Protein 2DMQ (pdb70)

Solvent-accessible surface area: 7326 Å² total; per-residue (Å²): 137,108,122,69,122,93,67,172,167,156,195,90,111,65,146,166,161,24,28,165,42,0,115,52,28,27,82,137,55,89,97,18,101,51,123,46,5,116,82,5,18,149,129,22,57,38,72,97,180,51,0,69,46,36,6,101,78,10,105,66,134,97,179,172,59,93,147,145,168,129,108,56,78,163,104,47,143,88,126,123

Organism: Homo sapiens (NCBI:txid9606)

Structure (mmCIF, N/CA/C/O backbone):
data_2DMQ
#
_entry.id   2DMQ
#
loop_
_atom_site.group_PDB
_atom_site.id
_atom_site.type_symbol
_atom_site.label_atom_id
_atom_site.label_alt_id
_atom_site.label_comp_id
_atom_site.label_asym_id
_atom_site.label_entity_id
_atom_site.label_seq_id
_atom_site.pdbx_PDB_ins_code
_atom_site.Cartn_x
_atom_site.Cartn_y
_atom_site.Cartn_z
_atom_site.occupancy
_atom_site.B_iso_or_equiv
_atom_site.auth_seq_id
_atom_site.auth_comp_id
_atom_site.auth_asym_id
_atom_site.auth_atom_id
_atom_site.pdbx_PDB_model_num
ATOM 1 N N . GLY A 1 1 ? 16.605 -12.554 -12.298 1.00 0.00 1 GLY A N 1
ATOM 2 C CA . GLY A 1 1 ? 16.404 -11.143 -12.027 1.00 0.00 1 GLY A CA 1
ATOM 3 C C . GLY A 1 1 ? 15.064 -10.640 -12.526 1.00 0.00 1 GLY A C 1
ATOM 4 O O . GLY A 1 1 ? 14.990 -9.616 -13.203 1.00 0.00 1 GLY A O 1
ATOM 8 N N . SER A 1 2 ? 14.000 -11.366 -12.193 1.00 0.00 2 SER A N 1
ATOM 9 C CA . SER A 1 2 ? 12.657 -10.992 -12.617 1.00 0.00 2 SER A CA 1
ATOM 10 C C . SER A 1 2 ? 11.624 -11.398 -11.570 1.00 0.00 2 SER A C 1
ATOM 11 O O . SER A 1 2 ? 11.444 -12.583 -11.287 1.00 0.00 2 SER A O 1
ATOM 19 N N . SER A 1 3 ? 10.948 -10.407 -10.998 1.00 0.00 3 SER A N 1
ATOM 20 C CA . SER A 1 3 ? 9.935 -10.660 -9.980 1.00 0.00 3 SER A CA 1
ATOM 21 C C . SER A 1 3 ? 8.574 -10.914 -10.619 1.00 0.00 3 SER A C 1
ATOM 22 O O . SER A 1 3 ? 7.550 -10.428 -10.140 1.00 0.00 3 SER A O 1
ATOM 30 N N . GLY A 1 4 ? 8.570 -11.679 -11.707 1.00 0.00 4 GLY A N 1
ATOM 31 C CA . GLY A 1 4 ? 7.330 -11.985 -12.394 1.00 0.00 4 GLY A CA 1
ATOM 32 C C . GLY A 1 4 ? 6.610 -10.740 -12.875 1.00 0.00 4 GLY A C 1
ATOM 33 O O . GLY A 1 4 ? 5.859 -10.120 -12.122 1.00 0.00 4 GLY A O 1
ATOM 37 N N . SER A 1 5 ? 6.842 -10.371 -14.130 1.00 0.00 5 SER A N 1
ATOM 38 C CA . SER A 1 5 ? 6.215 -9.188 -14.708 1.00 0.00 5 SER A CA 1
ATOM 39 C C . SER A 1 5 ? 5.136 -9.582 -15.712 1.00 0.00 5 SER A C 1
ATOM 40 O O . SER A 1 5 ? 5.435 -10.075 -16.799 1.00 0.00 5 SER A O 1
ATOM 48 N N . SER A 1 6 ? 3.880 -9.359 -15.339 1.00 0.00 6 SER A N 1
ATOM 49 C CA . SER A 1 6 ? 2.754 -9.693 -16.203 1.00 0.00 6 SER A CA 1
ATOM 50 C C . SER A 1 6 ? 1.747 -8.549 -16.250 1.00 0.00 6 SER A C 1
ATOM 51 O O . SER A 1 6 ? 1.725 -7.690 -15.369 1.00 0.00 6 SER A O 1
ATOM 59 N N . GLY A 1 7 ? 0.913 -8.544 -17.286 1.00 0.00 7 GLY A N 1
ATOM 60 C CA . GLY A 1 7 ? -0.085 -7.501 -17.431 1.00 0.00 7 GLY A CA 1
ATOM 61 C C . GLY A 1 7 ? -1.373 -7.827 -16.699 1.00 0.00 7 GLY A C 1
ATOM 62 O O . GLY A 1 7 ? -2.354 -8.250 -17.311 1.00 0.00 7 GLY A O 1
ATOM 66 N N . LYS A 1 8 ? -1.371 -7.631 -15.385 1.00 0.00 8 LYS A N 1
ATOM 67 C CA . LYS A 1 8 ? -2.548 -7.907 -14.569 1.00 0.00 8 LYS A CA 1
ATOM 68 C C . LYS A 1 8 ? -2.788 -6.784 -13.564 1.00 0.00 8 LYS A C 1
ATOM 69 O O . LYS A 1 8 ? -1.978 -6.558 -12.666 1.00 0.00 8 LYS A O 1
ATOM 88 N N . ARG A 1 9 ? -3.907 -6.084 -13.722 1.00 0.00 9 ARG A N 1
ATOM 89 C CA . ARG A 1 9 ? -4.253 -4.986 -12.829 1.00 0.00 9 ARG A CA 1
ATOM 90 C C . ARG A 1 9 ? -5.767 -4.831 -12.720 1.00 0.00 9 ARG A C 1
ATOM 91 O O . ARG A 1 9 ? -6.500 -5.114 -13.667 1.00 0.00 9 ARG A O 1
ATOM 112 N N . MET A 1 10 ? -6.229 -4.381 -11.557 1.00 0.00 10 MET A N 1
ATOM 113 C CA . MET A 1 10 ? -7.656 -4.188 -11.325 1.00 0.00 10 MET A CA 1
ATOM 114 C C . MET A 1 10 ? -7.894 -3.317 -10.095 1.00 0.00 10 MET A C 1
ATOM 115 O O . MET A 1 10 ? -7.036 -3.220 -9.218 1.00 0.00 10 MET A O 1
ATOM 129 N N . ARG A 1 11 ? -9.061 -2.684 -10.040 1.00 0.00 11 ARG A N 1
ATOM 130 C CA . ARG A 1 11 ? -9.410 -1.820 -8.919 1.00 0.00 11 ARG A CA 1
ATOM 131 C C . ARG A 1 11 ? -10.624 -2.363 -8.171 1.00 0.00 11 ARG A C 1
ATOM 132 O O . ARG A 1 11 ? -11.526 -2.949 -8.772 1.00 0.00 11 ARG A O 1
ATOM 153 N N . THR A 1 12 ? -10.641 -2.165 -6.857 1.00 0.00 12 THR A N 1
ATOM 154 C CA . THR A 1 12 ? -11.743 -2.635 -6.027 1.00 0.00 12 THR A CA 1
ATOM 155 C C . THR A 1 12 ? -11.906 -1.767 -4.785 1.00 0.00 12 THR A C 1
ATOM 156 O O . THR A 1 12 ? -11.005 -1.009 -4.423 1.00 0.00 12 THR A O 1
ATOM 167 N N . SER A 1 13 ? -13.060 -1.881 -4.136 1.00 0.00 13 SER A N 1
ATOM 168 C CA . SER A 1 13 ? -13.342 -1.102 -2.935 1.00 0.00 13 SER A CA 1
ATOM 169 C C . SER A 1 13 ? -12.853 -1.832 -1.688 1.00 0.00 13 SER A C 1
ATOM 170 O O . SER A 1 13 ? -12.702 -3.054 -1.688 1.00 0.00 13 SER A O 1
ATOM 178 N N . PHE A 1 14 ? -12.607 -1.073 -0.624 1.00 0.00 14 PHE A N 1
ATOM 179 C CA . PHE A 1 14 ? -12.134 -1.646 0.630 1.00 0.00 14 PHE A CA 1
ATOM 180 C C . PHE A 1 14 ? -12.811 -0.977 1.823 1.00 0.00 14 PHE A C 1
ATOM 181 O O . PHE A 1 14 ? -13.402 0.096 1.695 1.00 0.00 14 PHE A O 1
ATOM 198 N N . LYS A 1 15 ? -12.721 -1.618 2.983 1.00 0.00 15 LYS A N 1
ATOM 199 C CA . LYS A 1 15 ? -13.324 -1.087 4.200 1.00 0.00 15 LYS A CA 1
ATOM 200 C C . LYS A 1 15 ? -12.364 -0.140 4.914 1.00 0.00 15 LYS A C 1
ATOM 201 O O . LYS A 1 15 ? -11.214 0.020 4.503 1.00 0.00 15 LYS A O 1
ATOM 220 N N . HIS A 1 16 ? -12.843 0.485 5.984 1.00 0.00 16 HIS A N 1
ATOM 221 C CA . HIS A 1 16 ? -12.026 1.414 6.757 1.00 0.00 16 HIS A CA 1
ATOM 222 C C . HIS A 1 16 ? -11.298 0.690 7.884 1.00 0.00 16 HIS A C 1
ATOM 223 O O . HIS A 1 16 ? -10.361 1.226 8.477 1.00 0.00 16 HIS A O 1
ATOM 238 N N . HIS A 1 17 ? -11.734 -0.531 8.176 1.00 0.00 17 HIS A N 1
ATOM 239 C CA . HIS A 1 17 ? -11.123 -1.329 9.233 1.00 0.00 17 HIS A CA 1
ATOM 240 C C . HIS A 1 17 ? -9.835 -1.984 8.744 1.00 0.00 17 HIS A C 1
ATOM 241 O O . HIS A 1 17 ? -8.748 -1.673 9.226 1.00 0.00 17 HIS A O 1
ATOM 256 N N . GLN A 1 18 ? -9.968 -2.895 7.784 1.00 0.00 18 GLN A N 1
ATOM 257 C CA . GLN A 1 18 ? -8.815 -3.594 7.231 1.00 0.00 18 GLN A CA 1
ATOM 258 C C . GLN A 1 18 ? -7.749 -2.607 6.767 1.00 0.00 18 GLN A C 1
ATOM 259 O O . GLN A 1 18 ? -6.576 -2.731 7.122 1.00 0.00 18 GLN A O 1
ATOM 273 N N . LEU A 1 19 ? -8.165 -1.626 5.973 1.00 0.00 19 LEU A N 1
ATOM 274 C CA . LEU A 1 19 ? -7.246 -0.616 5.460 1.00 0.00 19 LEU A CA 1
ATOM 275 C C . LEU A 1 19 ? -6.427 0.001 6.590 1.00 0.00 19 LEU A C 1
ATOM 276 O O . LEU A 1 19 ? -5.205 0.117 6.494 1.00 0.00 19 LEU A O 1
ATOM 292 N N . ARG A 1 20 ? -7.109 0.392 7.661 1.00 0.00 20 ARG A N 1
ATOM 293 C CA . ARG A 1 20 ? -6.446 0.996 8.811 1.00 0.00 20 ARG A CA 1
ATOM 294 C C . ARG A 1 20 ? -5.141 0.271 9.128 1.00 0.00 20 ARG A C 1
ATOM 295 O O . ARG A 1 20 ? -4.118 0.901 9.397 1.00 0.00 20 ARG A O 1
ATOM 316 N N . THR A 1 21 ? -5.185 -1.057 9.096 1.00 0.00 21 THR A N 1
ATOM 317 C CA . THR A 1 21 ? -4.009 -1.868 9.381 1.00 0.00 21 THR A CA 1
ATOM 318 C C . THR A 1 21 ? -2.986 -1.769 8.255 1.00 0.00 21 THR A C 1
ATOM 319 O O . THR A 1 21 ? -1.788 -1.638 8.502 1.00 0.00 21 THR A O 1
ATOM 330 N N . MET A 1 22 ? -3.467 -1.831 7.017 1.00 0.00 22 MET A N 1
ATOM 331 C CA . MET A 1 22 ? -2.593 -1.747 5.853 1.00 0.00 22 MET A CA 1
ATOM 332 C C . MET A 1 22 ? -1.962 -0.362 5.748 1.00 0.00 22 MET A C 1
ATOM 333 O O . MET A 1 22 ? -0.746 -0.211 5.875 1.00 0.00 22 MET A O 1
ATOM 347 N N . LYS A 1 23 ? -2.793 0.647 5.513 1.00 0.00 23 LYS A N 1
ATOM 348 C CA . LYS A 1 23 ? -2.317 2.019 5.392 1.00 0.00 23 LYS A CA 1
ATOM 349 C C . LYS A 1 23 ? -1.298 2.340 6.480 1.00 0.00 23 LYS A C 1
ATOM 350 O O . LYS A 1 23 ? -0.222 2.869 6.200 1.00 0.00 23 LYS A O 1
ATOM 369 N N . SER A 1 24 ? -1.644 2.017 7.722 1.00 0.00 24 SER A N 1
ATOM 370 C CA . SER A 1 24 ? -0.759 2.273 8.853 1.00 0.00 24 SER A CA 1
ATOM 371 C C . SER A 1 24 ? 0.597 1.607 8.644 1.00 0.00 24 SER A C 1
ATOM 372 O O . SER A 1 24 ? 1.640 2.190 8.940 1.00 0.00 24 SER A O 1
ATOM 380 N N . TYR A 1 25 ? 0.574 0.381 8.132 1.00 0.00 25 TYR A N 1
ATOM 381 C CA . TYR A 1 25 ? 1.801 -0.367 7.885 1.00 0.00 25 TYR A CA 1
ATOM 382 C C . TYR A 1 25 ? 2.636 0.302 6.797 1.00 0.00 25 TYR A C 1
ATOM 383 O O . TYR A 1 25 ? 3.857 0.419 6.919 1.00 0.00 25 TYR A O 1
ATOM 401 N N . PHE A 1 26 ? 1.970 0.740 5.734 1.00 0.00 26 PHE A N 1
ATOM 402 C CA . PHE A 1 26 ? 2.650 1.396 4.623 1.00 0.00 26 PHE A CA 1
ATOM 403 C C . PHE A 1 26 ? 3.689 2.391 5.133 1.00 0.00 26 PHE A C 1
ATOM 404 O O . PHE A 1 26 ? 4.743 2.570 4.523 1.00 0.00 26 PHE A O 1
ATOM 421 N N . ALA A 1 27 ? 3.382 3.036 6.253 1.00 0.00 27 ALA A N 1
ATOM 422 C CA . ALA A 1 27 ? 4.288 4.012 6.846 1.00 0.00 27 ALA A CA 1
ATOM 423 C C . ALA A 1 27 ? 5.431 3.322 7.583 1.00 0.00 27 ALA A C 1
ATOM 424 O O . ALA A 1 27 ? 6.565 3.803 7.576 1.00 0.00 27 ALA A O 1
ATOM 431 N N . ILE A 1 28 ? 5.126 2.195 8.217 1.00 0.00 28 ILE A N 1
ATOM 432 C CA . ILE A 1 28 ? 6.129 1.440 8.957 1.00 0.00 28 ILE A CA 1
ATOM 433 C C . ILE A 1 28 ? 7.136 0.790 8.015 1.00 0.00 28 ILE A C 1
ATOM 434 O O . ILE A 1 28 ? 8.345 0.915 8.200 1.00 0.00 28 ILE A O 1
ATOM 450 N N . ASN A 1 29 ? 6.626 0.097 7.001 1.00 0.00 29 ASN A N 1
ATOM 451 C CA . ASN A 1 29 ? 7.480 -0.573 6.028 1.00 0.00 29 ASN A CA 1
ATOM 452 C C . ASN A 1 29 ? 6.830 -0.582 4.647 1.00 0.00 29 ASN A C 1
ATOM 453 O O . ASN A 1 29 ? 5.763 -1.166 4.456 1.00 0.00 29 ASN A O 1
ATOM 464 N N . HIS A 1 30 ? 7.481 0.070 3.688 1.00 0.00 30 HIS A N 1
ATOM 465 C CA . HIS A 1 30 ? 6.966 0.136 2.325 1.00 0.00 30 HIS A CA 1
ATOM 466 C C . HIS A 1 30 ? 7.102 -1.213 1.627 1.00 0.00 30 HIS A C 1
ATOM 467 O O . HIS A 1 30 ? 6.225 -1.620 0.866 1.00 0.00 30 HIS A O 1
ATOM 482 N N . ASN A 1 31 ? 8.208 -1.902 1.890 1.00 0.00 31 ASN A N 1
ATOM 483 C CA . ASN A 1 31 ? 8.460 -3.204 1.285 1.00 0.00 31 ASN A CA 1
ATOM 484 C C . ASN A 1 31 ? 8.312 -4.320 2.315 1.00 0.00 31 ASN A C 1
ATOM 485 O O . ASN A 1 31 ? 9.290 -4.821 2.869 1.00 0.00 31 ASN A O 1
ATOM 496 N N . PRO A 1 32 ? 7.059 -4.720 2.579 1.00 0.00 32 PRO A N 1
ATOM 497 C CA . PRO A 1 32 ? 6.753 -5.781 3.543 1.00 0.00 32 PRO A CA 1
ATOM 498 C C . PRO A 1 32 ? 7.192 -7.156 3.050 1.00 0.00 32 PRO A C 1
ATOM 499 O O . PRO A 1 32 ? 6.971 -7.511 1.891 1.00 0.00 32 PRO A O 1
ATOM 510 N N . ASP A 1 33 ? 7.814 -7.925 3.937 1.00 0.00 33 ASP A N 1
ATOM 511 C CA . ASP A 1 33 ? 8.283 -9.262 3.592 1.00 0.00 33 ASP A CA 1
ATOM 512 C C . ASP A 1 33 ? 7.152 -10.280 3.703 1.00 0.00 33 ASP A C 1
ATOM 513 O O . ASP A 1 33 ? 6.106 -9.999 4.287 1.00 0.00 33 ASP A O 1
ATOM 522 N N . ALA A 1 34 ? 7.370 -11.463 3.137 1.00 0.00 34 ALA A N 1
ATOM 523 C CA . ALA A 1 34 ? 6.370 -12.523 3.173 1.00 0.00 34 ALA A CA 1
ATOM 524 C C . ALA A 1 34 ? 5.692 -12.591 4.538 1.00 0.00 34 ALA A C 1
ATOM 525 O O . ALA A 1 34 ? 4.471 -12.466 4.643 1.00 0.00 34 ALA A O 1
ATOM 532 N N . LYS A 1 35 ? 6.490 -12.793 5.580 1.00 0.00 35 LYS A N 1
ATOM 533 C CA . LYS A 1 35 ? 5.969 -12.879 6.939 1.00 0.00 35 LYS A CA 1
ATOM 534 C C . LYS A 1 35 ? 4.915 -11.804 7.186 1.00 0.00 35 LYS A C 1
ATOM 535 O O . LYS A 1 35 ? 3.796 -12.102 7.603 1.00 0.00 35 LYS A O 1
ATOM 554 N N . ASP A 1 36 ? 5.280 -10.553 6.925 1.00 0.00 36 ASP A N 1
ATOM 555 C CA . ASP A 1 36 ? 4.365 -9.434 7.115 1.00 0.00 36 ASP A CA 1
ATOM 556 C C . ASP A 1 36 ? 3.125 -9.590 6.240 1.00 0.00 36 ASP A C 1
ATOM 557 O O . ASP A 1 36 ? 2.007 -9.318 6.677 1.00 0.00 36 ASP A O 1
ATOM 566 N N . LEU A 1 37 ? 3.332 -10.026 5.004 1.00 0.00 37 LEU A N 1
ATOM 567 C CA . LEU A 1 37 ? 2.232 -10.217 4.065 1.00 0.00 37 LEU A CA 1
ATOM 568 C C . LEU A 1 37 ? 1.228 -11.232 4.602 1.00 0.00 37 LEU A C 1
ATOM 569 O O . LEU A 1 37 ? 0.034 -10.948 4.703 1.00 0.00 37 LEU A O 1
ATOM 585 N N . LYS A 1 38 ? 1.720 -12.417 4.949 1.00 0.00 38 LYS A N 1
ATOM 586 C CA . LYS A 1 38 ? 0.869 -13.474 5.480 1.00 0.00 38 LYS A CA 1
ATOM 587 C C . LYS A 1 38 ? 0.187 -13.027 6.769 1.00 0.00 38 LYS A C 1
ATOM 588 O O . LYS A 1 38 ? -0.945 -13.420 7.051 1.00 0.00 38 LYS A O 1
ATOM 607 N N . GLN A 1 39 ? 0.883 -12.205 7.548 1.00 0.00 39 GLN A N 1
ATOM 608 C CA . GLN A 1 39 ? 0.344 -11.706 8.806 1.00 0.00 39 GLN A CA 1
ATOM 609 C C . GLN A 1 39 ? -0.774 -10.699 8.559 1.00 0.00 39 GLN A C 1
ATOM 610 O O . GLN A 1 39 ? -1.761 -10.656 9.294 1.00 0.00 39 GLN A O 1
ATOM 624 N N . LEU A 1 40 ? -0.614 -9.888 7.518 1.00 0.00 40 LEU A N 1
ATOM 625 C CA . LEU A 1 40 ? -1.610 -8.880 7.172 1.00 0.00 40 LEU A CA 1
ATOM 626 C C . LEU A 1 40 ? -2.863 -9.529 6.593 1.00 0.00 40 LEU A C 1
ATOM 627 O O . LEU A 1 40 ? -3.983 -9.130 6.910 1.00 0.00 40 LEU A O 1
ATOM 643 N N . ALA A 1 41 ? -2.665 -10.532 5.744 1.00 0.00 41 ALA A N 1
ATOM 644 C CA . ALA A 1 41 ? -3.779 -11.238 5.124 1.00 0.00 41 ALA A CA 1
ATOM 645 C C . ALA A 1 41 ? -4.822 -11.637 6.162 1.00 0.00 41 ALA A C 1
ATOM 646 O O . ALA A 1 41 ? -5.980 -11.884 5.827 1.00 0.00 41 ALA A O 1
ATOM 653 N N . GLN A 1 42 ? -4.403 -11.698 7.422 1.00 0.00 42 GLN A N 1
ATOM 654 C CA . GLN A 1 42 ? -5.303 -12.067 8.508 1.00 0.00 42 GLN A CA 1
ATOM 655 C C . GLN A 1 42 ? -5.874 -10.828 9.188 1.00 0.00 42 GLN A C 1
ATOM 656 O O . GLN A 1 42 ? -7.086 -10.701 9.357 1.00 0.00 42 GLN A O 1
ATOM 670 N N . LYS A 1 43 ? -4.991 -9.915 9.579 1.00 0.00 43 LYS A N 1
ATOM 671 C CA . LYS A 1 43 ? -5.406 -8.683 10.241 1.00 0.00 43 LYS A CA 1
ATOM 672 C C . LYS A 1 43 ? -6.459 -7.950 9.416 1.00 0.00 43 LYS A C 1
ATOM 673 O O . LYS A 1 43 ? -7.256 -7.180 9.951 1.00 0.00 43 LYS A O 1
ATOM 692 N N . THR A 1 44 ? -6.457 -8.195 8.109 1.00 0.00 44 THR A N 1
ATOM 693 C CA . THR A 1 44 ? -7.411 -7.559 7.211 1.00 0.00 44 THR A CA 1
ATOM 694 C C . THR A 1 44 ? -8.402 -8.574 6.652 1.00 0.00 44 THR A C 1
ATOM 695 O O . THR A 1 44 ? -9.584 -8.276 6.484 1.00 0.00 44 THR A O 1
ATOM 706 N N . GLY A 1 45 ? -7.912 -9.778 6.367 1.00 0.00 45 GLY A N 1
ATOM 707 C CA . GLY A 1 45 ? -8.769 -10.819 5.830 1.00 0.00 45 GLY A CA 1
ATOM 708 C C . GLY A 1 45 ? -8.524 -11.068 4.356 1.00 0.00 45 GLY A C 1
ATOM 709 O O . GLY A 1 45 ? -8.871 -12.128 3.831 1.00 0.00 45 GLY A O 1
ATOM 713 N N . LEU A 1 46 ? -7.928 -10.090 3.683 1.00 0.00 46 LEU A N 1
ATOM 714 C CA . LEU A 1 46 ? -7.639 -10.208 2.258 1.00 0.00 46 LEU A CA 1
ATOM 715 C C . LEU A 1 46 ? -6.640 -11.331 1.996 1.00 0.00 46 LEU A C 1
ATOM 716 O O . LEU A 1 46 ? -6.231 -12.041 2.915 1.00 0.00 46 LEU A O 1
ATOM 732 N N . THR A 1 47 ? -6.250 -11.486 0.734 1.00 0.00 47 THR A N 1
ATOM 733 C CA . THR A 1 47 ? -5.299 -12.522 0.351 1.00 0.00 47 THR A CA 1
ATOM 734 C C . THR A 1 47 ? -3.944 -11.920 -0.003 1.00 0.00 47 THR A C 1
ATOM 735 O O . THR A 1 47 ? -3.856 -10.771 -0.436 1.00 0.00 47 THR A O 1
ATOM 746 N N . LYS A 1 48 ? -2.887 -12.704 0.183 1.00 0.00 48 LYS A N 1
ATOM 747 C CA . LYS A 1 48 ? -1.534 -12.250 -0.119 1.00 0.00 48 LYS A CA 1
ATOM 748 C C . LYS A 1 48 ? -1.512 -11.418 -1.396 1.00 0.00 48 LYS A C 1
ATOM 749 O O . LYS A 1 48 ? -1.044 -10.279 -1.399 1.00 0.00 48 LYS A O 1
ATOM 768 N N . ARG A 1 49 ? -2.022 -11.993 -2.481 1.00 0.00 49 ARG A N 1
ATOM 769 C CA . ARG A 1 49 ? -2.061 -11.303 -3.764 1.00 0.00 49 ARG A CA 1
ATOM 770 C C . ARG A 1 49 ? -2.670 -9.912 -3.617 1.00 0.00 49 ARG A C 1
ATOM 771 O O . ARG A 1 49 ? -2.014 -8.905 -3.882 1.00 0.00 49 ARG A O 1
ATOM 792 N N . VAL A 1 50 ? -3.929 -9.865 -3.192 1.00 0.00 50 VAL A N 1
ATOM 793 C CA . VAL A 1 50 ? -4.626 -8.597 -3.008 1.00 0.00 50 VAL A CA 1
ATOM 794 C C . VAL A 1 50 ? -3.754 -7.592 -2.265 1.00 0.00 50 VAL A C 1
ATOM 795 O O . VAL A 1 50 ? -3.683 -6.420 -2.637 1.00 0.00 50 VAL A O 1
ATOM 808 N N . LEU A 1 51 ? -3.090 -8.059 -1.212 1.00 0.00 51 LEU A N 1
ATOM 809 C CA . LEU A 1 51 ? -2.220 -7.201 -0.415 1.00 0.00 51 LEU A CA 1
ATOM 810 C C . LEU A 1 51 ? -1.043 -6.698 -1.244 1.00 0.00 51 LEU A C 1
ATOM 811 O O . LEU A 1 51 ? -0.848 -5.493 -1.394 1.00 0.00 51 LEU A O 1
ATOM 827 N N . GLN A 1 52 ? -0.263 -7.631 -1.780 1.00 0.00 52 GLN A N 1
ATOM 828 C CA . GLN A 1 52 ? 0.894 -7.282 -2.596 1.00 0.00 52 GLN A CA 1
ATOM 829 C C . GLN A 1 52 ? 0.549 -6.177 -3.587 1.00 0.00 52 GLN A C 1
ATOM 830 O O . GLN A 1 52 ? 1.253 -5.171 -3.683 1.00 0.00 52 GLN A O 1
ATOM 844 N N . VAL A 1 53 ? -0.540 -6.369 -4.325 1.00 0.00 53 VAL A N 1
ATOM 845 C CA . VAL A 1 53 ? -0.980 -5.388 -5.310 1.00 0.00 53 VAL A CA 1
ATOM 846 C C . VAL A 1 53 ? -1.316 -4.057 -4.647 1.00 0.00 53 VAL A C 1
ATOM 847 O O . VAL A 1 53 ? -0.651 -3.049 -4.886 1.00 0.00 53 VAL A O 1
ATOM 860 N N . TRP A 1 54 ? -2.350 -4.061 -3.814 1.00 0.00 54 TRP A N 1
ATOM 861 C CA . TRP A 1 54 ? -2.773 -2.852 -3.116 1.00 0.00 54 TRP A CA 1
ATOM 862 C C . TRP A 1 54 ? -1.568 -2.027 -2.677 1.00 0.00 54 TRP A C 1
ATOM 863 O O . TRP A 1 54 ? -1.486 -0.832 -2.961 1.00 0.00 54 TRP A O 1
ATOM 884 N N . PHE A 1 55 ? -0.636 -2.671 -1.983 1.00 0.00 55 PHE A N 1
ATOM 885 C CA . PHE A 1 55 ? 0.564 -1.995 -1.504 1.00 0.00 55 PHE A CA 1
ATOM 886 C C . PHE A 1 55 ? 1.328 -1.358 -2.662 1.00 0.00 55 PHE A C 1
ATOM 887 O O . PHE A 1 55 ? 1.724 -0.195 -2.593 1.00 0.00 55 PHE A O 1
ATOM 904 N N . GLN A 1 56 ? 1.531 -2.131 -3.725 1.00 0.00 56 GLN A N 1
ATOM 905 C CA . GLN A 1 56 ? 2.248 -1.643 -4.898 1.00 0.00 56 GLN A CA 1
ATOM 906 C C . GLN A 1 56 ? 1.556 -0.419 -5.489 1.00 0.00 56 GLN A C 1
ATOM 907 O O . GLN A 1 56 ? 2.212 0.521 -5.935 1.00 0.00 56 GLN A O 1
ATOM 921 N N . ASN A 1 57 ? 0.227 -0.439 -5.488 1.00 0.00 57 ASN A N 1
ATOM 922 C CA . ASN A 1 57 ? -0.554 0.669 -6.026 1.00 0.00 57 ASN A CA 1
ATOM 923 C C . ASN A 1 57 ? -0.301 1.948 -5.233 1.00 0.00 57 ASN A C 1
ATOM 924 O O . ASN A 1 57 ? -0.191 3.033 -5.804 1.00 0.00 57 ASN A O 1
ATOM 935 N N . ALA A 1 58 ? -0.210 1.811 -3.913 1.00 0.00 58 ALA A N 1
ATOM 936 C CA . ALA A 1 58 ? 0.033 2.955 -3.043 1.00 0.00 58 ALA A CA 1
ATOM 937 C C . ALA A 1 58 ? 1.270 3.728 -3.483 1.00 0.00 58 ALA A C 1
ATOM 938 O O . ALA A 1 58 ? 1.184 4.904 -3.840 1.00 0.00 58 ALA A O 1
ATOM 945 N N . ARG A 1 59 ? 2.419 3.062 -3.457 1.00 0.00 59 ARG A N 1
ATOM 946 C CA . ARG A 1 59 ? 3.675 3.689 -3.852 1.00 0.00 59 ARG A CA 1
ATOM 947 C C . ARG A 1 59 ? 3.483 4.554 -5.095 1.00 0.00 59 ARG A C 1
ATOM 948 O O . ARG A 1 59 ? 4.059 5.637 -5.204 1.00 0.00 59 ARG A O 1
ATOM 969 N N . ALA A 1 60 ? 2.671 4.068 -6.028 1.00 0.00 60 ALA A N 1
ATOM 970 C CA . ALA A 1 60 ? 2.402 4.798 -7.261 1.00 0.00 60 ALA A CA 1
ATOM 971 C C . ALA A 1 60 ? 1.533 6.022 -6.996 1.00 0.00 60 ALA A C 1
ATOM 972 O O . ALA A 1 60 ? 1.799 7.109 -7.509 1.00 0.00 60 ALA A O 1
ATOM 979 N N . LYS A 1 61 ? 0.490 5.839 -6.192 1.00 0.00 61 LYS A N 1
ATOM 980 C CA . LYS A 1 61 ? -0.420 6.929 -5.859 1.00 0.00 61 LYS A CA 1
ATOM 981 C C . LYS A 1 61 ? 0.304 8.022 -5.079 1.00 0.00 61 LYS A C 1
ATOM 982 O O . LYS A 1 61 ? 0.303 9.187 -5.477 1.00 0.00 61 LYS A O 1
ATOM 1001 N N . PHE A 1 62 ? 0.922 7.639 -3.968 1.00 0.00 62 PHE A N 1
ATOM 1002 C CA . PHE A 1 62 ? 1.651 8.587 -3.132 1.00 0.00 62 PHE A CA 1
ATOM 1003 C C . PHE A 1 62 ? 2.559 9.473 -3.980 1.00 0.00 62 PHE A C 1
ATOM 1004 O O . PHE A 1 62 ? 2.527 10.698 -3.870 1.00 0.00 62 PHE A O 1
ATOM 1021 N N . ARG A 1 63 ? 3.369 8.843 -4.825 1.00 0.00 63 ARG A N 1
ATOM 1022 C CA . ARG A 1 63 ? 4.287 9.573 -5.691 1.00 0.00 63 ARG A CA 1
ATOM 1023 C C . ARG A 1 63 ? 3.620 10.822 -6.261 1.00 0.00 63 ARG A C 1
ATOM 1024 O O . ARG A 1 63 ? 4.294 11.788 -6.619 1.00 0.00 63 ARG A O 1
ATOM 1045 N N . ARG A 1 64 ? 2.294 10.793 -6.343 1.00 0.00 64 ARG A N 1
ATOM 1046 C CA . ARG A 1 64 ? 1.537 11.921 -6.871 1.00 0.00 64 ARG A CA 1
ATOM 1047 C C . ARG A 1 64 ? 1.366 13.006 -5.812 1.00 0.00 64 ARG A C 1
ATOM 1048 O O . ARG A 1 64 ? 1.761 14.153 -6.015 1.00 0.00 64 ARG A O 1
ATOM 1069 N N . ASN A 1 65 ? 0.774 12.633 -4.681 1.00 0.00 65 ASN A N 1
ATOM 1070 C CA . ASN A 1 65 ? 0.550 13.574 -3.590 1.00 0.00 65 ASN A CA 1
ATOM 1071 C C . ASN A 1 65 ? 1.869 13.972 -2.936 1.00 0.00 65 ASN A C 1
ATOM 1072 O O . ASN A 1 65 ? 1.929 14.933 -2.168 1.00 0.00 65 ASN A O 1
ATOM 1083 N N . LEU A 1 66 ? 2.926 13.229 -3.246 1.00 0.00 66 LEU A N 1
ATOM 1084 C CA . LEU A 1 66 ? 4.245 13.504 -2.689 1.00 0.00 66 LEU A CA 1
ATOM 1085 C C . LEU A 1 66 ? 4.838 14.773 -3.295 1.00 0.00 66 LEU A C 1
ATOM 1086 O O . LEU A 1 66 ? 5.400 15.609 -2.586 1.00 0.00 66 LEU A O 1
ATOM 1102 N N . LEU A 1 67 ? 4.708 14.910 -4.610 1.00 0.00 67 LEU A N 1
ATOM 1103 C CA . LEU A 1 67 ? 5.229 16.078 -5.312 1.00 0.00 67 LEU A CA 1
ATOM 1104 C C . LEU A 1 67 ? 4.274 17.261 -5.185 1.00 0.00 67 LEU A C 1
ATOM 1105 O O . LEU A 1 67 ? 4.699 18.416 -5.171 1.00 0.00 67 LEU A O 1
ATOM 1121 N N . ARG A 1 68 ? 2.982 16.964 -5.091 1.00 0.00 68 ARG A N 1
ATOM 1122 C CA . ARG A 1 68 ? 1.967 18.002 -4.963 1.00 0.00 68 ARG A CA 1
ATOM 1123 C C . ARG A 1 68 ? 2.211 18.852 -3.720 1.00 0.00 68 ARG A C 1
ATOM 1124 O O . ARG A 1 68 ? 2.854 18.406 -2.769 1.00 0.00 68 ARG A O 1
ATOM 1145 N N . GLN A 1 69 ? 1.695 20.077 -3.735 1.00 0.00 69 GLN A N 1
ATOM 1146 C CA . GLN A 1 69 ? 1.859 20.988 -2.608 1.00 0.00 69 GLN A CA 1
ATOM 1147 C C . GLN A 1 69 ? 1.705 20.250 -1.283 1.00 0.00 69 GLN A C 1
ATOM 1148 O O . GLN A 1 69 ? 2.601 20.275 -0.440 1.00 0.00 69 GLN A O 1
ATOM 1162 N N . GLU A 1 70 ? 0.562 19.593 -1.107 1.00 0.00 70 GLU A N 1
ATOM 1163 C CA . GLU A 1 70 ? 0.290 18.849 0.117 1.00 0.00 70 GLU A CA 1
ATOM 1164 C C . GLU A 1 70 ? 1.541 18.117 0.597 1.00 0.00 70 GLU A C 1
ATOM 1165 O O . GLU A 1 70 ? 2.211 17.436 -0.179 1.00 0.00 70 GLU A O 1
ATOM 1177 N N . ASN A 1 71 ? 1.848 18.263 1.882 1.00 0.00 71 ASN A N 1
ATOM 1178 C CA . ASN A 1 71 ? 3.018 17.618 2.466 1.00 0.00 71 ASN A CA 1
ATOM 1179 C C . ASN A 1 71 ? 3.031 17.785 3.983 1.00 0.00 71 ASN A C 1
ATOM 1180 O O . ASN A 1 71 ? 2.471 18.740 4.518 1.00 0.00 71 ASN A O 1
ATOM 1191 N N . GLY A 1 72 ? 3.675 16.846 4.670 1.00 0.00 72 GLY A N 1
ATOM 1192 C CA . GLY A 1 72 ? 3.749 16.908 6.119 1.00 0.00 72 GLY A CA 1
ATOM 1193 C C . GLY A 1 72 ? 5.117 17.339 6.611 1.00 0.00 72 GLY A C 1
ATOM 1194 O O . GLY A 1 72 ? 6.008 17.628 5.815 1.00 0.00 72 GLY A O 1
ATOM 1198 N N . GLY A 1 73 ? 5.282 17.384 7.930 1.00 0.00 73 GLY A N 1
ATOM 1199 C CA . GLY A 1 73 ? 6.551 17.786 8.505 1.00 0.00 73 GLY A CA 1
ATOM 1200 C C . GLY A 1 73 ? 6.915 19.217 8.163 1.00 0.00 73 GLY A C 1
ATOM 1201 O O . GLY A 1 73 ? 6.293 19.834 7.298 1.00 0.00 73 GLY A O 1
ATOM 1205 N N . VAL A 1 74 ? 7.925 19.749 8.846 1.00 0.00 74 VAL A N 1
ATOM 1206 C CA . VAL A 1 74 ? 8.371 21.117 8.610 1.00 0.00 74 VAL A CA 1
ATOM 1207 C C . VAL A 1 74 ? 9.361 21.182 7.453 1.00 0.00 74 VAL A C 1
ATOM 1208 O O . VAL A 1 74 ? 10.437 20.587 7.509 1.00 0.00 74 VAL A O 1
ATOM 1221 N N . SER A 1 75 ? 8.990 21.908 6.403 1.00 0.00 75 SER A N 1
ATOM 1222 C CA . SER A 1 75 ? 9.843 22.048 5.229 1.00 0.00 75 SER A CA 1
ATOM 1223 C C . SER A 1 75 ? 9.662 23.420 4.586 1.00 0.00 75 SER A C 1
ATOM 1224 O O . SER A 1 75 ? 8.652 24.089 4.799 1.00 0.00 75 SER A O 1
ATOM 1232 N N . GLY A 1 76 ? 10.649 23.830 3.795 1.00 0.00 76 GLY A N 1
ATOM 1233 C CA . GLY A 1 76 ? 10.580 25.119 3.132 1.00 0.00 76 GLY A CA 1
ATOM 1234 C C . GLY A 1 76 ? 11.673 25.298 2.096 1.00 0.00 76 GLY A C 1
ATOM 1235 O O . GLY A 1 76 ? 12.295 24.335 1.647 1.00 0.00 76 GLY A O 1
ATOM 1239 N N . PRO A 1 77 ? 11.918 26.555 1.701 1.00 0.00 77 PRO A N 1
ATOM 1240 C CA . PRO A 1 77 ? 12.943 26.887 0.706 1.00 0.00 77 PRO A CA 1
ATOM 1241 C C . PRO A 1 77 ? 14.356 26.673 1.238 1.00 0.00 77 PRO A C 1
ATOM 1242 O O . PRO A 1 77 ? 15.274 26.361 0.479 1.00 0.00 77 PRO A O 1
ATOM 1253 N N . SER A 1 78 ? 14.525 26.844 2.545 1.00 0.00 78 SER A N 1
ATOM 1254 C CA . SER A 1 78 ? 15.828 26.674 3.178 1.00 0.00 78 SER A CA 1
ATOM 1255 C C . SER A 1 78 ? 16.602 25.531 2.527 1.00 0.00 78 SER A C 1
ATOM 1256 O O . SER A 1 78 ? 16.137 24.391 2.494 1.00 0.00 78 SER A O 1
ATOM 1264 N N . SER A 1 79 ? 17.785 25.845 2.009 1.00 0.00 79 SER A N 1
ATOM 1265 C CA . SER A 1 79 ? 18.623 24.847 1.356 1.00 0.00 79 SER A CA 1
ATOM 1266 C C . SER A 1 79 ? 18.561 23.515 2.098 1.00 0.00 79 SER A C 1
ATOM 1267 O O . SER A 1 79 ? 19.022 23.402 3.233 1.00 0.00 79 SER A O 1
ATOM 1275 N N . GLY A 1 80 ? 17.985 22.508 1.448 1.00 0.00 80 GLY A N 1
ATOM 1276 C CA . GLY A 1 80 ? 17.872 21.198 2.060 1.00 0.00 80 GLY A CA 1
ATOM 1277 C C . GLY A 1 80 ? 17.878 20.078 1.038 1.00 0.00 80 GLY A C 1
ATOM 1278 O O . GLY A 1 80 ? 18.939 19.621 0.615 1.00 0.00 80 GLY A O 1
ATOM 1282 N N . GLY A 1 1 ? 6.934 -19.778 -10.963 1.00 0.00 1 GLY A N 2
ATOM 1283 C CA . GLY A 1 1 ? 6.163 -18.684 -10.405 1.00 0.00 1 GLY A CA 2
ATOM 1284 C C . GLY A 1 1 ? 5.287 -18.004 -11.439 1.00 0.00 1 GLY A C 2
ATOM 1285 O O . GLY A 1 1 ? 5.342 -18.335 -12.622 1.00 0.00 1 GLY A O 2
ATOM 1289 N N . SER A 1 2 ? 4.474 -17.052 -10.989 1.00 0.00 2 SER A N 2
ATOM 1290 C CA . SER A 1 2 ? 3.578 -16.329 -11.884 1.00 0.00 2 SER A CA 2
ATOM 1291 C C . SER A 1 2 ? 3.787 -14.823 -11.759 1.00 0.00 2 SER A C 2
ATOM 1292 O O . SER A 1 2 ? 3.670 -14.256 -10.673 1.00 0.00 2 SER A O 2
ATOM 1300 N N . SER A 1 3 ? 4.095 -14.180 -12.881 1.00 0.00 3 SER A N 2
ATOM 1301 C CA . SER A 1 3 ? 4.324 -12.739 -12.898 1.00 0.00 3 SER A CA 2
ATOM 1302 C C . SER A 1 3 ? 3.066 -11.994 -13.335 1.00 0.00 3 SER A C 2
ATOM 1303 O O . SER A 1 3 ? 2.645 -11.035 -12.691 1.00 0.00 3 SER A O 2
ATOM 1311 N N . GLY A 1 4 ? 2.471 -12.445 -14.435 1.00 0.00 4 GLY A N 2
ATOM 1312 C CA . GLY A 1 4 ? 1.267 -11.811 -14.940 1.00 0.00 4 GLY A CA 2
ATOM 1313 C C . GLY A 1 4 ? 0.153 -11.781 -13.912 1.00 0.00 4 GLY A C 2
ATOM 1314 O O . GLY A 1 4 ? -0.393 -12.822 -13.548 1.00 0.00 4 GLY A O 2
ATOM 1318 N N . SER A 1 5 ? -0.185 -10.585 -13.443 1.00 0.00 5 SER A N 2
ATOM 1319 C CA . SER A 1 5 ? -1.238 -10.423 -12.447 1.00 0.00 5 SER A CA 2
ATOM 1320 C C . SER A 1 5 ? -2.425 -11.328 -12.760 1.00 0.00 5 SER A C 2
ATOM 1321 O O . SER A 1 5 ? -2.872 -12.100 -11.913 1.00 0.00 5 SER A O 2
ATOM 1329 N N . SER A 1 6 ? -2.931 -11.226 -13.986 1.00 0.00 6 SER A N 2
ATOM 1330 C CA . SER A 1 6 ? -4.069 -12.032 -14.411 1.00 0.00 6 SER A CA 2
ATOM 1331 C C . SER A 1 6 ? -5.186 -11.988 -13.372 1.00 0.00 6 SER A C 2
ATOM 1332 O O . SER A 1 6 ? -5.828 -12.999 -13.091 1.00 0.00 6 SER A O 2
ATOM 1340 N N . GLY A 1 7 ? -5.411 -10.807 -12.805 1.00 0.00 7 GLY A N 2
ATOM 1341 C CA . GLY A 1 7 ? -6.449 -10.651 -11.803 1.00 0.00 7 GLY A CA 2
ATOM 1342 C C . GLY A 1 7 ? -7.830 -10.520 -12.414 1.00 0.00 7 GLY A C 2
ATOM 1343 O O . GLY A 1 7 ? -7.982 -9.987 -13.513 1.00 0.00 7 GLY A O 2
ATOM 1347 N N . LYS A 1 8 ? -8.840 -11.008 -11.701 1.00 0.00 8 LYS A N 2
ATOM 1348 C CA . LYS A 1 8 ? -10.216 -10.944 -12.179 1.00 0.00 8 LYS A CA 2
ATOM 1349 C C . LYS A 1 8 ? -10.873 -9.630 -11.770 1.00 0.00 8 LYS A C 2
ATOM 1350 O O . LYS A 1 8 ? -11.494 -8.953 -12.590 1.00 0.00 8 LYS A O 2
ATOM 1369 N N . ARG A 1 9 ? -10.732 -9.275 -10.498 1.00 0.00 9 ARG A N 2
ATOM 1370 C CA . ARG A 1 9 ? -11.313 -8.041 -9.980 1.00 0.00 9 ARG A CA 2
ATOM 1371 C C . ARG A 1 9 ? -10.308 -6.895 -10.054 1.00 0.00 9 ARG A C 2
ATOM 1372 O O . ARG A 1 9 ? -9.418 -6.780 -9.212 1.00 0.00 9 ARG A O 2
ATOM 1393 N N . MET A 1 10 ? -10.458 -6.050 -11.069 1.00 0.00 10 MET A N 2
ATOM 1394 C CA . MET A 1 10 ? -9.564 -4.911 -11.253 1.00 0.00 10 MET A CA 2
ATOM 1395 C C . MET A 1 10 ? -9.585 -4.001 -10.030 1.00 0.00 10 MET A C 2
ATOM 1396 O O . MET A 1 10 ? -8.542 -3.708 -9.445 1.00 0.00 10 MET A O 2
ATOM 1410 N N . ARG A 1 11 ? -10.778 -3.557 -9.649 1.00 0.00 11 ARG A N 2
ATOM 1411 C CA . ARG A 1 11 ? -10.932 -2.678 -8.495 1.00 0.00 11 ARG A CA 2
ATOM 1412 C C . ARG A 1 11 ? -11.794 -3.336 -7.422 1.00 0.00 11 ARG A C 2
ATOM 1413 O O . ARG A 1 11 ? -12.897 -3.809 -7.700 1.00 0.00 11 ARG A O 2
ATOM 1434 N N . THR A 1 12 ? -11.284 -3.363 -6.195 1.00 0.00 12 THR A N 2
ATOM 1435 C CA . THR A 1 12 ? -12.005 -3.964 -5.080 1.00 0.00 12 THR A CA 2
ATOM 1436 C C . THR A 1 12 ? -12.328 -2.926 -4.010 1.00 0.00 12 THR A C 2
ATOM 1437 O O . THR A 1 12 ? -11.526 -2.035 -3.736 1.00 0.00 12 THR A O 2
ATOM 1448 N N . SER A 1 13 ? -13.506 -3.051 -3.409 1.00 0.00 13 SER A N 2
ATOM 1449 C CA . SER A 1 13 ? -13.935 -2.122 -2.369 1.00 0.00 13 SER A CA 2
ATOM 1450 C C . SER A 1 13 ? -13.424 -2.562 -1.001 1.00 0.00 13 SER A C 2
ATOM 1451 O O . SER A 1 13 ? -13.876 -3.565 -0.450 1.00 0.00 13 SER A O 2
ATOM 1459 N N . PHE A 1 14 ? -12.476 -1.804 -0.460 1.00 0.00 14 PHE A N 2
ATOM 1460 C CA . PHE A 1 14 ? -11.900 -2.115 0.843 1.00 0.00 14 PHE A CA 2
ATOM 1461 C C . PHE A 1 14 ? -12.645 -1.383 1.956 1.00 0.00 14 PHE A C 2
ATOM 1462 O O . PHE A 1 14 ? -13.274 -0.350 1.723 1.00 0.00 14 PHE A O 2
ATOM 1479 N N . LYS A 1 15 ? -12.570 -1.926 3.167 1.00 0.00 15 LYS A N 2
ATOM 1480 C CA . LYS A 1 15 ? -13.236 -1.326 4.317 1.00 0.00 15 LYS A CA 2
ATOM 1481 C C . LYS A 1 15 ? -12.305 -0.360 5.041 1.00 0.00 15 LYS A C 2
ATOM 1482 O O . LYS A 1 15 ? -11.124 -0.253 4.709 1.00 0.00 15 LYS A O 2
ATOM 1501 N N . HIS A 1 16 ? -12.844 0.343 6.033 1.00 0.00 16 HIS A N 2
ATOM 1502 C CA . HIS A 1 16 ? -12.060 1.300 6.806 1.00 0.00 16 HIS A CA 2
ATOM 1503 C C . HIS A 1 16 ? -11.346 0.608 7.963 1.00 0.00 16 HIS A C 2
ATOM 1504 O O . HIS A 1 16 ? -10.456 1.184 8.591 1.00 0.00 16 HIS A O 2
ATOM 1519 N N . HIS A 1 17 ? -11.742 -0.630 8.242 1.00 0.00 17 HIS A N 2
ATOM 1520 C CA . HIS A 1 17 ? -11.139 -1.400 9.325 1.00 0.00 17 HIS A CA 2
ATOM 1521 C C . HIS A 1 17 ? -9.885 -2.123 8.844 1.00 0.00 17 HIS A C 2
ATOM 1522 O O . HIS A 1 17 ? -8.785 -1.865 9.331 1.00 0.00 17 HIS A O 2
ATOM 1537 N N . GLN A 1 18 ? -10.060 -3.029 7.888 1.00 0.00 18 GLN A N 2
ATOM 1538 C CA . GLN A 1 18 ? -8.942 -3.790 7.344 1.00 0.00 18 GLN A CA 2
ATOM 1539 C C . GLN A 1 18 ? -7.812 -2.863 6.911 1.00 0.00 18 GLN A C 2
ATOM 1540 O O . GLN A 1 18 ? -6.653 -3.064 7.278 1.00 0.00 18 GLN A O 2
ATOM 1554 N N . LEU A 1 19 ? -8.154 -1.845 6.128 1.00 0.00 19 LEU A N 2
ATOM 1555 C CA . LEU A 1 19 ? -7.168 -0.886 5.644 1.00 0.00 19 LEU A CA 2
ATOM 1556 C C . LEU A 1 19 ? -6.437 -0.224 6.807 1.00 0.00 19 LEU A C 2
ATOM 1557 O O . LEU A 1 19 ? -5.211 -0.111 6.800 1.00 0.00 19 LEU A O 2
ATOM 1573 N N . ARG A 1 20 ? -7.198 0.213 7.807 1.00 0.00 20 ARG A N 2
ATOM 1574 C CA . ARG A 1 20 ? -6.622 0.864 8.977 1.00 0.00 20 ARG A CA 2
ATOM 1575 C C . ARG A 1 20 ? -5.370 0.131 9.446 1.00 0.00 20 ARG A C 2
ATOM 1576 O O . ARG A 1 20 ? -4.464 0.732 10.025 1.00 0.00 20 ARG A O 2
ATOM 1597 N N . THR A 1 21 ? -5.325 -1.174 9.193 1.00 0.00 21 THR A N 2
ATOM 1598 C CA . THR A 1 21 ? -4.185 -1.990 9.591 1.00 0.00 21 THR A CA 2
ATOM 1599 C C . THR A 1 21 ? -3.133 -2.040 8.488 1.00 0.00 21 THR A C 2
ATOM 1600 O O . THR A 1 21 ? -1.937 -2.131 8.762 1.00 0.00 21 THR A O 2
ATOM 1611 N N . MET A 1 22 ? -3.587 -1.980 7.240 1.00 0.00 22 MET A N 2
ATOM 1612 C CA . MET A 1 22 ? -2.683 -2.015 6.097 1.00 0.00 22 MET A CA 2
ATOM 1613 C C . MET A 1 22 ? -1.997 -0.667 5.903 1.00 0.00 22 MET A C 2
ATOM 1614 O O . MET A 1 22 ? -0.769 -0.576 5.912 1.00 0.00 22 MET A O 2
ATOM 1628 N N . LYS A 1 23 ? -2.797 0.379 5.727 1.00 0.00 23 LYS A N 2
ATOM 1629 C CA . LYS A 1 23 ? -2.267 1.724 5.532 1.00 0.00 23 LYS A CA 2
ATOM 1630 C C . LYS A 1 23 ? -1.272 2.081 6.631 1.00 0.00 23 LYS A C 2
ATOM 1631 O O . LYS A 1 23 ? -0.167 2.546 6.353 1.00 0.00 23 LYS A O 2
ATOM 1650 N N . SER A 1 24 ? -1.671 1.859 7.879 1.00 0.00 24 SER A N 2
ATOM 1651 C CA . SER A 1 24 ? -0.814 2.161 9.021 1.00 0.00 24 SER A CA 2
ATOM 1652 C C . SER A 1 24 ? 0.561 1.522 8.850 1.00 0.00 24 SER A C 2
ATOM 1653 O O . SER A 1 24 ? 1.560 2.026 9.365 1.00 0.00 24 SER A O 2
ATOM 1661 N N . TYR A 1 25 ? 0.604 0.409 8.126 1.00 0.00 25 TYR A N 2
ATOM 1662 C CA . TYR A 1 25 ? 1.855 -0.301 7.891 1.00 0.00 25 TYR A CA 2
ATOM 1663 C C . TYR A 1 25 ? 2.649 0.352 6.765 1.00 0.00 25 TYR A C 2
ATOM 1664 O O . TYR A 1 25 ? 3.863 0.532 6.869 1.00 0.00 25 TYR A O 2
ATOM 1682 N N . PHE A 1 26 ? 1.956 0.709 5.689 1.00 0.00 26 PHE A N 2
ATOM 1683 C CA . PHE A 1 26 ? 2.594 1.344 4.542 1.00 0.00 26 PHE A CA 2
ATOM 1684 C C . PHE A 1 26 ? 3.568 2.428 4.994 1.00 0.00 26 PHE A C 2
ATOM 1685 O O . PHE A 1 26 ? 4.568 2.697 4.327 1.00 0.00 26 PHE A O 2
ATOM 1702 N N . ALA A 1 27 ? 3.269 3.048 6.131 1.00 0.00 27 ALA A N 2
ATOM 1703 C CA . ALA A 1 27 ? 4.118 4.101 6.673 1.00 0.00 27 ALA A CA 2
ATOM 1704 C C . ALA A 1 27 ? 5.333 3.516 7.384 1.00 0.00 27 ALA A C 2
ATOM 1705 O O . ALA A 1 27 ? 6.411 4.110 7.383 1.00 0.00 27 ALA A O 2
ATOM 1712 N N . ILE A 1 28 ? 5.151 2.348 7.992 1.00 0.00 28 ILE A N 2
ATOM 1713 C CA . ILE A 1 28 ? 6.233 1.683 8.707 1.00 0.00 28 ILE A CA 2
ATOM 1714 C C . ILE A 1 28 ? 7.222 1.046 7.737 1.00 0.00 28 ILE A C 2
ATOM 1715 O O . ILE A 1 28 ? 8.429 1.266 7.831 1.00 0.00 28 ILE A O 2
ATOM 1731 N N . ASN A 1 29 ? 6.703 0.256 6.803 1.00 0.00 29 ASN A N 2
ATOM 1732 C CA . ASN A 1 29 ? 7.541 -0.412 5.814 1.00 0.00 29 ASN A CA 2
ATOM 1733 C C . ASN A 1 29 ? 6.860 -0.431 4.449 1.00 0.00 29 ASN A C 2
ATOM 1734 O O . ASN A 1 29 ? 5.793 -1.023 4.283 1.00 0.00 29 ASN A O 2
ATOM 1745 N N . HIS A 1 30 ? 7.487 0.219 3.473 1.00 0.00 30 HIS A N 2
ATOM 1746 C CA . HIS A 1 30 ? 6.942 0.276 2.121 1.00 0.00 30 HIS A CA 2
ATOM 1747 C C . HIS A 1 30 ? 7.047 -1.083 1.435 1.00 0.00 30 HIS A C 2
ATOM 1748 O O . HIS A 1 30 ? 6.125 -1.511 0.743 1.00 0.00 30 HIS A O 2
ATOM 1763 N N . ASN A 1 31 ? 8.177 -1.754 1.632 1.00 0.00 31 ASN A N 2
ATOM 1764 C CA . ASN A 1 31 ? 8.403 -3.063 1.032 1.00 0.00 31 ASN A CA 2
ATOM 1765 C C . ASN A 1 31 ? 8.329 -4.165 2.085 1.00 0.00 31 ASN A C 2
ATOM 1766 O O . ASN A 1 31 ? 9.344 -4.650 2.584 1.00 0.00 31 ASN A O 2
ATOM 1777 N N . PRO A 1 32 ? 7.098 -4.571 2.431 1.00 0.00 32 PRO A N 2
ATOM 1778 C CA . PRO A 1 32 ? 6.862 -5.620 3.427 1.00 0.00 32 PRO A CA 2
ATOM 1779 C C . PRO A 1 32 ? 7.282 -6.998 2.928 1.00 0.00 32 PRO A C 2
ATOM 1780 O O . PRO A 1 32 ? 7.144 -7.309 1.744 1.00 0.00 32 PRO A O 2
ATOM 1791 N N . ASP A 1 33 ? 7.795 -7.820 3.837 1.00 0.00 33 ASP A N 2
ATOM 1792 C CA . ASP A 1 33 ? 8.234 -9.167 3.489 1.00 0.00 33 ASP A CA 2
ATOM 1793 C C . ASP A 1 33 ? 7.107 -10.175 3.687 1.00 0.00 33 ASP A C 2
ATOM 1794 O O . ASP A 1 33 ? 6.106 -9.881 4.339 1.00 0.00 33 ASP A O 2
ATOM 1803 N N . ALA A 1 34 ? 7.276 -11.363 3.117 1.00 0.00 34 ALA A N 2
ATOM 1804 C CA . ALA A 1 34 ? 6.273 -12.415 3.232 1.00 0.00 34 ALA A CA 2
ATOM 1805 C C . ALA A 1 34 ? 5.647 -12.427 4.623 1.00 0.00 34 ALA A C 2
ATOM 1806 O O . ALA A 1 34 ? 4.427 -12.335 4.767 1.00 0.00 34 ALA A O 2
ATOM 1813 N N . LYS A 1 35 ? 6.489 -12.542 5.645 1.00 0.00 35 LYS A N 2
ATOM 1814 C CA . LYS A 1 35 ? 6.019 -12.566 7.024 1.00 0.00 35 LYS A CA 2
ATOM 1815 C C . LYS A 1 35 ? 4.938 -11.515 7.249 1.00 0.00 35 LYS A C 2
ATOM 1816 O O . LYS A 1 35 ? 3.864 -11.815 7.772 1.00 0.00 35 LYS A O 2
ATOM 1835 N N . ASP A 1 36 ? 5.227 -10.280 6.851 1.00 0.00 36 ASP A N 2
ATOM 1836 C CA . ASP A 1 36 ? 4.279 -9.184 7.007 1.00 0.00 36 ASP A CA 2
ATOM 1837 C C . ASP A 1 36 ? 3.053 -9.396 6.125 1.00 0.00 36 ASP A C 2
ATOM 1838 O O . ASP A 1 36 ? 1.922 -9.142 6.542 1.00 0.00 36 ASP A O 2
ATOM 1847 N N . LEU A 1 37 ? 3.283 -9.863 4.902 1.00 0.00 37 LEU A N 2
ATOM 1848 C CA . LEU A 1 37 ? 2.198 -10.108 3.960 1.00 0.00 37 LEU A CA 2
ATOM 1849 C C . LEU A 1 37 ? 1.170 -11.067 4.552 1.00 0.00 37 LEU A C 2
ATOM 1850 O O . LEU A 1 37 ? -0.021 -10.759 4.612 1.00 0.00 37 LEU A O 2
ATOM 1866 N N . LYS A 1 38 ? 1.637 -12.231 4.989 1.00 0.00 38 LYS A N 2
ATOM 1867 C CA . LYS A 1 38 ? 0.760 -13.236 5.580 1.00 0.00 38 LYS A CA 2
ATOM 1868 C C . LYS A 1 38 ? 0.056 -12.683 6.815 1.00 0.00 38 LYS A C 2
ATOM 1869 O O . LYS A 1 38 ? -1.100 -13.012 7.079 1.00 0.00 38 LYS A O 2
ATOM 1888 N N . GLN A 1 39 ? 0.759 -11.843 7.565 1.00 0.00 39 GLN A N 2
ATOM 1889 C CA . GLN A 1 39 ? 0.201 -11.245 8.772 1.00 0.00 39 GLN A CA 2
ATOM 1890 C C . GLN A 1 39 ? -0.994 -10.358 8.437 1.00 0.00 39 GLN A C 2
ATOM 1891 O O . GLN A 1 39 ? -2.047 -10.451 9.069 1.00 0.00 39 GLN A O 2
ATOM 1905 N N . LEU A 1 40 ? -0.825 -9.497 7.438 1.00 0.00 40 LEU A N 2
ATOM 1906 C CA . LEU A 1 40 ? -1.889 -8.592 7.019 1.00 0.00 40 LEU A CA 2
ATOM 1907 C C . LEU A 1 40 ? -3.070 -9.370 6.446 1.00 0.00 40 LEU A C 2
ATOM 1908 O O . LEU A 1 40 ? -4.227 -9.028 6.688 1.00 0.00 40 LEU A O 2
ATOM 1924 N N . ALA A 1 41 ? -2.769 -10.418 5.688 1.00 0.00 41 ALA A N 2
ATOM 1925 C CA . ALA A 1 41 ? -3.805 -11.247 5.083 1.00 0.00 41 ALA A CA 2
ATOM 1926 C C . ALA A 1 41 ? -4.879 -11.612 6.102 1.00 0.00 41 ALA A C 2
ATOM 1927 O O . ALA A 1 41 ? -6.073 -11.512 5.822 1.00 0.00 41 ALA A O 2
ATOM 1934 N N . GLN A 1 42 ? -4.446 -12.036 7.285 1.00 0.00 42 GLN A N 2
ATOM 1935 C CA . GLN A 1 42 ? -5.372 -12.417 8.345 1.00 0.00 42 GLN A CA 2
ATOM 1936 C C . GLN A 1 42 ? -5.832 -11.195 9.132 1.00 0.00 42 GLN A C 2
ATOM 1937 O O . GLN A 1 42 ? -7.020 -11.036 9.416 1.00 0.00 42 GLN A O 2
ATOM 1951 N N . LYS A 1 43 ? -4.885 -10.332 9.484 1.00 0.00 43 LYS A N 2
ATOM 1952 C CA . LYS A 1 43 ? -5.191 -9.122 10.236 1.00 0.00 43 LYS A CA 2
ATOM 1953 C C . LYS A 1 43 ? -6.227 -8.274 9.506 1.00 0.00 43 LYS A C 2
ATOM 1954 O O . LYS A 1 43 ? -6.866 -7.405 10.101 1.00 0.00 43 LYS A O 2
ATOM 1973 N N . THR A 1 44 ? -6.390 -8.532 8.212 1.00 0.00 44 THR A N 2
ATOM 1974 C CA . THR A 1 44 ? -7.349 -7.793 7.401 1.00 0.00 44 THR A CA 2
ATOM 1975 C C . THR A 1 44 ? -8.368 -8.731 6.763 1.00 0.00 44 THR A C 2
ATOM 1976 O O . THR A 1 44 ? -9.480 -8.321 6.432 1.00 0.00 44 THR A O 2
ATOM 1987 N N . GLY A 1 45 ? -7.981 -9.991 6.594 1.00 0.00 45 GLY A N 2
ATOM 1988 C CA . GLY A 1 45 ? -8.874 -10.967 5.997 1.00 0.00 45 GLY A CA 2
ATOM 1989 C C . GLY A 1 45 ? -8.656 -11.116 4.503 1.00 0.00 45 GLY A C 2
ATOM 1990 O O . GLY A 1 45 ? -9.003 -12.142 3.917 1.00 0.00 45 GLY A O 2
ATOM 1994 N N . LEU A 1 46 ? -8.081 -10.089 3.886 1.00 0.00 46 LEU A N 2
ATOM 1995 C CA . LEU A 1 46 ? -7.818 -10.108 2.452 1.00 0.00 46 LEU A CA 2
ATOM 1996 C C . LEU A 1 46 ? -6.780 -11.169 2.103 1.00 0.00 46 LEU A C 2
ATOM 1997 O O . LEU A 1 46 ? -6.076 -11.677 2.977 1.00 0.00 46 LEU A O 2
ATOM 2013 N N . THR A 1 47 ? -6.686 -11.499 0.818 1.00 0.00 47 THR A N 2
ATOM 2014 C CA . THR A 1 47 ? -5.732 -12.498 0.353 1.00 0.00 47 THR A CA 2
ATOM 2015 C C . THR A 1 47 ? -4.362 -11.877 0.106 1.00 0.00 47 THR A C 2
ATOM 2016 O O . THR A 1 47 ? -4.218 -10.655 0.080 1.00 0.00 47 THR A O 2
ATOM 2027 N N . LYS A 1 48 ? -3.357 -12.727 -0.077 1.00 0.00 48 LYS A N 2
ATOM 2028 C CA . LYS A 1 48 ? -1.997 -12.262 -0.325 1.00 0.00 48 LYS A CA 2
ATOM 2029 C C . LYS A 1 48 ? -1.953 -11.324 -1.526 1.00 0.00 48 LYS A C 2
ATOM 2030 O O . LYS A 1 48 ? -1.543 -10.169 -1.410 1.00 0.00 48 LYS A O 2
ATOM 2049 N N . ARG A 1 49 ? -2.379 -11.827 -2.680 1.00 0.00 49 ARG A N 2
ATOM 2050 C CA . ARG A 1 49 ? -2.389 -11.034 -3.903 1.00 0.00 49 ARG A CA 2
ATOM 2051 C C . ARG A 1 49 ? -2.882 -9.616 -3.627 1.00 0.00 49 ARG A C 2
ATOM 2052 O O . ARG A 1 49 ? -2.189 -8.640 -3.914 1.00 0.00 49 ARG A O 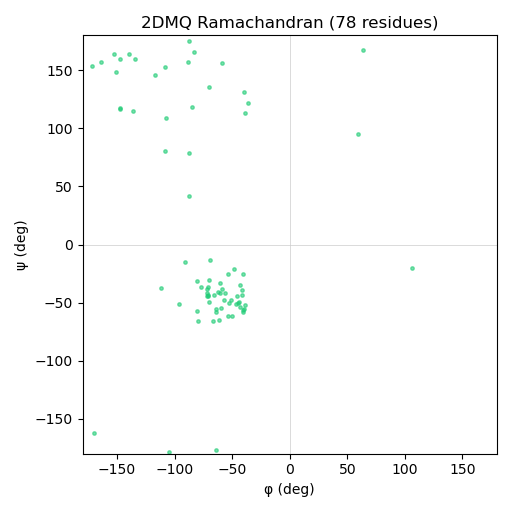2
ATOM 2073 N N . VAL A 1 50 ? -4.083 -9.511 -3.068 1.00 0.00 50 VAL A N 2
ATOM 2074 C CA . VAL A 1 50 ? -4.670 -8.214 -2.754 1.00 0.00 50 VAL A CA 2
ATOM 2075 C C . VAL A 1 50 ? -3.650 -7.299 -2.082 1.00 0.00 50 VAL A C 2
ATOM 2076 O O . VAL A 1 50 ? -3.463 -6.153 -2.493 1.00 0.00 50 VAL A O 2
ATOM 2089 N N . LEU A 1 51 ? -2.993 -7.813 -1.048 1.00 0.00 51 LEU A N 2
ATOM 2090 C CA . LEU A 1 51 ? -1.991 -7.042 -0.319 1.00 0.00 51 LEU A CA 2
ATOM 2091 C C . LEU A 1 51 ? -0.826 -6.668 -1.228 1.00 0.00 51 LEU A C 2
ATOM 2092 O O . LEU A 1 51 ? -0.473 -5.495 -1.349 1.00 0.00 51 LEU A O 2
ATOM 2108 N N . GLN A 1 52 ? -0.232 -7.672 -1.865 1.00 0.00 52 GLN A N 2
ATOM 2109 C CA . GLN A 1 52 ? 0.894 -7.447 -2.764 1.00 0.00 52 GLN A CA 2
ATOM 2110 C C . GLN A 1 52 ? 0.601 -6.300 -3.727 1.00 0.00 52 GLN A C 2
ATOM 2111 O O . GLN A 1 52 ? 1.359 -5.334 -3.807 1.00 0.00 52 GLN A O 2
ATOM 2125 N N . VAL A 1 53 ? -0.505 -6.414 -4.456 1.00 0.00 53 VAL A N 2
ATOM 2126 C CA . VAL A 1 53 ? -0.899 -5.387 -5.413 1.00 0.00 53 VAL A CA 2
ATOM 2127 C C . VAL A 1 53 ? -1.151 -4.055 -4.717 1.00 0.00 53 VAL A C 2
ATOM 2128 O O . VAL A 1 53 ? -0.454 -3.071 -4.965 1.00 0.00 53 VAL A O 2
ATOM 2141 N N . TRP A 1 54 ? -2.151 -4.030 -3.843 1.00 0.00 54 TRP A N 2
ATOM 2142 C CA . TRP A 1 54 ? -2.496 -2.818 -3.108 1.00 0.00 54 TRP A CA 2
ATOM 2143 C C . TRP A 1 54 ? -1.241 -2.061 -2.691 1.00 0.00 54 TRP A C 2
ATOM 2144 O O . TRP A 1 54 ? -1.073 -0.887 -3.024 1.00 0.00 54 TRP A O 2
ATOM 2165 N N . PHE A 1 55 ? -0.362 -2.737 -1.960 1.00 0.00 55 PHE A N 2
ATOM 2166 C CA . PHE A 1 55 ? 0.879 -2.126 -1.496 1.00 0.00 55 PHE A CA 2
ATOM 2167 C C . PHE A 1 55 ? 1.705 -1.613 -2.671 1.00 0.00 55 PHE A C 2
ATOM 2168 O O . PHE A 1 55 ? 1.920 -0.409 -2.812 1.00 0.00 55 PHE A O 2
ATOM 2185 N N . GLN A 1 56 ? 2.165 -2.535 -3.510 1.00 0.00 56 GLN A N 2
ATOM 2186 C CA . GLN A 1 56 ? 2.969 -2.176 -4.673 1.00 0.00 56 GLN A CA 2
ATOM 2187 C C . GLN A 1 56 ? 2.398 -0.946 -5.370 1.00 0.00 56 GLN A C 2
ATOM 2188 O O . GLN A 1 56 ? 3.142 -0.098 -5.862 1.00 0.00 56 GLN A O 2
ATOM 2202 N N . ASN A 1 57 ? 1.073 -0.856 -5.410 1.00 0.00 57 ASN A N 2
ATOM 2203 C CA . ASN A 1 57 ? 0.402 0.270 -6.050 1.00 0.00 57 ASN A CA 2
ATOM 2204 C C . ASN A 1 57 ? 0.582 1.546 -5.232 1.00 0.00 57 ASN A C 2
ATOM 2205 O O . ASN A 1 57 ? 0.723 2.635 -5.786 1.00 0.00 57 ASN A O 2
ATOM 2216 N N . ALA A 1 58 ? 0.577 1.401 -3.911 1.00 0.00 58 ALA A N 2
ATOM 2217 C CA . ALA A 1 58 ? 0.742 2.540 -3.017 1.00 0.00 58 ALA A CA 2
ATOM 2218 C C . ALA A 1 58 ? 1.915 3.413 -3.451 1.00 0.00 58 ALA A C 2
ATOM 2219 O O . ALA A 1 58 ? 1.741 4.591 -3.763 1.00 0.00 58 ALA A O 2
ATOM 2226 N N . ARG A 1 59 ? 3.108 2.828 -3.467 1.00 0.00 59 ARG A N 2
ATOM 2227 C CA . ARG A 1 59 ? 4.309 3.553 -3.862 1.00 0.00 59 ARG A CA 2
ATOM 2228 C C . ARG A 1 59 ? 4.016 4.501 -5.020 1.00 0.00 59 ARG A C 2
ATOM 2229 O O . ARG A 1 59 ? 4.373 5.679 -4.978 1.00 0.00 59 ARG A O 2
ATOM 2250 N N . ALA A 1 60 ? 3.365 3.980 -6.055 1.00 0.00 60 ALA A N 2
ATOM 2251 C CA . ALA A 1 60 ? 3.023 4.779 -7.225 1.00 0.00 60 ALA A CA 2
ATOM 2252 C C . ALA A 1 60 ? 2.050 5.896 -6.860 1.00 0.00 60 ALA A C 2
ATOM 2253 O O . ALA A 1 60 ? 2.183 7.027 -7.329 1.00 0.00 60 ALA A O 2
ATOM 2260 N N . LYS A 1 61 ? 1.072 5.572 -6.022 1.00 0.00 61 LYS A N 2
ATOM 2261 C CA . LYS A 1 61 ? 0.076 6.547 -5.594 1.00 0.00 61 LYS A CA 2
ATOM 2262 C C . LYS A 1 61 ? 0.709 7.620 -4.712 1.00 0.00 61 LYS A C 2
ATOM 2263 O O . LYS A 1 61 ? 0.809 8.782 -5.106 1.00 0.00 61 LYS A O 2
ATOM 2282 N N . PHE A 1 62 ? 1.136 7.221 -3.519 1.00 0.00 62 PHE A N 2
ATOM 2283 C CA . PHE A 1 62 ? 1.760 8.148 -2.582 1.00 0.00 62 PHE A CA 2
ATOM 2284 C C . PHE A 1 62 ? 2.602 9.183 -3.320 1.00 0.00 62 PHE A C 2
ATOM 2285 O O . PHE A 1 62 ? 2.448 10.388 -3.111 1.00 0.00 62 PHE A O 2
ATOM 2302 N N . ARG A 1 63 ? 3.493 8.707 -4.184 1.00 0.00 63 ARG A N 2
ATOM 2303 C CA . ARG A 1 63 ? 4.362 9.590 -4.951 1.00 0.00 63 ARG A CA 2
ATOM 2304 C C . ARG A 1 63 ? 3.563 10.732 -5.573 1.00 0.00 63 ARG A C 2
ATOM 2305 O O . ARG A 1 63 ? 3.932 11.900 -5.449 1.00 0.00 63 ARG A O 2
ATOM 2326 N N . ARG A 1 64 ? 2.468 10.386 -6.242 1.00 0.00 64 ARG A N 2
ATOM 2327 C CA . ARG A 1 64 ? 1.618 11.381 -6.884 1.00 0.00 64 ARG A CA 2
ATOM 2328 C C . ARG A 1 64 ? 1.099 12.391 -5.865 1.00 0.00 64 ARG A C 2
ATOM 2329 O O . ARG A 1 64 ? 1.215 13.600 -6.061 1.00 0.00 64 ARG A O 2
ATOM 2350 N N . ASN A 1 65 ? 0.526 11.886 -4.778 1.00 0.00 65 ASN A N 2
ATOM 2351 C CA . ASN A 1 65 ? -0.012 12.745 -3.729 1.00 0.00 65 ASN A CA 2
ATOM 2352 C C . ASN A 1 65 ? 0.983 13.841 -3.359 1.00 0.00 65 ASN A C 2
ATOM 2353 O O . ASN A 1 65 ? 0.619 15.012 -3.241 1.00 0.00 65 ASN A O 2
ATOM 2364 N N . LEU A 1 66 ? 2.241 13.453 -3.178 1.00 0.00 66 LEU A N 2
ATOM 2365 C CA . LEU A 1 66 ? 3.289 14.402 -2.822 1.00 0.00 66 LEU A CA 2
ATOM 2366 C C . LEU A 1 66 ? 3.278 15.604 -3.760 1.00 0.00 66 LEU A C 2
ATOM 2367 O O . LEU A 1 66 ? 3.403 16.749 -3.323 1.00 0.00 66 LEU A O 2
ATOM 2383 N N . LEU A 1 67 ? 3.124 15.338 -5.052 1.00 0.00 67 LEU A N 2
ATOM 2384 C CA . LEU A 1 67 ? 3.093 16.397 -6.054 1.00 0.00 67 LEU A CA 2
ATOM 2385 C C . LEU A 1 67 ? 1.963 17.381 -5.772 1.00 0.00 67 LEU A C 2
ATOM 2386 O O . LEU A 1 67 ? 2.119 18.589 -5.951 1.00 0.00 67 LEU A O 2
ATOM 2402 N N . ARG A 1 68 ? 0.826 16.857 -5.327 1.00 0.00 68 ARG A N 2
ATOM 2403 C CA . ARG A 1 68 ? -0.331 17.689 -5.018 1.00 0.00 68 ARG A CA 2
ATOM 2404 C C . ARG A 1 68 ? -0.419 17.963 -3.519 1.00 0.00 68 ARG A C 2
ATOM 2405 O O . ARG A 1 68 ? -0.903 17.129 -2.754 1.00 0.00 68 ARG A O 2
ATOM 2426 N N . GLN A 1 69 ? 0.053 19.135 -3.109 1.00 0.00 69 GLN A N 2
ATOM 2427 C CA . GLN A 1 69 ? 0.028 19.519 -1.703 1.00 0.00 69 GLN A CA 2
ATOM 2428 C C . GLN A 1 69 ? -1.306 20.158 -1.336 1.00 0.00 69 GLN A C 2
ATOM 2429 O O . GLN A 1 69 ? -2.104 20.495 -2.209 1.00 0.00 69 GLN A O 2
ATOM 2443 N N . GLU A 1 70 ? -1.541 20.320 -0.037 1.00 0.00 70 GLU A N 2
ATOM 2444 C CA . GLU A 1 70 ? -2.782 20.918 0.444 1.00 0.00 70 GLU A CA 2
ATOM 2445 C C . GLU A 1 70 ? -2.785 22.426 0.213 1.00 0.00 70 GLU A C 2
ATOM 2446 O O . GLU A 1 70 ? -1.760 23.090 0.364 1.00 0.00 70 GLU A O 2
ATOM 2458 N N . ASN A 1 71 ? -3.945 22.960 -0.156 1.00 0.00 71 ASN A N 2
ATOM 2459 C CA . ASN A 1 71 ? -4.082 24.389 -0.411 1.00 0.00 71 ASN A CA 2
ATOM 2460 C C . ASN A 1 71 ? -4.375 25.146 0.881 1.00 0.00 71 ASN A C 2
ATOM 2461 O O . ASN A 1 71 ? -5.478 25.070 1.421 1.00 0.00 71 ASN A O 2
ATOM 2472 N N . GLY A 1 72 ? -3.378 25.876 1.373 1.00 0.00 72 GLY A N 2
ATOM 2473 C CA . GLY A 1 72 ? -3.549 26.637 2.597 1.00 0.00 72 GLY A CA 2
ATOM 2474 C C . GLY A 1 72 ? -3.949 28.075 2.335 1.00 0.00 72 GLY A C 2
ATOM 2475 O O . GLY A 1 72 ? -3.222 28.819 1.680 1.00 0.00 72 GLY A O 2
ATOM 2479 N N . GLY A 1 73 ? -5.112 28.467 2.847 1.00 0.00 73 GLY A N 2
ATOM 2480 C CA . GLY A 1 73 ? -5.589 29.823 2.653 1.00 0.00 73 GLY A CA 2
ATOM 2481 C C . GLY A 1 73 ? -6.953 30.053 3.275 1.00 0.00 73 GLY A C 2
ATOM 2482 O O . GLY A 1 73 ? -7.085 30.102 4.498 1.00 0.00 73 GLY A O 2
ATOM 2486 N N . VAL A 1 74 ? -7.970 30.198 2.431 1.00 0.00 74 VAL A N 2
ATOM 2487 C CA . VAL A 1 74 ? -9.330 30.424 2.905 1.00 0.00 74 VAL A CA 2
ATOM 2488 C C . VAL A 1 74 ? -9.765 29.329 3.871 1.00 0.00 74 VAL A C 2
ATOM 2489 O O . VAL A 1 74 ? -9.569 28.142 3.609 1.00 0.00 74 VAL A O 2
ATOM 2502 N N . SER A 1 75 ? -10.358 29.735 4.990 1.00 0.00 75 SER A N 2
ATOM 2503 C CA . SER A 1 75 ? -10.819 28.788 5.998 1.00 0.00 75 SER A CA 2
ATOM 2504 C C . SER A 1 75 ? -11.752 27.750 5.381 1.00 0.00 75 SER A C 2
ATOM 2505 O O . SER A 1 75 ? -11.636 26.556 5.654 1.00 0.00 75 SER A O 2
ATOM 2513 N N . GLY A 1 76 ? -12.678 28.216 4.549 1.00 0.00 76 GLY A N 2
ATOM 2514 C CA . GLY A 1 76 ? -13.619 27.317 3.908 1.00 0.00 76 GLY A CA 2
ATOM 2515 C C . GLY A 1 76 ? -15.060 27.656 4.232 1.00 0.00 76 GLY A C 2
ATOM 2516 O O . GLY A 1 76 ? -15.380 28.115 5.329 1.00 0.00 76 GLY A O 2
ATOM 2520 N N . PRO A 1 77 ? -15.959 27.431 3.262 1.00 0.00 77 PRO A N 2
ATOM 2521 C CA . PRO A 1 77 ? -17.388 27.711 3.426 1.00 0.00 77 PRO A CA 2
ATOM 2522 C C . PRO A 1 77 ? -18.058 26.751 4.402 1.00 0.00 77 PRO A C 2
ATOM 2523 O O . PRO A 1 77 ? -17.401 25.896 4.998 1.00 0.00 77 PRO A O 2
ATOM 2534 N N . SER A 1 78 ? -19.369 26.896 4.563 1.00 0.00 78 SER A N 2
ATOM 2535 C CA . SER A 1 78 ? -20.128 26.044 5.471 1.00 0.00 78 SER A CA 2
ATOM 2536 C C . SER A 1 78 ? -19.341 25.777 6.751 1.00 0.00 78 SER A C 2
ATOM 2537 O O . SER A 1 78 ? -19.153 24.628 7.150 1.00 0.00 78 SER A O 2
ATOM 2545 N N . SER A 1 79 ? -18.883 26.849 7.390 1.00 0.00 79 SER A N 2
ATOM 2546 C CA . SER A 1 79 ? -18.113 26.733 8.623 1.00 0.00 79 SER A CA 2
ATOM 2547 C C . SER A 1 79 ? -18.914 27.248 9.815 1.00 0.00 79 SER A C 2
ATOM 2548 O O . SER A 1 79 ? -19.713 28.174 9.686 1.00 0.00 79 SER A O 2
ATOM 2556 N N . GLY A 1 80 ? -18.692 26.640 10.976 1.00 0.00 80 GLY A N 2
ATOM 2557 C CA . GLY A 1 80 ? -19.401 27.050 12.175 1.00 0.00 80 GLY A CA 2
ATOM 2558 C C . GLY A 1 80 ? -19.265 26.044 13.301 1.00 0.00 80 GLY A C 2
ATOM 2559 O O . GLY A 1 80 ? -18.362 25.208 13.289 1.00 0.00 80 GLY A O 2
ATOM 2563 N N . GLY A 1 1 ? 6.305 -17.033 -9.425 1.00 0.00 1 GLY A N 3
ATOM 2564 C CA . GLY A 1 1 ? 6.122 -16.860 -10.854 1.00 0.00 1 GLY A CA 3
ATOM 2565 C C . GLY A 1 1 ? 5.062 -15.828 -11.181 1.00 0.00 1 GLY A C 3
ATOM 2566 O O . GLY A 1 1 ? 4.066 -15.701 -10.467 1.00 0.00 1 GLY A O 3
ATOM 2570 N N . SER A 1 2 ? 5.274 -15.086 -12.265 1.00 0.00 2 SER A N 3
ATOM 2571 C CA . SER A 1 2 ? 4.331 -14.056 -12.682 1.00 0.00 2 SER A CA 3
ATOM 2572 C C . SER A 1 2 ? 4.060 -14.142 -14.181 1.00 0.00 2 SER A C 3
ATOM 2573 O O . SER A 1 2 ? 4.929 -14.542 -14.958 1.00 0.00 2 SER A O 3
ATOM 2581 N N . SER A 1 3 ? 2.850 -13.764 -14.581 1.00 0.00 3 SER A N 3
ATOM 2582 C CA . SER A 1 3 ? 2.463 -13.802 -15.986 1.00 0.00 3 SER A CA 3
ATOM 2583 C C . SER A 1 3 ? 2.402 -12.394 -16.571 1.00 0.00 3 SER A C 3
ATOM 2584 O O . SER A 1 3 ? 3.125 -12.067 -17.510 1.00 0.00 3 SER A O 3
ATOM 2592 N N . GLY A 1 4 ? 1.531 -11.562 -16.005 1.00 0.00 4 GLY A N 3
ATOM 2593 C CA . GLY A 1 4 ? 1.389 -10.200 -16.483 1.00 0.00 4 GLY A CA 3
ATOM 2594 C C . GLY A 1 4 ? -0.044 -9.710 -16.420 1.00 0.00 4 GLY A C 3
ATOM 2595 O O . GLY A 1 4 ? -0.973 -10.503 -16.263 1.00 0.00 4 GLY A O 3
ATOM 2599 N N . SER A 1 5 ? -0.225 -8.398 -16.540 1.00 0.00 5 SER A N 3
ATOM 2600 C CA . SER A 1 5 ? -1.555 -7.802 -16.491 1.00 0.00 5 SER A CA 3
ATOM 2601 C C . SER A 1 5 ? -1.610 -6.526 -17.325 1.00 0.00 5 SER A C 3
ATOM 2602 O O . SER A 1 5 ? -0.604 -6.095 -17.888 1.00 0.00 5 SER A O 3
ATOM 2610 N N . SER A 1 6 ? -2.794 -5.926 -17.400 1.00 0.00 6 SER A N 3
ATOM 2611 C CA . SER A 1 6 ? -2.982 -4.701 -18.169 1.00 0.00 6 SER A CA 3
ATOM 2612 C C . SER A 1 6 ? -2.585 -3.478 -17.348 1.00 0.00 6 SER A C 3
ATOM 2613 O O . SER A 1 6 ? -1.716 -2.704 -17.747 1.00 0.00 6 SER A O 3
ATOM 2621 N N . GLY A 1 7 ? -3.229 -3.311 -16.196 1.00 0.00 7 GLY A N 3
ATOM 2622 C CA . GLY A 1 7 ? -2.929 -2.181 -15.336 1.00 0.00 7 GLY A CA 3
ATOM 2623 C C . GLY A 1 7 ? -3.465 -2.365 -13.931 1.00 0.00 7 GLY A C 3
ATOM 2624 O O . GLY A 1 7 ? -2.977 -3.206 -13.176 1.00 0.00 7 GLY A O 3
ATOM 2628 N N . LYS A 1 8 ? -4.472 -1.573 -13.575 1.00 0.00 8 LYS A N 3
ATOM 2629 C CA . LYS A 1 8 ? -5.075 -1.651 -12.250 1.00 0.00 8 LYS A CA 3
ATOM 2630 C C . LYS A 1 8 ? -6.306 -2.552 -12.264 1.00 0.00 8 LYS A C 3
ATOM 2631 O O . LYS A 1 8 ? -7.037 -2.603 -13.253 1.00 0.00 8 LYS A O 3
ATOM 2650 N N . ARG A 1 9 ? -6.529 -3.259 -11.161 1.00 0.00 9 ARG A N 3
ATOM 2651 C CA . ARG A 1 9 ? -7.672 -4.158 -11.047 1.00 0.00 9 ARG A CA 3
ATOM 2652 C C . ARG A 1 9 ? -8.562 -3.759 -9.874 1.00 0.00 9 ARG A C 3
ATOM 2653 O O . ARG A 1 9 ? -9.092 -4.614 -9.166 1.00 0.00 9 ARG A O 3
ATOM 2674 N N . MET A 1 10 ? -8.720 -2.454 -9.675 1.00 0.00 10 MET A N 3
ATOM 2675 C CA . MET A 1 10 ? -9.547 -1.943 -8.587 1.00 0.00 10 MET A CA 3
ATOM 2676 C C . MET A 1 10 ? -11.006 -1.836 -9.017 1.00 0.00 10 MET A C 3
ATOM 2677 O O . MET A 1 10 ? -11.377 -0.931 -9.766 1.00 0.00 10 MET A O 3
ATOM 2691 N N . ARG A 1 11 ? -11.829 -2.765 -8.541 1.00 0.00 11 ARG A N 3
ATOM 2692 C CA . ARG A 1 11 ? -13.248 -2.775 -8.880 1.00 0.00 11 ARG A CA 3
ATOM 2693 C C . ARG A 1 11 ? -14.106 -2.752 -7.619 1.00 0.00 11 ARG A C 3
ATOM 2694 O O . ARG A 1 11 ? -15.268 -2.343 -7.652 1.00 0.00 11 ARG A O 3
ATOM 2715 N N . THR A 1 12 ? -13.527 -3.194 -6.506 1.00 0.00 12 THR A N 3
ATOM 2716 C CA . THR A 1 12 ? -14.240 -3.226 -5.235 1.00 0.00 12 THR A CA 3
ATOM 2717 C C . THR A 1 12 ? -13.539 -2.365 -4.190 1.00 0.00 12 THR A C 3
ATOM 2718 O O . THR A 1 12 ? -12.380 -2.601 -3.853 1.00 0.00 12 THR A O 3
ATOM 2729 N N . SER A 1 13 ? -14.252 -1.364 -3.681 1.00 0.00 13 SER A N 3
ATOM 2730 C CA . SER A 1 13 ? -13.696 -0.465 -2.676 1.00 0.00 13 SER A CA 3
ATOM 2731 C C . SER A 1 13 ? -13.422 -1.210 -1.373 1.00 0.00 13 SER A C 3
ATOM 2732 O O . SER A 1 13 ? -14.224 -2.035 -0.935 1.00 0.00 13 SER A O 3
ATOM 2740 N N . PHE A 1 14 ? -12.281 -0.913 -0.758 1.00 0.00 14 PHE A N 3
ATOM 2741 C CA . PHE A 1 14 ? -11.900 -1.554 0.495 1.00 0.00 14 PHE A CA 3
ATOM 2742 C C . PHE A 1 14 ? -12.584 -0.882 1.681 1.00 0.00 14 PHE A C 3
ATOM 2743 O O . PHE A 1 14 ? -13.068 0.245 1.576 1.00 0.00 14 PHE A O 3
ATOM 2760 N N . LYS A 1 15 ? -12.622 -1.582 2.809 1.00 0.00 15 LYS A N 3
ATOM 2761 C CA . LYS A 1 15 ? -13.245 -1.054 4.018 1.00 0.00 15 LYS A CA 3
ATOM 2762 C C . LYS A 1 15 ? -12.271 -0.173 4.792 1.00 0.00 15 LYS A C 3
ATOM 2763 O O . LYS A 1 15 ? -11.058 -0.246 4.593 1.00 0.00 15 LYS A O 3
ATOM 2782 N N . HIS A 1 16 ? -12.810 0.660 5.678 1.00 0.00 16 HIS A N 3
ATOM 2783 C CA . HIS A 1 16 ? -11.988 1.555 6.484 1.00 0.00 16 HIS A CA 3
ATOM 2784 C C . HIS A 1 16 ? -11.362 0.808 7.658 1.00 0.00 16 HIS A C 3
ATOM 2785 O O . HIS A 1 16 ? -10.510 1.345 8.367 1.00 0.00 16 HIS A O 3
ATOM 2800 N N . HIS A 1 17 ? -11.791 -0.434 7.859 1.00 0.00 17 HIS A N 3
ATOM 2801 C CA . HIS A 1 17 ? -11.273 -1.254 8.948 1.00 0.00 17 HIS A CA 3
ATOM 2802 C C . HIS A 1 17 ? -10.009 -1.992 8.518 1.00 0.00 17 HIS A C 3
ATOM 2803 O O . HIS A 1 17 ? -8.927 -1.750 9.052 1.00 0.00 17 HIS A O 3
ATOM 2818 N N . GLN A 1 18 ? -10.155 -2.892 7.551 1.00 0.00 18 GLN A N 3
ATOM 2819 C CA . GLN A 1 18 ? -9.024 -3.666 7.051 1.00 0.00 18 GLN A CA 3
ATOM 2820 C C . GLN A 1 18 ? -7.883 -2.748 6.623 1.00 0.00 18 GLN A C 3
ATOM 2821 O O . GLN A 1 18 ? -6.726 -2.966 6.986 1.00 0.00 18 GLN A O 3
ATOM 2835 N N . LEU A 1 19 ? -8.216 -1.720 5.849 1.00 0.00 19 LEU A N 3
ATOM 2836 C CA . LEU A 1 19 ? -7.219 -0.769 5.371 1.00 0.00 19 LEU A CA 3
ATOM 2837 C C . LEU A 1 19 ? -6.494 -0.107 6.538 1.00 0.00 19 LEU A C 3
ATOM 2838 O O . LEU A 1 19 ? -5.269 0.020 6.530 1.00 0.00 19 LEU A O 3
ATOM 2854 N N . ARG A 1 20 ? -7.256 0.309 7.544 1.00 0.00 20 ARG A N 3
ATOM 2855 C CA . ARG A 1 20 ? -6.687 0.956 8.719 1.00 0.00 20 ARG A CA 3
ATOM 2856 C C . ARG A 1 20 ? -5.436 0.219 9.192 1.00 0.00 20 ARG A C 3
ATOM 2857 O O . ARG A 1 20 ? -4.487 0.835 9.679 1.00 0.00 20 ARG A O 3
ATOM 2878 N N . THR A 1 21 ? -5.443 -1.102 9.046 1.00 0.00 21 THR A N 3
ATOM 2879 C CA . THR A 1 21 ? -4.312 -1.922 9.459 1.00 0.00 21 THR A CA 3
ATOM 2880 C C . THR A 1 21 ? -3.172 -1.833 8.451 1.00 0.00 21 THR A C 3
ATOM 2881 O O . THR A 1 21 ? -2.005 -1.726 8.829 1.00 0.00 21 THR A O 3
ATOM 2892 N N . MET A 1 22 ? -3.517 -1.880 7.169 1.00 0.00 22 MET A N 3
ATOM 2893 C CA . MET A 1 22 ? -2.520 -1.802 6.107 1.00 0.00 22 MET A CA 3
ATOM 2894 C C . MET A 1 22 ? -1.916 -0.404 6.028 1.00 0.00 22 MET A C 3
ATOM 2895 O O . MET A 1 22 ? -0.713 -0.225 6.217 1.00 0.00 22 MET A O 3
ATOM 2909 N N . LYS A 1 23 ? -2.758 0.585 5.749 1.00 0.00 23 LYS A N 3
ATOM 2910 C CA . LYS A 1 23 ? -2.309 1.967 5.646 1.00 0.00 23 LYS A CA 3
ATOM 2911 C C . LYS A 1 23 ? -1.221 2.264 6.674 1.00 0.00 23 LYS A C 3
ATOM 2912 O O . LYS A 1 23 ? -0.133 2.721 6.326 1.00 0.00 23 LYS A O 3
ATOM 2931 N N . SER A 1 24 ? -1.523 1.998 7.941 1.00 0.00 24 SER A N 3
ATOM 2932 C CA . SER A 1 24 ? -0.571 2.239 9.020 1.00 0.00 24 SER A CA 3
ATOM 2933 C C . SER A 1 24 ? 0.767 1.568 8.723 1.00 0.00 24 SER A C 3
ATOM 2934 O O . SER A 1 24 ? 1.827 2.168 8.902 1.00 0.00 24 SER A O 3
ATOM 2942 N N . TYR A 1 25 ? 0.708 0.321 8.269 1.00 0.00 25 TYR A N 3
ATOM 2943 C CA . TYR A 1 25 ? 1.914 -0.433 7.950 1.00 0.00 25 TYR A CA 3
ATOM 2944 C C . TYR A 1 25 ? 2.675 0.218 6.798 1.00 0.00 25 TYR A C 3
ATOM 2945 O O . TYR A 1 25 ? 3.896 0.370 6.851 1.00 0.00 25 TYR A O 3
ATOM 2963 N N . PHE A 1 26 ? 1.944 0.599 5.756 1.00 0.00 26 PHE A N 3
ATOM 2964 C CA . PHE A 1 26 ? 2.547 1.233 4.589 1.00 0.00 26 PHE A CA 3
ATOM 2965 C C . PHE A 1 26 ? 3.585 2.270 5.010 1.00 0.00 26 PHE A C 3
ATOM 2966 O O . PHE A 1 26 ? 4.615 2.432 4.357 1.00 0.00 26 PHE A O 3
ATOM 2983 N N . ALA A 1 27 ? 3.304 2.969 6.104 1.00 0.00 27 ALA A N 3
ATOM 2984 C CA . ALA A 1 27 ? 4.213 3.989 6.613 1.00 0.00 27 ALA A CA 3
ATOM 2985 C C . ALA A 1 27 ? 5.396 3.358 7.339 1.00 0.00 27 ALA A C 3
ATOM 2986 O O . ALA A 1 27 ? 6.519 3.858 7.268 1.00 0.00 27 ALA A O 3
ATOM 2993 N N . ILE A 1 28 ? 5.137 2.257 8.036 1.00 0.00 28 ILE A N 3
ATOM 2994 C CA . ILE A 1 28 ? 6.183 1.557 8.775 1.00 0.00 28 ILE A CA 3
ATOM 2995 C C . ILE A 1 28 ? 7.187 0.914 7.825 1.00 0.00 28 ILE A C 3
ATOM 2996 O O . ILE A 1 28 ? 8.394 1.116 7.955 1.00 0.00 28 ILE A O 3
ATOM 3012 N N . ASN A 1 29 ? 6.682 0.138 6.872 1.00 0.00 29 ASN A N 3
ATOM 3013 C CA . ASN A 1 29 ? 7.536 -0.534 5.900 1.00 0.00 29 ASN A CA 3
ATOM 3014 C C . ASN A 1 29 ? 6.886 -0.545 4.521 1.00 0.00 29 ASN A C 3
ATOM 3015 O O . ASN A 1 29 ? 5.894 -1.240 4.294 1.00 0.00 29 ASN A O 3
ATOM 3026 N N . HIS A 1 30 ? 7.452 0.230 3.601 1.00 0.00 30 HIS A N 3
ATOM 3027 C CA . HIS A 1 30 ? 6.928 0.309 2.241 1.00 0.00 30 HIS A CA 3
ATOM 3028 C C . HIS A 1 30 ? 7.074 -1.029 1.523 1.00 0.00 30 HIS A C 3
ATOM 3029 O O . HIS A 1 30 ? 6.159 -1.478 0.835 1.00 0.00 30 HIS A O 3
ATOM 3044 N N . ASN A 1 31 ? 8.232 -1.661 1.689 1.00 0.00 31 ASN A N 3
ATOM 3045 C CA . ASN A 1 31 ? 8.498 -2.947 1.056 1.00 0.00 31 ASN A CA 3
ATOM 3046 C C . ASN A 1 31 ? 8.515 -4.069 2.090 1.00 0.00 31 ASN A C 3
ATOM 3047 O O . ASN A 1 31 ? 9.571 -4.511 2.546 1.00 0.00 31 ASN A O 3
ATOM 3058 N N . PRO A 1 32 ? 7.320 -4.542 2.471 1.00 0.00 32 PRO A N 3
ATOM 3059 C CA . PRO A 1 32 ? 7.170 -5.619 3.453 1.00 0.00 32 PRO A CA 3
ATOM 3060 C C . PRO A 1 32 ? 7.641 -6.966 2.915 1.00 0.00 32 PRO A C 3
ATOM 3061 O O . PRO A 1 32 ? 7.887 -7.114 1.718 1.00 0.00 32 PRO A O 3
ATOM 3072 N N . ASP A 1 33 ? 7.764 -7.944 3.806 1.00 0.00 33 ASP A N 3
ATOM 3073 C CA . ASP A 1 33 ? 8.204 -9.279 3.418 1.00 0.00 33 ASP A CA 3
ATOM 3074 C C . ASP A 1 33 ? 7.046 -10.271 3.475 1.00 0.00 33 ASP A C 3
ATOM 3075 O O . ASP A 1 33 ? 5.948 -9.932 3.914 1.00 0.00 33 ASP A O 3
ATOM 3084 N N . ALA A 1 34 ? 7.301 -11.496 3.028 1.00 0.00 34 ALA A N 3
ATOM 3085 C CA . ALA A 1 34 ? 6.281 -12.537 3.030 1.00 0.00 34 ALA A CA 3
ATOM 3086 C C . ALA A 1 34 ? 5.655 -12.691 4.412 1.00 0.00 34 ALA A C 3
ATOM 3087 O O . ALA A 1 34 ? 4.433 -12.655 4.559 1.00 0.00 34 ALA A O 3
ATOM 3094 N N . LYS A 1 35 ? 6.500 -12.864 5.423 1.00 0.00 35 LYS A N 3
ATOM 3095 C CA . LYS A 1 35 ? 6.031 -13.023 6.794 1.00 0.00 35 LYS A CA 3
ATOM 3096 C C . LYS A 1 35 ? 5.036 -11.927 7.159 1.00 0.00 35 LYS A C 3
ATOM 3097 O O . LYS A 1 35 ? 3.985 -12.198 7.741 1.00 0.00 35 LYS A O 3
ATOM 3116 N N . ASP A 1 36 ? 5.373 -10.689 6.814 1.00 0.00 36 ASP A N 3
ATOM 3117 C CA . ASP A 1 36 ? 4.507 -9.552 7.104 1.00 0.00 36 ASP A CA 3
ATOM 3118 C C . ASP A 1 36 ? 3.206 -9.644 6.313 1.00 0.00 36 ASP A C 3
ATOM 3119 O O . ASP A 1 36 ? 2.135 -9.302 6.816 1.00 0.00 36 ASP A O 3
ATOM 3128 N N . LEU A 1 37 ? 3.306 -10.106 5.071 1.00 0.00 37 LEU A N 3
ATOM 3129 C CA . LEU A 1 37 ? 2.137 -10.242 4.209 1.00 0.00 37 LEU A CA 3
ATOM 3130 C C . LEU A 1 37 ? 1.132 -11.222 4.805 1.00 0.00 37 LEU A C 3
ATOM 3131 O O . LEU A 1 37 ? -0.029 -10.880 5.027 1.00 0.00 37 LEU A O 3
ATOM 3147 N N . LYS A 1 38 ? 1.586 -12.444 5.063 1.00 0.00 38 LYS A N 3
ATOM 3148 C CA . LYS A 1 38 ? 0.729 -13.474 5.638 1.00 0.00 38 LYS A CA 3
ATOM 3149 C C . LYS A 1 38 ? 0.066 -12.979 6.918 1.00 0.00 38 LYS A C 3
ATOM 3150 O O . LYS A 1 38 ? -1.088 -13.302 7.195 1.00 0.00 38 LYS A O 3
ATOM 3169 N N . GLN A 1 39 ? 0.803 -12.191 7.695 1.00 0.00 39 GLN A N 3
ATOM 3170 C CA . GLN A 1 39 ? 0.285 -11.651 8.946 1.00 0.00 39 GLN A CA 3
ATOM 3171 C C . GLN A 1 39 ? -0.869 -10.687 8.686 1.00 0.00 39 GLN A C 3
ATOM 3172 O O . GLN A 1 39 ? -1.878 -10.706 9.392 1.00 0.00 39 GLN A O 3
ATOM 3186 N N . LEU A 1 40 ? -0.713 -9.846 7.670 1.00 0.00 40 LEU A N 3
ATOM 3187 C CA . LEU A 1 40 ? -1.742 -8.874 7.317 1.00 0.00 40 LEU A CA 3
ATOM 3188 C C . LEU A 1 40 ? -2.989 -9.572 6.784 1.00 0.00 40 LEU A C 3
ATOM 3189 O O . LEU A 1 40 ? -4.109 -9.249 7.178 1.00 0.00 40 LEU A O 3
ATOM 3205 N N . ALA A 1 41 ? -2.787 -10.531 5.886 1.00 0.00 41 ALA A N 3
AT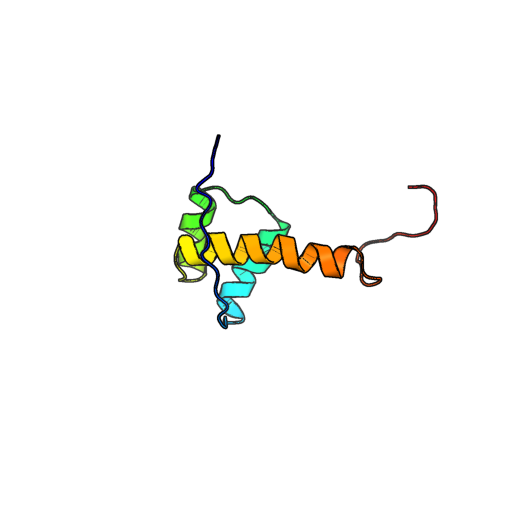OM 3206 C CA . ALA A 1 41 ? -3.896 -11.277 5.302 1.00 0.00 41 ALA A CA 3
ATOM 3207 C C . ALA A 1 41 ? -4.928 -11.645 6.362 1.00 0.00 41 ALA A C 3
ATOM 3208 O O . ALA A 1 41 ? -6.101 -11.852 6.053 1.00 0.00 41 ALA A O 3
ATOM 3215 N N . GLN A 1 42 ? -4.483 -11.726 7.611 1.00 0.00 42 GLN A N 3
ATOM 3216 C CA . GLN A 1 42 ? -5.369 -12.072 8.717 1.00 0.00 42 GLN A CA 3
ATOM 3217 C C . GLN A 1 42 ? -5.963 -10.819 9.351 1.00 0.00 42 GLN A C 3
ATOM 3218 O O . GLN A 1 42 ? -7.163 -10.754 9.616 1.00 0.00 42 GLN A O 3
ATOM 3232 N N . LYS A 1 43 ? -5.115 -9.825 9.591 1.00 0.00 43 LYS A N 3
ATOM 3233 C CA . LYS A 1 43 ? -5.555 -8.572 10.193 1.00 0.00 43 LYS A CA 3
ATOM 3234 C C . LYS A 1 43 ? -6.607 -7.891 9.324 1.00 0.00 43 LYS A C 3
ATOM 3235 O O . LYS A 1 43 ? -7.485 -7.187 9.829 1.00 0.00 43 LYS A O 3
ATOM 3254 N N . THR A 1 44 ? -6.516 -8.105 8.015 1.00 0.00 44 THR A N 3
ATOM 3255 C CA . THR A 1 44 ? -7.460 -7.512 7.077 1.00 0.00 44 THR A CA 3
ATOM 3256 C C . THR A 1 44 ? -8.421 -8.560 6.527 1.00 0.00 44 THR A C 3
ATOM 3257 O O . THR A 1 44 ? -9.582 -8.265 6.245 1.00 0.00 44 THR A O 3
ATOM 3268 N N . GLY A 1 45 ? -7.930 -9.787 6.379 1.00 0.00 45 GLY A N 3
ATOM 3269 C CA . GLY A 1 45 ? -8.760 -10.861 5.865 1.00 0.00 45 GLY A CA 3
ATOM 3270 C C . GLY A 1 45 ? -8.514 -11.128 4.392 1.00 0.00 45 GLY A C 3
ATOM 3271 O O . GLY A 1 45 ? -8.887 -12.181 3.875 1.00 0.00 45 GLY A O 3
ATOM 3275 N N . LEU A 1 46 ? -7.887 -10.171 3.716 1.00 0.00 46 LEU A N 3
ATOM 3276 C CA . LEU A 1 46 ? -7.595 -10.308 2.293 1.00 0.00 46 LEU A CA 3
ATOM 3277 C C . LEU A 1 46 ? -6.490 -11.334 2.061 1.00 0.00 46 LEU A C 3
ATOM 3278 O O . LEU A 1 46 ? -5.826 -11.773 3.001 1.00 0.00 46 LEU A O 3
ATOM 3294 N N . THR A 1 47 ? -6.297 -11.713 0.800 1.00 0.00 47 THR A N 3
ATOM 3295 C CA . THR A 1 47 ? -5.273 -12.686 0.444 1.00 0.00 47 THR A CA 3
ATOM 3296 C C . THR A 1 47 ? -3.942 -12.002 0.150 1.00 0.00 47 THR A C 3
ATOM 3297 O O . THR A 1 47 ? -3.889 -10.792 -0.066 1.00 0.00 47 THR A O 3
ATOM 3308 N N . LYS A 1 48 ? -2.869 -12.785 0.146 1.00 0.00 48 LYS A N 3
ATOM 3309 C CA . LYS A 1 48 ? -1.537 -12.256 -0.122 1.00 0.00 48 LYS A CA 3
ATOM 3310 C C . LYS A 1 48 ? -1.535 -11.403 -1.386 1.00 0.00 48 LYS A C 3
ATOM 3311 O O . LYS A 1 48 ? -1.088 -10.256 -1.371 1.00 0.00 48 LYS A O 3
ATOM 3330 N N . ARG A 1 49 ? -2.038 -11.969 -2.478 1.00 0.00 49 ARG A N 3
ATOM 3331 C CA . ARG A 1 49 ? -2.094 -11.260 -3.751 1.00 0.00 49 ARG A CA 3
ATOM 3332 C C . ARG A 1 49 ? -2.658 -9.854 -3.565 1.00 0.00 49 ARG A C 3
ATOM 3333 O O . ARG A 1 49 ? -1.936 -8.863 -3.680 1.00 0.00 49 ARG A O 3
ATOM 3354 N N . VAL A 1 50 ? -3.953 -9.775 -3.276 1.00 0.00 50 VAL A N 3
ATOM 3355 C CA . VAL A 1 50 ? -4.615 -8.491 -3.074 1.00 0.00 50 VAL A CA 3
ATOM 3356 C C . VAL A 1 50 ? -3.724 -7.532 -2.289 1.00 0.00 50 VAL A C 3
ATOM 3357 O O . VAL A 1 50 ? -3.574 -6.366 -2.657 1.00 0.00 50 VAL A O 3
ATOM 3370 N N . LEU A 1 51 ? -3.136 -8.031 -1.208 1.00 0.00 51 LEU A N 3
ATOM 3371 C CA . LEU A 1 51 ? -2.259 -7.219 -0.371 1.00 0.00 51 LEU A CA 3
ATOM 3372 C C . LEU A 1 51 ? -1.040 -6.746 -1.157 1.00 0.00 51 LEU A C 3
ATOM 3373 O O . LEU A 1 51 ? -0.654 -5.580 -1.079 1.00 0.00 51 LEU A O 3
ATOM 3389 N N . GLN A 1 52 ? -0.441 -7.659 -1.916 1.00 0.00 52 GLN A N 3
ATOM 3390 C CA . GLN A 1 52 ? 0.733 -7.334 -2.717 1.00 0.00 52 GLN A CA 3
ATOM 3391 C C . GLN A 1 52 ? 0.441 -6.174 -3.664 1.00 0.00 52 GLN A C 3
ATOM 3392 O O . GLN A 1 52 ? 1.166 -5.180 -3.686 1.00 0.00 52 GLN A O 3
ATOM 3406 N N . VAL A 1 53 ? -0.625 -6.308 -4.446 1.00 0.00 53 VAL A N 3
ATOM 3407 C CA . VAL A 1 53 ? -1.013 -5.271 -5.395 1.00 0.00 53 VAL A CA 3
ATOM 3408 C C . VAL A 1 53 ? -1.222 -3.935 -4.692 1.00 0.00 53 VAL A C 3
ATOM 3409 O O . VAL A 1 53 ? -0.518 -2.962 -4.967 1.00 0.00 53 VAL A O 3
ATOM 3422 N N . TRP A 1 54 ? -2.192 -3.893 -3.786 1.00 0.00 54 TRP A N 3
ATOM 3423 C CA . TRP A 1 54 ? -2.492 -2.675 -3.044 1.00 0.00 54 TRP A CA 3
ATOM 3424 C C . TRP A 1 54 ? -1.212 -1.936 -2.667 1.00 0.00 54 TRP A C 3
ATOM 3425 O O . TRP A 1 54 ? -0.976 -0.816 -3.117 1.00 0.00 54 TRP A O 3
ATOM 3446 N N . PHE A 1 55 ? -0.389 -2.572 -1.840 1.00 0.00 55 PHE A N 3
ATOM 3447 C CA . PHE A 1 55 ? 0.867 -1.976 -1.403 1.00 0.00 55 PHE A CA 3
ATOM 3448 C C . PHE A 1 55 ? 1.633 -1.390 -2.586 1.00 0.00 55 PHE A C 3
ATOM 3449 O O . PHE A 1 55 ? 2.182 -0.293 -2.502 1.00 0.00 55 PHE A O 3
ATOM 3466 N N . GLN A 1 56 ? 1.663 -2.134 -3.688 1.00 0.00 56 GLN A N 3
ATOM 3467 C CA . GLN A 1 56 ? 2.363 -1.690 -4.889 1.00 0.00 56 GLN A CA 3
ATOM 3468 C C . GLN A 1 56 ? 1.700 -0.449 -5.477 1.00 0.00 56 GLN A C 3
ATOM 3469 O O . GLN A 1 56 ? 2.376 0.459 -5.958 1.00 0.00 56 GLN A O 3
ATOM 3483 N N . ASN A 1 57 ? 0.371 -0.417 -5.435 1.00 0.00 57 ASN A N 3
ATOM 3484 C CA . ASN A 1 57 ? -0.383 0.713 -5.966 1.00 0.00 57 ASN A CA 3
ATOM 3485 C C . ASN A 1 57 ? -0.104 1.979 -5.161 1.00 0.00 57 ASN A C 3
ATOM 3486 O O . ASN A 1 57 ? -0.031 3.075 -5.715 1.00 0.00 57 ASN A O 3
ATOM 3497 N N . ALA A 1 58 ? 0.050 1.818 -3.851 1.00 0.00 58 ALA A N 3
ATOM 3498 C CA . ALA A 1 58 ? 0.324 2.948 -2.971 1.00 0.00 58 ALA A CA 3
ATOM 3499 C C . ALA A 1 58 ? 1.555 3.719 -3.433 1.00 0.00 58 ALA A C 3
ATOM 3500 O O . ALA A 1 58 ? 1.482 4.919 -3.702 1.00 0.00 58 ALA A O 3
ATOM 3507 N N . ARG A 1 59 ? 2.684 3.024 -3.525 1.00 0.00 59 ARG A N 3
ATOM 3508 C CA . ARG A 1 59 ? 3.931 3.645 -3.954 1.00 0.00 59 ARG A CA 3
ATOM 3509 C C . ARG A 1 59 ? 3.693 4.584 -5.132 1.00 0.00 59 ARG A C 3
ATOM 3510 O O . ARG A 1 59 ? 4.250 5.682 -5.187 1.00 0.00 59 ARG A O 3
ATOM 3531 N N . ALA A 1 60 ? 2.865 4.146 -6.074 1.00 0.00 60 ALA A N 3
ATOM 3532 C CA . ALA A 1 60 ? 2.553 4.947 -7.251 1.00 0.00 60 ALA A CA 3
ATOM 3533 C C . ALA A 1 60 ? 1.732 6.177 -6.877 1.00 0.00 60 ALA A C 3
ATOM 3534 O O . ALA A 1 60 ? 1.989 7.279 -7.360 1.00 0.00 60 ALA A O 3
ATOM 3541 N N . LYS A 1 61 ? 0.743 5.980 -6.010 1.00 0.00 61 LYS A N 3
ATOM 3542 C CA . LYS A 1 61 ? -0.116 7.073 -5.570 1.00 0.00 61 LYS A CA 3
ATOM 3543 C C . LYS A 1 61 ? 0.689 8.129 -4.818 1.00 0.00 61 LYS A C 3
ATOM 3544 O O . LYS A 1 61 ? 0.720 9.296 -5.211 1.00 0.00 61 LYS A O 3
ATOM 3563 N N . PHE A 1 62 ? 1.340 7.712 -3.738 1.00 0.00 62 PHE A N 3
ATOM 3564 C CA . PHE A 1 62 ? 2.146 8.622 -2.932 1.00 0.00 62 PHE A CA 3
ATOM 3565 C C . PHE A 1 62 ? 3.007 9.517 -3.819 1.00 0.00 62 PHE A C 3
ATOM 3566 O O . PHE A 1 62 ? 2.972 10.742 -3.703 1.00 0.00 62 PHE A O 3
ATOM 3583 N N . ARG A 1 63 ? 3.778 8.895 -4.705 1.00 0.00 63 ARG A N 3
ATOM 3584 C CA . ARG A 1 63 ? 4.649 9.635 -5.611 1.00 0.00 63 ARG A CA 3
ATOM 3585 C C . ARG A 1 63 ? 3.841 10.592 -6.482 1.00 0.00 63 ARG A C 3
ATOM 3586 O O . ARG A 1 63 ? 4.176 11.770 -6.604 1.00 0.00 63 ARG A O 3
ATOM 3607 N N . ARG A 1 64 ? 2.775 10.077 -7.086 1.00 0.00 64 ARG A N 3
ATOM 3608 C CA . ARG A 1 64 ? 1.919 10.885 -7.947 1.00 0.00 64 ARG A CA 3
ATOM 3609 C C . ARG A 1 64 ? 1.584 12.218 -7.284 1.00 0.00 64 ARG A C 3
ATOM 3610 O O . ARG A 1 64 ? 1.660 13.272 -7.913 1.00 0.00 64 ARG A O 3
ATOM 3631 N N . ASN A 1 65 ? 1.213 12.161 -6.008 1.00 0.00 65 ASN A N 3
ATOM 3632 C CA . ASN A 1 65 ? 0.865 13.363 -5.260 1.00 0.00 65 ASN A CA 3
ATOM 3633 C C . ASN A 1 65 ? 2.005 14.376 -5.297 1.00 0.00 65 ASN A C 3
ATOM 3634 O O . ASN A 1 65 ? 1.809 15.536 -5.666 1.00 0.00 65 ASN A O 3
ATOM 3645 N N . LEU A 1 66 ? 3.196 13.932 -4.913 1.00 0.00 66 LEU A N 3
ATOM 3646 C CA . LEU A 1 66 ? 4.370 14.799 -4.901 1.00 0.00 66 LEU A CA 3
ATOM 3647 C C . LEU A 1 66 ? 4.520 15.528 -6.233 1.00 0.00 66 LEU A C 3
ATOM 3648 O O . LEU A 1 66 ? 4.707 16.745 -6.269 1.00 0.00 66 LEU A O 3
ATOM 3664 N N . LEU A 1 67 ? 4.436 14.777 -7.326 1.00 0.00 67 LEU A N 3
ATOM 3665 C CA . LEU A 1 67 ? 4.561 15.351 -8.660 1.00 0.00 67 LEU A CA 3
ATOM 3666 C C . LEU A 1 67 ? 3.452 16.365 -8.923 1.00 0.00 67 LEU A C 3
ATOM 3667 O O . LEU A 1 67 ? 3.672 17.387 -9.574 1.00 0.00 67 LEU A O 3
ATOM 3683 N N . ARG A 1 68 ? 2.261 16.077 -8.409 1.00 0.00 68 ARG A N 3
ATOM 3684 C CA . ARG A 1 68 ? 1.117 16.965 -8.588 1.00 0.00 68 ARG A CA 3
ATOM 3685 C C . ARG A 1 68 ? 1.227 18.183 -7.675 1.00 0.00 68 ARG A C 3
ATOM 3686 O O . ARG A 1 68 ? 1.807 18.107 -6.591 1.00 0.00 68 ARG A O 3
ATOM 3707 N N . GLN A 1 69 ? 0.667 19.302 -8.120 1.00 0.00 69 GLN A N 3
ATOM 3708 C CA . GLN A 1 69 ? 0.705 20.536 -7.343 1.00 0.00 69 GLN A CA 3
ATOM 3709 C C . GLN A 1 69 ? 2.044 20.692 -6.631 1.00 0.00 69 GLN A C 3
ATOM 3710 O O . GLN A 1 69 ? 2.091 20.985 -5.437 1.00 0.00 69 GLN A O 3
ATOM 3724 N N . GLU A 1 70 ? 3.130 20.492 -7.372 1.00 0.00 70 GLU A N 3
ATOM 3725 C CA . GLU A 1 70 ? 4.470 20.609 -6.810 1.00 0.00 70 GLU A CA 3
ATOM 3726 C C . GLU A 1 70 ? 4.555 21.790 -5.848 1.00 0.00 70 GLU A C 3
ATOM 3727 O O . GLU A 1 70 ? 4.236 22.922 -6.210 1.00 0.00 70 GLU A O 3
ATOM 3739 N N . ASN A 1 71 ? 4.986 21.517 -4.621 1.00 0.00 71 ASN A N 3
ATOM 3740 C CA . ASN A 1 71 ? 5.112 22.556 -3.606 1.00 0.00 71 ASN A CA 3
ATOM 3741 C C . ASN A 1 71 ? 6.414 23.332 -3.781 1.00 0.00 71 ASN A C 3
ATOM 3742 O O . ASN A 1 71 ? 7.374 22.831 -4.366 1.00 0.00 71 ASN A O 3
ATOM 3753 N N . GLY A 1 72 ? 6.439 24.559 -3.267 1.00 0.00 72 GLY A N 3
ATOM 3754 C CA . GLY A 1 72 ? 7.628 25.384 -3.376 1.00 0.00 72 GLY A CA 3
ATOM 3755 C C . GLY A 1 72 ? 7.602 26.565 -2.427 1.00 0.00 72 GLY A C 3
ATOM 3756 O O . GLY A 1 72 ? 8.050 26.463 -1.285 1.00 0.00 72 GLY A O 3
ATOM 3760 N N . GLY A 1 73 ? 7.079 27.692 -2.900 1.00 0.00 73 GLY A N 3
ATOM 3761 C CA . GLY A 1 73 ? 7.008 28.882 -2.073 1.00 0.00 73 GLY A CA 3
ATOM 3762 C C . GLY A 1 73 ? 6.722 28.563 -0.620 1.00 0.00 73 GLY A C 3
ATOM 3763 O O . GLY A 1 73 ? 7.550 28.816 0.255 1.00 0.00 73 GLY A O 3
ATOM 3767 N N . VAL A 1 74 ? 5.544 28.004 -0.360 1.00 0.00 74 VAL A N 3
ATOM 3768 C CA . VAL A 1 74 ? 5.149 27.648 0.999 1.00 0.00 74 VAL A CA 3
ATOM 3769 C C . VAL A 1 74 ? 6.088 26.602 1.589 1.00 0.00 74 VAL A C 3
ATOM 3770 O O . VAL A 1 74 ? 6.198 25.490 1.072 1.00 0.00 74 VAL A O 3
ATOM 3783 N N . SER A 1 75 ? 6.764 26.966 2.673 1.00 0.00 75 SER A N 3
ATOM 3784 C CA . SER A 1 75 ? 7.698 26.060 3.332 1.00 0.00 75 SER A CA 3
ATOM 3785 C C . SER A 1 75 ? 6.966 25.141 4.306 1.00 0.00 75 SER A C 3
ATOM 3786 O O . SER A 1 75 ? 5.760 25.269 4.511 1.00 0.00 75 SER A O 3
ATOM 3794 N N . GLY A 1 76 ? 7.707 24.212 4.904 1.00 0.00 76 GLY A N 3
ATOM 3795 C CA . GLY A 1 76 ? 7.113 23.285 5.849 1.00 0.00 76 GLY A CA 3
ATOM 3796 C C . GLY A 1 76 ? 8.035 22.130 6.184 1.00 0.00 76 GLY A C 3
ATOM 3797 O O . GLY A 1 76 ? 8.851 21.701 5.368 1.00 0.00 76 GLY A O 3
ATOM 3801 N N . PRO A 1 77 ? 7.912 21.607 7.413 1.00 0.00 77 PRO A N 3
ATOM 3802 C CA . PRO A 1 77 ? 8.733 20.487 7.884 1.00 0.00 77 PRO A CA 3
ATOM 3803 C C . PRO A 1 77 ? 8.384 19.178 7.184 1.00 0.00 77 PRO A C 3
ATOM 3804 O O . PRO A 1 77 ? 9.235 18.304 7.023 1.00 0.00 77 PRO A O 3
ATOM 3815 N N . SER A 1 78 ? 7.128 19.050 6.771 1.00 0.00 78 SER A N 3
ATOM 3816 C CA . SER A 1 78 ? 6.665 17.845 6.092 1.00 0.00 78 SER A CA 3
ATOM 3817 C C . SER A 1 78 ? 6.368 18.130 4.622 1.00 0.00 78 SER A C 3
ATOM 3818 O O . SER A 1 78 ? 5.240 18.458 4.258 1.00 0.00 78 SER A O 3
ATOM 3826 N N . SER A 1 79 ? 7.391 18.001 3.783 1.00 0.00 79 SER A N 3
ATOM 3827 C CA . SER A 1 79 ? 7.243 18.248 2.354 1.00 0.00 79 SER A CA 3
ATOM 3828 C C . SER A 1 79 ? 5.960 17.615 1.824 1.00 0.00 79 SER A C 3
ATOM 3829 O O . SER A 1 79 ? 5.586 16.514 2.226 1.00 0.00 79 SER A O 3
ATOM 3837 N N . GLY A 1 80 ? 5.290 18.321 0.918 1.00 0.00 80 GLY A N 3
ATOM 3838 C CA . GLY A 1 80 ? 4.056 17.812 0.346 1.00 0.00 80 GLY A CA 3
ATOM 3839 C C . GLY A 1 80 ? 4.238 16.461 -0.317 1.00 0.00 80 GLY A C 3
ATOM 3840 O O . GLY A 1 80 ? 4.186 15.426 0.346 1.00 0.00 80 GLY A O 3
ATOM 3844 N N . GLY A 1 1 ? 19.785 -6.032 -9.476 1.00 0.00 1 GLY A N 4
ATOM 3845 C CA . GLY A 1 1 ? 18.583 -5.281 -9.783 1.00 0.00 1 GLY A CA 4
ATOM 3846 C C . GLY A 1 1 ? 17.332 -6.133 -9.716 1.00 0.00 1 GLY A C 4
ATOM 3847 O O . GLY A 1 1 ? 17.412 -7.361 -9.655 1.00 0.00 1 GLY A O 4
ATOM 3851 N N . SER A 1 2 ? 16.173 -5.483 -9.726 1.00 0.00 2 SER A N 4
ATOM 3852 C CA . SER A 1 2 ? 14.899 -6.190 -9.659 1.00 0.00 2 SER A CA 4
ATOM 3853 C C . SER A 1 2 ? 13.807 -5.412 -10.386 1.00 0.00 2 SER A C 4
ATOM 3854 O O . SER A 1 2 ? 13.937 -4.211 -10.621 1.00 0.00 2 SER A O 4
ATOM 3862 N N . SER A 1 3 ? 12.730 -6.106 -10.742 1.00 0.00 3 SER A N 4
ATOM 3863 C CA . SER A 1 3 ? 11.617 -5.482 -11.446 1.00 0.00 3 SER A CA 4
ATOM 3864 C C . SER A 1 3 ? 10.300 -6.169 -11.096 1.00 0.00 3 SER A C 4
ATOM 3865 O O . SER A 1 3 ? 10.282 -7.186 -10.404 1.00 0.00 3 SER A O 4
ATOM 3873 N N . GLY A 1 4 ? 9.198 -5.604 -11.580 1.00 0.00 4 GLY A N 4
ATOM 3874 C CA . GLY A 1 4 ? 7.891 -6.174 -11.310 1.00 0.00 4 GLY A CA 4
ATOM 3875 C C . GLY A 1 4 ? 6.919 -5.965 -12.453 1.00 0.00 4 GLY A C 4
ATOM 3876 O O . GLY A 1 4 ? 7.282 -6.109 -13.620 1.00 0.00 4 GLY A O 4
ATOM 3880 N N . SER A 1 5 ? 5.679 -5.626 -12.118 1.00 0.00 5 SER A N 4
ATOM 3881 C CA . SER A 1 5 ? 4.648 -5.402 -13.126 1.00 0.00 5 SER A CA 4
ATOM 3882 C C . SER A 1 5 ? 4.363 -6.683 -13.905 1.00 0.00 5 SER A C 4
ATOM 3883 O O . SER A 1 5 ? 4.206 -6.659 -15.125 1.00 0.00 5 SER A O 4
ATOM 3891 N N . SER A 1 6 ? 4.296 -7.801 -13.189 1.00 0.00 6 SER A N 4
ATOM 3892 C CA . SER A 1 6 ? 4.032 -9.093 -13.811 1.00 0.00 6 SER A CA 4
ATOM 3893 C C . SER A 1 6 ? 2.568 -9.488 -13.644 1.00 0.00 6 SER A C 4
ATOM 3894 O O . SER A 1 6 ? 2.196 -10.137 -12.669 1.00 0.00 6 SER A O 4
ATOM 3902 N N . GLY A 1 7 ? 1.741 -9.090 -14.608 1.00 0.00 7 GLY A N 4
ATOM 3903 C CA . GLY A 1 7 ? 0.328 -9.411 -14.550 1.00 0.00 7 GLY A CA 4
ATOM 3904 C C . GLY A 1 7 ? -0.441 -8.481 -13.634 1.00 0.00 7 GLY A C 4
ATOM 3905 O O . GLY A 1 7 ? 0.151 -7.747 -12.841 1.00 0.00 7 GLY A O 4
ATOM 3909 N N . LYS A 1 8 ? -1.765 -8.507 -13.742 1.00 0.00 8 LYS A N 4
ATOM 3910 C CA . LYS A 1 8 ? -2.618 -7.659 -12.917 1.00 0.00 8 LYS A CA 4
ATOM 3911 C C . LYS A 1 8 ? -4.038 -8.213 -12.854 1.00 0.00 8 LYS A C 4
ATOM 3912 O O . LYS A 1 8 ? -4.446 -8.998 -13.710 1.00 0.00 8 LYS A O 4
ATOM 3931 N N . ARG A 1 9 ? -4.784 -7.798 -11.836 1.00 0.00 9 ARG A N 4
ATOM 3932 C CA . ARG A 1 9 ? -6.159 -8.252 -11.663 1.00 0.00 9 ARG A CA 4
ATOM 3933 C C . ARG A 1 9 ? -7.061 -7.102 -11.223 1.00 0.00 9 ARG A C 4
ATOM 3934 O O . ARG A 1 9 ? -6.603 -5.973 -11.049 1.00 0.00 9 ARG A O 4
ATOM 3955 N N . MET A 1 10 ? -8.345 -7.399 -11.046 1.00 0.00 10 MET A N 4
ATOM 3956 C CA . MET A 1 10 ? -9.309 -6.388 -10.627 1.00 0.00 10 MET A CA 4
ATOM 3957 C C . MET A 1 10 ? -9.320 -6.244 -9.107 1.00 0.00 10 MET A C 4
ATOM 3958 O O . MET A 1 10 ? -9.018 -7.192 -8.383 1.00 0.00 10 MET A O 4
ATOM 3972 N N . ARG A 1 11 ? -9.670 -5.054 -8.633 1.00 0.00 11 ARG A N 4
ATOM 3973 C CA . ARG A 1 11 ? -9.718 -4.785 -7.201 1.00 0.00 11 ARG A CA 4
ATOM 3974 C C . ARG A 1 11 ? -11.099 -4.284 -6.788 1.00 0.00 11 ARG A C 4
ATOM 3975 O O . ARG A 1 11 ? -11.747 -3.538 -7.522 1.00 0.00 11 ARG A O 4
ATOM 3996 N N . THR A 1 12 ? -11.545 -4.700 -5.606 1.00 0.00 12 THR A N 4
ATOM 3997 C CA . THR A 1 12 ? -12.848 -4.296 -5.095 1.00 0.00 12 THR A CA 4
ATOM 3998 C C . THR A 1 12 ? -12.704 -3.322 -3.931 1.00 0.00 12 THR A C 4
ATOM 3999 O O . THR A 1 12 ? -11.665 -3.274 -3.273 1.00 0.00 12 THR A O 4
ATOM 4010 N N . SER A 1 13 ? -13.755 -2.547 -3.681 1.00 0.00 13 SER A N 4
ATOM 4011 C CA . SER A 1 13 ? -13.744 -1.570 -2.598 1.00 0.00 13 SER A CA 4
ATOM 4012 C C . SER A 1 13 ? -13.134 -2.169 -1.334 1.00 0.00 13 SER A C 4
ATOM 4013 O O . SER A 1 13 ? -13.109 -3.387 -1.159 1.00 0.00 13 SER A O 4
ATOM 4021 N N . PHE A 1 14 ? -12.640 -1.302 -0.455 1.00 0.00 14 PHE A N 4
ATOM 4022 C CA . PHE A 1 14 ? -12.027 -1.743 0.791 1.00 0.00 14 PHE A CA 4
ATOM 4023 C C . PHE A 1 14 ? -12.635 -1.010 1.985 1.00 0.00 14 PHE A C 4
ATOM 4024 O O . PHE A 1 14 ? -12.938 0.180 1.909 1.00 0.00 14 PHE A O 4
ATOM 4041 N N . LYS A 1 15 ? -12.812 -1.732 3.087 1.00 0.00 15 LYS A N 4
ATOM 4042 C CA . LYS A 1 15 ? -13.384 -1.154 4.297 1.00 0.00 15 LYS A CA 4
ATOM 4043 C C . LYS A 1 15 ? -12.336 -0.354 5.064 1.00 0.00 15 LYS A C 4
ATOM 4044 O O . LYS A 1 15 ? -11.145 -0.665 5.016 1.00 0.00 15 LYS A O 4
ATOM 4063 N N . HIS A 1 16 ? -12.787 0.676 5.772 1.00 0.00 16 HIS A N 4
ATOM 4064 C CA . HIS A 1 16 ? -11.888 1.520 6.552 1.00 0.00 16 HIS A CA 4
ATOM 4065 C C . HIS A 1 16 ? -11.231 0.722 7.674 1.00 0.00 16 HIS A C 4
ATOM 4066 O O . HIS A 1 16 ? -10.207 1.131 8.224 1.00 0.00 16 HIS A O 4
ATOM 4081 N N . HIS A 1 17 ? -11.826 -0.418 8.009 1.00 0.00 17 HIS A N 4
ATOM 4082 C CA . HIS A 1 17 ? -11.297 -1.274 9.067 1.00 0.00 17 HIS A CA 4
ATOM 4083 C C . HIS A 1 17 ? -9.991 -1.931 8.632 1.00 0.00 17 HIS A C 4
ATOM 4084 O O . HIS A 1 17 ? -8.932 -1.659 9.197 1.00 0.00 17 HIS A O 4
ATOM 4099 N N . GLN A 1 18 ? -10.075 -2.796 7.627 1.00 0.00 18 GLN A N 4
ATOM 4100 C CA . GLN A 1 18 ? -8.899 -3.491 7.117 1.00 0.00 18 GLN A CA 4
ATOM 4101 C C . GLN A 1 18 ? -7.823 -2.500 6.685 1.00 0.00 18 GLN A C 4
ATOM 4102 O O . GLN A 1 18 ? -6.664 -2.613 7.082 1.00 0.00 18 GLN A O 4
ATOM 4116 N N . LEU A 1 19 ? -8.217 -1.530 5.867 1.00 0.00 19 LEU A N 4
ATOM 4117 C CA . LEU A 1 19 ? -7.287 -0.518 5.379 1.00 0.00 19 LEU A CA 4
ATOM 4118 C C . LEU A 1 19 ? -6.544 0.144 6.535 1.00 0.00 19 LEU A C 4
ATOM 4119 O O . LEU A 1 19 ? -5.348 0.418 6.442 1.00 0.00 19 LEU A O 4
ATOM 4135 N N . ARG A 1 20 ? -7.261 0.394 7.625 1.00 0.00 20 ARG A N 4
ATOM 4136 C CA . ARG A 1 20 ? -6.670 1.021 8.802 1.00 0.00 20 ARG A CA 4
ATOM 4137 C C . ARG A 1 20 ? -5.369 0.327 9.191 1.00 0.00 20 ARG A C 4
ATOM 4138 O O . ARG A 1 20 ? -4.391 0.978 9.563 1.00 0.00 20 ARG A O 4
ATOM 4159 N N . THR A 1 21 ? -5.363 -1.000 9.107 1.00 0.00 21 THR A N 4
ATOM 4160 C CA . THR A 1 21 ? -4.183 -1.783 9.452 1.00 0.00 21 THR A CA 4
ATOM 4161 C C . THR A 1 21 ? -3.147 -1.739 8.334 1.00 0.00 21 THR A C 4
ATOM 4162 O O . THR A 1 21 ? -1.944 -1.705 8.591 1.00 0.00 21 THR A O 4
ATOM 4173 N N . MET A 1 22 ? -3.622 -1.739 7.093 1.00 0.00 22 MET A N 4
ATOM 4174 C CA . MET A 1 22 ? -2.736 -1.696 5.936 1.00 0.00 22 MET A CA 4
ATOM 4175 C C . MET A 1 22 ? -2.045 -0.340 5.829 1.00 0.00 22 MET A C 4
ATOM 4176 O O . MET A 1 22 ? -0.823 -0.245 5.943 1.00 0.00 22 MET A O 4
ATOM 4190 N N . LYS A 1 23 ? -2.835 0.706 5.611 1.00 0.00 23 LYS A N 4
ATOM 4191 C CA . LYS A 1 23 ? -2.300 2.057 5.491 1.00 0.00 23 LYS A CA 4
ATOM 4192 C C . LYS A 1 23 ? -1.292 2.343 6.599 1.00 0.00 23 LYS A C 4
ATOM 4193 O O . LYS A 1 23 ? -0.193 2.834 6.340 1.00 0.00 23 LYS A O 4
ATOM 4212 N N . SER A 1 24 ? -1.672 2.034 7.833 1.00 0.00 24 SER A N 4
ATOM 4213 C CA . SER A 1 24 ? -0.803 2.261 8.982 1.00 0.00 24 SER A CA 4
ATOM 4214 C C . SER A 1 24 ? 0.543 1.567 8.789 1.00 0.00 24 SER A C 4
ATOM 4215 O O . SER A 1 24 ? 1.573 2.039 9.273 1.00 0.00 24 SER A O 4
ATOM 4223 N N . TYR A 1 25 ? 0.527 0.445 8.079 1.00 0.00 25 TYR A N 4
ATOM 4224 C CA . TYR A 1 25 ? 1.745 -0.316 7.824 1.00 0.00 25 TYR A CA 4
ATOM 4225 C C . TYR A 1 25 ? 2.583 0.348 6.735 1.00 0.00 25 TYR A C 4
ATOM 4226 O O . TYR A 1 25 ? 3.800 0.476 6.865 1.00 0.00 25 TYR A O 4
ATOM 4244 N N . PHE A 1 26 ? 1.922 0.770 5.662 1.00 0.00 26 PHE A N 4
ATOM 4245 C CA . PHE A 1 26 ? 2.605 1.420 4.550 1.00 0.00 26 PHE A CA 4
ATOM 4246 C C . PHE A 1 26 ? 3.575 2.484 5.056 1.00 0.00 26 PHE A C 4
ATOM 4247 O O . PHE A 1 26 ? 4.598 2.756 4.426 1.00 0.00 26 PHE A O 4
ATOM 4264 N N . ALA A 1 27 ? 3.248 3.081 6.197 1.00 0.00 27 ALA A N 4
ATOM 4265 C CA . ALA A 1 27 ? 4.090 4.113 6.788 1.00 0.00 27 ALA A CA 4
ATOM 4266 C C . ALA A 1 27 ? 5.279 3.500 7.518 1.00 0.00 27 ALA A C 4
ATOM 4267 O O . ALA A 1 27 ? 6.355 4.096 7.584 1.00 0.00 27 ALA A O 4
ATOM 4274 N N . ILE A 1 28 ? 5.080 2.306 8.067 1.00 0.00 28 ILE A N 4
ATOM 4275 C CA . ILE A 1 28 ? 6.138 1.612 8.791 1.00 0.00 28 ILE A CA 4
ATOM 4276 C C . ILE A 1 28 ? 7.101 0.922 7.831 1.00 0.00 28 ILE A C 4
ATOM 4277 O O . ILE A 1 28 ? 8.317 1.069 7.944 1.00 0.00 28 ILE A O 4
ATOM 4293 N N . ASN A 1 29 ? 6.547 0.170 6.885 1.00 0.00 29 ASN A N 4
ATOM 4294 C CA . ASN A 1 29 ? 7.357 -0.542 5.903 1.00 0.00 29 ASN A CA 4
ATOM 4295 C C . ASN A 1 29 ? 6.725 -0.464 4.517 1.00 0.00 29 ASN A C 4
ATOM 4296 O O . ASN A 1 29 ? 5.523 -0.681 4.358 1.00 0.00 29 ASN A O 4
ATOM 4307 N N . HIS A 1 30 ? 7.543 -0.156 3.516 1.00 0.00 30 HIS A N 4
ATOM 4308 C CA . HIS A 1 30 ? 7.065 -0.050 2.142 1.00 0.00 30 HIS A CA 4
ATOM 4309 C C . HIS A 1 30 ? 7.060 -1.415 1.463 1.00 0.00 30 HIS A C 4
ATOM 4310 O O . HIS A 1 30 ? 6.071 -1.810 0.848 1.00 0.00 30 HIS A O 4
ATOM 4325 N N . ASN A 1 31 ? 8.174 -2.133 1.578 1.00 0.00 31 ASN A N 4
ATOM 4326 C CA . ASN A 1 31 ? 8.298 -3.454 0.973 1.00 0.00 31 ASN A CA 4
ATOM 4327 C C . ASN A 1 31 ? 8.288 -4.544 2.041 1.00 0.00 31 ASN A C 4
ATOM 4328 O O . ASN A 1 31 ? 9.328 -5.058 2.448 1.00 0.00 31 ASN A O 4
ATOM 4339 N N . PRO A 1 32 ? 7.082 -4.905 2.504 1.00 0.00 32 PRO A N 4
ATOM 4340 C CA . PRO A 1 32 ? 6.905 -5.939 3.529 1.00 0.00 32 PRO A CA 4
ATOM 4341 C C . PRO A 1 32 ? 7.233 -7.334 3.009 1.00 0.00 32 PRO A C 4
ATOM 4342 O O . PRO A 1 32 ? 6.847 -7.699 1.897 1.00 0.00 32 PRO A O 4
ATOM 4353 N N . ASP A 1 33 ? 7.946 -8.110 3.817 1.00 0.00 33 ASP A N 4
ATOM 4354 C CA . ASP A 1 33 ? 8.323 -9.467 3.438 1.00 0.00 33 ASP A CA 4
ATOM 4355 C C . ASP A 1 33 ? 7.136 -10.417 3.566 1.00 0.00 33 ASP A C 4
ATOM 4356 O O . ASP A 1 33 ? 6.065 -10.029 4.029 1.00 0.00 33 ASP A O 4
ATOM 4365 N N . ALA A 1 34 ? 7.337 -11.664 3.152 1.00 0.00 34 ALA A N 4
ATOM 4366 C CA . ALA A 1 34 ? 6.284 -12.670 3.221 1.00 0.00 34 ALA A CA 4
ATOM 4367 C C . ALA A 1 34 ? 5.669 -12.727 4.615 1.00 0.00 34 ALA A C 4
ATOM 4368 O O . ALA A 1 34 ? 4.472 -12.499 4.788 1.00 0.00 34 ALA A O 4
ATOM 4375 N N . LYS A 1 35 ? 6.497 -13.033 5.610 1.00 0.00 35 LYS A N 4
ATOM 4376 C CA . LYS A 1 35 ? 6.036 -13.119 6.990 1.00 0.00 35 LYS A CA 4
ATOM 4377 C C . LYS A 1 35 ? 5.068 -11.986 7.312 1.00 0.00 35 LYS A C 4
ATOM 4378 O O . LYS A 1 35 ? 4.008 -12.208 7.899 1.00 0.00 35 LYS A O 4
ATOM 4397 N N . ASP A 1 36 ? 5.437 -10.769 6.924 1.00 0.00 36 ASP A N 4
ATOM 4398 C CA . ASP A 1 36 ? 4.600 -9.601 7.169 1.00 0.00 36 ASP A CA 4
ATOM 4399 C C . ASP A 1 36 ? 3.310 -9.676 6.358 1.00 0.00 36 ASP A C 4
ATOM 4400 O O . ASP A 1 36 ? 2.230 -9.362 6.859 1.00 0.00 36 ASP A O 4
ATOM 4409 N N . LEU A 1 37 ? 3.430 -10.095 5.103 1.00 0.00 37 LEU A N 4
ATOM 4410 C CA . LEU A 1 37 ? 2.274 -10.211 4.221 1.00 0.00 37 LEU A CA 4
ATOM 4411 C C . LEU A 1 37 ? 1.253 -11.191 4.789 1.00 0.00 37 LEU A C 4
ATOM 4412 O O . LEU A 1 37 ? 0.090 -10.843 4.995 1.00 0.00 37 LEU A O 4
ATOM 4428 N N . LYS A 1 38 ? 1.695 -12.418 5.042 1.00 0.00 38 LYS A N 4
ATOM 4429 C CA . LYS A 1 38 ? 0.822 -13.450 5.589 1.00 0.00 38 LYS A CA 4
ATOM 4430 C C . LYS A 1 38 ? 0.156 -12.972 6.876 1.00 0.00 38 LYS A C 4
ATOM 4431 O O . LYS A 1 38 ? -1.014 -13.261 7.122 1.00 0.00 38 LYS A O 4
ATOM 4450 N N . GLN A 1 39 ? 0.908 -12.239 7.690 1.00 0.00 39 GLN A N 4
ATOM 4451 C CA . GLN A 1 39 ? 0.389 -11.721 8.949 1.00 0.00 39 GLN A CA 4
ATOM 4452 C C . GLN A 1 39 ? -0.766 -10.754 8.706 1.00 0.00 39 GLN A C 4
ATOM 4453 O O . GLN A 1 39 ? -1.771 -10.782 9.417 1.00 0.00 39 GLN A O 4
ATOM 4467 N N . LEU A 1 40 ? -0.615 -9.903 7.699 1.00 0.00 40 LEU A N 4
ATOM 4468 C CA . LEU A 1 40 ? -1.646 -8.926 7.362 1.00 0.00 40 LEU A CA 4
ATOM 4469 C C . LEU A 1 40 ? -2.891 -9.616 6.814 1.00 0.00 40 LEU A C 4
ATOM 4470 O O . LEU A 1 40 ? -4.008 -9.335 7.245 1.00 0.00 40 LEU A O 4
ATOM 4486 N N . ALA A 1 41 ? -2.689 -10.522 5.863 1.00 0.00 41 ALA A N 4
ATOM 4487 C CA . ALA A 1 41 ? -3.795 -11.255 5.260 1.00 0.00 41 ALA A CA 4
ATOM 4488 C C . ALA A 1 41 ? -4.850 -11.611 6.300 1.00 0.00 41 ALA A C 4
ATOM 4489 O O . ALA A 1 41 ? -6.034 -11.720 5.984 1.00 0.00 41 ALA A O 4
ATOM 4496 N N . GLN A 1 42 ? -4.413 -11.791 7.543 1.00 0.00 42 GLN A N 4
ATOM 4497 C CA . GLN A 1 42 ? -5.322 -12.135 8.630 1.00 0.00 42 GLN A CA 4
ATOM 4498 C C . GLN A 1 42 ? -5.898 -10.880 9.276 1.00 0.00 42 GLN A C 4
ATOM 4499 O O . GLN A 1 42 ? -7.115 -10.717 9.367 1.00 0.00 42 GLN A O 4
ATOM 4513 N N . LYS A 1 43 ? -5.016 -9.994 9.726 1.00 0.00 43 LYS A N 4
ATOM 4514 C CA . LYS A 1 43 ? -5.435 -8.752 10.364 1.00 0.00 43 LYS A CA 4
ATOM 4515 C C . LYS A 1 43 ? -6.449 -8.010 9.497 1.00 0.00 43 LYS A C 4
ATOM 4516 O O . LYS A 1 43 ? -7.155 -7.120 9.973 1.00 0.00 43 LYS A O 4
ATOM 4535 N N . THR A 1 44 ? -6.515 -8.383 8.223 1.00 0.00 44 THR A N 4
ATOM 4536 C CA . THR A 1 44 ? -7.441 -7.752 7.290 1.00 0.00 44 THR A CA 4
ATOM 4537 C C . THR A 1 44 ? -8.348 -8.787 6.634 1.00 0.00 44 THR A C 4
ATOM 4538 O O . THR A 1 44 ? -9.527 -8.531 6.395 1.00 0.00 44 THR A O 4
ATOM 4549 N N . GLY A 1 45 ? -7.790 -9.959 6.345 1.00 0.00 45 GLY A N 4
ATOM 4550 C CA . GLY A 1 45 ? -8.564 -11.014 5.719 1.00 0.00 45 GLY A CA 4
ATOM 4551 C C . GLY A 1 45 ? -8.236 -11.180 4.247 1.00 0.00 45 GLY A C 4
ATOM 4552 O O . GLY A 1 45 ? -8.432 -12.253 3.677 1.00 0.00 45 GLY A O 4
ATOM 4556 N N . LEU A 1 46 ? -7.738 -10.113 3.631 1.00 0.00 46 LEU A N 4
ATOM 4557 C CA . LEU A 1 46 ? -7.384 -10.143 2.217 1.00 0.00 46 LEU A CA 4
ATOM 4558 C C . LEU A 1 46 ? -6.387 -11.261 1.928 1.00 0.00 46 LEU A C 4
ATOM 4559 O O . LEU A 1 46 ? -5.882 -11.910 2.845 1.00 0.00 46 LEU A O 4
ATOM 4575 N N . THR A 1 47 ? -6.105 -11.481 0.648 1.00 0.00 47 THR A N 4
ATOM 4576 C CA . THR A 1 47 ? -5.169 -12.519 0.238 1.00 0.00 47 THR A CA 4
ATOM 4577 C C . THR A 1 47 ? -3.807 -11.927 -0.106 1.00 0.00 47 THR A C 4
ATOM 4578 O O . THR A 1 47 ? -3.707 -10.770 -0.515 1.00 0.00 47 THR A O 4
ATOM 4589 N N . LYS A 1 48 ? -2.759 -12.726 0.062 1.00 0.00 48 LYS A N 4
ATOM 4590 C CA . LYS A 1 48 ? -1.402 -12.282 -0.231 1.00 0.00 48 LYS A CA 4
ATOM 4591 C C . LYS A 1 48 ? -1.372 -11.422 -1.490 1.00 0.00 48 LYS A C 4
ATOM 4592 O O . LYS A 1 48 ? -0.742 -10.365 -1.517 1.00 0.00 48 LYS A O 4
ATOM 4611 N N . ARG A 1 49 ? -2.058 -11.882 -2.532 1.00 0.00 49 ARG A N 4
ATOM 4612 C CA . ARG A 1 49 ? -2.110 -11.154 -3.794 1.00 0.00 49 ARG A CA 4
ATOM 4613 C C . ARG A 1 49 ? -2.678 -9.752 -3.591 1.00 0.00 49 ARG A C 4
ATOM 4614 O O . ARG A 1 49 ? -1.973 -8.755 -3.753 1.00 0.00 49 ARG A O 4
ATOM 4635 N N . VAL A 1 50 ? -3.957 -9.684 -3.234 1.00 0.00 50 VAL A N 4
ATOM 4636 C CA . VAL A 1 50 ? -4.620 -8.405 -3.009 1.00 0.00 50 VAL A CA 4
ATOM 4637 C C . VAL A 1 50 ? -3.701 -7.430 -2.281 1.00 0.00 50 VAL A C 4
ATOM 4638 O O . VAL A 1 50 ? -3.444 -6.325 -2.760 1.00 0.00 50 VAL A O 4
ATOM 4651 N N . LEU A 1 51 ? -3.206 -7.847 -1.120 1.00 0.00 51 LEU A N 4
ATOM 4652 C CA . LEU A 1 51 ? -2.314 -7.011 -0.324 1.00 0.00 51 LEU A CA 4
ATOM 4653 C C . LEU A 1 51 ? -1.126 -6.539 -1.155 1.00 0.00 51 LEU A C 4
ATOM 4654 O O . LEU A 1 51 ? -0.862 -5.341 -1.255 1.00 0.00 51 LEU A O 4
ATOM 4670 N N . GLN A 1 52 ? -0.412 -7.489 -1.751 1.00 0.00 52 GLN A N 4
ATOM 4671 C CA . GLN A 1 52 ? 0.747 -7.169 -2.575 1.00 0.00 52 GLN A CA 4
ATOM 4672 C C . GLN A 1 52 ? 0.421 -6.058 -3.567 1.00 0.00 52 GLN A C 4
ATOM 4673 O O . GLN A 1 52 ? 1.132 -5.056 -3.651 1.00 0.00 52 GLN A O 4
ATOM 4687 N N . VAL A 1 53 ? -0.659 -6.242 -4.320 1.00 0.00 53 VAL A N 4
ATOM 4688 C CA . VAL A 1 53 ? -1.081 -5.255 -5.306 1.00 0.00 53 VAL A CA 4
ATOM 4689 C C . VAL A 1 53 ? -1.355 -3.905 -4.651 1.00 0.00 53 VAL A C 4
ATOM 4690 O O . VAL A 1 53 ? -0.670 -2.921 -4.924 1.00 0.00 53 VAL A O 4
ATOM 4703 N N . TRP A 1 54 ? -2.363 -3.868 -3.786 1.00 0.00 54 TRP A N 4
ATOM 4704 C CA . TRP A 1 54 ? -2.727 -2.639 -3.090 1.00 0.00 54 TRP A CA 4
ATOM 4705 C C . TRP A 1 54 ? -1.485 -1.854 -2.684 1.00 0.00 54 TRP A C 4
ATOM 4706 O O . TRP A 1 54 ? -1.340 -0.682 -3.030 1.00 0.00 54 TRP A O 4
ATOM 4727 N N . PHE A 1 55 ? -0.592 -2.507 -1.948 1.00 0.00 55 PHE A N 4
ATOM 4728 C CA . PHE A 1 55 ? 0.638 -1.868 -1.495 1.00 0.00 55 PHE A CA 4
ATOM 4729 C C . PHE A 1 55 ? 1.431 -1.314 -2.674 1.00 0.00 55 PHE A C 4
ATOM 4730 O O . PHE A 1 55 ? 1.865 -0.163 -2.658 1.00 0.00 55 PHE A O 4
ATOM 4747 N N . GLN A 1 56 ? 1.615 -2.143 -3.697 1.00 0.00 56 GLN A N 4
ATOM 4748 C CA . GLN A 1 56 ? 2.356 -1.736 -4.885 1.00 0.00 56 GLN A CA 4
ATOM 4749 C C . GLN A 1 56 ? 1.743 -0.487 -5.508 1.00 0.00 56 GLN A C 4
ATOM 4750 O O . GLN A 1 56 ? 2.454 0.379 -6.016 1.00 0.00 56 GLN A O 4
ATOM 4764 N N . ASN A 1 57 ? 0.417 -0.401 -5.468 1.00 0.00 57 ASN A N 4
ATOM 4765 C CA . ASN A 1 57 ? -0.293 0.741 -6.030 1.00 0.00 57 ASN A CA 4
ATOM 4766 C C . ASN A 1 57 ? -0.030 2.001 -5.212 1.00 0.00 57 ASN A C 4
ATOM 4767 O O . ASN A 1 57 ? -0.045 3.112 -5.742 1.00 0.00 57 ASN A O 4
ATOM 4778 N N . ALA A 1 58 ? 0.213 1.820 -3.918 1.00 0.00 58 ALA A N 4
ATOM 4779 C CA . ALA A 1 58 ? 0.481 2.942 -3.027 1.00 0.00 58 ALA A CA 4
ATOM 4780 C C . ALA A 1 58 ? 1.799 3.622 -3.383 1.00 0.00 58 ALA A C 4
ATOM 4781 O O . ALA A 1 58 ? 1.860 4.844 -3.520 1.00 0.00 58 ALA A O 4
ATOM 4788 N N . ARG A 1 59 ? 2.851 2.823 -3.532 1.00 0.00 59 ARG A N 4
ATOM 4789 C CA . ARG A 1 59 ? 4.167 3.348 -3.872 1.00 0.00 59 ARG A CA 4
ATOM 4790 C C . ARG A 1 59 ? 4.085 4.292 -5.068 1.00 0.00 59 ARG A C 4
ATOM 4791 O O . ARG A 1 59 ? 4.973 5.115 -5.285 1.00 0.00 59 ARG A O 4
ATOM 4812 N N . ALA A 1 60 ? 3.012 4.166 -5.842 1.00 0.00 60 ALA A N 4
ATOM 4813 C CA . ALA A 1 60 ? 2.812 5.007 -7.015 1.00 0.00 60 ALA A CA 4
ATOM 4814 C C . ALA A 1 60 ? 2.292 6.385 -6.620 1.00 0.00 60 ALA A C 4
ATOM 4815 O O . ALA A 1 60 ? 2.880 7.407 -6.974 1.00 0.00 60 ALA A O 4
ATOM 4822 N N . LYS A 1 61 ? 1.185 6.405 -5.886 1.00 0.00 61 LYS A N 4
ATOM 4823 C CA . LYS A 1 61 ? 0.584 7.657 -5.442 1.00 0.00 61 LYS A CA 4
ATOM 4824 C C . LYS A 1 61 ? 1.527 8.412 -4.510 1.00 0.00 61 LYS A C 4
ATOM 4825 O O . LYS A 1 61 ? 1.552 9.643 -4.500 1.00 0.00 61 LYS A O 4
ATOM 4844 N N . PHE A 1 62 ? 2.301 7.667 -3.728 1.00 0.00 62 PHE A N 4
ATOM 4845 C CA . PHE A 1 62 ? 3.245 8.266 -2.792 1.00 0.00 62 PHE A CA 4
ATOM 4846 C C . PHE A 1 62 ? 4.143 9.278 -3.499 1.00 0.00 62 PHE A C 4
ATOM 4847 O O . PHE A 1 62 ? 4.232 10.436 -3.091 1.00 0.00 62 PHE A O 4
ATOM 4864 N N . ARG A 1 63 ? 4.807 8.831 -4.560 1.00 0.00 63 ARG A N 4
ATOM 4865 C CA . ARG A 1 63 ? 5.699 9.696 -5.322 1.00 0.00 63 ARG A CA 4
ATOM 4866 C C . ARG A 1 63 ? 5.098 11.089 -5.487 1.00 0.00 63 ARG A C 4
ATOM 4867 O O . ARG A 1 63 ? 5.762 12.096 -5.240 1.00 0.00 63 ARG A O 4
ATOM 4888 N N . ARG A 1 64 ? 3.837 11.138 -5.904 1.00 0.00 64 ARG A N 4
ATOM 4889 C CA . ARG A 1 64 ? 3.147 12.407 -6.102 1.00 0.00 64 ARG A CA 4
ATOM 4890 C C . ARG A 1 64 ? 3.404 13.355 -4.934 1.00 0.00 64 ARG A C 4
ATOM 4891 O O . ARG A 1 64 ? 3.831 14.492 -5.128 1.00 0.00 64 ARG A O 4
ATOM 4912 N N . ASN A 1 65 ? 3.141 12.876 -3.721 1.00 0.00 65 ASN A N 4
ATOM 4913 C CA . ASN A 1 65 ? 3.343 13.681 -2.523 1.00 0.00 65 ASN A CA 4
ATOM 4914 C C . ASN A 1 65 ? 4.675 14.423 -2.583 1.00 0.00 65 ASN A C 4
ATOM 4915 O O . ASN A 1 65 ? 4.724 15.646 -2.445 1.00 0.00 65 ASN A O 4
ATOM 4926 N N . LEU A 1 66 ? 5.753 13.676 -2.790 1.00 0.00 66 LEU A N 4
ATOM 4927 C CA . LEU A 1 66 ? 7.087 14.261 -2.871 1.00 0.00 66 LEU A CA 4
ATOM 4928 C C . LEU A 1 66 ? 7.095 15.472 -3.798 1.00 0.00 66 LEU A C 4
ATOM 4929 O O . LEU A 1 66 ? 7.693 16.503 -3.485 1.00 0.00 66 LEU A O 4
ATOM 4945 N N . LEU A 1 67 ? 6.426 15.342 -4.939 1.00 0.00 67 LEU A N 4
ATOM 4946 C CA . LEU A 1 67 ? 6.354 16.427 -5.911 1.00 0.00 67 LEU A CA 4
ATOM 4947 C C . LEU A 1 67 ? 5.700 17.662 -5.301 1.00 0.00 67 LEU A C 4
ATOM 4948 O O . LEU A 1 67 ? 6.050 18.793 -5.640 1.00 0.00 67 LEU A O 4
ATOM 4964 N N . ARG A 1 68 ? 4.750 17.437 -4.399 1.00 0.00 68 ARG A N 4
ATOM 4965 C CA . ARG A 1 68 ? 4.047 18.533 -3.741 1.00 0.00 68 ARG A CA 4
ATOM 4966 C C . ARG A 1 68 ? 3.376 19.442 -4.767 1.00 0.00 68 ARG A C 4
ATOM 4967 O O . ARG A 1 68 ? 3.430 20.667 -4.653 1.00 0.00 68 ARG A O 4
ATOM 4988 N N . GLN A 1 69 ? 2.745 18.833 -5.765 1.00 0.00 69 GLN A N 4
ATOM 4989 C CA . GLN A 1 69 ? 2.064 19.589 -6.811 1.00 0.00 69 GLN A CA 4
ATOM 4990 C C . GLN A 1 69 ? 0.604 19.832 -6.444 1.00 0.00 69 GLN A C 4
ATOM 4991 O O . GLN A 1 69 ? -0.284 19.723 -7.289 1.00 0.00 69 GLN A O 4
ATOM 5005 N N . GLU A 1 70 ? 0.364 20.160 -5.178 1.00 0.00 70 GLU A N 4
ATOM 5006 C CA . GLU A 1 70 ? -0.990 20.417 -4.701 1.00 0.00 70 GLU A CA 4
ATOM 5007 C C . GLU A 1 70 ? -1.110 21.830 -4.139 1.00 0.00 70 GLU A C 4
ATOM 5008 O O . GLU A 1 70 ? -0.992 22.042 -2.933 1.00 0.00 70 GLU A O 4
ATOM 5020 N N . ASN A 1 71 ? -1.344 22.794 -5.023 1.00 0.00 71 ASN A N 4
ATOM 5021 C CA . ASN A 1 71 ? -1.478 24.189 -4.616 1.00 0.00 71 ASN A CA 4
ATOM 5022 C C . ASN A 1 71 ? -2.348 24.310 -3.368 1.00 0.00 71 ASN A C 4
ATOM 5023 O O . ASN A 1 71 ? -3.363 23.626 -3.237 1.00 0.00 71 ASN A O 4
ATOM 5034 N N . GLY A 1 72 ? -1.942 25.185 -2.453 1.00 0.00 72 GLY A N 4
ATOM 5035 C CA . GLY A 1 72 ? -2.696 25.380 -1.229 1.00 0.00 72 GLY A CA 4
ATOM 5036 C C . GLY A 1 72 ? -2.122 26.486 -0.365 1.00 0.00 72 GLY A C 4
ATOM 5037 O O . GLY A 1 72 ? -1.323 27.297 -0.832 1.00 0.00 72 GLY A O 4
ATOM 5041 N N . GLY A 1 73 ? -2.531 26.520 0.900 1.00 0.00 73 GLY A N 4
ATOM 5042 C CA . GLY A 1 73 ? -2.043 27.540 1.810 1.00 0.00 73 GLY A CA 4
ATOM 5043 C C . GLY A 1 73 ? -0.850 27.073 2.620 1.00 0.00 73 GLY A C 4
ATOM 5044 O O . GLY A 1 73 ? -0.859 27.139 3.848 1.00 0.00 73 GLY A O 4
ATOM 5048 N N . VAL A 1 74 ? 0.181 26.594 1.929 1.00 0.00 74 VAL A N 4
ATOM 5049 C CA . VAL A 1 74 ? 1.387 26.113 2.592 1.00 0.00 74 VAL A CA 4
ATOM 5050 C C . VAL A 1 74 ? 2.104 27.245 3.319 1.00 0.00 74 VAL A C 4
ATOM 5051 O O . VAL A 1 74 ? 2.629 28.166 2.692 1.00 0.00 74 VAL A O 4
ATOM 5064 N N . SER A 1 75 ? 2.122 27.170 4.646 1.00 0.00 75 SER A N 4
ATOM 5065 C CA . SER A 1 75 ? 2.772 28.190 5.461 1.00 0.00 75 SER A CA 4
ATOM 5066 C C . SER A 1 75 ? 3.337 27.583 6.741 1.00 0.00 75 SER A C 4
ATOM 5067 O O . SER A 1 75 ? 2.670 26.807 7.422 1.00 0.00 75 SER A O 4
ATOM 5075 N N . GLY A 1 76 ? 4.576 27.945 7.063 1.00 0.00 76 GLY A N 4
ATOM 5076 C CA . GLY A 1 76 ? 5.213 27.429 8.260 1.00 0.00 76 GLY A CA 4
ATOM 5077 C C . GLY A 1 76 ? 6.531 28.115 8.559 1.00 0.00 76 GLY A C 4
ATOM 5078 O O . GLY A 1 76 ? 6.817 29.202 8.056 1.00 0.00 76 GLY A O 4
ATOM 5082 N N . PRO A 1 77 ? 7.358 27.476 9.399 1.00 0.00 77 PRO A N 4
ATOM 5083 C CA . PRO A 1 77 ? 8.667 28.015 9.785 1.00 0.00 77 PRO A CA 4
ATOM 5084 C C . PRO A 1 77 ? 9.663 27.997 8.631 1.00 0.00 77 PRO A C 4
ATOM 5085 O O . PRO A 1 77 ? 9.787 26.999 7.920 1.00 0.00 77 PRO A O 4
ATOM 5096 N N . SER A 1 78 ? 10.375 29.106 8.452 1.00 0.00 78 SER A N 4
ATOM 5097 C CA . SER A 1 78 ? 11.359 29.217 7.382 1.00 0.00 78 SER A CA 4
ATOM 5098 C C . SER A 1 78 ? 12.548 28.296 7.639 1.00 0.00 78 SER A C 4
ATOM 5099 O O . SER A 1 78 ? 12.624 27.637 8.677 1.00 0.00 78 SER A O 4
ATOM 5107 N N . SER A 1 79 ? 13.473 28.255 6.686 1.00 0.00 79 SER A N 4
ATOM 5108 C CA . SER A 1 79 ? 14.658 27.412 6.807 1.00 0.00 79 SER A CA 4
ATOM 5109 C C . SER A 1 79 ? 15.930 28.232 6.617 1.00 0.00 79 SER A C 4
ATOM 5110 O O . SER A 1 79 ? 16.311 28.554 5.493 1.00 0.00 79 SER A O 4
ATOM 5118 N N . GLY A 1 80 ? 16.583 28.565 7.725 1.00 0.00 80 GLY A N 4
ATOM 5119 C CA . GLY A 1 80 ? 17.806 29.345 7.661 1.00 0.00 80 GLY A CA 4
ATOM 5120 C C . GLY A 1 80 ? 17.583 30.802 8.011 1.00 0.00 80 GLY A C 4
ATOM 5121 O O . GLY A 1 80 ? 16.751 31.474 7.403 1.00 0.00 80 GLY A O 4
ATOM 5125 N N . GLY A 1 1 ? 0.111 -30.255 -4.112 1.00 0.00 1 GLY A N 5
ATOM 5126 C CA . GLY A 1 1 ? 0.339 -28.987 -3.444 1.00 0.00 1 GLY A CA 5
ATOM 5127 C C . GLY A 1 1 ? -0.699 -27.944 -3.810 1.00 0.00 1 GLY A C 5
ATOM 5128 O O . GLY A 1 1 ? -1.515 -28.158 -4.707 1.00 0.00 1 GLY A O 5
ATOM 5132 N N . SER A 1 2 ? -0.670 -26.812 -3.114 1.00 0.00 2 SER A N 5
ATOM 5133 C CA . SER A 1 2 ? -1.620 -25.735 -3.365 1.00 0.00 2 SER A CA 5
ATOM 5134 C C . SER A 1 2 ? -1.753 -25.467 -4.862 1.00 0.00 2 SER A C 5
ATOM 5135 O O . SER A 1 2 ? -0.760 -25.255 -5.557 1.00 0.00 2 SER A O 5
ATOM 5143 N N . SER A 1 3 ? -2.989 -25.480 -5.351 1.00 0.00 3 SER A N 5
ATOM 5144 C CA . SER A 1 3 ? -3.254 -25.244 -6.765 1.00 0.00 3 SER A CA 5
ATOM 5145 C C . SER A 1 3 ? -3.594 -23.779 -7.016 1.00 0.00 3 SER A C 5
ATOM 5146 O O . SER A 1 3 ? -3.937 -23.042 -6.091 1.00 0.00 3 SER A O 5
ATOM 5154 N N . GLY A 1 4 ? -3.496 -23.361 -8.275 1.00 0.00 4 GLY A N 5
ATOM 5155 C CA . GLY A 1 4 ? -3.796 -21.986 -8.626 1.00 0.00 4 GLY A CA 5
ATOM 5156 C C . GLY A 1 4 ? -4.884 -21.879 -9.676 1.00 0.00 4 GLY A C 5
ATOM 5157 O O . GLY A 1 4 ? -4.749 -22.414 -10.776 1.00 0.00 4 GLY A O 5
ATOM 5161 N N . SER A 1 5 ? -5.968 -21.189 -9.336 1.00 0.00 5 SER A N 5
ATOM 5162 C CA . SER A 1 5 ? -7.086 -21.019 -10.255 1.00 0.00 5 SER A CA 5
ATOM 5163 C C . SER A 1 5 ? -7.455 -19.545 -10.395 1.00 0.00 5 SER A C 5
ATOM 5164 O O . SER A 1 5 ? -7.873 -18.903 -9.431 1.00 0.00 5 SER A O 5
ATOM 5172 N N . SER A 1 6 ? -7.298 -19.014 -11.603 1.00 0.00 6 SER A N 5
ATOM 5173 C CA . SER A 1 6 ? -7.610 -17.614 -11.870 1.00 0.00 6 SER A CA 5
ATOM 5174 C C . SER A 1 6 ? -8.220 -17.450 -13.259 1.00 0.00 6 SER A C 5
ATOM 5175 O O . SER A 1 6 ? -8.312 -18.407 -14.027 1.00 0.00 6 SER A O 5
ATOM 5183 N N . GLY A 1 7 ? -8.637 -16.227 -13.574 1.00 0.00 7 GLY A N 5
ATOM 5184 C CA . GLY A 1 7 ? -9.232 -15.958 -14.869 1.00 0.00 7 GLY A CA 5
ATOM 5185 C C . GLY A 1 7 ? -10.086 -14.704 -14.866 1.00 0.00 7 GLY A C 5
ATOM 5186 O O . GLY A 1 7 ? -9.792 -13.741 -15.575 1.00 0.00 7 GLY A O 5
ATOM 5190 N N . LYS A 1 8 ? -11.147 -14.715 -14.067 1.00 0.00 8 LYS A N 5
ATOM 5191 C CA . LYS A 1 8 ? -12.046 -13.571 -13.972 1.00 0.00 8 LYS A CA 5
ATOM 5192 C C . LYS A 1 8 ? -11.541 -12.565 -12.945 1.00 0.00 8 LYS A C 5
ATOM 5193 O O . LYS A 1 8 ? -10.690 -12.886 -12.115 1.00 0.00 8 LYS A O 5
ATOM 5212 N N . ARG A 1 9 ? -12.071 -11.347 -13.004 1.00 0.00 9 ARG A N 5
ATOM 5213 C CA . ARG A 1 9 ? -11.673 -10.295 -12.078 1.00 0.00 9 ARG A CA 5
ATOM 5214 C C . ARG A 1 9 ? -12.849 -9.373 -11.765 1.00 0.00 9 ARG A C 5
ATOM 5215 O O . ARG A 1 9 ? -13.799 -9.277 -12.542 1.00 0.00 9 ARG A O 5
ATOM 5236 N N . MET A 1 10 ? -12.777 -8.698 -10.623 1.00 0.00 10 MET A N 5
ATOM 5237 C CA . MET A 1 10 ? -13.835 -7.783 -10.209 1.00 0.00 10 MET A CA 5
ATOM 5238 C C . MET A 1 10 ? -13.267 -6.632 -9.386 1.00 0.00 10 MET A C 5
ATOM 5239 O O . MET A 1 10 ? -12.301 -6.805 -8.643 1.00 0.00 10 MET A O 5
ATOM 5253 N N . ARG A 1 11 ? -13.872 -5.457 -9.524 1.00 0.00 11 ARG A N 5
ATOM 5254 C CA . ARG A 1 11 ? -13.425 -4.276 -8.794 1.00 0.00 11 ARG A CA 5
ATOM 5255 C C . ARG A 1 11 ? -12.936 -4.654 -7.399 1.00 0.00 11 ARG A C 5
ATOM 5256 O O . ARG A 1 11 ? -13.527 -5.500 -6.729 1.00 0.00 11 ARG A O 5
ATOM 5277 N N . THR A 1 12 ? -11.852 -4.017 -6.965 1.00 0.00 12 THR A N 5
ATOM 5278 C CA . THR A 1 12 ? -11.282 -4.286 -5.651 1.00 0.00 12 THR A CA 5
ATOM 5279 C C . THR A 1 12 ? -11.733 -3.246 -4.632 1.00 0.00 12 THR A C 5
ATOM 5280 O O . THR A 1 12 ? -11.232 -2.122 -4.615 1.00 0.00 12 THR A O 5
ATOM 5291 N N . SER A 1 13 ? -12.683 -3.628 -3.784 1.00 0.00 13 SER A N 5
ATOM 5292 C CA . SER A 1 13 ? -13.204 -2.726 -2.763 1.00 0.00 13 SER A CA 5
ATOM 5293 C C . SER A 1 13 ? -12.596 -3.039 -1.400 1.00 0.00 13 SER A C 5
ATOM 5294 O O . SER A 1 13 ? -12.472 -4.202 -1.015 1.00 0.00 13 SER A O 5
ATOM 5302 N N . PHE A 1 14 ? -12.219 -1.993 -0.673 1.00 0.00 14 PHE A N 5
ATOM 5303 C CA . PHE A 1 14 ? -11.622 -2.154 0.648 1.00 0.00 14 PHE A CA 5
ATOM 5304 C C . PHE A 1 14 ? -12.426 -1.403 1.703 1.00 0.00 14 PHE A C 5
ATOM 5305 O O . PHE A 1 14 ? -12.905 -0.294 1.463 1.00 0.00 14 PHE A O 5
ATOM 5322 N N . LYS A 1 15 ? -12.573 -2.014 2.874 1.00 0.00 15 LYS A N 5
ATOM 5323 C CA . LYS A 1 15 ? -13.318 -1.405 3.968 1.00 0.00 15 LYS A CA 5
ATOM 5324 C C . LYS A 1 15 ? -12.461 -0.384 4.710 1.00 0.00 15 LYS A C 5
ATOM 5325 O O . LYS A 1 15 ? -11.253 -0.295 4.486 1.00 0.00 15 LYS A O 5
ATOM 5344 N N . HIS A 1 16 ? -13.092 0.382 5.592 1.00 0.00 16 HIS A N 5
ATOM 5345 C CA . HIS A 1 16 ? -12.385 1.396 6.368 1.00 0.00 16 HIS A CA 5
ATOM 5346 C C . HIS A 1 16 ? -11.685 0.769 7.570 1.00 0.00 16 HIS A C 5
ATOM 5347 O O . HIS A 1 16 ? -10.883 1.419 8.243 1.00 0.00 16 HIS A O 5
ATOM 5362 N N . HIS A 1 17 ? -11.993 -0.496 7.835 1.00 0.00 17 HIS A N 5
ATOM 5363 C CA . HIS A 1 17 ? -11.393 -1.210 8.956 1.00 0.00 17 HIS A CA 5
ATOM 5364 C C . HIS A 1 17 ? -10.099 -1.898 8.532 1.00 0.00 17 HIS A C 5
ATOM 5365 O O . HIS A 1 17 ? -9.015 -1.535 8.989 1.00 0.00 17 HIS A O 5
ATOM 5380 N N . GLN A 1 18 ? -10.221 -2.891 7.658 1.00 0.00 18 GLN A N 5
ATOM 5381 C CA . GLN A 1 18 ? -9.060 -3.629 7.175 1.00 0.00 18 GLN A CA 5
ATOM 5382 C C . GLN A 1 18 ? -7.947 -2.677 6.752 1.00 0.00 18 GLN A C 5
ATOM 5383 O O . GLN A 1 18 ? -6.798 -2.822 7.171 1.00 0.00 18 GLN A O 5
ATOM 5397 N N . LEU A 1 19 ? -8.293 -1.702 5.919 1.00 0.00 19 LEU A N 5
ATOM 5398 C CA . LEU A 1 19 ? -7.323 -0.724 5.438 1.00 0.00 19 LEU A CA 5
ATOM 5399 C C . LEU A 1 19 ? -6.576 -0.080 6.602 1.00 0.00 19 LEU A C 5
ATOM 5400 O O . LEU A 1 19 ? -5.346 -0.047 6.620 1.00 0.00 19 LEU A O 5
ATOM 5416 N N . ARG A 1 20 ? -7.329 0.428 7.572 1.00 0.00 20 ARG A N 5
ATOM 5417 C CA . ARG A 1 20 ? -6.739 1.070 8.740 1.00 0.00 20 ARG A CA 5
ATOM 5418 C C . ARG A 1 20 ? -5.443 0.375 9.146 1.00 0.00 20 ARG A C 5
ATOM 5419 O O . ARG A 1 20 ? -4.436 1.026 9.426 1.00 0.00 20 ARG A O 5
ATOM 5440 N N . THR A 1 21 ? -5.474 -0.955 9.176 1.00 0.00 21 THR A N 5
ATOM 5441 C CA . THR A 1 21 ? -4.304 -1.739 9.549 1.00 0.00 21 THR A CA 5
ATOM 5442 C C . THR A 1 21 ? -3.242 -1.696 8.455 1.00 0.00 21 THR A C 5
ATOM 5443 O O . THR A 1 21 ? -2.048 -1.606 8.741 1.00 0.00 21 THR A O 5
ATOM 5454 N N . MET A 1 22 ? -3.685 -1.760 7.204 1.00 0.00 22 MET A N 5
ATOM 5455 C CA . MET A 1 22 ? -2.772 -1.726 6.068 1.00 0.00 22 MET A CA 5
ATOM 5456 C C . MET A 1 22 ? -2.120 -0.353 5.936 1.00 0.00 22 MET A C 5
ATOM 5457 O O . MET A 1 22 ? -0.904 -0.215 6.078 1.00 0.00 22 MET A O 5
ATOM 5471 N N . LYS A 1 23 ? -2.934 0.660 5.662 1.00 0.00 23 LYS A N 5
ATOM 5472 C CA . LYS A 1 23 ? -2.438 2.022 5.510 1.00 0.00 23 LYS A CA 5
ATOM 5473 C C . LYS A 1 23 ? -1.452 2.368 6.622 1.00 0.00 23 LYS A C 5
ATOM 5474 O O . LYS A 1 23 ? -0.384 2.924 6.367 1.00 0.00 23 LYS A O 5
ATOM 5493 N N . SER A 1 24 ? -1.818 2.036 7.856 1.00 0.00 24 SER A N 5
ATOM 5494 C CA . SER A 1 24 ? -0.966 2.314 9.007 1.00 0.00 24 SER A CA 5
ATOM 5495 C C . SER A 1 24 ? 0.398 1.649 8.847 1.00 0.00 24 SER A C 5
ATOM 5496 O O . SER A 1 24 ? 1.409 2.157 9.330 1.00 0.00 24 SER A O 5
ATOM 5504 N N . TYR A 1 25 ? 0.418 0.510 8.164 1.00 0.00 25 TYR A N 5
ATOM 5505 C CA . TYR A 1 25 ? 1.657 -0.226 7.941 1.00 0.00 25 TYR A CA 5
ATOM 5506 C C . TYR A 1 25 ? 2.481 0.418 6.830 1.00 0.00 25 TYR A C 5
ATOM 5507 O O . TYR A 1 25 ? 3.705 0.513 6.925 1.00 0.00 25 TYR A O 5
ATOM 5525 N N . PHE A 1 26 ? 1.801 0.860 5.778 1.00 0.00 26 PHE A N 5
ATOM 5526 C CA . PHE A 1 26 ? 2.468 1.496 4.648 1.00 0.00 26 PHE A CA 5
ATOM 5527 C C . PHE A 1 26 ? 3.499 2.513 5.128 1.00 0.00 26 PHE A C 5
ATOM 5528 O O . PHE A 1 26 ? 4.506 2.753 4.462 1.00 0.00 26 PHE A O 5
ATOM 5545 N N . ALA A 1 27 ? 3.240 3.107 6.288 1.00 0.00 27 ALA A N 5
ATOM 5546 C CA . ALA A 1 27 ? 4.146 4.097 6.858 1.00 0.00 27 ALA A CA 5
ATOM 5547 C C . ALA A 1 27 ? 5.357 3.428 7.499 1.00 0.00 27 ALA A C 5
ATOM 5548 O O . ALA A 1 27 ? 6.474 3.940 7.422 1.00 0.00 27 ALA A O 5
ATOM 5555 N N . ILE A 1 28 ? 5.127 2.284 8.134 1.00 0.00 28 ILE A N 5
ATOM 5556 C CA . ILE A 1 28 ? 6.200 1.545 8.789 1.00 0.00 28 ILE A CA 5
ATOM 5557 C C . ILE A 1 28 ? 7.123 0.893 7.765 1.00 0.00 28 ILE A C 5
ATOM 5558 O O . ILE A 1 28 ? 8.342 1.056 7.821 1.00 0.00 28 ILE A O 5
ATOM 5574 N N . ASN A 1 29 ? 6.534 0.158 6.828 1.00 0.00 29 ASN A N 5
ATOM 5575 C CA . ASN A 1 29 ? 7.303 -0.518 5.790 1.00 0.00 29 ASN A CA 5
ATOM 5576 C C . ASN A 1 29 ? 6.561 -0.488 4.457 1.00 0.00 29 ASN A C 5
ATOM 5577 O O . ASN A 1 29 ? 5.345 -0.674 4.406 1.00 0.00 29 ASN A O 5
ATOM 5588 N N . HIS A 1 30 ? 7.303 -0.255 3.378 1.00 0.00 30 HIS A N 5
ATOM 5589 C CA . HIS A 1 30 ? 6.715 -0.202 2.045 1.00 0.00 30 HIS A CA 5
ATOM 5590 C C . HIS A 1 30 ? 6.715 -1.584 1.397 1.00 0.00 30 HIS A C 5
ATOM 5591 O O . HIS A 1 30 ? 5.692 -2.041 0.890 1.00 0.00 30 HIS A O 5
ATOM 5606 N N . ASN A 1 31 ? 7.869 -2.241 1.416 1.00 0.00 31 ASN A N 5
ATOM 5607 C CA . ASN A 1 31 ? 8.002 -3.570 0.829 1.00 0.00 31 ASN A CA 5
ATOM 5608 C C . ASN A 1 31 ? 8.123 -4.635 1.914 1.00 0.00 31 ASN A C 5
ATOM 5609 O O . ASN A 1 31 ? 9.216 -5.096 2.247 1.00 0.00 31 ASN A O 5
ATOM 5620 N N . PRO A 1 32 ? 6.976 -5.036 2.481 1.00 0.00 32 PRO A N 5
ATOM 5621 C CA . PRO A 1 32 ? 6.928 -6.051 3.537 1.00 0.00 32 PRO A CA 5
ATOM 5622 C C . PRO A 1 32 ? 7.272 -7.443 3.019 1.00 0.00 32 PRO A C 5
ATOM 5623 O O . PRO A 1 32 ? 6.858 -7.829 1.925 1.00 0.00 32 PRO A O 5
ATOM 5634 N N . ASP A 1 33 ? 8.031 -8.193 3.810 1.00 0.00 33 ASP A N 5
ATOM 5635 C CA . ASP A 1 33 ? 8.430 -9.544 3.431 1.00 0.00 33 ASP A CA 5
ATOM 5636 C C . ASP A 1 33 ? 7.241 -10.498 3.490 1.00 0.00 33 ASP A C 5
ATOM 5637 O O . ASP A 1 33 ? 6.173 -10.145 3.989 1.00 0.00 33 ASP A O 5
ATOM 5646 N N . ALA A 1 34 ? 7.434 -11.708 2.974 1.00 0.00 34 ALA A N 5
ATOM 5647 C CA . ALA A 1 34 ? 6.378 -12.713 2.968 1.00 0.00 34 ALA A CA 5
ATOM 5648 C C . ALA A 1 34 ? 5.693 -12.798 4.328 1.00 0.00 34 ALA A C 5
ATOM 5649 O O . ALA A 1 34 ? 4.468 -12.724 4.423 1.00 0.00 34 ALA A O 5
ATOM 5656 N N . LYS A 1 35 ? 6.491 -12.953 5.379 1.00 0.00 35 LYS A N 5
ATOM 5657 C CA . LYS A 1 35 ? 5.963 -13.047 6.734 1.00 0.00 35 LYS A CA 5
ATOM 5658 C C . LYS A 1 35 ? 4.973 -11.922 7.012 1.00 0.00 35 LYS A C 5
ATOM 5659 O O . LYS A 1 35 ? 3.821 -12.170 7.368 1.00 0.00 35 LYS A O 5
ATOM 5678 N N . ASP A 1 36 ? 5.428 -10.685 6.845 1.00 0.00 36 ASP A N 5
ATOM 5679 C CA . ASP A 1 36 ? 4.581 -9.520 7.075 1.00 0.00 36 ASP A CA 5
ATOM 5680 C C . ASP A 1 36 ? 3.312 -9.596 6.231 1.00 0.00 36 ASP A C 5
ATOM 5681 O O . ASP A 1 36 ? 2.215 -9.315 6.715 1.00 0.00 36 ASP A O 5
ATOM 5690 N N . LEU A 1 37 ? 3.469 -9.978 4.969 1.00 0.00 37 LEU A N 5
ATOM 5691 C CA . LEU A 1 37 ? 2.336 -10.090 4.057 1.00 0.00 37 LEU A CA 5
ATOM 5692 C C . LEU A 1 37 ? 1.270 -11.022 4.625 1.00 0.00 37 LEU A C 5
ATOM 5693 O O . LEU A 1 37 ? 0.121 -10.624 4.816 1.00 0.00 37 LEU A O 5
ATOM 5709 N N . LYS A 1 38 ? 1.659 -12.263 4.896 1.00 0.00 38 LYS A N 5
ATOM 5710 C CA . LYS A 1 38 ? 0.739 -13.250 5.446 1.00 0.00 38 LYS A CA 5
ATOM 5711 C C . LYS A 1 38 ? 0.151 -12.770 6.768 1.00 0.00 38 LYS A C 5
ATOM 5712 O O . LYS A 1 38 ? -1.001 -13.062 7.087 1.00 0.00 38 LYS A O 5
ATOM 5731 N N . GLN A 1 39 ? 0.949 -12.030 7.532 1.00 0.00 39 GLN A N 5
ATOM 5732 C CA . GLN A 1 39 ? 0.505 -11.508 8.819 1.00 0.00 39 GLN A CA 5
ATOM 5733 C C . GLN A 1 39 ? -0.627 -10.503 8.638 1.00 0.00 39 GLN A C 5
ATOM 5734 O O . GLN A 1 39 ? -1.473 -10.340 9.519 1.00 0.00 39 GLN A O 5
ATOM 5748 N N . LEU A 1 40 ? -0.636 -9.831 7.492 1.00 0.00 40 LEU A N 5
ATOM 5749 C CA . LEU A 1 40 ? -1.666 -8.840 7.195 1.00 0.00 40 LEU A CA 5
ATOM 5750 C C . LEU A 1 40 ? -2.923 -9.509 6.650 1.00 0.00 40 LEU A C 5
ATOM 5751 O O . LEU A 1 40 ? -4.041 -9.113 6.979 1.00 0.00 40 LEU A O 5
ATOM 5767 N N . ALA A 1 41 ? -2.733 -10.524 5.814 1.00 0.00 41 ALA A N 5
ATOM 5768 C CA . ALA A 1 41 ? -3.852 -11.250 5.226 1.00 0.00 41 ALA A CA 5
ATOM 5769 C C . ALA A 1 41 ? -4.881 -11.625 6.286 1.00 0.00 41 ALA A C 5
ATOM 5770 O O . ALA A 1 41 ? -6.074 -11.719 6.001 1.00 0.00 41 ALA A O 5
ATOM 5777 N N . GLN A 1 42 ? -4.411 -11.839 7.511 1.00 0.00 42 GLN A N 5
ATOM 5778 C CA . GLN A 1 42 ? -5.292 -12.206 8.614 1.00 0.00 42 GLN A CA 5
ATOM 5779 C C . GLN A 1 42 ? -5.871 -10.963 9.284 1.00 0.00 42 GLN A C 5
ATOM 5780 O O . GLN A 1 42 ? -7.084 -10.843 9.449 1.00 0.00 42 GLN A O 5
ATOM 5794 N N . LYS A 1 43 ? -4.994 -10.043 9.669 1.00 0.00 43 LYS A N 5
ATOM 5795 C CA . LYS A 1 43 ? -5.416 -8.809 10.322 1.00 0.00 43 LYS A CA 5
ATOM 5796 C C . LYS A 1 43 ? -6.515 -8.118 9.521 1.00 0.00 43 LYS A C 5
ATOM 5797 O O . LYS A 1 43 ? -7.494 -7.627 10.084 1.00 0.00 43 LYS A O 5
ATOM 5816 N N . THR A 1 44 ? -6.349 -8.086 8.202 1.00 0.00 44 THR A N 5
ATOM 5817 C CA . THR A 1 44 ? -7.326 -7.457 7.324 1.00 0.00 44 THR A CA 5
ATOM 5818 C C . THR A 1 44 ? -8.323 -8.479 6.789 1.00 0.00 44 THR A C 5
ATOM 5819 O O . THR A 1 44 ? -9.522 -8.212 6.716 1.00 0.00 44 THR A O 5
ATOM 5830 N N . GLY A 1 45 ? -7.819 -9.651 6.416 1.00 0.00 45 GLY A N 5
ATOM 5831 C CA . GLY A 1 45 ? -8.680 -10.697 5.893 1.00 0.00 45 GLY A CA 5
ATOM 5832 C C . GLY A 1 45 ? -8.415 -10.986 4.428 1.00 0.00 45 GLY A C 5
ATOM 5833 O O . GLY A 1 45 ? -8.751 -12.061 3.930 1.00 0.00 45 GLY A O 5
ATOM 5837 N N . LEU A 1 46 ? -7.814 -10.026 3.736 1.00 0.00 46 LEU A N 5
ATOM 5838 C CA . LEU A 1 46 ? -7.505 -10.181 2.319 1.00 0.00 46 LEU A CA 5
ATOM 5839 C C . LEU A 1 46 ? -6.499 -11.306 2.101 1.00 0.00 46 LEU A C 5
ATOM 5840 O O . LEU A 1 46 ? -6.107 -11.995 3.043 1.00 0.00 46 LEU A O 5
ATOM 5856 N N . THR A 1 47 ? -6.080 -11.485 0.851 1.00 0.00 47 THR A N 5
ATOM 5857 C CA . THR A 1 47 ? -5.118 -12.526 0.510 1.00 0.00 47 THR A CA 5
ATOM 5858 C C . THR A 1 47 ? -3.776 -11.922 0.110 1.00 0.00 47 THR A C 5
ATOM 5859 O O . THR A 1 47 ? -3.683 -10.732 -0.192 1.00 0.00 47 THR A O 5
ATOM 5870 N N . LYS A 1 48 ? -2.737 -12.751 0.110 1.00 0.00 48 LYS A N 5
ATOM 5871 C CA . LYS A 1 48 ? -1.399 -12.300 -0.254 1.00 0.00 48 LYS A CA 5
ATOM 5872 C C . LYS A 1 48 ? -1.442 -11.418 -1.498 1.00 0.00 48 LYS A C 5
ATOM 5873 O O . LYS A 1 48 ? -0.888 -10.319 -1.509 1.00 0.00 48 LYS A O 5
ATOM 5892 N N . ARG A 1 49 ? -2.104 -11.907 -2.541 1.00 0.00 49 ARG A N 5
ATOM 5893 C CA . ARG A 1 49 ? -2.218 -11.162 -3.791 1.00 0.00 49 ARG A CA 5
ATOM 5894 C C . ARG A 1 49 ? -2.718 -9.743 -3.533 1.00 0.00 49 ARG A C 5
ATOM 5895 O O . ARG A 1 49 ? -1.996 -8.770 -3.751 1.00 0.00 49 ARG A O 5
ATOM 5916 N N . VAL A 1 50 ? -3.958 -9.633 -3.068 1.00 0.00 50 VAL A N 5
ATOM 5917 C CA . VAL A 1 50 ? -4.555 -8.334 -2.780 1.00 0.00 50 VAL A CA 5
ATOM 5918 C C . VAL A 1 50 ? -3.567 -7.424 -2.061 1.00 0.00 50 VAL A C 5
ATOM 5919 O O . VAL A 1 50 ? -3.311 -6.300 -2.497 1.00 0.00 50 VAL A O 5
ATOM 5932 N N . LEU A 1 51 ? -3.012 -7.914 -0.958 1.00 0.00 51 LEU A N 5
ATOM 5933 C CA . LEU A 1 51 ? -2.050 -7.144 -0.178 1.00 0.00 51 LEU A CA 5
ATOM 5934 C C . LEU A 1 51 ? -0.906 -6.650 -1.057 1.00 0.00 51 LEU A C 5
ATOM 5935 O O . LEU A 1 51 ? -0.599 -5.459 -1.078 1.00 0.00 51 LEU A O 5
ATOM 5951 N N . GLN A 1 52 ? -0.283 -7.572 -1.783 1.00 0.00 52 GLN A N 5
ATOM 5952 C CA . GLN A 1 52 ? 0.826 -7.229 -2.665 1.00 0.00 52 GLN A CA 5
ATOM 5953 C C . GLN A 1 52 ? 0.446 -6.080 -3.594 1.00 0.00 52 GLN A C 5
ATOM 5954 O O . GLN A 1 52 ? 0.973 -4.974 -3.476 1.00 0.00 52 GLN A O 5
ATOM 5968 N N . VAL A 1 53 ? -0.471 -6.350 -4.517 1.00 0.00 53 VAL A N 5
ATOM 5969 C CA . VAL A 1 53 ? -0.922 -5.338 -5.465 1.00 0.00 53 VAL A CA 5
ATOM 5970 C C . VAL A 1 53 ? -1.162 -4.002 -4.771 1.00 0.00 53 VAL A C 5
ATOM 5971 O O . VAL A 1 53 ? -0.525 -3.000 -5.095 1.00 0.00 53 VAL A O 5
ATOM 5984 N N . TRP A 1 54 ? -2.084 -3.997 -3.815 1.00 0.00 54 TRP A N 5
ATOM 5985 C CA . TRP A 1 54 ? -2.408 -2.783 -3.074 1.00 0.00 54 TRP A CA 5
ATOM 5986 C C . TRP A 1 54 ? -1.143 -2.010 -2.714 1.00 0.00 54 TRP A C 5
ATOM 5987 O O . TRP A 1 54 ? -0.911 -0.912 -3.217 1.00 0.00 54 TRP A O 5
ATOM 6008 N N . PHE A 1 55 ? -0.330 -2.593 -1.839 1.00 0.00 55 PHE A N 5
ATOM 6009 C CA . PHE A 1 55 ? 0.912 -1.958 -1.411 1.00 0.00 55 PHE A CA 5
ATOM 6010 C C . PHE A 1 55 ? 1.670 -1.385 -2.605 1.00 0.00 55 PHE A C 5
ATOM 6011 O O . PHE A 1 55 ? 2.074 -0.222 -2.596 1.00 0.00 55 PHE A O 5
ATOM 6028 N N . GLN A 1 56 ? 1.858 -2.211 -3.630 1.00 0.00 56 GLN A N 5
ATOM 6029 C CA . GLN A 1 56 ? 2.568 -1.786 -4.831 1.00 0.00 56 GLN A CA 5
ATOM 6030 C C . GLN A 1 56 ? 1.958 -0.511 -5.403 1.00 0.00 56 GLN A C 5
ATOM 6031 O O . GLN A 1 56 ? 2.672 0.381 -5.857 1.00 0.00 56 GLN A O 5
ATOM 6045 N N . ASN A 1 57 ? 0.631 -0.433 -5.377 1.00 0.00 57 ASN A N 5
ATOM 6046 C CA . ASN A 1 57 ? -0.076 0.733 -5.895 1.00 0.00 57 ASN A CA 5
ATOM 6047 C C . ASN A 1 57 ? 0.019 1.903 -4.920 1.00 0.00 57 ASN A C 5
ATOM 6048 O O . ASN A 1 57 ? -0.163 3.059 -5.303 1.00 0.00 57 ASN A O 5
ATOM 6059 N N . ALA A 1 58 ? 0.305 1.595 -3.660 1.00 0.00 58 ALA A N 5
ATOM 6060 C CA . ALA A 1 58 ? 0.427 2.620 -2.632 1.00 0.00 58 ALA A CA 5
ATOM 6061 C C . ALA A 1 58 ? 1.647 3.500 -2.875 1.00 0.00 58 ALA A C 5
ATOM 6062 O O . ALA A 1 58 ? 1.535 4.723 -2.964 1.00 0.00 58 ALA A O 5
ATOM 6069 N N . ARG A 1 59 ? 2.814 2.871 -2.983 1.00 0.00 59 ARG A N 5
ATOM 6070 C CA . ARG A 1 59 ? 4.056 3.598 -3.216 1.00 0.00 59 ARG A CA 5
ATOM 6071 C C . ARG A 1 59 ? 3.910 4.560 -4.391 1.00 0.00 59 ARG A C 5
ATOM 6072 O O . ARG A 1 59 ? 4.518 5.630 -4.408 1.00 0.00 59 ARG A O 5
ATOM 6093 N N . ALA A 1 60 ? 3.102 4.171 -5.371 1.00 0.00 60 ALA A N 5
ATOM 6094 C CA . ALA A 1 60 ? 2.878 4.999 -6.550 1.00 0.00 60 ALA A CA 5
ATOM 6095 C C . ALA A 1 60 ? 1.875 6.110 -6.256 1.00 0.00 60 ALA A C 5
ATOM 6096 O O . ALA A 1 60 ? 2.005 7.227 -6.756 1.00 0.00 60 ALA A O 5
ATOM 6103 N N . LYS A 1 61 ? 0.872 5.795 -5.443 1.00 0.00 61 LYS A N 5
ATOM 6104 C CA . LYS A 1 61 ? -0.155 6.766 -5.081 1.00 0.00 61 LYS A CA 5
ATOM 6105 C C . LYS A 1 61 ? 0.422 7.863 -4.193 1.00 0.00 61 LYS A C 5
ATOM 6106 O O . LYS A 1 61 ? 0.441 9.035 -4.568 1.00 0.00 61 LYS A O 5
ATOM 6125 N N . PHE A 1 62 ? 0.896 7.474 -3.014 1.00 0.00 62 PHE A N 5
ATOM 6126 C CA . PHE A 1 62 ? 1.475 8.425 -2.071 1.00 0.00 62 PHE A CA 5
ATOM 6127 C C . PHE A 1 62 ? 2.285 9.491 -2.803 1.00 0.00 62 PHE A C 5
ATOM 6128 O O . PHE A 1 62 ? 2.013 10.685 -2.678 1.00 0.00 62 PHE A O 5
ATOM 6145 N N . ARG A 1 63 ? 3.280 9.050 -3.565 1.00 0.00 63 ARG A N 5
ATOM 6146 C CA . ARG A 1 63 ? 4.131 9.966 -4.315 1.00 0.00 63 ARG A CA 5
ATOM 6147 C C . ARG A 1 63 ? 3.308 11.101 -4.919 1.00 0.00 63 ARG A C 5
ATOM 6148 O O . ARG A 1 63 ? 3.737 12.255 -4.927 1.00 0.00 63 ARG A O 5
ATOM 6169 N N . ARG A 1 64 ? 2.126 10.763 -5.424 1.00 0.00 64 ARG A N 5
ATOM 6170 C CA . ARG A 1 64 ? 1.244 11.754 -6.032 1.00 0.00 64 ARG A CA 5
ATOM 6171 C C . ARG A 1 64 ? 0.637 12.665 -4.970 1.00 0.00 64 ARG A C 5
ATOM 6172 O O . ARG A 1 64 ? 0.442 13.858 -5.199 1.00 0.00 64 ARG A O 5
ATOM 6193 N N . ASN A 1 65 ? 0.337 12.093 -3.808 1.00 0.00 65 ASN A N 5
ATOM 6194 C CA . ASN A 1 65 ? -0.251 12.854 -2.711 1.00 0.00 65 ASN A CA 5
ATOM 6195 C C . ASN A 1 65 ? 0.649 14.022 -2.316 1.00 0.00 65 ASN A C 5
ATOM 6196 O O . ASN A 1 65 ? 0.193 14.992 -1.709 1.00 0.00 65 ASN A O 5
ATOM 6207 N N . LEU A 1 66 ? 1.926 13.923 -2.666 1.00 0.00 66 LEU A N 5
ATOM 6208 C CA . LEU A 1 66 ? 2.889 14.972 -2.350 1.00 0.00 66 LEU A CA 5
ATOM 6209 C C . LEU A 1 66 ? 2.689 16.185 -3.251 1.00 0.00 66 LEU A C 5
ATOM 6210 O O . LEU A 1 66 ? 2.652 17.323 -2.780 1.00 0.00 66 LEU A O 5
ATOM 6226 N N . LEU A 1 67 ? 2.558 15.936 -4.549 1.00 0.00 67 LEU A N 5
ATOM 6227 C CA . LEU A 1 67 ? 2.358 17.008 -5.518 1.00 0.00 67 LEU A CA 5
ATOM 6228 C C . LEU A 1 67 ? 1.057 17.754 -5.244 1.00 0.00 67 LEU A C 5
ATOM 6229 O O . LEU A 1 67 ? 0.974 18.968 -5.429 1.00 0.00 67 LEU A O 5
ATOM 6245 N N . ARG A 1 68 ? 0.042 17.019 -4.801 1.00 0.00 68 ARG A N 5
ATOM 6246 C CA . ARG A 1 68 ? -1.256 17.612 -4.500 1.00 0.00 68 ARG A CA 5
ATOM 6247 C C . ARG A 1 68 ? -1.210 18.384 -3.185 1.00 0.00 68 ARG A C 5
ATOM 6248 O O . ARG A 1 68 ? -0.204 18.362 -2.477 1.00 0.00 68 ARG A O 5
ATOM 6269 N N . GLN A 1 69 ? -2.305 19.068 -2.868 1.00 0.00 69 GLN A N 5
ATOM 6270 C CA . GLN A 1 69 ? -2.388 19.849 -1.639 1.00 0.00 69 GLN A CA 5
ATOM 6271 C C . GLN A 1 69 ? -2.046 18.991 -0.426 1.00 0.00 69 GLN A C 5
ATOM 6272 O O . GLN A 1 69 ? -2.810 18.105 -0.045 1.00 0.00 69 GLN A O 5
ATOM 6286 N N . GLU A 1 70 ? -0.892 19.263 0.178 1.00 0.00 70 GLU A N 5
ATOM 6287 C CA . GLU A 1 70 ? -0.449 18.514 1.348 1.00 0.00 70 GLU A CA 5
ATOM 6288 C C . GLU A 1 70 ? -1.414 18.707 2.514 1.00 0.00 70 GLU A C 5
ATOM 6289 O O . GLU A 1 70 ? -1.471 19.779 3.116 1.00 0.00 70 GLU A O 5
ATOM 6301 N N . ASN A 1 71 ? -2.171 17.661 2.829 1.00 0.00 71 ASN A N 5
ATOM 6302 C CA . ASN A 1 71 ? -3.134 17.715 3.921 1.00 0.00 71 ASN A CA 5
ATOM 6303 C C . ASN A 1 71 ? -2.606 16.979 5.149 1.00 0.00 71 ASN A C 5
ATOM 6304 O O . ASN A 1 71 ? -2.340 15.778 5.099 1.00 0.00 71 ASN A O 5
ATOM 6315 N N . GLY A 1 72 ? -2.458 17.707 6.252 1.00 0.00 72 GLY A N 5
ATOM 6316 C CA . GLY A 1 72 ? -1.963 17.106 7.477 1.00 0.00 72 GLY A CA 5
ATOM 6317 C C . GLY A 1 72 ? -0.653 17.715 7.933 1.00 0.00 72 GLY A C 5
ATOM 6318 O O . GLY A 1 72 ? -0.229 18.750 7.419 1.00 0.00 72 GLY A O 5
ATOM 6322 N N . GLY A 1 73 ? -0.009 17.073 8.903 1.00 0.00 73 GLY A N 5
ATOM 6323 C CA . GLY A 1 73 ? 1.254 17.575 9.414 1.00 0.00 73 GLY A CA 5
ATOM 6324 C C . GLY A 1 73 ? 2.388 16.588 9.226 1.00 0.00 73 GLY A C 5
ATOM 6325 O O . GLY A 1 73 ? 2.721 15.832 10.140 1.00 0.00 73 GLY A O 5
ATOM 6329 N N . VAL A 1 74 ? 2.983 16.591 8.037 1.00 0.00 74 VAL A N 5
ATOM 6330 C CA . VAL A 1 74 ? 4.087 15.688 7.732 1.00 0.00 74 VAL A CA 5
ATOM 6331 C C . VAL A 1 74 ? 5.043 16.312 6.721 1.00 0.00 74 VAL A C 5
ATOM 6332 O O . VAL A 1 74 ? 4.631 16.740 5.643 1.00 0.00 74 VAL A O 5
ATOM 6345 N N . SER A 1 75 ? 6.323 16.359 7.078 1.00 0.00 75 SER A N 5
ATOM 6346 C CA . SER A 1 75 ? 7.338 16.934 6.203 1.00 0.00 75 SER A CA 5
ATOM 6347 C C . SER A 1 75 ? 8.735 16.726 6.782 1.00 0.00 75 SER A C 5
ATOM 6348 O O . SER A 1 75 ? 8.984 17.017 7.951 1.00 0.00 75 SER A O 5
ATOM 6356 N N . GLY A 1 76 ? 9.643 16.219 5.954 1.00 0.00 76 GLY A N 5
ATOM 6357 C CA . GLY A 1 76 ? 11.003 15.980 6.401 1.00 0.00 76 GLY A CA 5
ATOM 6358 C C . GLY A 1 76 ? 11.656 14.820 5.676 1.00 0.00 76 GLY A C 5
ATOM 6359 O O . GLY A 1 76 ? 11.819 13.731 6.224 1.00 0.00 76 GLY A O 5
ATOM 6363 N N . PRO A 1 77 ? 12.041 15.049 4.411 1.00 0.00 77 PRO A N 5
ATOM 6364 C CA . PRO A 1 77 ? 12.684 14.025 3.583 1.00 0.00 77 PRO A CA 5
ATOM 6365 C C . PRO A 1 77 ? 14.096 13.700 4.057 1.00 0.00 77 PRO A C 5
ATOM 6366 O O . PRO A 1 77 ? 14.671 14.424 4.870 1.00 0.00 77 PRO A O 5
ATOM 6377 N N . SER A 1 78 ? 14.651 12.605 3.543 1.00 0.00 78 SER A N 5
ATOM 6378 C CA . SER A 1 78 ? 15.996 12.184 3.917 1.00 0.00 78 SER A CA 5
ATOM 6379 C C . SER A 1 78 ? 17.012 12.607 2.861 1.00 0.00 78 SER A C 5
ATOM 6380 O O . SER A 1 78 ? 16.694 12.685 1.674 1.00 0.00 78 SER A O 5
ATOM 6388 N N . SER A 1 79 ? 18.236 12.880 3.302 1.00 0.00 79 SER A N 5
ATOM 6389 C CA . SER A 1 79 ? 19.298 13.300 2.397 1.00 0.00 79 SER A CA 5
ATOM 6390 C C . SER A 1 79 ? 20.665 13.162 3.062 1.00 0.00 79 SER A C 5
ATOM 6391 O O . SER A 1 79 ? 20.938 13.797 4.080 1.00 0.00 79 SER A O 5
ATOM 6399 N N . GLY A 1 80 ? 21.520 12.327 2.479 1.00 0.00 80 GLY A N 5
ATOM 6400 C CA . GLY A 1 80 ? 22.846 12.121 3.028 1.00 0.00 80 GLY A CA 5
ATOM 6401 C C . GLY A 1 80 ? 22.814 11.733 4.493 1.00 0.00 80 GLY A C 5
ATOM 6402 O O . GLY A 1 80 ? 23.700 12.110 5.261 1.00 0.00 80 GLY A O 5
ATOM 6406 N N . GLY A 1 1 ? 17.274 -9.124 -11.482 1.00 0.00 1 GLY A N 6
ATOM 6407 C CA . GLY A 1 1 ? 15.855 -8.822 -11.491 1.00 0.00 1 GLY A CA 6
ATOM 6408 C C . GLY A 1 1 ? 15.104 -9.529 -10.381 1.00 0.00 1 GLY A C 6
ATOM 6409 O O . GLY A 1 1 ? 15.051 -10.760 -10.345 1.00 0.00 1 GLY A O 6
ATOM 6413 N N . SER A 1 2 ? 14.522 -8.754 -9.472 1.00 0.00 2 SER A N 6
ATOM 6414 C CA . SER A 1 2 ? 13.775 -9.314 -8.353 1.00 0.00 2 SER A CA 6
ATOM 6415 C C . SER A 1 2 ? 12.315 -9.541 -8.733 1.00 0.00 2 SER A C 6
ATOM 6416 O O . SER A 1 2 ? 11.762 -10.615 -8.500 1.00 0.00 2 SER A O 6
ATOM 6424 N N . SER A 1 3 ? 11.698 -8.521 -9.320 1.00 0.00 3 SER A N 6
ATOM 6425 C CA . SER A 1 3 ? 10.301 -8.606 -9.729 1.00 0.00 3 SER A CA 6
ATOM 6426 C C . SER A 1 3 ? 10.106 -9.704 -10.770 1.00 0.00 3 SER A C 6
ATOM 6427 O O . SER A 1 3 ? 10.850 -9.791 -11.745 1.00 0.00 3 SER A O 6
ATOM 6435 N N . GLY A 1 4 ? 9.098 -10.543 -10.554 1.00 0.00 4 GLY A N 6
ATOM 6436 C CA . GLY A 1 4 ? 8.822 -11.626 -11.479 1.00 0.00 4 GLY A CA 6
ATOM 6437 C C . GLY A 1 4 ? 7.405 -11.584 -12.015 1.00 0.00 4 GLY A C 6
ATOM 6438 O O . GLY A 1 4 ? 7.134 -10.929 -13.022 1.00 0.00 4 GLY A O 6
ATOM 6442 N N . SER A 1 5 ? 6.497 -12.285 -11.343 1.00 0.00 5 SER A N 6
ATOM 6443 C CA . SER A 1 5 ? 5.101 -12.329 -11.760 1.00 0.00 5 SER A CA 6
ATOM 6444 C C . SER A 1 5 ? 4.336 -11.119 -11.230 1.00 0.00 5 SER A C 6
ATOM 6445 O O . SER A 1 5 ? 4.723 -10.518 -10.227 1.00 0.00 5 SER A O 6
ATOM 6453 N N . SER A 1 6 ? 3.251 -10.768 -11.912 1.00 0.00 6 SER A N 6
ATOM 6454 C CA . SER A 1 6 ? 2.433 -9.628 -11.513 1.00 0.00 6 SER A CA 6
ATOM 6455 C C . SER A 1 6 ? 0.952 -9.991 -11.526 1.00 0.00 6 SER A C 6
ATOM 6456 O O . SER A 1 6 ? 0.531 -10.901 -12.239 1.00 0.00 6 SER A O 6
ATOM 6464 N N . GLY A 1 7 ? 0.166 -9.271 -10.732 1.00 0.00 7 GLY A N 6
ATOM 6465 C CA . GLY A 1 7 ? -1.261 -9.531 -10.666 1.00 0.00 7 GLY A CA 6
ATOM 6466 C C . GLY A 1 7 ? -1.994 -9.059 -11.906 1.00 0.00 7 GLY A C 6
ATOM 6467 O O . GLY A 1 7 ? -1.382 -8.835 -12.951 1.00 0.00 7 GLY A O 6
ATOM 6471 N N . LYS A 1 8 ? -3.309 -8.910 -11.793 1.00 0.00 8 LYS A N 6
ATOM 6472 C CA . LYS A 1 8 ? -4.128 -8.462 -12.913 1.00 0.00 8 LYS A CA 6
ATOM 6473 C C . LYS A 1 8 ? -4.847 -7.160 -12.575 1.00 0.00 8 LYS A C 6
ATOM 6474 O O . LYS A 1 8 ? -4.980 -6.800 -11.406 1.00 0.00 8 LYS A O 6
ATOM 6493 N N . ARG A 1 9 ? -5.309 -6.461 -13.606 1.00 0.00 9 ARG A N 6
ATOM 6494 C CA . ARG A 1 9 ? -6.016 -5.199 -13.418 1.00 0.00 9 ARG A CA 6
ATOM 6495 C C . ARG A 1 9 ? -7.390 -5.432 -12.799 1.00 0.00 9 ARG A C 6
ATOM 6496 O O . ARG A 1 9 ? -8.200 -6.192 -13.330 1.00 0.00 9 ARG A O 6
ATOM 6517 N N . MET A 1 10 ? -7.647 -4.774 -11.674 1.00 0.00 10 MET A N 6
ATOM 6518 C CA . MET A 1 10 ? -8.925 -4.910 -10.983 1.00 0.00 10 MET A CA 6
ATOM 6519 C C . MET A 1 10 ? -9.317 -3.602 -10.305 1.00 0.00 10 MET A C 6
ATOM 6520 O O . MET A 1 10 ? -8.461 -2.863 -9.818 1.00 0.00 10 MET A O 6
ATOM 6534 N N . ARG A 1 11 ? -10.616 -3.321 -10.276 1.00 0.00 11 ARG A N 6
ATOM 6535 C CA . ARG A 1 11 ? -11.120 -2.101 -9.658 1.00 0.00 11 ARG A CA 6
ATOM 6536 C C . ARG A 1 11 ? -12.176 -2.422 -8.604 1.00 0.00 11 ARG A C 6
ATOM 6537 O O . ARG A 1 11 ? -13.376 -2.401 -8.883 1.00 0.00 11 ARG A O 6
ATOM 6558 N N . THR A 1 12 ? -11.722 -2.720 -7.391 1.00 0.00 12 THR A N 6
ATOM 6559 C CA . THR A 1 12 ? -12.626 -3.047 -6.295 1.00 0.00 12 THR A CA 6
ATOM 6560 C C . THR A 1 12 ? -12.412 -2.114 -5.109 1.00 0.00 12 THR A C 6
ATOM 6561 O O . THR A 1 12 ? -11.340 -1.532 -4.950 1.00 0.00 12 THR A O 6
ATOM 6572 N N . SER A 1 13 ? -13.441 -1.976 -4.278 1.00 0.00 13 SER A N 6
ATOM 6573 C CA . SER A 1 13 ? -13.367 -1.110 -3.107 1.00 0.00 13 SER A CA 6
ATOM 6574 C C . SER A 1 13 ? -12.927 -1.898 -1.876 1.00 0.00 13 SER A C 6
ATOM 6575 O O . SER A 1 13 ? -12.910 -3.128 -1.886 1.00 0.00 13 SER A O 6
ATOM 6583 N N . PHE A 1 14 ? -12.573 -1.178 -0.817 1.00 0.00 14 PHE A N 6
ATOM 6584 C CA . PHE A 1 14 ? -12.133 -1.808 0.422 1.00 0.00 14 PHE A CA 6
ATOM 6585 C C . PHE A 1 14 ? -12.839 -1.191 1.627 1.00 0.00 14 PHE A C 6
ATOM 6586 O O . PHE A 1 14 ? -13.567 -0.206 1.497 1.00 0.00 14 PHE A O 6
ATOM 6603 N N . LYS A 1 15 ? -12.619 -1.779 2.799 1.00 0.00 15 LYS A N 6
ATOM 6604 C CA . LYS A 1 15 ? -13.232 -1.288 4.027 1.00 0.00 15 LYS A CA 6
ATOM 6605 C C . LYS A 1 15 ? -12.284 -0.356 4.774 1.00 0.00 15 LYS A C 6
ATOM 6606 O O . LYS A 1 15 ? -11.108 -0.239 4.425 1.00 0.00 15 LYS A O 6
ATOM 6625 N N . HIS A 1 16 ? -12.800 0.305 5.804 1.00 0.00 16 HIS A N 6
ATOM 6626 C CA . HIS A 1 16 ? -11.999 1.226 6.603 1.00 0.00 16 HIS A CA 6
ATOM 6627 C C . HIS A 1 16 ? -11.355 0.504 7.782 1.00 0.00 16 HIS A C 6
ATOM 6628 O O . HIS A 1 16 ? -10.493 1.057 8.466 1.00 0.00 16 HIS A O 6
ATOM 6643 N N . HIS A 1 17 ? -11.779 -0.733 8.015 1.00 0.00 17 HIS A N 6
ATOM 6644 C CA . HIS A 1 17 ? -11.244 -1.532 9.112 1.00 0.00 17 HIS A CA 6
ATOM 6645 C C . HIS A 1 17 ? -9.971 -2.257 8.686 1.00 0.00 17 HIS A C 6
ATOM 6646 O O . HIS A 1 17 ? -8.964 -2.229 9.393 1.00 0.00 17 HIS A O 6
ATOM 6661 N N . GLN A 1 18 ? -10.024 -2.905 7.527 1.00 0.00 18 GLN A N 6
ATOM 6662 C CA . GLN A 1 18 ? -8.876 -3.639 7.009 1.00 0.00 18 GLN A CA 6
ATOM 6663 C C . GLN A 1 18 ? -7.785 -2.681 6.541 1.00 0.00 18 GLN A C 6
ATOM 6664 O O . GLN A 1 18 ? -6.606 -2.868 6.849 1.00 0.00 18 GLN A O 6
ATOM 6678 N N . LEU A 1 19 ? -8.183 -1.655 5.798 1.00 0.00 19 LEU A N 6
ATOM 6679 C CA . LEU A 1 19 ? -7.238 -0.667 5.288 1.00 0.00 19 LEU A CA 6
ATOM 6680 C C . LEU A 1 19 ? -6.494 0.015 6.431 1.00 0.00 19 LEU A C 6
ATOM 6681 O O . LEU A 1 19 ? -5.305 0.317 6.318 1.00 0.00 19 LEU A O 6
ATOM 6697 N N . ARG A 1 20 ? -7.201 0.255 7.530 1.00 0.00 20 ARG A N 6
ATOM 6698 C CA . ARG A 1 20 ? -6.607 0.902 8.694 1.00 0.00 20 ARG A CA 6
ATOM 6699 C C . ARG A 1 20 ? -5.331 0.183 9.124 1.00 0.00 20 ARG A C 6
ATOM 6700 O O . ARG A 1 20 ? -4.377 0.809 9.588 1.00 0.00 20 ARG A O 6
ATOM 6721 N N . THR A 1 21 ? -5.321 -1.138 8.966 1.00 0.00 21 THR A N 6
ATOM 6722 C CA . THR A 1 21 ? -4.165 -1.944 9.339 1.00 0.00 21 THR A CA 6
ATOM 6723 C C . THR A 1 21 ? -3.067 -1.849 8.285 1.00 0.00 21 THR A C 6
ATOM 6724 O O . THR A 1 21 ? -1.881 -1.830 8.612 1.00 0.00 21 THR A O 6
ATOM 6735 N N . MET A 1 22 ? -3.470 -1.790 7.021 1.00 0.00 22 MET A N 6
ATOM 6736 C CA . MET A 1 22 ? -2.519 -1.696 5.919 1.00 0.00 22 MET A CA 6
ATOM 6737 C C . MET A 1 22 ? -1.954 -0.284 5.807 1.00 0.00 22 MET A C 6
ATOM 6738 O O . MET A 1 22 ? -0.756 -0.067 5.991 1.00 0.00 22 MET A O 6
ATOM 6752 N N . LYS A 1 23 ? -2.824 0.674 5.506 1.00 0.00 23 LYS A N 6
ATOM 6753 C CA . LYS A 1 23 ? -2.413 2.067 5.370 1.00 0.00 23 LYS A CA 6
ATOM 6754 C C . LYS A 1 23 ? -1.414 2.447 6.457 1.00 0.00 23 LYS A C 6
ATOM 6755 O O . LYS A 1 23 ? -0.374 3.043 6.177 1.00 0.00 23 LYS A O 6
ATOM 6774 N N . SER A 1 24 ? -1.736 2.098 7.700 1.00 0.00 24 SER A N 6
ATOM 6775 C CA . SER A 1 24 ? -0.866 2.405 8.829 1.00 0.00 24 SER A CA 6
ATOM 6776 C C . SER A 1 24 ? 0.502 1.755 8.654 1.00 0.00 24 SER A C 6
ATOM 6777 O O . SER A 1 24 ? 1.524 2.321 9.042 1.00 0.00 24 SER A O 6
ATOM 6785 N N . TYR A 1 25 ? 0.513 0.562 8.068 1.00 0.00 25 TYR A N 6
ATOM 6786 C CA . TYR A 1 25 ? 1.755 -0.168 7.845 1.00 0.00 25 TYR A CA 6
ATOM 6787 C C . TYR A 1 25 ? 2.602 0.515 6.775 1.00 0.00 25 TYR A C 6
ATOM 6788 O O . TYR A 1 25 ? 3.818 0.644 6.919 1.00 0.00 25 TYR A O 6
ATOM 6806 N N . PHE A 1 26 ? 1.951 0.953 5.703 1.00 0.00 26 PHE A N 6
ATOM 6807 C CA . PHE A 1 26 ? 2.643 1.622 4.608 1.00 0.00 26 PHE A CA 6
ATOM 6808 C C . PHE A 1 26 ? 3.648 2.639 5.141 1.00 0.00 26 PHE A C 6
ATOM 6809 O O . PHE A 1 26 ? 4.671 2.907 4.510 1.00 0.00 26 PHE A O 6
ATOM 6826 N N . ALA A 1 27 ? 3.350 3.202 6.307 1.00 0.00 27 ALA A N 6
ATOM 6827 C CA . ALA A 1 27 ? 4.226 4.188 6.927 1.00 0.00 27 ALA A CA 6
ATOM 6828 C C . ALA A 1 27 ? 5.384 3.513 7.654 1.00 0.00 27 ALA A C 6
ATOM 6829 O O . ALA A 1 27 ? 6.487 4.056 7.725 1.00 0.00 27 ALA A O 6
ATOM 6836 N N . ILE A 1 28 ? 5.126 2.327 8.193 1.00 0.00 28 ILE A N 6
ATOM 6837 C CA . ILE A 1 28 ? 6.147 1.578 8.916 1.00 0.00 28 ILE A CA 6
ATOM 6838 C C . ILE A 1 28 ? 7.128 0.916 7.953 1.00 0.00 28 ILE A C 6
ATOM 6839 O O . ILE A 1 28 ? 8.342 1.055 8.096 1.00 0.00 28 ILE A O 6
ATOM 6855 N N . ASN A 1 29 ? 6.592 0.199 6.970 1.00 0.00 29 ASN A N 6
ATOM 6856 C CA . ASN A 1 29 ? 7.420 -0.482 5.983 1.00 0.00 29 ASN A CA 6
ATOM 6857 C C . ASN A 1 29 ? 6.742 -0.488 4.615 1.00 0.00 29 ASN A C 6
ATOM 6858 O O . ASN A 1 29 ? 5.563 -0.820 4.497 1.00 0.00 29 ASN A O 6
ATOM 6869 N N . HIS A 1 30 ? 7.497 -0.118 3.586 1.00 0.00 30 HIS A N 6
ATOM 6870 C CA . HIS A 1 30 ? 6.969 -0.082 2.225 1.00 0.00 30 HIS A CA 6
ATOM 6871 C C . HIS A 1 30 ? 7.065 -1.456 1.570 1.00 0.00 30 HIS A C 6
ATOM 6872 O O . HIS A 1 30 ? 6.123 -1.914 0.924 1.00 0.00 30 HIS A O 6
ATOM 6887 N N . ASN A 1 31 ? 8.211 -2.108 1.738 1.00 0.00 31 ASN A N 6
ATOM 6888 C CA . ASN A 1 31 ? 8.430 -3.429 1.160 1.00 0.00 31 ASN A CA 6
ATOM 6889 C C . ASN A 1 31 ? 8.417 -4.505 2.242 1.00 0.00 31 ASN A C 6
ATOM 6890 O O . ASN A 1 31 ? 9.460 -4.964 2.709 1.00 0.00 31 ASN A O 6
ATOM 6901 N N . PRO A 1 32 ? 7.208 -4.918 2.649 1.00 0.00 32 PRO A N 6
ATOM 6902 C CA . PRO A 1 32 ? 7.029 -5.947 3.679 1.00 0.00 32 PRO A CA 6
ATOM 6903 C C . PRO A 1 32 ? 7.448 -7.330 3.196 1.00 0.00 32 PRO A C 6
ATOM 6904 O O . PRO A 1 32 ? 7.212 -7.694 2.043 1.00 0.00 32 PRO A O 6
ATOM 6915 N N . ASP A 1 33 ? 8.070 -8.098 4.084 1.00 0.00 33 ASP A N 6
ATOM 6916 C CA . ASP A 1 33 ? 8.521 -9.444 3.749 1.00 0.00 33 ASP A CA 6
ATOM 6917 C C . ASP A 1 33 ? 7.368 -10.439 3.827 1.00 0.00 33 ASP A C 6
ATOM 6918 O O . ASP A 1 33 ? 6.390 -10.216 4.541 1.00 0.00 33 ASP A O 6
ATOM 6927 N N . ALA A 1 34 ? 7.488 -11.537 3.088 1.00 0.00 34 ALA A N 6
ATOM 6928 C CA . ALA A 1 34 ? 6.456 -12.567 3.075 1.00 0.00 34 ALA A CA 6
ATOM 6929 C C . ALA A 1 34 ? 5.838 -12.741 4.458 1.00 0.00 34 ALA A C 6
ATOM 6930 O O . ALA A 1 34 ? 4.620 -12.655 4.620 1.00 0.00 34 ALA A O 6
ATOM 6937 N N . LYS A 1 35 ? 6.683 -12.987 5.452 1.00 0.00 35 LYS A N 6
ATOM 6938 C CA . LYS A 1 35 ? 6.221 -13.173 6.823 1.00 0.00 35 LYS A CA 6
ATOM 6939 C C . LYS A 1 35 ? 5.192 -12.112 7.199 1.00 0.00 35 LYS A C 6
ATOM 6940 O O . LYS A 1 35 ? 4.140 -12.424 7.757 1.00 0.00 35 LYS A O 6
ATOM 6959 N N . ASP A 1 36 ? 5.501 -10.858 6.888 1.00 0.00 36 ASP A N 6
ATOM 6960 C CA . ASP A 1 36 ? 4.602 -9.752 7.191 1.00 0.00 36 ASP A CA 6
ATOM 6961 C C . ASP A 1 36 ? 3.319 -9.853 6.372 1.00 0.00 36 ASP A C 6
ATOM 6962 O O . ASP A 1 36 ? 2.218 -9.686 6.898 1.00 0.00 36 ASP A O 6
ATOM 6971 N N . LEU A 1 37 ? 3.469 -10.126 5.081 1.00 0.00 37 LEU A N 6
ATOM 6972 C CA . LEU A 1 37 ? 2.322 -10.250 4.187 1.00 0.00 37 LEU A CA 6
ATOM 6973 C C . LEU A 1 37 ? 1.300 -11.235 4.745 1.00 0.00 37 LEU A C 6
ATOM 6974 O O . LEU A 1 37 ? 0.130 -10.896 4.926 1.00 0.00 37 LEU A O 6
ATOM 6990 N N . LYS A 1 38 ? 1.750 -12.455 5.019 1.00 0.00 38 LYS A N 6
ATOM 6991 C CA . LYS A 1 38 ? 0.876 -13.489 5.561 1.00 0.00 38 LYS A CA 6
ATOM 6992 C C . LYS A 1 38 ? 0.193 -13.010 6.839 1.00 0.00 38 LYS A C 6
ATOM 6993 O O . LYS A 1 38 ? -0.973 -13.319 7.082 1.00 0.00 38 LYS A O 6
ATOM 7012 N N . GLN A 1 39 ? 0.927 -12.254 7.650 1.00 0.00 39 GLN A N 6
ATOM 7013 C CA . GLN A 1 39 ? 0.391 -11.733 8.901 1.00 0.00 39 GLN A CA 6
ATOM 7014 C C . GLN A 1 39 ? -0.780 -10.790 8.640 1.00 0.00 39 GLN A C 6
ATOM 7015 O O . GLN A 1 39 ? -1.814 -10.870 9.304 1.00 0.00 39 GLN A O 6
ATOM 7029 N N . LEU A 1 40 ? -0.610 -9.897 7.672 1.00 0.00 40 LEU A N 6
ATOM 7030 C CA . LEU A 1 40 ? -1.651 -8.937 7.323 1.00 0.00 40 LEU A CA 6
ATOM 7031 C C . LEU A 1 40 ? -2.880 -9.647 6.763 1.00 0.00 40 LEU A C 6
ATOM 7032 O O . LEU A 1 40 ? -4.010 -9.344 7.142 1.00 0.00 40 LEU A O 6
ATOM 7048 N N . ALA A 1 41 ? -2.648 -10.596 5.862 1.00 0.00 41 ALA A N 6
ATOM 7049 C CA . ALA A 1 41 ? -3.736 -11.352 5.252 1.00 0.00 41 ALA A CA 6
ATOM 7050 C C . ALA A 1 41 ? -4.798 -11.715 6.285 1.00 0.00 41 ALA A C 6
ATOM 7051 O O . ALA A 1 41 ? -5.965 -11.906 5.946 1.00 0.00 41 ALA A O 6
ATOM 7058 N N . GLN A 1 42 ? -4.384 -11.809 7.544 1.00 0.00 42 GLN A N 6
ATOM 7059 C CA . GLN A 1 42 ? -5.301 -12.152 8.625 1.00 0.00 42 GLN A CA 6
ATOM 7060 C C . GLN A 1 42 ? -5.909 -10.897 9.241 1.00 0.00 42 GLN A C 6
ATOM 7061 O O . GLN A 1 42 ? -7.129 -10.772 9.347 1.00 0.00 42 GLN A O 6
ATOM 7075 N N . LYS A 1 43 ? -5.050 -9.967 9.648 1.00 0.00 43 LYS A N 6
ATOM 7076 C CA . LYS A 1 43 ? -5.501 -8.719 10.253 1.00 0.00 43 LYS A CA 6
ATOM 7077 C C . LYS A 1 43 ? -6.557 -8.043 9.384 1.00 0.00 43 LYS A C 6
ATOM 7078 O O . LYS A 1 43 ? -7.457 -7.372 9.889 1.00 0.00 43 LYS A O 6
ATOM 7097 N N . THR A 1 44 ? -6.443 -8.228 8.071 1.00 0.00 44 THR A N 6
ATOM 7098 C CA . THR A 1 44 ? -7.387 -7.636 7.132 1.00 0.00 44 THR A CA 6
ATOM 7099 C C . THR A 1 44 ? -8.346 -8.686 6.582 1.00 0.00 44 THR A C 6
ATOM 7100 O O . THR A 1 44 ? -9.494 -8.383 6.260 1.00 0.00 44 THR A O 6
ATOM 7111 N N . GLY A 1 45 ? -7.867 -9.922 6.476 1.00 0.00 45 GLY A N 6
ATOM 7112 C CA . GLY A 1 45 ? -8.695 -10.998 5.966 1.00 0.00 45 GLY A CA 6
ATOM 7113 C C . GLY A 1 45 ? -8.554 -11.178 4.468 1.00 0.00 45 GLY A C 6
ATOM 7114 O O . GLY A 1 45 ? -9.070 -12.141 3.898 1.00 0.00 45 GLY A O 6
ATOM 7118 N N . LEU A 1 46 ? -7.855 -10.248 3.825 1.00 0.00 46 LEU A N 6
ATOM 7119 C CA . LEU A 1 46 ? -7.647 -10.307 2.383 1.00 0.00 46 LEU A CA 6
ATOM 7120 C C . LEU A 1 46 ? -6.639 -11.394 2.021 1.00 0.00 46 LEU A C 6
ATOM 7121 O O . LEU A 1 46 ? -6.168 -12.132 2.886 1.00 0.00 46 LEU A O 6
ATOM 7137 N N . THR A 1 47 ? -6.311 -11.485 0.736 1.00 0.00 47 THR A N 6
ATOM 7138 C CA . THR A 1 47 ? -5.358 -12.479 0.260 1.00 0.00 47 THR A CA 6
ATOM 7139 C C . THR A 1 47 ? -4.017 -11.838 -0.079 1.00 0.00 47 THR A C 6
ATOM 7140 O O . THR A 1 47 ? -3.953 -10.668 -0.453 1.00 0.00 47 THR A O 6
ATOM 7151 N N . LYS A 1 48 ? -2.946 -12.614 0.054 1.00 0.00 48 LYS A N 6
ATOM 7152 C CA . LYS A 1 48 ? -1.605 -12.123 -0.240 1.00 0.00 48 LYS A CA 6
ATOM 7153 C C . LYS A 1 48 ? -1.600 -11.278 -1.509 1.00 0.00 48 LYS A C 6
ATOM 7154 O O . LYS A 1 48 ? -1.029 -10.188 -1.538 1.00 0.00 48 LYS A O 6
ATOM 7173 N N . ARG A 1 49 ? -2.243 -11.785 -2.556 1.00 0.00 49 ARG A N 6
ATOM 7174 C CA . ARG A 1 49 ? -2.314 -11.077 -3.827 1.00 0.00 49 ARG A CA 6
ATOM 7175 C C . ARG A 1 49 ? -2.899 -9.680 -3.639 1.00 0.00 49 ARG A C 6
ATOM 7176 O O . ARG A 1 49 ? -2.269 -8.679 -3.983 1.00 0.00 49 ARG A O 6
ATOM 7197 N N . VAL A 1 50 ? -4.109 -9.620 -3.091 1.00 0.00 50 VAL A N 6
ATOM 7198 C CA . VAL A 1 50 ? -4.779 -8.347 -2.856 1.00 0.00 50 VAL A CA 6
ATOM 7199 C C . VAL A 1 50 ? -3.865 -7.370 -2.125 1.00 0.00 50 VAL A C 6
ATOM 7200 O O . VAL A 1 50 ? -3.724 -6.215 -2.526 1.00 0.00 50 VAL A O 6
ATOM 7213 N N . LEU A 1 51 ? -3.245 -7.842 -1.049 1.00 0.00 51 LEU A N 6
ATOM 7214 C CA . LEU A 1 51 ? -2.343 -7.012 -0.260 1.00 0.00 51 LEU A CA 6
ATOM 7215 C C . LEU A 1 51 ? -1.177 -6.514 -1.109 1.00 0.00 51 LEU A C 6
ATOM 7216 O O . LEU A 1 51 ? -0.977 -5.310 -1.259 1.00 0.00 51 LEU A O 6
ATOM 7232 N N . GLN A 1 52 ? -0.413 -7.450 -1.663 1.00 0.00 52 GLN A N 6
ATOM 7233 C CA . GLN A 1 52 ? 0.730 -7.106 -2.499 1.00 0.00 52 GLN A CA 6
ATOM 7234 C C . GLN A 1 52 ? 0.358 -6.033 -3.516 1.00 0.00 52 GLN A C 6
ATOM 7235 O O . GLN A 1 52 ? 1.008 -4.990 -3.601 1.00 0.00 52 GLN A O 6
ATOM 7249 N N . VAL A 1 53 ? -0.693 -6.293 -4.288 1.00 0.00 53 VAL A N 6
ATOM 7250 C CA . VAL A 1 53 ? -1.153 -5.349 -5.299 1.00 0.00 53 VAL A CA 6
ATOM 7251 C C . VAL A 1 53 ? -1.428 -3.980 -4.688 1.00 0.00 53 VAL A C 6
ATOM 7252 O O . VAL A 1 53 ? -0.765 -2.996 -5.021 1.00 0.00 53 VAL A O 6
ATOM 7265 N N . TRP A 1 54 ? -2.406 -3.923 -3.792 1.00 0.00 54 TRP A N 6
ATOM 7266 C CA . TRP A 1 54 ? -2.768 -2.673 -3.133 1.00 0.00 54 TRP A CA 6
ATOM 7267 C C . TRP A 1 54 ? -1.524 -1.865 -2.780 1.00 0.00 54 TRP A C 6
ATOM 7268 O O . TRP A 1 54 ? -1.389 -0.709 -3.181 1.00 0.00 54 TRP A O 6
ATOM 7289 N N . PHE A 1 55 ? -0.618 -2.479 -2.025 1.00 0.00 55 PHE A N 6
ATOM 7290 C CA . PHE A 1 55 ? 0.614 -1.815 -1.617 1.00 0.00 55 PHE A CA 6
ATOM 7291 C C . PHE A 1 55 ? 1.353 -1.250 -2.827 1.00 0.00 55 PHE A C 6
ATOM 7292 O O . PHE A 1 55 ? 1.616 -0.050 -2.900 1.00 0.00 55 PHE A O 6
ATOM 7309 N N . GLN A 1 56 ? 1.686 -2.125 -3.771 1.00 0.00 56 GLN A N 6
ATOM 7310 C CA . GLN A 1 56 ? 2.396 -1.712 -4.976 1.00 0.00 56 GLN A CA 6
ATOM 7311 C C . GLN A 1 56 ? 1.752 -0.476 -5.592 1.00 0.00 56 GLN A C 6
ATOM 7312 O O . GLN A 1 56 ? 2.443 0.434 -6.050 1.00 0.00 56 GLN A O 6
ATOM 7326 N N . ASN A 1 57 ? 0.423 -0.448 -5.601 1.00 0.00 57 ASN A N 6
ATOM 7327 C CA . ASN A 1 57 ? -0.316 0.678 -6.162 1.00 0.00 57 ASN A CA 6
ATOM 7328 C C . ASN A 1 57 ? -0.008 1.963 -5.400 1.00 0.00 57 ASN A C 6
ATOM 7329 O O . ASN A 1 57 ? 0.138 3.030 -5.997 1.00 0.00 57 ASN A O 6
ATOM 7340 N N . ALA A 1 58 ? 0.090 1.853 -4.079 1.00 0.00 58 ALA A N 6
ATOM 7341 C CA . ALA A 1 58 ? 0.384 3.006 -3.236 1.00 0.00 58 ALA A CA 6
ATOM 7342 C C . ALA A 1 58 ? 1.658 3.710 -3.692 1.00 0.00 58 ALA A C 6
ATOM 7343 O O . ALA A 1 58 ? 1.640 4.897 -4.017 1.00 0.00 58 ALA A O 6
ATOM 7350 N N . ARG A 1 59 ? 2.762 2.970 -3.713 1.00 0.00 59 ARG A N 6
ATOM 7351 C CA . ARG A 1 59 ? 4.045 3.524 -4.127 1.00 0.00 59 ARG A CA 6
ATOM 7352 C C . ARG A 1 59 ? 3.878 4.435 -5.339 1.00 0.00 59 ARG A C 6
ATOM 7353 O O . ARG A 1 59 ? 4.514 5.485 -5.431 1.00 0.00 59 ARG A O 6
ATOM 7374 N N . ALA A 1 60 ? 3.018 4.027 -6.267 1.00 0.00 60 ALA A N 6
ATOM 7375 C CA . ALA A 1 60 ? 2.767 4.808 -7.471 1.00 0.00 60 ALA A CA 6
ATOM 7376 C C . ALA A 1 60 ? 2.210 6.185 -7.127 1.00 0.00 60 ALA A C 6
ATOM 7377 O O . ALA A 1 60 ? 2.575 7.186 -7.744 1.00 0.00 60 ALA A O 6
ATOM 7384 N N . LYS A 1 61 ? 1.323 6.229 -6.138 1.00 0.00 61 LYS A N 6
ATOM 7385 C CA . LYS A 1 61 ? 0.716 7.484 -5.712 1.00 0.00 61 LYS A CA 6
ATOM 7386 C C . LYS A 1 61 ? 1.733 8.364 -4.992 1.00 0.00 61 LYS A C 6
ATOM 7387 O O . LYS A 1 61 ? 2.007 9.488 -5.415 1.00 0.00 61 LYS A O 6
ATOM 7406 N N . PHE A 1 62 ? 2.292 7.845 -3.903 1.00 0.00 62 PHE A N 6
ATOM 7407 C CA . PHE A 1 62 ? 3.280 8.583 -3.126 1.00 0.00 62 PHE A CA 6
ATOM 7408 C C . PHE A 1 62 ? 4.374 9.145 -4.028 1.00 0.00 62 PHE A C 6
ATOM 7409 O O . PHE A 1 62 ? 5.030 10.130 -3.688 1.00 0.00 62 PHE A O 6
ATOM 7426 N N . ARG A 1 63 ? 4.565 8.511 -5.181 1.00 0.00 63 ARG A N 6
ATOM 7427 C CA . ARG A 1 63 ? 5.580 8.946 -6.133 1.00 0.00 63 ARG A CA 6
ATOM 7428 C C . ARG A 1 63 ? 5.087 10.139 -6.947 1.00 0.00 63 ARG A C 6
ATOM 7429 O O . ARG A 1 63 ? 5.879 10.973 -7.385 1.00 0.00 63 ARG A O 6
ATOM 7450 N N . ARG A 1 64 ? 3.775 10.212 -7.145 1.00 0.00 64 ARG A N 6
ATOM 7451 C CA . ARG A 1 64 ? 3.177 11.301 -7.908 1.00 0.00 64 ARG A CA 6
ATOM 7452 C C . ARG A 1 64 ? 2.924 12.513 -7.016 1.00 0.00 64 ARG A C 6
ATOM 7453 O O . ARG A 1 64 ? 2.998 13.655 -7.469 1.00 0.00 64 ARG A O 6
ATOM 7474 N N . ASN A 1 65 ? 2.623 12.256 -5.747 1.00 0.00 65 ASN A N 6
ATOM 7475 C CA . ASN A 1 65 ? 2.358 13.326 -4.793 1.00 0.00 65 ASN A CA 6
ATOM 7476 C C . ASN A 1 65 ? 3.642 14.069 -4.438 1.00 0.00 65 ASN A C 6
ATOM 7477 O O . ASN A 1 65 ? 3.623 15.272 -4.171 1.00 0.00 65 ASN A O 6
ATOM 7488 N N . LEU A 1 66 ? 4.756 13.346 -4.436 1.00 0.00 66 LEU A N 6
ATOM 7489 C CA . LEU A 1 66 ? 6.051 13.937 -4.115 1.00 0.00 66 LEU A CA 6
ATOM 7490 C C . LEU A 1 66 ? 6.369 15.097 -5.053 1.00 0.00 66 LEU A C 6
ATOM 7491 O O . LEU A 1 66 ? 7.136 15.997 -4.708 1.00 0.00 66 LEU A O 6
ATOM 7507 N N . LEU A 1 67 ? 5.773 15.072 -6.240 1.00 0.00 67 LEU A N 6
ATOM 7508 C CA . LEU A 1 67 ? 5.989 16.122 -7.228 1.00 0.00 67 LEU A CA 6
ATOM 7509 C C . LEU A 1 67 ? 4.842 17.127 -7.215 1.00 0.00 67 LEU A C 6
ATOM 7510 O O . LEU A 1 67 ? 4.712 17.947 -8.124 1.00 0.00 67 LEU A O 6
ATOM 7526 N N . ARG A 1 68 ? 4.015 17.060 -6.176 1.00 0.00 68 ARG A N 6
ATOM 7527 C CA . ARG A 1 68 ? 2.880 17.965 -6.045 1.00 0.00 68 ARG A CA 6
ATOM 7528 C C . ARG A 1 68 ? 2.096 18.048 -7.351 1.00 0.00 68 ARG A C 6
ATOM 7529 O O . ARG A 1 68 ? 1.664 19.127 -7.758 1.00 0.00 68 ARG A O 6
ATOM 7550 N N . GLN A 1 69 ? 1.918 16.904 -8.002 1.00 0.00 69 GLN A N 6
ATOM 7551 C CA . GLN A 1 69 ? 1.189 16.849 -9.263 1.00 0.00 69 GLN A CA 6
ATOM 7552 C C . GLN A 1 69 ? -0.252 16.401 -9.039 1.00 0.00 69 GLN A C 6
ATOM 7553 O O . GLN A 1 69 ? -0.812 15.655 -9.842 1.00 0.00 69 GLN A O 6
ATOM 7567 N N . GLU A 1 70 ? -0.847 16.863 -7.943 1.00 0.00 70 GLU A N 6
ATOM 7568 C CA . GLU A 1 70 ? -2.221 16.509 -7.613 1.00 0.00 70 GLU A CA 6
ATOM 7569 C C . GLU A 1 70 ? -2.901 17.632 -6.836 1.00 0.00 70 GLU A C 6
ATOM 7570 O O . GLU A 1 70 ? -2.335 18.179 -5.891 1.00 0.00 70 GLU A O 6
ATOM 7582 N N . ASN A 1 71 ? -4.120 17.972 -7.243 1.00 0.00 71 ASN A N 6
ATOM 7583 C CA . ASN A 1 71 ? -4.878 19.031 -6.586 1.00 0.00 71 ASN A CA 6
ATOM 7584 C C . ASN A 1 71 ? -4.885 18.837 -5.073 1.00 0.00 71 ASN A C 6
ATOM 7585 O O . ASN A 1 71 ? -5.146 17.742 -4.578 1.00 0.00 71 ASN A O 6
ATOM 7596 N N . GLY A 1 72 ? -4.595 19.910 -4.344 1.00 0.00 72 GLY A N 6
ATOM 7597 C CA . GLY A 1 72 ? -4.573 19.838 -2.894 1.00 0.00 72 GLY A CA 6
ATOM 7598 C C . GLY A 1 72 ? -3.251 20.295 -2.311 1.00 0.00 72 GLY A C 6
ATOM 7599 O O . GLY A 1 72 ? -2.429 20.891 -3.008 1.00 0.00 72 GLY A O 6
ATOM 7603 N N . GLY A 1 73 ? -3.044 20.018 -1.027 1.00 0.00 73 GLY A N 6
ATOM 7604 C CA . GLY A 1 73 ? -1.811 20.414 -0.371 1.00 0.00 73 GLY A CA 6
ATOM 7605 C C . GLY A 1 73 ? -2.054 21.064 0.977 1.00 0.00 73 GLY A C 6
ATOM 7606 O O . GLY A 1 73 ? -2.314 22.264 1.058 1.00 0.00 73 GLY A O 6
ATOM 7610 N N . VAL A 1 74 ? -1.970 20.267 2.039 1.00 0.00 74 VAL A N 6
ATOM 7611 C CA . VAL A 1 74 ? -2.183 20.772 3.390 1.00 0.00 74 VAL A CA 6
ATOM 7612 C C . VAL A 1 74 ? -0.876 20.809 4.175 1.00 0.00 74 VAL A C 6
ATOM 7613 O O . VAL A 1 74 ? 0.113 20.190 3.783 1.00 0.00 74 VAL A O 6
ATOM 7626 N N . SER A 1 75 ? -0.881 21.537 5.286 1.00 0.00 75 SER A N 6
ATOM 7627 C CA . SER A 1 75 ? 0.305 21.658 6.126 1.00 0.00 75 SER A CA 6
ATOM 7628 C C . SER A 1 75 ? 1.105 20.358 6.126 1.00 0.00 75 SER A C 6
ATOM 7629 O O . SER A 1 75 ? 0.546 19.272 5.983 1.00 0.00 75 SER A O 6
ATOM 7637 N N . GLY A 1 76 ? 2.419 20.480 6.288 1.00 0.00 76 GLY A N 6
ATOM 7638 C CA . GLY A 1 76 ? 3.276 19.309 6.304 1.00 0.00 76 GLY A CA 6
ATOM 7639 C C . GLY A 1 76 ? 4.647 19.600 6.881 1.00 0.00 76 GLY A C 6
ATOM 7640 O O . GLY A 1 76 ? 5.609 19.851 6.155 1.00 0.00 76 GLY A O 6
ATOM 7644 N N . PRO A 1 77 ? 4.749 19.570 8.218 1.00 0.00 77 PRO A N 6
ATOM 7645 C CA . PRO A 1 77 ? 6.007 19.833 8.922 1.00 0.00 77 PRO A CA 6
ATOM 7646 C C . PRO A 1 77 ? 7.027 18.716 8.721 1.00 0.00 77 PRO A C 6
ATOM 7647 O O . PRO A 1 77 ? 6.666 17.544 8.615 1.00 0.00 77 PRO A O 6
ATOM 7658 N N . SER A 1 78 ? 8.302 19.089 8.670 1.00 0.00 78 SER A N 6
ATOM 7659 C CA . SER A 1 78 ? 9.374 18.119 8.478 1.00 0.00 78 SER A CA 6
ATOM 7660 C C . SER A 1 78 ? 10.681 18.629 9.078 1.00 0.00 78 SER A C 6
ATOM 7661 O O . SER A 1 78 ? 10.719 19.690 9.703 1.00 0.00 78 SER A O 6
ATOM 7669 N N . SER A 1 79 ? 11.752 17.866 8.883 1.00 0.00 79 SER A N 6
ATOM 7670 C CA . SER A 1 79 ? 13.061 18.237 9.407 1.00 0.00 79 SER A CA 6
ATOM 7671 C C . SER A 1 79 ? 13.372 19.700 9.105 1.00 0.00 79 SER A C 6
ATOM 7672 O O . SER A 1 79 ? 13.651 20.064 7.964 1.00 0.00 79 SER A O 6
ATOM 7680 N N . GLY A 1 80 ? 13.322 20.534 10.139 1.00 0.00 80 GLY A N 6
ATOM 7681 C CA . GLY A 1 80 ? 13.600 21.948 9.965 1.00 0.00 80 GLY A CA 6
ATOM 7682 C C . GLY A 1 80 ? 12.370 22.811 10.169 1.00 0.00 80 GLY A C 6
ATOM 7683 O O . GLY A 1 80 ? 11.530 22.515 11.020 1.00 0.00 80 GLY A O 6
ATOM 7687 N N . GLY A 1 1 ? -6.402 -23.720 -2.827 1.00 0.00 1 GLY A N 7
ATOM 7688 C CA . GLY A 1 1 ? -7.026 -22.800 -3.760 1.00 0.00 1 GLY A CA 7
ATOM 7689 C C . GLY A 1 1 ? -7.841 -23.515 -4.820 1.00 0.00 1 GLY A C 7
ATOM 7690 O O . GLY A 1 1 ? -7.506 -24.627 -5.226 1.00 0.00 1 GLY A O 7
ATOM 7694 N N . SER A 1 2 ? -8.917 -22.875 -5.268 1.00 0.00 2 SER A N 7
ATOM 7695 C CA . SER A 1 2 ? -9.786 -23.459 -6.283 1.00 0.00 2 SER A CA 7
ATOM 7696 C C . SER A 1 2 ? -9.181 -23.296 -7.674 1.00 0.00 2 SER A C 7
ATOM 7697 O O . SER A 1 2 ? -8.476 -22.326 -7.947 1.00 0.00 2 SER A O 7
ATOM 7705 N N . SER A 1 3 ? -9.464 -24.255 -8.551 1.00 0.00 3 SER A N 7
ATOM 7706 C CA . SER A 1 3 ? -8.946 -24.221 -9.913 1.00 0.00 3 SER A CA 7
ATOM 7707 C C . SER A 1 3 ? -9.990 -23.668 -10.878 1.00 0.00 3 SER A C 7
ATOM 7708 O O . SER A 1 3 ? -10.834 -24.403 -11.388 1.00 0.00 3 SER A O 7
ATOM 7716 N N . GLY A 1 4 ? -9.925 -22.362 -11.124 1.00 0.00 4 GLY A N 7
ATOM 7717 C CA . GLY A 1 4 ? -10.870 -21.729 -12.026 1.00 0.00 4 GLY A CA 7
ATOM 7718 C C . GLY A 1 4 ? -11.163 -20.293 -11.644 1.00 0.00 4 GLY A C 7
ATOM 7719 O O . GLY A 1 4 ? -12.291 -19.959 -11.277 1.00 0.00 4 GLY A O 7
ATOM 7723 N N . SER A 1 5 ? -10.149 -19.439 -11.729 1.00 0.00 5 SER A N 7
ATOM 7724 C CA . SER A 1 5 ? -10.302 -18.031 -11.384 1.00 0.00 5 SER A CA 7
ATOM 7725 C C . SER A 1 5 ? -9.871 -17.138 -12.543 1.00 0.00 5 SER A C 7
ATOM 7726 O O . SER A 1 5 ? -8.759 -17.260 -13.055 1.00 0.00 5 SER A O 7
ATOM 7734 N N . SER A 1 6 ? -10.761 -16.239 -12.950 1.00 0.00 6 SER A N 7
ATOM 7735 C CA . SER A 1 6 ? -10.476 -15.325 -14.051 1.00 0.00 6 SER A CA 7
ATOM 7736 C C . SER A 1 6 ? -11.131 -13.968 -13.816 1.00 0.00 6 SER A C 7
ATOM 7737 O O . SER A 1 6 ? -12.150 -13.868 -13.134 1.00 0.00 6 SER A O 7
ATOM 7745 N N . GLY A 1 7 ? -10.537 -12.924 -14.386 1.00 0.00 7 GLY A N 7
ATOM 7746 C CA . GLY A 1 7 ? -11.076 -11.586 -14.226 1.00 0.00 7 GLY A CA 7
ATOM 7747 C C . GLY A 1 7 ? -10.076 -10.628 -13.609 1.00 0.00 7 GLY A C 7
ATOM 7748 O O . GLY A 1 7 ? -9.473 -10.927 -12.578 1.00 0.00 7 GLY A O 7
ATOM 7752 N N . LYS A 1 8 ? -9.898 -9.473 -14.241 1.00 0.00 8 LYS A N 7
ATOM 7753 C CA . LYS A 1 8 ? -8.963 -8.468 -13.749 1.00 0.00 8 LYS A CA 7
ATOM 7754 C C . LYS A 1 8 ? -9.627 -7.096 -13.680 1.00 0.00 8 LYS A C 7
ATOM 7755 O O . LYS A 1 8 ? -9.537 -6.402 -12.668 1.00 0.00 8 LYS A O 7
ATOM 7774 N N . ARG A 1 9 ? -10.294 -6.711 -14.764 1.00 0.00 9 ARG A N 7
ATOM 7775 C CA . ARG A 1 9 ? -10.973 -5.423 -14.826 1.00 0.00 9 ARG A CA 7
ATOM 7776 C C . ARG A 1 9 ? -11.720 -5.138 -13.526 1.00 0.00 9 ARG A C 7
ATOM 7777 O O . ARG A 1 9 ? -11.515 -4.102 -12.895 1.00 0.00 9 ARG A O 7
ATOM 7798 N N . MET A 1 10 ? -12.587 -6.066 -13.133 1.00 0.00 10 MET A N 7
ATOM 7799 C CA . MET A 1 10 ? -13.364 -5.915 -11.908 1.00 0.00 10 MET A CA 7
ATOM 7800 C C . MET A 1 10 ? -12.447 -5.810 -10.693 1.00 0.00 10 MET A C 7
ATOM 7801 O O . MET A 1 10 ? -11.595 -6.670 -10.471 1.00 0.00 10 MET A O 7
ATOM 7815 N N . ARG A 1 11 ? -12.629 -4.752 -9.910 1.00 0.00 11 ARG A N 7
ATOM 7816 C CA . ARG A 1 11 ? -11.819 -4.534 -8.718 1.00 0.00 11 ARG A CA 7
ATOM 7817 C C . ARG A 1 11 ? -12.632 -4.787 -7.452 1.00 0.00 11 ARG A C 7
ATOM 7818 O O . ARG A 1 11 ? -13.860 -4.869 -7.496 1.00 0.00 11 ARG A O 7
ATOM 7839 N N . THR A 1 12 ? -11.939 -4.913 -6.325 1.00 0.00 12 THR A N 7
ATOM 7840 C CA . THR A 1 12 ? -12.597 -5.158 -5.047 1.00 0.00 12 THR A CA 7
ATOM 7841 C C . THR A 1 12 ? -12.696 -3.879 -4.225 1.00 0.00 12 THR A C 7
ATOM 7842 O O . THR A 1 12 ? -11.808 -3.028 -4.272 1.00 0.00 12 THR A O 7
ATOM 7853 N N . SER A 1 13 ? -13.783 -3.749 -3.471 1.00 0.00 13 SER A N 7
ATOM 7854 C CA . SER A 1 13 ? -14.000 -2.571 -2.640 1.00 0.00 13 SER A CA 7
ATOM 7855 C C . SER A 1 13 ? -13.486 -2.803 -1.223 1.00 0.00 13 SER A C 7
ATOM 7856 O O . SER A 1 13 ? -14.128 -3.479 -0.419 1.00 0.00 13 SER A O 7
ATOM 7864 N N . PHE A 1 14 ? -12.321 -2.237 -0.924 1.00 0.00 14 PHE A N 7
ATOM 7865 C CA . PHE A 1 14 ? -11.718 -2.382 0.397 1.00 0.00 14 PHE A CA 7
ATOM 7866 C C . PHE A 1 14 ? -12.483 -1.571 1.437 1.00 0.00 14 PHE A C 7
ATOM 7867 O O . PHE A 1 14 ? -13.008 -0.497 1.141 1.00 0.00 14 PHE A O 7
ATOM 7884 N N . LYS A 1 15 ? -12.542 -2.090 2.658 1.00 0.00 15 LYS A N 7
ATOM 7885 C CA . LYS A 1 15 ? -13.243 -1.416 3.745 1.00 0.00 15 LYS A CA 7
ATOM 7886 C C . LYS A 1 15 ? -12.337 -0.395 4.424 1.00 0.00 15 LYS A C 7
ATOM 7887 O O . LYS A 1 15 ? -11.177 -0.228 4.043 1.00 0.00 15 LYS A O 7
ATOM 7906 N N . HIS A 1 16 ? -12.872 0.286 5.432 1.00 0.00 16 HIS A N 7
ATOM 7907 C CA . HIS A 1 16 ? -12.110 1.290 6.167 1.00 0.00 16 HIS A CA 7
ATOM 7908 C C . HIS A 1 16 ? -11.389 0.663 7.356 1.00 0.00 16 HIS A C 7
ATOM 7909 O O . HIS A 1 16 ? -10.458 1.248 7.911 1.00 0.00 16 HIS A O 7
ATOM 7924 N N . HIS A 1 17 ? -11.827 -0.531 7.745 1.00 0.00 17 HIS A N 7
ATOM 7925 C CA . HIS A 1 17 ? -11.224 -1.237 8.870 1.00 0.00 17 HIS A CA 7
ATOM 7926 C C . HIS A 1 17 ? -9.965 -1.980 8.432 1.00 0.00 17 HIS A C 7
ATOM 7927 O O . HIS A 1 17 ? -8.879 -1.744 8.962 1.00 0.00 17 HIS A O 7
ATOM 7942 N N . GLN A 1 18 ? -10.120 -2.877 7.464 1.00 0.00 18 GLN A N 7
ATOM 7943 C CA . GLN A 1 18 ? -8.995 -3.655 6.958 1.00 0.00 18 GLN A CA 7
ATOM 7944 C C . GLN A 1 18 ? -7.888 -2.741 6.444 1.00 0.00 18 GLN A C 7
ATOM 7945 O O . GLN A 1 18 ? -6.717 -2.909 6.790 1.00 0.00 18 GLN A O 7
ATOM 7959 N N . LEU A 1 19 ? -8.265 -1.772 5.616 1.00 0.00 19 LEU A N 7
ATOM 7960 C CA . LEU A 1 19 ? -7.304 -0.830 5.053 1.00 0.00 19 LEU A CA 7
ATOM 7961 C C . LEU A 1 19 ? -6.519 -0.129 6.156 1.00 0.00 19 LEU A C 7
ATOM 7962 O O . LEU A 1 19 ? -5.298 0.014 6.069 1.00 0.00 19 LEU A O 7
ATOM 7978 N N . ARG A 1 20 ? -7.225 0.305 7.194 1.00 0.00 20 ARG A N 7
ATOM 7979 C CA . ARG A 1 20 ? -6.594 0.990 8.315 1.00 0.00 20 ARG A CA 7
ATOM 7980 C C . ARG A 1 20 ? -5.362 0.228 8.795 1.00 0.00 20 ARG A C 7
ATOM 7981 O O . ARG A 1 20 ? -4.329 0.823 9.101 1.00 0.00 20 ARG A O 7
ATOM 8002 N N . THR A 1 21 ? -5.479 -1.095 8.858 1.00 0.00 21 THR A N 7
ATOM 8003 C CA . THR A 1 21 ? -4.376 -1.940 9.301 1.00 0.00 21 THR A CA 7
ATOM 8004 C C . THR A 1 21 ? -3.224 -1.909 8.304 1.00 0.00 21 THR A C 7
ATOM 8005 O O . THR A 1 21 ? -2.056 -1.928 8.689 1.00 0.00 21 THR A O 7
ATOM 8016 N N . MET A 1 22 ? -3.562 -1.862 7.019 1.00 0.00 22 MET A N 7
ATOM 8017 C CA . MET A 1 22 ? -2.554 -1.827 5.966 1.00 0.00 22 MET A CA 7
ATOM 8018 C C . MET A 1 22 ? -1.900 -0.452 5.884 1.00 0.00 22 MET A C 7
ATOM 8019 O O . MET A 1 22 ? -0.702 -0.307 6.126 1.00 0.00 22 MET A O 7
ATOM 8033 N N . LYS A 1 23 ? -2.695 0.557 5.542 1.00 0.00 23 LYS A N 7
ATOM 8034 C CA . LYS A 1 23 ? -2.194 1.922 5.430 1.00 0.00 23 LYS A CA 7
ATOM 8035 C C . LYS A 1 23 ? -1.182 2.223 6.531 1.00 0.00 23 LYS A C 7
ATOM 8036 O O . LYS A 1 23 ? -0.042 2.595 6.256 1.00 0.00 23 LYS A O 7
ATOM 8055 N N . SER A 1 24 ? -1.608 2.058 7.780 1.00 0.00 24 SER A N 7
ATOM 8056 C CA . SER A 1 24 ? -0.739 2.314 8.924 1.00 0.00 24 SER A CA 7
ATOM 8057 C C . SER A 1 24 ? 0.622 1.653 8.731 1.00 0.00 24 SER A C 7
ATOM 8058 O O . SER A 1 24 ? 1.661 2.257 9.000 1.00 0.00 24 SER A O 7
ATOM 8066 N N . TYR A 1 25 ? 0.608 0.411 8.263 1.00 0.00 25 TYR A N 7
ATOM 8067 C CA . TYR A 1 25 ? 1.840 -0.335 8.035 1.00 0.00 25 TYR A CA 7
ATOM 8068 C C . TYR A 1 25 ? 2.707 0.353 6.985 1.00 0.00 25 TYR A C 7
ATOM 8069 O O . TYR A 1 25 ? 3.930 0.423 7.121 1.00 0.00 25 TYR A O 7
ATOM 8087 N N . PHE A 1 26 ? 2.066 0.861 5.938 1.00 0.00 26 PHE A N 7
ATOM 8088 C CA . PHE A 1 26 ? 2.776 1.545 4.863 1.00 0.00 26 PHE A CA 7
ATOM 8089 C C . PHE A 1 26 ? 3.830 2.495 5.426 1.00 0.00 26 PHE A C 7
ATOM 8090 O O . PHE A 1 26 ? 4.905 2.657 4.850 1.00 0.00 26 PHE A O 7
ATOM 8107 N N . ALA A 1 27 ? 3.512 3.120 6.555 1.00 0.00 27 ALA A N 7
ATOM 8108 C CA . ALA A 1 27 ? 4.430 4.052 7.196 1.00 0.00 27 ALA A CA 7
ATOM 8109 C C . ALA A 1 27 ? 5.576 3.312 7.879 1.00 0.00 27 ALA A C 7
ATOM 8110 O O . ALA A 1 27 ? 6.719 3.769 7.860 1.00 0.00 27 ALA A O 7
ATOM 8117 N N . ILE A 1 28 ? 5.262 2.170 8.479 1.00 0.00 28 ILE A N 7
ATOM 8118 C CA . ILE A 1 28 ? 6.266 1.368 9.167 1.00 0.00 28 ILE A CA 7
ATOM 8119 C C . ILE A 1 28 ? 7.265 0.774 8.180 1.00 0.00 28 ILE A C 7
ATOM 8120 O O . ILE A 1 28 ? 8.476 0.918 8.345 1.00 0.00 28 ILE A O 7
ATOM 8136 N N . ASN A 1 29 ? 6.750 0.108 7.153 1.00 0.00 29 ASN A N 7
ATOM 8137 C CA . ASN A 1 29 ? 7.597 -0.507 6.137 1.00 0.00 29 ASN A CA 7
ATOM 8138 C C . ASN A 1 29 ? 6.962 -0.390 4.755 1.00 0.00 29 ASN A C 7
ATOM 8139 O O . ASN A 1 29 ? 5.790 -0.721 4.568 1.00 0.00 29 ASN A O 7
ATOM 8150 N N . HIS A 1 30 ? 7.742 0.082 3.789 1.00 0.00 30 HIS A N 7
ATOM 8151 C CA . HIS A 1 30 ? 7.257 0.242 2.422 1.00 0.00 30 HIS A CA 7
ATOM 8152 C C . HIS A 1 30 ? 7.307 -1.084 1.669 1.00 0.00 30 HIS A C 7
ATOM 8153 O O . HIS A 1 30 ? 6.359 -1.454 0.980 1.00 0.00 30 HIS A O 7
ATOM 8168 N N . ASN A 1 31 ? 8.422 -1.796 1.806 1.00 0.00 31 ASN A N 7
ATOM 8169 C CA . ASN A 1 31 ? 8.597 -3.080 1.138 1.00 0.00 31 ASN A CA 7
ATOM 8170 C C . ASN A 1 31 ? 8.515 -4.229 2.139 1.00 0.00 31 ASN A C 7
ATOM 8171 O O . ASN A 1 31 ? 9.527 -4.765 2.590 1.00 0.00 31 ASN A O 7
ATOM 8182 N N . PRO A 1 32 ? 7.281 -4.618 2.492 1.00 0.00 32 PRO A N 7
ATOM 8183 C CA . PRO A 1 32 ? 7.038 -5.708 3.442 1.00 0.00 32 PRO A CA 7
ATOM 8184 C C . PRO A 1 32 ? 7.409 -7.072 2.867 1.00 0.00 32 PRO A C 7
ATOM 8185 O O . PRO A 1 32 ? 7.250 -7.316 1.671 1.00 0.00 32 PRO A O 7
ATOM 8196 N N . ASP A 1 33 ? 7.904 -7.955 3.727 1.00 0.00 33 ASP A N 7
ATOM 8197 C CA . ASP A 1 33 ? 8.296 -9.295 3.304 1.00 0.00 33 ASP A CA 7
ATOM 8198 C C . ASP A 1 33 ? 7.131 -10.270 3.437 1.00 0.00 33 ASP A C 7
ATOM 8199 O O . ASP A 1 33 ? 6.138 -9.980 4.104 1.00 0.00 33 ASP A O 7
ATOM 8208 N N . ALA A 1 34 ? 7.258 -11.428 2.797 1.00 0.00 34 ALA A N 7
ATOM 8209 C CA . ALA A 1 34 ? 6.216 -12.446 2.843 1.00 0.00 34 ALA A CA 7
ATOM 8210 C C . ALA A 1 34 ? 5.712 -12.648 4.268 1.00 0.00 34 ALA A C 7
ATOM 8211 O O . ALA A 1 34 ? 4.516 -12.832 4.494 1.00 0.00 34 ALA A O 7
ATOM 8218 N N . LYS A 1 35 ? 6.630 -12.616 5.227 1.00 0.00 35 LYS A N 7
ATOM 8219 C CA . LYS A 1 35 ? 6.280 -12.795 6.631 1.00 0.00 35 LYS A CA 7
ATOM 8220 C C . LYS A 1 35 ? 5.253 -11.758 7.072 1.00 0.00 35 LYS A C 7
ATOM 8221 O O . LYS A 1 35 ? 4.321 -12.069 7.815 1.00 0.00 35 LYS A O 7
ATOM 8240 N N . ASP A 1 36 ? 5.427 -10.525 6.608 1.00 0.00 36 ASP A N 7
ATOM 8241 C CA . ASP A 1 36 ? 4.513 -9.443 6.953 1.00 0.00 36 ASP A CA 7
ATOM 8242 C C . ASP A 1 36 ? 3.265 -9.484 6.077 1.00 0.00 36 ASP A C 7
ATOM 8243 O O . ASP A 1 36 ? 2.219 -8.946 6.442 1.00 0.00 36 ASP A O 7
ATOM 8252 N N . LEU A 1 37 ? 3.383 -10.125 4.919 1.00 0.00 37 LEU A N 7
ATOM 8253 C CA . LEU A 1 37 ? 2.265 -10.237 3.990 1.00 0.00 37 LEU A CA 7
ATOM 8254 C C . LEU A 1 37 ? 1.240 -11.251 4.489 1.00 0.00 37 LEU A C 7
ATOM 8255 O O . LEU A 1 37 ? 0.039 -11.101 4.262 1.00 0.00 37 LEU A O 7
ATOM 8271 N N . LYS A 1 38 ? 1.722 -12.283 5.174 1.00 0.00 38 LYS A N 7
ATOM 8272 C CA . LYS A 1 38 ? 0.849 -13.321 5.709 1.00 0.00 38 LYS A CA 7
ATOM 8273 C C . LYS A 1 38 ? 0.161 -12.848 6.986 1.00 0.00 38 LYS A C 7
ATOM 8274 O O . LYS A 1 38 ? -0.964 -13.250 7.280 1.00 0.00 38 LYS A O 7
ATOM 8293 N N . GLN A 1 39 ? 0.845 -11.992 7.738 1.00 0.00 39 GLN A N 7
ATOM 8294 C CA . GLN A 1 39 ? 0.298 -11.464 8.983 1.00 0.00 39 GLN A CA 7
ATOM 8295 C C . GLN A 1 39 ? -0.862 -10.513 8.707 1.00 0.00 39 GLN A C 7
ATOM 8296 O O . GLN A 1 39 ? -1.867 -10.520 9.419 1.00 0.00 39 GLN A O 7
ATOM 8310 N N . LEU A 1 40 ? -0.717 -9.694 7.671 1.00 0.00 40 LEU A N 7
ATOM 8311 C CA . LEU A 1 40 ? -1.752 -8.736 7.301 1.00 0.00 40 LEU A CA 7
ATOM 8312 C C . LEU A 1 40 ? -2.958 -9.445 6.693 1.00 0.00 40 LEU A C 7
ATOM 8313 O O . LEU A 1 40 ? -4.104 -9.102 6.983 1.00 0.00 40 LEU A O 7
ATOM 8329 N N . ALA A 1 41 ? -2.691 -10.437 5.851 1.00 0.00 41 ALA A N 7
ATOM 8330 C CA . ALA A 1 41 ? -3.754 -11.198 5.205 1.00 0.00 41 ALA A CA 7
ATOM 8331 C C . ALA A 1 41 ? -4.829 -11.602 6.210 1.00 0.00 41 ALA A C 7
ATOM 8332 O O . ALA A 1 41 ? -5.981 -11.827 5.842 1.00 0.00 41 ALA A O 7
ATOM 8339 N N . GLN A 1 42 ? -4.442 -11.690 7.479 1.00 0.00 42 GLN A N 7
ATOM 8340 C CA . GLN A 1 42 ? -5.373 -12.068 8.535 1.00 0.00 42 GLN A CA 7
ATOM 8341 C C . GLN A 1 42 ? -5.942 -10.833 9.227 1.00 0.00 42 GLN A C 7
ATOM 8342 O O . GLN A 1 42 ? -7.156 -10.694 9.373 1.00 0.00 42 GLN A O 7
ATOM 8356 N N . LYS A 1 43 ? -5.056 -9.938 9.650 1.00 0.00 43 LYS A N 7
ATOM 8357 C CA . LYS A 1 43 ? -5.469 -8.713 10.326 1.00 0.00 43 LYS A CA 7
ATOM 8358 C C . LYS A 1 43 ? -6.516 -7.966 9.507 1.00 0.00 43 LYS A C 7
ATOM 8359 O O . LYS A 1 43 ? -7.241 -7.119 10.030 1.00 0.00 43 LYS A O 7
ATOM 8378 N N . THR A 1 44 ? -6.594 -8.287 8.219 1.00 0.00 44 THR A N 7
ATOM 8379 C CA . THR A 1 44 ? -7.552 -7.647 7.328 1.00 0.00 44 THR A CA 7
ATOM 8380 C C . THR A 1 44 ? -8.539 -8.662 6.762 1.00 0.00 44 THR A C 7
ATOM 8381 O O . THR A 1 44 ? -9.722 -8.366 6.596 1.00 0.00 44 THR A O 7
ATOM 8392 N N . GLY A 1 45 ? -8.045 -9.861 6.467 1.00 0.00 45 GLY A N 7
ATOM 8393 C CA . GLY A 1 45 ? -8.898 -10.902 5.923 1.00 0.00 45 GLY A CA 7
ATOM 8394 C C . GLY A 1 45 ? -8.634 -11.158 4.453 1.00 0.00 45 GLY A C 7
ATOM 8395 O O . GLY A 1 45 ? -8.974 -12.220 3.930 1.00 0.00 45 GLY A O 7
ATOM 8399 N N . LEU A 1 46 ? -8.028 -10.184 3.784 1.00 0.00 46 LEU A N 7
ATOM 8400 C CA . LEU A 1 46 ? -7.719 -10.309 2.364 1.00 0.00 46 LEU A CA 7
ATOM 8401 C C . LEU A 1 46 ? -6.606 -11.327 2.136 1.00 0.00 46 LEU A C 7
ATOM 8402 O O . LEU A 1 46 ? -5.965 -11.785 3.081 1.00 0.00 46 LEU A O 7
ATOM 8418 N N . THR A 1 47 ? -6.382 -11.676 0.873 1.00 0.00 47 THR A N 7
ATOM 8419 C CA . THR A 1 47 ? -5.346 -12.639 0.519 1.00 0.00 47 THR A CA 7
ATOM 8420 C C . THR A 1 47 ? -4.024 -11.940 0.222 1.00 0.00 47 THR A C 7
ATOM 8421 O O . THR A 1 47 ? -3.958 -10.712 0.165 1.00 0.00 47 THR A O 7
ATOM 8432 N N . LYS A 1 48 ? -2.973 -12.730 0.032 1.00 0.00 48 LYS A N 7
ATOM 8433 C CA . LYS A 1 48 ? -1.651 -12.188 -0.262 1.00 0.00 48 LYS A CA 7
ATOM 8434 C C . LYS A 1 48 ? -1.650 -11.450 -1.597 1.00 0.00 48 LYS A C 7
ATOM 8435 O O . LYS A 1 48 ? -1.116 -10.346 -1.705 1.00 0.00 48 LYS A O 7
ATOM 8454 N N . ARG A 1 49 ? -2.252 -12.066 -2.609 1.00 0.00 49 ARG A N 7
ATOM 8455 C CA . ARG A 1 49 ? -2.321 -11.466 -3.936 1.00 0.00 49 ARG A CA 7
ATOM 8456 C C . ARG A 1 49 ? -2.895 -10.055 -3.866 1.00 0.00 49 ARG A C 7
ATOM 8457 O O . ARG A 1 49 ? -2.458 -9.159 -4.589 1.00 0.00 49 ARG A O 7
ATOM 8478 N N . VAL A 1 50 ? -3.878 -9.864 -2.992 1.00 0.00 50 VAL A N 7
ATOM 8479 C CA . VAL A 1 50 ? -4.512 -8.562 -2.826 1.00 0.00 50 VAL A CA 7
ATOM 8480 C C . VAL A 1 50 ? -3.597 -7.596 -2.080 1.00 0.00 50 VAL A C 7
ATOM 8481 O O . VAL A 1 50 ? -3.357 -6.477 -2.533 1.00 0.00 50 VAL A O 7
ATOM 8494 N N . LEU A 1 51 ? -3.090 -8.036 -0.935 1.00 0.00 51 LEU A N 7
ATOM 8495 C CA . LEU A 1 51 ? -2.201 -7.212 -0.123 1.00 0.00 51 LEU A CA 7
ATOM 8496 C C . LEU A 1 51 ? -0.989 -6.760 -0.932 1.00 0.00 51 LEU A C 7
ATOM 8497 O O . LEU A 1 51 ? -0.504 -5.641 -0.768 1.00 0.00 51 LEU A O 7
ATOM 8513 N N . GLN A 1 52 ? -0.508 -7.637 -1.808 1.00 0.00 52 GLN A N 7
ATOM 8514 C CA . GLN A 1 52 ? 0.646 -7.327 -2.643 1.00 0.00 52 GLN A CA 7
ATOM 8515 C C . GLN A 1 52 ? 0.317 -6.217 -3.635 1.00 0.00 52 GLN A C 7
ATOM 8516 O O . GLN A 1 52 ? 1.047 -5.231 -3.744 1.00 0.00 52 GLN A O 7
ATOM 8530 N N . VAL A 1 53 ? -0.786 -6.383 -4.358 1.00 0.00 53 VAL A N 7
ATOM 8531 C CA . VAL A 1 53 ? -1.212 -5.395 -5.341 1.00 0.00 53 VAL A CA 7
ATOM 8532 C C . VAL A 1 53 ? -1.442 -4.036 -4.690 1.00 0.00 53 VAL A C 7
ATOM 8533 O O . VAL A 1 53 ? -0.766 -3.058 -5.013 1.00 0.00 53 VAL A O 7
ATOM 8546 N N . TRP A 1 54 ? -2.400 -3.980 -3.771 1.00 0.00 54 TRP A N 7
ATOM 8547 C CA . TRP A 1 54 ? -2.719 -2.740 -3.073 1.00 0.00 54 TRP A CA 7
ATOM 8548 C C . TRP A 1 54 ? -1.450 -1.967 -2.729 1.00 0.00 54 TRP A C 7
ATOM 8549 O O . TRP A 1 54 ? -1.233 -0.860 -3.222 1.00 0.00 54 TRP A O 7
ATOM 8570 N N . PHE A 1 55 ? -0.614 -2.558 -1.881 1.00 0.00 55 PHE A N 7
ATOM 8571 C CA . PHE A 1 55 ? 0.634 -1.923 -1.471 1.00 0.00 55 PHE A CA 7
ATOM 8572 C C . PHE A 1 55 ? 1.391 -1.383 -2.681 1.00 0.00 55 PHE A C 7
ATOM 8573 O O . PHE A 1 55 ? 1.779 -0.215 -2.710 1.00 0.00 55 PHE A O 7
ATOM 8590 N N . GLN A 1 56 ? 1.600 -2.241 -3.673 1.00 0.00 56 GLN A N 7
ATOM 8591 C CA . GLN A 1 56 ? 2.312 -1.850 -4.884 1.00 0.00 56 GLN A CA 7
ATOM 8592 C C . GLN A 1 56 ? 1.672 -0.621 -5.520 1.00 0.00 56 GLN A C 7
ATOM 8593 O O . GLN A 1 56 ? 2.366 0.280 -5.988 1.00 0.00 56 GLN A O 7
ATOM 8607 N N . ASN A 1 57 ? 0.343 -0.592 -5.533 1.00 0.00 57 ASN A N 7
ATOM 8608 C CA . ASN A 1 57 ? -0.391 0.527 -6.113 1.00 0.00 57 ASN A CA 7
ATOM 8609 C C . ASN A 1 57 ? -0.216 1.787 -5.271 1.00 0.00 57 ASN A C 7
ATOM 8610 O O . ASN A 1 57 ? -0.313 2.904 -5.778 1.00 0.00 57 ASN A O 7
ATOM 8621 N N . ALA A 1 58 ? 0.042 1.599 -3.980 1.00 0.00 58 ALA A N 7
ATOM 8622 C CA . ALA A 1 58 ? 0.233 2.720 -3.068 1.00 0.00 58 ALA A CA 7
ATOM 8623 C C . ALA A 1 58 ? 1.570 3.411 -3.320 1.00 0.00 58 ALA A C 7
ATOM 8624 O O . ALA A 1 58 ? 1.702 4.619 -3.119 1.00 0.00 58 ALA A O 7
ATOM 8631 N N . ARG A 1 59 ? 2.556 2.638 -3.762 1.00 0.00 59 ARG A N 7
ATOM 8632 C CA . ARG A 1 59 ? 3.882 3.177 -4.039 1.00 0.00 59 ARG A CA 7
ATOM 8633 C C . ARG A 1 59 ? 3.867 4.033 -5.302 1.00 0.00 59 ARG A C 7
ATOM 8634 O O . ARG A 1 59 ? 4.649 4.974 -5.435 1.00 0.00 59 ARG A O 7
ATOM 8655 N N . ALA A 1 60 ? 2.973 3.699 -6.227 1.00 0.00 60 ALA A N 7
ATOM 8656 C CA . ALA A 1 60 ? 2.856 4.438 -7.479 1.00 0.00 60 ALA A CA 7
ATOM 8657 C C . ALA A 1 60 ? 2.274 5.828 -7.243 1.00 0.00 60 ALA A C 7
ATOM 8658 O O . ALA A 1 60 ? 2.609 6.780 -7.948 1.00 0.00 60 ALA A O 7
ATOM 8665 N N . LYS A 1 61 ? 1.400 5.937 -6.248 1.00 0.00 61 LYS A N 7
ATOM 8666 C CA . LYS A 1 61 ? 0.771 7.210 -5.919 1.00 0.00 61 LYS A CA 7
ATOM 8667 C C . LYS A 1 61 ? 1.660 8.033 -4.992 1.00 0.00 61 LYS A C 7
ATOM 8668 O O . LYS A 1 61 ? 1.647 9.264 -5.034 1.00 0.00 61 LYS A O 7
ATOM 8687 N N . PHE A 1 62 ? 2.434 7.346 -4.158 1.00 0.00 62 PHE A N 7
ATOM 8688 C CA . PHE A 1 62 ? 3.330 8.013 -3.221 1.00 0.00 62 PHE A CA 7
ATOM 8689 C C . PHE A 1 62 ? 4.271 8.966 -3.954 1.00 0.00 62 PHE A C 7
ATOM 8690 O O . PHE A 1 62 ? 4.388 10.137 -3.595 1.00 0.00 62 PHE A O 7
ATOM 8707 N N . ARG A 1 63 ? 4.939 8.454 -4.982 1.00 0.00 63 ARG A N 7
ATOM 8708 C CA . ARG A 1 63 ? 5.871 9.258 -5.764 1.00 0.00 63 ARG A CA 7
ATOM 8709 C C . ARG A 1 63 ? 5.320 10.662 -5.991 1.00 0.00 63 ARG A C 7
ATOM 8710 O O . ARG A 1 63 ? 6.041 11.651 -5.861 1.00 0.00 63 ARG A O 7
ATOM 8731 N N . ARG A 1 64 ? 4.037 10.741 -6.332 1.00 0.00 64 ARG A N 7
ATOM 8732 C CA . ARG A 1 64 ? 3.390 12.024 -6.578 1.00 0.00 64 ARG A CA 7
ATOM 8733 C C . ARG A 1 64 ? 3.681 13.006 -5.448 1.00 0.00 64 ARG A C 7
ATOM 8734 O O . ARG A 1 64 ? 4.123 14.129 -5.687 1.00 0.00 64 ARG A O 7
ATOM 8755 N N . ASN A 1 65 ? 3.429 12.575 -4.216 1.00 0.00 65 ASN A N 7
ATOM 8756 C CA . ASN A 1 65 ? 3.663 13.417 -3.048 1.00 0.00 65 ASN A CA 7
ATOM 8757 C C . ASN A 1 65 ? 5.157 13.605 -2.804 1.00 0.00 65 ASN A C 7
ATOM 8758 O O . ASN A 1 65 ? 5.565 14.459 -2.017 1.00 0.00 65 ASN A O 7
ATOM 8769 N N . LEU A 1 66 ? 5.968 12.802 -3.485 1.00 0.00 66 LEU A N 7
ATOM 8770 C CA . LEU A 1 66 ? 7.417 12.880 -3.342 1.00 0.00 66 LEU A CA 7
ATOM 8771 C C . LEU A 1 66 ? 8.018 13.815 -4.389 1.00 0.00 66 LEU A C 7
ATOM 8772 O O . LEU A 1 66 ? 9.221 14.079 -4.384 1.00 0.00 66 LEU A O 7
ATOM 8788 N N . LEU A 1 67 ? 7.172 14.313 -5.283 1.00 0.00 67 LEU A N 7
ATOM 8789 C CA . LEU A 1 67 ? 7.618 15.221 -6.334 1.00 0.00 67 LEU A CA 7
ATOM 8790 C C . LEU A 1 67 ? 7.198 16.655 -6.030 1.00 0.00 67 LEU A C 7
ATOM 8791 O O . LEU A 1 67 ? 7.452 17.567 -6.817 1.00 0.00 67 LEU A O 7
ATOM 8807 N N . ARG A 1 68 ? 6.557 16.848 -4.882 1.00 0.00 68 ARG A N 7
ATOM 8808 C CA . ARG A 1 68 ? 6.102 18.171 -4.474 1.00 0.00 68 ARG A CA 7
ATOM 8809 C C . ARG A 1 68 ? 7.250 18.977 -3.873 1.00 0.00 68 ARG A C 7
ATOM 8810 O O . ARG A 1 68 ? 8.016 18.470 -3.055 1.00 0.00 68 ARG A O 7
ATOM 8831 N N . GLN A 1 69 ? 7.362 20.237 -4.286 1.00 0.00 69 GLN A N 7
ATOM 8832 C CA . GLN A 1 69 ? 8.416 21.112 -3.789 1.00 0.00 69 GLN A CA 7
ATOM 8833 C C . GLN A 1 69 ? 8.592 20.953 -2.283 1.00 0.00 69 GLN A C 7
ATOM 8834 O O . GLN A 1 69 ? 7.737 21.370 -1.502 1.00 0.00 69 GLN A O 7
ATOM 8848 N N . GLU A 1 70 ? 9.704 20.346 -1.882 1.00 0.00 70 GLU A N 7
ATOM 8849 C CA . GLU A 1 70 ? 9.990 20.133 -0.468 1.00 0.00 70 GLU A CA 7
ATOM 8850 C C . GLU A 1 70 ? 10.993 21.161 0.047 1.00 0.00 70 GLU A C 7
ATOM 8851 O O . GLU A 1 70 ? 11.707 21.791 -0.733 1.00 0.00 70 GLU A O 7
ATOM 8863 N N . ASN A 1 71 ? 11.040 21.325 1.365 1.00 0.00 71 ASN A N 7
ATOM 8864 C CA . ASN A 1 71 ? 11.954 22.278 1.985 1.00 0.00 71 ASN A CA 7
ATOM 8865 C C . ASN A 1 71 ? 13.405 21.855 1.776 1.00 0.00 71 ASN A C 7
ATOM 8866 O O . ASN A 1 71 ? 13.712 20.665 1.713 1.00 0.00 71 ASN A O 7
ATOM 8877 N N . GLY A 1 72 ? 14.292 22.838 1.669 1.00 0.00 72 GLY A N 7
ATOM 8878 C CA . GLY A 1 72 ? 15.700 22.548 1.470 1.00 0.00 72 GLY A CA 7
ATOM 8879 C C . GLY A 1 72 ? 16.368 22.025 2.726 1.00 0.00 72 GLY A C 7
ATOM 8880 O O . GLY A 1 72 ? 16.724 22.798 3.616 1.00 0.00 72 GLY A O 7
ATOM 8884 N N . GLY A 1 73 ? 16.539 20.708 2.801 1.00 0.00 73 GLY A N 7
ATOM 8885 C CA . GLY A 1 73 ? 17.166 20.106 3.962 1.00 0.00 73 GLY A CA 7
ATOM 8886 C C . GLY A 1 73 ? 18.011 18.900 3.604 1.00 0.00 73 GLY A C 7
ATOM 8887 O O . GLY A 1 73 ? 17.988 18.433 2.465 1.00 0.00 73 GLY A O 7
ATOM 8891 N N . VAL A 1 74 ? 18.759 18.393 4.578 1.00 0.00 74 VAL A N 7
ATOM 8892 C CA . VAL A 1 74 ? 19.616 17.233 4.360 1.00 0.00 74 VAL A CA 7
ATOM 8893 C C . VAL A 1 74 ? 18.791 15.957 4.238 1.00 0.00 74 VAL A C 7
ATOM 8894 O O . VAL A 1 74 ? 18.962 15.185 3.294 1.00 0.00 74 VAL A O 7
ATOM 8907 N N . SER A 1 75 ? 17.899 15.741 5.198 1.00 0.00 75 SER A N 7
ATOM 8908 C CA . SER A 1 75 ? 17.050 14.556 5.200 1.00 0.00 75 SER A CA 7
ATOM 8909 C C . SER A 1 75 ? 16.510 14.271 3.802 1.00 0.00 75 SER A C 7
ATOM 8910 O O . SER A 1 75 ? 15.702 15.032 3.270 1.00 0.00 75 SER A O 7
ATOM 8918 N N . GLY A 1 76 ? 16.963 13.169 3.212 1.00 0.00 76 GLY A N 7
ATOM 8919 C CA . GLY A 1 76 ? 16.515 12.803 1.880 1.00 0.00 76 GLY A CA 7
ATOM 8920 C C . GLY A 1 76 ? 17.091 13.706 0.807 1.00 0.00 76 GLY A C 7
ATOM 8921 O O . GLY A 1 76 ? 17.359 14.886 1.036 1.00 0.00 76 GLY A O 7
ATOM 8925 N N . PRO A 1 77 ? 17.288 13.149 -0.397 1.00 0.00 77 PRO A N 7
ATOM 8926 C CA . PRO A 1 77 ? 17.838 13.894 -1.533 1.00 0.00 77 PRO A CA 7
ATOM 8927 C C . PRO A 1 77 ? 16.864 14.939 -2.068 1.00 0.00 77 PRO A C 7
ATOM 8928 O O . PRO A 1 77 ? 15.675 14.913 -1.749 1.00 0.00 77 PRO A O 7
ATOM 8939 N N . SER A 1 78 ? 17.374 15.855 -2.884 1.00 0.00 78 SER A N 7
ATOM 8940 C CA . SER A 1 78 ? 16.549 16.911 -3.459 1.00 0.00 78 SER A CA 7
ATOM 8941 C C . SER A 1 78 ? 16.735 16.980 -4.973 1.00 0.00 78 SER A C 7
ATOM 8942 O O . SER A 1 78 ? 15.764 17.070 -5.725 1.00 0.00 78 SER A O 7
ATOM 8950 N N . SER A 1 79 ? 17.989 16.938 -5.412 1.00 0.00 79 SER A N 7
ATOM 8951 C CA . SER A 1 79 ? 18.303 17.000 -6.834 1.00 0.00 79 SER A CA 7
ATOM 8952 C C . SER A 1 79 ? 17.689 15.818 -7.578 1.00 0.00 79 SER A C 7
ATOM 8953 O O . SER A 1 79 ? 17.527 14.735 -7.018 1.00 0.00 79 SER A O 7
ATOM 8961 N N . GLY A 1 80 ? 17.351 16.035 -8.845 1.00 0.00 80 GLY A N 7
ATOM 8962 C CA . GLY A 1 80 ? 16.758 14.980 -9.646 1.00 0.00 80 GLY A CA 7
ATOM 8963 C C . GLY A 1 80 ? 16.962 15.198 -11.132 1.00 0.00 80 GLY A C 7
ATOM 8964 O O . GLY A 1 80 ? 16.056 15.655 -11.830 1.00 0.00 80 GLY A O 7
ATOM 8968 N N . GLY A 1 1 ? -14.087 14.652 -1.421 1.00 0.00 1 GLY A N 8
ATOM 8969 C CA . GLY A 1 1 ? -14.484 13.914 -0.236 1.00 0.00 1 GLY A CA 8
ATOM 8970 C C . GLY A 1 1 ? -14.174 14.663 1.045 1.00 0.00 1 GLY A C 8
ATOM 8971 O O . GLY A 1 1 ? -13.531 15.713 1.018 1.00 0.00 1 GLY A O 8
ATOM 8975 N N . SER A 1 2 ? -14.634 14.125 2.170 1.00 0.00 2 SER A N 8
ATOM 8976 C CA . SER A 1 2 ? -14.407 14.753 3.466 1.00 0.00 2 SER A CA 8
ATOM 8977 C C . SER A 1 2 ? -13.148 14.199 4.125 1.00 0.00 2 SER A C 8
ATOM 8978 O O . SER A 1 2 ? -13.048 13.000 4.389 1.00 0.00 2 SER A O 8
ATOM 8986 N N . SER A 1 3 ? -12.189 15.079 4.390 1.00 0.00 3 SER A N 8
ATOM 8987 C CA . SER A 1 3 ? -10.934 14.679 5.015 1.00 0.00 3 SER A CA 8
ATOM 8988 C C . SER A 1 3 ? -10.323 13.483 4.289 1.00 0.00 3 SER A C 8
ATOM 8989 O O . SER A 1 3 ? -9.786 12.571 4.916 1.00 0.00 3 SER A O 8
ATOM 8997 N N . GLY A 1 4 ? -10.410 13.497 2.963 1.00 0.00 4 GLY A N 8
ATOM 8998 C CA . GLY A 1 4 ? -9.862 12.409 2.173 1.00 0.00 4 GLY A CA 8
ATOM 8999 C C . GLY A 1 4 ? -9.164 12.898 0.919 1.00 0.00 4 GLY A C 8
ATOM 9000 O O . GLY A 1 4 ? -9.793 13.485 0.039 1.00 0.00 4 GLY A O 8
ATOM 9004 N N . SER A 1 5 ? -7.860 12.656 0.837 1.00 0.00 5 SER A N 8
ATOM 9005 C CA . SER A 1 5 ? -7.074 13.080 -0.315 1.00 0.00 5 SER A CA 8
ATOM 9006 C C . SER A 1 5 ? -7.740 12.644 -1.616 1.00 0.00 5 SER A C 8
ATOM 9007 O O . SER A 1 5 ? -8.676 11.845 -1.611 1.00 0.00 5 SER A O 8
ATOM 9015 N N . SER A 1 6 ? -7.251 13.176 -2.732 1.00 0.00 6 SER A N 8
ATOM 9016 C CA . SER A 1 6 ? -7.799 12.845 -4.042 1.00 0.00 6 SER A CA 8
ATOM 9017 C C . SER A 1 6 ? -8.207 11.377 -4.105 1.00 0.00 6 SER A C 8
ATOM 9018 O O . SER A 1 6 ? -7.398 10.484 -3.852 1.00 0.00 6 SER A O 8
ATOM 9026 N N . GLY A 1 7 ? -9.469 11.133 -4.445 1.00 0.00 7 GLY A N 8
ATOM 9027 C CA . GLY A 1 7 ? -9.964 9.771 -4.536 1.00 0.00 7 GLY A CA 8
ATOM 9028 C C . GLY A 1 7 ? -9.561 9.093 -5.831 1.00 0.00 7 GLY A C 8
ATOM 9029 O O . GLY A 1 7 ? -9.496 9.733 -6.882 1.00 0.00 7 GLY A O 8
ATOM 9033 N N . LYS A 1 8 ? -9.289 7.795 -5.757 1.00 0.00 8 LYS A N 8
ATOM 9034 C CA . LYS A 1 8 ? -8.891 7.028 -6.932 1.00 0.00 8 LYS A CA 8
ATOM 9035 C C . LYS A 1 8 ? -10.072 6.245 -7.496 1.00 0.00 8 LYS A C 8
ATOM 9036 O O . LYS A 1 8 ? -11.071 6.030 -6.810 1.00 0.00 8 LYS A O 8
ATOM 9055 N N . ARG A 1 9 ? -9.950 5.819 -8.750 1.00 0.00 9 ARG A N 8
ATOM 9056 C CA . ARG A 1 9 ? -11.007 5.059 -9.406 1.00 0.00 9 ARG A CA 8
ATOM 9057 C C . ARG A 1 9 ? -10.652 3.577 -9.469 1.00 0.00 9 ARG A C 8
ATOM 9058 O O . ARG A 1 9 ? -10.058 3.112 -10.440 1.00 0.00 9 ARG A O 8
ATOM 9079 N N . MET A 1 10 ? -11.018 2.841 -8.424 1.00 0.00 10 MET A N 8
ATOM 9080 C CA . MET A 1 10 ? -10.739 1.410 -8.362 1.00 0.00 10 MET A CA 8
ATOM 9081 C C . MET A 1 10 ? -12.023 0.615 -8.150 1.00 0.00 10 MET A C 8
ATOM 9082 O O . MET A 1 10 ? -12.967 1.097 -7.524 1.00 0.00 10 MET A O 8
ATOM 9096 N N . ARG A 1 11 ? -12.051 -0.606 -8.674 1.00 0.00 11 ARG A N 8
ATOM 9097 C CA . ARG A 1 11 ? -13.219 -1.468 -8.543 1.00 0.00 11 ARG A CA 8
ATOM 9098 C C . ARG A 1 11 ? -13.176 -2.247 -7.232 1.00 0.00 11 ARG A C 8
ATOM 9099 O O . ARG A 1 11 ? -14.211 -2.654 -6.704 1.00 0.00 11 ARG A O 8
ATOM 9120 N N . THR A 1 12 ? -11.969 -2.452 -6.710 1.00 0.00 12 THR A N 8
ATOM 9121 C CA . THR A 1 12 ? -11.791 -3.183 -5.462 1.00 0.00 12 THR A CA 8
ATOM 9122 C C . THR A 1 12 ? -12.087 -2.297 -4.259 1.00 0.00 12 THR A C 8
ATOM 9123 O O . THR A 1 12 ? -11.178 -1.720 -3.661 1.00 0.00 12 THR A O 8
ATOM 9134 N N . SER A 1 13 ? -13.365 -2.194 -3.906 1.00 0.00 13 SER A N 8
ATOM 9135 C CA . SER A 1 13 ? -13.782 -1.374 -2.775 1.00 0.00 13 SER A CA 8
ATOM 9136 C C . SER A 1 13 ? -13.328 -1.996 -1.457 1.00 0.00 13 SER A C 8
ATOM 9137 O O . SER A 1 13 ? -13.780 -3.077 -1.080 1.00 0.00 13 SER A O 8
ATOM 9145 N N . PHE A 1 14 ? -12.431 -1.306 -0.762 1.00 0.00 14 PHE A N 8
ATOM 9146 C CA . PHE A 1 14 ? -11.914 -1.789 0.513 1.00 0.00 14 PHE A CA 8
ATOM 9147 C C . PHE A 1 14 ? -12.654 -1.143 1.681 1.00 0.00 14 PHE A C 8
ATOM 9148 O O . PHE A 1 14 ? -13.248 -0.074 1.539 1.00 0.00 14 PHE A O 8
ATOM 9165 N N . LYS A 1 15 ? -12.613 -1.799 2.835 1.00 0.00 15 LYS A N 8
ATOM 9166 C CA . LYS A 1 15 ? -13.278 -1.290 4.028 1.00 0.00 15 LYS A CA 8
ATOM 9167 C C . LYS A 1 15 ? -12.323 -0.445 4.865 1.00 0.00 15 LYS A C 8
ATOM 9168 O O . LYS A 1 15 ? -11.142 -0.767 4.993 1.00 0.00 15 LYS A O 8
ATOM 9187 N N . HIS A 1 16 ? -12.842 0.639 5.433 1.00 0.00 16 HIS A N 8
ATOM 9188 C CA . HIS A 1 16 ? -12.035 1.531 6.259 1.00 0.00 16 HIS A CA 8
ATOM 9189 C C . HIS A 1 16 ? -11.425 0.777 7.436 1.00 0.00 16 HIS A C 8
ATOM 9190 O O . HIS A 1 16 ? -10.528 1.281 8.112 1.00 0.00 16 HIS A O 8
ATOM 9205 N N . HIS A 1 17 ? -11.917 -0.434 7.676 1.00 0.00 17 HIS A N 8
ATOM 9206 C CA . HIS A 1 17 ? -11.420 -1.259 8.772 1.00 0.00 17 HIS A CA 8
ATOM 9207 C C . HIS A 1 17 ? -10.119 -1.954 8.382 1.00 0.00 17 HIS A C 8
ATOM 9208 O O . HIS A 1 17 ? -9.061 -1.670 8.943 1.00 0.00 17 HIS A O 8
ATOM 9223 N N . GLN A 1 18 ? -10.206 -2.865 7.419 1.00 0.00 18 GLN A N 8
ATOM 9224 C CA . GLN A 1 18 ? -9.036 -3.601 6.956 1.00 0.00 18 GLN A CA 8
ATOM 9225 C C . GLN A 1 18 ? -7.933 -2.646 6.511 1.00 0.00 18 GLN A C 8
ATOM 9226 O O . GLN A 1 18 ? -6.775 -2.791 6.905 1.00 0.00 18 GLN A O 8
ATOM 9240 N N . LEU A 1 19 ? -8.299 -1.671 5.688 1.00 0.00 19 LEU A N 8
ATOM 9241 C CA . LEU A 1 19 ? -7.340 -0.691 5.188 1.00 0.00 19 LEU A CA 8
ATOM 9242 C C . LEU A 1 19 ? -6.599 -0.019 6.338 1.00 0.00 19 LEU A C 8
ATOM 9243 O O . LEU A 1 19 ? -5.381 0.155 6.288 1.00 0.00 19 LEU A O 8
ATOM 9259 N N . ARG A 1 20 ? -7.341 0.355 7.375 1.00 0.00 20 ARG A N 8
ATOM 9260 C CA . ARG A 1 20 ? -6.753 1.007 8.540 1.00 0.00 20 ARG A CA 8
ATOM 9261 C C . ARG A 1 20 ? -5.471 0.299 8.970 1.00 0.00 20 ARG A C 8
ATOM 9262 O O . ARG A 1 20 ? -4.493 0.942 9.352 1.00 0.00 20 ARG A O 8
ATOM 9283 N N . THR A 1 21 ? -5.485 -1.029 8.907 1.00 0.00 21 THR A N 8
ATOM 9284 C CA . THR A 1 21 ? -4.326 -1.824 9.291 1.00 0.00 21 THR A CA 8
ATOM 9285 C C . THR A 1 21 ? -3.208 -1.700 8.262 1.00 0.00 21 THR A C 8
ATOM 9286 O O . THR A 1 21 ? -2.033 -1.604 8.616 1.00 0.00 21 THR A O 8
ATOM 9297 N N . MET A 1 22 ? -3.581 -1.701 6.987 1.00 0.00 22 MET A N 8
ATOM 9298 C CA . MET A 1 22 ? -2.610 -1.586 5.906 1.00 0.00 22 MET A CA 8
ATOM 9299 C C . MET A 1 22 ? -2.010 -0.184 5.861 1.00 0.00 22 MET A C 8
ATOM 9300 O O . MET A 1 22 ? -0.809 -0.004 6.070 1.00 0.00 22 MET A O 8
ATOM 9314 N N . LYS A 1 23 ? -2.852 0.806 5.588 1.00 0.00 23 LYS A N 8
ATOM 9315 C CA . LYS A 1 23 ? -2.405 2.193 5.516 1.00 0.00 23 LYS A CA 8
ATOM 9316 C C . LYS A 1 23 ? -1.409 2.502 6.628 1.00 0.00 23 LYS A C 8
ATOM 9317 O O . LYS A 1 23 ? -0.374 3.123 6.392 1.00 0.00 23 LYS A O 8
ATOM 9336 N N . SER A 1 24 ? -1.728 2.063 7.842 1.00 0.00 24 SER A N 8
ATOM 9337 C CA . SER A 1 24 ? -0.861 2.294 8.991 1.00 0.00 24 SER A CA 8
ATOM 9338 C C . SER A 1 24 ? 0.511 1.665 8.772 1.00 0.00 24 SER A C 8
ATOM 9339 O O . SER A 1 24 ? 1.542 2.307 8.981 1.00 0.00 24 SER A O 8
ATOM 9347 N N . TYR A 1 25 ? 0.517 0.405 8.351 1.00 0.00 25 TYR A N 8
ATOM 9348 C CA . TYR A 1 25 ? 1.762 -0.314 8.106 1.00 0.00 25 TYR A CA 8
ATOM 9349 C C . TYR A 1 25 ? 2.559 0.345 6.985 1.00 0.00 25 TYR A C 8
ATOM 9350 O O . TYR A 1 25 ? 3.781 0.470 7.067 1.00 0.00 25 TYR A O 8
ATOM 9368 N N . PHE A 1 26 ? 1.858 0.767 5.938 1.00 0.00 26 PHE A N 8
ATOM 9369 C CA . PHE A 1 26 ? 2.499 1.413 4.799 1.00 0.00 26 PHE A CA 8
ATOM 9370 C C . PHE A 1 26 ? 3.549 2.416 5.263 1.00 0.00 26 PHE A C 8
ATOM 9371 O O . PHE A 1 26 ? 4.618 2.535 4.664 1.00 0.00 26 PHE A O 8
ATOM 9388 N N . ALA A 1 27 ? 3.239 3.137 6.335 1.00 0.00 27 ALA A N 8
ATOM 9389 C CA . ALA A 1 27 ? 4.156 4.130 6.881 1.00 0.00 27 ALA A CA 8
ATOM 9390 C C . ALA A 1 27 ? 5.363 3.462 7.533 1.00 0.00 27 ALA A C 8
ATOM 9391 O O . ALA A 1 27 ? 6.492 3.935 7.398 1.00 0.00 27 ALA A O 8
ATOM 9398 N N . ILE A 1 28 ? 5.116 2.363 8.237 1.00 0.00 28 ILE A N 8
ATOM 9399 C CA . ILE A 1 28 ? 6.184 1.632 8.908 1.00 0.00 28 ILE A CA 8
ATOM 9400 C C . ILE A 1 28 ? 7.133 0.995 7.898 1.00 0.00 28 ILE A C 8
ATOM 9401 O O . ILE A 1 28 ? 8.348 1.177 7.973 1.00 0.00 28 ILE A O 8
ATOM 9417 N N . ASN A 1 29 ? 6.570 0.250 6.952 1.00 0.00 29 ASN A N 8
ATOM 9418 C CA . ASN A 1 29 ? 7.366 -0.412 5.925 1.00 0.00 29 ASN A CA 8
ATOM 9419 C C . ASN A 1 29 ? 6.645 -0.393 4.582 1.00 0.00 29 ASN A C 8
ATOM 9420 O O . ASN A 1 29 ? 5.445 -0.659 4.505 1.00 0.00 29 ASN A O 8
ATOM 9431 N N . HIS A 1 30 ? 7.384 -0.078 3.523 1.00 0.00 30 HIS A N 8
ATOM 9432 C CA . HIS A 1 30 ? 6.816 -0.026 2.181 1.00 0.00 30 HIS A CA 8
ATOM 9433 C C . HIS A 1 30 ? 6.840 -1.404 1.527 1.00 0.00 30 HIS A C 8
ATOM 9434 O O . HIS A 1 30 ? 5.838 -1.857 0.974 1.00 0.00 30 HIS A O 8
ATOM 9449 N N . ASN A 1 31 ? 7.990 -2.067 1.595 1.00 0.00 31 ASN A N 8
ATOM 9450 C CA . ASN A 1 31 ? 8.144 -3.393 1.009 1.00 0.00 31 ASN A CA 8
ATOM 9451 C C . ASN A 1 31 ? 8.212 -4.463 2.094 1.00 0.00 31 ASN A C 8
ATOM 9452 O O . ASN A 1 31 ? 9.287 -4.926 2.477 1.00 0.00 31 ASN A O 8
ATOM 9463 N N . PRO A 1 32 ? 7.039 -4.867 2.602 1.00 0.00 32 PRO A N 8
ATOM 9464 C CA . PRO A 1 32 ? 6.938 -5.888 3.649 1.00 0.00 32 PRO A CA 8
ATOM 9465 C C . PRO A 1 32 ? 7.307 -7.278 3.142 1.00 0.00 32 PRO A C 8
ATOM 9466 O O . PRO A 1 32 ? 6.855 -7.701 2.078 1.00 0.00 32 PRO A O 8
ATOM 9477 N N . ASP A 1 33 ? 8.131 -7.983 3.908 1.00 0.00 33 ASP A N 8
ATOM 9478 C CA . ASP A 1 33 ? 8.561 -9.326 3.536 1.00 0.00 33 ASP A CA 8
ATOM 9479 C C . ASP A 1 33 ? 7.367 -10.271 3.442 1.00 0.00 33 ASP A C 8
ATOM 9480 O O . ASP A 1 33 ? 6.269 -9.945 3.891 1.00 0.00 33 ASP A O 8
ATOM 9489 N N . ALA A 1 34 ? 7.592 -11.442 2.855 1.00 0.00 34 ALA A N 8
ATOM 9490 C CA . ALA A 1 34 ? 6.535 -12.434 2.703 1.00 0.00 34 ALA A CA 8
ATOM 9491 C C . ALA A 1 34 ? 5.804 -12.665 4.021 1.00 0.00 34 ALA A C 8
ATOM 9492 O O . ALA A 1 34 ? 4.574 -12.694 4.065 1.00 0.00 34 ALA A O 8
ATOM 9499 N N . LYS A 1 35 ? 6.569 -12.830 5.095 1.00 0.00 35 LYS A N 8
ATOM 9500 C CA . LYS A 1 35 ? 5.995 -13.058 6.416 1.00 0.00 35 LYS A CA 8
ATOM 9501 C C . LYS A 1 35 ? 5.023 -11.943 6.788 1.00 0.00 35 LYS A C 8
ATOM 9502 O O . LYS A 1 35 ? 3.917 -12.202 7.262 1.00 0.00 35 LYS A O 8
ATOM 9521 N N . ASP A 1 36 ? 5.442 -10.701 6.566 1.00 0.00 36 ASP A N 8
ATOM 9522 C CA . ASP A 1 36 ? 4.607 -9.547 6.875 1.00 0.00 36 ASP A CA 8
ATOM 9523 C C . ASP A 1 36 ? 3.340 -9.550 6.026 1.00 0.00 36 ASP A C 8
ATOM 9524 O O . ASP A 1 36 ? 2.267 -9.165 6.492 1.00 0.00 36 ASP A O 8
ATOM 9533 N N . LEU A 1 37 ? 3.471 -9.985 4.778 1.00 0.00 37 LEU A N 8
ATOM 9534 C CA . LEU A 1 37 ? 2.337 -10.038 3.862 1.00 0.00 37 LEU A CA 8
ATOM 9535 C C . LEU A 1 37 ? 1.272 -11.004 4.369 1.00 0.00 37 LEU A C 8
ATOM 9536 O O . LEU A 1 37 ? 0.108 -10.635 4.529 1.00 0.00 37 LEU A O 8
ATOM 9552 N N . LYS A 1 38 ? 1.678 -12.244 4.624 1.00 0.00 38 LYS A N 8
ATOM 9553 C CA . LYS A 1 38 ? 0.761 -13.263 5.117 1.00 0.00 38 LYS A CA 8
ATOM 9554 C C . LYS A 1 38 ? 0.142 -12.842 6.446 1.00 0.00 38 LYS A C 8
ATOM 9555 O O . LYS A 1 38 ? -1.043 -13.073 6.690 1.00 0.00 38 LYS A O 8
ATOM 9574 N N . GLN A 1 39 ? 0.950 -12.223 7.301 1.00 0.00 39 GLN A N 8
ATOM 9575 C CA . GLN A 1 39 ? 0.481 -11.770 8.604 1.00 0.00 39 GLN A CA 8
ATOM 9576 C C . GLN A 1 39 ? -0.696 -10.810 8.455 1.00 0.00 39 GLN A C 8
ATOM 9577 O O . GLN A 1 39 ? -1.697 -10.924 9.165 1.00 0.00 39 GLN A O 8
ATOM 9591 N N . LEU A 1 40 ? -0.569 -9.867 7.530 1.00 0.00 40 LEU A N 8
ATOM 9592 C CA . LEU A 1 40 ? -1.623 -8.887 7.287 1.00 0.00 40 LEU A CA 8
ATOM 9593 C C . LEU A 1 40 ? -2.877 -9.559 6.738 1.00 0.00 40 LEU A C 8
ATOM 9594 O O . LEU A 1 40 ? -3.987 -9.297 7.200 1.00 0.00 40 LEU A O 8
ATOM 9610 N N . ALA A 1 41 ? -2.691 -10.428 5.749 1.00 0.00 41 ALA A N 8
ATOM 9611 C CA . ALA A 1 41 ? -3.806 -11.142 5.140 1.00 0.00 41 ALA A CA 8
ATOM 9612 C C . ALA A 1 41 ? -4.843 -11.538 6.187 1.00 0.00 41 ALA A C 8
ATOM 9613 O O . ALA A 1 41 ? -6.033 -11.630 5.890 1.00 0.00 41 ALA A O 8
ATOM 9620 N N . GLN A 1 42 ? -4.381 -11.771 7.411 1.00 0.00 42 GLN A N 8
ATOM 9621 C CA . GLN A 1 42 ? -5.269 -12.158 8.501 1.00 0.00 42 GLN A CA 8
ATOM 9622 C C . GLN A 1 42 ? -5.823 -10.929 9.215 1.00 0.00 42 GLN A C 8
ATOM 9623 O O . GLN A 1 42 ? -7.033 -10.793 9.391 1.00 0.00 42 GLN A O 8
ATOM 9637 N N . LYS A 1 43 ? -4.928 -10.037 9.625 1.00 0.00 43 LYS A N 8
ATOM 9638 C CA . LYS A 1 43 ? -5.325 -8.818 10.319 1.00 0.00 43 LYS A CA 8
ATOM 9639 C C . LYS A 1 43 ? -6.424 -8.089 9.553 1.00 0.00 43 LYS A C 8
ATOM 9640 O O . LYS A 1 43 ? -7.293 -7.452 10.149 1.00 0.00 43 LYS A O 8
ATOM 9659 N N . THR A 1 44 ? -6.380 -8.187 8.228 1.00 0.00 44 THR A N 8
ATOM 9660 C CA . THR A 1 44 ? -7.371 -7.537 7.380 1.00 0.00 44 THR A CA 8
ATOM 9661 C C . THR A 1 44 ? -8.359 -8.551 6.812 1.00 0.00 44 THR A C 8
ATOM 9662 O O . THR A 1 44 ? -9.523 -8.232 6.575 1.00 0.00 44 THR A O 8
ATOM 9673 N N . GLY A 1 45 ? -7.885 -9.774 6.596 1.00 0.00 45 GLY A N 8
ATOM 9674 C CA . GLY A 1 45 ? -8.740 -10.816 6.059 1.00 0.00 45 GLY A CA 8
ATOM 9675 C C . GLY A 1 45 ? -8.495 -11.062 4.584 1.00 0.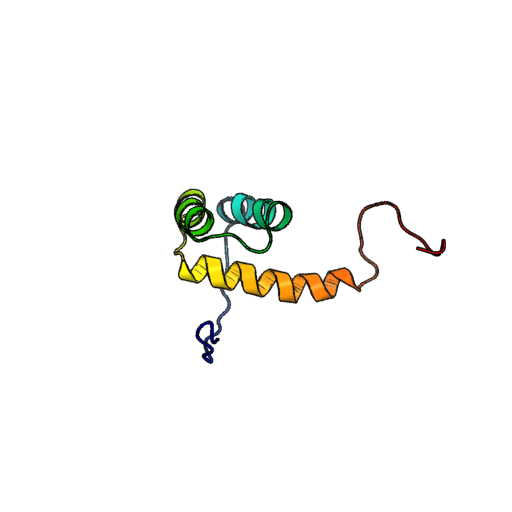00 45 GLY A C 8
ATOM 9676 O O . GLY A 1 45 ? -8.646 -12.185 4.099 1.00 0.00 45 GLY A O 8
ATOM 9680 N N . LEU A 1 46 ? -8.116 -10.011 3.865 1.00 0.00 46 LEU A N 8
ATOM 9681 C CA . LEU A 1 46 ? -7.852 -10.117 2.434 1.00 0.00 46 LEU A CA 8
ATOM 9682 C C . LEU A 1 46 ? -6.800 -11.186 2.153 1.00 0.00 46 LEU A C 8
ATOM 9683 O O . LEU A 1 46 ? -6.135 -11.674 3.067 1.00 0.00 46 LEU A O 8
ATOM 9699 N N . THR A 1 47 ? -6.653 -11.544 0.880 1.00 0.00 47 THR A N 8
ATOM 9700 C CA . THR A 1 47 ? -5.682 -12.553 0.479 1.00 0.00 47 THR A CA 8
ATOM 9701 C C . THR A 1 47 ? -4.290 -11.950 0.337 1.00 0.00 47 THR A C 8
ATOM 9702 O O . THR A 1 47 ? -4.132 -10.731 0.274 1.00 0.00 47 THR A O 8
ATOM 9713 N N . LYS A 1 48 ? -3.279 -12.812 0.286 1.00 0.00 48 LYS A N 8
ATOM 9714 C CA . LYS A 1 48 ? -1.898 -12.366 0.149 1.00 0.00 48 LYS A CA 8
ATOM 9715 C C . LYS A 1 48 ? -1.729 -11.489 -1.087 1.00 0.00 48 LYS A C 8
ATOM 9716 O O . LYS A 1 48 ? -1.228 -10.368 -1.001 1.00 0.00 48 LYS A O 8
ATOM 9735 N N . ARG A 1 49 ? -2.152 -12.006 -2.236 1.00 0.00 49 ARG A N 8
ATOM 9736 C CA . ARG A 1 49 ? -2.048 -11.270 -3.490 1.00 0.00 49 ARG A CA 8
ATOM 9737 C C . ARG A 1 49 ? -2.669 -9.882 -3.358 1.00 0.00 49 ARG A C 8
ATOM 9738 O O . ARG A 1 49 ? -2.037 -8.875 -3.680 1.00 0.00 49 ARG A O 8
ATOM 9759 N N . VAL A 1 50 ? -3.910 -9.836 -2.884 1.00 0.00 50 VAL A N 8
ATOM 9760 C CA . VAL A 1 50 ? -4.616 -8.573 -2.709 1.00 0.00 50 VAL A CA 8
ATOM 9761 C C . VAL A 1 50 ? -3.739 -7.547 -1.999 1.00 0.00 50 VAL A C 8
ATOM 9762 O O . VAL A 1 50 ? -3.734 -6.367 -2.354 1.00 0.00 50 VAL A O 8
ATOM 9775 N N . LEU A 1 51 ? -2.998 -8.004 -0.996 1.00 0.00 51 LEU A N 8
ATOM 9776 C CA . LEU A 1 51 ? -2.115 -7.126 -0.235 1.00 0.00 51 LEU A CA 8
ATOM 9777 C C . LEU A 1 51 ? -0.937 -6.666 -1.088 1.00 0.00 51 LEU A C 8
ATOM 9778 O O . LEU A 1 51 ? -0.656 -5.472 -1.182 1.00 0.00 51 LEU A O 8
ATOM 9794 N N . GLN A 1 52 ? -0.254 -7.622 -1.710 1.00 0.00 52 GLN A N 8
ATOM 9795 C CA . GLN A 1 52 ? 0.892 -7.314 -2.557 1.00 0.00 52 GLN A CA 8
ATOM 9796 C C . GLN A 1 52 ? 0.564 -6.184 -3.526 1.00 0.00 52 GLN A C 8
ATOM 9797 O O . GLN A 1 52 ? 1.225 -5.145 -3.531 1.00 0.00 52 GLN A O 8
ATOM 9811 N N . VAL A 1 53 ? -0.460 -6.395 -4.349 1.00 0.00 53 VAL A N 8
ATOM 9812 C CA . VAL A 1 53 ? -0.875 -5.393 -5.322 1.00 0.00 53 VAL A CA 8
ATOM 9813 C C . VAL A 1 53 ? -1.153 -4.053 -4.650 1.00 0.00 53 VAL A C 8
ATOM 9814 O O . VAL A 1 53 ? -0.571 -3.032 -5.014 1.00 0.00 53 VAL A O 8
ATOM 9827 N N . TRP A 1 54 ? -2.046 -4.066 -3.667 1.00 0.00 54 TRP A N 8
ATOM 9828 C CA . TRP A 1 54 ? -2.401 -2.851 -2.941 1.00 0.00 54 TRP A CA 8
ATOM 9829 C C . TRP A 1 54 ? -1.153 -2.069 -2.545 1.00 0.00 54 TRP A C 8
ATOM 9830 O O . TRP A 1 54 ? -0.978 -0.917 -2.942 1.00 0.00 54 TRP A O 8
ATOM 9851 N N . PHE A 1 55 ? -0.287 -2.702 -1.761 1.00 0.00 55 PHE A N 8
ATOM 9852 C CA . PHE A 1 55 ? 0.944 -2.065 -1.310 1.00 0.00 55 PHE A CA 8
ATOM 9853 C C . PHE A 1 55 ? 1.735 -1.513 -2.492 1.00 0.00 55 PHE A C 8
ATOM 9854 O O . PHE A 1 55 ? 2.225 -0.384 -2.452 1.00 0.00 55 PHE A O 8
ATOM 9871 N N . GLN A 1 56 ? 1.855 -2.317 -3.544 1.00 0.00 56 GLN A N 8
ATOM 9872 C CA . GLN A 1 56 ? 2.587 -1.910 -4.737 1.00 0.00 56 GLN A CA 8
ATOM 9873 C C . GLN A 1 56 ? 1.975 -0.655 -5.349 1.00 0.00 56 GLN A C 8
ATOM 9874 O O . GLN A 1 56 ? 2.686 0.214 -5.853 1.00 0.00 56 GLN A O 8
ATOM 9888 N N . ASN A 1 57 ? 0.649 -0.567 -5.303 1.00 0.00 57 ASN A N 8
ATOM 9889 C CA . ASN A 1 57 ? -0.060 0.583 -5.855 1.00 0.00 57 ASN A CA 8
ATOM 9890 C C . ASN A 1 57 ? 0.105 1.805 -4.959 1.00 0.00 57 ASN A C 8
ATOM 9891 O O . ASN A 1 57 ? -0.180 2.931 -5.368 1.00 0.00 57 ASN A O 8
ATOM 9902 N N . ALA A 1 58 ? 0.567 1.576 -3.734 1.00 0.00 58 ALA A N 8
ATOM 9903 C CA . ALA A 1 58 ? 0.773 2.659 -2.779 1.00 0.00 58 ALA A CA 8
ATOM 9904 C C . ALA A 1 58 ? 2.024 3.460 -3.120 1.00 0.00 58 ALA A C 8
ATOM 9905 O O . ALA A 1 58 ? 1.958 4.668 -3.344 1.00 0.00 58 ALA A O 8
ATOM 9912 N N . ARG A 1 59 ? 3.166 2.779 -3.155 1.00 0.00 59 ARG A N 8
ATOM 9913 C CA . ARG A 1 59 ? 4.434 3.428 -3.466 1.00 0.00 59 ARG A CA 8
ATOM 9914 C C . ARG A 1 59 ? 4.273 4.407 -4.626 1.00 0.00 59 ARG A C 8
ATOM 9915 O O . ARG A 1 59 ? 5.040 5.361 -4.757 1.00 0.00 59 ARG A O 8
ATOM 9936 N N . ALA A 1 60 ? 3.271 4.164 -5.464 1.00 0.00 60 ALA A N 8
ATOM 9937 C CA . ALA A 1 60 ? 3.009 5.024 -6.612 1.00 0.00 60 ALA A CA 8
ATOM 9938 C C . ALA A 1 60 ? 2.392 6.349 -6.175 1.00 0.00 60 ALA A C 8
ATOM 9939 O O . ALA A 1 60 ? 2.876 7.421 -6.539 1.00 0.00 60 ALA A O 8
ATOM 9946 N N . LYS A 1 61 ? 1.321 6.268 -5.393 1.00 0.00 61 LYS A N 8
ATOM 9947 C CA . LYS A 1 61 ? 0.637 7.460 -4.906 1.00 0.00 61 LYS A CA 8
ATOM 9948 C C . LYS A 1 61 ? 1.560 8.293 -4.023 1.00 0.00 61 LYS A C 8
ATOM 9949 O O . LYS A 1 61 ? 1.442 9.518 -3.966 1.00 0.00 61 LYS A O 8
ATOM 9968 N N . PHE A 1 62 ? 2.479 7.624 -3.336 1.00 0.00 62 PHE A N 8
ATOM 9969 C CA . PHE A 1 62 ? 3.423 8.303 -2.456 1.00 0.00 62 PHE A CA 8
ATOM 9970 C C . PHE A 1 62 ? 4.253 9.321 -3.232 1.00 0.00 62 PHE A C 8
ATOM 9971 O O . PHE A 1 62 ? 4.338 10.489 -2.850 1.00 0.00 62 PHE A O 8
ATOM 9988 N N . ARG A 1 63 ? 4.865 8.870 -4.323 1.00 0.00 63 ARG A N 8
ATOM 9989 C CA . ARG A 1 63 ? 5.690 9.740 -5.151 1.00 0.00 63 ARG A CA 8
ATOM 9990 C C . ARG A 1 63 ? 4.979 11.062 -5.427 1.00 0.00 63 ARG A C 8
ATOM 9991 O O . ARG A 1 63 ? 5.620 12.083 -5.677 1.00 0.00 63 ARG A O 8
ATOM 10012 N N . ARG A 1 64 ? 3.651 11.036 -5.379 1.00 0.00 64 ARG A N 8
ATOM 10013 C CA . ARG A 1 64 ? 2.853 12.230 -5.626 1.00 0.00 64 ARG A CA 8
ATOM 10014 C C . ARG A 1 64 ? 2.815 13.123 -4.390 1.00 0.00 64 ARG A C 8
ATOM 10015 O O . ARG A 1 64 ? 3.031 14.332 -4.477 1.00 0.00 64 ARG A O 8
ATOM 10036 N N . ASN A 1 65 ? 2.539 12.519 -3.238 1.00 0.00 65 ASN A N 8
ATOM 10037 C CA . ASN A 1 65 ? 2.471 13.260 -1.983 1.00 0.00 65 ASN A CA 8
ATOM 10038 C C . ASN A 1 65 ? 3.660 14.206 -1.845 1.00 0.00 65 ASN A C 8
ATOM 10039 O O . ASN A 1 65 ? 3.531 15.311 -1.317 1.00 0.00 65 ASN A O 8
ATOM 10050 N N . LEU A 1 66 ? 4.819 13.765 -2.325 1.00 0.00 66 LEU A N 8
ATOM 10051 C CA . LEU A 1 66 ? 6.031 14.573 -2.256 1.00 0.00 66 LEU A CA 8
ATOM 10052 C C . LEU A 1 66 ? 6.005 15.685 -3.300 1.00 0.00 66 LEU A C 8
ATOM 10053 O O . LEU A 1 66 ? 6.453 16.804 -3.042 1.00 0.00 66 LEU A O 8
ATOM 10069 N N . LEU A 1 67 ? 5.476 15.372 -4.477 1.00 0.00 67 LEU A N 8
ATOM 10070 C CA . LEU A 1 67 ? 5.389 16.345 -5.560 1.00 0.00 67 LEU A CA 8
ATOM 10071 C C . LEU A 1 67 ? 4.349 17.416 -5.246 1.00 0.00 67 LEU A C 8
ATOM 10072 O O . LEU A 1 67 ? 4.414 18.529 -5.768 1.00 0.00 67 LEU A O 8
ATOM 10088 N N . ARG A 1 68 ? 3.393 17.073 -4.390 1.00 0.00 68 ARG A N 8
ATOM 10089 C CA . ARG A 1 68 ? 2.340 18.005 -4.005 1.00 0.00 68 ARG A CA 8
ATOM 10090 C C . ARG A 1 68 ? 2.888 19.096 -3.090 1.00 0.00 68 ARG A C 8
ATOM 10091 O O . ARG A 1 68 ? 3.959 18.947 -2.503 1.00 0.00 68 ARG A O 8
ATOM 10112 N N . GLN A 1 69 ? 2.144 20.192 -2.974 1.00 0.00 69 GLN A N 8
ATOM 10113 C CA . GLN A 1 69 ? 2.555 21.308 -2.131 1.00 0.00 69 GLN A CA 8
ATOM 10114 C C . GLN A 1 69 ? 2.034 21.136 -0.707 1.00 0.00 69 GLN A C 8
ATOM 10115 O O . GLN A 1 69 ? 1.610 22.101 -0.072 1.00 0.00 69 GLN A O 8
ATOM 10129 N N . GLU A 1 70 ? 2.068 19.902 -0.214 1.00 0.00 70 GLU A N 8
ATOM 10130 C CA . GLU A 1 70 ? 1.597 19.604 1.133 1.00 0.00 70 GLU A CA 8
ATOM 10131 C C . GLU A 1 70 ? 2.639 20.006 2.174 1.00 0.00 70 GLU A C 8
ATOM 10132 O O . GLU A 1 70 ? 3.714 19.412 2.251 1.00 0.00 70 GLU A O 8
ATOM 10144 N N . ASN A 1 71 ? 2.311 21.016 2.972 1.00 0.00 71 ASN A N 8
ATOM 10145 C CA . ASN A 1 71 ? 3.218 21.497 4.008 1.00 0.00 71 ASN A CA 8
ATOM 10146 C C . ASN A 1 71 ? 2.959 20.784 5.332 1.00 0.00 71 ASN A C 8
ATOM 10147 O O . ASN A 1 71 ? 1.902 20.947 5.940 1.00 0.00 71 ASN A O 8
ATOM 10158 N N . GLY A 1 72 ? 3.933 19.994 5.773 1.00 0.00 72 GLY A N 8
ATOM 10159 C CA . GLY A 1 72 ? 3.792 19.269 7.021 1.00 0.00 72 GLY A CA 8
ATOM 10160 C C . GLY A 1 72 ? 4.072 20.137 8.232 1.00 0.00 72 GLY A C 8
ATOM 10161 O O . GLY A 1 72 ? 3.561 21.251 8.337 1.00 0.00 72 GLY A O 8
ATOM 10165 N N . GLY A 1 73 ? 4.886 19.626 9.150 1.00 0.00 73 GLY A N 8
ATOM 10166 C CA . GLY A 1 73 ? 5.216 20.376 10.348 1.00 0.00 73 GLY A CA 8
ATOM 10167 C C . GLY A 1 73 ? 6.521 19.922 10.974 1.00 0.00 73 GLY A C 8
ATOM 10168 O O . GLY A 1 73 ? 7.549 20.582 10.831 1.00 0.00 73 GLY A O 8
ATOM 10172 N N . VAL A 1 74 ? 6.478 18.792 11.672 1.00 0.00 74 VAL A N 8
ATOM 10173 C CA . VAL A 1 74 ? 7.665 18.250 12.324 1.00 0.00 74 VAL A CA 8
ATOM 10174 C C . VAL A 1 74 ? 8.557 17.522 11.324 1.00 0.00 74 VAL A C 8
ATOM 10175 O O . VAL A 1 74 ? 9.760 17.381 11.538 1.00 0.00 74 VAL A O 8
ATOM 10188 N N . SER A 1 75 ? 7.957 17.062 10.231 1.00 0.00 75 SER A N 8
ATOM 10189 C CA . SER A 1 75 ? 8.696 16.345 9.198 1.00 0.00 75 SER A CA 8
ATOM 10190 C C . SER A 1 75 ? 8.666 17.110 7.879 1.00 0.00 75 SER A C 8
ATOM 10191 O O . SER A 1 75 ? 8.043 18.164 7.773 1.00 0.00 75 SER A O 8
ATOM 10199 N N . GLY A 1 76 ? 9.347 16.569 6.872 1.00 0.00 76 GLY A N 8
ATOM 10200 C CA . GLY A 1 76 ? 9.386 17.212 5.572 1.00 0.00 76 GLY A CA 8
ATOM 10201 C C . GLY A 1 76 ? 10.795 17.326 5.023 1.00 0.00 76 GLY A C 8
ATOM 10202 O O . GLY A 1 76 ? 11.125 16.762 3.980 1.00 0.00 76 GLY A O 8
ATOM 10206 N N . PRO A 1 77 ? 11.653 18.071 5.736 1.00 0.00 77 PRO A N 8
ATOM 10207 C CA . PRO A 1 77 ? 13.048 18.275 5.332 1.00 0.00 77 PRO A CA 8
ATOM 10208 C C . PRO A 1 77 ? 13.882 17.007 5.470 1.00 0.00 77 PRO A C 8
ATOM 10209 O O . PRO A 1 77 ? 15.057 16.982 5.106 1.00 0.00 77 PRO A O 8
ATOM 10220 N N . SER A 1 78 ? 13.268 15.953 5.999 1.00 0.00 78 SER A N 8
ATOM 10221 C CA . SER A 1 78 ? 13.956 14.682 6.188 1.00 0.00 78 SER A CA 8
ATOM 10222 C C . SER A 1 78 ? 14.580 14.203 4.881 1.00 0.00 78 SER A C 8
ATOM 10223 O O . SER A 1 78 ? 15.785 13.962 4.808 1.00 0.00 78 SER A O 8
ATOM 10231 N N . SER A 1 79 ? 13.752 14.068 3.851 1.00 0.00 79 SER A N 8
ATOM 10232 C CA . SER A 1 79 ? 14.220 13.614 2.547 1.00 0.00 79 SER A CA 8
ATOM 10233 C C . SER A 1 79 ? 13.782 14.576 1.447 1.00 0.00 79 SER A C 8
ATOM 10234 O O . SER A 1 79 ? 12.624 14.986 1.391 1.00 0.00 79 SER A O 8
ATOM 10242 N N . GLY A 1 80 ? 14.718 14.932 0.573 1.00 0.00 80 GLY A N 8
ATOM 10243 C CA . GLY A 1 80 ? 14.411 15.843 -0.515 1.00 0.00 80 GLY A CA 8
ATOM 10244 C C . GLY A 1 80 ? 15.561 15.992 -1.490 1.00 0.00 80 GLY A C 8
ATOM 10245 O O . GLY A 1 80 ? 15.712 17.034 -2.127 1.00 0.00 80 GLY A O 8
ATOM 10249 N N . GLY A 1 1 ? 12.238 -16.945 -9.406 1.00 0.00 1 GLY A N 9
ATOM 10250 C CA . GLY A 1 1 ? 11.030 -17.686 -9.090 1.00 0.00 1 GLY A CA 9
ATOM 10251 C C . GLY A 1 1 ? 9.866 -17.307 -9.985 1.00 0.00 1 GLY A C 9
ATOM 10252 O O . GLY A 1 1 ? 10.062 -16.780 -11.079 1.00 0.00 1 GLY A O 9
ATOM 10256 N N . SER A 1 2 ? 8.652 -17.575 -9.518 1.00 0.00 2 SER A N 9
ATOM 10257 C CA . SER A 1 2 ? 7.451 -17.264 -10.285 1.00 0.00 2 SER A CA 9
ATOM 10258 C C . SER A 1 2 ? 6.535 -16.326 -9.505 1.00 0.00 2 SER A C 9
ATOM 10259 O O . SER A 1 2 ? 6.541 -16.317 -8.274 1.00 0.00 2 SER A O 9
ATOM 10267 N N . SER A 1 3 ? 5.748 -15.538 -10.230 1.00 0.00 3 SER A N 9
ATOM 10268 C CA . SER A 1 3 ? 4.829 -14.593 -9.607 1.00 0.00 3 SER A CA 9
ATOM 10269 C C . SER A 1 3 ? 3.665 -14.271 -10.541 1.00 0.00 3 SER A C 9
ATOM 10270 O O . SER A 1 3 ? 3.646 -14.695 -11.696 1.00 0.00 3 SER A O 9
ATOM 10278 N N . GLY A 1 4 ? 2.696 -13.518 -10.031 1.00 0.00 4 GLY A N 9
ATOM 10279 C CA . GLY A 1 4 ? 1.542 -13.152 -10.831 1.00 0.00 4 GLY A CA 9
ATOM 10280 C C . GLY A 1 4 ? 1.116 -11.715 -10.609 1.00 0.00 4 GLY A C 9
ATOM 10281 O O . GLY A 1 4 ? 0.796 -11.320 -9.488 1.00 0.00 4 GLY A O 9
ATOM 10285 N N . SER A 1 5 ? 1.114 -10.928 -11.681 1.00 0.00 5 SER A N 9
ATOM 10286 C CA . SER A 1 5 ? 0.729 -9.524 -11.597 1.00 0.00 5 SER A CA 9
ATOM 10287 C C . SER A 1 5 ? -0.631 -9.293 -12.248 1.00 0.00 5 SER A C 9
ATOM 10288 O O . SER A 1 5 ? -0.735 -9.172 -13.469 1.00 0.00 5 SER A O 9
ATOM 10296 N N . SER A 1 6 ? -1.672 -9.233 -11.423 1.00 0.00 6 SER A N 9
ATOM 10297 C CA . SER A 1 6 ? -3.027 -9.022 -11.917 1.00 0.00 6 SER A CA 9
ATOM 10298 C C . SER A 1 6 ? -3.032 -8.047 -13.090 1.00 0.00 6 SER A C 9
ATOM 10299 O O . SER A 1 6 ? -3.557 -8.349 -14.161 1.00 0.00 6 SER A O 9
ATOM 10307 N N . GLY A 1 7 ? -2.442 -6.873 -12.879 1.00 0.00 7 GLY A N 9
ATOM 10308 C CA . GLY A 1 7 ? -2.389 -5.871 -13.928 1.00 0.00 7 GLY A CA 9
ATOM 10309 C C . GLY A 1 7 ? -1.877 -4.536 -13.426 1.00 0.00 7 GLY A C 9
ATOM 10310 O O . GLY A 1 7 ? -0.916 -4.479 -12.659 1.00 0.00 7 GLY A O 9
ATOM 10314 N N . LYS A 1 8 ? -2.517 -3.456 -13.863 1.00 0.00 8 LYS A N 9
ATOM 10315 C CA . LYS A 1 8 ? -2.120 -2.113 -13.456 1.00 0.00 8 LYS A CA 9
ATOM 10316 C C . LYS A 1 8 ? -3.330 -1.303 -13.002 1.00 0.00 8 LYS A C 9
ATOM 10317 O O . LYS A 1 8 ? -3.287 -0.630 -11.972 1.00 0.00 8 LYS A O 9
ATOM 10336 N N . ARG A 1 9 ? -4.407 -1.373 -13.776 1.00 0.00 9 ARG A N 9
ATOM 10337 C CA . ARG A 1 9 ? -5.629 -0.646 -13.454 1.00 0.00 9 ARG A CA 9
ATOM 10338 C C . ARG A 1 9 ? -6.801 -1.606 -13.270 1.00 0.00 9 ARG A C 9
ATOM 10339 O O . ARG A 1 9 ? -7.102 -2.410 -14.152 1.00 0.00 9 ARG A O 9
ATOM 10360 N N . MET A 1 10 ? -7.458 -1.515 -12.119 1.00 0.00 10 MET A N 9
ATOM 10361 C CA . MET A 1 10 ? -8.597 -2.376 -11.819 1.00 0.00 10 MET A CA 9
ATOM 10362 C C . MET A 1 10 ? -9.477 -1.757 -10.738 1.00 0.00 10 MET A C 9
ATOM 10363 O O . MET A 1 10 ? -9.100 -0.767 -10.110 1.00 0.00 10 MET A O 9
ATOM 10377 N N . ARG A 1 11 ? -10.649 -2.346 -10.526 1.00 0.00 11 ARG A N 9
ATOM 10378 C CA . ARG A 1 11 ? -11.582 -1.851 -9.521 1.00 0.00 11 ARG A CA 9
ATOM 10379 C C . ARG A 1 11 ? -10.966 -1.917 -8.127 1.00 0.00 11 ARG A C 9
ATOM 10380 O O . ARG A 1 11 ? -10.423 -2.947 -7.725 1.00 0.00 11 ARG A O 9
ATOM 10401 N N . THR A 1 12 ? -11.053 -0.811 -7.394 1.00 0.00 12 THR A N 9
ATOM 10402 C CA . THR A 1 12 ? -10.504 -0.743 -6.046 1.00 0.00 12 THR A CA 9
ATOM 10403 C C . THR A 1 12 ? -11.613 -0.708 -5.001 1.00 0.00 12 THR A C 9
ATOM 10404 O O . THR A 1 12 ? -12.481 0.164 -5.031 1.00 0.00 12 THR A O 9
ATOM 10415 N N . SER A 1 13 ? -11.579 -1.664 -4.077 1.00 0.00 13 SER A N 9
ATOM 10416 C CA . SER A 1 13 ? -12.583 -1.745 -3.024 1.00 0.00 13 SER A CA 9
ATOM 10417 C C . SER A 1 13 ? -11.973 -2.272 -1.729 1.00 0.00 13 SER A C 9
ATOM 10418 O O . SER A 1 13 ? -11.438 -3.379 -1.688 1.00 0.00 13 SER A O 9
ATOM 10426 N N . PHE A 1 14 ? -12.056 -1.468 -0.674 1.00 0.00 14 PHE A N 9
ATOM 10427 C CA . PHE A 1 14 ? -11.510 -1.851 0.624 1.00 0.00 14 PHE A CA 9
ATOM 10428 C C . PHE A 1 14 ? -12.240 -1.131 1.755 1.00 0.00 14 PHE A C 9
ATOM 10429 O O . PHE A 1 14 ? -12.663 0.014 1.606 1.00 0.00 14 PHE A O 9
ATOM 10446 N N . LYS A 1 15 ? -12.385 -1.815 2.885 1.00 0.00 15 LYS A N 9
ATOM 10447 C CA . LYS A 1 15 ? -13.062 -1.243 4.043 1.00 0.00 15 LYS A CA 9
ATOM 10448 C C . LYS A 1 15 ? -12.106 -0.381 4.862 1.00 0.00 15 LYS A C 9
ATOM 10449 O O . LYS A 1 15 ? -10.894 -0.598 4.850 1.00 0.00 15 LYS A O 9
ATOM 10468 N N . HIS A 1 16 ? -12.659 0.597 5.574 1.00 0.00 16 HIS A N 9
ATOM 10469 C CA . HIS A 1 16 ? -11.855 1.489 6.400 1.00 0.00 16 HIS A CA 9
ATOM 10470 C C . HIS A 1 16 ? -11.269 0.743 7.594 1.00 0.00 16 HIS A C 9
ATOM 10471 O O . HIS A 1 16 ? -10.345 1.227 8.250 1.00 0.00 16 HIS A O 9
ATOM 10486 N N . HIS A 1 17 ? -11.811 -0.438 7.872 1.00 0.00 17 HIS A N 9
ATOM 10487 C CA . HIS A 1 17 ? -11.342 -1.252 8.989 1.00 0.00 17 HIS A CA 9
ATOM 10488 C C . HIS A 1 17 ? -10.066 -2.001 8.615 1.00 0.00 17 HIS A C 9
ATOM 10489 O O . HIS A 1 17 ? -9.013 -1.789 9.216 1.00 0.00 17 HIS A O 9
ATOM 10504 N N . GLN A 1 18 ? -10.169 -2.878 7.622 1.00 0.00 18 GLN A N 9
ATOM 10505 C CA . GLN A 1 18 ? -9.023 -3.659 7.170 1.00 0.00 18 GLN A CA 9
ATOM 10506 C C . GLN A 1 18 ? -7.889 -2.748 6.713 1.00 0.00 18 GLN A C 9
ATOM 10507 O O . GLN A 1 18 ? -6.722 -2.987 7.026 1.00 0.00 18 GLN A O 9
ATOM 10521 N N . LEU A 1 19 ? -8.239 -1.703 5.973 1.00 0.00 19 LEU A N 9
ATOM 10522 C CA . LEU A 1 19 ? -7.249 -0.754 5.471 1.00 0.00 19 LEU A CA 9
ATOM 10523 C C . LEU A 1 19 ? -6.513 -0.077 6.623 1.00 0.00 19 LEU A C 9
ATOM 10524 O O . LEU A 1 19 ? -5.284 -0.006 6.630 1.00 0.00 19 LEU A O 9
ATOM 10540 N N . ARG A 1 20 ? -7.273 0.418 7.595 1.00 0.00 20 ARG A N 9
ATOM 10541 C CA . ARG A 1 20 ? -6.691 1.089 8.751 1.00 0.00 20 ARG A CA 9
ATOM 10542 C C . ARG A 1 20 ? -5.465 0.335 9.257 1.00 0.00 20 ARG A C 9
ATOM 10543 O O . ARG A 1 20 ? -4.549 0.929 9.828 1.00 0.00 20 ARG A O 9
ATOM 10564 N N . THR A 1 21 ? -5.454 -0.978 9.046 1.00 0.00 21 THR A N 9
ATOM 10565 C CA . THR A 1 21 ? -4.342 -1.812 9.482 1.00 0.00 21 THR A CA 9
ATOM 10566 C C . THR A 1 21 ? -3.206 -1.790 8.466 1.00 0.00 21 THR A C 9
ATOM 10567 O O . THR A 1 21 ? -2.033 -1.855 8.831 1.00 0.00 21 THR A O 9
ATOM 10578 N N . MET A 1 22 ? -3.562 -1.697 7.189 1.00 0.00 22 MET A N 9
ATOM 10579 C CA . MET A 1 22 ? -2.570 -1.664 6.120 1.00 0.00 22 MET A CA 9
ATOM 10580 C C . MET A 1 22 ? -1.978 -0.266 5.972 1.00 0.00 22 MET A C 9
ATOM 10581 O O . MET A 1 22 ? -0.762 -0.087 6.036 1.00 0.00 22 MET A O 9
ATOM 10595 N N . LYS A 1 23 ? -2.844 0.721 5.773 1.00 0.00 23 LYS A N 9
ATOM 10596 C CA . LYS A 1 23 ? -2.407 2.103 5.617 1.00 0.00 23 LYS A CA 9
ATOM 10597 C C . LYS A 1 23 ? -1.362 2.465 6.667 1.00 0.00 23 LYS A C 9
ATOM 10598 O O . LYS A 1 23 ? -0.313 3.024 6.345 1.00 0.00 23 LYS A O 9
ATOM 10617 N N . SER A 1 24 ? -1.655 2.143 7.923 1.00 0.00 24 SER A N 9
ATOM 10618 C CA . SER A 1 24 ? -0.741 2.437 9.021 1.00 0.00 24 SER A CA 9
ATOM 10619 C C . SER A 1 24 ? 0.609 1.762 8.799 1.00 0.00 24 SER A C 9
ATOM 10620 O O . SER A 1 24 ? 1.652 2.295 9.178 1.00 0.00 24 SER A O 9
ATOM 10628 N N . TYR A 1 25 ? 0.580 0.585 8.183 1.00 0.00 25 TYR A N 9
ATOM 10629 C CA . TYR A 1 25 ? 1.800 -0.165 7.913 1.00 0.00 25 TYR A CA 9
ATOM 10630 C C . TYR A 1 25 ? 2.600 0.481 6.785 1.00 0.00 25 TYR A C 9
ATOM 10631 O O . TYR A 1 25 ? 3.827 0.564 6.847 1.00 0.00 25 TYR A O 9
ATOM 10649 N N . PHE A 1 26 ? 1.895 0.940 5.756 1.00 0.00 26 PHE A N 9
ATOM 10650 C CA . PHE A 1 26 ? 2.537 1.579 4.614 1.00 0.00 26 PHE A CA 9
ATOM 10651 C C . PHE A 1 26 ? 3.562 2.611 5.075 1.00 0.00 26 PHE A C 9
ATOM 10652 O O . PHE A 1 26 ? 4.556 2.861 4.393 1.00 0.00 26 PHE A O 9
ATOM 10669 N N . ALA A 1 27 ? 3.311 3.210 6.235 1.00 0.00 27 ALA A N 9
ATOM 10670 C CA . ALA A 1 27 ? 4.211 4.213 6.786 1.00 0.00 27 ALA A CA 9
ATOM 10671 C C . ALA A 1 27 ? 5.378 3.560 7.520 1.00 0.00 27 ALA A C 9
ATOM 10672 O O . ALA A 1 27 ? 6.479 4.110 7.567 1.00 0.00 27 ALA A O 9
ATOM 10679 N N . ILE A 1 28 ? 5.131 2.386 8.090 1.00 0.00 28 ILE A N 9
ATOM 10680 C CA . ILE A 1 28 ? 6.162 1.660 8.820 1.00 0.00 28 ILE A CA 9
ATOM 10681 C C . ILE A 1 28 ? 7.144 0.993 7.865 1.00 0.00 28 ILE A C 9
ATOM 10682 O O . ILE A 1 28 ? 8.358 1.144 8.002 1.00 0.00 28 ILE A O 9
ATOM 10698 N N . ASN A 1 29 ? 6.613 0.255 6.895 1.00 0.00 29 ASN A N 9
ATOM 10699 C CA . ASN A 1 29 ? 7.444 -0.434 5.915 1.00 0.00 29 ASN A CA 9
ATOM 10700 C C . ASN A 1 29 ? 6.791 -0.412 4.536 1.00 0.00 29 ASN A C 9
ATOM 10701 O O . ASN A 1 29 ? 5.634 -0.805 4.379 1.00 0.00 29 ASN A O 9
ATOM 10712 N N . HIS A 1 30 ? 7.540 0.049 3.540 1.00 0.00 30 HIS A N 9
ATOM 10713 C CA . HIS A 1 30 ? 7.035 0.121 2.174 1.00 0.00 30 HIS A CA 9
ATOM 10714 C C . HIS A 1 30 ? 7.151 -1.232 1.479 1.00 0.00 30 HIS A C 9
ATOM 10715 O O . HIS A 1 30 ? 6.224 -1.674 0.801 1.00 0.00 30 HIS A O 9
ATOM 10730 N N . ASN A 1 31 ? 8.295 -1.884 1.654 1.00 0.00 31 ASN A N 9
ATOM 10731 C CA . ASN A 1 31 ? 8.533 -3.187 1.042 1.00 0.00 31 ASN A CA 9
ATOM 10732 C C . ASN A 1 31 ? 8.496 -4.295 2.090 1.00 0.00 31 ASN A C 9
ATOM 10733 O O . ASN A 1 31 ? 9.528 -4.765 2.571 1.00 0.00 31 ASN A O 9
ATOM 10744 N N . PRO A 1 32 ? 7.278 -4.724 2.454 1.00 0.00 32 PRO A N 9
ATOM 10745 C CA . PRO A 1 32 ? 7.076 -5.782 3.449 1.00 0.00 32 PRO A CA 9
ATOM 10746 C C . PRO A 1 32 ? 7.512 -7.150 2.936 1.00 0.00 32 PRO A C 9
ATOM 10747 O O . PRO A 1 32 ? 7.522 -7.396 1.729 1.00 0.00 32 PRO A O 9
ATOM 10758 N N . ASP A 1 33 ? 7.869 -8.036 3.857 1.00 0.00 33 ASP A N 9
ATOM 10759 C CA . ASP A 1 33 ? 8.304 -9.381 3.499 1.00 0.00 33 ASP A CA 9
ATOM 10760 C C . ASP A 1 33 ? 7.157 -10.378 3.635 1.00 0.00 33 ASP A C 9
ATOM 10761 O O . ASP A 1 33 ? 6.187 -10.129 4.351 1.00 0.00 33 ASP A O 9
ATOM 10770 N N . ALA A 1 34 ? 7.275 -11.506 2.943 1.00 0.00 34 ALA A N 9
ATOM 10771 C CA . ALA A 1 34 ? 6.249 -12.541 2.987 1.00 0.00 34 ALA A CA 9
ATOM 10772 C C . ALA A 1 34 ? 5.690 -12.699 4.397 1.00 0.00 34 ALA A C 9
ATOM 10773 O O . ALA A 1 34 ? 4.477 -12.784 4.590 1.00 0.00 34 ALA A O 9
ATOM 10780 N N . LYS A 1 35 ? 6.582 -12.739 5.381 1.00 0.00 35 LYS A N 9
ATOM 10781 C CA . LYS A 1 35 ? 6.179 -12.887 6.775 1.00 0.00 35 LYS A CA 9
ATOM 10782 C C . LYS A 1 35 ? 5.119 -11.855 7.147 1.00 0.00 35 LYS A C 9
ATOM 10783 O O . LYS A 1 35 ? 4.093 -12.190 7.738 1.00 0.00 35 LYS A O 9
ATOM 10802 N N . ASP A 1 36 ? 5.374 -10.599 6.796 1.00 0.00 36 ASP A N 9
ATOM 10803 C CA . ASP A 1 36 ? 4.441 -9.518 7.090 1.00 0.00 36 ASP A CA 9
ATOM 10804 C C . ASP A 1 36 ? 3.137 -9.700 6.319 1.00 0.00 36 ASP A C 9
ATOM 10805 O O . ASP A 1 36 ? 2.049 -9.495 6.860 1.00 0.00 36 ASP A O 9
ATOM 10814 N N . LEU A 1 37 ? 3.254 -10.085 5.053 1.00 0.00 37 LEU A N 9
ATOM 10815 C CA . LEU A 1 37 ? 2.086 -10.294 4.206 1.00 0.00 37 LEU A CA 9
ATOM 10816 C C . LEU A 1 37 ? 1.122 -11.291 4.841 1.00 0.00 37 LEU A C 9
ATOM 10817 O O . LEU A 1 37 ? -0.038 -10.972 5.100 1.00 0.00 37 LEU A O 9
ATOM 10833 N N . LYS A 1 38 ? 1.613 -12.500 5.093 1.00 0.00 38 LYS A N 9
ATOM 10834 C CA . LYS A 1 38 ? 0.799 -13.545 5.704 1.00 0.00 38 LYS A CA 9
ATOM 10835 C C . LYS A 1 38 ? 0.135 -13.041 6.981 1.00 0.00 38 LYS A C 9
ATOM 10836 O O . LYS A 1 38 ? -0.981 -13.443 7.311 1.00 0.00 38 LYS A O 9
ATOM 10855 N N . GLN A 1 39 ? 0.827 -12.158 7.694 1.00 0.00 39 GLN A N 9
ATOM 10856 C CA . GLN A 1 39 ? 0.303 -11.600 8.935 1.00 0.00 39 GLN A CA 9
ATOM 10857 C C . GLN A 1 39 ? -0.822 -10.610 8.654 1.00 0.00 39 GLN A C 9
ATOM 10858 O O . GLN A 1 39 ? -1.816 -10.560 9.380 1.00 0.00 39 GLN A O 9
ATOM 10872 N N . LEU A 1 40 ? -0.659 -9.821 7.597 1.00 0.00 40 LEU A N 9
ATOM 10873 C CA . LEU A 1 40 ? -1.662 -8.831 7.218 1.00 0.00 40 LEU A CA 9
ATOM 10874 C C . LEU A 1 40 ? -2.874 -9.500 6.580 1.00 0.00 40 LEU A C 9
ATOM 10875 O O . LEU A 1 40 ? -3.998 -9.013 6.697 1.00 0.00 40 LEU A O 9
ATOM 10891 N N . ALA A 1 41 ? -2.638 -10.620 5.904 1.00 0.00 41 ALA A N 9
ATOM 10892 C CA . ALA A 1 41 ? -3.712 -11.358 5.250 1.00 0.00 41 ALA A CA 9
ATOM 10893 C C . ALA A 1 41 ? -4.767 -11.802 6.257 1.00 0.00 41 ALA A C 9
ATOM 10894 O O . ALA A 1 41 ? -5.917 -12.050 5.896 1.00 0.00 41 ALA A O 9
ATOM 10901 N N . GLN A 1 42 ? -4.367 -11.898 7.522 1.00 0.00 42 GLN A N 9
ATOM 10902 C CA . GLN A 1 42 ? -5.280 -12.312 8.581 1.00 0.00 42 GLN A CA 9
ATOM 10903 C C . GLN A 1 42 ? -5.873 -11.102 9.293 1.00 0.00 42 GLN A C 9
ATOM 10904 O O . GLN A 1 42 ? -7.087 -11.013 9.483 1.00 0.00 42 GLN A O 9
ATOM 10918 N N . LYS A 1 43 ? -5.011 -10.172 9.687 1.00 0.00 43 LYS A N 9
ATOM 10919 C CA . LYS A 1 43 ? -5.447 -8.965 10.378 1.00 0.00 43 LYS A CA 9
ATOM 10920 C C . LYS A 1 43 ? -6.514 -8.231 9.570 1.00 0.00 43 LYS A C 9
ATOM 10921 O O . LYS A 1 43 ? -7.329 -7.492 10.123 1.00 0.00 43 LYS A O 9
ATOM 10940 N N . THR A 1 44 ? -6.502 -8.439 8.256 1.00 0.00 44 THR A N 9
ATOM 10941 C CA . THR A 1 44 ? -7.468 -7.798 7.373 1.00 0.00 44 THR A CA 9
ATOM 10942 C C . THR A 1 44 ? -8.434 -8.818 6.781 1.00 0.00 44 THR A C 9
ATOM 10943 O O . THR A 1 44 ? -9.632 -8.566 6.678 1.00 0.00 44 THR A O 9
ATOM 10954 N N . GLY A 1 45 ? -7.902 -9.973 6.393 1.00 0.00 45 GLY A N 9
ATOM 10955 C CA . GLY A 1 45 ? -8.732 -11.015 5.817 1.00 0.00 45 GLY A CA 9
ATOM 10956 C C . GLY A 1 45 ? -8.503 -11.182 4.328 1.00 0.00 45 GLY A C 9
ATOM 10957 O O . GLY A 1 45 ? -8.887 -12.196 3.742 1.00 0.00 45 GLY A O 9
ATOM 10961 N N . LEU A 1 46 ? -7.877 -10.185 3.712 1.00 0.00 46 LEU A N 9
ATOM 10962 C CA . LEU A 1 46 ? -7.597 -10.225 2.280 1.00 0.00 46 LEU A CA 9
ATOM 10963 C C . LEU A 1 46 ? -6.616 -11.343 1.947 1.00 0.00 46 LEU A C 9
ATOM 10964 O O . LEU A 1 46 ? -6.127 -12.041 2.837 1.00 0.00 46 LEU A O 9
ATOM 10980 N N . THR A 1 47 ? -6.329 -11.508 0.660 1.00 0.00 47 THR A N 9
ATOM 10981 C CA . THR A 1 47 ? -5.405 -12.540 0.209 1.00 0.00 47 THR A CA 9
ATOM 10982 C C . THR A 1 47 ? -4.024 -11.957 -0.076 1.00 0.00 47 THR A C 9
ATOM 10983 O O . THR A 1 47 ? -3.875 -10.748 -0.253 1.00 0.00 47 THR A O 9
ATOM 10994 N N . LYS A 1 48 ? -3.019 -12.824 -0.120 1.00 0.00 48 LYS A N 9
ATOM 10995 C CA . LYS A 1 48 ? -1.651 -12.395 -0.387 1.00 0.00 48 LYS A CA 9
ATOM 10996 C C . LYS A 1 48 ? -1.600 -11.446 -1.580 1.00 0.00 48 LYS A C 9
ATOM 10997 O O . LYS A 1 48 ? -0.954 -10.399 -1.525 1.00 0.00 48 LYS A O 9
ATOM 11016 N N . ARG A 1 49 ? -2.287 -11.817 -2.655 1.00 0.00 49 ARG A N 9
ATOM 11017 C CA . ARG A 1 49 ? -2.321 -10.997 -3.860 1.00 0.00 49 ARG A CA 9
ATOM 11018 C C . ARG A 1 49 ? -2.878 -9.610 -3.559 1.00 0.00 49 ARG A C 9
ATOM 11019 O O . ARG A 1 49 ? -2.152 -8.616 -3.599 1.00 0.00 49 ARG A O 9
ATOM 11040 N N . VAL A 1 50 ? -4.172 -9.549 -3.259 1.00 0.00 50 VAL A N 9
ATOM 11041 C CA . VAL A 1 50 ? -4.826 -8.284 -2.950 1.00 0.00 50 VAL A CA 9
ATOM 11042 C C . VAL A 1 50 ? -3.934 -7.399 -2.086 1.00 0.00 50 VAL A C 9
ATOM 11043 O O . VAL A 1 50 ? -3.892 -6.181 -2.261 1.00 0.00 50 VAL A O 9
ATOM 11056 N N . LEU A 1 51 ? -3.221 -8.020 -1.153 1.00 0.00 51 LEU A N 9
ATOM 11057 C CA . LEU A 1 51 ? -2.328 -7.290 -0.261 1.00 0.00 51 LEU A CA 9
ATOM 11058 C C . LEU A 1 51 ? -1.099 -6.786 -1.012 1.00 0.00 51 LEU A C 9
ATOM 11059 O O . LEU A 1 51 ? -0.657 -5.656 -0.809 1.00 0.00 51 LEU A O 9
ATOM 11075 N N . GLN A 1 52 ? -0.556 -7.633 -1.881 1.00 0.00 52 GLN A N 9
ATOM 11076 C CA . GLN A 1 52 ? 0.621 -7.272 -2.663 1.00 0.00 52 GLN A CA 9
ATOM 11077 C C . GLN A 1 52 ? 0.310 -6.121 -3.614 1.00 0.00 52 GLN A C 9
ATOM 11078 O O . GLN A 1 52 ? 0.974 -5.085 -3.589 1.00 0.00 52 GLN A O 9
ATOM 11092 N N . VAL A 1 53 ? -0.704 -6.311 -4.453 1.00 0.00 53 VAL A N 9
ATOM 11093 C CA . VAL A 1 53 ? -1.103 -5.288 -5.412 1.00 0.00 53 VAL A CA 9
ATOM 11094 C C . VAL A 1 53 ? -1.270 -3.932 -4.734 1.00 0.00 53 VAL A C 9
ATOM 11095 O O . VAL A 1 53 ? -0.636 -2.951 -5.121 1.00 0.00 53 VAL A O 9
ATOM 11108 N N . TRP A 1 54 ? -2.126 -3.887 -3.719 1.00 0.00 54 TRP A N 9
ATOM 11109 C CA . TRP A 1 54 ? -2.375 -2.651 -2.985 1.00 0.00 54 TRP A CA 9
ATOM 11110 C C . TRP A 1 54 ? -1.069 -1.927 -2.678 1.00 0.00 54 TRP A C 9
ATOM 11111 O O . TRP A 1 54 ? -0.822 -0.832 -3.182 1.00 0.00 54 TRP A O 9
ATOM 11132 N N . PHE A 1 55 ? -0.236 -2.545 -1.849 1.00 0.00 55 PHE A N 9
ATOM 11133 C CA . PHE A 1 55 ? 1.045 -1.959 -1.474 1.00 0.00 55 PHE A CA 9
ATOM 11134 C C . PHE A 1 55 ? 1.825 -1.522 -2.710 1.00 0.00 55 PHE A C 9
ATOM 11135 O O . PHE A 1 55 ? 2.398 -0.433 -2.741 1.00 0.00 55 PHE A O 9
ATOM 11152 N N . GLN A 1 56 ? 1.842 -2.378 -3.726 1.00 0.00 56 GLN A N 9
ATOM 11153 C CA . GLN A 1 56 ? 2.553 -2.080 -4.964 1.00 0.00 56 GLN A CA 9
ATOM 11154 C C . GLN A 1 56 ? 1.984 -0.832 -5.631 1.00 0.00 56 GLN A C 9
ATOM 11155 O O . GLN A 1 56 ? 2.722 -0.042 -6.219 1.00 0.00 56 GLN A O 9
ATOM 11169 N N . ASN A 1 57 ? 0.671 -0.661 -5.534 1.00 0.00 57 ASN A N 9
ATOM 11170 C CA . ASN A 1 57 ? 0.003 0.491 -6.129 1.00 0.00 57 ASN A CA 9
ATOM 11171 C C . ASN A 1 57 ? 0.316 1.763 -5.348 1.00 0.00 57 ASN A C 9
ATOM 11172 O O . ASN A 1 57 ? 0.471 2.837 -5.929 1.00 0.00 57 ASN A O 9
ATOM 11183 N N . ALA A 1 58 ? 0.408 1.635 -4.029 1.00 0.00 58 ALA A N 9
ATOM 11184 C CA . ALA A 1 58 ? 0.705 2.773 -3.169 1.00 0.00 58 ALA A CA 9
ATOM 11185 C C . ALA A 1 58 ? 2.026 3.427 -3.560 1.00 0.00 58 ALA A C 9
ATOM 11186 O O . ALA A 1 58 ? 2.074 4.619 -3.860 1.00 0.00 58 ALA A O 9
ATOM 11193 N N . ARG A 1 59 ? 3.096 2.639 -3.553 1.00 0.00 59 ARG A N 9
ATOM 11194 C CA . ARG A 1 59 ? 4.418 3.142 -3.905 1.00 0.00 59 ARG A CA 9
ATOM 11195 C C . ARG A 1 59 ? 4.372 3.917 -5.218 1.00 0.00 59 ARG A C 9
ATOM 11196 O O . ARG A 1 59 ? 5.048 4.934 -5.374 1.00 0.00 59 ARG A O 9
ATOM 11217 N N . ALA A 1 60 ? 3.571 3.430 -6.159 1.00 0.00 60 ALA A N 9
ATOM 11218 C CA . ALA A 1 60 ? 3.437 4.078 -7.458 1.00 0.00 60 ALA A CA 9
ATOM 11219 C C . ALA A 1 60 ? 2.782 5.449 -7.323 1.00 0.00 60 ALA A C 9
ATOM 11220 O O . ALA A 1 60 ? 3.216 6.420 -7.942 1.00 0.00 60 ALA A O 9
ATOM 11227 N N . LYS A 1 61 ? 1.734 5.521 -6.509 1.00 0.00 61 LYS A N 9
ATOM 11228 C CA . LYS A 1 61 ? 1.018 6.772 -6.291 1.00 0.00 61 LYS A CA 9
ATOM 11229 C C . LYS A 1 61 ? 1.917 7.801 -5.613 1.00 0.00 61 LYS A C 9
ATOM 11230 O O . LYS A 1 61 ? 1.949 8.967 -6.006 1.00 0.00 61 LYS A O 9
ATOM 11249 N N . PHE A 1 62 ? 2.647 7.362 -4.593 1.00 0.00 62 PHE A N 9
ATOM 11250 C CA . PHE A 1 62 ? 3.547 8.245 -3.860 1.00 0.00 62 PHE A CA 9
ATOM 11251 C C . PHE A 1 62 ? 4.461 9.005 -4.817 1.00 0.00 62 PHE A C 9
ATOM 11252 O O . PHE A 1 62 ? 4.559 10.231 -4.756 1.00 0.00 62 PHE A O 9
ATOM 11269 N N . ARG A 1 63 ? 5.128 8.269 -5.700 1.00 0.00 63 ARG A N 9
ATOM 11270 C CA . ARG A 1 63 ? 6.035 8.873 -6.668 1.00 0.00 63 ARG A CA 9
ATOM 11271 C C . ARG A 1 63 ? 5.349 10.009 -7.420 1.00 0.00 63 ARG A C 9
ATOM 11272 O O . ARG A 1 63 ? 5.965 11.034 -7.713 1.00 0.00 63 ARG A O 9
ATOM 11293 N N . ARG A 1 64 ? 4.071 9.818 -7.732 1.00 0.00 64 ARG A N 9
ATOM 11294 C CA . ARG A 1 64 ? 3.302 10.826 -8.452 1.00 0.00 64 ARG A CA 9
ATOM 11295 C C . ARG A 1 64 ? 3.244 12.132 -7.664 1.00 0.00 64 ARG A C 9
ATOM 11296 O O . ARG A 1 64 ? 3.344 13.217 -8.235 1.00 0.00 64 ARG A O 9
ATOM 11317 N N . ASN A 1 65 ? 3.080 12.016 -6.350 1.00 0.00 65 ASN A N 9
ATOM 11318 C CA . ASN A 1 65 ? 3.006 13.188 -5.484 1.00 0.00 65 ASN A CA 9
ATOM 11319 C C . ASN A 1 65 ? 4.289 14.009 -5.569 1.00 0.00 65 ASN A C 9
ATOM 11320 O O . ASN A 1 65 ? 4.280 15.220 -5.346 1.00 0.00 65 ASN A O 9
ATOM 11331 N N . LEU A 1 66 ? 5.391 13.342 -5.894 1.00 0.00 66 LEU A N 9
ATOM 11332 C CA . LEU A 1 66 ? 6.683 14.009 -6.011 1.00 0.00 66 LEU A CA 9
ATOM 11333 C C . LEU A 1 66 ? 6.730 14.892 -7.254 1.00 0.00 66 LEU A C 9
ATOM 11334 O O . LEU A 1 66 ? 7.676 15.656 -7.450 1.00 0.00 66 LEU A O 9
ATOM 11350 N N . LEU A 1 67 ? 5.702 14.784 -8.089 1.00 0.00 67 LEU A N 9
ATOM 11351 C CA . LEU A 1 67 ? 5.625 15.575 -9.312 1.00 0.00 67 LEU A CA 9
ATOM 11352 C C . LEU A 1 67 ? 4.464 16.563 -9.250 1.00 0.00 67 LEU A C 9
ATOM 11353 O O . LEU A 1 67 ? 4.032 17.094 -10.273 1.00 0.00 67 LEU A O 9
ATOM 11369 N N . ARG A 1 68 ? 3.964 16.805 -8.043 1.00 0.00 68 ARG A N 9
ATOM 11370 C CA . ARG A 1 68 ? 2.854 17.729 -7.846 1.00 0.00 68 ARG A CA 9
ATOM 11371 C C . ARG A 1 68 ? 1.889 17.678 -9.027 1.00 0.00 68 ARG A C 9
ATOM 11372 O O . ARG A 1 68 ? 1.418 18.712 -9.499 1.00 0.00 68 ARG A O 9
ATOM 11393 N N . GLN A 1 69 ? 1.601 16.469 -9.497 1.00 0.00 69 GLN A N 9
ATOM 11394 C CA . GLN A 1 69 ? 0.694 16.284 -10.623 1.00 0.00 69 GLN A CA 9
ATOM 11395 C C . GLN A 1 69 ? -0.721 16.724 -10.260 1.00 0.00 69 GLN A C 9
ATOM 11396 O O . GLN A 1 69 ? -1.174 16.520 -9.134 1.00 0.00 69 GLN A O 9
ATOM 11410 N N . GLU A 1 70 ? -1.413 17.327 -11.222 1.00 0.00 70 GLU A N 9
ATOM 11411 C CA . GLU A 1 70 ? -2.776 17.797 -11.002 1.00 0.00 70 GLU A CA 9
ATOM 11412 C C . GLU A 1 70 ? -3.733 16.622 -10.818 1.00 0.00 70 GLU A C 9
ATOM 11413 O O . GLU A 1 70 ? -4.418 16.214 -11.754 1.00 0.00 70 GLU A O 9
ATOM 11425 N N . ASN A 1 71 ? -3.772 16.083 -9.604 1.00 0.00 71 ASN A N 9
ATOM 11426 C CA . ASN A 1 71 ? -4.644 14.954 -9.296 1.00 0.00 71 ASN A CA 9
ATOM 11427 C C . ASN A 1 71 ? -5.702 15.348 -8.270 1.00 0.00 71 ASN A C 9
ATOM 11428 O O . ASN A 1 71 ? -5.644 16.429 -7.686 1.00 0.00 71 ASN A O 9
ATOM 11439 N N . GLY A 1 72 ? -6.670 14.462 -8.056 1.00 0.00 72 GLY A N 9
ATOM 11440 C CA . GLY A 1 72 ? -7.728 14.734 -7.101 1.00 0.00 72 GLY A CA 9
ATOM 11441 C C . GLY A 1 72 ? -7.801 13.691 -6.003 1.00 0.00 72 GLY A C 9
ATOM 11442 O O . GLY A 1 72 ? -6.796 13.069 -5.660 1.00 0.00 72 GLY A O 9
ATOM 11446 N N . GLY A 1 73 ? -8.994 13.500 -5.449 1.00 0.00 73 GLY A N 9
ATOM 11447 C CA . GLY A 1 73 ? -9.172 12.526 -4.388 1.00 0.00 73 GLY A CA 9
ATOM 11448 C C . GLY A 1 73 ? -9.703 13.148 -3.112 1.00 0.00 73 GLY A C 9
ATOM 11449 O O . GLY A 1 73 ? -9.513 14.339 -2.868 1.00 0.00 73 GLY A O 9
ATOM 11453 N N . VAL A 1 74 ? -10.372 12.340 -2.296 1.00 0.00 74 VAL A N 9
ATOM 11454 C CA . VAL A 1 74 ? -10.933 12.819 -1.038 1.00 0.00 74 VAL A CA 9
ATOM 11455 C C . VAL A 1 74 ? -10.493 11.941 0.129 1.00 0.00 74 VAL A C 9
ATOM 11456 O O . VAL A 1 74 ? -10.301 12.425 1.245 1.00 0.00 74 VAL A O 9
ATOM 11469 N N . SER A 1 75 ? -10.334 10.649 -0.137 1.00 0.00 75 SER A N 9
ATOM 11470 C CA . SER A 1 75 ? -9.919 9.702 0.892 1.00 0.00 75 SER A CA 9
ATOM 11471 C C . SER A 1 75 ? -8.441 9.876 1.225 1.00 0.00 75 SER A C 9
ATOM 11472 O O . SER A 1 75 ? -7.581 9.794 0.350 1.00 0.00 75 SER A O 9
ATOM 11480 N N . GLY A 1 76 ? -8.153 10.117 2.501 1.00 0.00 76 GLY A N 9
ATOM 11481 C CA . GLY A 1 76 ? -6.778 10.299 2.930 1.00 0.00 76 GLY A CA 9
ATOM 11482 C C . GLY A 1 76 ? -6.665 10.564 4.418 1.00 0.00 76 GLY A C 9
ATOM 11483 O O . GLY A 1 76 ? -7.541 11.176 5.030 1.00 0.00 76 GLY A O 9
ATOM 11487 N N . PRO A 1 77 ? -5.564 10.096 5.024 1.00 0.00 77 PRO A N 9
ATOM 11488 C CA . PRO A 1 77 ? -5.313 10.274 6.458 1.00 0.00 77 PRO A CA 9
ATOM 11489 C C . PRO A 1 77 ? -5.015 11.724 6.819 1.00 0.00 77 PRO A C 9
ATOM 11490 O O . PRO A 1 77 ? -5.232 12.149 7.954 1.00 0.00 77 PRO A O 9
ATOM 11501 N N . SER A 1 78 ? -4.515 12.481 5.846 1.00 0.00 78 SER A N 9
ATOM 11502 C CA . SER A 1 78 ? -4.184 13.884 6.063 1.00 0.00 78 SER A CA 9
ATOM 11503 C C . SER A 1 78 ? -4.074 14.629 4.736 1.00 0.00 78 SER A C 9
ATOM 11504 O O . SER A 1 78 ? -3.879 14.019 3.685 1.00 0.00 78 SER A O 9
ATOM 11512 N N . SER A 1 79 ? -4.201 15.950 4.794 1.00 0.00 79 SER A N 9
ATOM 11513 C CA . SER A 1 79 ? -4.121 16.779 3.596 1.00 0.00 79 SER A CA 9
ATOM 11514 C C . SER A 1 79 ? -2.828 17.587 3.581 1.00 0.00 79 SER A C 9
ATOM 11515 O O . SER A 1 79 ? -2.478 18.239 4.564 1.00 0.00 79 SER A O 9
ATOM 11523 N N . GLY A 1 80 ? -2.120 17.540 2.456 1.00 0.00 80 GLY A N 9
ATOM 11524 C CA . GLY A 1 80 ? -0.874 18.272 2.332 1.00 0.00 80 GLY A CA 9
ATOM 11525 C C . GLY A 1 80 ? -0.966 19.412 1.338 1.00 0.00 80 GLY A C 9
ATOM 11526 O O . GLY A 1 80 ? 0.020 20.103 1.081 1.00 0.00 80 GLY A O 9
ATOM 11530 N N . GLY A 1 1 ? -2.049 -24.744 -12.142 1.00 0.00 1 GLY A N 10
ATOM 11531 C CA . GLY A 1 1 ? -3.074 -24.090 -12.935 1.00 0.00 1 GLY A CA 10
ATOM 11532 C C . GLY A 1 1 ? -2.616 -22.753 -13.484 1.00 0.00 1 GLY A C 10
ATOM 11533 O O . GLY A 1 1 ? -1.433 -22.419 -13.416 1.00 0.00 1 GLY A O 10
ATOM 11537 N N . SER A 1 2 ? -3.554 -21.988 -14.033 1.00 0.00 2 SER A N 10
ATOM 11538 C CA . SER A 1 2 ? -3.240 -20.683 -14.601 1.00 0.00 2 SER A CA 10
ATOM 11539 C C . SER A 1 2 ? -3.743 -19.561 -13.698 1.00 0.00 2 SER A C 10
ATOM 11540 O O . SER A 1 2 ? -4.739 -19.717 -12.991 1.00 0.00 2 SER A O 10
ATOM 11548 N N . SER A 1 3 ? -3.045 -18.430 -13.725 1.00 0.00 3 SER A N 10
ATOM 11549 C CA . SER A 1 3 ? -3.418 -17.282 -12.907 1.00 0.00 3 SER A CA 10
ATOM 11550 C C . SER A 1 3 ? -4.358 -16.354 -13.669 1.00 0.00 3 SER A C 10
ATOM 11551 O O . SER A 1 3 ? -4.334 -16.298 -14.897 1.00 0.00 3 SER A O 10
ATOM 11559 N N . GLY A 1 4 ? -5.187 -15.624 -12.928 1.00 0.00 4 GLY A N 10
ATOM 11560 C CA . GLY A 1 4 ? -6.126 -14.707 -13.549 1.00 0.00 4 GLY A CA 10
ATOM 11561 C C . GLY A 1 4 ? -5.787 -13.256 -13.272 1.00 0.00 4 GLY A C 10
ATOM 11562 O O . GLY A 1 4 ? -4.754 -12.756 -13.717 1.00 0.00 4 GLY A O 10
ATOM 11566 N N . SER A 1 5 ? -6.661 -12.576 -12.537 1.00 0.00 5 SER A N 10
ATOM 11567 C CA . SER A 1 5 ? -6.452 -11.171 -12.205 1.00 0.00 5 SER A CA 10
ATOM 11568 C C . SER A 1 5 ? -6.449 -10.311 -13.466 1.00 0.00 5 SER A C 10
ATOM 11569 O O . SER A 1 5 ? -5.603 -9.430 -13.626 1.00 0.00 5 SER A O 10
ATOM 11577 N N . SER A 1 6 ? -7.398 -10.573 -14.357 1.00 0.00 6 SER A N 10
ATOM 11578 C CA . SER A 1 6 ? -7.503 -9.827 -15.605 1.00 0.00 6 SER A CA 10
ATOM 11579 C C . SER A 1 6 ? -8.449 -8.640 -15.449 1.00 0.00 6 SER A C 10
ATOM 11580 O O . SER A 1 6 ? -9.356 -8.443 -16.257 1.00 0.00 6 SER A O 10
ATOM 11588 N N . GLY A 1 7 ? -8.229 -7.848 -14.404 1.00 0.00 7 GLY A N 10
ATOM 11589 C CA . GLY A 1 7 ? -9.068 -6.690 -14.160 1.00 0.00 7 GLY A CA 10
ATOM 11590 C C . GLY A 1 7 ? -8.506 -5.784 -13.082 1.00 0.00 7 GLY A C 10
ATOM 11591 O O . GLY A 1 7 ? -8.949 -5.823 -11.934 1.00 0.00 7 GLY A O 10
ATOM 11595 N N . LYS A 1 8 ? -7.526 -4.965 -13.450 1.00 0.00 8 LYS A N 10
ATOM 11596 C CA . LYS A 1 8 ? -6.902 -4.045 -12.507 1.00 0.00 8 LYS A CA 10
ATOM 11597 C C . LYS A 1 8 ? -7.875 -2.942 -12.099 1.00 0.00 8 LYS A C 10
ATOM 11598 O O . LYS A 1 8 ? -7.615 -2.189 -11.160 1.00 0.00 8 LYS A O 10
ATOM 11617 N N . ARG A 1 9 ? -8.994 -2.853 -12.810 1.00 0.00 9 ARG A N 10
ATOM 11618 C CA . ARG A 1 9 ? -10.004 -1.843 -12.521 1.00 0.00 9 ARG A CA 10
ATOM 11619 C C . ARG A 1 9 ? -11.348 -2.492 -12.205 1.00 0.00 9 ARG A C 10
ATOM 11620 O O . ARG A 1 9 ? -12.106 -2.843 -13.108 1.00 0.00 9 ARG A O 10
ATOM 11641 N N . MET A 1 10 ? -11.636 -2.649 -10.916 1.00 0.00 10 MET A N 10
ATOM 11642 C CA . MET A 1 10 ? -12.888 -3.256 -10.482 1.00 0.00 10 MET A CA 10
ATOM 11643 C C . MET A 1 10 ? -13.553 -2.413 -9.399 1.00 0.00 10 MET A C 10
ATOM 11644 O O . MET A 1 10 ? -13.043 -1.360 -9.017 1.00 0.00 10 MET A O 10
ATOM 11658 N N . ARG A 1 11 ? -14.695 -2.884 -8.907 1.00 0.00 11 ARG A N 10
ATOM 11659 C CA . ARG A 1 11 ? -15.430 -2.171 -7.868 1.00 0.00 11 ARG A CA 10
ATOM 11660 C C . ARG A 1 11 ? -15.089 -2.722 -6.486 1.00 0.00 11 ARG A C 10
ATOM 11661 O O . ARG A 1 11 ? -15.871 -2.592 -5.543 1.00 0.00 11 ARG A O 10
ATOM 11682 N N . THR A 1 12 ? -13.917 -3.338 -6.374 1.00 0.00 12 THR A N 10
ATOM 11683 C CA . THR A 1 12 ? -13.473 -3.910 -5.108 1.00 0.00 12 THR A CA 10
ATOM 11684 C C . THR A 1 12 ? -13.228 -2.822 -4.069 1.00 0.00 12 THR A C 10
ATOM 11685 O O . THR A 1 12 ? -12.083 -2.522 -3.730 1.00 0.00 12 THR A O 10
ATOM 11696 N N . SER A 1 13 ? -14.310 -2.236 -3.567 1.00 0.00 13 SER A N 10
ATOM 11697 C CA . SER A 1 13 ? -14.210 -1.178 -2.567 1.00 0.00 13 SER A CA 10
ATOM 11698 C C . SER A 1 13 ? -13.825 -1.750 -1.207 1.00 0.00 13 SER A C 10
ATOM 11699 O O . SER A 1 13 ? -14.648 -2.354 -0.518 1.00 0.00 13 SER A O 10
ATOM 11707 N N . PHE A 1 14 ? -12.567 -1.557 -0.826 1.00 0.00 14 PHE A N 10
ATOM 11708 C CA . PHE A 1 14 ? -12.069 -2.055 0.452 1.00 0.00 14 PHE A CA 10
ATOM 11709 C C . PHE A 1 14 ? -12.751 -1.341 1.616 1.00 0.00 14 PHE A C 10
ATOM 11710 O O . PHE A 1 14 ? -13.238 -0.219 1.472 1.00 0.00 14 PHE A O 10
ATOM 11727 N N . LYS A 1 15 ? -12.783 -1.999 2.769 1.00 0.00 15 LYS A N 10
ATOM 11728 C CA . LYS A 1 15 ? -13.403 -1.430 3.960 1.00 0.00 15 LYS A CA 10
ATOM 11729 C C . LYS A 1 15 ? -12.457 -0.454 4.652 1.00 0.00 15 LYS A C 10
ATOM 11730 O O . LYS A 1 15 ? -11.251 -0.462 4.404 1.00 0.00 15 LYS A O 10
ATOM 11749 N N . HIS A 1 16 ? -13.012 0.383 5.522 1.00 0.00 16 HIS A N 10
ATOM 11750 C CA . HIS A 1 16 ? -12.217 1.364 6.253 1.00 0.00 16 HIS A CA 10
ATOM 11751 C C . HIS A 1 16 ? -11.493 0.712 7.426 1.00 0.00 16 HIS A C 10
ATOM 11752 O O . HIS A 1 16 ? -10.499 1.238 7.926 1.00 0.00 16 HIS A O 10
ATOM 11767 N N . HIS A 1 17 ? -11.998 -0.438 7.861 1.00 0.00 17 HIS A N 10
ATOM 11768 C CA . HIS A 1 17 ? -11.400 -1.164 8.976 1.00 0.00 17 HIS A CA 10
ATOM 11769 C C . HIS A 1 17 ? -10.091 -1.827 8.554 1.00 0.00 17 HIS A C 10
ATOM 11770 O O . HIS A 1 17 ? -9.016 -1.444 9.013 1.00 0.00 17 HIS A O 10
ATOM 11785 N N . GLN A 1 18 ? -10.194 -2.821 7.678 1.00 0.00 18 GLN A N 10
ATOM 11786 C CA . GLN A 1 18 ? -9.018 -3.536 7.195 1.00 0.00 18 GLN A CA 10
ATOM 11787 C C . GLN A 1 18 ? -7.958 -2.564 6.690 1.00 0.00 18 GLN A C 10
ATOM 11788 O O . GLN A 1 18 ? -6.793 -2.639 7.083 1.00 0.00 18 GLN A O 10
ATOM 11802 N N . LEU A 1 19 ? -8.368 -1.651 5.816 1.00 0.00 19 LEU A N 10
ATOM 11803 C CA . LEU A 1 19 ? -7.454 -0.663 5.255 1.00 0.00 19 LEU A CA 10
ATOM 11804 C C . LEU A 1 19 ? -6.656 0.027 6.356 1.00 0.00 19 LEU A C 10
ATOM 11805 O O . LEU A 1 19 ? -5.432 0.136 6.275 1.00 0.00 19 LEU A O 10
ATOM 11821 N N . ARG A 1 20 ? -7.356 0.489 7.387 1.00 0.00 20 ARG A N 10
ATOM 11822 C CA . ARG A 1 20 ? -6.712 1.167 8.506 1.00 0.00 20 ARG A CA 10
ATOM 11823 C C . ARG A 1 20 ? -5.446 0.431 8.933 1.00 0.00 20 ARG A C 10
ATOM 11824 O O . ARG A 1 20 ? -4.443 1.051 9.287 1.00 0.00 20 ARG A O 10
ATOM 11845 N N . THR A 1 21 ? -5.501 -0.898 8.899 1.00 0.00 21 THR A N 10
ATOM 11846 C CA . THR A 1 21 ? -4.361 -1.720 9.283 1.00 0.00 21 THR A CA 10
ATOM 11847 C C . THR A 1 21 ? -3.266 -1.672 8.223 1.00 0.00 21 THR A C 10
ATOM 11848 O O . THR A 1 21 ? -2.083 -1.566 8.543 1.00 0.00 21 THR A O 10
ATOM 11859 N N . MET A 1 22 ? -3.669 -1.753 6.960 1.00 0.00 22 MET A N 10
ATOM 11860 C CA . MET A 1 22 ? -2.722 -1.718 5.851 1.00 0.00 22 MET A CA 10
ATOM 11861 C C . MET A 1 22 ? -2.047 -0.353 5.757 1.00 0.00 22 MET A C 10
ATOM 11862 O O . MET A 1 22 ? -0.820 -0.250 5.811 1.00 0.00 22 MET A O 10
ATOM 11876 N N . LYS A 1 23 ? -2.854 0.693 5.616 1.00 0.00 23 LYS A N 10
ATOM 11877 C CA . LYS A 1 23 ? -2.335 2.052 5.514 1.00 0.00 23 LYS A CA 10
ATOM 11878 C C . LYS A 1 23 ? -1.340 2.340 6.634 1.00 0.00 23 LYS A C 10
ATOM 11879 O O . LYS A 1 23 ? -0.230 2.810 6.386 1.00 0.00 23 LYS A O 10
ATOM 11898 N N . SER A 1 24 ? -1.746 2.053 7.867 1.00 0.00 24 SER A N 10
ATOM 11899 C CA . SER A 1 24 ? -0.890 2.283 9.026 1.00 0.00 24 SER A CA 10
ATOM 11900 C C . SER A 1 24 ? 0.464 1.603 8.846 1.00 0.00 24 SER A C 10
ATOM 11901 O O . SER A 1 24 ? 1.497 2.134 9.252 1.00 0.00 24 SER A O 10
ATOM 11909 N N . TYR A 1 25 ? 0.449 0.424 8.233 1.00 0.00 25 TYR A N 10
ATOM 11910 C CA . TYR A 1 25 ? 1.674 -0.332 8.000 1.00 0.00 25 TYR A CA 10
ATOM 11911 C C . TYR A 1 25 ? 2.571 0.382 6.992 1.00 0.00 25 TYR A C 10
ATOM 11912 O O . TYR A 1 25 ? 3.786 0.463 7.173 1.00 0.00 25 TYR A O 10
ATOM 11930 N N . PHE A 1 26 ? 1.961 0.897 5.930 1.00 0.00 26 PHE A N 10
ATOM 11931 C CA . PHE A 1 26 ? 2.703 1.604 4.892 1.00 0.00 26 PHE A CA 10
ATOM 11932 C C . PHE A 1 26 ? 3.712 2.571 5.506 1.00 0.00 26 PHE A C 10
ATOM 11933 O O . PHE A 1 26 ? 4.810 2.753 4.983 1.00 0.00 26 PHE A O 10
ATOM 11950 N N . ALA A 1 27 ? 3.328 3.187 6.620 1.00 0.00 27 ALA A N 10
ATOM 11951 C CA . ALA A 1 27 ? 4.199 4.135 7.306 1.00 0.00 27 ALA A CA 10
ATOM 11952 C C . ALA A 1 27 ? 5.348 3.416 8.004 1.00 0.00 27 ALA A C 10
ATOM 11953 O O . ALA A 1 27 ? 6.482 3.898 8.010 1.00 0.00 27 ALA A O 10
ATOM 11960 N N . ILE A 1 28 ? 5.049 2.263 8.594 1.00 0.00 28 ILE A N 10
ATOM 11961 C CA . ILE A 1 28 ? 6.059 1.479 9.294 1.00 0.00 28 ILE A CA 10
ATOM 11962 C C . ILE A 1 28 ? 7.064 0.879 8.318 1.00 0.00 28 ILE A C 10
ATOM 11963 O O . ILE A 1 28 ? 8.273 1.034 8.482 1.00 0.00 28 ILE A O 10
ATOM 11979 N N . ASN A 1 29 ? 6.554 0.192 7.300 1.00 0.00 29 ASN A N 10
ATOM 11980 C CA . ASN A 1 29 ? 7.408 -0.432 6.296 1.00 0.00 29 ASN A CA 10
ATOM 11981 C C . ASN A 1 29 ? 6.824 -0.249 4.897 1.00 0.00 29 ASN A C 10
ATOM 11982 O O . ASN A 1 29 ? 5.606 -0.250 4.716 1.00 0.00 29 ASN A O 10
ATOM 11993 N N . HIS A 1 30 ? 7.702 -0.095 3.911 1.00 0.00 30 HIS A N 10
ATOM 11994 C CA . HIS A 1 30 ? 7.275 0.088 2.528 1.00 0.00 30 HIS A CA 10
ATOM 11995 C C . HIS A 1 30 ? 7.363 -1.225 1.755 1.00 0.00 30 HIS A C 10
ATOM 11996 O O . HIS A 1 30 ? 6.431 -1.603 1.049 1.00 0.00 30 HIS A O 10
ATOM 12011 N N . ASN A 1 31 ? 8.492 -1.913 1.895 1.00 0.00 31 ASN A N 10
ATOM 12012 C CA . ASN A 1 31 ? 8.702 -3.183 1.208 1.00 0.00 31 ASN A CA 10
ATOM 12013 C C . ASN A 1 31 ? 8.634 -4.349 2.188 1.00 0.00 31 ASN A C 10
ATOM 12014 O O . ASN A 1 31 ? 9.651 -4.871 2.643 1.00 0.00 31 ASN A O 10
ATOM 12025 N N . PRO A 1 32 ? 7.405 -4.770 2.522 1.00 0.00 32 PRO A N 10
ATOM 12026 C CA . PRO A 1 32 ? 7.173 -5.880 3.450 1.00 0.00 32 PRO A CA 10
ATOM 12027 C C . PRO A 1 32 ? 7.579 -7.225 2.858 1.00 0.00 32 PRO A C 10
ATOM 12028 O O . PRO A 1 32 ? 7.574 -7.406 1.640 1.00 0.00 32 PRO A O 10
ATOM 12039 N N . ASP A 1 33 ? 7.930 -8.167 3.727 1.00 0.00 33 ASP A N 10
ATOM 12040 C CA . ASP A 1 33 ? 8.339 -9.497 3.290 1.00 0.00 33 ASP A CA 10
ATOM 12041 C C . ASP A 1 33 ? 7.176 -10.479 3.382 1.00 0.00 33 ASP A C 10
ATOM 12042 O O . ASP A 1 33 ? 6.196 -10.234 4.086 1.00 0.00 33 ASP A O 10
ATOM 12051 N N . ALA A 1 34 ? 7.291 -11.593 2.665 1.00 0.00 34 ALA A N 10
ATOM 12052 C CA . ALA A 1 34 ? 6.249 -12.613 2.665 1.00 0.00 34 ALA A CA 10
ATOM 12053 C C . ALA A 1 34 ? 5.619 -12.753 4.047 1.00 0.00 34 ALA A C 10
ATOM 12054 O O . ALA A 1 34 ? 4.396 -12.806 4.181 1.00 0.00 34 ALA A O 10
ATOM 12061 N N . LYS A 1 35 ? 6.461 -12.813 5.073 1.00 0.00 35 LYS A N 10
ATOM 12062 C CA . LYS A 1 35 ? 5.988 -12.946 6.446 1.00 0.00 35 LYS A CA 10
ATOM 12063 C C . LYS A 1 35 ? 5.032 -11.813 6.804 1.00 0.00 35 LYS A C 10
ATOM 12064 O O . LYS A 1 35 ? 3.951 -12.048 7.344 1.00 0.00 35 LYS A O 10
ATOM 12083 N N . ASP A 1 36 ? 5.436 -10.584 6.499 1.00 0.00 36 ASP A N 10
ATOM 12084 C CA . ASP A 1 36 ? 4.613 -9.415 6.786 1.00 0.00 36 ASP A CA 10
ATOM 12085 C C . ASP A 1 36 ? 3.311 -9.459 5.993 1.00 0.00 36 ASP A C 10
ATOM 12086 O O . ASP A 1 36 ? 2.261 -9.041 6.481 1.00 0.00 36 ASP A O 10
ATOM 12095 N N . LEU A 1 37 ? 3.387 -9.966 4.768 1.00 0.00 37 LEU A N 10
ATOM 12096 C CA . LEU A 1 37 ? 2.215 -10.063 3.905 1.00 0.00 37 LEU A CA 10
ATOM 12097 C C . LEU A 1 37 ? 1.175 -11.006 4.504 1.00 0.00 37 LEU A C 10
ATOM 12098 O O . LEU A 1 37 ? 0.015 -10.636 4.680 1.00 0.00 37 LEU A O 10
ATOM 12114 N N . LYS A 1 38 ? 1.601 -12.225 4.817 1.00 0.00 38 LYS A N 10
ATOM 12115 C CA . LYS A 1 38 ? 0.708 -13.221 5.400 1.00 0.00 38 LYS A CA 10
ATOM 12116 C C . LYS A 1 38 ? 0.103 -12.711 6.704 1.00 0.00 38 LYS A C 10
ATOM 12117 O O . LYS A 1 38 ? -1.067 -12.962 6.996 1.00 0.00 38 LYS A O 10
ATOM 12136 N N . GLN A 1 39 ? 0.906 -11.995 7.484 1.00 0.00 39 GLN A N 10
ATOM 12137 C CA . GLN A 1 39 ? 0.448 -11.450 8.757 1.00 0.00 39 GLN A CA 10
ATOM 12138 C C . GLN A 1 39 ? -0.672 -10.437 8.544 1.00 0.00 39 GLN A C 10
ATOM 12139 O O . GLN A 1 39 ? -1.582 -10.320 9.366 1.00 0.00 39 GLN A O 10
ATOM 12153 N N . LEU A 1 40 ? -0.600 -9.707 7.437 1.00 0.00 40 LEU A N 10
ATOM 12154 C CA . LEU A 1 40 ? -1.608 -8.702 7.116 1.00 0.00 40 LEU A CA 10
ATOM 12155 C C . LEU A 1 40 ? -2.844 -9.349 6.498 1.00 0.00 40 LEU A C 10
ATOM 12156 O O . LEU A 1 40 ? -3.951 -8.823 6.604 1.00 0.00 40 LEU A O 10
ATOM 12172 N N . ALA A 1 41 ? -2.646 -10.495 5.854 1.00 0.00 41 ALA A N 10
ATOM 12173 C CA . ALA A 1 41 ? -3.745 -11.216 5.223 1.00 0.00 41 ALA A CA 10
ATOM 12174 C C . ALA A 1 41 ? -4.792 -11.630 6.251 1.00 0.00 41 ALA A C 10
ATOM 12175 O O . ALA A 1 41 ? -5.958 -11.836 5.915 1.00 0.00 41 ALA A O 10
ATOM 12182 N N . GLN A 1 42 ? -4.368 -11.750 7.506 1.00 0.00 42 GLN A N 10
ATOM 12183 C CA . GLN A 1 42 ? -5.271 -12.141 8.582 1.00 0.00 42 GLN A CA 10
ATOM 12184 C C . GLN A 1 42 ? -5.824 -10.915 9.300 1.00 0.00 42 GLN A C 10
ATOM 12185 O O . GLN A 1 42 ? -7.027 -10.815 9.544 1.00 0.00 42 GLN A O 10
ATOM 12199 N N . LYS A 1 43 ? -4.939 -9.983 9.638 1.00 0.00 43 LYS A N 10
ATOM 12200 C CA . LYS A 1 43 ? -5.338 -8.763 10.328 1.00 0.00 43 LYS A CA 10
ATOM 12201 C C . LYS A 1 43 ? -6.418 -8.023 9.545 1.00 0.00 43 LYS A C 10
ATOM 12202 O O . LYS A 1 43 ? -7.260 -7.335 10.123 1.00 0.00 43 LYS A O 10
ATOM 12221 N N . THR A 1 44 ? -6.389 -8.169 8.223 1.00 0.00 44 THR A N 10
ATOM 12222 C CA . THR A 1 44 ? -7.365 -7.515 7.361 1.00 0.00 44 THR A CA 10
ATOM 12223 C C . THR A 1 44 ? -8.375 -8.518 6.814 1.00 0.00 44 THR A C 10
ATOM 12224 O O . THR A 1 44 ? -9.545 -8.192 6.620 1.00 0.00 44 THR A O 10
ATOM 12235 N N . GLY A 1 45 ? -7.914 -9.741 6.567 1.00 0.00 45 GLY A N 10
ATOM 12236 C CA . GLY A 1 45 ? -8.790 -10.773 6.046 1.00 0.00 45 GLY A CA 10
ATOM 12237 C C . GLY A 1 45 ? -8.547 -11.053 4.576 1.00 0.00 45 GLY A C 10
ATOM 12238 O O . GLY A 1 45 ? -8.998 -12.069 4.046 1.00 0.00 45 GLY A O 10
ATOM 12242 N N . LEU A 1 46 ? -7.833 -10.149 3.914 1.00 0.00 46 LEU A N 10
ATOM 12243 C CA . LEU A 1 46 ? -7.531 -10.303 2.495 1.00 0.00 46 LEU A CA 10
ATOM 12244 C C . LEU A 1 46 ? -6.487 -11.392 2.275 1.00 0.00 46 LEU A C 10
ATOM 12245 O O . LEU A 1 46 ? -5.994 -11.996 3.228 1.00 0.00 46 LEU A O 10
ATOM 12261 N N . THR A 1 47 ? -6.151 -11.636 1.012 1.00 0.00 47 THR A N 10
ATOM 12262 C CA . THR A 1 47 ? -5.164 -12.651 0.667 1.00 0.00 47 THR A CA 10
ATOM 12263 C C . THR A 1 47 ? -3.832 -12.016 0.285 1.00 0.00 47 THR A C 10
ATOM 12264 O O . THR A 1 47 ? -3.731 -10.797 0.143 1.00 0.00 47 THR A O 10
ATOM 12275 N N . LYS A 1 48 ? -2.810 -12.849 0.119 1.00 0.00 48 LYS A N 10
ATOM 12276 C CA . LYS A 1 48 ? -1.484 -12.370 -0.250 1.00 0.00 48 LYS A CA 10
ATOM 12277 C C . LYS A 1 48 ? -1.557 -11.437 -1.454 1.00 0.00 48 LYS A C 10
ATOM 12278 O O . LYS A 1 48 ? -1.138 -10.282 -1.383 1.00 0.00 48 LYS A O 10
ATOM 12297 N N . ARG A 1 49 ? -2.093 -11.946 -2.559 1.00 0.00 49 ARG A N 10
ATOM 12298 C CA . ARG A 1 49 ? -2.221 -11.158 -3.779 1.00 0.00 49 ARG A CA 10
ATOM 12299 C C . ARG A 1 49 ? -2.828 -9.791 -3.481 1.00 0.00 49 ARG A C 10
ATOM 12300 O O . ARG A 1 49 ? -2.180 -8.759 -3.662 1.00 0.00 49 ARG A O 10
ATOM 12321 N N . VAL A 1 50 ? -4.076 -9.789 -3.025 1.00 0.00 50 VAL A N 10
ATOM 12322 C CA . VAL A 1 50 ? -4.772 -8.549 -2.702 1.00 0.00 50 VAL A CA 10
ATOM 12323 C C . VAL A 1 50 ? -3.858 -7.587 -1.950 1.00 0.00 50 VAL A C 10
ATOM 12324 O O . VAL A 1 50 ? -3.836 -6.388 -2.229 1.00 0.00 50 VAL A O 10
ATOM 12337 N N . LEU A 1 51 ? -3.105 -8.121 -0.994 1.00 0.00 51 LEU A N 10
ATOM 12338 C CA . LEU A 1 51 ? -2.188 -7.310 -0.200 1.00 0.00 51 LEU A CA 10
ATOM 12339 C C . LEU A 1 51 ? -0.982 -6.883 -1.030 1.00 0.00 51 LEU A C 10
ATOM 12340 O O . LEU A 1 51 ? -0.423 -5.807 -0.822 1.00 0.00 51 LEU A O 10
ATOM 12356 N N . GLN A 1 52 ? -0.586 -7.736 -1.971 1.00 0.00 52 GLN A N 10
ATOM 12357 C CA . GLN A 1 52 ? 0.554 -7.445 -2.832 1.00 0.00 52 GLN A CA 10
ATOM 12358 C C . GLN A 1 52 ? 0.239 -6.296 -3.784 1.00 0.00 52 GLN A C 10
ATOM 12359 O O . GLN A 1 52 ? 0.950 -5.291 -3.816 1.00 0.00 52 GLN A O 10
ATOM 12373 N N . VAL A 1 53 ? -0.830 -6.450 -4.557 1.00 0.00 53 VAL A N 10
ATOM 12374 C CA . VAL A 1 53 ? -1.240 -5.424 -5.508 1.00 0.00 53 VAL A CA 10
ATOM 12375 C C . VAL A 1 53 ? -1.443 -4.081 -4.816 1.00 0.00 53 VAL A C 10
ATOM 12376 O O . VAL A 1 53 ? -0.742 -3.111 -5.103 1.00 0.00 53 VAL A O 10
ATOM 12389 N N . TRP A 1 54 ? -2.406 -4.033 -3.902 1.00 0.00 54 TRP A N 10
ATOM 12390 C CA . TRP A 1 54 ? -2.701 -2.808 -3.167 1.00 0.00 54 TRP A CA 10
ATOM 12391 C C . TRP A 1 54 ? -1.418 -2.067 -2.805 1.00 0.00 54 TRP A C 10
ATOM 12392 O O . TRP A 1 54 ? -1.210 -0.929 -3.222 1.00 0.00 54 TRP A O 10
ATOM 12413 N N . PHE A 1 55 ? -0.562 -2.722 -2.028 1.00 0.00 55 PHE A N 10
ATOM 12414 C CA . PHE A 1 55 ? 0.700 -2.125 -1.610 1.00 0.00 55 PHE A CA 10
ATOM 12415 C C . PHE A 1 55 ? 1.492 -1.625 -2.814 1.00 0.00 55 PHE A C 10
ATOM 12416 O O . PHE A 1 55 ? 1.895 -0.464 -2.867 1.00 0.00 55 PHE A O 10
ATOM 12433 N N . GLN A 1 56 ? 1.710 -2.512 -3.780 1.00 0.00 56 GLN A N 10
ATOM 12434 C CA . GLN A 1 56 ? 2.455 -2.162 -4.984 1.00 0.00 56 GLN A CA 10
ATOM 12435 C C . GLN A 1 56 ? 1.905 -0.885 -5.611 1.00 0.00 56 GLN A C 10
ATOM 12436 O O . GLN A 1 56 ? 2.658 -0.066 -6.137 1.00 0.00 56 GLN A O 10
ATOM 12450 N N . ASN A 1 57 ? 0.588 -0.722 -5.552 1.00 0.00 57 ASN A N 10
ATOM 12451 C CA . ASN A 1 57 ? -0.063 0.456 -6.115 1.00 0.00 57 ASN A CA 10
ATOM 12452 C C . ASN A 1 57 ? 0.177 1.682 -5.239 1.00 0.00 57 ASN A C 10
ATOM 12453 O O . ASN A 1 57 ? 0.207 2.810 -5.728 1.00 0.00 57 ASN A O 10
ATOM 12464 N N . ALA A 1 58 ? 0.351 1.450 -3.942 1.00 0.00 58 ALA A N 10
ATOM 12465 C CA . ALA A 1 58 ? 0.592 2.534 -2.998 1.00 0.00 58 ALA A CA 10
ATOM 12466 C C . ALA A 1 58 ? 1.920 3.228 -3.286 1.00 0.00 58 ALA A C 10
ATOM 12467 O O . ALA A 1 58 ? 1.992 4.456 -3.331 1.00 0.00 58 ALA A O 10
ATOM 12474 N N . ARG A 1 59 ? 2.967 2.433 -3.478 1.00 0.00 59 ARG A N 10
ATOM 12475 C CA . ARG A 1 59 ? 4.293 2.971 -3.760 1.00 0.00 59 ARG A CA 10
ATOM 12476 C C . ARG A 1 59 ? 4.259 3.889 -4.977 1.00 0.00 59 ARG A C 10
ATOM 12477 O O . ARG A 1 59 ? 4.931 4.920 -5.007 1.00 0.00 59 ARG A O 10
ATOM 12498 N N . ALA A 1 60 ? 3.475 3.508 -5.980 1.00 0.00 60 ALA A N 10
ATOM 12499 C CA . ALA A 1 60 ? 3.353 4.297 -7.198 1.00 0.00 60 ALA A CA 10
ATOM 12500 C C . ALA A 1 60 ? 2.755 5.669 -6.906 1.00 0.00 60 ALA A C 10
ATOM 12501 O O . ALA A 1 60 ? 3.227 6.685 -7.417 1.00 0.00 60 ALA A O 10
ATOM 12508 N N . LYS A 1 61 ? 1.714 5.692 -6.081 1.00 0.00 61 LYS A N 10
ATOM 12509 C CA . LYS A 1 61 ? 1.051 6.939 -5.719 1.00 0.00 61 LYS A CA 10
ATOM 12510 C C . LYS A 1 61 ? 2.003 7.863 -4.967 1.00 0.00 61 LYS A C 10
ATOM 12511 O O . LYS A 1 61 ? 2.240 8.998 -5.381 1.00 0.00 61 LYS A O 10
ATOM 12530 N N . PHE A 1 62 ? 2.548 7.370 -3.860 1.00 0.00 62 PHE A N 10
ATOM 12531 C CA . PHE A 1 62 ? 3.475 8.151 -3.050 1.00 0.00 62 PHE A CA 10
ATOM 12532 C C . PHE A 1 62 ? 4.543 8.803 -3.922 1.00 0.00 62 PHE A C 10
ATOM 12533 O O . PHE A 1 62 ? 4.826 9.993 -3.790 1.00 0.00 62 PHE A O 10
ATOM 12550 N N . ARG A 1 63 ? 5.134 8.012 -4.812 1.00 0.00 63 ARG A N 10
ATOM 12551 C CA . ARG A 1 63 ? 6.173 8.511 -5.705 1.00 0.00 63 ARG A CA 10
ATOM 12552 C C . ARG A 1 63 ? 5.702 9.759 -6.445 1.00 0.00 63 ARG A C 10
ATOM 12553 O O . ARG A 1 63 ? 6.408 10.767 -6.494 1.00 0.00 63 ARG A O 10
ATOM 12574 N N . ARG A 1 64 ? 4.506 9.685 -7.018 1.00 0.00 64 ARG A N 10
ATOM 12575 C CA . ARG A 1 64 ? 3.941 10.807 -7.756 1.00 0.00 64 ARG A CA 10
ATOM 12576 C C . ARG A 1 64 ? 4.159 12.117 -7.005 1.00 0.00 64 ARG A C 10
ATOM 12577 O O . ARG A 1 64 ? 4.714 13.072 -7.548 1.00 0.00 64 ARG A O 10
ATOM 12598 N N . ASN A 1 65 ? 3.719 12.155 -5.751 1.00 0.00 65 ASN A N 10
ATOM 12599 C CA . ASN A 1 65 ? 3.864 13.348 -4.925 1.00 0.00 65 ASN A CA 10
ATOM 12600 C C . ASN A 1 65 ? 5.229 13.997 -5.143 1.00 0.00 65 ASN A C 10
ATOM 12601 O O . ASN A 1 65 ? 5.321 15.185 -5.457 1.00 0.00 65 ASN A O 10
ATOM 12612 N N . LEU A 1 66 ? 6.285 13.209 -4.975 1.00 0.00 66 LEU A N 10
ATOM 12613 C CA . LEU A 1 66 ? 7.645 13.705 -5.154 1.00 0.00 66 LEU A CA 10
ATOM 12614 C C . LEU A 1 66 ? 7.831 14.295 -6.548 1.00 0.00 66 LEU A C 10
ATOM 12615 O O . LEU A 1 66 ? 8.458 15.342 -6.713 1.00 0.00 66 LEU A O 10
ATOM 12631 N N . LEU A 1 67 ? 7.281 13.617 -7.550 1.00 0.00 67 LEU A N 10
ATOM 12632 C CA . LEU A 1 67 ? 7.384 14.074 -8.931 1.00 0.00 67 LEU A CA 10
ATOM 12633 C C . LEU A 1 67 ? 6.493 15.288 -9.170 1.00 0.00 67 LEU A C 10
ATOM 12634 O O . LEU A 1 67 ? 6.654 16.004 -10.159 1.00 0.00 67 LEU A O 10
ATOM 12650 N N . ARG A 1 68 ? 5.554 15.516 -8.257 1.00 0.00 68 ARG A N 10
ATOM 12651 C CA . ARG A 1 68 ? 4.638 16.645 -8.368 1.00 0.00 68 ARG A CA 10
ATOM 12652 C C . ARG A 1 68 ? 4.132 16.796 -9.801 1.00 0.00 68 ARG A C 10
ATOM 12653 O O . ARG A 1 68 ? 4.137 17.893 -10.357 1.00 0.00 68 ARG A O 10
ATOM 12674 N N . GLN A 1 69 ? 3.698 15.686 -10.389 1.00 0.00 69 GLN A N 10
ATOM 12675 C CA . GLN A 1 69 ? 3.191 15.695 -11.755 1.00 0.00 69 GLN A CA 10
ATOM 12676 C C . GLN A 1 69 ? 1.770 16.250 -11.806 1.00 0.00 69 GLN A C 10
ATOM 12677 O O . GLN A 1 69 ? 1.492 17.200 -12.534 1.00 0.00 69 GLN A O 10
ATOM 12691 N N . GLU A 1 70 ? 0.878 15.649 -11.024 1.00 0.00 70 GLU A N 10
ATOM 12692 C CA . GLU A 1 70 ? -0.514 16.083 -10.982 1.00 0.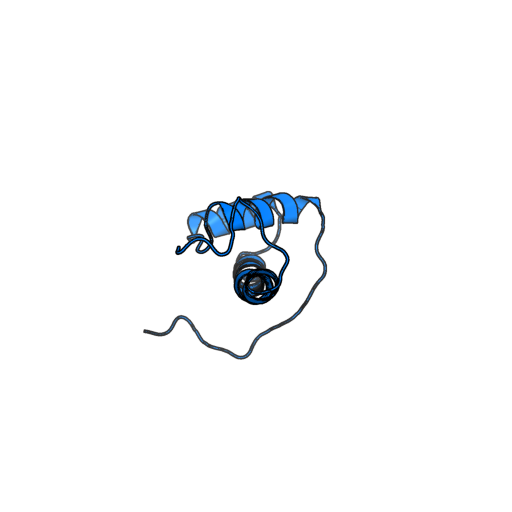00 70 GLU A CA 10
ATOM 12693 C C . GLU A 1 70 ? -0.765 16.984 -9.775 1.00 0.00 70 GLU A C 10
ATOM 12694 O O . GLU A 1 70 ? 0.131 17.221 -8.966 1.00 0.00 70 GLU A O 10
ATOM 12706 N N . ASN A 1 71 ? -1.993 17.481 -9.661 1.00 0.00 71 ASN A N 10
ATOM 12707 C CA . ASN A 1 71 ? -2.363 18.356 -8.555 1.00 0.00 71 ASN A CA 10
ATOM 12708 C C . ASN A 1 71 ? -3.386 17.681 -7.646 1.00 0.00 71 ASN A C 10
ATOM 12709 O O . ASN A 1 71 ? -3.941 16.637 -7.988 1.00 0.00 71 ASN A O 10
ATOM 12720 N N . GLY A 1 72 ? -3.630 18.284 -6.487 1.00 0.00 72 GLY A N 10
ATOM 12721 C CA . GLY A 1 72 ? -4.585 17.728 -5.547 1.00 0.00 72 GLY A CA 10
ATOM 12722 C C . GLY A 1 72 ? -4.331 18.183 -4.124 1.00 0.00 72 GLY A C 10
ATOM 12723 O O . GLY A 1 72 ? -5.087 18.984 -3.577 1.00 0.00 72 GLY A O 10
ATOM 12727 N N . GLY A 1 73 ? -3.262 17.670 -3.522 1.00 0.00 73 GLY A N 10
ATOM 12728 C CA . GLY A 1 73 ? -2.930 18.039 -2.158 1.00 0.00 73 GLY A CA 10
ATOM 12729 C C . GLY A 1 73 ? -1.548 18.649 -2.043 1.00 0.00 73 GLY A C 10
ATOM 12730 O O . GLY A 1 73 ? -0.546 17.994 -2.330 1.00 0.00 73 GLY A O 10
ATOM 12734 N N . VAL A 1 74 ? -1.492 19.909 -1.622 1.00 0.00 74 VAL A N 10
ATOM 12735 C CA . VAL A 1 74 ? -0.221 20.609 -1.470 1.00 0.00 74 VAL A CA 10
ATOM 12736 C C . VAL A 1 74 ? 0.068 20.909 -0.004 1.00 0.00 74 VAL A C 10
ATOM 12737 O O . VAL A 1 74 ? -0.261 21.984 0.498 1.00 0.00 74 VAL A O 10
ATOM 12750 N N . SER A 1 75 ? 0.686 19.951 0.680 1.00 0.00 75 SER A N 10
ATOM 12751 C CA . SER A 1 75 ? 1.018 20.112 2.091 1.00 0.00 75 SER A CA 10
ATOM 12752 C C . SER A 1 75 ? 2.383 19.507 2.400 1.00 0.00 75 SER A C 10
ATOM 12753 O O . SER A 1 75 ? 3.025 18.916 1.532 1.00 0.00 75 SER A O 10
ATOM 12761 N N . GLY A 1 76 ? 2.823 19.658 3.647 1.00 0.00 76 GLY A N 10
ATOM 12762 C CA . GLY A 1 76 ? 4.110 19.122 4.049 1.00 0.00 76 GLY A CA 10
ATOM 12763 C C . GLY A 1 76 ? 5.148 20.206 4.263 1.00 0.00 76 GLY A C 10
ATOM 12764 O O . GLY A 1 76 ? 4.878 21.395 4.100 1.00 0.00 76 GLY A O 10
ATOM 12768 N N . PRO A 1 77 ? 6.369 19.795 4.639 1.00 0.00 77 PRO A N 10
ATOM 12769 C CA . PRO A 1 77 ? 7.475 20.725 4.885 1.00 0.00 77 PRO A CA 10
ATOM 12770 C C . PRO A 1 77 ? 7.982 21.376 3.602 1.00 0.00 77 PRO A C 10
ATOM 12771 O O . PRO A 1 77 ? 8.193 20.701 2.594 1.00 0.00 77 PRO A O 10
ATOM 12782 N N . SER A 1 78 ? 8.176 22.690 3.647 1.00 0.00 78 SER A N 10
ATOM 12783 C CA . SER A 1 78 ? 8.655 23.432 2.487 1.00 0.00 78 SER A CA 10
ATOM 12784 C C . SER A 1 78 ? 10.154 23.229 2.294 1.00 0.00 78 SER A C 10
ATOM 12785 O O . SER A 1 78 ? 10.843 22.726 3.181 1.00 0.00 78 SER A O 10
ATOM 12793 N N . SER A 1 79 ? 10.654 23.625 1.126 1.00 0.00 79 SER A N 10
ATOM 12794 C CA . SER A 1 79 ? 12.071 23.484 0.814 1.00 0.00 79 SER A CA 10
ATOM 12795 C C . SER A 1 79 ? 12.926 24.279 1.796 1.00 0.00 79 SER A C 10
ATOM 12796 O O . SER A 1 79 ? 13.833 23.737 2.427 1.00 0.00 79 SER A O 10
ATOM 12804 N N . GLY A 1 80 ? 12.629 25.569 1.918 1.00 0.00 80 GLY A N 10
ATOM 12805 C CA . GLY A 1 80 ? 13.379 26.420 2.825 1.00 0.00 80 GLY A CA 10
ATOM 12806 C C . GLY A 1 80 ? 14.867 26.401 2.539 1.00 0.00 80 GLY A C 10
ATOM 12807 O O . GLY A 1 80 ? 15.396 27.315 1.907 1.00 0.00 80 GLY A O 10
ATOM 12811 N N . GLY A 1 1 ? -13.989 -16.848 -20.722 1.00 0.00 1 GLY A N 11
ATOM 12812 C CA . GLY A 1 1 ? -13.574 -15.509 -21.096 1.00 0.00 1 GLY A CA 11
ATOM 12813 C C . GLY A 1 1 ? -14.673 -14.734 -21.794 1.00 0.00 1 GLY A C 11
ATOM 12814 O O . GLY A 1 1 ? -15.727 -14.477 -21.211 1.00 0.00 1 GLY A O 11
ATOM 12818 N N . SER A 1 2 ? -14.429 -14.359 -23.046 1.00 0.00 2 SER A N 11
ATOM 12819 C CA . SER A 1 2 ? -15.405 -13.604 -23.822 1.00 0.00 2 SER A CA 11
ATOM 12820 C C . SER A 1 2 ? -15.858 -12.360 -23.063 1.00 0.00 2 SER A C 11
ATOM 12821 O O . SER A 1 2 ? -17.044 -12.028 -23.046 1.00 0.00 2 SER A O 11
ATOM 12829 N N . SER A 1 3 ? -14.906 -11.677 -22.436 1.00 0.00 3 SER A N 11
ATOM 12830 C CA . SER A 1 3 ? -15.206 -10.473 -21.672 1.00 0.00 3 SER A CA 11
ATOM 12831 C C . SER A 1 3 ? -14.992 -9.224 -22.521 1.00 0.00 3 SER A C 11
ATOM 12832 O O . SER A 1 3 ? -13.907 -9.001 -23.056 1.00 0.00 3 SER A O 11
ATOM 12840 N N . GLY A 1 4 ? -16.037 -8.410 -22.640 1.00 0.00 4 GLY A N 11
ATOM 12841 C CA . GLY A 1 4 ? -15.945 -7.193 -23.425 1.00 0.00 4 GLY A CA 11
ATOM 12842 C C . GLY A 1 4 ? -15.182 -6.097 -22.708 1.00 0.00 4 GLY A C 11
ATOM 12843 O O . GLY A 1 4 ? -15.781 -5.198 -22.118 1.00 0.00 4 GLY A O 11
ATOM 12847 N N . SER A 1 5 ? -13.855 -6.172 -22.757 1.00 0.00 5 SER A N 11
ATOM 12848 C CA . SER A 1 5 ? -13.009 -5.182 -22.102 1.00 0.00 5 SER A CA 11
ATOM 12849 C C . SER A 1 5 ? -11.538 -5.432 -22.416 1.00 0.00 5 SER A C 11
ATOM 12850 O O . SER A 1 5 ? -11.027 -6.534 -22.218 1.00 0.00 5 SER A O 11
ATOM 12858 N N . SER A 1 6 ? -10.860 -4.400 -22.909 1.00 0.00 6 SER A N 11
ATOM 12859 C CA . SER A 1 6 ? -9.448 -4.507 -23.255 1.00 0.00 6 SER A CA 11
ATOM 12860 C C . SER A 1 6 ? -8.572 -4.380 -22.013 1.00 0.00 6 SER A C 11
ATOM 12861 O O . SER A 1 6 ? -7.686 -5.199 -21.776 1.00 0.00 6 SER A O 11
ATOM 12869 N N . GLY A 1 7 ? -8.829 -3.343 -21.220 1.00 0.00 7 GLY A N 11
ATOM 12870 C CA . GLY A 1 7 ? -8.056 -3.125 -20.010 1.00 0.00 7 GLY A CA 11
ATOM 12871 C C . GLY A 1 7 ? -8.811 -3.532 -18.760 1.00 0.00 7 GLY A C 11
ATOM 12872 O O . GLY A 1 7 ? -10.025 -3.732 -18.795 1.00 0.00 7 GLY A O 11
ATOM 12876 N N . LYS A 1 8 ? -8.090 -3.656 -17.651 1.00 0.00 8 LYS A N 11
ATOM 12877 C CA . LYS A 1 8 ? -8.697 -4.042 -16.382 1.00 0.00 8 LYS A CA 11
ATOM 12878 C C . LYS A 1 8 ? -8.787 -2.848 -15.437 1.00 0.00 8 LYS A C 11
ATOM 12879 O O . LYS A 1 8 ? -7.948 -1.948 -15.476 1.00 0.00 8 LYS A O 11
ATOM 12898 N N . ARG A 1 9 ? -9.809 -2.848 -14.587 1.00 0.00 9 ARG A N 11
ATOM 12899 C CA . ARG A 1 9 ? -10.007 -1.765 -13.631 1.00 0.00 9 ARG A CA 11
ATOM 12900 C C . ARG A 1 9 ? -10.387 -2.315 -12.259 1.00 0.00 9 ARG A C 11
ATOM 12901 O O . ARG A 1 9 ? -11.377 -3.032 -12.119 1.00 0.00 9 ARG A O 11
ATOM 12922 N N . MET A 1 10 ? -9.593 -1.972 -11.250 1.00 0.00 10 MET A N 11
ATOM 12923 C CA . MET A 1 10 ? -9.845 -2.431 -9.889 1.00 0.00 10 MET A CA 11
ATOM 12924 C C . MET A 1 10 ? -11.225 -1.987 -9.413 1.00 0.00 10 MET A C 11
ATOM 12925 O O . MET A 1 10 ? -12.084 -2.816 -9.109 1.00 0.00 10 MET A O 11
ATOM 12939 N N . ARG A 1 11 ? -11.432 -0.675 -9.352 1.00 0.00 11 ARG A N 11
ATOM 12940 C CA . ARG A 1 11 ? -12.708 -0.123 -8.913 1.00 0.00 11 ARG A CA 11
ATOM 12941 C C . ARG A 1 11 ? -13.254 -0.900 -7.720 1.00 0.00 11 ARG A C 11
ATOM 12942 O O . ARG A 1 11 ? -14.432 -1.259 -7.684 1.00 0.00 11 ARG A O 11
ATOM 12963 N N . THR A 1 12 ? -12.392 -1.158 -6.742 1.00 0.00 12 THR A N 11
ATOM 12964 C CA . THR A 1 12 ? -12.786 -1.895 -5.548 1.00 0.00 12 THR A CA 11
ATOM 12965 C C . THR A 1 12 ? -13.045 -0.950 -4.380 1.00 0.00 12 THR A C 11
ATOM 12966 O O . THR A 1 12 ? -12.516 0.161 -4.339 1.00 0.00 12 THR A O 11
ATOM 12977 N N . SER A 1 13 ? -13.861 -1.398 -3.431 1.00 0.00 13 SER A N 11
ATOM 12978 C CA . SER A 1 13 ? -14.192 -0.590 -2.264 1.00 0.00 13 SER A CA 11
ATOM 12979 C C . SER A 1 13 ? -13.759 -1.290 -0.979 1.00 0.00 13 SER A C 11
ATOM 12980 O O . SER A 1 13 ? -14.499 -2.099 -0.420 1.00 0.00 13 SER A O 11
ATOM 12988 N N . PHE A 1 14 ? -12.556 -0.972 -0.516 1.00 0.00 14 PHE A N 11
ATOM 12989 C CA . PHE A 1 14 ? -12.022 -1.569 0.702 1.00 0.00 14 PHE A CA 11
ATOM 12990 C C . PHE A 1 14 ? -12.681 -0.965 1.939 1.00 0.00 14 PHE A C 11
ATOM 12991 O O . PHE A 1 14 ? -13.193 0.154 1.899 1.00 0.00 14 PHE A O 11
ATOM 13008 N N . LYS A 1 15 ? -12.664 -1.713 3.037 1.00 0.00 15 LYS A N 11
ATOM 13009 C CA . LYS A 1 15 ? -13.259 -1.253 4.285 1.00 0.00 15 LYS A CA 11
ATOM 13010 C C . LYS A 1 15 ? -12.250 -0.459 5.109 1.00 0.00 15 LYS A C 11
ATOM 13011 O O . LYS A 1 15 ? -11.065 -0.793 5.148 1.00 0.00 15 LYS A O 11
ATOM 13030 N N . HIS A 1 16 ? -12.727 0.594 5.765 1.00 0.00 16 HIS A N 11
ATOM 13031 C CA . HIS A 1 16 ? -11.866 1.435 6.590 1.00 0.00 16 HIS A CA 11
ATOM 13032 C C . HIS A 1 16 ? -11.207 0.617 7.697 1.00 0.00 16 HIS A C 11
ATOM 13033 O O . HIS A 1 16 ? -10.210 1.039 8.285 1.00 0.00 16 HIS A O 11
ATOM 13048 N N . HIS A 1 17 ? -11.770 -0.553 7.978 1.00 0.00 17 HIS A N 11
ATOM 13049 C CA . HIS A 1 17 ? -11.238 -1.430 9.015 1.00 0.00 17 HIS A CA 11
ATOM 13050 C C . HIS A 1 17 ? -9.956 -2.110 8.545 1.00 0.00 17 HIS A C 11
ATOM 13051 O O . HIS A 1 17 ? -8.877 -1.857 9.080 1.00 0.00 17 HIS A O 11
ATOM 13066 N N . GLN A 1 18 ? -10.083 -2.975 7.544 1.00 0.00 18 GLN A N 11
ATOM 13067 C CA . GLN A 1 18 ? -8.934 -3.693 7.005 1.00 0.00 18 GLN A CA 11
ATOM 13068 C C . GLN A 1 18 ? -7.847 -2.723 6.558 1.00 0.00 18 GLN A C 11
ATOM 13069 O O . GLN A 1 18 ? -6.672 -2.894 6.890 1.00 0.00 18 GLN A O 11
ATOM 13083 N N . LEU A 1 19 ? -8.244 -1.703 5.805 1.00 0.00 19 LEU A N 11
ATOM 13084 C CA . LEU A 1 19 ? -7.301 -0.704 5.312 1.00 0.00 19 LEU A CA 11
ATOM 13085 C C . LEU A 1 19 ? -6.535 -0.063 6.465 1.00 0.00 19 LEU A C 11
ATOM 13086 O O . LEU A 1 19 ? -5.319 0.116 6.392 1.00 0.00 19 LEU A O 11
ATOM 13102 N N . ARG A 1 20 ? -7.255 0.279 7.529 1.00 0.00 20 ARG A N 11
ATOM 13103 C CA . ARG A 1 20 ? -6.642 0.900 8.698 1.00 0.00 20 ARG A CA 11
ATOM 13104 C C . ARG A 1 20 ? -5.357 0.175 9.087 1.00 0.00 20 ARG A C 11
ATOM 13105 O O . ARG A 1 20 ? -4.379 0.800 9.501 1.00 0.00 20 ARG A O 11
ATOM 13126 N N . THR A 1 21 ? -5.364 -1.148 8.951 1.00 0.00 21 THR A N 11
ATOM 13127 C CA . THR A 1 21 ? -4.201 -1.957 9.289 1.00 0.00 21 THR A CA 11
ATOM 13128 C C . THR A 1 21 ? -3.103 -1.805 8.243 1.00 0.00 21 THR A C 11
ATOM 13129 O O . THR A 1 21 ? -1.926 -1.676 8.580 1.00 0.00 21 THR A O 11
ATOM 13140 N N . MET A 1 22 ? -3.494 -1.823 6.974 1.00 0.00 22 MET A N 11
ATOM 13141 C CA . MET A 1 22 ? -2.541 -1.686 5.878 1.00 0.00 22 MET A CA 11
ATOM 13142 C C . MET A 1 22 ? -1.947 -0.281 5.848 1.00 0.00 22 MET A C 11
ATOM 13143 O O . MET A 1 22 ? -0.748 -0.097 6.061 1.00 0.00 22 MET A O 11
ATOM 13157 N N . LYS A 1 23 ? -2.792 0.709 5.581 1.00 0.00 23 LYS A N 11
ATOM 13158 C CA . LYS A 1 23 ? -2.352 2.097 5.524 1.00 0.00 23 LYS A CA 11
ATOM 13159 C C . LYS A 1 23 ? -1.316 2.385 6.606 1.00 0.00 23 LYS A C 11
ATOM 13160 O O . LYS A 1 23 ? -0.243 2.918 6.325 1.00 0.00 23 LYS A O 11
ATOM 13179 N N . SER A 1 24 ? -1.644 2.027 7.843 1.00 0.00 24 SER A N 11
ATOM 13180 C CA . SER A 1 24 ? -0.743 2.249 8.968 1.00 0.00 24 SER A CA 11
ATOM 13181 C C . SER A 1 24 ? 0.619 1.614 8.706 1.00 0.00 24 SER A C 11
ATOM 13182 O O . SER A 1 24 ? 1.658 2.254 8.874 1.00 0.00 24 SER A O 11
ATOM 13190 N N . TYR A 1 25 ? 0.606 0.351 8.294 1.00 0.00 25 TYR A N 11
ATOM 13191 C CA . TYR A 1 25 ? 1.839 -0.373 8.012 1.00 0.00 25 TYR A CA 11
ATOM 13192 C C . TYR A 1 25 ? 2.673 0.360 6.965 1.00 0.00 25 TYR A C 11
ATOM 13193 O O . TYR A 1 25 ? 3.889 0.494 7.106 1.00 0.00 25 TYR A O 11
ATOM 13211 N N . PHE A 1 26 ? 2.011 0.832 5.914 1.00 0.00 26 PHE A N 11
ATOM 13212 C CA . PHE A 1 26 ? 2.690 1.551 4.842 1.00 0.00 26 PHE A CA 11
ATOM 13213 C C . PHE A 1 26 ? 3.705 2.540 5.409 1.00 0.00 26 PHE A C 11
ATOM 13214 O O . PHE A 1 26 ? 4.808 2.682 4.884 1.00 0.00 26 PHE A O 11
ATOM 13231 N N . ALA A 1 27 ? 3.321 3.221 6.484 1.00 0.00 27 ALA A N 11
ATOM 13232 C CA . ALA A 1 27 ? 4.197 4.196 7.123 1.00 0.00 27 ALA A CA 11
ATOM 13233 C C . ALA A 1 27 ? 5.379 3.510 7.801 1.00 0.00 27 ALA A C 11
ATOM 13234 O O . ALA A 1 27 ? 6.508 3.997 7.743 1.00 0.00 27 ALA A O 11
ATOM 13241 N N . ILE A 1 28 ? 5.110 2.379 8.445 1.00 0.00 28 ILE A N 11
ATOM 13242 C CA . ILE A 1 28 ? 6.152 1.627 9.133 1.00 0.00 28 ILE A CA 11
ATOM 13243 C C . ILE A 1 28 ? 7.158 1.049 8.144 1.00 0.00 28 ILE A C 11
ATOM 13244 O O . ILE A 1 28 ? 8.365 1.239 8.289 1.00 0.00 28 ILE A O 11
ATOM 13260 N N . ASN A 1 29 ? 6.651 0.343 7.138 1.00 0.00 29 ASN A N 11
ATOM 13261 C CA . ASN A 1 29 ? 7.506 -0.262 6.123 1.00 0.00 29 ASN A CA 11
ATOM 13262 C C . ASN A 1 29 ? 6.874 -0.143 4.740 1.00 0.00 29 ASN A C 11
ATOM 13263 O O . ASN A 1 29 ? 5.659 -0.267 4.587 1.00 0.00 29 ASN A O 11
ATOM 13274 N N . HIS A 1 30 ? 7.709 0.097 3.733 1.00 0.00 30 HIS A N 11
ATOM 13275 C CA . HIS A 1 30 ? 7.233 0.230 2.360 1.00 0.00 30 HIS A CA 11
ATOM 13276 C C . HIS A 1 30 ? 7.342 -1.096 1.616 1.00 0.00 30 HIS A C 11
ATOM 13277 O O . HIS A 1 30 ? 6.444 -1.471 0.863 1.00 0.00 30 HIS A O 11
ATOM 13292 N N . ASN A 1 31 ? 8.448 -1.802 1.830 1.00 0.00 31 ASN A N 11
ATOM 13293 C CA . ASN A 1 31 ? 8.675 -3.086 1.178 1.00 0.00 31 ASN A CA 11
ATOM 13294 C C . ASN A 1 31 ? 8.531 -4.234 2.173 1.00 0.00 31 ASN A C 11
ATOM 13295 O O . ASN A 1 31 ? 9.512 -4.765 2.693 1.00 0.00 31 ASN A O 11
ATOM 13306 N N . PRO A 1 32 ? 7.277 -4.628 2.443 1.00 0.00 32 PRO A N 11
ATOM 13307 C CA . PRO A 1 32 ? 6.974 -5.717 3.376 1.00 0.00 32 PRO A CA 11
ATOM 13308 C C . PRO A 1 32 ? 7.389 -7.080 2.830 1.00 0.00 32 PRO A C 11
ATOM 13309 O O . PRO A 1 32 ? 7.334 -7.318 1.624 1.00 0.00 32 PRO A O 11
ATOM 13320 N N . ASP A 1 33 ? 7.802 -7.970 3.726 1.00 0.00 33 ASP A N 11
ATOM 13321 C CA . ASP A 1 33 ? 8.225 -9.309 3.334 1.00 0.00 33 ASP A CA 11
ATOM 13322 C C . ASP A 1 33 ? 7.078 -10.305 3.480 1.00 0.00 33 ASP A C 11
ATOM 13323 O O . ASP A 1 33 ? 6.103 -10.044 4.184 1.00 0.00 33 ASP A O 11
ATOM 13332 N N . ALA A 1 34 ? 7.204 -11.446 2.811 1.00 0.00 34 ALA A N 11
ATOM 13333 C CA . ALA A 1 34 ? 6.179 -12.482 2.866 1.00 0.00 34 ALA A CA 11
ATOM 13334 C C . ALA A 1 34 ? 5.557 -12.563 4.256 1.00 0.00 34 ALA A C 11
ATOM 13335 O O . ALA A 1 34 ? 4.334 -12.569 4.401 1.00 0.00 34 ALA A O 11
ATOM 13342 N N . LYS A 1 35 ? 6.405 -12.626 5.277 1.00 0.00 35 LYS A N 11
ATOM 13343 C CA . LYS A 1 35 ? 5.940 -12.706 6.656 1.00 0.00 35 LYS A CA 11
ATOM 13344 C C . LYS A 1 35 ? 4.863 -11.661 6.928 1.00 0.00 35 LYS A C 11
ATOM 13345 O O . LYS A 1 35 ? 3.759 -11.991 7.362 1.00 0.00 35 LYS A O 11
ATOM 13364 N N . ASP A 1 36 ? 5.191 -10.399 6.671 1.00 0.00 36 ASP A N 11
ATOM 13365 C CA . ASP A 1 36 ? 4.250 -9.305 6.886 1.00 0.00 36 ASP A CA 11
ATOM 13366 C C . ASP A 1 36 ? 3.013 -9.472 6.008 1.00 0.00 36 ASP A C 11
ATOM 13367 O O . ASP A 1 36 ? 1.898 -9.150 6.422 1.00 0.00 36 ASP A O 11
ATOM 13376 N N . LEU A 1 37 ? 3.218 -9.975 4.796 1.00 0.00 37 LEU A N 11
ATOM 13377 C CA . LEU A 1 37 ? 2.119 -10.184 3.859 1.00 0.00 37 LEU A CA 11
ATOM 13378 C C . LEU A 1 37 ? 1.107 -11.179 4.420 1.00 0.00 37 LEU A C 11
ATOM 13379 O O . LEU A 1 37 ? -0.086 -10.885 4.505 1.00 0.00 37 LEU A O 11
ATOM 13395 N N . LYS A 1 38 ? 1.590 -12.356 4.801 1.00 0.00 38 LYS A N 11
ATOM 13396 C CA . LYS A 1 38 ? 0.731 -13.393 5.356 1.00 0.00 38 LYS A CA 11
ATOM 13397 C C . LYS A 1 38 ? 0.107 -12.937 6.671 1.00 0.00 38 LYS A C 11
ATOM 13398 O O . LYS A 1 38 ? -1.031 -13.286 6.982 1.00 0.00 38 LYS A O 11
ATOM 13417 N N . GLN A 1 39 ? 0.861 -12.157 7.439 1.00 0.00 39 GLN A N 11
ATOM 13418 C CA . GLN A 1 39 ? 0.380 -11.653 8.719 1.00 0.00 39 GLN A CA 11
ATOM 13419 C C . GLN A 1 39 ? -0.756 -10.654 8.521 1.00 0.00 39 GLN A C 11
ATOM 13420 O O . GLN A 1 39 ? -1.701 -10.608 9.309 1.00 0.00 39 GLN A O 11
ATOM 13434 N N . LEU A 1 40 ? -0.657 -9.856 7.463 1.00 0.00 40 LEU A N 11
ATOM 13435 C CA . LEU A 1 40 ? -1.676 -8.858 7.161 1.00 0.00 40 LEU A CA 11
ATOM 13436 C C . LEU A 1 40 ? -2.944 -9.518 6.630 1.00 0.00 40 LEU A C 11
ATOM 13437 O O . LEU A 1 40 ? -4.056 -9.098 6.950 1.00 0.00 40 LEU A O 11
ATOM 13453 N N . ALA A 1 41 ? -2.769 -10.556 5.817 1.00 0.00 41 ALA A N 11
ATOM 13454 C CA . ALA A 1 41 ? -3.900 -11.276 5.245 1.00 0.00 41 ALA A CA 11
ATOM 13455 C C . ALA A 1 41 ? -4.905 -11.667 6.323 1.00 0.00 41 ALA A C 11
ATOM 13456 O O . ALA A 1 41 ? -6.093 -11.829 6.047 1.00 0.00 41 ALA A O 11
ATOM 13463 N N . GLN A 1 42 ? -4.420 -11.815 7.552 1.00 0.00 42 GLN A N 11
ATOM 13464 C CA . GLN A 1 42 ? -5.277 -12.188 8.672 1.00 0.00 42 GLN A CA 11
ATOM 13465 C C . GLN A 1 42 ? -5.864 -10.950 9.343 1.00 0.00 42 GLN A C 11
ATOM 13466 O O . GLN A 1 42 ? -7.075 -10.850 9.534 1.00 0.00 42 GLN A O 11
ATOM 13480 N N . LYS A 1 43 ? -4.996 -10.009 9.698 1.00 0.00 43 LYS A N 11
ATOM 13481 C CA . LYS A 1 43 ? -5.427 -8.776 10.348 1.00 0.00 43 LYS A CA 11
ATOM 13482 C C . LYS A 1 43 ? -6.514 -8.083 9.534 1.00 0.00 43 LYS A C 11
ATOM 13483 O O . LYS A 1 43 ? -7.418 -7.458 10.089 1.00 0.00 43 LYS A O 11
ATOM 13502 N N . THR A 1 44 ? -6.424 -8.201 8.213 1.00 0.00 44 THR A N 11
ATOM 13503 C CA . THR A 1 44 ? -7.400 -7.586 7.322 1.00 0.00 44 THR A CA 11
ATOM 13504 C C . THR A 1 44 ? -8.374 -8.624 6.775 1.00 0.00 44 THR A C 11
ATOM 13505 O O . THR A 1 44 ? -9.561 -8.347 6.605 1.00 0.00 44 THR A O 11
ATOM 13516 N N . GLY A 1 45 ? -7.865 -9.820 6.500 1.00 0.00 45 GLY A N 11
ATOM 13517 C CA . GLY A 1 45 ? -8.704 -10.881 5.974 1.00 0.00 45 GLY A CA 11
ATOM 13518 C C . GLY A 1 45 ? -8.447 -11.149 4.504 1.00 0.00 45 GLY A C 11
ATOM 13519 O O . GLY A 1 45 ? -8.743 -12.235 4.003 1.00 0.00 45 GLY A O 11
ATOM 13523 N N . LEU A 1 46 ? -7.898 -10.159 3.811 1.00 0.00 46 LEU A N 11
ATOM 13524 C CA . LEU A 1 46 ? -7.603 -10.292 2.389 1.00 0.00 46 LEU A CA 11
ATOM 13525 C C . LEU A 1 46 ? -6.564 -11.382 2.148 1.00 0.00 46 LEU A C 11
ATOM 13526 O O . LEU A 1 46 ? -6.089 -12.022 3.088 1.00 0.00 46 LEU A O 11
ATOM 13542 N N . THR A 1 47 ? -6.212 -11.588 0.882 1.00 0.00 47 THR A N 11
ATOM 13543 C CA . THR A 1 47 ? -5.228 -12.600 0.517 1.00 0.00 47 THR A CA 11
ATOM 13544 C C . THR A 1 47 ? -3.900 -11.960 0.131 1.00 0.00 47 THR A C 11
ATOM 13545 O O . THR A 1 47 ? -3.835 -10.764 -0.158 1.00 0.00 47 THR A O 11
ATOM 13556 N N . LYS A 1 48 ? -2.842 -12.763 0.124 1.00 0.00 48 LYS A N 11
ATOM 13557 C CA . LYS A 1 48 ? -1.513 -12.277 -0.229 1.00 0.00 48 LYS A CA 11
ATOM 13558 C C . LYS A 1 48 ? -1.559 -11.457 -1.516 1.00 0.00 48 LYS A C 11
ATOM 13559 O O . LYS A 1 48 ? -0.939 -10.397 -1.609 1.00 0.00 48 LYS A O 11
ATOM 13578 N N . ARG A 1 49 ? -2.297 -11.952 -2.502 1.00 0.00 49 ARG A N 11
ATOM 13579 C CA . ARG A 1 49 ? -2.424 -11.265 -3.782 1.00 0.00 49 ARG A CA 11
ATOM 13580 C C . ARG A 1 49 ? -2.947 -9.845 -3.587 1.00 0.00 49 ARG A C 11
ATOM 13581 O O . ARG A 1 49 ? -2.308 -8.875 -3.994 1.00 0.00 49 ARG A O 11
ATOM 13602 N N . VAL A 1 50 ? -4.114 -9.730 -2.960 1.00 0.00 50 VAL A N 11
ATOM 13603 C CA . VAL A 1 50 ? -4.724 -8.430 -2.710 1.00 0.00 50 VAL A CA 11
ATOM 13604 C C . VAL A 1 50 ? -3.732 -7.475 -2.055 1.00 0.00 50 VAL A C 11
ATOM 13605 O O . VAL A 1 50 ? -3.456 -6.394 -2.576 1.00 0.00 50 VAL A O 11
ATOM 13618 N N . LEU A 1 51 ? -3.196 -7.882 -0.909 1.00 0.00 51 LEU A N 11
ATOM 13619 C CA . LEU A 1 51 ? -2.233 -7.063 -0.181 1.00 0.00 51 LEU A CA 11
ATOM 13620 C C . LEU A 1 51 ? -1.045 -6.704 -1.067 1.00 0.00 51 LEU A C 11
ATOM 13621 O O . LEU A 1 51 ? -0.597 -5.558 -1.084 1.00 0.00 51 LEU A O 11
ATOM 13637 N N . GLN A 1 52 ? -0.542 -7.690 -1.802 1.00 0.00 52 GLN A N 11
ATOM 13638 C CA . GLN A 1 52 ? 0.594 -7.476 -2.690 1.00 0.00 52 GLN A CA 11
ATOM 13639 C C . GLN A 1 52 ? 0.314 -6.340 -3.668 1.00 0.00 52 GLN A C 11
ATOM 13640 O O . GLN A 1 52 ? 1.082 -5.383 -3.759 1.00 0.00 52 GLN A O 11
ATOM 13654 N N . VAL A 1 53 ? -0.791 -6.453 -4.398 1.00 0.00 53 VAL A N 11
ATOM 13655 C CA . VAL A 1 53 ? -1.173 -5.434 -5.369 1.00 0.00 53 VAL A CA 11
ATOM 13656 C C . VAL A 1 53 ? -1.376 -4.082 -4.695 1.00 0.00 53 VAL A C 11
ATOM 13657 O O . VAL A 1 53 ? -0.683 -3.113 -5.004 1.00 0.00 53 VAL A O 11
ATOM 13670 N N . TRP A 1 54 ? -2.331 -4.024 -3.773 1.00 0.00 54 TRP A N 11
ATOM 13671 C CA . TRP A 1 54 ? -2.627 -2.790 -3.055 1.00 0.00 54 TRP A CA 11
ATOM 13672 C C . TRP A 1 54 ? -1.342 -2.057 -2.682 1.00 0.00 54 TRP A C 11
ATOM 13673 O O . TRP A 1 54 ? -1.144 -0.901 -3.058 1.00 0.00 54 TRP A O 11
ATOM 13694 N N . PHE A 1 55 ? -0.471 -2.735 -1.942 1.00 0.00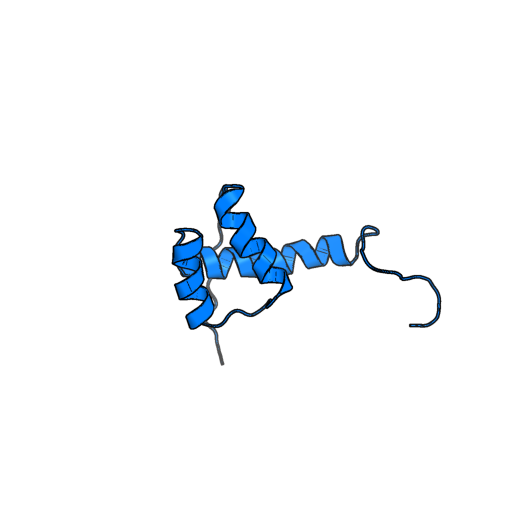 55 PHE A N 11
ATOM 13695 C CA . PHE A 1 55 ? 0.794 -2.147 -1.519 1.00 0.00 55 PHE A CA 11
ATOM 13696 C C . PHE A 1 55 ? 1.587 -1.640 -2.721 1.00 0.00 55 PHE A C 11
ATOM 13697 O O . PHE A 1 55 ? 1.973 -0.473 -2.774 1.00 0.00 55 PHE A O 11
ATOM 13714 N N . GLN A 1 56 ? 1.826 -2.527 -3.681 1.00 0.00 56 GLN A N 11
ATOM 13715 C CA . GLN A 1 56 ? 2.573 -2.170 -4.881 1.00 0.00 56 GLN A CA 11
ATOM 13716 C C . GLN A 1 56 ? 2.021 -0.892 -5.507 1.00 0.00 56 GLN A C 11
ATOM 13717 O O . GLN A 1 56 ? 2.779 -0.015 -5.919 1.00 0.00 56 GLN A O 11
ATOM 13731 N N . ASN A 1 57 ? 0.698 -0.797 -5.574 1.00 0.00 57 ASN A N 11
ATOM 13732 C CA . ASN A 1 57 ? 0.044 0.373 -6.151 1.00 0.00 57 ASN A CA 11
ATOM 13733 C C . ASN A 1 57 ? 0.300 1.613 -5.299 1.00 0.00 57 ASN A C 11
ATOM 13734 O O . ASN A 1 57 ? 0.355 2.731 -5.813 1.00 0.00 57 ASN A O 11
ATOM 13745 N N . ALA A 1 58 ? 0.456 1.408 -3.996 1.00 0.00 58 ALA A N 11
ATOM 13746 C CA . ALA A 1 58 ? 0.708 2.508 -3.074 1.00 0.00 58 ALA A CA 11
ATOM 13747 C C . ALA A 1 58 ? 1.944 3.301 -3.489 1.00 0.00 58 ALA A C 11
ATOM 13748 O O . ALA A 1 58 ? 1.853 4.483 -3.820 1.00 0.00 58 ALA A O 11
ATOM 13755 N N . ARG A 1 59 ? 3.097 2.641 -3.470 1.00 0.00 59 ARG A N 11
ATOM 13756 C CA . ARG A 1 59 ? 4.352 3.283 -3.843 1.00 0.00 59 ARG A CA 11
ATOM 13757 C C . ARG A 1 59 ? 4.189 4.089 -5.128 1.00 0.00 59 ARG A C 11
ATOM 13758 O O . ARG A 1 59 ? 4.742 5.179 -5.265 1.00 0.00 59 ARG A O 11
ATOM 13779 N N . ALA A 1 60 ? 3.424 3.544 -6.069 1.00 0.00 60 ALA A N 11
ATOM 13780 C CA . ALA A 1 60 ? 3.187 4.212 -7.343 1.00 0.00 60 ALA A CA 11
ATOM 13781 C C . ALA A 1 60 ? 2.295 5.435 -7.164 1.00 0.00 60 ALA A C 11
ATOM 13782 O O . ALA A 1 60 ? 2.471 6.449 -7.839 1.00 0.00 60 ALA A O 11
ATOM 13789 N N . LYS A 1 61 ? 1.337 5.333 -6.249 1.00 0.00 61 LYS A N 11
ATOM 13790 C CA . LYS A 1 61 ? 0.416 6.431 -5.979 1.00 0.00 61 LYS A CA 11
ATOM 13791 C C . LYS A 1 61 ? 1.163 7.649 -5.445 1.00 0.00 61 LYS A C 11
ATOM 13792 O O . LYS A 1 61 ? 0.906 8.779 -5.859 1.00 0.00 61 LYS A O 11
ATOM 13811 N N . PHE A 1 62 ? 2.090 7.410 -4.523 1.00 0.00 62 PHE A N 11
ATOM 13812 C CA . PHE A 1 62 ? 2.875 8.488 -3.931 1.00 0.00 62 PHE A CA 11
ATOM 13813 C C . PHE A 1 62 ? 3.767 9.149 -4.978 1.00 0.00 62 PHE A C 11
ATOM 13814 O O . PHE A 1 62 ? 3.955 10.366 -4.971 1.00 0.00 62 PHE A O 11
ATOM 13831 N N . ARG A 1 63 ? 4.314 8.338 -5.878 1.00 0.00 63 ARG A N 11
ATOM 13832 C CA . ARG A 1 63 ? 5.188 8.842 -6.931 1.00 0.00 63 ARG A CA 11
ATOM 13833 C C . ARG A 1 63 ? 4.584 10.078 -7.592 1.00 0.00 63 ARG A C 11
ATOM 13834 O O . ARG A 1 63 ? 5.305 10.938 -8.098 1.00 0.00 63 ARG A O 11
ATOM 13855 N N . ARG A 1 64 ? 3.257 10.159 -7.584 1.00 0.00 64 ARG A N 11
ATOM 13856 C CA . ARG A 1 64 ? 2.557 11.288 -8.185 1.00 0.00 64 ARG A CA 11
ATOM 13857 C C . ARG A 1 64 ? 2.745 12.551 -7.348 1.00 0.00 64 ARG A C 11
ATOM 13858 O O . ARG A 1 64 ? 2.983 13.633 -7.885 1.00 0.00 64 ARG A O 11
ATOM 13879 N N . ASN A 1 65 ? 2.637 12.405 -6.032 1.00 0.00 65 ASN A N 11
ATOM 13880 C CA . ASN A 1 65 ? 2.795 13.534 -5.123 1.00 0.00 65 ASN A CA 11
ATOM 13881 C C . ASN A 1 65 ? 4.142 14.219 -5.333 1.00 0.00 65 ASN A C 11
ATOM 13882 O O . ASN A 1 65 ? 4.273 15.428 -5.137 1.00 0.00 65 ASN A O 11
ATOM 13893 N N . LEU A 1 66 ? 5.139 13.440 -5.735 1.00 0.00 66 LEU A N 11
ATOM 13894 C CA . LEU A 1 66 ? 6.476 13.970 -5.974 1.00 0.00 66 LEU A CA 11
ATOM 13895 C C . LEU A 1 66 ? 6.474 14.947 -7.145 1.00 0.00 66 LEU A C 11
ATOM 13896 O O . LEU A 1 66 ? 7.471 15.618 -7.411 1.00 0.00 66 LEU A O 11
ATOM 13912 N N . LEU A 1 67 ? 5.345 15.023 -7.842 1.00 0.00 67 LEU A N 11
ATOM 13913 C CA . LEU A 1 67 ? 5.210 15.921 -8.984 1.00 0.00 67 LEU A CA 11
ATOM 13914 C C . LEU A 1 67 ? 4.262 17.072 -8.665 1.00 0.00 67 LEU A C 11
ATOM 13915 O O . LEU A 1 67 ? 3.815 17.788 -9.560 1.00 0.00 67 LEU A O 11
ATOM 13931 N N . ARG A 1 68 ? 3.962 17.245 -7.381 1.00 0.00 68 ARG A N 11
ATOM 13932 C CA . ARG A 1 68 ? 3.069 18.310 -6.942 1.00 0.00 68 ARG A CA 11
ATOM 13933 C C . ARG A 1 68 ? 1.736 18.241 -7.683 1.00 0.00 68 ARG A C 11
ATOM 13934 O O . ARG A 1 68 ? 1.183 19.266 -8.079 1.00 0.00 68 ARG A O 11
ATOM 13955 N N . GLN A 1 69 ? 1.229 17.026 -7.867 1.00 0.00 69 GLN A N 11
ATOM 13956 C CA . GLN A 1 69 ? -0.038 16.825 -8.561 1.00 0.00 69 GLN A CA 11
ATOM 13957 C C . GLN A 1 69 ? -1.213 17.210 -7.670 1.00 0.00 69 GLN A C 11
ATOM 13958 O O . GLN A 1 69 ? -2.135 17.900 -8.108 1.00 0.00 69 GLN A O 11
ATOM 13972 N N . GLU A 1 70 ? -1.176 16.761 -6.420 1.00 0.00 70 GLU A N 11
ATOM 13973 C CA . GLU A 1 70 ? -2.240 17.059 -5.468 1.00 0.00 70 GLU A CA 11
ATOM 13974 C C . GLU A 1 70 ? -1.731 16.959 -4.033 1.00 0.00 70 GLU A C 11
ATOM 13975 O O . GLU A 1 70 ? -0.957 16.063 -3.700 1.00 0.00 70 GLU A O 11
ATOM 13987 N N . ASN A 1 71 ? -2.172 17.886 -3.190 1.00 0.00 71 ASN A N 11
ATOM 13988 C CA . ASN A 1 71 ? -1.761 17.905 -1.791 1.00 0.00 71 ASN A CA 11
ATOM 13989 C C . ASN A 1 71 ? -2.932 18.270 -0.884 1.00 0.00 71 ASN A C 11
ATOM 13990 O O . ASN A 1 71 ? -3.766 19.104 -1.235 1.00 0.00 71 ASN A O 11
ATOM 14001 N N . GLY A 1 72 ? -2.988 17.639 0.285 1.00 0.00 72 GLY A N 11
ATOM 14002 C CA . GLY A 1 72 ? -4.060 17.911 1.224 1.00 0.00 72 GLY A CA 11
ATOM 14003 C C . GLY A 1 72 ? -4.525 16.664 1.951 1.00 0.00 72 GLY A C 11
ATOM 14004 O O . GLY A 1 72 ? -5.012 15.721 1.330 1.00 0.00 72 GLY A O 11
ATOM 14008 N N . GLY A 1 73 ? -4.373 16.659 3.271 1.00 0.00 73 GLY A N 11
ATOM 14009 C CA . GLY A 1 73 ? -4.784 15.513 4.061 1.00 0.00 73 GLY A CA 11
ATOM 14010 C C . GLY A 1 73 ? -3.996 15.385 5.351 1.00 0.00 73 GLY A C 11
ATOM 14011 O O . GLY A 1 73 ? -4.388 15.932 6.382 1.00 0.00 73 GLY A O 11
ATOM 14015 N N . VAL A 1 74 ? -2.884 14.660 5.293 1.00 0.00 74 VAL A N 11
ATOM 14016 C CA . VAL A 1 74 ? -2.041 14.460 6.466 1.00 0.00 74 VAL A CA 11
ATOM 14017 C C . VAL A 1 74 ? -0.738 13.762 6.093 1.00 0.00 74 VAL A C 11
ATOM 14018 O O . VAL A 1 74 ? -0.719 12.876 5.239 1.00 0.00 74 VAL A O 11
ATOM 14031 N N . SER A 1 75 ? 0.350 14.167 6.740 1.00 0.00 75 SER A N 11
ATOM 14032 C CA . SER A 1 75 ? 1.660 13.582 6.474 1.00 0.00 75 SER A CA 11
ATOM 14033 C C . SER A 1 75 ? 2.178 12.833 7.697 1.00 0.00 75 SER A C 11
ATOM 14034 O O . SER A 1 75 ? 1.665 12.996 8.803 1.00 0.00 75 SER A O 11
ATOM 14042 N N . GLY A 1 76 ? 3.202 12.010 7.490 1.00 0.00 76 GLY A N 11
ATOM 14043 C CA . GLY A 1 76 ? 3.775 11.247 8.583 1.00 0.00 76 GLY A CA 11
ATOM 14044 C C . GLY A 1 76 ? 4.596 12.108 9.522 1.00 0.00 76 GLY A C 11
ATOM 14045 O O . GLY A 1 76 ? 4.630 13.333 9.406 1.00 0.00 76 GLY A O 11
ATOM 14049 N N . PRO A 1 77 ? 5.278 11.461 10.480 1.00 0.00 77 PRO A N 11
ATOM 14050 C CA . PRO A 1 77 ? 6.116 12.157 11.462 1.00 0.00 77 PRO A CA 11
ATOM 14051 C C . PRO A 1 77 ? 7.370 12.753 10.835 1.00 0.00 77 PRO A C 11
ATOM 14052 O O . PRO A 1 77 ? 7.760 13.877 11.152 1.00 0.00 77 PRO A O 11
ATOM 14063 N N . SER A 1 78 ? 7.999 11.995 9.942 1.00 0.00 78 SER A N 11
ATOM 14064 C CA . SER A 1 78 ? 9.212 12.449 9.273 1.00 0.00 78 SER A CA 11
ATOM 14065 C C . SER A 1 78 ? 8.903 13.579 8.295 1.00 0.00 78 SER A C 11
ATOM 14066 O O . SER A 1 78 ? 7.753 13.784 7.910 1.00 0.00 78 SER A O 11
ATOM 14074 N N . SER A 1 79 ? 9.940 14.310 7.899 1.00 0.00 79 SER A N 11
ATOM 14075 C CA . SER A 1 79 ? 9.780 15.423 6.970 1.00 0.00 79 SER A CA 11
ATOM 14076 C C . SER A 1 79 ? 11.020 15.582 6.096 1.00 0.00 79 SER A C 11
ATOM 14077 O O . SER A 1 79 ? 12.103 15.903 6.585 1.00 0.00 79 SER A O 11
ATOM 14085 N N . GLY A 1 80 ? 10.853 15.356 4.796 1.00 0.00 80 GLY A N 11
ATOM 14086 C CA . GLY A 1 80 ? 11.966 15.478 3.872 1.00 0.00 80 GLY A CA 11
ATOM 14087 C C . GLY A 1 80 ? 11.693 16.478 2.766 1.00 0.00 80 GLY A C 11
ATOM 14088 O O . GLY A 1 80 ? 12.615 17.114 2.254 1.00 0.00 80 GLY A O 11
ATOM 14092 N N . GLY A 1 1 ? 16.062 -16.447 -18.524 1.00 0.00 1 GLY A N 12
ATOM 14093 C CA . GLY A 1 1 ? 15.131 -15.334 -18.494 1.00 0.00 1 GLY A CA 12
ATOM 14094 C C . GLY A 1 1 ? 13.931 -15.605 -17.608 1.00 0.00 1 GLY A C 12
ATOM 14095 O O . GLY A 1 1 ? 13.574 -16.759 -17.372 1.00 0.00 1 GLY A O 12
ATOM 14099 N N . SER A 1 2 ? 13.309 -14.539 -17.117 1.00 0.00 2 SER A N 12
ATOM 14100 C CA . SER A 1 2 ? 12.145 -14.668 -16.247 1.00 0.00 2 SER A CA 12
ATOM 14101 C C . SER A 1 2 ? 10.879 -14.204 -16.960 1.00 0.00 2 SER A C 12
ATOM 14102 O O . SER A 1 2 ? 10.779 -13.053 -17.385 1.00 0.00 2 SER A O 12
ATOM 14110 N N . SER A 1 3 ? 9.914 -15.109 -17.089 1.00 0.00 3 SER A N 12
ATOM 14111 C CA . SER A 1 3 ? 8.655 -14.795 -17.755 1.00 0.00 3 SER A CA 12
ATOM 14112 C C . SER A 1 3 ? 7.997 -13.572 -17.123 1.00 0.00 3 SER A C 12
ATOM 14113 O O . SER A 1 3 ? 7.478 -13.637 -16.011 1.00 0.00 3 SER A O 12
ATOM 14121 N N . GLY A 1 4 ? 8.024 -12.456 -17.845 1.00 0.00 4 GLY A N 12
ATOM 14122 C CA . GLY A 1 4 ? 7.428 -11.232 -17.341 1.00 0.00 4 GLY A CA 12
ATOM 14123 C C . GLY A 1 4 ? 5.943 -11.149 -17.631 1.00 0.00 4 GLY A C 12
ATOM 14124 O O . GLY A 1 4 ? 5.435 -11.843 -18.510 1.00 0.00 4 GLY A O 12
ATOM 14128 N N . SER A 1 5 ? 5.243 -10.298 -16.887 1.00 0.00 5 SER A N 12
ATOM 14129 C CA . SER A 1 5 ? 3.805 -10.130 -17.065 1.00 0.00 5 SER A CA 12
ATOM 14130 C C . SER A 1 5 ? 3.287 -8.963 -16.230 1.00 0.00 5 SER A C 12
ATOM 14131 O O . SER A 1 5 ? 3.740 -8.738 -15.108 1.00 0.00 5 SER A O 12
ATOM 14139 N N . SER A 1 6 ? 2.334 -8.222 -16.787 1.00 0.00 6 SER A N 12
ATOM 14140 C CA . SER A 1 6 ? 1.755 -7.076 -16.097 1.00 0.00 6 SER A CA 12
ATOM 14141 C C . SER A 1 6 ? 0.529 -7.490 -15.289 1.00 0.00 6 SER A C 12
ATOM 14142 O O . SER A 1 6 ? -0.129 -8.481 -15.602 1.00 0.00 6 SER A O 12
ATOM 14150 N N . GLY A 1 7 ? 0.227 -6.721 -14.247 1.00 0.00 7 GLY A N 12
ATOM 14151 C CA . GLY A 1 7 ? -0.919 -7.023 -13.409 1.00 0.00 7 GLY A CA 12
ATOM 14152 C C . GLY A 1 7 ? -2.085 -6.089 -13.664 1.00 0.00 7 GLY A C 12
ATOM 14153 O O . GLY A 1 7 ? -2.105 -4.960 -13.174 1.00 0.00 7 GLY A O 12
ATOM 14157 N N . LYS A 1 8 ? -3.060 -6.559 -14.436 1.00 0.00 8 LYS A N 12
ATOM 14158 C CA . LYS A 1 8 ? -4.236 -5.758 -14.755 1.00 0.00 8 LYS A CA 12
ATOM 14159 C C . LYS A 1 8 ? -4.664 -4.916 -13.558 1.00 0.00 8 LYS A C 12
ATOM 14160 O O . LYS A 1 8 ? -4.529 -5.340 -12.410 1.00 0.00 8 LYS A O 12
ATOM 14179 N N . ARG A 1 9 ? -5.183 -3.724 -13.833 1.00 0.00 9 ARG A N 12
ATOM 14180 C CA . ARG A 1 9 ? -5.632 -2.824 -12.778 1.00 0.00 9 ARG A CA 12
ATOM 14181 C C . ARG A 1 9 ? -7.154 -2.735 -12.749 1.00 0.00 9 ARG A C 12
ATOM 14182 O O . ARG A 1 9 ? -7.809 -2.810 -13.788 1.00 0.00 9 ARG A O 12
ATOM 14203 N N . MET A 1 10 ? -7.710 -2.576 -11.552 1.00 0.00 10 MET A N 12
ATOM 14204 C CA . MET A 1 10 ? -9.157 -2.477 -11.390 1.00 0.00 10 MET A CA 12
ATOM 14205 C C . MET A 1 10 ? -9.510 -1.579 -10.208 1.00 0.00 10 MET A C 12
ATOM 14206 O O . MET A 1 10 ? -8.829 -1.589 -9.183 1.00 0.00 10 MET A O 12
ATOM 14220 N N . ARG A 1 11 ? -10.578 -0.802 -10.359 1.00 0.00 11 ARG A N 12
ATOM 14221 C CA . ARG A 1 11 ? -11.020 0.102 -9.306 1.00 0.00 11 ARG A CA 12
ATOM 14222 C C . ARG A 1 11 ? -11.844 -0.643 -8.259 1.00 0.00 11 ARG A C 12
ATOM 14223 O O . ARG A 1 11 ? -13.060 -0.781 -8.392 1.00 0.00 11 ARG A O 12
ATOM 14244 N N . THR A 1 12 ? -11.171 -1.123 -7.217 1.00 0.00 12 THR A N 12
ATOM 14245 C CA . THR A 1 12 ? -11.840 -1.855 -6.149 1.00 0.00 12 THR A CA 12
ATOM 14246 C C . THR A 1 12 ? -12.015 -0.985 -4.911 1.00 0.00 12 THR A C 12
ATOM 14247 O O . THR A 1 12 ? -11.219 -0.080 -4.658 1.00 0.00 12 THR A O 12
ATOM 14258 N N . SER A 1 13 ? -13.063 -1.262 -4.141 1.00 0.00 13 SER A N 12
ATOM 14259 C CA . SER A 1 13 ? -13.344 -0.500 -2.930 1.00 0.00 13 SER A CA 12
ATOM 14260 C C . SER A 1 13 ? -13.122 -1.356 -1.685 1.00 0.00 13 SER A C 12
ATOM 14261 O O . SER A 1 13 ? -13.726 -2.418 -1.533 1.00 0.00 13 SER A O 12
ATOM 14269 N N . PHE A 1 14 ? -12.251 -0.885 -0.799 1.00 0.00 14 PHE A N 12
ATOM 14270 C CA . PHE A 1 14 ? -11.946 -1.606 0.431 1.00 0.00 14 PHE A CA 12
ATOM 14271 C C . PHE A 1 14 ? -12.695 -1.001 1.615 1.00 0.00 14 PHE A C 12
ATOM 14272 O O . PHE A 1 14 ? -13.401 -0.002 1.474 1.00 0.00 14 PHE A O 12
ATOM 14289 N N . LYS A 1 15 ? -12.537 -1.615 2.782 1.00 0.00 15 LYS A N 12
ATOM 14290 C CA . LYS A 1 15 ? -13.196 -1.139 3.993 1.00 0.00 15 LYS A CA 12
ATOM 14291 C C . LYS A 1 15 ? -12.282 -0.204 4.779 1.00 0.00 15 LYS A C 12
ATOM 14292 O O . LYS A 1 15 ? -11.091 -0.093 4.487 1.00 0.00 15 LYS A O 12
ATOM 14311 N N . HIS A 1 16 ? -12.847 0.466 5.779 1.00 0.00 16 HIS A N 12
ATOM 14312 C CA . HIS A 1 16 ? -12.082 1.389 6.608 1.00 0.00 16 HIS A CA 12
ATOM 14313 C C . HIS A 1 16 ? -11.402 0.652 7.757 1.00 0.00 16 HIS A C 12
ATOM 14314 O O . HIS A 1 16 ? -10.399 1.117 8.300 1.00 0.00 16 HIS A O 12
ATOM 14329 N N . HIS A 1 17 ? -11.955 -0.499 8.126 1.00 0.00 17 HIS A N 12
ATOM 14330 C CA . HIS A 1 17 ? -11.403 -1.301 9.212 1.00 0.00 17 HIS A CA 12
ATOM 14331 C C . HIS A 1 17 ? -10.091 -1.957 8.789 1.00 0.00 17 HIS A C 12
ATOM 14332 O O . HIS A 1 17 ? -9.031 -1.655 9.338 1.00 0.00 17 HIS A O 12
ATOM 14347 N N . GLN A 1 18 ? -10.171 -2.853 7.812 1.00 0.00 18 GLN A N 12
ATOM 14348 C CA . GLN A 1 18 ? -8.991 -3.552 7.318 1.00 0.00 18 GLN A CA 12
ATOM 14349 C C . GLN A 1 18 ? -7.906 -2.562 6.905 1.00 0.00 18 GLN A C 12
ATOM 14350 O O . GLN A 1 18 ? -6.749 -2.690 7.310 1.00 0.00 18 GLN A O 12
ATOM 14364 N N . LEU A 1 19 ? -8.285 -1.577 6.099 1.00 0.00 19 LEU A N 12
ATOM 14365 C CA . LEU A 1 19 ? -7.345 -0.566 5.631 1.00 0.00 19 LEU A CA 12
ATOM 14366 C C . LEU A 1 19 ? -6.622 0.090 6.804 1.00 0.00 19 LEU A C 12
ATOM 14367 O O . LEU A 1 19 ? -5.399 0.221 6.797 1.00 0.00 19 LEU A O 12
ATOM 14383 N N . ARG A 1 20 ? -7.389 0.499 7.809 1.00 0.00 20 ARG A N 12
ATOM 14384 C CA . ARG A 1 20 ? -6.822 1.141 8.990 1.00 0.00 20 ARG A CA 12
ATOM 14385 C C . ARG A 1 20 ? -5.508 0.478 9.391 1.00 0.00 20 ARG A C 12
ATOM 14386 O O . ARG A 1 20 ? -4.542 1.153 9.744 1.00 0.00 20 ARG A O 12
ATOM 14407 N N . THR A 1 21 ? -5.479 -0.851 9.334 1.00 0.00 21 THR A N 12
ATOM 14408 C CA . THR A 1 21 ? -4.285 -1.605 9.692 1.00 0.00 21 THR A CA 12
ATOM 14409 C C . THR A 1 21 ? -3.250 -1.559 8.575 1.00 0.00 21 THR A C 12
ATOM 14410 O O . THR A 1 21 ? -2.049 -1.483 8.831 1.00 0.00 21 THR A O 12
ATOM 14421 N N . MET A 1 22 ? -3.723 -1.606 7.333 1.00 0.00 22 MET A N 12
ATOM 14422 C CA . MET A 1 22 ? -2.836 -1.568 6.176 1.00 0.00 22 MET A CA 12
ATOM 14423 C C . MET A 1 22 ? -2.174 -0.199 6.043 1.00 0.00 22 MET A C 12
ATOM 14424 O O . MET A 1 22 ? -0.950 -0.081 6.106 1.00 0.00 22 MET A O 12
ATOM 14438 N N . LYS A 1 23 ? -2.991 0.832 5.859 1.00 0.00 23 LYS A N 12
ATOM 14439 C CA . LYS A 1 23 ? -2.486 2.193 5.719 1.00 0.00 23 LYS A CA 12
ATOM 14440 C C . LYS A 1 23 ? -1.422 2.490 6.771 1.00 0.00 23 LYS A C 12
ATOM 14441 O O . LYS A 1 23 ? -0.352 3.010 6.456 1.00 0.00 23 LYS A O 12
ATOM 14460 N N . SER A 1 24 ? -1.724 2.156 8.021 1.00 0.00 24 SER A N 12
ATOM 14461 C CA . SER A 1 24 ? -0.794 2.388 9.120 1.00 0.00 24 SER A CA 12
ATOM 14462 C C . SER A 1 24 ? 0.554 1.730 8.841 1.00 0.00 24 SER A C 12
ATOM 14463 O O . SER A 1 24 ? 1.600 2.231 9.254 1.00 0.00 24 SER A O 12
ATOM 14471 N N . TYR A 1 25 ? 0.521 0.605 8.137 1.00 0.00 25 TYR A N 12
ATOM 14472 C CA . TYR A 1 25 ? 1.738 -0.125 7.803 1.00 0.00 25 TYR A CA 12
ATOM 14473 C C . TYR A 1 25 ? 2.478 0.548 6.651 1.00 0.00 25 TYR A C 12
ATOM 14474 O O . TYR A 1 25 ? 3.691 0.750 6.710 1.00 0.00 25 TYR A O 12
ATOM 14492 N N . PHE A 1 26 ? 1.738 0.894 5.603 1.00 0.00 26 PHE A N 12
ATOM 14493 C CA . PHE A 1 26 ? 2.322 1.544 4.436 1.00 0.00 26 PHE A CA 12
ATOM 14494 C C . PHE A 1 26 ? 3.312 2.627 4.855 1.00 0.00 26 PHE A C 12
ATOM 14495 O O . PHE A 1 26 ? 4.290 2.891 4.158 1.00 0.00 26 PHE A O 12
ATOM 14512 N N . ALA A 1 27 ? 3.048 3.250 5.999 1.00 0.00 27 ALA A N 12
ATOM 14513 C CA . ALA A 1 27 ? 3.916 4.303 6.512 1.00 0.00 27 ALA A CA 12
ATOM 14514 C C . ALA A 1 27 ? 5.197 3.721 7.099 1.00 0.00 27 ALA A C 12
ATOM 14515 O O . ALA A 1 27 ? 6.284 4.266 6.904 1.00 0.00 27 ALA A O 12
ATOM 14522 N N . ILE A 1 28 ? 5.062 2.612 7.819 1.00 0.00 28 ILE A N 12
ATOM 14523 C CA . ILE A 1 28 ? 6.209 1.957 8.434 1.00 0.00 28 ILE A CA 12
ATOM 14524 C C . ILE A 1 28 ? 7.071 1.260 7.387 1.00 0.00 28 ILE A C 12
ATOM 14525 O O . ILE A 1 28 ? 8.291 1.420 7.366 1.00 0.00 28 ILE A O 12
ATOM 14541 N N . ASN A 1 29 ? 6.428 0.489 6.517 1.00 0.00 29 ASN A N 12
ATOM 14542 C CA . ASN A 1 29 ? 7.136 -0.231 5.464 1.00 0.00 29 ASN A CA 12
ATOM 14543 C C . ASN A 1 29 ? 6.257 -0.388 4.227 1.00 0.00 29 ASN A C 12
ATOM 14544 O O . ASN A 1 29 ? 5.038 -0.521 4.331 1.00 0.00 29 ASN A O 12
ATOM 14555 N N . HIS A 1 30 ? 6.887 -0.372 3.056 1.00 0.00 30 HIS A N 12
ATOM 14556 C CA . HIS A 1 30 ? 6.163 -0.512 1.797 1.00 0.00 30 HIS A CA 12
ATOM 14557 C C . HIS A 1 30 ? 6.513 -1.832 1.114 1.00 0.00 30 HIS A C 12
ATOM 14558 O O . HIS A 1 30 ? 5.765 -2.321 0.269 1.00 0.00 30 HIS A O 12
ATOM 14573 N N . ASN A 1 31 ? 7.654 -2.400 1.486 1.00 0.00 31 ASN A N 12
ATOM 14574 C CA . ASN A 1 31 ? 8.105 -3.661 0.908 1.00 0.00 31 ASN A CA 12
ATOM 14575 C C . ASN A 1 31 ? 8.209 -4.743 1.979 1.00 0.00 31 ASN A C 12
ATOM 14576 O O . ASN A 1 31 ? 9.299 -5.167 2.363 1.00 0.00 31 ASN A O 12
ATOM 14587 N N . PRO A 1 32 ? 7.049 -5.203 2.471 1.00 0.00 32 PRO A N 12
ATOM 14588 C CA . PRO A 1 32 ? 6.984 -6.242 3.503 1.00 0.00 32 PRO A CA 12
ATOM 14589 C C . PRO A 1 32 ? 7.414 -7.607 2.979 1.00 0.00 32 PRO A C 12
ATOM 14590 O O . PRO A 1 32 ? 7.359 -7.867 1.777 1.00 0.00 32 PRO A O 12
ATOM 14601 N N . ASP A 1 33 ? 7.843 -8.477 3.887 1.00 0.00 33 ASP A N 12
ATOM 14602 C CA . ASP A 1 33 ? 8.281 -9.817 3.516 1.00 0.00 33 ASP A CA 12
ATOM 14603 C C . ASP A 1 33 ? 7.136 -10.818 3.642 1.00 0.00 33 ASP A C 12
ATOM 14604 O O . ASP A 1 33 ? 6.125 -10.541 4.287 1.00 0.00 33 ASP A O 12
ATOM 14613 N N . ALA A 1 34 ? 7.302 -11.981 3.021 1.00 0.00 34 ALA A N 12
ATOM 14614 C CA . ALA A 1 34 ? 6.285 -13.023 3.066 1.00 0.00 34 ALA A CA 12
ATOM 14615 C C . ALA A 1 34 ? 5.685 -13.146 4.462 1.00 0.00 34 ALA A C 12
ATOM 14616 O O . ALA A 1 34 ? 4.467 -13.221 4.623 1.00 0.00 34 ALA A O 12
ATOM 14623 N N . LYS A 1 35 ? 6.549 -13.168 5.472 1.00 0.00 35 LYS A N 12
ATOM 14624 C CA . LYS A 1 35 ? 6.106 -13.282 6.856 1.00 0.00 35 LYS A CA 12
ATOM 14625 C C . LYS A 1 35 ? 5.122 -12.170 7.205 1.00 0.00 35 LYS A C 12
ATOM 14626 O O . LYS A 1 35 ? 4.074 -12.419 7.802 1.00 0.00 35 LYS A O 12
ATOM 14645 N N . ASP A 1 36 ? 5.464 -10.942 6.828 1.00 0.00 36 ASP A N 12
ATOM 14646 C CA . ASP A 1 36 ? 4.610 -9.793 7.100 1.00 0.00 36 ASP A CA 12
ATOM 14647 C C . ASP A 1 36 ? 3.338 -9.850 6.260 1.00 0.00 36 ASP A C 12
ATOM 14648 O O . ASP A 1 36 ? 2.253 -9.512 6.732 1.00 0.00 36 ASP A O 12
ATOM 14657 N N . LEU A 1 37 ? 3.479 -10.281 5.011 1.00 0.00 37 LEU A N 12
ATOM 14658 C CA . LEU A 1 37 ? 2.341 -10.383 4.102 1.00 0.00 37 LEU A CA 12
ATOM 14659 C C . LEU A 1 37 ? 1.270 -11.305 4.674 1.00 0.00 37 LEU A C 12
ATOM 14660 O O . LEU A 1 37 ? 0.107 -10.919 4.802 1.00 0.00 37 LEU A O 12
ATOM 14676 N N . LYS A 1 38 ? 1.669 -12.525 5.018 1.00 0.00 38 LYS A N 12
ATOM 14677 C CA . LYS A 1 38 ? 0.744 -13.503 5.579 1.00 0.00 38 LYS A CA 12
ATOM 14678 C C . LYS A 1 38 ? 0.124 -12.984 6.873 1.00 0.00 38 LYS A C 12
ATOM 14679 O O . LYS A 1 38 ? -1.013 -13.320 7.203 1.00 0.00 38 LYS A O 12
ATOM 14698 N N . GLN A 1 39 ? 0.878 -12.166 7.599 1.00 0.00 39 GLN A N 12
ATOM 14699 C CA . GLN A 1 39 ? 0.401 -11.602 8.856 1.00 0.00 39 GLN A CA 12
ATOM 14700 C C . GLN A 1 39 ? -0.778 -10.664 8.619 1.00 0.00 39 GLN A C 12
ATOM 14701 O O . GLN A 1 39 ? -1.765 -10.693 9.355 1.00 0.00 39 GLN A O 12
ATOM 14715 N N . LEU A 1 40 ? -0.669 -9.833 7.588 1.00 0.00 40 LEU A N 12
ATOM 14716 C CA . LEU A 1 40 ? -1.726 -8.886 7.254 1.00 0.00 40 LEU A CA 12
ATOM 14717 C C . LEU A 1 40 ? -2.954 -9.609 6.711 1.00 0.00 40 LEU A C 12
ATOM 14718 O O . LEU A 1 40 ? -4.081 -9.331 7.120 1.00 0.00 40 LEU A O 12
ATOM 14734 N N . ALA A 1 41 ? -2.727 -10.539 5.790 1.00 0.00 41 ALA A N 12
ATOM 14735 C CA . ALA A 1 41 ? -3.814 -11.306 5.195 1.00 0.00 41 ALA A CA 12
ATOM 14736 C C . ALA A 1 41 ? -4.841 -11.713 6.247 1.00 0.00 41 ALA A C 12
ATOM 14737 O O . ALA A 1 41 ? -6.021 -11.880 5.944 1.00 0.00 41 ALA A O 12
ATOM 14744 N N . GLN A 1 42 ? -4.381 -11.870 7.484 1.00 0.00 42 GLN A N 12
ATOM 14745 C CA . GLN A 1 42 ? -5.260 -12.259 8.581 1.00 0.00 42 GLN A CA 12
ATOM 14746 C C . GLN A 1 42 ? -5.843 -11.032 9.272 1.00 0.00 42 GLN A C 12
ATOM 14747 O O . GLN A 1 42 ? -7.057 -10.919 9.442 1.00 0.00 42 GLN A O 12
ATOM 14761 N N . LYS A 1 43 ? -4.970 -10.112 9.670 1.00 0.00 43 LYS A N 12
ATOM 14762 C CA . LYS A 1 43 ? -5.396 -8.891 10.344 1.00 0.00 43 LYS A CA 12
ATOM 14763 C C . LYS A 1 43 ? -6.488 -8.183 9.546 1.00 0.00 43 LYS A C 12
ATOM 14764 O O . LYS A 1 43 ? -7.377 -7.550 10.115 1.00 0.00 43 LYS A O 12
ATOM 14783 N N . THR A 1 44 ? -6.415 -8.296 8.223 1.00 0.00 44 THR A N 12
ATOM 14784 C CA . THR A 1 44 ? -7.396 -7.667 7.348 1.00 0.00 44 THR A CA 12
ATOM 14785 C C . THR A 1 44 ? -8.348 -8.701 6.756 1.00 0.00 44 THR A C 12
ATOM 14786 O O . THR A 1 44 ? -9.553 -8.476 6.676 1.00 0.00 44 THR A O 12
ATOM 14797 N N . GLY A 1 45 ? -7.795 -9.838 6.341 1.00 0.00 45 GLY A N 12
ATOM 14798 C CA . GLY A 1 45 ? -8.610 -10.890 5.762 1.00 0.00 45 GLY A CA 12
ATOM 14799 C C . GLY A 1 45 ? -8.367 -11.059 4.275 1.00 0.00 45 GLY A C 12
ATOM 14800 O O . GLY A 1 45 ? -8.668 -12.109 3.705 1.00 0.00 45 GLY A O 12
ATOM 14804 N N . LEU A 1 46 ? -7.825 -10.023 3.645 1.00 0.00 46 LEU A N 12
ATOM 14805 C CA . LEU A 1 46 ? -7.544 -10.061 2.214 1.00 0.00 46 LEU A CA 12
ATOM 14806 C C . LEU A 1 46 ? -6.542 -11.163 1.884 1.00 0.00 46 LEU A C 12
ATOM 14807 O O . LEU A 1 46 ? -5.942 -11.761 2.779 1.00 0.00 46 LEU A O 12
ATOM 14823 N N . THR A 1 47 ? -6.363 -11.426 0.593 1.00 0.00 47 THR A N 12
ATOM 14824 C CA . THR A 1 47 ? -5.432 -12.454 0.145 1.00 0.00 47 THR A CA 12
ATOM 14825 C C . THR A 1 47 ? -4.018 -11.898 0.014 1.00 0.00 47 THR A C 12
ATOM 14826 O O . THR A 1 47 ? -3.817 -10.684 -0.002 1.00 0.00 47 THR A O 12
ATOM 14837 N N . LYS A 1 48 ? -3.042 -12.794 -0.081 1.00 0.00 48 LYS A N 12
ATOM 14838 C CA . LYS A 1 48 ? -1.646 -12.393 -0.213 1.00 0.00 48 LYS A CA 12
ATOM 14839 C C . LYS A 1 48 ? -1.466 -11.424 -1.378 1.00 0.00 48 LYS A C 12
ATOM 14840 O O . LYS A 1 48 ? -1.020 -10.292 -1.191 1.00 0.00 48 LYS A O 12
ATOM 14859 N N . ARG A 1 49 ? -1.816 -11.876 -2.577 1.00 0.00 49 ARG A N 12
ATOM 14860 C CA . ARG A 1 49 ? -1.693 -11.049 -3.771 1.00 0.00 49 ARG A CA 12
ATOM 14861 C C . ARG A 1 49 ? -2.342 -9.685 -3.556 1.00 0.00 49 ARG A C 12
ATOM 14862 O O . ARG A 1 49 ? -1.726 -8.647 -3.801 1.00 0.00 49 ARG A O 12
ATOM 14883 N N . VAL A 1 50 ? -3.590 -9.694 -3.098 1.00 0.00 50 VAL A N 12
ATOM 14884 C CA . VAL A 1 50 ? -4.322 -8.458 -2.851 1.00 0.00 50 VAL A CA 12
ATOM 14885 C C . VAL A 1 50 ? -3.450 -7.437 -2.130 1.00 0.00 50 VAL A C 12
ATOM 14886 O O . VAL A 1 50 ? -3.307 -6.299 -2.578 1.00 0.00 50 VAL A O 12
ATOM 14899 N N . LEU A 1 51 ? -2.866 -7.852 -1.010 1.00 0.00 51 LEU A N 12
ATOM 14900 C CA . LEU A 1 51 ? -2.005 -6.973 -0.226 1.00 0.00 51 LEU A CA 12
ATOM 14901 C C . LEU A 1 51 ? -0.807 -6.510 -1.048 1.00 0.00 51 LEU A C 12
ATOM 14902 O O . LEU A 1 51 ? -0.562 -5.311 -1.183 1.00 0.00 51 LEU A O 12
ATOM 14918 N N . GLN A 1 52 ? -0.065 -7.468 -1.594 1.00 0.00 52 GLN A N 12
ATOM 14919 C CA . GLN A 1 52 ? 1.108 -7.157 -2.404 1.00 0.00 52 GLN A CA 12
ATOM 14920 C C . GLN A 1 52 ? 0.798 -6.051 -3.408 1.00 0.00 52 GLN A C 12
ATOM 14921 O O . GLN A 1 52 ? 1.440 -5.001 -3.410 1.00 0.00 52 GLN A O 12
ATOM 14935 N N . VAL A 1 53 ? -0.191 -6.295 -4.263 1.00 0.00 53 VAL A N 12
ATOM 14936 C CA . VAL A 1 53 ? -0.587 -5.321 -5.273 1.00 0.00 53 VAL A CA 12
ATOM 14937 C C . VAL A 1 53 ? -0.923 -3.976 -4.636 1.00 0.00 53 VAL A C 12
ATOM 14938 O O . VAL A 1 53 ? -0.352 -2.948 -4.999 1.00 0.00 53 VAL A O 12
ATOM 14951 N N . TRP A 1 54 ? -1.850 -3.993 -3.687 1.00 0.00 54 TRP A N 12
ATOM 14952 C CA . TRP A 1 54 ? -2.262 -2.774 -2.999 1.00 0.00 54 TRP A CA 12
ATOM 14953 C C . TRP A 1 54 ? -1.051 -1.927 -2.620 1.00 0.00 54 TRP A C 12
ATOM 14954 O O . TRP A 1 54 ? -0.945 -0.767 -3.017 1.00 0.00 54 TRP A O 12
ATOM 14975 N N . PHE A 1 55 ? -0.141 -2.515 -1.851 1.00 0.00 55 PHE A N 12
ATOM 14976 C CA . PHE A 1 55 ? 1.062 -1.814 -1.419 1.00 0.00 55 PHE A CA 12
ATOM 14977 C C . PHE A 1 55 ? 1.743 -1.125 -2.597 1.00 0.00 55 PHE A C 12
ATOM 14978 O O . PHE A 1 55 ? 2.048 0.066 -2.540 1.00 0.00 55 PHE A O 12
ATOM 14995 N N . GLN A 1 56 ? 1.980 -1.883 -3.663 1.00 0.00 56 GLN A N 12
ATOM 14996 C CA . GLN A 1 56 ? 2.626 -1.346 -4.853 1.00 0.00 56 GLN A CA 12
ATOM 14997 C C . GLN A 1 56 ? 1.843 -0.162 -5.411 1.00 0.00 56 GLN A C 12
ATOM 14998 O O . GLN A 1 56 ? 2.427 0.809 -5.891 1.00 0.00 56 GLN A O 12
ATOM 15012 N N . ASN A 1 57 ? 0.519 -0.249 -5.343 1.00 0.00 57 ASN A N 12
ATOM 15013 C CA . ASN A 1 57 ? -0.344 0.815 -5.841 1.00 0.00 57 ASN A CA 12
ATOM 15014 C C . ASN A 1 57 ? -0.160 2.091 -5.026 1.00 0.00 57 ASN A C 12
ATOM 15015 O O . ASN A 1 57 ? -0.174 3.195 -5.570 1.00 0.00 57 ASN A O 12
ATOM 15026 N N . ALA A 1 58 ? 0.013 1.932 -3.718 1.00 0.00 58 ALA A N 12
ATOM 15027 C CA . ALA A 1 58 ? 0.202 3.070 -2.828 1.00 0.00 58 ALA A CA 12
ATOM 15028 C C . ALA A 1 58 ? 1.364 3.941 -3.291 1.00 0.00 58 ALA A C 12
ATOM 15029 O O . ALA A 1 58 ? 1.181 5.115 -3.617 1.00 0.00 58 ALA A O 12
ATOM 15036 N N . ARG A 1 59 ? 2.560 3.362 -3.318 1.00 0.00 59 ARG A N 12
ATOM 15037 C CA . ARG A 1 59 ? 3.752 4.087 -3.740 1.00 0.00 59 ARG A CA 12
ATOM 15038 C C . ARG A 1 59 ? 3.456 4.954 -4.960 1.00 0.00 59 ARG A C 12
ATOM 15039 O O . ARG A 1 59 ? 3.859 6.116 -5.020 1.00 0.00 59 ARG A O 12
ATOM 15060 N N . ALA A 1 60 ? 2.753 4.382 -5.930 1.00 0.00 60 ALA A N 12
ATOM 15061 C CA . ALA A 1 60 ? 2.403 5.103 -7.148 1.00 0.00 60 ALA A CA 12
ATOM 15062 C C . ALA A 1 60 ? 1.600 6.360 -6.830 1.00 0.00 60 ALA A C 12
ATOM 15063 O O . ALA A 1 60 ? 1.894 7.442 -7.340 1.00 0.00 60 ALA A O 12
ATOM 15070 N N . LYS A 1 61 ? 0.585 6.210 -5.986 1.00 0.00 61 LYS A N 12
ATOM 15071 C CA . LYS A 1 61 ? -0.260 7.333 -5.599 1.00 0.00 61 LYS A CA 12
ATOM 15072 C C . LYS A 1 61 ? 0.544 8.383 -4.837 1.00 0.00 61 LYS A C 12
ATOM 15073 O O . LYS A 1 61 ? 0.556 9.557 -5.204 1.00 0.00 61 LYS A O 12
ATOM 15092 N N . PHE A 1 62 ? 1.215 7.950 -3.775 1.00 0.00 62 PHE A N 12
ATOM 15093 C CA . PHE A 1 62 ? 2.021 8.852 -2.961 1.00 0.00 62 PHE A CA 12
ATOM 15094 C C . PHE A 1 62 ? 2.737 9.879 -3.834 1.00 0.00 62 PHE A C 12
ATOM 15095 O O . PHE A 1 62 ? 2.727 11.074 -3.538 1.00 0.00 62 PHE A O 12
ATOM 15112 N N . ARG A 1 63 ? 3.356 9.403 -4.909 1.00 0.00 63 ARG A N 12
ATOM 15113 C CA . ARG A 1 63 ? 4.078 10.279 -5.824 1.00 0.00 63 ARG A CA 12
ATOM 15114 C C . ARG A 1 63 ? 3.251 11.516 -6.159 1.00 0.00 63 ARG A C 12
ATOM 15115 O O . ARG A 1 63 ? 3.758 12.639 -6.137 1.00 0.00 63 ARG A O 12
ATOM 15136 N N . ARG A 1 64 ? 1.977 11.303 -6.471 1.00 0.00 64 ARG A N 12
ATOM 15137 C CA . ARG A 1 64 ? 1.080 12.401 -6.812 1.00 0.00 64 ARG A CA 12
ATOM 15138 C C . ARG A 1 64 ? 1.025 13.429 -5.685 1.00 0.00 64 ARG A C 12
ATOM 15139 O O . ARG A 1 64 ? 1.193 14.625 -5.915 1.00 0.00 64 ARG A O 12
ATOM 15160 N N . ASN A 1 65 ? 0.788 12.952 -4.467 1.00 0.00 65 ASN A N 12
ATOM 15161 C CA . ASN A 1 65 ? 0.709 13.829 -3.305 1.00 0.00 65 ASN A CA 12
ATOM 15162 C C . ASN A 1 65 ? 1.839 14.854 -3.319 1.00 0.00 65 ASN A C 12
ATOM 15163 O O . ASN A 1 65 ? 1.605 16.055 -3.184 1.00 0.00 65 ASN A O 12
ATOM 15174 N N . LEU A 1 66 ? 3.066 14.372 -3.486 1.00 0.00 66 LEU A N 12
ATOM 15175 C CA . LEU A 1 66 ? 4.233 15.245 -3.520 1.00 0.00 66 LEU A CA 12
ATOM 15176 C C . LEU A 1 66 ? 3.937 16.520 -4.304 1.00 0.00 66 LEU A C 12
ATOM 15177 O O . LEU A 1 66 ? 4.451 17.593 -3.983 1.00 0.00 66 LEU A O 12
ATOM 15193 N N . LEU A 1 67 ? 3.105 16.397 -5.332 1.00 0.00 67 LEU A N 12
ATOM 15194 C CA . LEU A 1 67 ? 2.738 17.540 -6.160 1.00 0.00 67 LEU A CA 12
ATOM 15195 C C . LEU A 1 67 ? 1.815 18.489 -5.401 1.00 0.00 67 LEU A C 12
ATOM 15196 O O . LEU A 1 67 ? 1.933 19.709 -5.518 1.00 0.00 67 LEU A O 12
ATOM 15212 N N . ARG A 1 68 ? 0.900 17.920 -4.624 1.00 0.00 68 ARG A N 12
ATOM 15213 C CA . ARG A 1 68 ? -0.042 18.716 -3.845 1.00 0.00 68 ARG A CA 12
ATOM 15214 C C . ARG A 1 68 ? -0.818 19.673 -4.745 1.00 0.00 68 ARG A C 12
ATOM 15215 O O . ARG A 1 68 ? -1.009 20.841 -4.405 1.00 0.00 68 ARG A O 12
ATOM 15236 N N . GLN A 1 69 ? -1.263 19.170 -5.891 1.00 0.00 69 GLN A N 12
ATOM 15237 C CA . GLN A 1 69 ? -2.017 19.981 -6.839 1.00 0.00 69 GLN A CA 12
ATOM 15238 C C . GLN A 1 69 ? -3.515 19.877 -6.573 1.00 0.00 69 GLN A C 12
ATOM 15239 O O . GLN A 1 69 ? -4.208 20.890 -6.471 1.00 0.00 69 GLN A O 12
ATOM 15253 N N . GLU A 1 70 ? -4.008 18.648 -6.461 1.00 0.00 70 GLU A N 12
ATOM 15254 C CA . GLU A 1 70 ? -5.425 18.414 -6.207 1.00 0.00 70 GLU A CA 12
ATOM 15255 C C . GLU A 1 70 ? -5.641 17.856 -4.803 1.00 0.00 70 GLU A C 12
ATOM 15256 O O . GLU A 1 70 ? -4.859 17.035 -4.323 1.00 0.00 70 GLU A O 12
ATOM 15268 N N . ASN A 1 71 ? -6.707 18.307 -4.151 1.00 0.00 71 ASN A N 12
ATOM 15269 C CA . ASN A 1 71 ? -7.026 17.854 -2.802 1.00 0.00 71 ASN A CA 12
ATOM 15270 C C . ASN A 1 71 ? -7.225 16.341 -2.769 1.00 0.00 71 ASN A C 12
ATOM 15271 O O . ASN A 1 71 ? -7.365 15.700 -3.809 1.00 0.00 71 ASN A O 12
ATOM 15282 N N . GLY A 1 72 ? -7.238 15.778 -1.564 1.00 0.00 72 GLY A N 12
ATOM 15283 C CA . GLY A 1 72 ? -7.421 14.346 -1.418 1.00 0.00 72 GLY A CA 12
ATOM 15284 C C . GLY A 1 72 ? -6.453 13.736 -0.422 1.00 0.00 72 GLY A C 12
ATOM 15285 O O . GLY A 1 72 ? -5.585 14.426 0.112 1.00 0.00 72 GLY A O 12
ATOM 15289 N N . GLY A 1 73 ? -6.602 12.440 -0.172 1.00 0.00 73 GLY A N 12
ATOM 15290 C CA . GLY A 1 73 ? -5.728 11.760 0.767 1.00 0.00 73 GLY A CA 12
ATOM 15291 C C . GLY A 1 73 ? -6.045 12.106 2.208 1.00 0.00 73 GLY A C 12
ATOM 15292 O O . GLY A 1 73 ? -7.152 12.545 2.521 1.00 0.00 73 GLY A O 12
ATOM 15296 N N . VAL A 1 74 ? -5.070 11.908 3.091 1.00 0.00 74 VAL A N 12
ATOM 15297 C CA . VAL A 1 74 ? -5.251 12.201 4.508 1.00 0.00 74 VAL A CA 12
ATOM 15298 C C . VAL A 1 74 ? -4.300 13.302 4.966 1.00 0.00 74 VAL A C 12
ATOM 15299 O O . VAL A 1 74 ? -3.101 13.074 5.127 1.00 0.00 74 VAL A O 12
ATOM 15312 N N . SER A 1 75 ? -4.844 14.497 5.174 1.00 0.00 75 SER A N 12
ATOM 15313 C CA . SER A 1 75 ? -4.045 15.635 5.612 1.00 0.00 75 SER A CA 12
ATOM 15314 C C . SER A 1 75 ? -3.983 15.704 7.135 1.00 0.00 75 SER A C 12
ATOM 15315 O O . SER A 1 75 ? -4.693 16.489 7.761 1.00 0.00 75 SER A O 12
ATOM 15323 N N . GLY A 1 76 ? -3.128 14.873 7.724 1.00 0.00 76 GLY A N 12
ATOM 15324 C CA . GLY A 1 76 ? -2.989 14.854 9.168 1.00 0.00 76 GLY A CA 12
ATOM 15325 C C . GLY A 1 76 ? -1.606 15.277 9.623 1.00 0.00 76 GLY A C 12
ATOM 15326 O O . GLY A 1 76 ? -0.809 15.806 8.849 1.00 0.00 76 GLY A O 12
ATOM 15330 N N . PRO A 1 77 ? -1.306 15.045 10.910 1.00 0.00 77 PRO A N 12
ATOM 15331 C CA . PRO A 1 77 ? -0.010 15.399 11.496 1.00 0.00 77 PRO A CA 12
ATOM 15332 C C . PRO A 1 77 ? 1.122 14.523 10.971 1.00 0.00 77 PRO A C 12
ATOM 15333 O O . PRO A 1 77 ? 1.000 13.299 10.915 1.00 0.00 77 PRO A O 12
ATOM 15344 N N . SER A 1 78 ? 2.227 15.157 10.588 1.00 0.00 78 SER A N 12
ATOM 15345 C CA . SER A 1 78 ? 3.380 14.435 10.064 1.00 0.00 78 SER A CA 12
ATOM 15346 C C . SER A 1 78 ? 4.614 14.684 10.927 1.00 0.00 78 SER A C 12
ATOM 15347 O O . SER A 1 78 ? 5.214 13.749 11.457 1.00 0.00 78 SER A O 12
ATOM 15355 N N . SER A 1 79 ? 4.987 15.953 11.062 1.00 0.00 79 SER A N 12
ATOM 15356 C CA . SER A 1 79 ? 6.151 16.326 11.856 1.00 0.00 79 SER A CA 12
ATOM 15357 C C . SER A 1 79 ? 5.739 17.152 13.070 1.00 0.00 79 SER A C 12
ATOM 15358 O O . SER A 1 79 ? 4.669 17.761 13.088 1.00 0.00 79 SER A O 12
ATOM 15366 N N . GLY A 1 80 ? 6.595 17.167 14.087 1.00 0.00 80 GLY A N 12
ATOM 15367 C CA . GLY A 1 80 ? 6.303 17.921 15.292 1.00 0.00 80 GLY A CA 12
ATOM 15368 C C . GLY A 1 80 ? 5.616 17.079 16.350 1.00 0.00 80 GLY A C 12
ATOM 15369 O O . GLY A 1 80 ? 4.985 17.610 17.263 1.00 0.00 80 GLY A O 12
ATOM 15373 N N . GLY A 1 1 ? -15.036 -29.832 -3.344 1.00 0.00 1 GLY A N 13
ATOM 15374 C CA . GLY A 1 1 ? -14.138 -29.126 -4.239 1.00 0.00 1 GLY A CA 13
ATOM 15375 C C . GLY A 1 1 ? -14.802 -28.745 -5.546 1.00 0.00 1 GLY A C 13
ATOM 15376 O O . GLY A 1 1 ? -15.081 -29.605 -6.382 1.00 0.00 1 GLY A O 13
ATOM 15380 N N . SER A 1 2 ? -15.059 -27.453 -5.724 1.00 0.00 2 SER A N 13
ATOM 15381 C CA . SER A 1 2 ? -15.700 -26.961 -6.937 1.00 0.00 2 SER A CA 13
ATOM 15382 C C . SER A 1 2 ? -15.385 -25.485 -7.157 1.00 0.00 2 SER A C 13
ATOM 15383 O O . SER A 1 2 ? -15.517 -24.668 -6.247 1.00 0.00 2 SER A O 13
ATOM 15391 N N . SER A 1 3 ? -14.968 -25.150 -8.374 1.00 0.00 3 SER A N 13
ATOM 15392 C CA . SER A 1 3 ? -14.630 -23.774 -8.716 1.00 0.00 3 SER A CA 13
ATOM 15393 C C . SER A 1 3 ? -15.487 -23.274 -9.875 1.00 0.00 3 SER A C 13
ATOM 15394 O O . SER A 1 3 ? -16.090 -24.064 -10.600 1.00 0.00 3 SER A O 13
ATOM 15402 N N . GLY A 1 4 ? -15.535 -21.957 -10.043 1.00 0.00 4 GLY A N 13
ATOM 15403 C CA . GLY A 1 4 ? -16.320 -21.373 -11.115 1.00 0.00 4 GLY A CA 13
ATOM 15404 C C . GLY A 1 4 ? -15.479 -21.027 -12.328 1.00 0.00 4 GLY A C 13
ATOM 15405 O O . GLY A 1 4 ? -14.312 -21.411 -12.412 1.00 0.00 4 GLY A O 13
ATOM 15409 N N . SER A 1 5 ? -16.073 -20.302 -13.270 1.00 0.00 5 SER A N 13
ATOM 15410 C CA . SER A 1 5 ? -15.371 -19.909 -14.487 1.00 0.00 5 SER A CA 13
ATOM 15411 C C . SER A 1 5 ? -15.289 -18.390 -14.600 1.00 0.00 5 SER A C 13
ATOM 15412 O O . SER A 1 5 ? -14.237 -17.836 -14.920 1.00 0.00 5 SER A O 13
ATOM 15420 N N . SER A 1 6 ? -16.407 -17.722 -14.335 1.00 0.00 6 SER A N 13
ATOM 15421 C CA . SER A 1 6 ? -16.465 -16.267 -14.412 1.00 0.00 6 SER A CA 13
ATOM 15422 C C . SER A 1 6 ? -16.495 -15.651 -13.016 1.00 0.00 6 SER A C 13
ATOM 15423 O O . SER A 1 6 ? -17.404 -15.915 -12.229 1.00 0.00 6 SER A O 13
ATOM 15431 N N . GLY A 1 7 ? -15.494 -14.829 -12.715 1.00 0.00 7 GLY A N 13
ATOM 15432 C CA . GLY A 1 7 ? -15.425 -14.189 -11.415 1.00 0.00 7 GLY A CA 13
ATOM 15433 C C . GLY A 1 7 ? -14.086 -14.396 -10.737 1.00 0.00 7 GLY A C 13
ATOM 15434 O O . GLY A 1 7 ? -14.016 -14.947 -9.638 1.00 0.00 7 GLY A O 13
ATOM 15438 N N . LYS A 1 8 ? -13.018 -13.955 -11.393 1.00 0.00 8 LYS A N 13
ATOM 15439 C CA . LYS A 1 8 ? -11.673 -14.095 -10.848 1.00 0.00 8 LYS A CA 13
ATOM 15440 C C . LYS A 1 8 ? -11.397 -13.025 -9.797 1.00 0.00 8 LYS A C 13
ATOM 15441 O O . LYS A 1 8 ? -10.935 -13.328 -8.697 1.00 0.00 8 LYS A O 13
ATOM 15460 N N . ARG A 1 9 ? -11.685 -11.775 -10.142 1.00 0.00 9 ARG A N 13
ATOM 15461 C CA . ARG A 1 9 ? -11.469 -10.660 -9.227 1.00 0.00 9 ARG A CA 13
ATOM 15462 C C . ARG A 1 9 ? -12.681 -9.733 -9.203 1.00 0.00 9 ARG A C 13
ATOM 15463 O O . ARG A 1 9 ? -13.060 -9.164 -10.226 1.00 0.00 9 ARG A O 13
ATOM 15484 N N . MET A 1 10 ? -13.285 -9.588 -8.029 1.00 0.00 10 MET A N 13
ATOM 15485 C CA . MET A 1 10 ? -14.454 -8.731 -7.871 1.00 0.00 10 MET A CA 13
ATOM 15486 C C . MET A 1 10 ? -14.076 -7.262 -8.032 1.00 0.00 10 MET A C 13
ATOM 15487 O O . MET A 1 10 ? -12.905 -6.930 -8.219 1.00 0.00 10 MET A O 13
ATOM 15501 N N . ARG A 1 11 ? -15.074 -6.387 -7.959 1.00 0.00 11 ARG A N 13
ATOM 15502 C CA . ARG A 1 11 ? -14.844 -4.954 -8.099 1.00 0.00 11 ARG A CA 13
ATOM 15503 C C . ARG A 1 11 ? -13.916 -4.442 -7.001 1.00 0.00 11 ARG A C 13
ATOM 15504 O O . ARG A 1 11 ? -14.046 -4.820 -5.836 1.00 0.00 11 ARG A O 13
ATOM 15525 N N . THR A 1 12 ? -12.979 -3.580 -7.380 1.00 0.00 12 THR A N 13
ATOM 15526 C CA . THR A 1 12 ? -12.027 -3.017 -6.430 1.00 0.00 12 THR A CA 13
ATOM 15527 C C . THR A 1 12 ? -12.743 -2.241 -5.331 1.00 0.00 12 THR A C 13
ATOM 15528 O O . THR A 1 12 ? -13.387 -1.225 -5.594 1.00 0.00 12 THR A O 13
ATOM 15539 N N . SER A 1 13 ? -12.624 -2.724 -4.099 1.00 0.00 13 SER A N 13
ATOM 15540 C CA . SER A 1 13 ? -13.264 -2.076 -2.959 1.00 0.00 13 SER A CA 13
ATOM 15541 C C . SER A 1 13 ? -12.661 -2.568 -1.646 1.00 0.00 13 SER A C 13
ATOM 15542 O O . SER A 1 13 ? -12.276 -3.731 -1.523 1.00 0.00 13 SER A O 13
ATOM 15550 N N . PHE A 1 14 ? -12.582 -1.674 -0.666 1.00 0.00 14 PHE A N 13
ATOM 15551 C CA . PHE A 1 14 ? -12.026 -2.015 0.638 1.00 0.00 14 PHE A CA 13
ATOM 15552 C C . PHE A 1 14 ? -12.756 -1.271 1.752 1.00 0.00 14 PHE A C 13
ATOM 15553 O O . PHE A 1 14 ? -13.466 -0.295 1.503 1.00 0.00 14 PHE A O 13
ATOM 15570 N N . LYS A 1 15 ? -12.576 -1.737 2.984 1.00 0.00 15 LYS A N 13
ATOM 15571 C CA . LYS A 1 15 ? -13.216 -1.118 4.137 1.00 0.00 15 LYS A CA 13
ATOM 15572 C C . LYS A 1 15 ? -12.222 -0.260 4.915 1.00 0.00 15 LYS A C 13
ATOM 15573 O O . LYS A 1 15 ? -11.014 -0.490 4.862 1.00 0.00 15 LYS A O 13
ATOM 15592 N N . HIS A 1 16 ? -12.739 0.730 5.637 1.00 0.00 16 HIS A N 13
ATOM 15593 C CA . HIS A 1 16 ? -11.896 1.620 6.427 1.00 0.00 16 HIS A CA 13
ATOM 15594 C C . HIS A 1 16 ? -11.270 0.875 7.601 1.00 0.00 16 HIS A C 13
ATOM 15595 O O . HIS A 1 16 ? -10.338 1.370 8.238 1.00 0.00 16 HIS A O 13
ATOM 15610 N N . HIS A 1 17 ? -11.785 -0.318 7.883 1.00 0.00 17 HIS A N 13
ATOM 15611 C CA . HIS A 1 17 ? -11.275 -1.131 8.981 1.00 0.00 17 HIS A CA 13
ATOM 15612 C C . HIS A 1 17 ? -10.018 -1.886 8.560 1.00 0.00 17 HIS A C 13
ATOM 15613 O O . HIS A 1 17 ? -8.924 -1.610 9.051 1.00 0.00 17 HIS A O 13
ATOM 15628 N N . GLN A 1 18 ? -10.184 -2.839 7.648 1.00 0.00 18 GLN A N 13
ATOM 15629 C CA . GLN A 1 18 ? -9.063 -3.634 7.163 1.00 0.00 18 GLN A CA 13
ATOM 15630 C C . GLN A 1 18 ? -7.918 -2.738 6.701 1.00 0.00 18 GLN A C 13
ATOM 15631 O O . GLN A 1 18 ? -6.765 -2.940 7.082 1.00 0.00 18 GLN A O 13
ATOM 15645 N N . LEU A 1 19 ? -8.245 -1.746 5.879 1.00 0.00 19 LEU A N 13
ATOM 15646 C CA . LEU A 1 19 ? -7.245 -0.818 5.364 1.00 0.00 19 LEU A CA 13
ATOM 15647 C C . LEU A 1 19 ? -6.472 -0.164 6.504 1.00 0.00 19 LEU A C 13
ATOM 15648 O O . LEU A 1 19 ? -5.242 -0.115 6.486 1.00 0.00 19 LEU A O 13
ATOM 15664 N N . ARG A 1 20 ? -7.202 0.337 7.496 1.00 0.00 20 ARG A N 13
ATOM 15665 C CA . ARG A 1 20 ? -6.585 0.988 8.645 1.00 0.00 20 ARG A CA 13
ATOM 15666 C C . ARG A 1 20 ? -5.327 0.242 9.082 1.00 0.00 20 ARG A C 13
ATOM 15667 O O . ARG A 1 20 ? -4.357 0.851 9.535 1.00 0.00 20 ARG A O 13
ATOM 15688 N N . THR A 1 21 ? -5.350 -1.080 8.943 1.00 0.00 21 THR A N 13
ATOM 15689 C CA . THR A 1 21 ? -4.214 -1.908 9.324 1.00 0.00 21 THR A CA 13
ATOM 15690 C C . THR A 1 21 ? -3.099 -1.824 8.288 1.00 0.00 21 THR A C 13
ATOM 15691 O O . THR A 1 21 ? -1.918 -1.825 8.632 1.00 0.00 21 THR A O 13
ATOM 15702 N N . MET A 1 22 ? -3.483 -1.750 7.017 1.00 0.00 22 MET A N 13
ATOM 15703 C CA . MET A 1 22 ? -2.515 -1.662 5.930 1.00 0.00 22 MET A CA 13
ATOM 15704 C C . MET A 1 22 ? -1.895 -0.270 5.866 1.00 0.00 22 MET A C 13
ATOM 15705 O O . MET A 1 22 ? -0.678 -0.116 5.973 1.00 0.00 22 MET A O 13
ATOM 15719 N N . LYS A 1 23 ? -2.738 0.741 5.691 1.00 0.00 23 LYS A N 13
ATOM 15720 C CA . LYS A 1 23 ? -2.273 2.121 5.612 1.00 0.00 23 LYS A CA 13
ATOM 15721 C C . LYS A 1 23 ? -1.282 2.425 6.731 1.00 0.00 23 LYS A C 13
ATOM 15722 O O . LYS A 1 23 ? -0.185 2.925 6.481 1.00 0.00 23 LYS A O 13
ATOM 15741 N N . SER A 1 24 ? -1.674 2.120 7.963 1.00 0.00 24 SER A N 13
ATOM 15742 C CA . SER A 1 24 ? -0.820 2.363 9.119 1.00 0.00 24 SER A CA 13
ATOM 15743 C C . SER A 1 24 ? 0.549 1.716 8.929 1.00 0.00 24 SER A C 13
ATOM 15744 O O . SER A 1 24 ? 1.571 2.270 9.336 1.00 0.00 24 SER A O 13
ATOM 15752 N N . TYR A 1 25 ? 0.561 0.542 8.309 1.00 0.00 25 TYR A N 13
ATOM 15753 C CA . TYR A 1 25 ? 1.802 -0.182 8.067 1.00 0.00 25 TYR A CA 13
ATOM 15754 C C . TYR A 1 25 ? 2.597 0.462 6.935 1.00 0.00 25 TYR A C 13
ATOM 15755 O O . TYR A 1 25 ? 3.821 0.574 7.005 1.00 0.00 25 TYR A O 13
ATOM 15773 N N . PHE A 1 26 ? 1.891 0.887 5.893 1.00 0.00 26 PHE A N 13
ATOM 15774 C CA . PHE A 1 26 ? 2.528 1.521 4.744 1.00 0.00 26 PHE A CA 13
ATOM 15775 C C . PHE A 1 26 ? 3.596 2.514 5.195 1.00 0.00 26 PHE A C 13
ATOM 15776 O O . PHE A 1 26 ? 4.619 2.686 4.533 1.00 0.00 26 PHE A O 13
ATOM 15793 N N . ALA A 1 27 ? 3.347 3.168 6.325 1.00 0.00 27 ALA A N 13
ATOM 15794 C CA . ALA A 1 27 ? 4.286 4.144 6.865 1.00 0.00 27 ALA A CA 13
ATOM 15795 C C . ALA A 1 27 ? 5.473 3.454 7.528 1.00 0.00 27 ALA A C 13
ATOM 15796 O O . ALA A 1 27 ? 6.593 3.964 7.502 1.00 0.00 27 ALA A O 13
ATOM 15803 N N . ILE A 1 28 ? 5.221 2.293 8.122 1.00 0.00 28 ILE A N 13
ATOM 15804 C CA . ILE A 1 28 ? 6.271 1.533 8.791 1.00 0.00 28 ILE A CA 13
ATOM 15805 C C . ILE A 1 28 ? 7.224 0.905 7.782 1.00 0.00 28 ILE A C 13
ATOM 15806 O O . ILE A 1 28 ? 8.439 1.069 7.875 1.00 0.00 28 ILE A O 13
ATOM 15822 N N . ASN A 1 29 ? 6.663 0.185 6.815 1.00 0.00 29 ASN A N 13
ATOM 15823 C CA . ASN A 1 29 ? 7.464 -0.467 5.785 1.00 0.00 29 ASN A CA 13
ATOM 15824 C C . ASN A 1 29 ? 6.752 -0.428 4.436 1.00 0.00 29 ASN A C 13
ATOM 15825 O O . ASN A 1 29 ? 5.550 -0.681 4.349 1.00 0.00 29 ASN A O 13
ATOM 15836 N N . HIS A 1 30 ? 7.502 -0.108 3.387 1.00 0.00 30 HIS A N 13
ATOM 15837 C CA . HIS A 1 30 ? 6.943 -0.037 2.041 1.00 0.00 30 HIS A CA 13
ATOM 15838 C C . HIS A 1 30 ? 6.870 -1.423 1.408 1.00 0.00 30 HIS A C 13
ATOM 15839 O O . HIS A 1 30 ? 5.827 -1.830 0.899 1.00 0.00 30 HIS A O 13
ATOM 15854 N N . ASN A 1 31 ? 7.987 -2.143 1.444 1.00 0.00 31 ASN A N 13
ATOM 15855 C CA . ASN A 1 31 ? 8.050 -3.484 0.873 1.00 0.00 31 ASN A CA 13
ATOM 15856 C C . ASN A 1 31 ? 8.103 -4.541 1.971 1.00 0.00 31 ASN A C 13
ATOM 15857 O O . ASN A 1 31 ? 9.167 -5.050 2.326 1.00 0.00 31 ASN A O 13
ATOM 15868 N N . PRO A 1 32 ? 6.929 -4.881 2.523 1.00 0.00 32 PRO A N 13
ATOM 15869 C CA . PRO A 1 32 ? 6.815 -5.882 3.589 1.00 0.00 32 PRO A CA 13
ATOM 15870 C C . PRO A 1 32 ? 7.100 -7.294 3.090 1.00 0.00 32 PRO A C 13
ATOM 15871 O O . PRO A 1 32 ? 6.500 -7.753 2.118 1.00 0.00 32 PRO A O 13
ATOM 15882 N N . ASP A 1 33 ? 8.020 -7.979 3.761 1.00 0.00 33 ASP A N 13
ATOM 15883 C CA . ASP A 1 33 ? 8.385 -9.340 3.387 1.00 0.00 33 ASP A CA 13
ATOM 15884 C C . ASP A 1 33 ? 7.186 -10.277 3.512 1.00 0.00 33 ASP A C 13
ATOM 15885 O O . ASP A 1 33 ? 6.202 -9.956 4.177 1.00 0.00 33 ASP A O 13
ATOM 15894 N N . ALA A 1 34 ? 7.278 -11.435 2.867 1.00 0.00 34 ALA A N 13
ATOM 15895 C CA . ALA A 1 34 ? 6.203 -12.418 2.907 1.00 0.00 34 ALA A CA 13
ATOM 15896 C C . ALA A 1 34 ? 5.706 -12.631 4.333 1.00 0.00 34 ALA A C 13
ATOM 15897 O O . ALA A 1 34 ? 4.503 -12.740 4.572 1.00 0.00 34 ALA A O 13
ATOM 15904 N N . LYS A 1 35 ? 6.638 -12.688 5.278 1.00 0.00 35 LYS A N 13
ATOM 15905 C CA . LYS A 1 35 ? 6.295 -12.886 6.681 1.00 0.00 35 LYS A CA 13
ATOM 15906 C C . LYS A 1 35 ? 5.235 -11.885 7.128 1.00 0.00 35 LYS A C 13
ATOM 15907 O O . LYS A 1 35 ? 4.279 -12.244 7.816 1.00 0.00 35 LYS A O 13
ATOM 15926 N N . ASP A 1 36 ? 5.409 -10.629 6.733 1.00 0.00 36 ASP A N 13
ATOM 15927 C CA . ASP A 1 36 ? 4.466 -9.576 7.091 1.00 0.00 36 ASP A CA 13
ATOM 15928 C C . ASP A 1 36 ? 3.206 -9.661 6.236 1.00 0.00 36 ASP A C 13
ATOM 15929 O O . ASP A 1 36 ? 2.114 -9.305 6.682 1.00 0.00 36 ASP A O 13
ATOM 15938 N N . LEU A 1 37 ? 3.363 -10.134 5.005 1.00 0.00 37 LEU A N 13
ATOM 15939 C CA . LEU A 1 37 ? 2.238 -10.265 4.085 1.00 0.00 37 LEU A CA 13
ATOM 15940 C C . LEU A 1 37 ? 1.224 -11.278 4.609 1.00 0.00 37 LEU A C 13
ATOM 15941 O O . LEU A 1 37 ? 0.026 -10.997 4.671 1.00 0.00 37 LEU A O 13
ATOM 15957 N N . LYS A 1 38 ? 1.711 -12.455 4.984 1.00 0.00 38 LYS A N 13
ATOM 15958 C CA . LYS A 1 38 ? 0.848 -13.509 5.505 1.00 0.00 38 LYS A CA 13
ATOM 15959 C C . LYS A 1 38 ? 0.157 -13.062 6.790 1.00 0.00 38 LYS A C 13
ATOM 15960 O O . LYS A 1 38 ? -0.983 -13.438 7.054 1.00 0.00 38 LYS A O 13
ATOM 15979 N N . GLN A 1 39 ? 0.857 -12.257 7.583 1.00 0.00 39 GLN A N 13
ATOM 15980 C CA . GLN A 1 39 ? 0.310 -11.759 8.840 1.00 0.00 39 GLN A CA 13
ATOM 15981 C C . GLN A 1 39 ? -0.834 -10.782 8.586 1.00 0.00 39 GLN A C 13
ATOM 15982 O O . GLN A 1 39 ? -1.904 -10.894 9.187 1.00 0.00 39 GLN A O 13
ATOM 1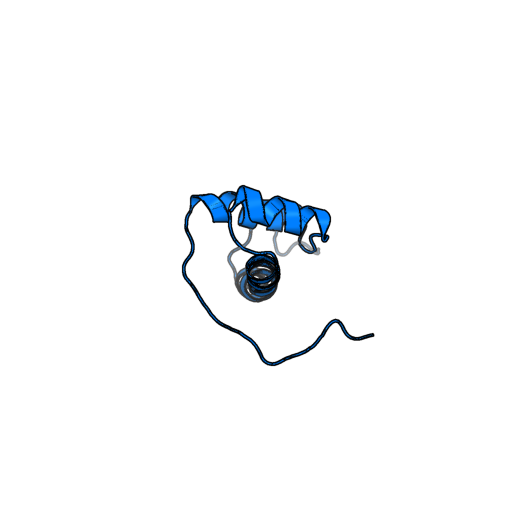5996 N N . LEU A 1 40 ? -0.603 -9.827 7.693 1.00 0.00 40 LEU A N 13
ATOM 15997 C CA . LEU A 1 40 ? -1.615 -8.830 7.359 1.00 0.00 40 LEU A CA 13
ATOM 15998 C C . LEU A 1 40 ? -2.848 -9.489 6.748 1.00 0.00 40 LEU A C 13
ATOM 15999 O O . LEU A 1 40 ? -3.979 -9.171 7.112 1.00 0.00 40 LEU A O 13
ATOM 16015 N N . ALA A 1 41 ? -2.619 -10.411 5.818 1.00 0.00 41 ALA A N 13
ATOM 16016 C CA . ALA A 1 41 ? -3.711 -11.118 5.159 1.00 0.00 41 ALA A CA 13
ATOM 16017 C C . ALA A 1 41 ? -4.815 -11.470 6.151 1.00 0.00 41 ALA A C 13
ATOM 16018 O O . ALA A 1 41 ? -5.987 -11.550 5.785 1.00 0.00 41 ALA A O 13
ATOM 16025 N N . GLN A 1 42 ? -4.431 -11.680 7.406 1.00 0.00 42 GLN A N 13
ATOM 16026 C CA . GLN A 1 42 ? -5.390 -12.024 8.450 1.00 0.00 42 GLN A CA 13
ATOM 16027 C C . GLN A 1 42 ? -6.001 -10.770 9.064 1.00 0.00 42 GLN A C 13
ATOM 16028 O O . GLN A 1 42 ? -7.221 -10.657 9.189 1.00 0.00 42 GLN A O 13
ATOM 16042 N N . LYS A 1 43 ? -5.145 -9.827 9.447 1.00 0.00 43 LYS A N 13
ATOM 16043 C CA . LYS A 1 43 ? -5.599 -8.579 10.048 1.00 0.00 43 LYS A CA 13
ATOM 16044 C C . LYS A 1 43 ? -6.635 -7.894 9.162 1.00 0.00 43 LYS A C 13
ATOM 16045 O O . LYS A 1 43 ? -7.462 -7.118 9.642 1.00 0.00 43 LYS A O 13
ATOM 16064 N N . THR A 1 44 ? -6.587 -8.187 7.866 1.00 0.00 44 THR A N 13
ATOM 16065 C CA . THR A 1 44 ? -7.520 -7.600 6.914 1.00 0.00 44 THR A CA 13
ATOM 16066 C C . THR A 1 44 ? -8.429 -8.664 6.308 1.00 0.00 44 THR A C 13
ATOM 16067 O O . THR A 1 44 ? -9.476 -8.351 5.743 1.00 0.00 44 THR A O 13
ATOM 16078 N N . GLY A 1 45 ? -8.022 -9.924 6.431 1.00 0.00 45 GLY A N 13
ATOM 16079 C CA . GLY A 1 45 ? -8.812 -11.014 5.890 1.00 0.00 45 GLY A CA 13
ATOM 16080 C C . GLY A 1 45 ? -8.539 -11.255 4.419 1.00 0.00 45 GLY A C 13
ATOM 16081 O O . GLY A 1 45 ? -8.807 -12.339 3.899 1.00 0.00 45 GLY A O 13
ATOM 16085 N N . LEU A 1 46 ? -8.004 -10.243 3.745 1.00 0.00 46 LEU A N 13
ATOM 16086 C CA . LEU A 1 46 ? -7.695 -10.349 2.323 1.00 0.00 46 LEU A CA 13
ATOM 16087 C C . LEU A 1 46 ? -6.603 -11.385 2.078 1.00 0.00 46 LEU A C 13
ATOM 16088 O O . LEU A 1 46 ? -5.965 -11.865 3.017 1.00 0.00 46 LEU A O 13
ATOM 16104 N N . THR A 1 47 ? -6.389 -11.725 0.811 1.00 0.00 47 THR A N 13
ATOM 16105 C CA . THR A 1 47 ? -5.373 -12.702 0.443 1.00 0.00 47 THR A CA 13
ATOM 16106 C C . THR A 1 47 ? -4.006 -12.045 0.296 1.00 0.00 47 THR A C 13
ATOM 16107 O O . THR A 1 47 ? -3.896 -10.820 0.248 1.00 0.00 47 THR A O 13
ATOM 16118 N N . LYS A 1 48 ? -2.964 -12.867 0.223 1.00 0.00 48 LYS A N 13
ATOM 16119 C CA . LYS A 1 48 ? -1.602 -12.367 0.078 1.00 0.00 48 LYS A CA 13
ATOM 16120 C C . LYS A 1 48 ? -1.466 -11.516 -1.181 1.00 0.00 48 LYS A C 13
ATOM 16121 O O . LYS A 1 48 ? -0.867 -10.441 -1.152 1.00 0.00 48 LYS A O 13
ATOM 16140 N N . ARG A 1 49 ? -2.026 -12.004 -2.282 1.00 0.00 49 ARG A N 13
ATOM 16141 C CA . ARG A 1 49 ? -1.967 -11.288 -3.551 1.00 0.00 49 ARG A CA 13
ATOM 16142 C C . ARG A 1 49 ? -2.555 -9.886 -3.412 1.00 0.00 49 ARG A C 13
ATOM 16143 O O . ARG A 1 49 ? -1.878 -8.890 -3.669 1.00 0.00 49 ARG A O 13
ATOM 16164 N N . VAL A 1 50 ? -3.818 -9.818 -3.005 1.00 0.00 50 VAL A N 13
ATOM 16165 C CA . VAL A 1 50 ? -4.497 -8.539 -2.832 1.00 0.00 50 VAL A CA 13
ATOM 16166 C C . VAL A 1 50 ? -3.605 -7.537 -2.109 1.00 0.00 50 VAL A C 13
ATOM 16167 O O . VAL A 1 50 ? -3.426 -6.407 -2.565 1.00 0.00 50 VAL A O 13
ATOM 16180 N N . LEU A 1 51 ? -3.047 -7.957 -0.979 1.00 0.00 51 LEU A N 13
ATOM 16181 C CA . LEU A 1 51 ? -2.172 -7.096 -0.192 1.00 0.00 51 LEU A CA 13
ATOM 16182 C C . LEU A 1 51 ? -1.019 -6.570 -1.040 1.00 0.00 51 LEU A C 13
ATOM 16183 O O . LEU A 1 51 ? -0.783 -5.363 -1.103 1.00 0.00 51 LEU A O 13
ATOM 16199 N N . GLN A 1 52 ? -0.306 -7.483 -1.691 1.00 0.00 52 GLN A N 13
ATOM 16200 C CA . GLN A 1 52 ? 0.822 -7.109 -2.538 1.00 0.00 52 GLN A CA 13
ATOM 16201 C C . GLN A 1 52 ? 0.435 -5.988 -3.496 1.00 0.00 52 GLN A C 13
ATOM 16202 O O . GLN A 1 52 ? 0.994 -4.892 -3.443 1.00 0.00 52 GLN A O 13
ATOM 16216 N N . VAL A 1 53 ? -0.524 -6.269 -4.373 1.00 0.00 53 VAL A N 13
ATOM 16217 C CA . VAL A 1 53 ? -0.986 -5.284 -5.343 1.00 0.00 53 VAL A CA 13
ATOM 16218 C C . VAL A 1 53 ? -1.279 -3.947 -4.672 1.00 0.00 53 VAL A C 13
ATOM 16219 O O . VAL A 1 53 ? -0.695 -2.922 -5.025 1.00 0.00 53 VAL A O 13
ATOM 16232 N N . TRP A 1 54 ? -2.188 -3.965 -3.703 1.00 0.00 54 TRP A N 13
ATOM 16233 C CA . TRP A 1 54 ? -2.558 -2.753 -2.980 1.00 0.00 54 TRP A CA 13
ATOM 16234 C C . TRP A 1 54 ? -1.323 -1.942 -2.607 1.00 0.00 54 TRP A C 13
ATOM 16235 O O . TRP A 1 54 ? -1.161 -0.803 -3.044 1.00 0.00 54 TRP A O 13
ATOM 16256 N N . PHE A 1 55 ? -0.453 -2.536 -1.796 1.00 0.00 55 PHE A N 13
ATOM 16257 C CA . PHE A 1 55 ? 0.768 -1.868 -1.363 1.00 0.00 55 PHE A CA 13
ATOM 16258 C C . PHE A 1 55 ? 1.546 -1.327 -2.559 1.00 0.00 55 PHE A C 13
ATOM 16259 O O . PHE A 1 55 ? 1.969 -0.172 -2.566 1.00 0.00 55 PHE A O 13
ATOM 16276 N N . GLN A 1 56 ? 1.730 -2.173 -3.569 1.00 0.00 56 GLN A N 13
ATOM 16277 C CA . GLN A 1 56 ? 2.458 -1.780 -4.769 1.00 0.00 56 GLN A CA 13
ATOM 16278 C C . GLN A 1 56 ? 1.822 -0.554 -5.415 1.00 0.00 56 GLN A C 13
ATOM 16279 O O . GLN A 1 56 ? 2.516 0.301 -5.963 1.00 0.00 56 GLN A O 13
ATOM 16293 N N . ASN A 1 57 ? 0.497 -0.476 -5.347 1.00 0.00 57 ASN A N 13
ATOM 16294 C CA . ASN A 1 57 ? -0.233 0.646 -5.927 1.00 0.00 57 ASN A CA 13
ATOM 16295 C C . ASN A 1 57 ? 0.013 1.925 -5.132 1.00 0.00 57 ASN A C 13
ATOM 16296 O O . ASN A 1 57 ? 0.083 3.015 -5.698 1.00 0.00 57 ASN A O 13
ATOM 16307 N N . ALA A 1 58 ? 0.146 1.781 -3.817 1.00 0.00 58 ALA A N 13
ATOM 16308 C CA . ALA A 1 58 ? 0.389 2.924 -2.945 1.00 0.00 58 ALA A CA 13
ATOM 16309 C C . ALA A 1 58 ? 1.651 3.672 -3.359 1.00 0.00 58 ALA A C 13
ATOM 16310 O O . ALA A 1 58 ? 1.609 4.868 -3.649 1.00 0.00 58 ALA A O 13
ATOM 16317 N N . ARG A 1 59 ? 2.773 2.961 -3.382 1.00 0.00 59 ARG A N 13
ATOM 16318 C CA . ARG A 1 59 ? 4.049 3.559 -3.758 1.00 0.00 59 ARG A CA 13
ATOM 16319 C C . ARG A 1 59 ? 3.903 4.402 -5.021 1.00 0.00 59 ARG A C 13
ATOM 16320 O O . ARG A 1 59 ? 4.487 5.480 -5.129 1.00 0.00 59 ARG A O 13
ATOM 16341 N N . ALA A 1 60 ? 3.120 3.904 -5.972 1.00 0.00 60 ALA A N 13
ATOM 16342 C CA . ALA A 1 60 ? 2.896 4.613 -7.225 1.00 0.00 60 ALA A CA 13
ATOM 16343 C C . ALA A 1 60 ? 2.135 5.913 -6.992 1.00 0.00 60 ALA A C 13
ATOM 16344 O O . ALA A 1 60 ? 2.500 6.963 -7.524 1.00 0.00 60 ALA A O 13
ATOM 16351 N N . LYS A 1 61 ? 1.074 5.839 -6.196 1.00 0.00 61 LYS A N 13
ATOM 16352 C CA . LYS A 1 61 ? 0.261 7.010 -5.892 1.00 0.00 61 LYS A CA 13
ATOM 16353 C C . LYS A 1 61 ? 1.080 8.065 -5.157 1.00 0.00 61 LYS A C 13
ATOM 16354 O O . LYS A 1 61 ? 1.268 9.177 -5.652 1.00 0.00 61 LYS A O 13
ATOM 16373 N N . PHE A 1 62 ? 1.567 7.709 -3.972 1.00 0.00 62 PHE A N 13
ATOM 16374 C CA . PHE A 1 62 ? 2.367 8.627 -3.169 1.00 0.00 62 PHE A CA 13
ATOM 16375 C C . PHE A 1 62 ? 3.235 9.514 -4.057 1.00 0.00 62 PHE A C 13
ATOM 16376 O O . PHE A 1 62 ? 3.082 10.735 -4.071 1.00 0.00 62 PHE A O 13
ATOM 16393 N N . ARG A 1 63 ? 4.145 8.889 -4.797 1.00 0.00 63 ARG A N 13
ATOM 16394 C CA . ARG A 1 63 ? 5.039 9.621 -5.686 1.00 0.00 63 ARG A CA 13
ATOM 16395 C C . ARG A 1 63 ? 4.326 10.817 -6.310 1.00 0.00 63 ARG A C 13
ATOM 16396 O O . ARG A 1 63 ? 4.825 11.941 -6.268 1.00 0.00 63 ARG A O 13
ATOM 16417 N N . ARG A 1 64 ? 3.155 10.567 -6.887 1.00 0.00 64 ARG A N 13
ATOM 16418 C CA . ARG A 1 64 ? 2.375 11.623 -7.521 1.00 0.00 64 ARG A CA 13
ATOM 16419 C C . ARG A 1 64 ? 2.103 12.760 -6.541 1.00 0.00 64 ARG A C 13
ATOM 16420 O O . ARG A 1 64 ? 2.338 13.927 -6.849 1.00 0.00 64 ARG A O 13
ATOM 16441 N N . ASN A 1 65 ? 1.603 12.410 -5.360 1.00 0.00 65 ASN A N 13
ATOM 16442 C CA . ASN A 1 65 ? 1.298 13.402 -4.335 1.00 0.00 65 ASN A CA 13
ATOM 16443 C C . ASN A 1 65 ? 2.565 14.119 -3.877 1.00 0.00 65 ASN A C 13
ATOM 16444 O O . ASN A 1 65 ? 2.519 15.277 -3.461 1.00 0.00 65 ASN A O 13
ATOM 16455 N N . LEU A 1 66 ? 3.694 13.423 -3.959 1.00 0.00 66 LEU A N 13
ATOM 16456 C CA . LEU A 1 66 ? 4.974 13.993 -3.554 1.00 0.00 66 LEU A CA 13
ATOM 16457 C C . LEU A 1 66 ? 5.421 15.076 -4.530 1.00 0.00 66 LEU A C 13
ATOM 16458 O O . LEU A 1 66 ? 5.806 16.173 -4.124 1.00 0.00 66 LEU A O 13
ATOM 16474 N N . LEU A 1 67 ? 5.365 14.762 -5.820 1.00 0.00 67 LEU A N 13
ATOM 16475 C CA . LEU A 1 67 ? 5.762 15.709 -6.856 1.00 0.00 67 LEU A CA 13
ATOM 16476 C C . LEU A 1 67 ? 4.728 16.819 -7.004 1.00 0.00 67 LEU A C 13
ATOM 16477 O O . LEU A 1 67 ? 5.071 17.967 -7.288 1.00 0.00 67 LEU A O 13
ATOM 16493 N N . ARG A 1 68 ? 3.461 16.470 -6.808 1.00 0.00 68 ARG A N 13
ATOM 16494 C CA . ARG A 1 68 ? 2.375 17.438 -6.919 1.00 0.00 68 ARG A CA 13
ATOM 16495 C C . ARG A 1 68 ? 1.788 17.755 -5.547 1.00 0.00 68 ARG A C 13
ATOM 16496 O O . ARG A 1 68 ? 0.959 17.007 -5.029 1.00 0.00 68 ARG A O 13
ATOM 16517 N N . GLN A 1 69 ? 2.224 18.868 -4.965 1.00 0.00 69 GLN A N 13
ATOM 16518 C CA . GLN A 1 69 ? 1.741 19.283 -3.653 1.00 0.00 69 GLN A CA 13
ATOM 16519 C C . GLN A 1 69 ? 0.253 19.616 -3.701 1.00 0.00 69 GLN A C 13
ATOM 16520 O O . GLN A 1 69 ? -0.132 20.717 -4.093 1.00 0.00 69 GLN A O 13
ATOM 16534 N N . GLU A 1 70 ? -0.576 18.659 -3.298 1.00 0.00 70 GLU A N 13
ATOM 16535 C CA . GLU A 1 70 ? -2.022 18.852 -3.297 1.00 0.00 70 GLU A CA 13
ATOM 16536 C C . GLU A 1 70 ? -2.689 17.957 -2.257 1.00 0.00 70 GLU A C 13
ATOM 16537 O O . GLU A 1 70 ? -2.215 16.858 -1.972 1.00 0.00 70 GLU A O 13
ATOM 16549 N N . ASN A 1 71 ? -3.792 18.437 -1.693 1.00 0.00 71 ASN A N 13
ATOM 16550 C CA . ASN A 1 71 ? -4.526 17.681 -0.684 1.00 0.00 71 ASN A CA 13
ATOM 16551 C C . ASN A 1 71 ? -3.567 16.924 0.231 1.00 0.00 71 ASN A C 13
ATOM 16552 O O . ASN A 1 71 ? -3.727 15.726 0.461 1.00 0.00 71 ASN A O 13
ATOM 16563 N N . GLY A 1 72 ? -2.571 17.633 0.753 1.00 0.00 72 GLY A N 13
ATOM 16564 C CA . GLY A 1 72 ? -1.602 17.012 1.637 1.00 0.00 72 GLY A CA 13
ATOM 16565 C C . GLY A 1 72 ? -1.333 17.842 2.877 1.00 0.00 72 GLY A C 13
ATOM 16566 O O . GLY A 1 72 ? -2.001 18.847 3.116 1.00 0.00 72 GLY A O 13
ATOM 16570 N N . GLY A 1 73 ? -0.352 17.419 3.669 1.00 0.00 73 GLY A N 13
ATOM 16571 C CA . GLY A 1 73 ? -0.016 18.141 4.882 1.00 0.00 73 GLY A CA 13
ATOM 16572 C C . GLY A 1 73 ? 0.486 17.225 5.981 1.00 0.00 73 GLY A C 13
ATOM 16573 O O . GLY A 1 73 ? -0.232 16.334 6.433 1.00 0.00 73 GLY A O 13
ATOM 16577 N N . VAL A 1 74 ? 1.725 17.443 6.410 1.00 0.00 74 VAL A N 13
ATOM 16578 C CA . VAL A 1 74 ? 2.323 16.630 7.463 1.00 0.00 74 VAL A CA 13
ATOM 16579 C C . VAL A 1 74 ? 1.393 16.516 8.665 1.00 0.00 74 VAL A C 13
ATOM 16580 O O . VAL A 1 74 ? 0.679 17.462 9.003 1.00 0.00 74 VAL A O 13
ATOM 16593 N N . SER A 1 75 ? 1.407 15.354 9.309 1.00 0.00 75 SER A N 13
ATOM 16594 C CA . SER A 1 75 ? 0.561 15.115 10.473 1.00 0.00 75 SER A CA 13
ATOM 16595 C C . SER A 1 75 ? 1.162 15.753 11.722 1.00 0.00 75 SER A C 13
ATOM 16596 O O . SER A 1 75 ? 2.261 16.306 11.682 1.00 0.00 75 SER A O 13
ATOM 16604 N N . GLY A 1 76 ? 0.433 15.673 12.831 1.00 0.00 76 GLY A N 13
ATOM 16605 C CA . GLY A 1 76 ? 0.909 16.245 14.075 1.00 0.00 76 GLY A CA 13
ATOM 16606 C C . GLY A 1 76 ? 0.034 15.876 15.256 1.00 0.00 76 GLY A C 13
ATOM 16607 O O . GLY A 1 76 ? -0.824 16.648 15.686 1.00 0.00 76 GLY A O 13
ATOM 16611 N N . PRO A 1 77 ? 0.247 14.669 15.800 1.00 0.00 77 PRO A N 13
ATOM 16612 C CA . PRO A 1 77 ? -0.521 14.170 16.946 1.00 0.00 77 PRO A CA 13
ATOM 16613 C C . PRO A 1 77 ? -0.191 14.917 18.234 1.00 0.00 77 PRO A C 13
ATOM 16614 O O . PRO A 1 77 ? 0.786 15.663 18.297 1.00 0.00 77 PRO A O 13
ATOM 16625 N N . SER A 1 78 ? -1.012 14.711 19.258 1.00 0.00 78 SER A N 13
ATOM 16626 C CA . SER A 1 78 ? -0.809 15.367 20.545 1.00 0.00 78 SER A CA 13
ATOM 16627 C C . SER A 1 78 ? -0.960 14.373 21.692 1.00 0.00 78 SER A C 13
ATOM 16628 O O . SER A 1 78 ? -1.185 13.183 21.471 1.00 0.00 78 SER A O 13
ATOM 16636 N N . SER A 1 79 ? -0.834 14.871 22.918 1.00 0.00 79 SER A N 13
ATOM 16637 C CA . SER A 1 79 ? -0.952 14.027 24.101 1.00 0.00 79 SER A CA 13
ATOM 16638 C C . SER A 1 79 ? -2.189 14.399 24.913 1.00 0.00 79 SER A C 13
ATOM 16639 O O . SER A 1 79 ? -2.961 15.275 24.523 1.00 0.00 79 SER A O 13
ATOM 16647 N N . GLY A 1 80 ? -2.371 13.726 26.045 1.00 0.00 80 GLY A N 13
ATOM 16648 C CA . GLY A 1 80 ? -3.516 13.999 26.895 1.00 0.00 80 GLY A CA 13
ATOM 16649 C C . GLY A 1 80 ? -3.343 13.446 28.295 1.00 0.00 80 GLY A C 13
ATOM 16650 O O . GLY A 1 80 ? -3.728 14.086 29.275 1.00 0.00 80 GLY A O 13
ATOM 16654 N N . GLY A 1 1 ? 10.006 -15.790 0.287 1.00 0.00 1 GLY A N 14
ATOM 16655 C CA . GLY A 1 1 ? 9.728 -14.532 -0.381 1.00 0.00 1 GLY A CA 14
ATOM 16656 C C . GLY A 1 1 ? 9.808 -14.647 -1.890 1.00 0.00 1 GLY A C 14
ATOM 16657 O O . GLY A 1 1 ? 10.821 -15.085 -2.434 1.00 0.00 1 GLY A O 14
ATOM 16661 N N . SER A 1 2 ? 8.735 -14.253 -2.570 1.00 0.00 2 SER A N 14
ATOM 16662 C CA . SER A 1 2 ? 8.687 -14.318 -4.027 1.00 0.00 2 SER A CA 14
ATOM 16663 C C . SER A 1 2 ? 8.155 -13.013 -4.611 1.00 0.00 2 SER A C 14
ATOM 16664 O O . SER A 1 2 ? 7.724 -12.122 -3.880 1.00 0.00 2 SER A O 14
ATOM 16672 N N . SER A 1 3 ? 8.190 -12.909 -5.936 1.00 0.00 3 SER A N 14
ATOM 16673 C CA . SER A 1 3 ? 7.716 -11.713 -6.621 1.00 0.00 3 SER A CA 14
ATOM 16674 C C . SER A 1 3 ? 6.329 -11.940 -7.215 1.00 0.00 3 SER A C 14
ATOM 16675 O O . SER A 1 3 ? 5.837 -13.066 -7.259 1.00 0.00 3 SER A O 14
ATOM 16683 N N . GLY A 1 4 ? 5.702 -10.859 -7.669 1.00 0.00 4 GLY A N 14
ATOM 16684 C CA . GLY A 1 4 ? 4.377 -10.959 -8.254 1.00 0.00 4 GLY A CA 14
ATOM 16685 C C . GLY A 1 4 ? 4.259 -10.196 -9.557 1.00 0.00 4 GLY A C 14
ATOM 16686 O O . GLY A 1 4 ? 5.256 -9.718 -10.098 1.00 0.00 4 GLY A O 14
ATOM 16690 N N . SER A 1 5 ? 3.036 -10.080 -10.065 1.00 0.00 5 SER A N 14
ATOM 16691 C CA . SER A 1 5 ? 2.791 -9.373 -11.317 1.00 0.00 5 SER A CA 14
ATOM 16692 C C . SER A 1 5 ? 2.046 -8.066 -11.065 1.00 0.00 5 SER A C 14
ATOM 16693 O O . SER A 1 5 ? 1.318 -7.932 -10.082 1.00 0.00 5 SER A O 14
ATOM 16701 N N . SER A 1 6 ? 2.234 -7.103 -11.962 1.00 0.00 6 SER A N 14
ATOM 16702 C CA . SER A 1 6 ? 1.584 -5.803 -11.836 1.00 0.00 6 SER A CA 14
ATOM 16703 C C . SER A 1 6 ? 0.514 -5.627 -12.909 1.00 0.00 6 SER A C 14
ATOM 16704 O O . SER A 1 6 ? 0.683 -6.057 -14.048 1.00 0.00 6 SER A O 14
ATOM 16712 N N . GLY A 1 7 ? -0.592 -4.990 -12.533 1.00 0.00 7 GLY A N 14
ATOM 16713 C CA . GLY A 1 7 ? -1.675 -4.767 -13.472 1.00 0.00 7 GLY A CA 14
ATOM 16714 C C . GLY A 1 7 ? -3.025 -4.676 -12.790 1.00 0.00 7 GLY A C 14
ATOM 16715 O O . GLY A 1 7 ? -3.201 -5.170 -11.676 1.00 0.00 7 GLY A O 14
ATOM 16719 N N . LYS A 1 8 ? -3.984 -4.043 -13.459 1.00 0.00 8 LYS A N 14
ATOM 16720 C CA . LYS A 1 8 ? -5.325 -3.889 -12.911 1.00 0.00 8 LYS A CA 14
ATOM 16721 C C . LYS A 1 8 ? -6.344 -4.668 -13.737 1.00 0.00 8 LYS A C 14
ATOM 16722 O O . LYS A 1 8 ? -6.695 -4.265 -14.845 1.00 0.00 8 LYS A O 14
ATOM 16741 N N . ARG A 1 9 ? -6.814 -5.784 -13.188 1.00 0.00 9 ARG A N 14
ATOM 16742 C CA . ARG A 1 9 ? -7.792 -6.619 -13.876 1.00 0.00 9 ARG A CA 14
ATOM 16743 C C . ARG A 1 9 ? -9.211 -6.127 -13.607 1.00 0.00 9 ARG A C 14
ATOM 16744 O O . ARG A 1 9 ? -9.940 -5.770 -14.533 1.00 0.00 9 ARG A O 14
ATOM 16765 N N . MET A 1 10 ? -9.596 -6.111 -12.336 1.00 0.00 10 MET A N 14
ATOM 16766 C CA . MET A 1 10 ? -10.927 -5.661 -11.946 1.00 0.00 10 MET A CA 14
ATOM 16767 C C . MET A 1 10 ? -10.843 -4.542 -10.913 1.00 0.00 10 MET A C 14
ATOM 16768 O O . MET A 1 10 ? -9.821 -4.376 -10.246 1.00 0.00 10 MET A O 14
ATOM 16782 N N . ARG A 1 11 ? -11.923 -3.777 -10.786 1.00 0.00 11 ARG A N 14
ATOM 16783 C CA . ARG A 1 11 ? -11.968 -2.673 -9.836 1.00 0.00 11 ARG A CA 14
ATOM 16784 C C . ARG A 1 11 ? -12.868 -3.013 -8.651 1.00 0.00 11 ARG A C 14
ATOM 16785 O O . ARG A 1 11 ? -14.025 -3.397 -8.825 1.00 0.00 11 ARG A O 14
ATOM 16806 N N . THR A 1 12 ? -12.328 -2.870 -7.444 1.00 0.00 12 THR A N 14
ATOM 16807 C CA . THR A 1 12 ? -13.080 -3.163 -6.231 1.00 0.00 12 THR A CA 14
ATOM 16808 C C . THR A 1 12 ? -12.687 -2.220 -5.099 1.00 0.00 12 THR A C 14
ATOM 16809 O O . THR A 1 12 ? -11.518 -1.867 -4.951 1.00 0.00 12 THR A O 14
ATOM 16820 N N . SER A 1 13 ? -13.672 -1.816 -4.303 1.00 0.00 13 SER A N 14
ATOM 16821 C CA . SER A 1 13 ? -13.430 -0.911 -3.186 1.00 0.00 13 SER A CA 14
ATOM 16822 C C . SER A 1 13 ? -13.131 -1.692 -1.910 1.00 0.00 13 SER A C 14
ATOM 16823 O O . SER A 1 13 ? -13.641 -2.794 -1.709 1.00 0.00 13 SER A O 14
ATOM 16831 N N . PHE A 1 14 ? -12.301 -1.111 -1.049 1.00 0.00 14 PHE A N 14
ATOM 16832 C CA . PHE A 1 14 ? -11.933 -1.752 0.209 1.00 0.00 14 PHE A CA 14
ATOM 16833 C C . PHE A 1 14 ? -12.665 -1.107 1.382 1.00 0.00 14 PHE A C 14
ATOM 16834 O O . PHE A 1 14 ? -13.339 -0.089 1.224 1.00 0.00 14 PHE A O 14
ATOM 16851 N N . LYS A 1 15 ? -12.527 -1.709 2.559 1.00 0.00 15 LYS A N 14
ATOM 16852 C CA . LYS A 1 15 ? -13.174 -1.196 3.760 1.00 0.00 15 LYS A CA 14
ATOM 16853 C C . LYS A 1 15 ? -12.240 -0.262 4.524 1.00 0.00 15 LYS A C 14
ATOM 16854 O O . LYS A 1 15 ? -11.106 -0.024 4.106 1.00 0.00 15 LYS A O 14
ATOM 16873 N N . HIS A 1 16 ? -12.723 0.264 5.646 1.00 0.00 16 HIS A N 14
ATOM 16874 C CA . HIS A 1 16 ? -11.931 1.171 6.469 1.00 0.00 16 HIS A CA 14
ATOM 16875 C C . HIS A 1 16 ? -11.143 0.399 7.523 1.00 0.00 16 HIS A C 14
ATOM 16876 O O . HIS A 1 16 ? -9.955 0.647 7.730 1.00 0.00 16 HIS A O 14
ATOM 16891 N N . HIS A 1 17 ? -11.813 -0.537 8.187 1.00 0.00 17 HIS A N 14
ATOM 16892 C CA . HIS A 1 17 ? -11.175 -1.345 9.221 1.00 0.00 17 HIS A CA 14
ATOM 16893 C C . HIS A 1 17 ? -9.914 -2.015 8.686 1.00 0.00 17 HIS A C 14
ATOM 16894 O O . HIS A 1 17 ? -8.806 -1.722 9.137 1.00 0.00 17 HIS A O 14
ATOM 16909 N N . GLN A 1 18 ? -10.089 -2.914 7.723 1.00 0.00 18 GLN A N 14
ATOM 16910 C CA . GLN A 1 18 ? -8.964 -3.625 7.128 1.00 0.00 18 GLN A CA 14
ATOM 16911 C C . GLN A 1 18 ? -7.901 -2.648 6.636 1.00 0.00 18 GLN A C 14
ATOM 16912 O O . GLN A 1 18 ? -6.718 -2.790 6.951 1.00 0.00 18 GLN A O 14
ATOM 16926 N N . LEU A 1 19 ? -8.328 -1.657 5.863 1.00 0.00 19 LEU A N 14
ATOM 16927 C CA . LEU A 1 19 ? -7.413 -0.656 5.326 1.00 0.00 19 LEU A CA 14
ATOM 16928 C C . LEU A 1 19 ? -6.611 0.004 6.444 1.00 0.00 19 LEU A C 14
ATOM 16929 O O . LEU A 1 19 ? -5.410 0.234 6.307 1.00 0.00 19 LEU A O 14
ATOM 16945 N N . ARG A 1 20 ? -7.283 0.302 7.551 1.00 0.00 20 ARG A N 14
ATOM 16946 C CA . ARG A 1 20 ? -6.633 0.933 8.693 1.00 0.00 20 ARG A CA 14
ATOM 16947 C C . ARG A 1 20 ? -5.335 0.213 9.046 1.00 0.00 20 ARG A C 14
ATOM 16948 O O . ARG A 1 20 ? -4.340 0.844 9.405 1.00 0.00 20 ARG A O 14
ATOM 16969 N N . THR A 1 21 ? -5.352 -1.113 8.943 1.00 0.00 21 THR A N 14
ATOM 16970 C CA . THR A 1 21 ? -4.178 -1.918 9.252 1.00 0.00 21 THR A CA 14
ATOM 16971 C C . THR A 1 21 ? -3.135 -1.819 8.145 1.00 0.00 21 THR A C 14
ATOM 16972 O O . THR A 1 21 ? -1.937 -1.728 8.413 1.00 0.00 21 THR A O 14
ATOM 16983 N N . MET A 1 22 ? -3.599 -1.836 6.899 1.00 0.00 22 MET A N 14
ATOM 16984 C CA . MET A 1 22 ? -2.705 -1.746 5.750 1.00 0.00 22 MET A CA 14
ATOM 16985 C C . MET A 1 22 ? -2.013 -0.387 5.705 1.00 0.00 22 MET A C 14
ATOM 16986 O O . MET A 1 22 ? -0.792 -0.297 5.828 1.00 0.00 22 MET A O 14
ATOM 17000 N N . LYS A 1 23 ? -2.801 0.667 5.527 1.00 0.00 23 LYS A N 14
ATOM 17001 C CA . LYS A 1 23 ? -2.265 2.022 5.467 1.00 0.00 23 LYS A CA 14
ATOM 17002 C C . LYS A 1 23 ? -1.224 2.245 6.560 1.00 0.00 23 LYS A C 14
ATOM 17003 O O . LYS A 1 23 ? -0.053 2.493 6.274 1.00 0.00 23 LYS A O 14
ATOM 17022 N N . SER A 1 24 ? -1.659 2.153 7.812 1.00 0.00 24 SER A N 14
ATOM 17023 C CA . SER A 1 24 ? -0.765 2.347 8.948 1.00 0.00 24 SER A CA 14
ATOM 17024 C C . SER A 1 24 ? 0.575 1.661 8.707 1.00 0.00 24 SER A C 14
ATOM 17025 O O . SER A 1 24 ? 1.635 2.253 8.917 1.00 0.00 24 SER A O 14
ATOM 17033 N N . TYR A 1 25 ? 0.522 0.410 8.264 1.00 0.00 25 TYR A N 14
ATOM 17034 C CA . TYR A 1 25 ? 1.731 -0.358 7.996 1.00 0.00 25 TYR A CA 14
ATOM 17035 C C . TYR A 1 25 ? 2.568 0.305 6.907 1.00 0.00 25 TYR A C 14
ATOM 17036 O O . TYR A 1 25 ? 3.794 0.370 7.002 1.00 0.00 25 TYR A O 14
ATOM 17054 N N . PHE A 1 26 ? 1.897 0.797 5.871 1.00 0.00 26 PHE A N 14
ATOM 17055 C CA . PHE A 1 26 ? 2.577 1.456 4.763 1.00 0.00 26 PHE A CA 14
ATOM 17056 C C . PHE A 1 26 ? 3.667 2.394 5.273 1.00 0.00 26 PHE A C 14
ATOM 17057 O O . PHE A 1 26 ? 4.736 2.505 4.674 1.00 0.00 26 PHE A O 14
ATOM 17074 N N . ALA A 1 27 ? 3.387 3.068 6.384 1.00 0.00 27 ALA A N 14
ATOM 17075 C CA . ALA A 1 27 ? 4.343 3.995 6.977 1.00 0.00 27 ALA A CA 14
ATOM 17076 C C . ALA A 1 27 ? 5.502 3.247 7.626 1.00 0.00 27 ALA A C 14
ATOM 17077 O O . ALA A 1 27 ? 6.647 3.699 7.579 1.00 0.00 27 ALA A O 14
ATOM 17084 N N . ILE A 1 28 ? 5.199 2.104 8.231 1.00 0.00 28 ILE A N 14
ATOM 17085 C CA . ILE A 1 28 ? 6.217 1.295 8.889 1.00 0.00 28 ILE A CA 14
ATOM 17086 C C . ILE A 1 28 ? 7.148 0.647 7.870 1.00 0.00 28 ILE A C 14
ATOM 17087 O O . ILE A 1 28 ? 8.368 0.761 7.968 1.00 0.00 28 ILE A O 14
ATOM 17103 N N . ASN A 1 29 ? 6.561 -0.033 6.890 1.00 0.00 29 ASN A N 14
ATOM 17104 C CA . ASN A 1 29 ? 7.338 -0.699 5.851 1.00 0.00 29 ASN A CA 14
ATOM 17105 C C . ASN A 1 29 ? 6.607 -0.655 4.512 1.00 0.00 29 ASN A C 14
ATOM 17106 O O . ASN A 1 29 ? 5.476 -1.125 4.395 1.00 0.00 29 ASN A O 14
ATOM 17117 N N . HIS A 1 30 ? 7.262 -0.086 3.505 1.00 0.00 30 HIS A N 14
ATOM 17118 C CA . HIS A 1 30 ? 6.676 0.020 2.174 1.00 0.00 30 HIS A CA 14
ATOM 17119 C C . HIS A 1 30 ? 6.704 -1.328 1.460 1.00 0.00 30 HIS A C 14
ATOM 17120 O O . HIS A 1 30 ? 5.691 -1.782 0.929 1.00 0.00 30 HIS A O 14
ATOM 17135 N N . ASN A 1 31 ? 7.872 -1.963 1.449 1.00 0.00 31 ASN A N 14
ATOM 17136 C CA . ASN A 1 31 ? 8.032 -3.258 0.799 1.00 0.00 31 ASN A CA 14
ATOM 17137 C C . ASN A 1 31 ? 8.175 -4.372 1.832 1.00 0.00 31 ASN A C 14
ATOM 17138 O O . ASN A 1 31 ? 9.276 -4.825 2.144 1.00 0.00 31 ASN A O 14
ATOM 17149 N N . PRO A 1 32 ? 7.035 -4.823 2.376 1.00 0.00 32 PRO A N 14
ATOM 17150 C CA . PRO A 1 32 ? 7.006 -5.889 3.381 1.00 0.00 32 PRO A CA 14
ATOM 17151 C C . PRO A 1 32 ? 7.380 -7.247 2.797 1.00 0.00 32 PRO A C 14
ATOM 17152 O O . PRO A 1 32 ? 7.326 -7.447 1.583 1.00 0.00 32 PRO A O 14
ATOM 17163 N N . ASP A 1 33 ? 7.757 -8.178 3.667 1.00 0.00 33 ASP A N 14
ATOM 17164 C CA . ASP A 1 33 ? 8.138 -9.518 3.236 1.00 0.00 33 ASP A CA 14
ATOM 17165 C C . ASP A 1 33 ? 7.030 -10.521 3.539 1.00 0.00 33 ASP A C 14
ATOM 17166 O O . ASP A 1 33 ? 6.125 -10.244 4.325 1.00 0.00 33 ASP A O 14
ATOM 17175 N N . ALA A 1 34 ? 7.106 -11.689 2.907 1.00 0.00 34 ALA A N 14
ATOM 17176 C CA . ALA A 1 34 ? 6.111 -12.733 3.110 1.00 0.00 34 ALA A CA 14
ATOM 17177 C C . ALA A 1 34 ? 5.635 -12.765 4.558 1.00 0.00 34 ALA A C 14
ATOM 17178 O O . ALA A 1 34 ? 4.434 -12.807 4.827 1.00 0.00 34 ALA A O 14
ATOM 17185 N N . LYS A 1 35 ? 6.583 -12.747 5.488 1.00 0.00 35 LYS A N 14
ATOM 17186 C CA . LYS A 1 35 ? 6.263 -12.773 6.910 1.00 0.00 35 LYS A CA 14
ATOM 17187 C C . LYS A 1 35 ? 5.260 -11.679 7.262 1.00 0.00 35 LYS A C 14
ATOM 17188 O O . LYS A 1 35 ? 4.290 -11.920 7.981 1.00 0.00 35 LYS A O 14
ATOM 17207 N N . ASP A 1 36 ? 5.499 -10.477 6.749 1.00 0.00 36 ASP A N 14
ATOM 17208 C CA . ASP A 1 36 ? 4.615 -9.346 7.007 1.00 0.00 36 ASP A CA 14
ATOM 17209 C C . ASP A 1 36 ? 3.312 -9.485 6.227 1.00 0.00 36 ASP A C 14
ATOM 17210 O O . ASP A 1 36 ? 2.257 -9.033 6.673 1.00 0.00 36 ASP A O 14
ATOM 17219 N N . LEU A 1 37 ? 3.393 -10.111 5.058 1.00 0.00 37 LEU A N 14
ATOM 17220 C CA . LEU A 1 37 ? 2.220 -10.310 4.214 1.00 0.00 37 LEU A CA 14
ATOM 17221 C C . LEU A 1 37 ? 1.215 -11.240 4.887 1.00 0.00 37 LEU A C 14
ATOM 17222 O O . LEU A 1 37 ? 0.056 -10.877 5.089 1.00 0.00 37 LEU A O 14
ATOM 17238 N N . LYS A 1 38 ? 1.668 -12.439 5.233 1.00 0.00 38 LYS A N 14
ATOM 17239 C CA . LYS A 1 38 ? 0.811 -13.421 5.887 1.00 0.00 38 LYS A CA 14
ATOM 17240 C C . LYS A 1 38 ? 0.134 -12.821 7.115 1.00 0.00 38 LYS A C 14
ATOM 17241 O O . LYS A 1 38 ? -0.969 -13.221 7.483 1.00 0.00 38 LYS A O 14
ATOM 17260 N N . GLN A 1 39 ? 0.803 -11.859 7.742 1.00 0.00 39 GLN A N 14
ATOM 17261 C CA . GLN A 1 39 ? 0.264 -11.203 8.929 1.00 0.00 39 GLN A CA 14
ATOM 17262 C C . GLN A 1 39 ? -0.890 -10.276 8.561 1.00 0.00 39 GLN A C 14
ATOM 17263 O O . GLN A 1 39 ? -1.963 -10.334 9.163 1.00 0.00 39 GLN A O 14
ATOM 17277 N N . LEU A 1 40 ? -0.663 -9.421 7.570 1.00 0.00 40 LEU A N 14
ATOM 17278 C CA . LEU A 1 40 ? -1.683 -8.479 7.121 1.00 0.00 40 LEU A CA 14
ATOM 17279 C C . LEU A 1 40 ? -2.881 -9.216 6.531 1.00 0.00 40 LEU A C 14
ATOM 17280 O O . LEU A 1 40 ? -4.027 -8.813 6.727 1.00 0.00 40 LEU A O 14
ATOM 17296 N N . ALA A 1 41 ? -2.607 -10.298 5.809 1.00 0.00 41 ALA A N 14
ATOM 17297 C CA . ALA A 1 41 ? -3.662 -11.092 5.194 1.00 0.00 41 ALA A CA 14
ATOM 17298 C C . ALA A 1 41 ? -4.720 -11.488 6.218 1.00 0.00 41 ALA A C 14
ATOM 17299 O O . ALA A 1 41 ? -5.914 -11.484 5.923 1.00 0.00 41 ALA A O 14
ATOM 17306 N N . GLN A 1 42 ? -4.272 -11.830 7.423 1.00 0.00 42 GLN A N 14
ATOM 17307 C CA . GLN A 1 42 ? -5.182 -12.228 8.490 1.00 0.00 42 GLN A CA 14
ATOM 17308 C C . GLN A 1 42 ? -5.780 -11.008 9.180 1.00 0.00 42 GLN A C 14
ATOM 17309 O O . GLN A 1 42 ? -6.997 -10.902 9.335 1.00 0.00 42 GLN A O 14
ATOM 17323 N N . LYS A 1 43 ? -4.917 -10.086 9.595 1.00 0.00 43 LYS A N 14
ATOM 17324 C CA . LYS A 1 43 ? -5.359 -8.871 10.269 1.00 0.00 43 LYS A CA 14
ATOM 17325 C C . LYS A 1 43 ? -6.470 -8.185 9.481 1.00 0.00 43 LYS A C 14
ATOM 17326 O O . LYS A 1 43 ? -7.367 -7.571 10.059 1.00 0.00 43 LYS A O 14
ATOM 17345 N N . THR A 1 44 ? -6.406 -8.296 8.158 1.00 0.00 44 THR A N 14
ATOM 17346 C CA . THR A 1 44 ? -7.407 -7.686 7.290 1.00 0.00 44 THR A CA 14
ATOM 17347 C C . THR A 1 44 ? -8.327 -8.742 6.689 1.00 0.00 44 THR A C 14
ATOM 17348 O O . THR A 1 44 ? -9.508 -8.487 6.449 1.00 0.00 44 THR A O 14
ATOM 17359 N N . GLY A 1 45 ? -7.780 -9.928 6.445 1.00 0.00 45 GLY A N 14
ATOM 17360 C CA . GLY A 1 45 ? -8.568 -11.004 5.872 1.00 0.00 45 GLY A CA 14
ATOM 17361 C C . GLY A 1 45 ? -8.300 -11.196 4.392 1.00 0.00 45 GLY A C 14
ATOM 17362 O O . GLY A 1 45 ? -8.447 -12.299 3.865 1.00 0.00 45 GLY A O 14
ATOM 17366 N N . LEU A 1 46 ? -7.905 -10.120 3.721 1.00 0.00 46 LEU A N 14
ATOM 17367 C CA . LEU A 1 46 ? -7.617 -10.173 2.291 1.00 0.00 46 LEU A CA 14
ATOM 17368 C C . LEU A 1 46 ? -6.597 -11.265 1.983 1.00 0.00 46 LEU A C 14
ATOM 17369 O O . LEU A 1 46 ? -5.985 -11.834 2.887 1.00 0.00 46 LEU A O 14
ATOM 17385 N N . THR A 1 47 ? -6.417 -11.553 0.697 1.00 0.00 47 THR A N 14
ATOM 17386 C CA . THR A 1 47 ? -5.471 -12.575 0.267 1.00 0.00 47 THR A CA 14
ATOM 17387 C C . THR A 1 47 ? -4.066 -12.000 0.130 1.00 0.00 47 THR A C 14
ATOM 17388 O O . THR A 1 47 ? -3.870 -10.787 0.202 1.00 0.00 47 THR A O 14
ATOM 17399 N N . LYS A 1 48 ? -3.090 -12.878 -0.070 1.00 0.00 48 LYS A N 14
ATOM 17400 C CA . LYS A 1 48 ? -1.702 -12.460 -0.220 1.00 0.00 48 LYS A CA 14
ATOM 17401 C C . LYS A 1 48 ? -1.548 -11.494 -1.391 1.00 0.00 48 LYS A C 14
ATOM 17402 O O . LYS A 1 48 ? -1.028 -10.389 -1.233 1.00 0.00 48 LYS A O 14
ATOM 17421 N N . ARG A 1 49 ? -2.005 -11.917 -2.565 1.00 0.00 49 ARG A N 14
ATOM 17422 C CA . ARG A 1 49 ? -1.920 -11.089 -3.762 1.00 0.00 49 ARG A CA 14
ATOM 17423 C C . ARG A 1 49 ? -2.568 -9.728 -3.529 1.00 0.00 49 ARG A C 14
ATOM 17424 O O . ARG A 1 49 ? -1.932 -8.688 -3.703 1.00 0.00 49 ARG A O 14
ATOM 17445 N N . VAL A 1 50 ? -3.838 -9.742 -3.136 1.00 0.00 50 VAL A N 14
ATOM 17446 C CA . VAL A 1 50 ? -4.572 -8.509 -2.879 1.00 0.00 50 VAL A CA 14
ATOM 17447 C C . VAL A 1 50 ? -3.701 -7.491 -2.152 1.00 0.00 50 VAL A C 14
ATOM 17448 O O . VAL A 1 50 ? -3.586 -6.341 -2.576 1.00 0.00 50 VAL A O 14
ATOM 17461 N N . LEU A 1 51 ? -3.087 -7.923 -1.056 1.00 0.00 51 LEU A N 14
ATOM 17462 C CA . LEU A 1 51 ? -2.223 -7.049 -0.269 1.00 0.00 51 LEU A CA 14
ATOM 17463 C C . LEU A 1 51 ? -1.034 -6.570 -1.095 1.00 0.00 51 LEU A C 14
ATOM 17464 O O . LEU A 1 51 ? -0.787 -5.369 -1.205 1.00 0.00 51 LEU A O 14
ATOM 17480 N N . GLN A 1 52 ? -0.303 -7.517 -1.675 1.00 0.00 52 GLN A N 14
ATOM 17481 C CA . GLN A 1 52 ? 0.859 -7.190 -2.492 1.00 0.00 52 GLN A CA 14
ATOM 17482 C C . GLN A 1 52 ? 0.535 -6.071 -3.477 1.00 0.00 52 GLN A C 14
ATOM 17483 O O . GLN A 1 52 ? 1.205 -5.039 -3.502 1.00 0.00 52 GLN A O 14
ATOM 17497 N N . VAL A 1 53 ? -0.498 -6.282 -4.285 1.00 0.00 53 VAL A N 14
ATOM 17498 C CA . VAL A 1 53 ? -0.912 -5.290 -5.272 1.00 0.00 53 VAL A CA 14
ATOM 17499 C C . VAL A 1 53 ? -1.250 -3.961 -4.607 1.00 0.00 53 VAL A C 14
ATOM 17500 O O . VAL A 1 53 ? -0.646 -2.933 -4.910 1.00 0.00 53 VAL A O 14
ATOM 17513 N N . TRP A 1 54 ? -2.218 -3.991 -3.697 1.00 0.00 54 TRP A N 14
ATOM 17514 C CA . TRP A 1 54 ? -2.636 -2.787 -2.987 1.00 0.00 54 TRP A CA 14
ATOM 17515 C C . TRP A 1 54 ? -1.429 -1.950 -2.577 1.00 0.00 54 TRP A C 14
ATOM 17516 O O . TRP A 1 54 ? -1.337 -0.770 -2.914 1.00 0.00 54 TRP A O 14
ATOM 17537 N N . PHE A 1 55 ? -0.506 -2.568 -1.849 1.00 0.00 55 PHE A N 14
ATOM 17538 C CA . PHE A 1 55 ? 0.696 -1.879 -1.392 1.00 0.00 55 PHE A CA 14
ATOM 17539 C C . PHE A 1 55 ? 1.452 -1.267 -2.568 1.00 0.00 55 PHE A C 14
ATOM 17540 O O . PHE A 1 55 ? 1.660 -0.055 -2.621 1.00 0.00 55 PHE A O 14
ATOM 17557 N N . GLN A 1 56 ? 1.860 -2.114 -3.506 1.00 0.00 56 GLN A N 14
ATOM 17558 C CA . GLN A 1 56 ? 2.594 -1.657 -4.681 1.00 0.00 56 GLN A CA 14
ATOM 17559 C C . GLN A 1 56 ? 1.917 -0.443 -5.307 1.00 0.00 56 GLN A C 14
ATOM 17560 O O . GLN A 1 56 ? 2.578 0.521 -5.690 1.00 0.00 56 GLN A O 14
ATOM 17574 N N . ASN A 1 57 ? 0.592 -0.497 -5.410 1.00 0.00 57 ASN A N 14
ATOM 17575 C CA . ASN A 1 57 ? -0.175 0.597 -5.992 1.00 0.00 57 ASN A CA 14
ATOM 17576 C C . ASN A 1 57 ? 0.062 1.895 -5.226 1.00 0.00 57 ASN A C 14
ATOM 17577 O O . ASN A 1 57 ? 0.211 2.961 -5.822 1.00 0.00 57 ASN A O 14
ATOM 17588 N N . ALA A 1 58 ? 0.096 1.795 -3.901 1.00 0.00 58 ALA A N 14
ATOM 17589 C CA . ALA A 1 58 ? 0.318 2.960 -3.054 1.00 0.00 58 ALA A CA 14
ATOM 17590 C C . ALA A 1 58 ? 1.559 3.731 -3.493 1.00 0.00 58 ALA A C 14
ATOM 17591 O O . ALA A 1 58 ? 1.473 4.899 -3.874 1.00 0.00 58 ALA A O 14
ATOM 17598 N N . ARG A 1 59 ? 2.710 3.071 -3.436 1.00 0.00 59 ARG A N 14
ATOM 17599 C CA . ARG A 1 59 ? 3.969 3.695 -3.827 1.00 0.00 59 ARG A CA 14
ATOM 17600 C C . ARG A 1 59 ? 3.786 4.553 -5.075 1.00 0.00 59 ARG A C 14
ATOM 17601 O O . ARG A 1 59 ? 4.305 5.666 -5.157 1.00 0.00 59 ARG A O 14
ATOM 17622 N N . ALA A 1 60 ? 3.044 4.028 -6.045 1.00 0.00 60 ALA A N 14
ATOM 17623 C CA . ALA A 1 60 ? 2.791 4.745 -7.288 1.00 0.00 60 ALA A CA 14
ATOM 17624 C C . ALA A 1 60 ? 1.924 5.975 -7.045 1.00 0.00 60 ALA A C 14
ATOM 17625 O O . ALA A 1 60 ? 2.222 7.065 -7.533 1.00 0.00 60 ALA A O 14
ATOM 17632 N N . LYS A 1 61 ? 0.847 5.794 -6.287 1.00 0.00 61 LYS A N 14
ATOM 17633 C CA . LYS A 1 61 ? -0.065 6.889 -5.978 1.00 0.00 61 LYS A CA 14
ATOM 17634 C C . LYS A 1 61 ? 0.661 8.013 -5.248 1.00 0.00 61 LYS A C 14
ATOM 17635 O O . LYS A 1 61 ? 0.530 9.185 -5.603 1.00 0.00 61 LYS A O 14
ATOM 17654 N N . PHE A 1 62 ? 1.431 7.649 -4.228 1.00 0.00 62 PHE A N 14
ATOM 17655 C CA . PHE A 1 62 ? 2.180 8.628 -3.448 1.00 0.00 62 PHE A CA 14
ATOM 17656 C C . PHE A 1 62 ? 2.989 9.545 -4.359 1.00 0.00 62 PHE A C 14
ATOM 17657 O O . PHE A 1 62 ? 2.919 10.769 -4.247 1.00 0.00 62 PHE A O 14
ATOM 17674 N N . ARG A 1 63 ? 3.757 8.945 -5.262 1.00 0.00 63 ARG A N 14
ATOM 17675 C CA . ARG A 1 63 ? 4.582 9.707 -6.193 1.00 0.00 63 ARG A CA 14
ATOM 17676 C C . ARG A 1 63 ? 3.879 10.996 -6.610 1.00 0.00 63 ARG A C 14
ATOM 17677 O O . ARG A 1 63 ? 4.415 12.090 -6.434 1.00 0.00 63 ARG A O 14
ATOM 17698 N N . ARG A 1 64 ? 2.680 10.858 -7.164 1.00 0.00 64 ARG A N 14
ATOM 17699 C CA . ARG A 1 64 ? 1.906 12.011 -7.608 1.00 0.00 64 ARG A CA 14
ATOM 17700 C C . ARG A 1 64 ? 1.824 13.067 -6.510 1.00 0.00 64 ARG A C 14
ATOM 17701 O O . ARG A 1 64 ? 2.214 14.216 -6.711 1.00 0.00 64 ARG A O 14
ATOM 17722 N N . ASN A 1 65 ? 1.316 12.667 -5.349 1.00 0.00 65 ASN A N 14
ATOM 17723 C CA . ASN A 1 65 ? 1.182 13.579 -4.219 1.00 0.00 65 ASN A CA 14
ATOM 17724 C C . ASN A 1 65 ? 2.528 14.202 -3.861 1.00 0.00 65 ASN A C 14
ATOM 17725 O O . ASN A 1 65 ? 2.595 15.172 -3.104 1.00 0.00 65 ASN A O 14
ATOM 17736 N N . LEU A 1 66 ? 3.598 13.639 -4.409 1.00 0.00 66 LEU A N 14
ATOM 17737 C CA . LEU A 1 66 ? 4.944 14.138 -4.148 1.00 0.00 66 LEU A CA 14
ATOM 17738 C C . LEU A 1 66 ? 5.220 15.406 -4.951 1.00 0.00 66 LEU A C 14
ATOM 17739 O O . LEU A 1 66 ? 5.762 16.380 -4.428 1.00 0.00 66 LEU A O 14
ATOM 17755 N N . LEU A 1 67 ? 4.841 15.388 -6.224 1.00 0.00 67 LEU A N 14
ATOM 17756 C CA . LEU A 1 67 ? 5.044 16.537 -7.099 1.00 0.00 67 LEU A CA 14
ATOM 17757 C C . LEU A 1 67 ? 3.878 17.515 -6.994 1.00 0.00 67 LEU A C 14
ATOM 17758 O O . LEU A 1 67 ? 4.029 18.707 -7.260 1.00 0.00 67 LEU A O 14
ATOM 17774 N N . ARG A 1 68 ? 2.715 17.002 -6.603 1.00 0.00 68 ARG A N 14
ATOM 17775 C CA . ARG A 1 68 ? 1.524 17.831 -6.462 1.00 0.00 68 ARG A CA 14
ATOM 17776 C C . ARG A 1 68 ? 1.685 18.823 -5.314 1.00 0.00 68 ARG A C 14
ATOM 17777 O O . ARG A 1 68 ? 1.743 18.431 -4.148 1.00 0.00 68 ARG A O 14
ATOM 17798 N N . GLN A 1 69 ? 1.755 20.105 -5.652 1.00 0.00 69 GLN A N 14
ATOM 17799 C CA . GLN A 1 69 ? 1.910 21.153 -4.649 1.00 0.00 69 GLN A CA 14
ATOM 17800 C C . GLN A 1 69 ? 0.649 21.286 -3.802 1.00 0.00 69 GLN A C 14
ATOM 17801 O O . GLN A 1 69 ? -0.413 21.649 -4.307 1.00 0.00 69 GLN A O 14
ATOM 17815 N N . GLU A 1 70 ? 0.773 20.987 -2.513 1.00 0.00 70 GLU A N 14
ATOM 17816 C CA . GLU A 1 70 ? -0.358 21.074 -1.596 1.00 0.00 70 GLU A CA 14
ATOM 17817 C C . GLU A 1 70 ? -0.553 22.505 -1.105 1.00 0.00 70 GLU A C 14
ATOM 17818 O O . GLU A 1 70 ? 0.412 23.246 -0.921 1.00 0.00 70 GLU A O 14
ATOM 17830 N N . ASN A 1 71 ? -1.809 22.886 -0.895 1.00 0.00 71 ASN A N 14
ATOM 17831 C CA . ASN A 1 71 ? -2.132 24.229 -0.426 1.00 0.00 71 ASN A CA 14
ATOM 17832 C C . ASN A 1 71 ? -1.235 24.627 0.742 1.00 0.00 71 ASN A C 14
ATOM 17833 O O . ASN A 1 71 ? -0.778 23.778 1.505 1.00 0.00 71 ASN A O 14
ATOM 17844 N N . GLY A 1 72 ? -0.989 25.927 0.875 1.00 0.00 72 GLY A N 14
ATOM 17845 C CA . GLY A 1 72 ? -0.149 26.416 1.953 1.00 0.00 72 GLY A CA 14
ATOM 17846 C C . GLY A 1 72 ? -0.237 27.920 2.121 1.00 0.00 72 GLY A C 14
ATOM 17847 O O . GLY A 1 72 ? -0.369 28.421 3.237 1.00 0.00 72 GLY A O 14
ATOM 17851 N N . GLY A 1 73 ? -0.162 28.643 1.008 1.00 0.00 73 GLY A N 14
ATOM 17852 C CA . GLY A 1 73 ? -0.235 30.092 1.059 1.00 0.00 73 GLY A CA 14
ATOM 17853 C C . GLY A 1 73 ? -0.230 30.722 -0.320 1.00 0.00 73 GLY A C 14
ATOM 17854 O O . GLY A 1 73 ? 0.734 31.384 -0.704 1.00 0.00 73 GLY A O 14
ATOM 17858 N N . VAL A 1 74 ? -1.309 30.514 -1.068 1.00 0.00 74 VAL A N 14
ATOM 17859 C CA . VAL A 1 74 ? -1.425 31.065 -2.412 1.00 0.00 74 VAL A CA 14
ATOM 17860 C C . VAL A 1 74 ? -2.804 30.791 -3.002 1.00 0.00 74 VAL A C 14
ATOM 17861 O O . VAL A 1 74 ? -3.272 29.652 -3.007 1.00 0.00 74 VAL A O 14
ATOM 17874 N N . SER A 1 75 ? -3.448 31.841 -3.499 1.00 0.00 75 SER A N 14
ATOM 17875 C CA . SER A 1 75 ? -4.777 31.714 -4.089 1.00 0.00 75 SER A CA 14
ATOM 17876 C C . SER A 1 75 ? -4.723 30.897 -5.377 1.00 0.00 75 SER A C 14
ATOM 17877 O O . SER A 1 75 ? -3.717 30.900 -6.085 1.00 0.00 75 SER A O 14
ATOM 17885 N N . GLY A 1 76 ? -5.815 30.198 -5.672 1.00 0.00 76 GLY A N 14
ATOM 17886 C CA . GLY A 1 76 ? -5.873 29.385 -6.873 1.00 0.00 76 GLY A CA 14
ATOM 17887 C C . GLY A 1 76 ? -6.439 28.004 -6.613 1.00 0.00 76 GLY A C 14
ATOM 17888 O O . GLY A 1 76 ? -7.146 27.775 -5.631 1.00 0.00 76 GLY A O 14
ATOM 17892 N N . PRO A 1 77 ? -6.130 27.054 -7.507 1.00 0.00 77 PRO A N 14
ATOM 17893 C CA . PRO A 1 77 ? -6.605 25.672 -7.392 1.00 0.00 77 PRO A CA 14
ATOM 17894 C C . PRO A 1 77 ? -5.949 24.930 -6.232 1.00 0.00 77 PRO A C 14
ATOM 17895 O O . PRO A 1 77 ? -4.726 24.815 -6.168 1.00 0.00 77 PRO A O 14
ATOM 17906 N N . SER A 1 78 ? -6.772 24.428 -5.317 1.00 0.00 78 SER A N 14
ATOM 17907 C CA . SER A 1 78 ? -6.272 23.699 -4.157 1.00 0.00 78 SER A CA 14
ATOM 17908 C C . SER A 1 78 ? -7.262 22.624 -3.722 1.00 0.00 78 SER A C 14
ATOM 17909 O O . SER A 1 78 ? -8.280 22.399 -4.378 1.00 0.00 78 SER A O 14
ATOM 17917 N N . SER A 1 79 ? -6.957 21.960 -2.612 1.00 0.00 79 SER A N 14
ATOM 17918 C CA . SER A 1 79 ? -7.817 20.904 -2.090 1.00 0.00 79 SER A CA 14
ATOM 17919 C C . SER A 1 79 ? -8.373 21.284 -0.721 1.00 0.00 79 SER A C 14
ATOM 17920 O O . SER A 1 79 ? -7.799 22.109 -0.012 1.00 0.00 79 SER A O 14
ATOM 17928 N N . GLY A 1 80 ? -9.497 20.673 -0.355 1.00 0.00 80 GLY A N 14
ATOM 17929 C CA . GLY A 1 80 ? -10.112 20.958 0.928 1.00 0.00 80 GLY A CA 14
ATOM 17930 C C . GLY A 1 80 ? -9.898 19.846 1.935 1.00 0.00 80 GLY A C 14
ATOM 17931 O O . GLY A 1 80 ? -9.616 20.104 3.105 1.00 0.00 80 GLY A O 14
ATOM 17935 N N . GLY A 1 1 ? 1.484 -19.005 -11.224 1.00 0.00 1 GLY A N 15
ATOM 17936 C CA . GLY A 1 1 ? 2.085 -18.681 -12.504 1.00 0.00 1 GLY A CA 15
ATOM 17937 C C . GLY A 1 1 ? 3.293 -17.776 -12.364 1.00 0.00 1 GLY A C 15
ATOM 17938 O O . GLY A 1 1 ? 3.703 -17.443 -11.252 1.00 0.00 1 GLY A O 15
ATOM 17942 N N . SER A 1 2 ? 3.865 -17.376 -13.496 1.00 0.00 2 SER A N 15
ATOM 17943 C CA . SER A 1 2 ? 5.037 -16.507 -13.495 1.00 0.00 2 SER A CA 15
ATOM 17944 C C . SER A 1 2 ? 4.624 -15.039 -13.462 1.00 0.00 2 SER A C 15
ATOM 17945 O O . SER A 1 2 ? 3.438 -14.715 -13.509 1.00 0.00 2 SER A O 15
ATOM 17953 N N . SER A 1 3 ? 5.614 -14.155 -13.382 1.00 0.00 3 SER A N 15
ATOM 17954 C CA . SER A 1 3 ? 5.355 -12.720 -13.338 1.00 0.00 3 SER A CA 15
ATOM 17955 C C . SER A 1 3 ? 4.637 -12.260 -14.603 1.00 0.00 3 SER A C 15
ATOM 17956 O O . SER A 1 3 ? 4.901 -12.757 -15.696 1.00 0.00 3 SER A O 15
ATOM 17964 N N . GLY A 1 4 ? 3.728 -11.302 -14.445 1.00 0.00 4 GLY A N 15
ATOM 17965 C CA . GLY A 1 4 ? 2.985 -10.789 -15.582 1.00 0.00 4 GLY A CA 15
ATOM 17966 C C . GLY A 1 4 ? 1.601 -10.304 -15.198 1.00 0.00 4 GLY A C 15
ATOM 17967 O O . GLY A 1 4 ? 1.323 -10.065 -14.023 1.00 0.00 4 GLY A O 15
ATOM 17971 N N . SER A 1 5 ? 0.732 -10.157 -16.193 1.00 0.00 5 SER A N 15
ATOM 17972 C CA . SER A 1 5 ? -0.630 -9.692 -15.955 1.00 0.00 5 SER A CA 15
ATOM 17973 C C . SER A 1 5 ? -1.626 -10.841 -16.077 1.00 0.00 5 SER A C 15
ATOM 17974 O O . SER A 1 5 ? -1.837 -11.383 -17.162 1.00 0.00 5 SER A O 15
ATOM 17982 N N . SER A 1 6 ? -2.235 -11.210 -14.954 1.00 0.00 6 SER A N 15
ATOM 17983 C CA . SER A 1 6 ? -3.205 -12.298 -14.933 1.00 0.00 6 SER A CA 15
ATOM 17984 C C . SER A 1 6 ? -4.489 -11.867 -14.227 1.00 0.00 6 SER A C 15
ATOM 17985 O O . SER A 1 6 ? -4.458 -11.415 -13.083 1.00 0.00 6 SER A O 15
ATOM 17993 N N . GLY A 1 7 ? -5.614 -12.012 -14.918 1.00 0.00 7 GLY A N 15
ATOM 17994 C CA . GLY A 1 7 ? -6.893 -11.635 -14.342 1.00 0.00 7 GLY A CA 15
ATOM 17995 C C . GLY A 1 7 ? -7.666 -10.679 -15.228 1.00 0.00 7 GLY A C 15
ATOM 17996 O O . GLY A 1 7 ? -7.081 -9.822 -15.890 1.00 0.00 7 GLY A O 15
ATOM 18000 N N . LYS A 1 8 ? -8.987 -10.825 -15.240 1.00 0.00 8 LYS A N 15
ATOM 18001 C CA . LYS A 1 8 ? -9.845 -9.967 -16.051 1.00 0.00 8 LYS A CA 15
ATOM 18002 C C . LYS A 1 8 ? -10.721 -9.085 -15.168 1.00 0.00 8 LYS A C 15
ATOM 18003 O O . LYS A 1 8 ? -10.644 -7.857 -15.230 1.00 0.00 8 LYS A O 15
ATOM 18022 N N . ARG A 1 9 ? -11.553 -9.717 -14.347 1.00 0.00 9 ARG A N 15
ATOM 18023 C CA . ARG A 1 9 ? -12.444 -8.988 -13.452 1.00 0.00 9 ARG A CA 15
ATOM 18024 C C . ARG A 1 9 ? -11.692 -8.496 -12.219 1.00 0.00 9 ARG A C 15
ATOM 18025 O O . ARG A 1 9 ? -11.039 -9.275 -11.526 1.00 0.00 9 ARG A O 15
ATOM 18046 N N . MET A 1 10 ? -11.789 -7.198 -11.953 1.00 0.00 10 MET A N 15
ATOM 18047 C CA . MET A 1 10 ? -11.118 -6.602 -10.803 1.00 0.00 10 MET A CA 15
ATOM 18048 C C . MET A 1 10 ? -11.848 -5.345 -10.340 1.00 0.00 10 MET A C 15
ATOM 18049 O O . MET A 1 10 ? -12.282 -4.531 -11.155 1.00 0.00 10 MET A O 15
ATOM 18063 N N . ARG A 1 11 ? -11.982 -5.194 -9.026 1.00 0.00 11 ARG A N 15
ATOM 18064 C CA . ARG A 1 11 ? -12.661 -4.037 -8.454 1.00 0.00 11 ARG A CA 15
ATOM 18065 C C . ARG A 1 11 ? -12.015 -3.624 -7.136 1.00 0.00 11 ARG A C 15
ATOM 18066 O O . ARG A 1 11 ? -11.574 -4.469 -6.356 1.00 0.00 11 ARG A O 15
ATOM 18087 N N . THR A 1 12 ? -11.961 -2.318 -6.893 1.00 0.00 12 THR A N 15
ATOM 18088 C CA . THR A 1 12 ? -11.368 -1.792 -5.670 1.00 0.00 12 THR A CA 15
ATOM 18089 C C . THR A 1 12 ? -12.395 -1.721 -4.547 1.00 0.00 12 THR A C 15
ATOM 18090 O O . THR A 1 12 ? -13.195 -0.789 -4.482 1.00 0.00 12 THR A O 15
ATOM 18101 N N . SER A 1 13 ? -12.366 -2.713 -3.661 1.00 0.00 13 SER A N 15
ATOM 18102 C CA . SER A 1 13 ? -13.297 -2.765 -2.540 1.00 0.00 13 SER A CA 15
ATOM 18103 C C . SER A 1 13 ? -12.563 -3.062 -1.237 1.00 0.00 13 SER A C 15
ATOM 18104 O O . SER A 1 13 ? -12.306 -4.220 -0.905 1.00 0.00 13 SER A O 15
ATOM 18112 N N . PHE A 1 14 ? -12.226 -2.008 -0.501 1.00 0.00 14 PHE A N 15
ATOM 18113 C CA . PHE A 1 14 ? -11.521 -2.156 0.767 1.00 0.00 14 PHE A CA 15
ATOM 18114 C C . PHE A 1 14 ? -12.235 -1.393 1.879 1.00 0.00 14 PHE A C 15
ATOM 18115 O O . PHE A 1 14 ? -12.529 -0.205 1.744 1.00 0.00 14 PHE A O 15
ATOM 18132 N N . LYS A 1 15 ? -12.512 -2.084 2.979 1.00 0.00 15 LYS A N 15
ATOM 18133 C CA . LYS A 1 15 ? -13.191 -1.474 4.117 1.00 0.00 15 LYS A CA 15
ATOM 18134 C C . LYS A 1 15 ? -12.248 -0.551 4.882 1.00 0.00 15 LYS A C 15
ATOM 18135 O O . LYS A 1 15 ? -11.030 -0.736 4.864 1.00 0.00 15 LYS A O 15
ATOM 18154 N N . HIS A 1 16 ? -12.818 0.444 5.555 1.00 0.00 16 HIS A N 15
ATOM 18155 C CA . HIS A 1 16 ? -12.028 1.395 6.328 1.00 0.00 16 HIS A CA 15
ATOM 18156 C C . HIS A 1 16 ? -11.334 0.701 7.497 1.00 0.00 16 HIS A C 15
ATOM 18157 O O . HIS A 1 16 ? -10.433 1.264 8.119 1.00 0.00 16 HIS A O 15
ATOM 18172 N N . HIS A 1 17 ? -11.759 -0.523 7.789 1.00 0.00 17 HIS A N 15
ATOM 18173 C CA . HIS A 1 17 ? -11.178 -1.294 8.882 1.00 0.00 17 HIS A CA 15
ATOM 18174 C C . HIS A 1 17 ? -9.894 -1.986 8.438 1.00 0.00 17 HIS A C 15
ATOM 18175 O O . HIS A 1 17 ? -8.804 -1.648 8.898 1.00 0.00 17 HIS A O 15
ATOM 18190 N N . GLN A 1 18 ? -10.031 -2.957 7.539 1.00 0.00 18 GLN A N 15
ATOM 18191 C CA . GLN A 1 18 ? -8.880 -3.697 7.033 1.00 0.00 18 GLN A CA 15
ATOM 18192 C C . GLN A 1 18 ? -7.763 -2.746 6.614 1.00 0.00 18 GLN A C 15
ATOM 18193 O O . GLN A 1 18 ? -6.612 -2.908 7.019 1.00 0.00 18 GLN A O 15
ATOM 18207 N N . LEU A 1 19 ? -8.110 -1.756 5.800 1.00 0.00 19 LEU A N 15
ATOM 18208 C CA . LEU A 1 19 ? -7.137 -0.780 5.324 1.00 0.00 19 LEU A CA 15
ATOM 18209 C C . LEU A 1 19 ? -6.377 -0.156 6.490 1.00 0.00 19 LEU A C 15
ATOM 18210 O O . LEU A 1 19 ? -5.148 -0.091 6.479 1.00 0.00 19 LEU A O 15
ATOM 18226 N N . ARG A 1 20 ? -7.118 0.300 7.495 1.00 0.00 20 ARG A N 15
ATOM 18227 C CA . ARG A 1 20 ? -6.514 0.917 8.670 1.00 0.00 20 ARG A CA 15
ATOM 18228 C C . ARG A 1 20 ? -5.228 0.197 9.062 1.00 0.00 20 ARG A C 15
ATOM 18229 O O . ARG A 1 20 ? -4.200 0.827 9.314 1.00 0.00 20 ARG A O 15
ATOM 18250 N N . THR A 1 21 ? -5.291 -1.131 9.114 1.00 0.00 21 THR A N 15
ATOM 18251 C CA . THR A 1 21 ? -4.133 -1.937 9.478 1.00 0.00 21 THR A CA 15
ATOM 18252 C C . THR A 1 21 ? -3.078 -1.914 8.377 1.00 0.00 21 THR A C 15
ATOM 18253 O O . THR A 1 21 ? -1.880 -1.865 8.653 1.00 0.00 21 THR A O 15
ATOM 18264 N N . MET A 1 22 ? -3.532 -1.948 7.128 1.00 0.00 22 MET A N 15
ATOM 18265 C CA . MET A 1 22 ? -2.627 -1.928 5.985 1.00 0.00 22 MET A CA 15
ATOM 18266 C C . MET A 1 22 ? -1.948 -0.569 5.852 1.00 0.00 22 MET A C 15
ATOM 18267 O O . MET A 1 22 ? -0.732 -0.453 5.997 1.00 0.00 22 MET A O 15
ATOM 18281 N N . LYS A 1 23 ? -2.744 0.460 5.577 1.00 0.00 23 LYS A N 15
ATOM 18282 C CA . LYS A 1 23 ? -2.221 1.813 5.425 1.00 0.00 23 LYS A CA 15
ATOM 18283 C C . LYS A 1 23 ? -1.227 2.139 6.536 1.00 0.00 23 LYS A C 15
ATOM 18284 O O . LYS A 1 23 ? -0.088 2.520 6.270 1.00 0.00 23 LYS A O 15
ATOM 18303 N N . SER A 1 24 ? -1.667 1.986 7.781 1.00 0.00 24 SER A N 15
ATOM 18304 C CA . SER A 1 24 ? -0.816 2.268 8.931 1.00 0.00 24 SER A CA 15
ATOM 18305 C C . SER A 1 24 ? 0.556 1.623 8.764 1.00 0.00 24 SER A C 15
ATOM 18306 O O . SER A 1 24 ? 1.567 2.159 9.218 1.00 0.00 24 SER A O 15
ATOM 18314 N N . TYR A 1 25 ? 0.583 0.468 8.107 1.00 0.00 25 TYR A N 15
ATOM 18315 C CA . TYR A 1 25 ? 1.830 -0.253 7.881 1.00 0.00 25 TYR A CA 15
ATOM 18316 C C . TYR A 1 25 ? 2.615 0.365 6.729 1.00 0.00 25 TYR A C 15
ATOM 18317 O O . TYR A 1 25 ? 3.834 0.524 6.807 1.00 0.00 25 TYR A O 15
ATOM 18335 N N . PHE A 1 26 ? 1.908 0.715 5.659 1.00 0.00 26 PHE A N 15
ATOM 18336 C CA . PHE A 1 26 ? 2.537 1.318 4.490 1.00 0.00 26 PHE A CA 15
ATOM 18337 C C . PHE A 1 26 ? 3.537 2.393 4.904 1.00 0.00 26 PHE A C 15
ATOM 18338 O O . PHE A 1 26 ? 4.522 2.642 4.208 1.00 0.00 26 PHE A O 15
ATOM 18355 N N . ALA A 1 27 ? 3.276 3.030 6.041 1.00 0.00 27 ALA A N 15
ATOM 18356 C CA . ALA A 1 27 ? 4.152 4.078 6.549 1.00 0.00 27 ALA A CA 15
ATOM 18357 C C . ALA A 1 27 ? 5.324 3.487 7.323 1.00 0.00 27 ALA A C 15
ATOM 18358 O O . ALA A 1 27 ? 6.411 4.064 7.359 1.00 0.00 27 ALA A O 15
ATOM 18365 N N . ILE A 1 28 ? 5.096 2.333 7.941 1.00 0.00 28 ILE A N 15
ATOM 18366 C CA . ILE A 1 28 ? 6.135 1.663 8.715 1.00 0.00 28 ILE A CA 15
ATOM 18367 C C . ILE A 1 28 ? 7.160 1.001 7.802 1.00 0.00 28 ILE A C 15
ATOM 18368 O O . ILE A 1 28 ? 8.365 1.192 7.962 1.00 0.00 28 ILE A O 15
ATOM 18384 N N . ASN A 1 29 ? 6.673 0.222 6.841 1.00 0.00 29 ASN A N 15
ATOM 18385 C CA . ASN A 1 29 ? 7.548 -0.469 5.900 1.00 0.00 29 ASN A CA 15
ATOM 18386 C C . ASN A 1 29 ? 6.915 -0.528 4.513 1.00 0.00 29 ASN A C 15
ATOM 18387 O O . ASN A 1 29 ? 5.916 -1.217 4.303 1.00 0.00 29 ASN A O 15
ATOM 18398 N N . HIS A 1 30 ? 7.504 0.199 3.568 1.00 0.00 30 HIS A N 15
ATOM 18399 C CA . HIS A 1 30 ? 6.998 0.229 2.201 1.00 0.00 30 HIS A CA 15
ATOM 18400 C C . HIS A 1 30 ? 7.112 -1.146 1.549 1.00 0.00 30 HIS A C 15
ATOM 18401 O O . HIS A 1 30 ? 6.163 -1.638 0.942 1.00 0.00 30 HIS A O 15
ATOM 18416 N N . ASN A 1 31 ? 8.283 -1.761 1.679 1.00 0.00 31 ASN A N 15
ATOM 18417 C CA . ASN A 1 31 ? 8.523 -3.079 1.102 1.00 0.00 31 ASN A CA 15
ATOM 18418 C C . ASN A 1 31 ? 8.574 -4.148 2.190 1.00 0.00 31 ASN A C 15
ATOM 18419 O O . ASN A 1 31 ? 9.643 -4.554 2.648 1.00 0.00 31 ASN A O 15
ATOM 18430 N N . PRO A 1 32 ? 7.391 -4.617 2.614 1.00 0.00 32 PRO A N 15
ATOM 18431 C CA . PRO A 1 32 ? 7.274 -5.646 3.652 1.00 0.00 32 PRO A CA 15
ATOM 18432 C C . PRO A 1 32 ? 7.754 -7.012 3.171 1.00 0.00 32 PRO A C 15
ATOM 18433 O O . PRO A 1 32 ? 7.957 -7.224 1.975 1.00 0.00 32 PRO A O 15
ATOM 18444 N N . ASP A 1 33 ? 7.932 -7.935 4.110 1.00 0.00 33 ASP A N 15
ATOM 18445 C CA . ASP A 1 33 ? 8.387 -9.281 3.781 1.00 0.00 33 ASP A CA 15
ATOM 18446 C C . ASP A 1 33 ? 7.206 -10.239 3.658 1.00 0.00 33 ASP A C 15
ATOM 18447 O O . ASP A 1 33 ? 6.072 -9.884 3.977 1.00 0.00 33 ASP A O 15
ATOM 18456 N N . ALA A 1 34 ? 7.482 -11.452 3.191 1.00 0.00 34 ALA A N 15
ATOM 18457 C CA . ALA A 1 34 ? 6.442 -12.461 3.025 1.00 0.00 34 ALA A CA 15
ATOM 18458 C C . ALA A 1 34 ? 5.737 -12.744 4.348 1.00 0.00 34 ALA A C 15
ATOM 18459 O O . ALA A 1 34 ? 4.518 -12.913 4.390 1.00 0.00 34 ALA A O 15
ATOM 18466 N N . LYS A 1 35 ? 6.512 -12.796 5.426 1.00 0.00 35 LYS A N 15
ATOM 18467 C CA . LYS A 1 35 ? 5.962 -13.059 6.751 1.00 0.00 35 LYS A CA 15
ATOM 18468 C C . LYS A 1 35 ? 4.902 -12.023 7.116 1.00 0.00 35 LYS A C 15
ATOM 18469 O O . LYS A 1 35 ? 3.815 -12.371 7.578 1.00 0.00 35 LYS A O 15
ATOM 18488 N N . ASP A 1 36 ? 5.225 -10.753 6.903 1.00 0.00 36 ASP A N 15
ATOM 18489 C CA . ASP A 1 36 ? 4.300 -9.668 7.207 1.00 0.00 36 ASP A CA 15
ATOM 18490 C C . ASP A 1 36 ? 3.072 -9.733 6.304 1.00 0.00 36 ASP A C 15
ATOM 18491 O O . ASP A 1 36 ? 1.957 -9.429 6.732 1.00 0.00 36 ASP A O 15
ATOM 18500 N N . LEU A 1 37 ? 3.283 -10.127 5.054 1.00 0.00 37 LEU A N 15
ATOM 18501 C CA . LEU A 1 37 ? 2.193 -10.231 4.090 1.00 0.00 37 LEU A CA 15
ATOM 18502 C C . LEU A 1 37 ? 1.126 -11.206 4.577 1.00 0.00 37 LEU A C 15
ATOM 18503 O O . LEU A 1 37 ? -0.058 -10.872 4.632 1.00 0.00 37 LEU A O 15
ATOM 18519 N N . LYS A 1 38 ? 1.552 -12.413 4.931 1.00 0.00 38 LYS A N 15
ATOM 18520 C CA . LYS A 1 38 ? 0.635 -13.437 5.418 1.00 0.00 38 LYS A CA 15
ATOM 18521 C C . LYS A 1 38 ? -0.009 -13.010 6.733 1.00 0.00 38 LYS A C 15
ATOM 18522 O O . LYS A 1 38 ? -1.158 -13.355 7.012 1.00 0.00 38 LYS A O 15
ATOM 18541 N N . GLN A 1 39 ? 0.736 -12.257 7.534 1.00 0.00 39 GLN A N 15
ATOM 18542 C CA . GLN A 1 39 ? 0.236 -11.782 8.820 1.00 0.00 39 GLN A CA 15
ATOM 18543 C C . GLN A 1 39 ? -0.888 -10.770 8.626 1.00 0.00 39 GLN A C 15
ATOM 18544 O O . GLN A 1 39 ? -1.861 -10.756 9.380 1.00 0.00 39 GLN A O 15
ATOM 18558 N N . LEU A 1 40 ? -0.748 -9.924 7.611 1.00 0.00 40 LEU A N 15
ATOM 18559 C CA . LEU A 1 40 ? -1.751 -8.907 7.318 1.00 0.00 40 LEU A CA 15
ATOM 18560 C C . LEU A 1 40 ? -3.015 -9.540 6.745 1.00 0.00 40 LEU A C 15
ATOM 18561 O O . LEU A 1 40 ? -4.127 -9.218 7.163 1.00 0.00 40 LEU A O 15
ATOM 18577 N N . ALA A 1 41 ? -2.837 -10.442 5.785 1.00 0.00 41 ALA A N 15
ATOM 18578 C CA . ALA A 1 41 ? -3.962 -11.122 5.157 1.00 0.00 41 ALA A CA 15
ATOM 18579 C C . ALA A 1 41 ? -4.972 -11.590 6.200 1.00 0.00 41 ALA A C 15
ATOM 18580 O O . ALA A 1 41 ? -6.149 -11.778 5.896 1.00 0.00 41 ALA A O 15
ATOM 18587 N N . GLN A 1 42 ? -4.503 -11.776 7.430 1.00 0.00 42 GLN A N 15
ATOM 18588 C CA . GLN A 1 42 ? -5.367 -12.223 8.517 1.00 0.00 42 GLN A CA 15
ATOM 18589 C C . GLN A 1 42 ? -5.956 -11.033 9.268 1.00 0.00 42 GLN A C 15
ATOM 18590 O O . GLN A 1 42 ? -7.172 -10.930 9.432 1.00 0.00 42 GLN A O 15
ATOM 18604 N N . LYS A 1 43 ? -5.087 -10.138 9.722 1.00 0.00 43 LYS A N 15
ATOM 18605 C CA . LYS A 1 43 ? -5.520 -8.954 10.456 1.00 0.00 43 LYS A CA 15
ATOM 18606 C C . LYS A 1 43 ? -6.571 -8.179 9.667 1.00 0.00 43 LYS A C 15
ATOM 18607 O O . LYS A 1 43 ? -7.376 -7.443 10.239 1.00 0.00 43 LYS A O 15
ATOM 18626 N N . THR A 1 44 ? -6.560 -8.351 8.348 1.00 0.00 44 THR A N 15
ATOM 18627 C CA . THR A 1 44 ? -7.511 -7.668 7.480 1.00 0.00 44 THR A CA 15
ATOM 18628 C C . THR A 1 44 ? -8.506 -8.651 6.875 1.00 0.00 44 THR A C 15
ATOM 18629 O O . THR A 1 44 ? -9.708 -8.390 6.839 1.00 0.00 44 THR A O 15
ATOM 18640 N N . GLY A 1 45 ? -7.997 -9.784 6.400 1.00 0.00 45 GLY A N 15
ATOM 18641 C CA . GLY A 1 45 ? -8.856 -10.790 5.802 1.00 0.00 45 GLY A CA 15
ATOM 18642 C C . GLY A 1 45 ? -8.557 -11.008 4.331 1.00 0.00 45 GLY A C 15
ATOM 18643 O O . GLY A 1 45 ? -8.918 -12.040 3.764 1.00 0.00 45 GLY A O 15
ATOM 18647 N N . LEU A 1 46 ? -7.896 -10.036 3.713 1.00 0.00 46 LEU A N 15
ATOM 18648 C CA . LEU A 1 46 ? -7.550 -10.125 2.299 1.00 0.00 46 LEU A CA 15
ATOM 18649 C C . LEU A 1 46 ? -6.512 -11.217 2.061 1.00 0.00 46 LEU A C 15
ATOM 18650 O O . LEU A 1 46 ? -5.976 -11.798 3.006 1.00 0.00 46 LEU A O 15
ATOM 18666 N N . THR A 1 47 ? -6.228 -11.491 0.791 1.00 0.00 47 THR A N 15
ATOM 18667 C CA . THR A 1 47 ? -5.253 -12.512 0.428 1.00 0.00 47 THR A CA 15
ATOM 18668 C C . THR A 1 47 ? -3.903 -11.888 0.093 1.00 0.00 47 THR A C 15
ATOM 18669 O O . THR A 1 47 ? -3.806 -10.685 -0.144 1.00 0.00 47 THR A O 15
ATOM 18680 N N . LYS A 1 48 ? -2.863 -12.715 0.074 1.00 0.00 48 LYS A N 15
ATOM 18681 C CA . LYS A 1 48 ? -1.517 -12.246 -0.235 1.00 0.00 48 LYS A CA 15
ATOM 18682 C C . LYS A 1 48 ? -1.518 -11.379 -1.490 1.00 0.00 48 LYS A C 15
ATOM 18683 O O . LYS A 1 48 ? -0.944 -10.290 -1.503 1.00 0.00 48 LYS A O 15
ATOM 18702 N N . ARG A 1 49 ? -2.167 -11.868 -2.541 1.00 0.00 49 ARG A N 15
ATOM 18703 C CA . ARG A 1 49 ? -2.243 -11.138 -3.801 1.00 0.00 49 ARG A CA 15
ATOM 18704 C C . ARG A 1 49 ? -2.736 -9.712 -3.573 1.00 0.00 49 ARG A C 15
ATOM 18705 O O . ARG A 1 49 ? -2.045 -8.745 -3.894 1.00 0.00 49 ARG A O 15
ATOM 18726 N N . VAL A 1 50 ? -3.938 -9.589 -3.017 1.00 0.00 50 VAL A N 15
ATOM 18727 C CA . VAL A 1 50 ? -4.524 -8.283 -2.746 1.00 0.00 50 VAL A CA 15
ATOM 18728 C C . VAL A 1 50 ? -3.524 -7.363 -2.054 1.00 0.00 50 VAL A C 15
ATOM 18729 O O . VAL A 1 50 ? -3.211 -6.281 -2.552 1.00 0.00 50 VAL A O 15
ATOM 18742 N N . LEU A 1 51 ? -3.025 -7.802 -0.904 1.00 0.00 51 LEU A N 15
ATOM 18743 C CA . LEU A 1 51 ? -2.058 -7.019 -0.142 1.00 0.00 51 LEU A CA 15
ATOM 18744 C C . LEU A 1 51 ? -0.906 -6.562 -1.031 1.00 0.00 51 LEU A C 15
ATOM 18745 O O . LEU A 1 51 ? -0.550 -5.384 -1.045 1.00 0.00 51 LEU A O 15
ATOM 18761 N N . GLN A 1 52 ? -0.328 -7.502 -1.773 1.00 0.00 52 GLN A N 15
ATOM 18762 C CA . GLN A 1 52 ? 0.783 -7.194 -2.666 1.00 0.00 52 GLN A CA 15
ATOM 18763 C C . GLN A 1 52 ? 0.394 -6.108 -3.664 1.00 0.00 52 GLN A C 15
ATOM 18764 O O . GLN A 1 52 ? 1.130 -5.142 -3.863 1.00 0.00 52 GLN A O 15
ATOM 18778 N N . VAL A 1 53 ? -0.767 -6.276 -4.291 1.00 0.00 53 VAL A N 15
ATOM 18779 C CA . VAL A 1 53 ? -1.253 -5.310 -5.268 1.00 0.00 53 VAL A CA 15
ATOM 18780 C C . VAL A 1 53 ? -1.455 -3.939 -4.633 1.00 0.00 53 VAL A C 15
ATOM 18781 O O . VAL A 1 53 ? -0.812 -2.963 -5.019 1.00 0.00 53 VAL A O 15
ATOM 18794 N N . TRP A 1 54 ? -2.352 -3.872 -3.655 1.00 0.00 54 TRP A N 15
ATOM 18795 C CA . TRP A 1 54 ? -2.638 -2.620 -2.965 1.00 0.00 54 TRP A CA 15
ATOM 18796 C C . TRP A 1 54 ? -1.352 -1.857 -2.666 1.00 0.00 54 TRP A C 15
ATOM 18797 O O . TRP A 1 54 ? -1.136 -0.760 -3.181 1.00 0.00 54 TRP A O 15
ATOM 18818 N N . PHE A 1 55 ? -0.502 -2.443 -1.829 1.00 0.00 55 PHE A N 15
ATOM 18819 C CA . PHE A 1 55 ? 0.762 -1.817 -1.462 1.00 0.00 55 PHE A CA 15
ATOM 18820 C C . PHE A 1 55 ? 1.508 -1.327 -2.699 1.00 0.00 55 PHE A C 15
ATOM 18821 O O . PHE A 1 55 ? 1.872 -0.155 -2.792 1.00 0.00 55 PHE A O 15
ATOM 18838 N N . GLN A 1 56 ? 1.728 -2.232 -3.647 1.00 0.00 56 GLN A N 15
ATOM 18839 C CA . GLN A 1 56 ? 2.431 -1.891 -4.878 1.00 0.00 56 GLN A CA 15
ATOM 18840 C C . GLN A 1 56 ? 1.767 -0.708 -5.575 1.00 0.00 56 GLN A C 15
ATOM 18841 O O . GLN A 1 56 ? 2.438 0.116 -6.195 1.00 0.00 56 GLN A O 15
ATOM 18855 N N . ASN A 1 57 ? 0.444 -0.629 -5.466 1.00 0.00 57 ASN A N 15
ATOM 18856 C CA . ASN A 1 57 ? -0.312 0.453 -6.086 1.00 0.00 57 ASN A CA 15
ATOM 18857 C C . ASN A 1 57 ? -0.114 1.760 -5.324 1.00 0.00 57 ASN A C 15
ATOM 18858 O O . ASN A 1 57 ? -0.198 2.845 -5.899 1.00 0.00 57 ASN A O 15
ATOM 18869 N N . ALA A 1 58 ? 0.151 1.648 -4.026 1.00 0.00 58 ALA A N 15
ATOM 18870 C CA . ALA A 1 58 ? 0.363 2.820 -3.187 1.00 0.00 58 ALA A CA 15
ATOM 18871 C C . ALA A 1 58 ? 1.597 3.598 -3.632 1.00 0.00 58 ALA A C 15
ATOM 18872 O O . ALA A 1 58 ? 1.513 4.785 -3.948 1.00 0.00 58 ALA A O 15
ATOM 18879 N N . ARG A 1 59 ? 2.741 2.923 -3.653 1.00 0.00 59 ARG A N 15
ATOM 18880 C CA . ARG A 1 59 ? 3.993 3.552 -4.058 1.00 0.00 59 ARG A CA 15
ATOM 18881 C C . ARG A 1 59 ? 3.811 4.343 -5.350 1.00 0.00 59 ARG A C 15
ATOM 18882 O O . ARG A 1 59 ? 4.407 5.404 -5.529 1.00 0.00 59 ARG A O 15
ATOM 18903 N N . ALA A 1 60 ? 2.982 3.817 -6.247 1.00 0.00 60 ALA A N 15
ATOM 18904 C CA . ALA A 1 60 ? 2.720 4.474 -7.522 1.00 0.00 60 ALA A CA 15
ATOM 18905 C C . ALA A 1 60 ? 2.041 5.823 -7.314 1.00 0.00 60 ALA A C 15
ATOM 18906 O O . ALA A 1 60 ? 2.501 6.847 -7.821 1.00 0.00 60 ALA A O 15
ATOM 18913 N N . LYS A 1 61 ? 0.941 5.818 -6.568 1.00 0.00 61 LYS A N 15
ATOM 18914 C CA . LYS A 1 61 ? 0.196 7.041 -6.292 1.00 0.00 61 LYS A CA 15
ATOM 18915 C C . LYS A 1 61 ? 1.059 8.044 -5.532 1.00 0.00 61 LYS A C 15
ATOM 18916 O O . LYS A 1 61 ? 1.050 9.238 -5.832 1.00 0.00 61 LYS A O 15
ATOM 18935 N N . PHE A 1 62 ? 1.805 7.550 -4.549 1.00 0.00 62 PHE A N 15
ATOM 18936 C CA . PHE A 1 62 ? 2.673 8.404 -3.747 1.00 0.00 62 PHE A CA 15
ATOM 18937 C C . PHE A 1 62 ? 3.582 9.246 -4.637 1.00 0.00 62 PHE A C 15
ATOM 18938 O O . PHE A 1 62 ? 3.616 10.471 -4.525 1.00 0.00 62 PHE A O 15
ATOM 18955 N N . ARG A 1 63 ? 4.317 8.580 -5.522 1.00 0.00 63 ARG A N 15
ATOM 18956 C CA . ARG A 1 63 ? 5.227 9.266 -6.431 1.00 0.00 63 ARG A CA 15
ATOM 18957 C C . ARG A 1 63 ? 4.630 10.588 -6.901 1.00 0.00 63 ARG A C 15
ATOM 18958 O O . ARG A 1 63 ? 5.331 11.595 -7.005 1.00 0.00 63 ARG A O 15
ATOM 18979 N N . ARG A 1 64 ? 3.331 10.578 -7.185 1.00 0.00 64 ARG A N 15
ATOM 18980 C CA . ARG A 1 64 ? 2.641 11.776 -7.647 1.00 0.00 64 ARG A CA 15
ATOM 18981 C C . ARG A 1 64 ? 2.472 12.779 -6.509 1.00 0.00 64 ARG A C 15
ATOM 18982 O O . ARG A 1 64 ? 2.901 13.928 -6.612 1.00 0.00 64 ARG A O 15
ATOM 19003 N N . ASN A 1 65 ? 1.844 12.336 -5.424 1.00 0.00 65 ASN A N 15
ATOM 19004 C CA . ASN A 1 65 ? 1.618 13.194 -4.268 1.00 0.00 65 ASN A CA 15
ATOM 19005 C C . ASN A 1 65 ? 2.917 13.858 -3.820 1.00 0.00 65 ASN A C 15
ATOM 19006 O O . ASN A 1 65 ? 2.988 15.080 -3.682 1.00 0.00 65 ASN A O 15
ATOM 19017 N N . LEU A 1 66 ? 3.943 13.045 -3.595 1.00 0.00 66 LEU A N 15
ATOM 19018 C CA . LEU A 1 66 ? 5.241 13.552 -3.164 1.00 0.00 66 LEU A CA 15
ATOM 19019 C C . LEU A 1 66 ? 5.601 14.834 -3.910 1.00 0.00 66 LEU A C 15
ATOM 19020 O O . LEU A 1 66 ? 5.991 15.831 -3.301 1.00 0.00 66 LEU A O 15
ATOM 19036 N N . LEU A 1 67 ? 5.463 14.802 -5.231 1.00 0.00 67 LEU A N 15
ATOM 19037 C CA . LEU A 1 67 ? 5.771 15.961 -6.061 1.00 0.00 67 LEU A CA 15
ATOM 19038 C C . LEU A 1 67 ? 4.858 17.134 -5.717 1.00 0.00 67 LEU A C 15
ATOM 19039 O O . LEU A 1 67 ? 5.294 18.285 -5.688 1.00 0.00 67 LEU A O 15
ATOM 19055 N N . ARG A 1 68 ? 3.590 16.834 -5.454 1.00 0.00 68 ARG A N 15
ATOM 19056 C CA . ARG A 1 68 ? 2.617 17.863 -5.111 1.00 0.00 68 ARG A CA 15
ATOM 19057 C C . ARG A 1 68 ? 2.754 18.276 -3.648 1.00 0.00 68 ARG A C 15
ATOM 19058 O O . ARG A 1 68 ? 3.146 17.473 -2.802 1.00 0.00 68 ARG A O 15
ATOM 19079 N N . GLN A 1 69 ? 2.430 19.532 -3.361 1.00 0.00 69 GLN A N 15
ATOM 19080 C CA . GLN A 1 69 ? 2.520 20.051 -2.001 1.00 0.00 69 GLN A CA 15
ATOM 19081 C C . GLN A 1 69 ? 3.975 20.197 -1.568 1.00 0.00 69 GLN A C 15
ATOM 19082 O O . GLN A 1 69 ? 4.367 19.720 -0.503 1.00 0.00 69 GLN A O 15
ATOM 19096 N N . GLU A 1 70 ? 4.771 20.860 -2.401 1.00 0.00 70 GLU A N 15
ATOM 19097 C CA . GLU A 1 70 ? 6.184 21.068 -2.104 1.00 0.00 70 GLU A CA 15
ATOM 19098 C C . GLU A 1 70 ? 6.540 22.550 -2.166 1.00 0.00 70 GLU A C 15
ATOM 19099 O O . GLU A 1 70 ? 6.425 23.184 -3.214 1.00 0.00 70 GLU A O 15
ATOM 19111 N N . ASN A 1 71 ? 6.972 23.096 -1.033 1.00 0.00 71 ASN A N 15
ATOM 19112 C CA . ASN A 1 71 ? 7.345 24.504 -0.958 1.00 0.00 71 ASN A CA 15
ATOM 19113 C C . ASN A 1 71 ? 8.802 24.659 -0.529 1.00 0.00 71 ASN A C 15
ATOM 19114 O O . ASN A 1 71 ? 9.093 24.897 0.642 1.00 0.00 71 ASN A O 15
ATOM 19125 N N . GLY A 1 72 ? 9.713 24.521 -1.488 1.00 0.00 72 GLY A N 15
ATOM 19126 C CA . GLY A 1 72 ? 11.127 24.649 -1.190 1.00 0.00 72 GLY A CA 15
ATOM 19127 C C . GLY A 1 72 ? 11.835 23.310 -1.150 1.00 0.00 72 GLY A C 15
ATOM 19128 O O . GLY A 1 72 ? 11.864 22.584 -2.143 1.00 0.00 72 GLY A O 15
ATOM 19132 N N . GLY A 1 73 ? 12.411 22.980 0.003 1.00 0.00 73 GLY A N 15
ATOM 19133 C CA . GLY A 1 73 ? 13.117 21.721 0.146 1.00 0.00 73 GLY A CA 15
ATOM 19134 C C . GLY A 1 73 ? 14.340 21.637 -0.744 1.00 0.00 73 GLY A C 15
ATOM 19135 O O . GLY A 1 73 ? 14.238 21.750 -1.965 1.00 0.00 73 GLY A O 15
ATOM 19139 N N . VAL A 1 74 ? 15.503 21.438 -0.131 1.00 0.00 74 VAL A N 15
ATOM 19140 C CA . VAL A 1 74 ? 16.753 21.340 -0.875 1.00 0.00 74 VAL A CA 15
ATOM 19141 C C . VAL A 1 74 ? 17.437 20.001 -0.626 1.00 0.00 74 VAL A C 15
ATOM 19142 O O . VAL A 1 74 ? 18.657 19.934 -0.472 1.00 0.00 74 VAL A O 15
ATOM 19155 N N . SER A 1 75 ? 16.644 18.935 -0.590 1.00 0.00 75 SER A N 15
ATOM 19156 C CA . SER A 1 75 ? 17.172 17.596 -0.356 1.00 0.00 75 SER A CA 15
ATOM 19157 C C . SER A 1 75 ? 18.377 17.323 -1.252 1.00 0.00 75 SER A C 15
ATOM 19158 O O . SER A 1 75 ? 19.428 16.890 -0.783 1.00 0.00 75 SER A O 15
ATOM 19166 N N . GLY A 1 76 ? 18.215 17.582 -2.545 1.00 0.00 76 GLY A N 15
ATOM 19167 C CA . GLY A 1 76 ? 19.296 17.360 -3.488 1.00 0.00 76 GLY A CA 15
ATOM 19168 C C . GLY A 1 76 ? 19.348 15.927 -3.982 1.00 0.00 76 GLY A C 15
ATOM 19169 O O . GLY A 1 76 ? 19.025 14.985 -3.257 1.00 0.00 76 GLY A O 15
ATOM 19173 N N . PRO A 1 77 ? 19.760 15.747 -5.246 1.00 0.00 77 PRO A N 15
ATOM 19174 C CA . PRO A 1 77 ? 19.862 14.423 -5.865 1.00 0.00 77 PRO A CA 15
ATOM 19175 C C . PRO A 1 77 ? 20.995 13.591 -5.273 1.00 0.00 77 PRO A C 15
ATOM 19176 O O . PRO A 1 77 ? 20.914 12.364 -5.219 1.00 0.00 77 PRO A O 15
ATOM 19187 N N . SER A 1 78 ? 22.051 14.268 -4.831 1.00 0.00 78 SER A N 15
ATOM 19188 C CA . SER A 1 78 ? 23.201 13.591 -4.247 1.00 0.00 78 SER A CA 15
ATOM 19189 C C . SER A 1 78 ? 22.769 12.661 -3.117 1.00 0.00 78 SER A C 15
ATOM 19190 O O . SER A 1 78 ? 21.866 12.981 -2.345 1.00 0.00 78 SER A O 15
ATOM 19198 N N . SER A 1 79 ? 23.421 11.506 -3.027 1.00 0.00 79 SER A N 15
ATOM 19199 C CA . SER A 1 79 ? 23.103 10.526 -1.996 1.00 0.00 79 SER A CA 15
ATOM 19200 C C . SER A 1 79 ? 24.369 9.848 -1.481 1.00 0.00 79 SER A C 15
ATOM 19201 O O . SER A 1 79 ? 25.201 9.388 -2.261 1.00 0.00 79 SER A O 15
ATOM 19209 N N . GLY A 1 80 ? 24.506 9.792 -0.160 1.00 0.00 80 GLY A N 15
ATOM 19210 C CA . GLY A 1 80 ? 25.672 9.169 0.439 1.00 0.00 80 GLY A CA 15
ATOM 19211 C C . GLY A 1 80 ? 25.533 8.996 1.938 1.00 0.00 80 GLY A C 15
ATOM 19212 O O . GLY A 1 80 ? 25.009 7.985 2.406 1.00 0.00 80 GLY A O 15
ATOM 19216 N N . GLY A 1 1 ? 3.285 -30.012 -9.784 1.00 0.00 1 GLY A N 16
ATOM 19217 C CA . GLY A 1 1 ? 1.838 -30.012 -9.684 1.00 0.00 1 GLY A CA 16
ATOM 19218 C C . GLY A 1 1 ? 1.262 -28.611 -9.614 1.00 0.00 1 GLY A C 16
ATOM 19219 O O . GLY A 1 1 ? 0.856 -28.048 -10.629 1.00 0.00 1 GLY A O 16
ATOM 19223 N N . SER A 1 2 ? 1.225 -28.047 -8.410 1.00 0.00 2 SER A N 16
ATOM 19224 C CA . SER A 1 2 ? 0.690 -26.706 -8.210 1.00 0.00 2 SER A CA 16
ATOM 19225 C C . SER A 1 2 ? 1.199 -25.752 -9.286 1.00 0.00 2 SER A C 16
ATOM 19226 O O . SER A 1 2 ? 2.387 -25.741 -9.609 1.00 0.00 2 SER A O 16
ATOM 19234 N N . SER A 1 3 ? 0.292 -24.951 -9.835 1.00 0.00 3 SER A N 16
ATOM 19235 C CA . SER A 1 3 ? 0.647 -23.995 -10.877 1.00 0.00 3 SER A CA 16
ATOM 19236 C C . SER A 1 3 ? 1.236 -22.725 -10.272 1.00 0.00 3 SER A C 16
ATOM 19237 O O . SER A 1 3 ? 0.698 -22.175 -9.311 1.00 0.00 3 SER A O 16
ATOM 19245 N N . GLY A 1 4 ? 2.345 -22.263 -10.841 1.00 0.00 4 GLY A N 16
ATOM 19246 C CA . GLY A 1 4 ? 2.990 -21.062 -10.345 1.00 0.00 4 GLY A CA 16
ATOM 19247 C C . GLY A 1 4 ? 3.055 -19.965 -11.389 1.00 0.00 4 GLY A C 16
ATOM 19248 O O . GLY A 1 4 ? 3.990 -19.915 -12.188 1.00 0.00 4 GLY A O 16
ATOM 19252 N N . SER A 1 5 ? 2.059 -19.085 -11.383 1.00 0.00 5 SER A N 16
ATOM 19253 C CA . SER A 1 5 ? 2.004 -17.986 -12.342 1.00 0.00 5 SER A CA 16
ATOM 19254 C C . SER A 1 5 ? 1.006 -16.924 -11.892 1.00 0.00 5 SER A C 16
ATOM 19255 O O . SER A 1 5 ? -0.063 -17.240 -11.371 1.00 0.00 5 SER A O 16
ATOM 19263 N N . SER A 1 6 ? 1.364 -15.660 -12.099 1.00 0.00 6 SER A N 16
ATOM 19264 C CA . SER A 1 6 ? 0.503 -14.549 -11.713 1.00 0.00 6 SER A CA 16
ATOM 19265 C C . SER A 1 6 ? -0.818 -14.594 -12.476 1.00 0.00 6 SER A C 16
ATOM 19266 O O . SER A 1 6 ? -0.874 -14.270 -13.662 1.00 0.00 6 SER A O 16
ATOM 19274 N N . GLY A 1 7 ? -1.880 -15.000 -11.787 1.00 0.00 7 GLY A N 16
ATOM 19275 C CA . GLY A 1 7 ? -3.186 -15.082 -12.415 1.00 0.00 7 GLY A CA 16
ATOM 19276 C C . GLY A 1 7 ? -3.748 -13.717 -12.763 1.00 0.00 7 GLY A C 16
ATOM 19277 O O . GLY A 1 7 ? -3.171 -12.987 -13.569 1.00 0.00 7 GLY A O 16
ATOM 19281 N N . LYS A 1 8 ? -4.878 -13.373 -12.156 1.00 0.00 8 LYS A N 16
ATOM 19282 C CA . LYS A 1 8 ? -5.520 -12.088 -12.405 1.00 0.00 8 LYS A CA 16
ATOM 19283 C C . LYS A 1 8 ? -5.543 -11.236 -11.140 1.00 0.00 8 LYS A C 16
ATOM 19284 O O . LYS A 1 8 ? -5.134 -11.686 -10.070 1.00 0.00 8 LYS A O 16
ATOM 19303 N N . ARG A 1 9 ? -6.025 -10.004 -11.269 1.00 0.00 9 ARG A N 16
ATOM 19304 C CA . ARG A 1 9 ? -6.102 -9.090 -10.135 1.00 0.00 9 ARG A CA 16
ATOM 19305 C C . ARG A 1 9 ? -7.532 -8.603 -9.926 1.00 0.00 9 ARG A C 16
ATOM 19306 O O . ARG A 1 9 ? -7.929 -7.567 -10.457 1.00 0.00 9 ARG A O 16
ATOM 19327 N N . MET A 1 10 ? -8.301 -9.358 -9.148 1.00 0.00 10 MET A N 16
ATOM 19328 C CA . MET A 1 10 ? -9.687 -9.003 -8.868 1.00 0.00 10 MET A CA 16
ATOM 19329 C C . MET A 1 10 ? -9.766 -7.687 -8.101 1.00 0.00 10 MET A C 16
ATOM 19330 O O . MET A 1 10 ? -8.833 -7.316 -7.389 1.00 0.00 10 MET A O 16
ATOM 19344 N N . ARG A 1 11 ? -10.886 -6.986 -8.249 1.00 0.00 11 ARG A N 16
ATOM 19345 C CA . ARG A 1 11 ? -11.085 -5.711 -7.570 1.00 0.00 11 ARG A CA 16
ATOM 19346 C C . ARG A 1 11 ? -12.101 -5.850 -6.440 1.00 0.00 11 ARG A C 16
ATOM 19347 O O . ARG A 1 11 ? -13.039 -6.643 -6.528 1.00 0.00 11 ARG A O 16
ATOM 19368 N N . THR A 1 12 ? -11.909 -5.072 -5.380 1.00 0.00 12 THR A N 16
ATOM 19369 C CA . THR A 1 12 ? -12.807 -5.110 -4.232 1.00 0.00 12 THR A CA 16
ATOM 19370 C C . THR A 1 12 ? -12.700 -3.831 -3.409 1.00 0.00 12 THR A C 16
ATOM 19371 O O . THR A 1 12 ? -11.615 -3.274 -3.247 1.00 0.00 12 THR A O 16
ATOM 19382 N N . SER A 1 13 ? -13.835 -3.369 -2.892 1.00 0.00 13 SER A N 16
ATOM 19383 C CA . SER A 1 13 ? -13.869 -2.154 -2.087 1.00 0.00 13 SER A CA 16
ATOM 19384 C C . SER A 1 13 ? -13.338 -2.417 -0.682 1.00 0.00 13 SER A C 16
ATOM 19385 O O . SER A 1 13 ? -14.016 -3.024 0.147 1.00 0.00 13 SER A O 16
ATOM 19393 N N . PHE A 1 14 ? -12.119 -1.955 -0.420 1.00 0.00 14 PHE A N 16
ATOM 19394 C CA . PHE A 1 14 ? -11.495 -2.140 0.885 1.00 0.00 14 PHE A CA 16
ATOM 19395 C C . PHE A 1 14 ? -12.236 -1.352 1.959 1.00 0.00 14 PHE A C 16
ATOM 19396 O O . PHE A 1 14 ? -12.466 -0.150 1.817 1.00 0.00 14 PHE A O 16
ATOM 19413 N N . LYS A 1 15 ? -12.609 -2.035 3.035 1.00 0.00 15 LYS A N 16
ATOM 19414 C CA . LYS A 1 15 ? -13.324 -1.401 4.136 1.00 0.00 15 LYS A CA 16
ATOM 19415 C C . LYS A 1 15 ? -12.469 -0.318 4.789 1.00 0.00 15 LYS A C 16
ATOM 19416 O O . LYS A 1 15 ? -11.322 -0.101 4.398 1.00 0.00 15 LYS A O 16
ATOM 19435 N N . HIS A 1 16 ? -13.035 0.357 5.783 1.00 0.00 16 HIS A N 16
ATOM 19436 C CA . HIS A 1 16 ? -12.323 1.415 6.492 1.00 0.00 16 HIS A CA 16
ATOM 19437 C C . HIS A 1 16 ? -11.562 0.852 7.687 1.00 0.00 16 HIS A C 16
ATOM 19438 O O . HIS A 1 16 ? -10.711 1.526 8.269 1.00 0.00 16 HIS A O 16
ATOM 19453 N N . HIS A 1 17 ? -11.873 -0.388 8.052 1.00 0.00 17 HIS A N 16
ATOM 19454 C CA . HIS A 1 17 ? -11.219 -1.042 9.179 1.00 0.00 17 HIS A CA 16
ATOM 19455 C C . HIS A 1 17 ? -9.945 -1.750 8.730 1.00 0.00 17 HIS A C 16
ATOM 19456 O O . HIS A 1 17 ? -8.841 -1.356 9.106 1.00 0.00 17 HIS A O 16
ATOM 19471 N N . GLN A 1 18 ? -10.106 -2.796 7.926 1.00 0.00 18 GLN A N 16
ATOM 19472 C CA . GLN A 1 18 ? -8.967 -3.559 7.429 1.00 0.00 18 GLN A CA 16
ATOM 19473 C C . GLN A 1 18 ? -7.866 -2.630 6.929 1.00 0.00 18 GLN A C 16
ATOM 19474 O O . GLN A 1 18 ? -6.700 -2.774 7.301 1.00 0.00 18 GLN A O 16
ATOM 19488 N N . LEU A 1 19 ? -8.241 -1.677 6.084 1.00 0.00 19 LEU A N 16
ATOM 19489 C CA . LEU A 1 19 ? -7.285 -0.723 5.532 1.00 0.00 19 LEU A CA 16
ATOM 19490 C C . LEU A 1 19 ? -6.441 -0.097 6.637 1.00 0.00 19 LEU A C 16
ATOM 19491 O O . LEU A 1 19 ? -5.212 -0.076 6.558 1.00 0.00 19 LEU A O 16
ATOM 19507 N N . ARG A 1 20 ? -7.109 0.411 7.668 1.00 0.00 20 ARG A N 16
ATOM 19508 C CA . ARG A 1 20 ? -6.421 1.038 8.790 1.00 0.00 20 ARG A CA 16
ATOM 19509 C C . ARG A 1 20 ? -5.178 0.242 9.178 1.00 0.00 20 ARG A C 16
ATOM 19510 O O . ARG A 1 20 ? -4.149 0.814 9.543 1.00 0.00 20 ARG A O 16
ATOM 19531 N N . THR A 1 21 ? -5.280 -1.080 9.099 1.00 0.00 21 THR A N 16
ATOM 19532 C CA . THR A 1 21 ? -4.165 -1.955 9.442 1.00 0.00 21 THR A CA 16
ATOM 19533 C C . THR A 1 21 ? -3.050 -1.857 8.408 1.00 0.00 21 THR A C 16
ATOM 19534 O O . THR A 1 21 ? -1.877 -1.725 8.757 1.00 0.00 21 THR A O 16
ATOM 19545 N N . MET A 1 22 ? -3.423 -1.921 7.134 1.00 0.00 22 MET A N 16
ATOM 19546 C CA . MET A 1 22 ? -2.452 -1.838 6.048 1.00 0.00 22 MET A CA 16
ATOM 19547 C C . MET A 1 22 ? -1.832 -0.446 5.980 1.00 0.00 22 MET A C 16
ATOM 19548 O O . MET A 1 22 ? -0.628 -0.281 6.172 1.00 0.00 22 MET A O 16
ATOM 19562 N N . LYS A 1 23 ? -2.663 0.554 5.704 1.00 0.00 23 LYS A N 16
ATOM 19563 C CA . LYS A 1 23 ? -2.198 1.932 5.611 1.00 0.00 23 LYS A CA 16
ATOM 19564 C C . LYS A 1 23 ? -1.167 2.233 6.694 1.00 0.00 23 LYS A C 16
ATOM 19565 O O . LYS A 1 23 ? -0.030 2.600 6.397 1.00 0.00 23 LYS A O 16
ATOM 19584 N N . SER A 1 24 ? -1.572 2.075 7.950 1.00 0.00 24 SER A N 16
ATOM 19585 C CA . SER A 1 24 ? -0.683 2.331 9.078 1.00 0.00 24 SER A CA 16
ATOM 19586 C C . SER A 1 24 ? 0.684 1.694 8.848 1.00 0.00 24 SER A C 16
ATOM 19587 O O . SER A 1 24 ? 1.710 2.232 9.264 1.00 0.00 24 SER A O 16
ATOM 19595 N N . TYR A 1 25 ? 0.689 0.543 8.184 1.00 0.00 25 TYR A N 16
ATOM 19596 C CA . TYR A 1 25 ? 1.929 -0.170 7.900 1.00 0.00 25 TYR A CA 16
ATOM 19597 C C . TYR A 1 25 ? 2.728 0.537 6.810 1.00 0.00 25 TYR A C 16
ATOM 19598 O O . TYR A 1 25 ? 3.952 0.641 6.890 1.00 0.00 25 TYR A O 16
ATOM 19616 N N . PHE A 1 26 ? 2.025 1.022 5.792 1.00 0.00 26 PHE A N 16
ATOM 19617 C CA . PHE A 1 26 ? 2.667 1.720 4.684 1.00 0.00 26 PHE A CA 16
ATOM 19618 C C . PHE A 1 26 ? 3.711 2.708 5.195 1.00 0.00 26 PHE A C 16
ATOM 19619 O O . PHE A 1 26 ? 4.746 2.917 4.561 1.00 0.00 26 PHE A O 16
ATOM 19636 N N . ALA A 1 27 ? 3.432 3.312 6.345 1.00 0.00 27 ALA A N 16
ATOM 19637 C CA . ALA A 1 27 ? 4.346 4.277 6.942 1.00 0.00 27 ALA A CA 16
ATOM 19638 C C . ALA A 1 27 ? 5.552 3.579 7.563 1.00 0.00 27 ALA A C 16
ATOM 19639 O O . ALA A 1 27 ? 6.663 4.109 7.551 1.00 0.00 27 ALA A O 16
ATOM 19646 N N . ILE A 1 28 ? 5.326 2.387 8.107 1.00 0.00 28 ILE A N 16
ATOM 19647 C CA . ILE A 1 28 ? 6.394 1.618 8.732 1.00 0.00 28 ILE A CA 16
ATOM 19648 C C . ILE A 1 28 ? 7.299 0.982 7.682 1.00 0.00 28 ILE A C 16
ATOM 19649 O O . ILE A 1 28 ? 8.521 1.112 7.741 1.00 0.00 28 ILE A O 16
ATOM 19665 N N . ASN A 1 29 ? 6.690 0.294 6.721 1.00 0.00 29 ASN A N 16
ATOM 19666 C CA . ASN A 1 29 ? 7.441 -0.361 5.657 1.00 0.00 29 ASN A CA 16
ATOM 19667 C C . ASN A 1 29 ? 6.620 -0.429 4.373 1.00 0.00 29 ASN A C 16
ATOM 19668 O O . ASN A 1 29 ? 5.441 -0.784 4.395 1.00 0.00 29 ASN A O 16
ATOM 19679 N N . HIS A 1 30 ? 7.251 -0.085 3.254 1.00 0.00 30 HIS A N 16
ATOM 19680 C CA . HIS A 1 30 ? 6.579 -0.107 1.960 1.00 0.00 30 HIS A CA 16
ATOM 19681 C C . HIS A 1 30 ? 6.621 -1.506 1.351 1.00 0.00 30 HIS A C 16
ATOM 19682 O O . HIS A 1 30 ? 5.606 -2.017 0.880 1.00 0.00 30 HIS A O 16
ATOM 19697 N N . ASN A 1 31 ? 7.801 -2.117 1.363 1.00 0.00 31 ASN A N 16
ATOM 19698 C CA . ASN A 1 31 ? 7.975 -3.455 0.810 1.00 0.00 31 ASN A CA 16
ATOM 19699 C C . ASN A 1 31 ? 8.161 -4.483 1.922 1.00 0.00 31 ASN A C 16
ATOM 19700 O O . ASN A 1 31 ? 9.277 -4.892 2.242 1.00 0.00 31 ASN A O 16
ATOM 19711 N N . PRO A 1 32 ? 7.042 -4.911 2.525 1.00 0.00 32 PRO A N 16
ATOM 19712 C CA . PRO A 1 32 ? 7.056 -5.898 3.610 1.00 0.00 32 PRO A CA 16
ATOM 19713 C C . PRO A 1 32 ? 7.444 -7.290 3.123 1.00 0.00 32 PRO A C 16
ATOM 19714 O O . PRO A 1 32 ? 7.314 -7.602 1.938 1.00 0.00 32 PRO A O 16
ATOM 19725 N N . ASP A 1 33 ? 7.919 -8.122 4.042 1.00 0.00 33 ASP A N 16
ATOM 19726 C CA . ASP A 1 33 ? 8.324 -9.482 3.706 1.00 0.00 33 ASP A CA 16
ATOM 19727 C C . ASP A 1 33 ? 7.140 -10.439 3.794 1.00 0.00 33 ASP A C 16
ATOM 19728 O O . ASP A 1 33 ? 6.156 -10.163 4.478 1.00 0.00 33 ASP A O 16
ATOM 19737 N N . ALA A 1 34 ? 7.243 -11.566 3.096 1.00 0.00 34 ALA A N 16
ATOM 19738 C CA . ALA A 1 34 ? 6.181 -12.565 3.097 1.00 0.00 34 ALA A CA 16
ATOM 19739 C C . ALA A 1 34 ? 5.613 -12.761 4.498 1.00 0.00 34 ALA A C 16
ATOM 19740 O O . ALA A 1 34 ? 4.400 -12.878 4.677 1.00 0.00 34 ALA A O 16
ATOM 19747 N N . LYS A 1 35 ? 6.496 -12.798 5.490 1.00 0.00 35 LYS A N 16
ATOM 19748 C CA . LYS A 1 35 ? 6.083 -12.979 6.876 1.00 0.00 35 LYS A CA 16
ATOM 19749 C C . LYS A 1 35 ? 5.050 -11.931 7.278 1.00 0.00 35 LYS A C 16
ATOM 19750 O O . LYS A 1 35 ? 3.991 -12.262 7.811 1.00 0.00 35 LYS A O 16
ATOM 19769 N N . ASP A 1 36 ? 5.364 -10.667 7.019 1.00 0.00 36 ASP A N 16
ATOM 19770 C CA . ASP A 1 36 ? 4.462 -9.571 7.351 1.00 0.00 36 ASP A CA 16
ATOM 19771 C C . ASP A 1 36 ? 3.192 -9.638 6.508 1.00 0.00 36 ASP A C 16
ATOM 19772 O O . ASP A 1 36 ? 2.097 -9.350 6.993 1.00 0.00 36 ASP A O 16
ATOM 19781 N N . LEU A 1 37 ? 3.346 -10.019 5.245 1.00 0.00 37 LEU A N 16
ATOM 19782 C CA . LEU A 1 37 ? 2.211 -10.123 4.334 1.00 0.00 37 LEU A CA 16
ATOM 19783 C C . LEU A 1 37 ? 1.151 -11.067 4.891 1.00 0.00 37 LEU A C 16
ATOM 19784 O O . LEU A 1 37 ? 0.000 -10.678 5.090 1.00 0.00 37 LEU A O 16
ATOM 19800 N N . LYS A 1 38 ? 1.546 -12.310 5.143 1.00 0.00 38 LYS A N 16
ATOM 19801 C CA . LYS A 1 38 ? 0.632 -13.311 5.679 1.00 0.00 38 LYS A CA 16
ATOM 19802 C C . LYS A 1 38 ? -0.103 -12.774 6.903 1.00 0.00 38 LYS A C 16
ATOM 19803 O O . LYS A 1 38 ? -1.288 -13.045 7.094 1.00 0.00 38 LYS A O 16
ATOM 19822 N N . GLN A 1 39 ? 0.607 -12.011 7.728 1.00 0.00 39 GLN A N 16
ATOM 19823 C CA . GLN A 1 39 ? 0.020 -11.437 8.933 1.00 0.00 39 GLN A CA 16
ATOM 19824 C C . GLN A 1 39 ? -1.105 -10.470 8.582 1.00 0.00 39 GLN A C 16
ATOM 19825 O O . GLN A 1 39 ? -2.152 -10.457 9.231 1.00 0.00 39 GLN A O 16
ATOM 19839 N N . LEU A 1 40 ? -0.883 -9.660 7.552 1.00 0.00 40 LEU A N 16
ATOM 19840 C CA . LEU A 1 40 ? -1.879 -8.688 7.115 1.00 0.00 40 LEU A CA 16
ATOM 19841 C C . LEU A 1 40 ? -3.052 -9.381 6.430 1.00 0.00 40 LEU A C 16
ATOM 19842 O O . LEU A 1 40 ? -4.203 -8.972 6.583 1.00 0.00 40 LEU A O 16
ATOM 19858 N N . ALA A 1 41 ? -2.753 -10.435 5.677 1.00 0.00 41 ALA A N 16
ATOM 19859 C CA . ALA A 1 41 ? -3.783 -11.188 4.972 1.00 0.00 41 ALA A CA 16
ATOM 19860 C C . ALA A 1 41 ? -4.908 -11.596 5.918 1.00 0.00 41 ALA A C 16
ATOM 19861 O O . ALA A 1 41 ? -6.082 -11.563 5.551 1.00 0.00 41 ALA A O 16
ATOM 19868 N N . GLN A 1 42 ? -4.541 -11.982 7.136 1.00 0.00 42 GLN A N 16
ATOM 19869 C CA . GLN A 1 42 ? -5.520 -12.397 8.133 1.00 0.00 42 GLN A CA 16
ATOM 19870 C C . GLN A 1 42 ? -6.060 -11.195 8.900 1.00 0.00 42 GLN A C 16
ATOM 19871 O O . GLN A 1 42 ? -7.269 -11.062 9.095 1.00 0.00 42 GLN A O 16
ATOM 19885 N N . LYS A 1 43 ? -5.158 -10.322 9.333 1.00 0.00 43 LYS A N 16
ATOM 19886 C CA . LYS A 1 43 ? -5.543 -9.129 10.079 1.00 0.00 43 LYS A CA 16
ATOM 19887 C C . LYS A 1 43 ? -6.534 -8.287 9.283 1.00 0.00 43 LYS A C 16
ATOM 19888 O O . LYS A 1 43 ? -7.272 -7.478 9.846 1.00 0.00 43 LYS A O 16
ATOM 19907 N N . THR A 1 44 ? -6.545 -8.480 7.967 1.00 0.00 44 THR A N 16
ATOM 19908 C CA . THR A 1 44 ? -7.445 -7.738 7.093 1.00 0.00 44 THR A CA 16
ATOM 19909 C C . THR A 1 44 ? -8.370 -8.679 6.329 1.00 0.00 44 THR A C 16
ATOM 19910 O O . THR A 1 44 ? -9.301 -8.239 5.657 1.00 0.00 44 THR A O 16
ATOM 19921 N N . GLY A 1 45 ? -8.107 -9.978 6.439 1.00 0.00 45 GLY A N 16
ATOM 19922 C CA . GLY A 1 45 ? -8.926 -10.961 5.753 1.00 0.00 45 GLY A CA 16
ATOM 19923 C C . GLY A 1 45 ? -8.507 -11.159 4.310 1.00 0.00 45 GLY A C 16
ATOM 19924 O O . GLY A 1 45 ? -8.723 -12.226 3.734 1.00 0.00 45 GLY A O 16
ATOM 19928 N N . LEU A 1 46 ? -7.908 -10.128 3.723 1.00 0.00 46 LEU A N 16
ATOM 19929 C CA . LEU A 1 46 ? -7.459 -10.194 2.337 1.00 0.00 46 LEU A CA 16
ATOM 19930 C C . LEU A 1 46 ? -6.405 -11.281 2.156 1.00 0.00 46 LEU A C 16
ATOM 19931 O O . LEU A 1 46 ? -5.918 -11.857 3.128 1.00 0.00 46 LEU A O 16
ATOM 19947 N N . THR A 1 47 ? -6.055 -11.557 0.903 1.00 0.00 47 THR A N 16
ATOM 19948 C CA . THR A 1 47 ? -5.059 -12.574 0.594 1.00 0.00 47 THR A CA 16
ATOM 19949 C C . THR A 1 47 ? -3.716 -11.941 0.250 1.00 0.00 47 THR A C 16
ATOM 19950 O O . THR A 1 47 ? -3.612 -10.724 0.097 1.00 0.00 47 THR A O 16
ATOM 19961 N N . LYS A 1 48 ? -2.687 -12.775 0.131 1.00 0.00 48 LYS A N 16
ATOM 19962 C CA . LYS A 1 48 ? -1.348 -12.297 -0.195 1.00 0.00 48 LYS A CA 16
ATOM 19963 C C . LYS A 1 48 ? -1.377 -11.402 -1.431 1.00 0.00 48 LYS A C 16
ATOM 19964 O O . LYS A 1 48 ? -0.969 -10.242 -1.377 1.00 0.00 48 LYS A O 16
ATOM 19983 N N . ARG A 1 49 ? -1.861 -11.948 -2.541 1.00 0.00 49 ARG A N 16
ATOM 19984 C CA . ARG A 1 49 ? -1.944 -11.198 -3.789 1.00 0.00 49 ARG A CA 16
ATOM 19985 C C . ARG A 1 49 ? -2.508 -9.801 -3.548 1.00 0.00 49 ARG A C 16
ATOM 19986 O O . ARG A 1 49 ? -1.806 -8.802 -3.703 1.00 0.00 49 ARG A O 16
ATOM 20007 N N . VAL A 1 50 ? -3.780 -9.740 -3.168 1.00 0.00 50 VAL A N 16
ATOM 20008 C CA . VAL A 1 50 ? -4.438 -8.466 -2.904 1.00 0.00 50 VAL A CA 16
ATOM 20009 C C . VAL A 1 50 ? -3.508 -7.508 -2.170 1.00 0.00 50 VAL A C 16
ATOM 20010 O O . VAL A 1 50 ? -3.265 -6.389 -2.625 1.00 0.00 50 VAL A O 16
ATOM 20023 N N . LEU A 1 51 ? -2.989 -7.953 -1.031 1.00 0.00 51 LEU A N 16
ATOM 20024 C CA . LEU A 1 51 ? -2.083 -7.135 -0.231 1.00 0.00 51 LEU A CA 16
ATOM 20025 C C . LEU A 1 51 ? -0.918 -6.628 -1.075 1.00 0.00 51 LEU A C 16
ATOM 20026 O O . LEU A 1 51 ? -0.638 -5.430 -1.109 1.00 0.00 51 LEU A O 16
ATOM 20042 N N . GLN A 1 52 ? -0.244 -7.549 -1.757 1.00 0.00 52 GLN A N 16
ATOM 20043 C CA . GLN A 1 52 ? 0.890 -7.195 -2.603 1.00 0.00 52 GLN A CA 16
ATOM 20044 C C . GLN A 1 52 ? 0.511 -6.096 -3.590 1.00 0.00 52 GLN A C 16
ATOM 20045 O O . GLN A 1 52 ? 1.153 -5.047 -3.644 1.00 0.00 52 GLN A O 16
ATOM 20059 N N . VAL A 1 53 ? -0.537 -6.343 -4.370 1.00 0.00 53 VAL A N 16
ATOM 20060 C CA . VAL A 1 53 ? -1.003 -5.374 -5.355 1.00 0.00 53 VAL A CA 16
ATOM 20061 C C . VAL A 1 53 ? -1.285 -4.024 -4.706 1.00 0.00 53 VAL A C 16
ATOM 20062 O O . VAL A 1 53 ? -0.704 -3.008 -5.087 1.00 0.00 53 VAL A O 16
ATOM 20075 N N . TRP A 1 54 ? -2.180 -4.020 -3.725 1.00 0.00 54 TRP A N 16
ATOM 20076 C CA . TRP A 1 54 ? -2.539 -2.793 -3.023 1.00 0.00 54 TRP A CA 16
ATOM 20077 C C . TRP A 1 54 ? -1.298 -1.970 -2.697 1.00 0.00 54 TRP A C 16
ATOM 20078 O O . TRP A 1 54 ? -1.143 -0.848 -3.180 1.00 0.00 54 TRP A O 16
ATOM 20099 N N . PHE A 1 55 ? -0.419 -2.532 -1.876 1.00 0.00 55 PHE A N 16
ATOM 20100 C CA . PHE A 1 55 ? 0.809 -1.848 -1.484 1.00 0.00 55 PHE A CA 16
ATOM 20101 C C . PHE A 1 55 ? 1.540 -1.303 -2.708 1.00 0.00 55 PHE A C 16
ATOM 20102 O O . PHE A 1 55 ? 2.080 -0.197 -2.679 1.00 0.00 55 PHE A O 16
ATOM 20119 N N . GLN A 1 56 ? 1.554 -2.088 -3.780 1.00 0.00 56 GLN A N 16
ATOM 20120 C CA . GLN A 1 56 ? 2.220 -1.685 -5.013 1.00 0.00 56 GLN A CA 16
ATOM 20121 C C . GLN A 1 56 ? 1.528 -0.478 -5.636 1.00 0.00 56 GLN A C 16
ATOM 20122 O O . GLN A 1 56 ? 2.180 0.406 -6.191 1.00 0.00 56 GLN A O 16
ATOM 20136 N N . ASN A 1 57 ? 0.203 -0.447 -5.540 1.00 0.00 57 ASN A N 16
ATOM 20137 C CA . ASN A 1 57 ? -0.578 0.652 -6.096 1.00 0.00 57 ASN A CA 16
ATOM 20138 C C . ASN A 1 57 ? -0.413 1.916 -5.257 1.00 0.00 57 ASN A C 16
ATOM 20139 O O . ASN A 1 57 ? -0.452 3.030 -5.779 1.00 0.00 57 ASN A O 16
ATOM 20150 N N . ALA A 1 58 ? -0.226 1.735 -3.953 1.00 0.00 58 ALA A N 16
ATOM 20151 C CA . ALA A 1 58 ? -0.052 2.858 -3.043 1.00 0.00 58 ALA A CA 16
ATOM 20152 C C . ALA A 1 58 ? 1.101 3.752 -3.488 1.00 0.00 58 ALA A C 16
ATOM 20153 O O . ALA A 1 58 ? 0.911 4.940 -3.753 1.00 0.00 58 ALA A O 16
ATOM 20160 N N . ARG A 1 59 ? 2.294 3.175 -3.568 1.00 0.00 59 ARG A N 16
ATOM 20161 C CA . ARG A 1 59 ? 3.478 3.920 -3.980 1.00 0.00 59 ARG A CA 16
ATOM 20162 C C . ARG A 1 59 ? 3.169 4.812 -5.178 1.00 0.00 59 ARG A C 16
ATOM 20163 O O . ARG A 1 59 ? 3.623 5.954 -5.248 1.00 0.00 59 ARG A O 16
ATOM 20184 N N . ALA A 1 60 ? 2.394 4.283 -6.119 1.00 0.00 60 ALA A N 16
ATOM 20185 C CA . ALA A 1 60 ? 2.023 5.032 -7.313 1.00 0.00 60 ALA A CA 16
ATOM 20186 C C . ALA A 1 60 ? 1.016 6.129 -6.983 1.00 0.00 60 ALA A C 16
ATOM 20187 O O . ALA A 1 60 ? 1.043 7.209 -7.572 1.00 0.00 60 ALA A O 16
ATOM 20194 N N . LYS A 1 61 ? 0.128 5.844 -6.037 1.00 0.00 61 LYS A N 16
ATOM 20195 C CA . LYS A 1 61 ? -0.888 6.807 -5.626 1.00 0.00 61 LYS A CA 16
ATOM 20196 C C . LYS A 1 61 ? -0.262 7.964 -4.855 1.00 0.00 61 LYS A C 16
ATOM 20197 O O . LYS A 1 61 ? -0.240 9.099 -5.330 1.00 0.00 61 LYS A O 16
ATOM 20216 N N . PHE A 1 62 ? 0.248 7.669 -3.664 1.00 0.00 62 PHE A N 16
ATOM 20217 C CA . PHE A 1 62 ? 0.875 8.685 -2.827 1.00 0.00 62 PHE A CA 16
ATOM 20218 C C . PHE A 1 62 ? 1.714 9.641 -3.670 1.00 0.00 62 PHE A C 16
ATOM 20219 O O . PHE A 1 62 ? 1.625 10.859 -3.518 1.00 0.00 62 PHE A O 16
ATOM 20236 N N . ARG A 1 63 ? 2.528 9.079 -4.557 1.00 0.00 63 ARG A N 16
ATOM 20237 C CA . ARG A 1 63 ? 3.384 9.881 -5.424 1.00 0.00 63 ARG A CA 16
ATOM 20238 C C . ARG A 1 63 ? 2.553 10.670 -6.431 1.00 0.00 63 ARG A C 16
ATOM 20239 O O . ARG A 1 63 ? 2.919 11.779 -6.820 1.00 0.00 63 ARG A O 16
ATOM 20260 N N . ARG A 1 64 ? 1.433 10.088 -6.850 1.00 0.00 64 ARG A N 16
ATOM 20261 C CA . ARG A 1 64 ? 0.551 10.736 -7.814 1.00 0.00 64 ARG A CA 16
ATOM 20262 C C . ARG A 1 64 ? -0.159 11.931 -7.183 1.00 0.00 64 ARG A C 16
ATOM 20263 O O . ARG A 1 64 ? -0.166 13.027 -7.742 1.00 0.00 64 ARG A O 16
ATOM 20284 N N . ASN A 1 65 ? -0.757 11.710 -6.017 1.00 0.00 65 ASN A N 16
ATOM 20285 C CA . ASN A 1 65 ? -1.470 12.767 -5.311 1.00 0.00 65 ASN A CA 16
ATOM 20286 C C . ASN A 1 65 ? -0.497 13.802 -4.754 1.00 0.00 65 ASN A C 16
ATOM 20287 O O . ASN A 1 65 ? -0.770 15.003 -4.780 1.00 0.00 65 ASN A O 16
ATOM 20298 N N . LEU A 1 66 ? 0.638 13.329 -4.252 1.00 0.00 66 LEU A N 16
ATOM 20299 C CA . LEU A 1 66 ? 1.652 14.213 -3.689 1.00 0.00 66 LEU A CA 16
ATOM 20300 C C . LEU A 1 66 ? 2.076 15.271 -4.703 1.00 0.00 66 LEU A C 16
ATOM 20301 O O . LEU A 1 66 ? 2.296 16.431 -4.351 1.00 0.00 66 LEU A O 16
ATOM 20317 N N . LEU A 1 67 ? 2.186 14.865 -5.963 1.00 0.00 67 LEU A N 16
ATOM 20318 C CA . LEU A 1 67 ? 2.580 15.779 -7.029 1.00 0.00 67 LEU A CA 16
ATOM 20319 C C . LEU A 1 67 ? 1.379 16.561 -7.550 1.00 0.00 67 LEU A C 16
ATOM 20320 O O . LEU A 1 67 ? 1.512 17.700 -7.998 1.00 0.00 67 LEU A O 16
ATOM 20336 N N . ARG A 1 68 ? 0.203 15.943 -7.484 1.00 0.00 68 ARG A N 16
ATOM 20337 C CA . ARG A 1 68 ? -1.023 16.581 -7.947 1.00 0.00 68 ARG A CA 16
ATOM 20338 C C . ARG A 1 68 ? -1.500 17.630 -6.947 1.00 0.00 68 ARG A C 16
ATOM 20339 O O . ARG A 1 68 ? -1.686 17.336 -5.767 1.00 0.00 68 ARG A O 16
ATOM 20360 N N . GLN A 1 69 ? -1.698 18.853 -7.429 1.00 0.00 69 GLN A N 16
ATOM 20361 C CA . GLN A 1 69 ? -2.153 19.945 -6.577 1.00 0.00 69 GLN A CA 16
ATOM 20362 C C . GLN A 1 69 ? -3.197 19.458 -5.577 1.00 0.00 69 GLN A C 16
ATOM 20363 O O . GLN A 1 69 ? -4.360 19.264 -5.926 1.00 0.00 69 GLN A O 16
ATOM 20377 N N . GLU A 1 70 ? -2.771 19.260 -4.334 1.00 0.00 70 GLU A N 16
ATOM 20378 C CA . GLU A 1 70 ? -3.670 18.793 -3.284 1.00 0.00 70 GLU A CA 16
ATOM 20379 C C . GLU A 1 70 ? -3.345 19.461 -1.952 1.00 0.00 70 GLU A C 16
ATOM 20380 O O . GLU A 1 70 ? -2.340 20.161 -1.826 1.00 0.00 70 GLU A O 16
ATOM 20392 N N . ASN A 1 71 ? -4.202 19.240 -0.960 1.00 0.00 71 ASN A N 16
ATOM 20393 C CA . ASN A 1 71 ? -4.007 19.821 0.363 1.00 0.00 71 ASN A CA 16
ATOM 20394 C C . ASN A 1 71 ? -4.161 18.763 1.450 1.00 0.00 71 ASN A C 16
ATOM 20395 O O . ASN A 1 71 ? -4.764 17.714 1.228 1.00 0.00 71 ASN A O 16
ATOM 20406 N N . GLY A 1 72 ? -3.612 19.047 2.628 1.00 0.00 72 GLY A N 16
ATOM 20407 C CA . GLY A 1 72 ? -3.701 18.110 3.732 1.00 0.00 72 GLY A CA 16
ATOM 20408 C C . GLY A 1 72 ? -3.372 18.753 5.065 1.00 0.00 72 GLY A C 16
ATOM 20409 O O . GLY A 1 72 ? -2.535 18.252 5.815 1.00 0.00 72 GLY A O 16
ATOM 20413 N N . GLY A 1 73 ? -4.034 19.867 5.362 1.00 0.00 73 GLY A N 16
ATOM 20414 C CA . GLY A 1 73 ? -3.794 20.563 6.612 1.00 0.00 73 GLY A CA 16
ATOM 20415 C C . GLY A 1 73 ? -4.711 20.092 7.723 1.00 0.00 73 GLY A C 16
ATOM 20416 O O . GLY A 1 73 ? -5.724 20.728 8.013 1.00 0.00 73 GLY A O 16
ATOM 20420 N N . VAL A 1 74 ? -4.356 18.973 8.347 1.00 0.00 74 VAL A N 16
ATOM 20421 C CA . VAL A 1 74 ? -5.156 18.417 9.432 1.00 0.00 74 VAL A CA 16
ATOM 20422 C C . VAL A 1 74 ? -4.760 19.025 10.774 1.00 0.00 74 VAL A C 16
ATOM 20423 O O . VAL A 1 74 ? -3.620 18.886 11.218 1.00 0.00 74 VAL A O 16
ATOM 20436 N N . SER A 1 75 ? -5.709 19.697 11.416 1.00 0.00 75 SER A N 16
ATOM 20437 C CA . SER A 1 75 ? -5.460 20.330 12.706 1.00 0.00 75 SER A CA 16
ATOM 20438 C C . SER A 1 75 ? -4.775 19.358 13.662 1.00 0.00 75 SER A C 16
ATOM 20439 O O . SER A 1 75 ? -3.756 19.683 14.271 1.00 0.00 75 SER A O 16
ATOM 20447 N N . GLY A 1 76 ? -5.344 18.164 13.792 1.00 0.00 76 GLY A N 16
ATOM 20448 C CA . GLY A 1 76 ? -4.777 17.163 14.675 1.00 0.00 76 GLY A CA 16
ATOM 20449 C C . GLY A 1 76 ? -5.735 16.750 15.775 1.00 0.00 76 GLY A C 16
ATOM 20450 O O . GLY A 1 76 ? -6.563 17.538 16.234 1.00 0.00 76 GLY A O 16
ATOM 20454 N N . PRO A 1 77 ? -5.629 15.487 16.214 1.00 0.00 77 PRO A N 16
ATOM 20455 C CA . PRO A 1 77 ? -6.487 14.942 17.271 1.00 0.00 77 PRO A CA 16
ATOM 20456 C C . PRO A 1 77 ? -6.178 15.547 18.636 1.00 0.00 77 PRO A C 16
ATOM 20457 O O . PRO A 1 77 ? -5.015 15.732 18.995 1.00 0.00 77 PRO A O 16
ATOM 20468 N N . SER A 1 78 ? -7.227 15.850 19.395 1.00 0.00 78 SER A N 16
ATOM 20469 C CA . SER A 1 78 ? -7.067 16.437 20.721 1.00 0.00 78 SER A CA 16
ATOM 20470 C C . SER A 1 78 ? -7.654 15.524 21.793 1.00 0.00 78 SER A C 16
ATOM 20471 O O . SER A 1 78 ? -8.396 14.589 21.489 1.00 0.00 78 SER A O 16
ATOM 20479 N N . SER A 1 79 ? -7.316 15.802 23.048 1.00 0.00 79 SER A N 16
ATOM 20480 C CA . SER A 1 79 ? -7.806 15.004 24.166 1.00 0.00 79 SER A CA 16
ATOM 20481 C C . SER A 1 79 ? -7.595 15.735 25.488 1.00 0.00 79 SER A C 16
ATOM 20482 O O . SER A 1 79 ? -6.931 16.770 25.539 1.00 0.00 79 SER A O 16
ATOM 20490 N N . GLY A 1 80 ? -8.164 15.187 26.558 1.00 0.00 80 GLY A N 16
ATOM 20491 C CA . GLY A 1 80 ? -8.027 15.799 27.867 1.00 0.00 80 GLY A CA 16
ATOM 20492 C C . GLY A 1 80 ? -6.761 15.368 28.578 1.00 0.00 80 GLY A C 16
ATOM 20493 O O . GLY A 1 80 ? -6.675 15.441 29.804 1.00 0.00 80 GLY A O 16
ATOM 20497 N N . GLY A 1 1 ? 0.661 -20.562 -1.383 1.00 0.00 1 GLY A N 17
ATOM 20498 C CA . GLY A 1 1 ? -0.496 -20.904 -2.188 1.00 0.00 1 GLY A CA 17
ATOM 20499 C C . GLY A 1 1 ? -1.084 -19.701 -2.898 1.00 0.00 1 GLY A C 17
ATOM 20500 O O . GLY A 1 1 ? -1.244 -18.636 -2.301 1.00 0.00 1 GLY A O 17
ATOM 20504 N N . SER A 1 2 ? -1.407 -19.869 -4.177 1.00 0.00 2 SER A N 17
ATOM 20505 C CA . SER A 1 2 ? -1.975 -18.786 -4.971 1.00 0.00 2 SER A CA 17
ATOM 20506 C C . SER A 1 2 ? -2.867 -19.337 -6.080 1.00 0.00 2 SER A C 17
ATOM 20507 O O . SER A 1 2 ? -2.387 -19.965 -7.023 1.00 0.00 2 SER A O 17
ATOM 20515 N N . SER A 1 3 ? -4.168 -19.094 -5.960 1.00 0.00 3 SER A N 17
ATOM 20516 C CA . SER A 1 3 ? -5.129 -19.568 -6.949 1.00 0.00 3 SER A CA 17
ATOM 20517 C C . SER A 1 3 ? -5.455 -18.470 -7.957 1.00 0.00 3 SER A C 17
ATOM 20518 O O . SER A 1 3 ? -5.298 -18.653 -9.164 1.00 0.00 3 SER A O 17
ATOM 20526 N N . GLY A 1 4 ? -5.912 -17.328 -7.453 1.00 0.00 4 GLY A N 17
ATOM 20527 C CA . GLY A 1 4 ? -6.255 -16.219 -8.322 1.00 0.00 4 GLY A CA 17
ATOM 20528 C C . GLY A 1 4 ? -7.571 -15.569 -7.943 1.00 0.00 4 GLY A C 17
ATOM 20529 O O . GLY A 1 4 ? -8.000 -15.646 -6.792 1.00 0.00 4 GLY A O 17
ATOM 20533 N N . SER A 1 5 ? -8.214 -14.927 -8.913 1.00 0.00 5 SER A N 17
ATOM 20534 C CA . SER A 1 5 ? -9.486 -14.257 -8.674 1.00 0.00 5 SER A CA 17
ATOM 20535 C C . SER A 1 5 ? -10.119 -13.807 -9.988 1.00 0.00 5 SER A C 17
ATOM 20536 O O . SER A 1 5 ? -9.475 -13.823 -11.036 1.00 0.00 5 SER A O 17
ATOM 20544 N N . SER A 1 6 ? -11.385 -13.406 -9.921 1.00 0.00 6 SER A N 17
ATOM 20545 C CA . SER A 1 6 ? -12.107 -12.957 -11.105 1.00 0.00 6 SER A CA 17
ATOM 20546 C C . SER A 1 6 ? -12.392 -11.460 -11.030 1.00 0.00 6 SER A C 17
ATOM 20547 O O . SER A 1 6 ? -13.326 -11.027 -10.354 1.00 0.00 6 SER A O 17
ATOM 20555 N N . GLY A 1 7 ? -11.581 -10.673 -11.731 1.00 0.00 7 GLY A N 17
ATOM 20556 C CA . GLY A 1 7 ? -11.761 -9.233 -11.730 1.00 0.00 7 GLY A CA 17
ATOM 20557 C C . GLY A 1 7 ? -10.896 -8.540 -12.765 1.00 0.00 7 GLY A C 17
ATOM 20558 O O . GLY A 1 7 ? -9.977 -7.798 -12.419 1.00 0.00 7 GLY A O 17
ATOM 20562 N N . LYS A 1 8 ? -11.188 -8.785 -14.037 1.00 0.00 8 LYS A N 17
ATOM 20563 C CA . LYS A 1 8 ? -10.431 -8.179 -15.126 1.00 0.00 8 LYS A CA 17
ATOM 20564 C C . LYS A 1 8 ? -10.648 -6.670 -15.167 1.00 0.00 8 LYS A C 17
ATOM 20565 O O . LYS A 1 8 ? -11.737 -6.200 -15.498 1.00 0.00 8 LYS A O 17
ATOM 20584 N N . ARG A 1 9 ? -9.605 -5.916 -14.832 1.00 0.00 9 ARG A N 17
ATOM 20585 C CA . ARG A 1 9 ? -9.683 -4.461 -14.832 1.00 0.00 9 ARG A CA 17
ATOM 20586 C C . ARG A 1 9 ? -11.034 -3.989 -14.300 1.00 0.00 9 ARG A C 17
ATOM 20587 O O . ARG A 1 9 ? -11.660 -3.099 -14.873 1.00 0.00 9 ARG A O 17
ATOM 20608 N N . MET A 1 10 ? -11.473 -4.592 -13.201 1.00 0.00 10 MET A N 17
ATOM 20609 C CA . MET A 1 10 ? -12.748 -4.233 -12.591 1.00 0.00 10 MET A CA 17
ATOM 20610 C C . MET A 1 10 ? -12.538 -3.313 -11.393 1.00 0.00 10 MET A C 17
ATOM 20611 O O . MET A 1 10 ? -11.406 -3.075 -10.973 1.00 0.00 10 MET A O 17
ATOM 20625 N N . ARG A 1 11 ? -13.636 -2.798 -10.848 1.00 0.00 11 ARG A N 17
ATOM 20626 C CA . ARG A 1 11 ? -13.570 -1.902 -9.699 1.00 0.00 11 ARG A CA 17
ATOM 20627 C C . ARG A 1 11 ? -13.476 -2.693 -8.397 1.00 0.00 11 ARG A C 17
ATOM 20628 O O . ARG A 1 11 ? -13.882 -3.854 -8.332 1.00 0.00 11 ARG A O 17
ATOM 20649 N N . THR A 1 12 ? -12.934 -2.058 -7.363 1.00 0.00 12 THR A N 17
ATOM 20650 C CA . THR A 1 12 ? -12.784 -2.702 -6.064 1.00 0.00 12 THR A CA 17
ATOM 20651 C C . THR A 1 12 ? -12.988 -1.705 -4.929 1.00 0.00 12 THR A C 17
ATOM 20652 O O . THR A 1 12 ? -12.730 -0.511 -5.085 1.00 0.00 12 THR A O 17
ATOM 20663 N N . SER A 1 13 ? -13.452 -2.201 -3.786 1.00 0.00 13 SER A N 17
ATOM 20664 C CA . SER A 1 13 ? -13.693 -1.353 -2.625 1.00 0.00 13 SER A CA 17
ATOM 20665 C C . SER A 1 13 ? -13.205 -2.029 -1.348 1.00 0.00 13 SER A C 17
ATOM 20666 O O . SER A 1 13 ? -13.506 -3.195 -1.094 1.00 0.00 13 SER A O 17
ATOM 20674 N N . PHE A 1 14 ? -12.446 -1.287 -0.547 1.00 0.00 14 PHE A N 17
ATOM 20675 C CA . PHE A 1 14 ? -11.914 -1.813 0.704 1.00 0.00 14 PHE A CA 17
ATOM 20676 C C . PHE A 1 14 ? -12.563 -1.127 1.904 1.00 0.00 14 PHE A C 17
ATOM 20677 O O . PHE A 1 14 ? -12.976 0.030 1.823 1.00 0.00 14 PHE A O 17
ATOM 20694 N N . LYS A 1 15 ? -12.650 -1.849 3.015 1.00 0.00 15 LYS A N 17
ATOM 20695 C CA . LYS A 1 15 ? -13.248 -1.312 4.232 1.00 0.00 15 LYS A CA 17
ATOM 20696 C C . LYS A 1 15 ? -12.275 -0.385 4.952 1.00 0.00 15 LYS A C 17
ATOM 20697 O O . LYS A 1 15 ? -11.069 -0.424 4.710 1.00 0.00 15 LYS A O 17
ATOM 20716 N N . HIS A 1 16 ? -12.806 0.449 5.841 1.00 0.00 16 HIS A N 17
ATOM 20717 C CA . HIS A 1 16 ? -11.985 1.385 6.598 1.00 0.00 16 HIS A CA 17
ATOM 20718 C C . HIS A 1 16 ? -11.250 0.672 7.729 1.00 0.00 16 HIS A C 17
ATOM 20719 O O . HIS A 1 16 ? -10.255 1.175 8.252 1.00 0.00 16 HIS A O 17
ATOM 20734 N N . HIS A 1 17 ? -11.746 -0.503 8.102 1.00 0.00 17 HIS A N 17
ATOM 20735 C CA . HIS A 1 17 ? -11.136 -1.286 9.170 1.00 0.00 17 HIS A CA 17
ATOM 20736 C C . HIS A 1 17 ? -9.844 -1.943 8.695 1.00 0.00 17 HIS A C 17
ATOM 20737 O O . HIS A 1 17 ? -8.756 -1.595 9.152 1.00 0.00 17 HIS A O 17
ATOM 20752 N N . GLN A 1 18 ? -9.973 -2.892 7.774 1.00 0.00 18 GLN A N 17
ATOM 20753 C CA . GLN A 1 18 ? -8.815 -3.598 7.238 1.00 0.00 18 GLN A CA 17
ATOM 20754 C C . GLN A 1 18 ? -7.743 -2.615 6.779 1.00 0.00 18 GLN A C 17
ATOM 20755 O O . GLN A 1 18 ? -6.574 -2.737 7.150 1.00 0.00 18 GLN A O 17
ATOM 20769 N N . LEU A 1 19 ? -8.147 -1.641 5.972 1.00 0.00 19 LEU A N 17
ATOM 20770 C CA . LEU A 1 19 ? -7.220 -0.636 5.463 1.00 0.00 19 LEU A CA 17
ATOM 20771 C C . LEU A 1 19 ? -6.454 0.027 6.604 1.00 0.00 19 LEU A C 17
ATOM 20772 O O . LEU A 1 19 ? -5.240 0.214 6.522 1.00 0.00 19 LEU A O 17
ATOM 20788 N N . ARG A 1 20 ? -7.170 0.376 7.666 1.00 0.00 20 ARG A N 17
ATOM 20789 C CA . ARG A 1 20 ? -6.558 1.017 8.824 1.00 0.00 20 ARG A CA 17
ATOM 20790 C C . ARG A 1 20 ? -5.279 0.290 9.233 1.00 0.00 20 ARG A C 17
ATOM 20791 O O . ARG A 1 20 ? -4.295 0.918 9.626 1.00 0.00 20 ARG A O 17
ATOM 20812 N N . THR A 1 21 ? -5.301 -1.035 9.138 1.00 0.00 21 THR A N 17
ATOM 20813 C CA . THR A 1 21 ? -4.145 -1.847 9.499 1.00 0.00 21 THR A CA 17
ATOM 20814 C C . THR A 1 21 ? -3.078 -1.798 8.412 1.00 0.00 21 THR A C 17
ATOM 20815 O O . THR A 1 21 ? -1.884 -1.754 8.704 1.00 0.00 21 THR A O 17
ATOM 20826 N N . MET A 1 22 ? -3.517 -1.805 7.157 1.00 0.00 22 MET A N 17
ATOM 20827 C CA . MET A 1 22 ? -2.598 -1.759 6.027 1.00 0.00 22 MET A CA 17
ATOM 20828 C C . MET A 1 22 ? -1.979 -0.372 5.884 1.00 0.00 22 MET A C 17
ATOM 20829 O O . MET A 1 22 ? -0.768 -0.202 6.030 1.00 0.00 22 MET A O 17
ATOM 20843 N N . LYS A 1 23 ? -2.818 0.617 5.597 1.00 0.00 23 LYS A N 17
ATOM 20844 C CA . LYS A 1 23 ? -2.355 1.990 5.435 1.00 0.00 23 LYS A CA 17
ATOM 20845 C C . LYS A 1 23 ? -1.303 2.337 6.483 1.00 0.00 23 LYS A C 17
ATOM 20846 O O . LYS A 1 23 ? -0.201 2.772 6.150 1.00 0.00 23 LYS A O 17
ATOM 20865 N N . SER A 1 24 ? -1.650 2.140 7.751 1.00 0.00 24 SER A N 17
ATOM 20866 C CA . SER A 1 24 ? -0.735 2.434 8.848 1.00 0.00 24 SER A CA 17
ATOM 20867 C C . SER A 1 24 ? 0.612 1.752 8.630 1.00 0.00 24 SER A C 17
ATOM 20868 O O . SER A 1 24 ? 1.666 2.355 8.832 1.00 0.00 24 SER A O 17
ATOM 20876 N N . TYR A 1 25 ? 0.569 0.490 8.218 1.00 0.00 25 TYR A N 17
ATOM 20877 C CA . TYR A 1 25 ? 1.785 -0.277 7.974 1.00 0.00 25 TYR A CA 17
ATOM 20878 C C . TYR A 1 25 ? 2.626 0.370 6.878 1.00 0.00 25 TYR A C 17
ATOM 20879 O O . TYR A 1 25 ? 3.850 0.455 6.987 1.00 0.00 25 TYR A O 17
ATOM 20897 N N . PHE A 1 26 ? 1.961 0.825 5.821 1.00 0.00 26 PHE A N 17
ATOM 20898 C CA . PHE A 1 26 ? 2.645 1.464 4.704 1.00 0.00 26 PHE A CA 17
ATOM 20899 C C . PHE A 1 26 ? 3.682 2.466 5.201 1.00 0.00 26 PHE A C 17
ATOM 20900 O O . PHE A 1 26 ? 4.729 2.652 4.583 1.00 0.00 26 PHE A O 17
ATOM 20917 N N . ALA A 1 27 ? 3.381 3.110 6.325 1.00 0.00 27 ALA A N 17
ATOM 20918 C CA . ALA A 1 27 ? 4.286 4.092 6.908 1.00 0.00 27 ALA A CA 17
ATOM 20919 C C . ALA A 1 27 ? 5.457 3.413 7.609 1.00 0.00 27 ALA A C 17
ATOM 20920 O O . ALA A 1 27 ? 6.593 3.883 7.537 1.00 0.00 27 ALA A O 17
ATOM 20927 N N . ILE A 1 28 ? 5.174 2.305 8.285 1.00 0.00 28 ILE A N 17
ATOM 20928 C CA . ILE A 1 28 ? 6.204 1.561 8.998 1.00 0.00 28 ILE A CA 17
ATOM 20929 C C . ILE A 1 28 ? 7.180 0.905 8.027 1.00 0.00 28 ILE A C 17
ATOM 20930 O O . ILE A 1 28 ? 8.394 1.067 8.147 1.00 0.00 28 ILE A O 17
ATOM 20946 N N . ASN A 1 29 ? 6.640 0.165 7.064 1.00 0.00 29 ASN A N 17
ATOM 20947 C CA . ASN A 1 29 ? 7.463 -0.514 6.070 1.00 0.00 29 ASN A CA 17
ATOM 20948 C C . ASN A 1 29 ? 6.804 -0.469 4.695 1.00 0.00 29 ASN A C 17
ATOM 20949 O O . ASN A 1 29 ? 5.745 -1.059 4.483 1.00 0.00 29 ASN A O 17
ATOM 20960 N N . HIS A 1 30 ? 7.440 0.236 3.764 1.00 0.00 30 HIS A N 17
ATOM 20961 C CA . HIS A 1 30 ? 6.916 0.358 2.407 1.00 0.00 30 HIS A CA 17
ATOM 20962 C C . HIS A 1 30 ? 7.026 -0.968 1.661 1.00 0.00 30 HIS A C 17
ATOM 20963 O O . HIS A 1 30 ? 6.091 -1.390 0.984 1.00 0.00 30 HIS A O 17
ATOM 20978 N N . ASN A 1 31 ? 8.178 -1.619 1.790 1.00 0.00 31 ASN A N 17
ATOM 20979 C CA . ASN A 1 31 ? 8.412 -2.897 1.127 1.00 0.00 31 ASN A CA 17
ATOM 20980 C C . ASN A 1 31 ? 8.402 -4.043 2.134 1.00 0.00 31 ASN A C 17
ATOM 20981 O O . ASN A 1 31 ? 9.446 -4.523 2.576 1.00 0.00 31 ASN A O 17
ATOM 20992 N N . PRO A 1 32 ? 7.194 -4.493 2.506 1.00 0.00 32 PRO A N 17
ATOM 20993 C CA . PRO A 1 32 ? 7.018 -5.588 3.463 1.00 0.00 32 PRO A CA 17
ATOM 20994 C C . PRO A 1 32 ? 7.452 -6.934 2.892 1.00 0.00 32 PRO A C 17
ATOM 20995 O O . PRO A 1 32 ? 7.486 -7.120 1.676 1.00 0.00 32 PRO A O 17
ATOM 21006 N N . ASP A 1 33 ? 7.782 -7.869 3.776 1.00 0.00 33 ASP A N 17
ATOM 21007 C CA . ASP A 1 33 ? 8.213 -9.198 3.360 1.00 0.00 33 ASP A CA 17
ATOM 21008 C C . ASP A 1 33 ? 7.071 -10.202 3.484 1.00 0.00 33 ASP A C 17
ATOM 21009 O O . ASP A 1 33 ? 5.998 -9.878 3.990 1.00 0.00 33 ASP A O 17
ATOM 21018 N N . ALA A 1 34 ? 7.311 -11.424 3.018 1.00 0.00 34 ALA A N 17
ATOM 21019 C CA . ALA A 1 34 ? 6.305 -12.476 3.079 1.00 0.00 34 ALA A CA 17
ATOM 21020 C C . ALA A 1 34 ? 5.654 -12.535 4.457 1.00 0.00 34 ALA A C 17
ATOM 21021 O O . ALA A 1 34 ? 4.441 -12.372 4.589 1.00 0.00 34 ALA A O 17
ATOM 21028 N N . LYS A 1 35 ? 6.467 -12.768 5.481 1.00 0.00 35 LYS A N 17
ATOM 21029 C CA . LYS A 1 35 ? 5.971 -12.848 6.849 1.00 0.00 35 LYS A CA 17
ATOM 21030 C C . LYS A 1 35 ? 4.896 -11.796 7.101 1.00 0.00 35 LYS A C 17
ATOM 21031 O O . LYS A 1 35 ? 3.806 -12.111 7.580 1.00 0.00 35 LYS A O 17
ATOM 21050 N N . ASP A 1 36 ? 5.207 -10.548 6.772 1.00 0.00 36 ASP A N 17
ATOM 21051 C CA . ASP A 1 36 ? 4.265 -9.450 6.960 1.00 0.00 36 ASP A CA 17
ATOM 21052 C C . ASP A 1 36 ? 3.039 -9.629 6.069 1.00 0.00 36 ASP A C 17
ATOM 21053 O O . ASP A 1 36 ? 1.906 -9.419 6.506 1.00 0.00 36 ASP A O 17
ATOM 21062 N N . LEU A 1 37 ? 3.272 -10.016 4.821 1.00 0.00 37 LEU A N 17
ATOM 21063 C CA . LEU A 1 37 ? 2.186 -10.222 3.868 1.00 0.00 37 LEU A CA 17
ATOM 21064 C C . LEU A 1 37 ? 1.163 -11.214 4.415 1.00 0.00 37 LEU A C 17
ATOM 21065 O O . LEU A 1 37 ? -0.022 -10.901 4.529 1.00 0.00 37 LEU A O 17
ATOM 21081 N N . LYS A 1 38 ? 1.630 -12.411 4.752 1.00 0.00 38 LYS A N 17
ATOM 21082 C CA . LYS A 1 38 ? 0.759 -13.449 5.290 1.00 0.00 38 LYS A CA 17
ATOM 21083 C C . LYS A 1 38 ? 0.139 -13.007 6.612 1.00 0.00 38 LYS A C 17
ATOM 21084 O O . LYS A 1 38 ? -1.007 -13.340 6.911 1.00 0.00 38 LYS A O 17
ATOM 21103 N N . GLN A 1 39 ? 0.904 -12.256 7.398 1.00 0.00 39 GLN A N 17
ATOM 21104 C CA . GLN A 1 39 ? 0.429 -11.769 8.687 1.00 0.00 39 GLN A CA 17
ATOM 21105 C C . GLN A 1 39 ? -0.691 -10.750 8.505 1.00 0.00 39 GLN A C 17
ATOM 21106 O O . GLN A 1 39 ? -1.591 -10.644 9.339 1.00 0.00 39 GLN A O 17
ATOM 21120 N N . LEU A 1 40 ? -0.629 -10.000 7.409 1.00 0.00 40 LEU A N 17
ATOM 21121 C CA . LEU A 1 40 ? -1.638 -8.987 7.118 1.00 0.00 40 LEU A CA 17
ATOM 21122 C C . LEU A 1 40 ? -2.928 -9.631 6.622 1.00 0.00 40 LEU A C 17
ATOM 21123 O O . LEU A 1 40 ? -4.021 -9.272 7.060 1.00 0.00 40 LEU A O 17
ATOM 21139 N N . ALA A 1 41 ? -2.794 -10.587 5.709 1.00 0.00 41 ALA A N 17
ATOM 21140 C CA . ALA A 1 41 ? -3.950 -11.286 5.158 1.00 0.00 41 ALA A CA 17
ATOM 21141 C C . ALA A 1 41 ? -4.948 -11.644 6.254 1.00 0.00 41 ALA A C 17
ATOM 21142 O O . ALA A 1 41 ? -6.136 -11.822 5.987 1.00 0.00 41 ALA A O 17
ATOM 21149 N N . GLN A 1 42 ? -4.457 -11.749 7.484 1.00 0.00 42 GLN A N 17
ATOM 21150 C CA . GLN A 1 42 ? -5.307 -12.089 8.619 1.00 0.00 42 GLN A CA 17
ATOM 21151 C C . GLN A 1 42 ? -5.857 -10.831 9.283 1.00 0.00 42 GLN A C 17
ATOM 21152 O O . GLN A 1 42 ? -7.064 -10.705 9.497 1.00 0.00 42 GLN A O 17
ATOM 21166 N N . LYS A 1 43 ? -4.966 -9.900 9.608 1.00 0.00 43 LYS A N 17
ATOM 21167 C CA . LYS A 1 43 ? -5.361 -8.651 10.246 1.00 0.00 43 LYS A CA 17
ATOM 21168 C C . LYS A 1 43 ? -6.414 -7.925 9.416 1.00 0.00 43 LYS A C 17
ATOM 21169 O O . LYS A 1 43 ? -7.148 -7.077 9.927 1.00 0.00 43 LYS A O 17
ATOM 21188 N N . THR A 1 44 ? -6.487 -8.263 8.133 1.00 0.00 44 THR A N 17
ATOM 21189 C CA . THR A 1 44 ? -7.451 -7.644 7.231 1.00 0.00 44 THR A CA 17
ATOM 21190 C C . THR A 1 44 ? -8.427 -8.676 6.678 1.00 0.00 44 THR A C 17
ATOM 21191 O O . THR A 1 44 ? -9.594 -8.373 6.433 1.00 0.00 44 THR A O 17
ATOM 21202 N N . GLY A 1 45 ? -7.942 -9.899 6.484 1.00 0.00 45 GLY A N 17
ATOM 21203 C CA . GLY A 1 45 ? -8.786 -10.957 5.961 1.00 0.00 45 GLY A CA 17
ATOM 21204 C C . GLY A 1 45 ? -8.582 -11.181 4.476 1.00 0.00 45 GLY A C 17
ATOM 21205 O O . GLY A 1 45 ? -8.909 -12.246 3.949 1.00 0.00 45 GLY A O 17
ATOM 21209 N N . LEU A 1 46 ? -8.039 -10.176 3.796 1.00 0.00 46 LEU A N 17
ATOM 21210 C CA . LEU A 1 46 ? -7.793 -10.266 2.361 1.00 0.00 46 LEU A CA 17
ATOM 21211 C C . LEU A 1 46 ? -6.771 -11.356 2.052 1.00 0.00 46 LEU A C 17
ATOM 21212 O O . LEU A 1 46 ? -6.207 -11.970 2.960 1.00 0.00 46 LEU A O 17
ATOM 21228 N N . THR A 1 47 ? -6.535 -11.591 0.765 1.00 0.00 47 THR A N 17
ATOM 21229 C CA . THR A 1 47 ? -5.581 -12.606 0.337 1.00 0.00 47 THR A CA 17
ATOM 21230 C C . THR A 1 47 ? -4.186 -12.014 0.170 1.00 0.00 47 THR A C 17
ATOM 21231 O O . THR A 1 47 ? -4.021 -10.796 0.103 1.00 0.00 47 THR A O 17
ATOM 21242 N N . LYS A 1 48 ? -3.183 -12.883 0.102 1.00 0.00 48 LYS A N 17
ATOM 21243 C CA . LYS A 1 48 ? -1.801 -12.446 -0.058 1.00 0.00 48 LYS A CA 17
ATOM 21244 C C . LYS A 1 48 ? -1.645 -11.582 -1.305 1.00 0.00 48 LYS A C 17
ATOM 21245 O O . LYS A 1 48 ? -1.040 -10.511 -1.258 1.00 0.00 48 LYS A O 17
ATOM 21264 N N . ARG A 1 49 ? -2.195 -12.054 -2.420 1.00 0.00 49 ARG A N 17
ATOM 21265 C CA . ARG A 1 49 ? -2.116 -11.324 -3.679 1.00 0.00 49 ARG A CA 17
ATOM 21266 C C . ARG A 1 49 ? -2.689 -9.918 -3.528 1.00 0.00 49 ARG A C 17
ATOM 21267 O O . ARG A 1 49 ? -2.014 -8.927 -3.810 1.00 0.00 49 ARG A O 17
ATOM 21288 N N . VAL A 1 50 ? -3.940 -9.839 -3.083 1.00 0.00 50 VAL A N 17
ATOM 21289 C CA . VAL A 1 50 ? -4.604 -8.554 -2.895 1.00 0.00 50 VAL A CA 17
ATOM 21290 C C . VAL A 1 50 ? -3.685 -7.558 -2.197 1.00 0.00 50 VAL A C 17
ATOM 21291 O O . VAL A 1 50 ? -3.575 -6.402 -2.611 1.00 0.00 50 VAL A O 17
ATOM 21304 N N . LEU A 1 51 ? -3.027 -8.011 -1.135 1.00 0.00 51 LEU A N 17
ATOM 21305 C CA . LEU A 1 51 ? -2.116 -7.159 -0.379 1.00 0.00 51 LEU A CA 17
ATOM 21306 C C . LEU A 1 51 ? -0.942 -6.713 -1.245 1.00 0.00 51 LEU A C 17
ATOM 21307 O O . LEU A 1 51 ? -0.668 -5.520 -1.368 1.00 0.00 51 LEU A O 17
ATOM 21323 N N . GLN A 1 52 ? -0.254 -7.680 -1.842 1.00 0.00 52 GLN A N 17
ATOM 21324 C CA . GLN A 1 52 ? 0.890 -7.387 -2.698 1.00 0.00 52 GLN A CA 17
ATOM 21325 C C . GLN A 1 52 ? 0.568 -6.256 -3.668 1.00 0.00 52 GLN A C 17
ATOM 21326 O O . GLN A 1 52 ? 1.284 -5.256 -3.734 1.00 0.00 52 GLN A O 17
ATOM 21340 N N . VAL A 1 53 ? -0.515 -6.419 -4.422 1.00 0.00 53 VAL A N 17
ATOM 21341 C CA . VAL A 1 53 ? -0.933 -5.413 -5.390 1.00 0.00 53 VAL A CA 17
ATOM 21342 C C . VAL A 1 53 ? -1.227 -4.083 -4.705 1.00 0.00 53 VAL A C 17
ATOM 21343 O O . VAL A 1 53 ? -0.569 -3.077 -4.972 1.00 0.00 53 VAL A O 17
ATOM 21356 N N . TRP A 1 54 ? -2.219 -4.085 -3.821 1.00 0.00 54 TRP A N 17
ATOM 21357 C CA . TRP A 1 54 ? -2.600 -2.878 -3.097 1.00 0.00 54 TRP A CA 17
ATOM 21358 C C . TRP A 1 54 ? -1.369 -2.080 -2.683 1.00 0.00 54 TRP A C 17
ATOM 21359 O O . TRP A 1 54 ? -1.229 -0.908 -3.035 1.00 0.00 54 TRP A O 17
ATOM 21380 N N . PHE A 1 55 ? -0.478 -2.721 -1.932 1.00 0.00 55 PHE A N 17
ATOM 21381 C CA . PHE A 1 55 ? 0.741 -2.069 -1.469 1.00 0.00 55 PHE A CA 17
ATOM 21382 C C . PHE A 1 55 ? 1.541 -1.514 -2.644 1.00 0.00 55 PHE A C 17
ATOM 21383 O O . PHE A 1 55 ? 1.922 -0.344 -2.650 1.00 0.00 55 PHE A O 17
ATOM 21400 N N . GLN A 1 56 ? 1.791 -2.362 -3.636 1.00 0.00 56 GLN A N 17
ATOM 21401 C CA . GLN A 1 56 ? 2.546 -1.956 -4.816 1.00 0.00 56 GLN A CA 17
ATOM 21402 C C . GLN A 1 56 ? 1.932 -0.715 -5.455 1.00 0.00 56 GLN A C 17
ATOM 21403 O O . GLN A 1 56 ? 2.645 0.169 -5.928 1.00 0.00 56 GLN A O 17
ATOM 21417 N N . ASN A 1 57 ? 0.603 -0.656 -5.466 1.00 0.00 57 ASN A N 17
ATOM 21418 C CA . ASN A 1 57 ? -0.106 0.476 -6.048 1.00 0.00 57 ASN A CA 17
ATOM 21419 C C . ASN A 1 57 ? 0.166 1.753 -5.259 1.00 0.00 57 ASN A C 17
ATOM 21420 O O . ASN A 1 57 ? 0.283 2.836 -5.832 1.00 0.00 57 ASN A O 17
ATOM 21431 N N . ALA A 1 58 ? 0.267 1.617 -3.942 1.00 0.00 58 ALA A N 17
ATOM 21432 C CA . ALA A 1 58 ? 0.528 2.759 -3.074 1.00 0.00 58 ALA A CA 17
ATOM 21433 C C . ALA A 1 58 ? 1.801 3.486 -3.491 1.00 0.00 58 ALA A C 17
ATOM 21434 O O . ALA A 1 58 ? 1.791 4.696 -3.718 1.00 0.00 58 ALA A O 17
ATOM 21441 N N . ARG A 1 59 ? 2.897 2.740 -3.591 1.00 0.00 59 ARG A N 17
ATOM 21442 C CA . ARG A 1 59 ? 4.179 3.316 -3.980 1.00 0.00 59 ARG A CA 17
ATOM 21443 C C . ARG A 1 59 ? 4.025 4.207 -5.209 1.00 0.00 59 ARG A C 17
ATOM 21444 O O . ARG A 1 59 ? 4.568 5.310 -5.260 1.00 0.00 59 ARG A O 17
ATOM 21465 N N . ALA A 1 60 ? 3.281 3.721 -6.197 1.00 0.00 60 ALA A N 17
ATOM 21466 C CA . ALA A 1 60 ? 3.054 4.474 -7.424 1.00 0.00 60 ALA A CA 17
ATOM 21467 C C . ALA A 1 60 ? 2.531 5.873 -7.121 1.00 0.00 60 ALA A C 17
ATOM 21468 O O . ALA A 1 60 ? 2.946 6.851 -7.743 1.00 0.00 60 ALA A O 17
ATOM 21475 N N . LYS A 1 61 ? 1.617 5.963 -6.161 1.00 0.00 61 LYS A N 17
ATOM 21476 C CA . LYS A 1 61 ? 1.036 7.243 -5.773 1.00 0.00 61 LYS A CA 17
ATOM 21477 C C . LYS A 1 61 ? 2.094 8.158 -5.163 1.00 0.00 61 LYS A C 17
ATOM 21478 O O . LYS A 1 61 ? 2.285 9.288 -5.611 1.00 0.00 61 LYS A O 17
ATOM 21497 N N . PHE A 1 62 ? 2.779 7.661 -4.139 1.00 0.00 62 PHE A N 17
ATOM 21498 C CA . PHE A 1 62 ? 3.818 8.433 -3.467 1.00 0.00 62 PHE A CA 17
ATOM 21499 C C . PHE A 1 62 ? 4.846 8.950 -4.470 1.00 0.00 62 PHE A C 17
ATOM 21500 O O . PHE A 1 62 ? 5.253 10.111 -4.414 1.00 0.00 62 PHE A O 17
ATOM 21517 N N . ARG A 1 63 ? 5.260 8.080 -5.384 1.00 0.00 63 ARG A N 17
ATOM 21518 C CA . ARG A 1 63 ? 6.242 8.447 -6.398 1.00 0.00 63 ARG A CA 17
ATOM 21519 C C . ARG A 1 63 ? 6.004 9.870 -6.894 1.00 0.00 63 ARG A C 17
ATOM 21520 O O . ARG A 1 63 ? 6.936 10.671 -6.981 1.00 0.00 63 ARG A O 17
ATOM 21541 N N . ARG A 1 64 ? 4.753 10.178 -7.217 1.00 0.00 64 ARG A N 17
ATOM 21542 C CA . ARG A 1 64 ? 4.394 11.504 -7.706 1.00 0.00 64 ARG A CA 17
ATOM 21543 C C . ARG A 1 64 ? 5.081 12.591 -6.884 1.00 0.00 64 ARG A C 17
ATOM 21544 O O . ARG A 1 64 ? 5.898 13.351 -7.403 1.00 0.00 64 ARG A O 17
ATOM 21565 N N . ASN A 1 65 ? 4.745 12.658 -5.601 1.00 0.00 65 ASN A N 17
ATOM 21566 C CA . ASN A 1 65 ? 5.329 13.652 -4.708 1.00 0.00 65 ASN A CA 17
ATOM 21567 C C . ASN A 1 65 ? 6.852 13.617 -4.778 1.00 0.00 65 ASN A C 17
ATOM 21568 O O . ASN A 1 65 ? 7.501 14.652 -4.937 1.00 0.00 65 ASN A O 17
ATOM 21579 N N . LEU A 1 66 ? 7.417 12.421 -4.659 1.00 0.00 66 LEU A N 17
ATOM 21580 C CA . LEU A 1 66 ? 8.866 12.250 -4.711 1.00 0.00 66 LEU A CA 17
ATOM 21581 C C . LEU A 1 66 ? 9.472 13.071 -5.844 1.00 0.00 66 LEU A C 17
ATOM 21582 O O . LEU A 1 66 ? 10.512 13.708 -5.676 1.00 0.00 66 LEU A O 17
ATOM 21598 N N . LEU A 1 67 ? 8.813 13.052 -6.998 1.00 0.00 67 LEU A N 17
ATOM 21599 C CA . LEU A 1 67 ? 9.285 13.797 -8.160 1.00 0.00 67 LEU A CA 17
ATOM 21600 C C . LEU A 1 67 ? 9.273 15.297 -7.887 1.00 0.00 67 LEU A C 17
ATOM 21601 O O . LEU A 1 67 ? 10.166 16.024 -8.323 1.00 0.00 67 LEU A O 17
ATOM 21617 N N . ARG A 1 68 ? 8.257 15.752 -7.163 1.00 0.00 68 ARG A N 17
ATOM 21618 C CA . ARG A 1 68 ? 8.129 17.167 -6.831 1.00 0.00 68 ARG A CA 17
ATOM 21619 C C . ARG A 1 68 ? 9.353 17.658 -6.064 1.00 0.00 68 ARG A C 17
ATOM 21620 O O . ARG A 1 68 ? 10.074 16.868 -5.454 1.00 0.00 68 ARG A O 17
ATOM 21641 N N . GLN A 1 69 ? 9.581 18.967 -6.099 1.00 0.00 69 GLN A N 17
ATOM 21642 C CA . GLN A 1 69 ? 10.719 19.563 -5.410 1.00 0.00 69 GLN A CA 17
ATOM 21643 C C . GLN A 1 69 ? 10.376 19.864 -3.954 1.00 0.00 69 GLN A C 17
ATOM 21644 O O . GLN A 1 69 ? 10.360 21.021 -3.538 1.00 0.00 69 GLN A O 17
ATOM 21658 N N . GLU A 1 70 ? 10.100 18.814 -3.186 1.00 0.00 70 GLU A N 17
ATOM 21659 C CA . GLU A 1 70 ? 9.756 18.969 -1.778 1.00 0.00 70 GLU A CA 17
ATOM 21660 C C . GLU A 1 70 ? 10.985 18.779 -0.893 1.00 0.00 70 GLU A C 17
ATOM 21661 O O . GLU A 1 70 ? 10.931 18.083 0.120 1.00 0.00 70 GLU A O 17
ATOM 21673 N N . ASN A 1 71 ? 12.091 19.403 -1.285 1.00 0.00 71 ASN A N 17
ATOM 21674 C CA . ASN A 1 71 ? 13.334 19.302 -0.529 1.00 0.00 71 ASN A CA 17
ATOM 21675 C C . ASN A 1 71 ? 14.392 20.244 -1.096 1.00 0.00 71 ASN A C 17
ATOM 21676 O O . ASN A 1 71 ? 14.207 20.836 -2.157 1.00 0.00 71 ASN A O 17
ATOM 21687 N N . GLY A 1 72 ? 15.504 20.376 -0.378 1.00 0.00 72 GLY A N 17
ATOM 21688 C CA . GLY A 1 72 ? 16.577 21.245 -0.825 1.00 0.00 72 GLY A CA 17
ATOM 21689 C C . GLY A 1 72 ? 17.813 20.474 -1.241 1.00 0.00 72 GLY A C 17
ATOM 21690 O O . GLY A 1 72 ? 18.664 20.155 -0.412 1.00 0.00 72 GLY A O 17
ATOM 21694 N N . GLY A 1 73 ? 17.913 20.172 -2.532 1.00 0.00 73 GLY A N 17
ATOM 21695 C CA . GLY A 1 73 ? 19.057 19.435 -3.035 1.00 0.00 73 GLY A CA 17
ATOM 21696 C C . GLY A 1 73 ? 18.655 18.169 -3.765 1.00 0.00 73 GLY A C 17
ATOM 21697 O O . GLY A 1 73 ? 19.068 17.940 -4.902 1.00 0.00 73 GLY A O 17
ATOM 21701 N N . VAL A 1 74 ? 17.849 17.340 -3.110 1.00 0.00 74 VAL A N 17
ATOM 21702 C CA . VAL A 1 74 ? 17.390 16.089 -3.703 1.00 0.00 74 VAL A CA 17
ATOM 21703 C C . VAL A 1 74 ? 18.464 15.480 -4.598 1.00 0.00 74 VAL A C 17
ATOM 21704 O O . VAL A 1 74 ? 18.161 14.881 -5.630 1.00 0.00 74 VAL A O 17
ATOM 21717 N N . SER A 1 75 ? 19.722 15.638 -4.195 1.00 0.00 75 SER A N 17
ATOM 21718 C CA . SER A 1 75 ? 20.843 15.107 -4.963 1.00 0.00 75 SER A CA 17
ATOM 21719 C C . SER A 1 75 ? 20.651 13.619 -5.244 1.00 0.00 75 SER A C 17
ATOM 21720 O O . SER A 1 75 ? 20.154 12.875 -4.401 1.00 0.00 75 SER A O 17
ATOM 21728 N N . GLY A 1 76 ? 21.050 13.194 -6.439 1.00 0.00 76 GLY A N 17
ATOM 21729 C CA . GLY A 1 76 ? 20.914 11.797 -6.812 1.00 0.00 76 GLY A CA 17
ATOM 21730 C C . GLY A 1 76 ? 20.888 11.599 -8.315 1.00 0.00 76 GLY A C 17
ATOM 21731 O O . GLY A 1 76 ? 19.841 11.343 -8.910 1.00 0.00 76 GLY A O 17
ATOM 21735 N N . PRO A 1 77 ? 22.062 11.720 -8.952 1.00 0.00 77 PRO A N 17
ATOM 21736 C CA . PRO A 1 77 ? 22.195 11.557 -10.404 1.00 0.00 77 PRO A CA 17
ATOM 21737 C C . PRO A 1 77 ? 21.992 10.112 -10.845 1.00 0.00 77 PRO A C 17
ATOM 21738 O O . PRO A 1 77 ? 22.158 9.182 -10.056 1.00 0.00 77 PRO A O 17
ATOM 21749 N N . SER A 1 78 ? 21.634 9.930 -12.112 1.00 0.00 78 SER A N 17
ATOM 21750 C CA . SER A 1 78 ? 21.405 8.598 -12.659 1.00 0.00 78 SER A CA 17
ATOM 21751 C C . SER A 1 78 ? 21.942 8.495 -14.082 1.00 0.00 78 SER A C 17
ATOM 21752 O O . SER A 1 78 ? 22.304 9.499 -14.696 1.00 0.00 78 SER A O 17
ATOM 21760 N N . SER A 1 79 ? 21.989 7.273 -14.605 1.00 0.00 79 SER A N 17
ATOM 21761 C CA . SER A 1 79 ? 22.485 7.037 -15.955 1.00 0.00 79 SER A CA 17
ATOM 21762 C C . SER A 1 79 ? 21.354 7.138 -16.974 1.00 0.00 79 SER A C 17
ATOM 21763 O O . SER A 1 79 ? 20.180 7.202 -16.611 1.00 0.00 79 SER A O 17
ATOM 21771 N N . GLY A 1 80 ? 21.717 7.154 -18.253 1.00 0.00 80 GLY A N 17
ATOM 21772 C CA . GLY A 1 80 ? 20.722 7.248 -19.306 1.00 0.00 80 GLY A CA 17
ATOM 21773 C C . GLY A 1 80 ? 21.057 6.375 -20.499 1.00 0.00 80 GLY A C 17
ATOM 21774 O O . GLY A 1 80 ? 22.227 6.114 -20.778 1.00 0.00 80 GLY A O 17
ATOM 21778 N N . GLY A 1 1 ? 4.595 -12.240 -22.266 1.00 0.00 1 GLY A N 18
ATOM 21779 C CA . GLY A 1 1 ? 3.221 -12.313 -21.806 1.00 0.00 1 GLY A CA 18
ATOM 21780 C C . GLY A 1 1 ? 2.320 -11.321 -22.513 1.00 0.00 1 GLY A C 18
ATOM 21781 O O . GLY A 1 1 ? 2.795 -10.357 -23.112 1.00 0.00 1 GLY A O 18
ATOM 21785 N N . SER A 1 2 ? 1.013 -11.556 -22.443 1.00 0.00 2 SER A N 18
ATOM 21786 C CA . SER A 1 2 ? 0.042 -10.678 -23.086 1.00 0.00 2 SER A CA 18
ATOM 21787 C C . SER A 1 2 ? -0.228 -9.446 -22.227 1.00 0.00 2 SER A C 18
ATOM 21788 O O . SER A 1 2 ? -0.049 -8.313 -22.675 1.00 0.00 2 SER A O 18
ATOM 21796 N N . SER A 1 3 ? -0.659 -9.676 -20.992 1.00 0.00 3 SER A N 18
ATOM 21797 C CA . SER A 1 3 ? -0.958 -8.586 -20.070 1.00 0.00 3 SER A CA 18
ATOM 21798 C C . SER A 1 3 ? -2.224 -7.848 -20.495 1.00 0.00 3 SER A C 18
ATOM 21799 O O . SER A 1 3 ? -2.282 -6.619 -20.458 1.00 0.00 3 SER A O 18
ATOM 21807 N N . GLY A 1 4 ? -3.238 -8.607 -20.898 1.00 0.00 4 GLY A N 18
ATOM 21808 C CA . GLY A 1 4 ? -4.489 -8.009 -21.325 1.00 0.00 4 GLY A CA 18
ATOM 21809 C C . GLY A 1 4 ? -5.592 -8.178 -20.299 1.00 0.00 4 GLY A C 18
ATOM 21810 O O . GLY A 1 4 ? -5.375 -7.974 -19.105 1.00 0.00 4 GLY A O 18
ATOM 21814 N N . SER A 1 5 ? -6.779 -8.552 -20.764 1.00 0.00 5 SER A N 18
ATOM 21815 C CA . SER A 1 5 ? -7.922 -8.743 -19.880 1.00 0.00 5 SER A CA 18
ATOM 21816 C C . SER A 1 5 ? -8.007 -7.619 -18.851 1.00 0.00 5 SER A C 18
ATOM 21817 O O . SER A 1 5 ? -8.269 -7.860 -17.672 1.00 0.00 5 SER A O 18
ATOM 21825 N N . SER A 1 6 ? -7.783 -6.391 -19.306 1.00 0.00 6 SER A N 18
ATOM 21826 C CA . SER A 1 6 ? -7.830 -5.229 -18.426 1.00 0.00 6 SER A CA 18
ATOM 21827 C C . SER A 1 6 ? -9.273 -4.844 -18.111 1.00 0.00 6 SER A C 18
ATOM 21828 O O . SER A 1 6 ? -10.110 -4.742 -19.006 1.00 0.00 6 SER A O 18
ATOM 21836 N N . GLY A 1 7 ? -9.554 -4.632 -16.829 1.00 0.00 7 GLY A N 18
ATOM 21837 C CA . GLY A 1 7 ? -10.896 -4.260 -16.417 1.00 0.00 7 GLY A CA 18
ATOM 21838 C C . GLY A 1 7 ? -11.476 -5.221 -15.399 1.00 0.00 7 GLY A C 18
ATOM 21839 O O . GLY A 1 7 ? -12.640 -5.611 -15.494 1.00 0.00 7 GLY A O 18
ATOM 21843 N N . LYS A 1 8 ? -10.663 -5.608 -14.421 1.00 0.00 8 LYS A N 18
ATOM 21844 C CA . LYS A 1 8 ? -11.101 -6.530 -13.380 1.00 0.00 8 LYS A CA 18
ATOM 21845 C C . LYS A 1 8 ? -10.612 -6.075 -12.010 1.00 0.00 8 LYS A C 18
ATOM 21846 O O . LYS A 1 8 ? -9.415 -5.878 -11.800 1.00 0.00 8 LYS A O 18
ATOM 21865 N N . ARG A 1 9 ? -11.547 -5.912 -11.078 1.00 0.00 9 ARG A N 18
ATOM 21866 C CA . ARG A 1 9 ? -11.210 -5.480 -9.726 1.00 0.00 9 ARG A CA 18
ATOM 21867 C C . ARG A 1 9 ? -10.166 -4.367 -9.755 1.00 0.00 9 ARG A C 18
ATOM 21868 O O . ARG A 1 9 ? -9.279 -4.315 -8.904 1.00 0.00 9 ARG A O 18
ATOM 21889 N N . MET A 1 10 ? -10.280 -3.481 -10.739 1.00 0.00 10 MET A N 18
ATOM 21890 C CA . MET A 1 10 ? -9.346 -2.370 -10.877 1.00 0.00 10 MET A CA 18
ATOM 21891 C C . MET A 1 10 ? -9.539 -1.355 -9.755 1.00 0.00 10 MET A C 18
ATOM 21892 O O . MET A 1 10 ? -8.654 -1.163 -8.921 1.00 0.00 10 MET A O 18
ATOM 21906 N N . ARG A 1 11 ? -10.699 -0.709 -9.739 1.00 0.00 11 ARG A N 18
ATOM 21907 C CA . ARG A 1 11 ? -11.007 0.287 -8.720 1.00 0.00 11 ARG A CA 18
ATOM 21908 C C . ARG A 1 11 ? -10.751 -0.270 -7.322 1.00 0.00 11 ARG A C 18
ATOM 21909 O O . ARG A 1 11 ? -10.613 -1.479 -7.139 1.00 0.00 11 ARG A O 18
ATOM 21930 N N . THR A 1 12 ? -10.687 0.623 -6.338 1.00 0.00 12 THR A N 18
ATOM 21931 C CA . THR A 1 12 ? -10.446 0.223 -4.958 1.00 0.00 12 THR A CA 18
ATOM 21932 C C . THR A 1 12 ? -11.689 0.430 -4.100 1.00 0.00 12 THR A C 18
ATOM 21933 O O . THR A 1 12 ? -12.052 1.562 -3.779 1.00 0.00 12 THR A O 18
ATOM 21944 N N . SER A 1 13 ? -12.338 -0.670 -3.731 1.00 0.00 13 SER A N 18
ATOM 21945 C CA . SER A 1 13 ? -13.542 -0.608 -2.912 1.00 0.00 13 SER A CA 18
ATOM 21946 C C . SER A 1 13 ? -13.356 -1.382 -1.611 1.00 0.00 13 SER A C 18
ATOM 21947 O O . SER A 1 13 ? -14.199 -2.196 -1.232 1.00 0.00 13 SER A O 18
ATOM 21955 N N . PHE A 1 14 ? -12.243 -1.124 -0.931 1.00 0.00 14 PHE A N 18
ATOM 21956 C CA . PHE A 1 14 ? -11.943 -1.796 0.328 1.00 0.00 14 PHE A CA 18
ATOM 21957 C C . PHE A 1 14 ? -12.651 -1.111 1.492 1.00 0.00 14 PHE A C 18
ATOM 21958 O O . PHE A 1 14 ? -13.218 -0.030 1.340 1.00 0.00 14 PHE A O 18
ATOM 21975 N N . LYS A 1 15 ? -12.613 -1.750 2.658 1.00 0.00 15 LYS A N 18
ATOM 21976 C CA . LYS A 1 15 ? -13.250 -1.204 3.850 1.00 0.00 15 LYS A CA 18
ATOM 21977 C C . LYS A 1 15 ? -12.316 -0.236 4.570 1.00 0.00 15 LYS A C 18
ATOM 21978 O O . LYS A 1 15 ? -11.124 -0.169 4.271 1.00 0.00 15 LYS A O 18
ATOM 21997 N N . HIS A 1 16 ? -12.866 0.512 5.523 1.00 0.00 16 HIS A N 18
ATOM 21998 C CA . HIS A 1 16 ? -12.081 1.474 6.288 1.00 0.00 16 HIS A CA 18
ATOM 21999 C C . HIS A 1 16 ? -11.415 0.803 7.485 1.00 0.00 16 HIS A C 18
ATOM 22000 O O . HIS A 1 16 ? -10.485 1.350 8.078 1.00 0.00 16 HIS A O 18
ATOM 22015 N N . HIS A 1 17 ? -11.897 -0.384 7.836 1.00 0.00 17 HIS A N 18
ATOM 22016 C CA . HIS A 1 17 ? -11.349 -1.131 8.962 1.00 0.00 17 HIS A CA 18
ATOM 22017 C C . HIS A 1 17 ? -10.053 -1.835 8.569 1.00 0.00 17 HIS A C 18
ATOM 22018 O O . HIS A 1 17 ? -8.977 -1.495 9.059 1.00 0.00 17 HIS A O 18
ATOM 22033 N N . GLN A 1 18 ? -10.167 -2.819 7.683 1.00 0.00 18 GLN A N 18
ATOM 22034 C CA . GLN A 1 18 ? -9.005 -3.572 7.225 1.00 0.00 18 GLN A CA 18
ATOM 22035 C C . GLN A 1 18 ? -7.895 -2.634 6.762 1.00 0.00 18 GLN A C 18
ATOM 22036 O O . GLN A 1 18 ? -6.746 -2.759 7.184 1.00 0.00 18 GLN A O 18
ATOM 22050 N N . LEU A 1 19 ? -8.248 -1.692 5.893 1.00 0.00 19 LEU A N 18
ATOM 22051 C CA . LEU A 1 19 ? -7.281 -0.732 5.373 1.00 0.00 19 LEU A CA 18
ATOM 22052 C C . LEU A 1 19 ? -6.540 -0.036 6.510 1.00 0.00 19 LEU A C 18
ATOM 22053 O O . LEU A 1 19 ? -5.315 0.086 6.482 1.00 0.00 19 LEU A O 18
ATOM 22069 N N . ARG A 1 20 ? -7.291 0.418 7.508 1.00 0.00 20 ARG A N 18
ATOM 22070 C CA . ARG A 1 20 ? -6.704 1.101 8.654 1.00 0.00 20 ARG A CA 18
ATOM 22071 C C . ARG A 1 20 ? -5.441 0.387 9.126 1.00 0.00 20 ARG A C 18
ATOM 22072 O O . ARG A 1 20 ? -4.474 1.024 9.546 1.00 0.00 20 ARG A O 18
ATOM 22093 N N . THR A 1 21 ? -5.456 -0.941 9.055 1.00 0.00 21 THR A N 18
ATOM 22094 C CA . THR A 1 21 ? -4.314 -1.742 9.475 1.00 0.00 21 THR A CA 18
ATOM 22095 C C . THR A 1 21 ? -3.186 -1.671 8.452 1.00 0.00 21 THR A C 18
ATOM 22096 O O . THR A 1 21 ? -2.014 -1.580 8.813 1.00 0.00 21 THR A O 18
ATOM 22107 N N . MET A 1 22 ? -3.549 -1.712 7.174 1.00 0.00 22 MET A N 18
ATOM 22108 C CA . MET A 1 22 ? -2.566 -1.651 6.099 1.00 0.00 22 MET A CA 18
ATOM 22109 C C . MET A 1 22 ? -1.943 -0.260 6.011 1.00 0.00 22 MET A C 18
ATOM 22110 O O . MET A 1 22 ? -0.740 -0.094 6.215 1.00 0.00 22 MET A O 18
ATOM 22124 N N . LYS A 1 23 ? -2.768 0.735 5.707 1.00 0.00 23 LYS A N 18
ATOM 22125 C CA . LYS A 1 23 ? -2.299 2.111 5.592 1.00 0.00 23 LYS A CA 18
ATOM 22126 C C . LYS A 1 23 ? -1.262 2.422 6.667 1.00 0.00 23 LYS A C 18
ATOM 22127 O O . LYS A 1 23 ? -0.141 2.829 6.362 1.00 0.00 23 LYS A O 18
ATOM 22146 N N . SER A 1 24 ? -1.644 2.228 7.925 1.00 0.00 24 SER A N 18
ATOM 22147 C CA . SER A 1 24 ? -0.748 2.492 9.045 1.00 0.00 24 SER A CA 18
ATOM 22148 C C . SER A 1 24 ? 0.603 1.819 8.830 1.00 0.00 24 SER A C 18
ATOM 22149 O O . SER A 1 24 ? 1.647 2.371 9.175 1.00 0.00 24 SER A O 18
ATOM 22157 N N . TYR A 1 25 ? 0.575 0.621 8.256 1.00 0.00 25 TYR A N 18
ATOM 22158 C CA . TYR A 1 25 ? 1.798 -0.131 7.995 1.00 0.00 25 TYR A CA 18
ATOM 22159 C C . TYR A 1 25 ? 2.643 0.557 6.928 1.00 0.00 25 TYR A C 18
ATOM 22160 O O . TYR A 1 25 ? 3.859 0.683 7.067 1.00 0.00 25 TYR A O 18
ATOM 22178 N N . PHE A 1 26 ? 1.988 1.000 5.859 1.00 0.00 26 PHE A N 18
ATOM 22179 C CA . PHE A 1 26 ? 2.678 1.674 4.765 1.00 0.00 26 PHE A CA 18
ATOM 22180 C C . PHE A 1 26 ? 3.702 2.670 5.301 1.00 0.00 26 PHE A C 18
ATOM 22181 O O . PHE A 1 26 ? 4.762 2.866 4.707 1.00 0.00 26 PHE A O 18
ATOM 22198 N N . ALA A 1 27 ? 3.376 3.298 6.426 1.00 0.00 27 ALA A N 18
ATOM 22199 C CA . ALA A 1 27 ? 4.268 4.273 7.042 1.00 0.00 27 ALA A CA 18
ATOM 22200 C C . ALA A 1 27 ? 5.429 3.583 7.751 1.00 0.00 27 ALA A C 18
ATOM 22201 O O . ALA A 1 27 ? 6.553 4.087 7.756 1.00 0.00 27 ALA A O 18
ATOM 22208 N N . ILE A 1 28 ? 5.150 2.430 8.349 1.00 0.00 28 ILE A N 18
ATOM 22209 C CA . ILE A 1 28 ? 6.171 1.672 9.060 1.00 0.00 28 ILE A CA 18
ATOM 22210 C C . ILE A 1 28 ? 7.156 1.030 8.089 1.00 0.00 28 ILE A C 18
ATOM 22211 O O . ILE A 1 28 ? 8.369 1.185 8.225 1.00 0.00 28 ILE A O 18
ATOM 22227 N N . ASN A 1 29 ? 6.625 0.310 7.106 1.00 0.00 29 ASN A N 18
ATOM 22228 C CA . ASN A 1 29 ? 7.458 -0.355 6.110 1.00 0.00 29 ASN A CA 18
ATOM 22229 C C . ASN A 1 29 ? 6.817 -0.277 4.727 1.00 0.00 29 ASN A C 18
ATOM 22230 O O . ASN A 1 29 ? 5.617 -0.507 4.573 1.00 0.00 29 ASN A O 18
ATOM 22241 N N . HIS A 1 30 ? 7.626 0.048 3.723 1.00 0.00 30 HIS A N 18
ATOM 22242 C CA . HIS A 1 30 ? 7.139 0.155 2.353 1.00 0.00 30 HIS A CA 18
ATOM 22243 C C . HIS A 1 30 ? 7.230 -1.190 1.638 1.00 0.00 30 HIS A C 18
ATOM 22244 O O . HIS A 1 30 ? 6.303 -1.596 0.939 1.00 0.00 30 HIS A O 18
ATOM 22259 N N . ASN A 1 31 ? 8.355 -1.875 1.817 1.00 0.00 31 ASN A N 18
ATOM 22260 C CA . ASN A 1 31 ? 8.568 -3.174 1.188 1.00 0.00 31 ASN A CA 18
ATOM 22261 C C . ASN A 1 31 ? 8.486 -4.297 2.217 1.00 0.00 31 ASN A C 18
ATOM 22262 O O . ASN A 1 31 ? 9.499 -4.801 2.704 1.00 0.00 31 ASN A O 18
ATOM 22273 N N . PRO A 1 32 ? 7.252 -4.700 2.556 1.00 0.00 32 PRO A N 18
ATOM 22274 C CA . PRO A 1 32 ? 7.009 -5.769 3.529 1.00 0.00 32 PRO A CA 18
ATOM 22275 C C . PRO A 1 32 ? 7.418 -7.140 3.000 1.00 0.00 32 PRO A C 18
ATOM 22276 O O . PRO A 1 32 ? 7.241 -7.437 1.818 1.00 0.00 32 PRO A O 18
ATOM 22287 N N . ASP A 1 33 ? 7.964 -7.970 3.881 1.00 0.00 33 ASP A N 18
ATOM 22288 C CA . ASP A 1 33 ? 8.396 -9.311 3.502 1.00 0.00 33 ASP A CA 18
ATOM 22289 C C . ASP A 1 33 ? 7.229 -10.291 3.549 1.00 0.00 33 ASP A C 18
ATOM 22290 O O . ASP A 1 33 ? 6.143 -9.958 4.023 1.00 0.00 33 ASP A O 18
ATOM 22299 N N . ALA A 1 34 ? 7.461 -11.502 3.053 1.00 0.00 34 ALA A N 18
ATOM 22300 C CA . ALA A 1 34 ? 6.429 -12.532 3.039 1.00 0.00 34 ALA A CA 18
ATOM 22301 C C . ALA A 1 34 ? 5.689 -12.586 4.372 1.00 0.00 34 ALA A C 18
ATOM 22302 O O . ALA A 1 34 ? 4.476 -12.380 4.428 1.00 0.00 34 ALA A O 18
ATOM 22309 N N . LYS A 1 35 ? 6.426 -12.864 5.441 1.00 0.00 35 LYS A N 18
ATOM 22310 C CA . LYS A 1 35 ? 5.840 -12.945 6.775 1.00 0.00 35 LYS A CA 18
ATOM 22311 C C . LYS A 1 35 ? 4.807 -11.842 6.982 1.00 0.00 35 LYS A C 18
ATOM 22312 O O . LYS A 1 35 ? 3.667 -12.108 7.364 1.00 0.00 35 LYS A O 18
ATOM 22331 N N . ASP A 1 36 ? 5.212 -10.602 6.728 1.00 0.00 36 ASP A N 18
ATOM 22332 C CA . ASP A 1 36 ? 4.320 -9.459 6.884 1.00 0.00 36 ASP A CA 18
ATOM 22333 C C . ASP A 1 36 ? 3.098 -9.595 5.983 1.00 0.00 36 ASP A C 18
ATOM 22334 O O . ASP A 1 36 ? 1.972 -9.322 6.401 1.00 0.00 36 ASP A O 18
ATOM 22343 N N . LEU A 1 37 ? 3.326 -10.019 4.745 1.00 0.00 37 LEU A N 18
ATOM 22344 C CA . LEU A 1 37 ? 2.243 -10.190 3.783 1.00 0.00 37 LEU A CA 18
ATOM 22345 C C . LEU A 1 37 ? 1.229 -11.216 4.282 1.00 0.00 37 LEU A C 18
ATOM 22346 O O . LEU A 1 37 ? 0.031 -10.937 4.350 1.00 0.00 37 LEU A O 18
ATOM 22362 N N . LYS A 1 38 ? 1.717 -12.400 4.633 1.00 0.00 38 LYS A N 18
ATOM 22363 C CA . LYS A 1 38 ? 0.855 -13.466 5.129 1.00 0.00 38 LYS A CA 18
ATOM 22364 C C . LYS A 1 38 ? 0.215 -13.074 6.457 1.00 0.00 38 LYS A C 18
ATOM 22365 O O . LYS A 1 38 ? -0.918 -13.457 6.746 1.00 0.00 38 LYS A O 18
ATOM 22384 N N . GLN A 1 39 ? 0.947 -12.307 7.259 1.00 0.00 39 GLN A N 18
ATOM 22385 C CA . GLN A 1 39 ? 0.449 -11.863 8.554 1.00 0.00 39 GLN A CA 18
ATOM 22386 C C . GLN A 1 39 ? -0.692 -10.865 8.386 1.00 0.00 39 GLN A C 18
ATOM 22387 O O . GLN A 1 39 ? -1.695 -10.928 9.099 1.00 0.00 39 GLN A O 18
ATOM 22401 N N . LEU A 1 40 ? -0.533 -9.946 7.441 1.00 0.00 40 LEU A N 18
ATOM 22402 C CA . LEU A 1 40 ? -1.550 -8.934 7.180 1.00 0.00 40 LEU A CA 18
ATOM 22403 C C . LEU A 1 40 ? -2.833 -9.573 6.657 1.00 0.00 40 LEU A C 18
ATOM 22404 O O . LEU A 1 40 ? -3.925 -9.279 7.138 1.00 0.00 40 LEU A O 18
ATOM 22420 N N . ALA A 1 41 ? -2.690 -10.452 5.669 1.00 0.00 41 ALA A N 18
ATOM 22421 C CA . ALA A 1 41 ? -3.836 -11.136 5.084 1.00 0.00 41 ALA A CA 18
ATOM 22422 C C . ALA A 1 41 ? -4.834 -11.552 6.159 1.00 0.00 41 ALA A C 18
ATOM 22423 O O . ALA A 1 41 ? -6.025 -11.704 5.887 1.00 0.00 41 ALA A O 18
ATOM 22430 N N . GLN A 1 42 ? -4.340 -11.737 7.379 1.00 0.00 42 GLN A N 18
ATOM 22431 C CA . GLN A 1 42 ? -5.190 -12.137 8.495 1.00 0.00 42 GLN A CA 18
ATOM 22432 C C . GLN A 1 42 ? -5.773 -10.917 9.200 1.00 0.00 42 GLN A C 18
ATOM 22433 O O . GLN A 1 42 ? -6.975 -10.852 9.460 1.00 0.00 42 GLN A O 18
ATOM 22447 N N . LYS A 1 43 ? -4.913 -9.952 9.509 1.00 0.00 43 LYS A N 18
ATOM 22448 C CA . LYS A 1 43 ? -5.343 -8.733 10.184 1.00 0.00 43 LYS A CA 18
ATOM 22449 C C . LYS A 1 43 ? -6.439 -8.028 9.392 1.00 0.00 43 LYS A C 18
ATOM 22450 O O . LYS A 1 43 ? -7.278 -7.328 9.958 1.00 0.00 43 LYS A O 18
ATOM 22469 N N . THR A 1 44 ? -6.425 -8.218 8.075 1.00 0.00 44 THR A N 18
ATOM 22470 C CA . THR A 1 44 ? -7.418 -7.601 7.205 1.00 0.00 44 THR A CA 18
ATOM 22471 C C . THR A 1 44 ? -8.413 -8.632 6.687 1.00 0.00 44 THR A C 18
ATOM 22472 O O . THR A 1 44 ? -9.581 -8.323 6.457 1.00 0.00 44 THR A O 18
ATOM 22483 N N . GLY A 1 45 ? -7.942 -9.864 6.505 1.00 0.00 45 GLY A N 18
ATOM 22484 C CA . GLY A 1 45 ? -8.804 -10.923 6.016 1.00 0.00 45 GLY A CA 18
ATOM 22485 C C . GLY A 1 45 ? -8.634 -11.169 4.530 1.00 0.00 45 GLY A C 18
ATOM 22486 O O . GLY A 1 45 ? -9.087 -12.187 4.006 1.00 0.00 45 GLY A O 18
ATOM 22490 N N . LEU A 1 46 ? -7.981 -10.234 3.848 1.00 0.00 46 LEU A N 18
ATOM 22491 C CA . LEU A 1 46 ? -7.753 -10.353 2.412 1.00 0.00 46 LEU A CA 18
ATOM 22492 C C . LEU A 1 46 ? -6.727 -11.441 2.112 1.00 0.00 46 LEU A C 18
ATOM 22493 O O . LEU A 1 46 ? -6.191 -12.074 3.022 1.00 0.00 46 LEU A O 18
ATOM 22509 N N . THR A 1 47 ? -6.453 -11.651 0.828 1.00 0.00 47 THR A N 18
ATOM 22510 C CA . THR A 1 47 ? -5.490 -12.660 0.407 1.00 0.00 47 THR A CA 18
ATOM 22511 C C . THR A 1 47 ? -4.134 -12.032 0.104 1.00 0.00 47 THR A C 18
ATOM 22512 O O . THR A 1 47 ? -4.051 -10.873 -0.303 1.00 0.00 47 THR A O 18
ATOM 22523 N N . LYS A 1 48 ? -3.071 -12.805 0.304 1.00 0.00 48 LYS A N 18
ATOM 22524 C CA . LYS A 1 48 ? -1.718 -12.326 0.050 1.00 0.00 48 LYS A CA 18
ATOM 22525 C C . LYS A 1 48 ? -1.665 -11.494 -1.227 1.00 0.00 48 LYS A C 18
ATOM 22526 O O . LYS A 1 48 ? -1.156 -10.373 -1.227 1.00 0.00 48 LYS A O 18
ATOM 22545 N N . ARG A 1 49 ? -2.195 -12.049 -2.312 1.00 0.00 49 ARG A N 18
ATOM 22546 C CA . ARG A 1 49 ? -2.209 -11.357 -3.595 1.00 0.00 49 ARG A CA 18
ATOM 22547 C C . ARG A 1 49 ? -2.831 -9.970 -3.458 1.00 0.00 49 ARG A C 18
ATOM 22548 O O . ARG A 1 49 ? -2.171 -8.956 -3.688 1.00 0.00 49 ARG A O 18
ATOM 22569 N N . VAL A 1 50 ? -4.105 -9.933 -3.083 1.00 0.00 50 VAL A N 18
ATOM 22570 C CA . VAL A 1 50 ? -4.817 -8.671 -2.914 1.00 0.00 50 VAL A CA 18
ATOM 22571 C C . VAL A 1 50 ? -3.954 -7.647 -2.185 1.00 0.00 50 VAL A C 18
ATOM 22572 O O . VAL A 1 50 ? -3.976 -6.458 -2.506 1.00 0.00 50 VAL A O 18
ATOM 22585 N N . LEU A 1 51 ? -3.194 -8.116 -1.200 1.00 0.00 51 LEU A N 18
ATOM 22586 C CA . LEU A 1 51 ? -2.323 -7.241 -0.424 1.00 0.00 51 LEU A CA 18
ATOM 22587 C C . LEU A 1 51 ? -1.109 -6.814 -1.245 1.00 0.00 51 LEU A C 18
ATOM 22588 O O . LEU A 1 51 ? -0.740 -5.640 -1.258 1.00 0.00 51 LEU A O 18
ATOM 22604 N N . GLN A 1 52 ? -0.495 -7.775 -1.928 1.00 0.00 52 GLN A N 18
ATOM 22605 C CA . GLN A 1 52 ? 0.675 -7.498 -2.751 1.00 0.00 52 GLN A CA 18
ATOM 22606 C C . GLN A 1 52 ? 0.414 -6.326 -3.692 1.00 0.00 52 GLN A C 18
ATOM 22607 O O . GLN A 1 52 ? 1.154 -5.343 -3.698 1.00 0.00 52 GLN A O 18
ATOM 22621 N N . VAL A 1 53 ? -0.646 -6.439 -4.488 1.00 0.00 53 VAL A N 18
ATOM 22622 C CA . VAL A 1 53 ? -1.006 -5.389 -5.433 1.00 0.00 53 VAL A CA 18
ATOM 22623 C C . VAL A 1 53 ? -1.224 -4.059 -4.722 1.00 0.00 53 VAL A C 18
ATOM 22624 O O . VAL A 1 53 ? -0.499 -3.091 -4.957 1.00 0.00 53 VAL A O 18
ATOM 22637 N N . TRP A 1 54 ? -2.225 -4.019 -3.850 1.00 0.00 54 TRP A N 18
ATOM 22638 C CA . TRP A 1 54 ? -2.538 -2.805 -3.102 1.00 0.00 54 TRP A CA 18
ATOM 22639 C C . TRP A 1 54 ? -1.264 -2.074 -2.693 1.00 0.00 54 TRP A C 18
ATOM 22640 O O . TRP A 1 54 ? -1.050 -0.921 -3.071 1.00 0.00 54 TRP A O 18
ATOM 22661 N N . PHE A 1 55 ? -0.420 -2.750 -1.921 1.00 0.00 55 PHE A N 18
ATOM 22662 C CA . PHE A 1 55 ? 0.833 -2.164 -1.460 1.00 0.00 55 PHE A CA 18
ATOM 22663 C C . PHE A 1 55 ? 1.643 -1.621 -2.633 1.00 0.00 55 PHE A C 18
ATOM 22664 O O . PHE A 1 55 ? 2.200 -0.526 -2.562 1.00 0.00 55 PHE A O 18
ATOM 22681 N N . GLN A 1 56 ? 1.702 -2.395 -3.712 1.00 0.00 56 GLN A N 18
ATOM 22682 C CA . GLN A 1 56 ? 2.444 -1.993 -4.901 1.00 0.00 56 GLN A CA 18
ATOM 22683 C C . GLN A 1 56 ? 1.861 -0.718 -5.502 1.00 0.00 56 GLN A C 18
ATOM 22684 O O . GLN A 1 56 ? 2.596 0.168 -5.937 1.00 0.00 56 GLN A O 18
ATOM 22698 N N . ASN A 1 57 ? 0.534 -0.632 -5.522 1.00 0.00 57 ASN A N 18
ATOM 22699 C CA . ASN A 1 57 ? -0.147 0.535 -6.071 1.00 0.00 57 ASN A CA 18
ATOM 22700 C C . ASN A 1 57 ? 0.071 1.758 -5.187 1.00 0.00 57 ASN A C 18
ATOM 22701 O O . ASN A 1 57 ? 0.112 2.888 -5.673 1.00 0.00 57 ASN A O 18
ATOM 22712 N N . ALA A 1 58 ? 0.214 1.525 -3.887 1.00 0.00 58 ALA A N 18
ATOM 22713 C CA . ALA A 1 58 ? 0.432 2.607 -2.935 1.00 0.00 58 ALA A CA 18
ATOM 22714 C C . ALA A 1 58 ? 1.617 3.472 -3.350 1.00 0.00 58 ALA A C 18
ATOM 22715 O O . ALA A 1 58 ? 1.466 4.666 -3.608 1.00 0.00 58 ALA A O 18
ATOM 22722 N N . ARG A 1 59 ? 2.797 2.862 -3.410 1.00 0.00 59 ARG A N 18
ATOM 22723 C CA . ARG A 1 59 ? 4.009 3.578 -3.792 1.00 0.00 59 ARG A CA 18
ATOM 22724 C C . ARG A 1 59 ? 3.740 4.512 -4.966 1.00 0.00 59 ARG A C 18
ATOM 22725 O O . ARG A 1 59 ? 4.202 5.653 -4.982 1.00 0.00 59 ARG A O 18
ATOM 22746 N N . ALA A 1 60 ? 2.992 4.021 -5.948 1.00 0.00 60 ALA A N 18
ATOM 22747 C CA . ALA A 1 60 ? 2.662 4.813 -7.127 1.00 0.00 60 ALA A CA 18
ATOM 22748 C C . ALA A 1 60 ? 1.754 5.983 -6.766 1.00 0.00 60 ALA A C 18
ATOM 22749 O O . ALA A 1 60 ? 1.832 7.052 -7.369 1.00 0.00 60 ALA A O 18
ATOM 22756 N N . LYS A 1 61 ? 0.892 5.773 -5.776 1.00 0.00 61 LYS A N 18
ATOM 22757 C CA . LYS A 1 61 ? -0.031 6.811 -5.332 1.00 0.00 61 LYS A CA 18
ATOM 22758 C C . LYS A 1 61 ? 0.700 7.886 -4.535 1.00 0.00 61 LYS A C 18
ATOM 22759 O O . LYS A 1 61 ? 0.622 9.071 -4.856 1.00 0.00 61 LYS A O 18
ATOM 22778 N N . PHE A 1 62 ? 1.413 7.463 -3.495 1.00 0.00 62 PHE A N 18
ATOM 22779 C CA . PHE A 1 62 ? 2.160 8.390 -2.653 1.00 0.00 62 PHE A CA 18
ATOM 22780 C C . PHE A 1 62 ? 3.235 9.111 -3.458 1.00 0.00 62 PHE A C 18
ATOM 22781 O O . PHE A 1 62 ? 3.691 10.191 -3.080 1.00 0.00 62 PHE A O 18
ATOM 22798 N N . ARG A 1 63 ? 3.639 8.507 -4.572 1.00 0.00 63 ARG A N 18
ATOM 22799 C CA . ARG A 1 63 ? 4.663 9.090 -5.430 1.00 0.00 63 ARG A CA 18
ATOM 22800 C C . ARG A 1 63 ? 4.137 10.341 -6.129 1.00 0.00 63 ARG A C 18
ATOM 22801 O O . ARG A 1 63 ? 4.893 11.063 -6.781 1.00 0.00 63 ARG A O 18
ATOM 22822 N N . ARG A 1 64 ? 2.840 10.591 -5.987 1.00 0.00 64 ARG A N 18
ATOM 22823 C CA . ARG A 1 64 ? 2.215 11.754 -6.606 1.00 0.00 64 ARG A CA 18
ATOM 22824 C C . ARG A 1 64 ? 2.265 12.960 -5.672 1.00 0.00 64 ARG A C 18
ATOM 22825 O O . ARG A 1 64 ? 2.145 14.103 -6.111 1.00 0.00 64 ARG A O 18
ATOM 22846 N N . ASN A 1 65 ? 2.443 12.695 -4.382 1.00 0.00 65 ASN A N 18
ATOM 22847 C CA . ASN A 1 65 ? 2.507 13.759 -3.386 1.00 0.00 65 ASN A CA 18
ATOM 22848 C C . ASN A 1 65 ? 3.872 14.441 -3.407 1.00 0.00 65 ASN A C 18
ATOM 22849 O O . ASN A 1 65 ? 4.007 15.595 -2.998 1.00 0.00 65 ASN A O 18
ATOM 22860 N N . LEU A 1 66 ? 4.879 13.721 -3.887 1.00 0.00 66 LEU A N 18
ATOM 22861 C CA . LEU A 1 66 ? 6.235 14.257 -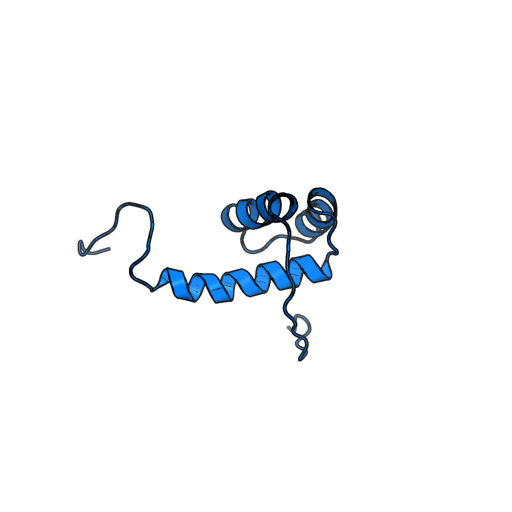3.963 1.00 0.00 66 LEU A CA 18
ATOM 22862 C C . LEU A 1 66 ? 6.513 14.840 -5.344 1.00 0.00 66 LEU A C 18
ATOM 22863 O O . LEU A 1 66 ? 7.384 15.696 -5.505 1.00 0.00 66 LEU A O 18
ATOM 22879 N N . LEU A 1 67 ? 5.767 14.374 -6.339 1.00 0.00 67 LEU A N 18
ATOM 22880 C CA . LEU A 1 67 ? 5.931 14.852 -7.707 1.00 0.00 67 LEU A CA 18
ATOM 22881 C C . LEU A 1 67 ? 5.130 16.130 -7.939 1.00 0.00 67 LEU A C 18
ATOM 22882 O O . LEU A 1 67 ? 5.556 17.015 -8.680 1.00 0.00 67 LEU A O 18
ATOM 22898 N N . ARG A 1 68 ? 3.970 16.219 -7.296 1.00 0.00 68 ARG A N 18
ATOM 22899 C CA . ARG A 1 68 ? 3.111 17.389 -7.431 1.00 0.00 68 ARG A CA 18
ATOM 22900 C C . ARG A 1 68 ? 3.940 18.669 -7.488 1.00 0.00 68 ARG A C 18
ATOM 22901 O O . ARG A 1 68 ? 4.960 18.789 -6.811 1.00 0.00 68 ARG A O 18
ATOM 22922 N N . GLN A 1 69 ? 3.493 19.621 -8.301 1.00 0.00 69 GLN A N 18
ATOM 22923 C CA . GLN A 1 69 ? 4.196 20.891 -8.448 1.00 0.00 69 GLN A CA 18
ATOM 22924 C C . GLN A 1 69 ? 4.382 21.568 -7.094 1.00 0.00 69 GLN A C 18
ATOM 22925 O O . GLN A 1 69 ? 5.485 21.992 -6.748 1.00 0.00 69 GLN A O 18
ATOM 22939 N N . GLU A 1 70 ? 3.297 21.669 -6.333 1.00 0.00 70 GLU A N 18
ATOM 22940 C CA . GLU A 1 70 ? 3.342 22.297 -5.017 1.00 0.00 70 GLU A CA 18
ATOM 22941 C C . GLU A 1 70 ? 4.049 23.647 -5.083 1.00 0.00 70 GLU A C 18
ATOM 22942 O O . GLU A 1 70 ? 4.621 24.108 -4.097 1.00 0.00 70 GLU A O 18
ATOM 22954 N N . ASN A 1 71 ? 4.004 24.275 -6.254 1.00 0.00 71 ASN A N 18
ATOM 22955 C CA . ASN A 1 71 ? 4.641 25.572 -6.450 1.00 0.00 71 ASN A CA 18
ATOM 22956 C C . ASN A 1 71 ? 4.539 26.425 -5.188 1.00 0.00 71 ASN A C 18
ATOM 22957 O O . ASN A 1 71 ? 3.446 26.804 -4.770 1.00 0.00 71 ASN A O 18
ATOM 22968 N N . GLY A 1 72 ? 5.687 26.724 -4.588 1.00 0.00 72 GLY A N 18
ATOM 22969 C CA . GLY A 1 72 ? 5.705 27.530 -3.381 1.00 0.00 72 GLY A CA 18
ATOM 22970 C C . GLY A 1 72 ? 6.857 28.514 -3.359 1.00 0.00 72 GLY A C 18
ATOM 22971 O O . GLY A 1 72 ? 6.647 29.724 -3.292 1.00 0.00 72 GLY A O 18
ATOM 22975 N N . GLY A 1 73 ? 8.079 27.994 -3.413 1.00 0.00 73 GLY A N 18
ATOM 22976 C CA . GLY A 1 73 ? 9.251 28.850 -3.395 1.00 0.00 73 GLY A CA 18
ATOM 22977 C C . GLY A 1 73 ? 9.769 29.152 -4.787 1.00 0.00 73 GLY A C 18
ATOM 22978 O O . GLY A 1 73 ? 9.510 30.225 -5.335 1.00 0.00 73 GLY A O 18
ATOM 22982 N N . VAL A 1 74 ? 10.504 28.206 -5.363 1.00 0.00 74 VAL A N 18
ATOM 22983 C CA . VAL A 1 74 ? 11.061 28.376 -6.700 1.00 0.00 74 VAL A CA 18
ATOM 22984 C C . VAL A 1 74 ? 10.113 29.172 -7.592 1.00 0.00 74 VAL A C 18
ATOM 22985 O O . VAL A 1 74 ? 8.893 29.051 -7.483 1.00 0.00 74 VAL A O 18
ATOM 22998 N N . SER A 1 75 ? 10.684 29.985 -8.474 1.00 0.00 75 SER A N 18
ATOM 22999 C CA . SER A 1 75 ? 9.891 30.804 -9.384 1.00 0.00 75 SER A CA 18
ATOM 23000 C C . SER A 1 75 ? 8.834 29.961 -10.091 1.00 0.00 75 SER A C 18
ATOM 23001 O O . SER A 1 75 ? 7.656 30.316 -10.115 1.00 0.00 75 SER A O 18
ATOM 23009 N N . GLY A 1 76 ? 9.265 28.843 -10.667 1.00 0.00 76 GLY A N 18
ATOM 23010 C CA . GLY A 1 76 ? 8.344 27.968 -11.367 1.00 0.00 76 GLY A CA 18
ATOM 23011 C C . GLY A 1 76 ? 8.409 28.142 -12.871 1.00 0.00 76 GLY A C 18
ATOM 23012 O O . GLY A 1 76 ? 7.613 28.867 -13.469 1.00 0.00 76 GLY A O 18
ATOM 23016 N N . PRO A 1 77 ? 9.377 27.466 -13.508 1.00 0.00 77 PRO A N 18
ATOM 23017 C CA . PRO A 1 77 ? 9.567 27.534 -14.960 1.00 0.00 77 PRO A CA 18
ATOM 23018 C C . PRO A 1 77 ? 8.445 26.839 -15.725 1.00 0.00 77 PRO A C 18
ATOM 23019 O O . PRO A 1 77 ? 7.607 26.160 -15.133 1.00 0.00 77 PRO A O 18
ATOM 23030 N N . SER A 1 78 ? 8.437 27.015 -17.042 1.00 0.00 78 SER A N 18
ATOM 23031 C CA . SER A 1 78 ? 7.415 26.409 -17.888 1.00 0.00 78 SER A CA 18
ATOM 23032 C C . SER A 1 78 ? 7.439 24.888 -17.762 1.00 0.00 78 SER A C 18
ATOM 23033 O O . SER A 1 78 ? 8.456 24.249 -18.031 1.00 0.00 78 SER A O 18
ATOM 23041 N N . SER A 1 79 ? 6.311 24.316 -17.352 1.00 0.00 79 SER A N 18
ATOM 23042 C CA . SER A 1 79 ? 6.203 22.871 -17.187 1.00 0.00 79 SER A CA 18
ATOM 23043 C C . SER A 1 79 ? 6.633 22.145 -18.458 1.00 0.00 79 SER A C 18
ATOM 23044 O O . SER A 1 79 ? 7.469 21.244 -18.419 1.00 0.00 79 SER A O 18
ATOM 23052 N N . GLY A 1 80 ? 6.053 22.546 -19.586 1.00 0.00 80 GLY A N 18
ATOM 23053 C CA . GLY A 1 80 ? 6.388 21.924 -20.853 1.00 0.00 80 GLY A CA 18
AT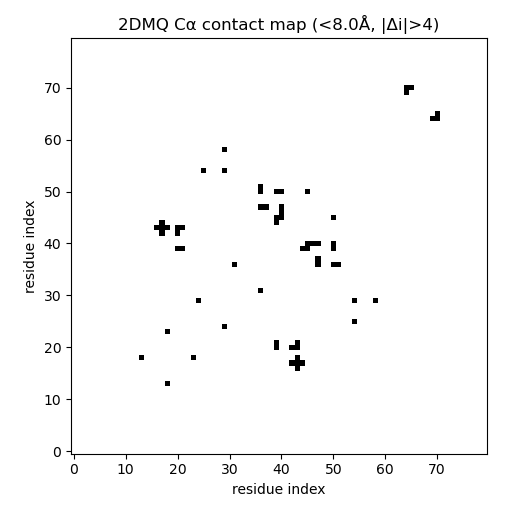OM 23054 C C . GLY A 1 80 ? 6.343 22.903 -22.009 1.00 0.00 80 GLY A C 18
ATOM 23055 O O . GLY A 1 80 ? 5.474 23.774 -22.060 1.00 0.00 80 GLY A O 18
ATOM 23059 N N . GLY A 1 1 ? -1.713 -28.121 5.811 1.00 0.00 1 GLY A N 19
ATOM 23060 C CA . GLY A 1 1 ? -1.917 -28.442 4.410 1.00 0.00 1 GLY A CA 19
ATOM 23061 C C . GLY A 1 1 ? -1.992 -27.205 3.537 1.00 0.00 1 GLY A C 19
ATOM 23062 O O . GLY A 1 1 ? -1.713 -26.097 3.993 1.00 0.00 1 GLY A O 19
ATOM 23066 N N . SER A 1 2 ? -2.372 -27.393 2.277 1.00 0.00 2 SER A N 19
ATOM 23067 C CA . SER A 1 2 ? -2.478 -26.285 1.337 1.00 0.00 2 SER A CA 19
ATOM 23068 C C . SER A 1 2 ? -3.940 -25.968 1.033 1.00 0.00 2 SER A C 19
ATOM 23069 O O . SER A 1 2 ? -4.308 -25.721 -0.114 1.00 0.00 2 SER A O 19
ATOM 23077 N N . SER A 1 3 ? -4.769 -25.978 2.073 1.00 0.00 3 SER A N 19
ATOM 23078 C CA . SER A 1 3 ? -6.191 -25.697 1.920 1.00 0.00 3 SER A CA 19
ATOM 23079 C C . SER A 1 3 ? -6.430 -24.203 1.716 1.00 0.00 3 SER A C 19
ATOM 23080 O O . SER A 1 3 ? -6.440 -23.430 2.673 1.00 0.00 3 SER A O 19
ATOM 23088 N N . GLY A 1 4 ? -6.623 -23.806 0.462 1.00 0.00 4 GLY A N 19
ATOM 23089 C CA . GLY A 1 4 ? -6.859 -22.408 0.155 1.00 0.00 4 GLY A CA 19
ATOM 23090 C C . GLY A 1 4 ? -7.567 -22.217 -1.172 1.00 0.00 4 GLY A C 19
ATOM 23091 O O . GLY A 1 4 ? -7.064 -22.632 -2.216 1.00 0.00 4 GLY A O 19
ATOM 23095 N N . SER A 1 5 ? -8.738 -21.589 -1.132 1.00 0.00 5 SER A N 19
ATOM 23096 C CA . SER A 1 5 ? -9.519 -21.349 -2.339 1.00 0.00 5 SER A CA 19
ATOM 23097 C C . SER A 1 5 ? -8.650 -20.741 -3.436 1.00 0.00 5 SER A C 19
ATOM 23098 O O . SER A 1 5 ? -7.473 -20.452 -3.222 1.00 0.00 5 SER A O 19
ATOM 23106 N N . SER A 1 6 ? -9.240 -20.550 -4.612 1.00 0.00 6 SER A N 19
ATOM 23107 C CA . SER A 1 6 ? -8.520 -19.980 -5.745 1.00 0.00 6 SER A CA 19
ATOM 23108 C C . SER A 1 6 ? -8.626 -18.458 -5.744 1.00 0.00 6 SER A C 19
ATOM 23109 O O . SER A 1 6 ? -7.624 -17.755 -5.880 1.00 0.00 6 SER A O 19
ATOM 23117 N N . GLY A 1 7 ? -9.847 -17.955 -5.591 1.00 0.00 7 GLY A N 19
ATOM 23118 C CA . GLY A 1 7 ? -10.061 -16.520 -5.576 1.00 0.00 7 GLY A CA 19
ATOM 23119 C C . GLY A 1 7 ? -10.828 -16.035 -6.791 1.00 0.00 7 GLY A C 19
ATOM 23120 O O . GLY A 1 7 ? -11.484 -16.821 -7.476 1.00 0.00 7 GLY A O 19
ATOM 23124 N N . LYS A 1 8 ? -10.747 -14.737 -7.062 1.00 0.00 8 LYS A N 19
ATOM 23125 C CA . LYS A 1 8 ? -11.437 -14.147 -8.202 1.00 0.00 8 LYS A CA 19
ATOM 23126 C C . LYS A 1 8 ? -10.711 -12.900 -8.693 1.00 0.00 8 LYS A C 19
ATOM 23127 O O . LYS A 1 8 ? -10.595 -11.911 -7.968 1.00 0.00 8 LYS A O 19
ATOM 23146 N N . ARG A 1 9 ? -10.224 -12.951 -9.929 1.00 0.00 9 ARG A N 19
ATOM 23147 C CA . ARG A 1 9 ? -9.509 -11.825 -10.516 1.00 0.00 9 ARG A CA 19
ATOM 23148 C C . ARG A 1 9 ? -10.475 -10.708 -10.899 1.00 0.00 9 ARG A C 19
ATOM 23149 O O . ARG A 1 9 ? -11.125 -10.766 -11.943 1.00 0.00 9 ARG A O 19
ATOM 23170 N N . MET A 1 10 ? -10.564 -9.692 -10.047 1.00 0.00 10 MET A N 19
ATOM 23171 C CA . MET A 1 10 ? -11.451 -8.562 -10.297 1.00 0.00 10 MET A CA 19
ATOM 23172 C C . MET A 1 10 ? -11.255 -7.473 -9.245 1.00 0.00 10 MET A C 19
ATOM 23173 O O . MET A 1 10 ? -11.241 -7.752 -8.046 1.00 0.00 10 MET A O 19
ATOM 23187 N N . ARG A 1 11 ? -11.103 -6.235 -9.703 1.00 0.00 11 ARG A N 19
ATOM 23188 C CA . ARG A 1 11 ? -10.906 -5.106 -8.801 1.00 0.00 11 ARG A CA 19
ATOM 23189 C C . ARG A 1 11 ? -12.175 -4.821 -8.003 1.00 0.00 11 ARG A C 19
ATOM 23190 O O . ARG A 1 11 ? -13.275 -5.198 -8.408 1.00 0.00 11 ARG A O 19
ATOM 23211 N N . THR A 1 12 ? -12.013 -4.150 -6.865 1.00 0.00 12 THR A N 19
ATOM 23212 C CA . THR A 1 12 ? -13.145 -3.815 -6.009 1.00 0.00 12 THR A CA 19
ATOM 23213 C C . THR A 1 12 ? -12.714 -2.915 -4.856 1.00 0.00 12 THR A C 19
ATOM 23214 O O . THR A 1 12 ? -11.600 -3.034 -4.347 1.00 0.00 12 THR A O 19
ATOM 23225 N N . SER A 1 13 ? -13.604 -2.016 -4.450 1.00 0.00 13 SER A N 19
ATOM 23226 C CA . SER A 1 13 ? -13.314 -1.094 -3.358 1.00 0.00 13 SER A CA 19
ATOM 23227 C C . SER A 1 13 ? -12.872 -1.850 -2.110 1.00 0.00 13 SER A C 19
ATOM 23228 O O . SER A 1 13 ? -12.831 -3.081 -2.098 1.00 0.00 13 SER A O 19
ATOM 23236 N N . PHE A 1 14 ? -12.542 -1.105 -1.060 1.00 0.00 14 PHE A N 19
ATOM 23237 C CA . PHE A 1 14 ? -12.101 -1.705 0.194 1.00 0.00 14 PHE A CA 19
ATOM 23238 C C . PHE A 1 14 ? -12.841 -1.092 1.380 1.00 0.00 14 PHE A C 19
ATOM 23239 O O . PHE A 1 14 ? -13.664 -0.191 1.215 1.00 0.00 14 PHE A O 19
ATOM 23256 N N . LYS A 1 15 ? -12.543 -1.588 2.576 1.00 0.00 15 LYS A N 19
ATOM 23257 C CA . LYS A 1 15 ? -13.179 -1.091 3.790 1.00 0.00 15 LYS A CA 19
ATOM 23258 C C . LYS A 1 15 ? -12.190 -0.291 4.632 1.00 0.00 15 LYS A C 19
ATOM 23259 O O . LYS A 1 15 ? -10.987 -0.552 4.611 1.00 0.00 15 LYS A O 19
ATOM 23278 N N . HIS A 1 16 ? -12.706 0.685 5.375 1.00 0.00 16 HIS A N 19
ATOM 23279 C CA . HIS A 1 16 ? -11.868 1.521 6.226 1.00 0.00 16 HIS A CA 19
ATOM 23280 C C . HIS A 1 16 ? -11.281 0.709 7.377 1.00 0.00 16 HIS A C 19
ATOM 23281 O O . HIS A 1 16 ? -10.430 1.196 8.123 1.00 0.00 16 HIS A O 19
ATOM 23296 N N . HIS A 1 17 ? -11.740 -0.530 7.515 1.00 0.00 17 HIS A N 19
ATOM 23297 C CA . HIS A 1 17 ? -11.260 -1.410 8.575 1.00 0.00 17 HIS A CA 19
ATOM 23298 C C . HIS A 1 17 ? -9.984 -2.129 8.148 1.00 0.00 17 HIS A C 19
ATOM 23299 O O . HIS A 1 17 ? -8.911 -1.893 8.703 1.00 0.00 17 HIS A O 19
ATOM 23314 N N . GLN A 1 18 ? -10.109 -3.009 7.159 1.00 0.00 18 GLN A N 19
ATOM 23315 C CA . GLN A 1 18 ? -8.967 -3.763 6.660 1.00 0.00 18 GLN A CA 19
ATOM 23316 C C . GLN A 1 18 ? -7.818 -2.831 6.290 1.00 0.00 18 GLN A C 19
ATOM 23317 O O . GLN A 1 18 ? -6.658 -3.104 6.601 1.00 0.00 18 GLN A O 19
ATOM 23331 N N . LEU A 1 19 ? -8.148 -1.729 5.623 1.00 0.00 19 LEU A N 19
ATOM 23332 C CA . LEU A 1 19 ? -7.143 -0.756 5.211 1.00 0.00 19 LEU A CA 19
ATOM 23333 C C . LEU A 1 19 ? -6.470 -0.121 6.423 1.00 0.00 19 LEU A C 19
ATOM 23334 O O . LEU A 1 19 ? -5.261 0.117 6.420 1.00 0.00 19 LEU A O 19
ATOM 23350 N N . ARG A 1 20 ? -7.258 0.149 7.458 1.00 0.00 20 ARG A N 19
ATOM 23351 C CA . ARG A 1 20 ? -6.738 0.755 8.678 1.00 0.00 20 ARG A CA 19
ATOM 23352 C C . ARG A 1 20 ? -5.460 0.054 9.131 1.00 0.00 20 ARG A C 19
ATOM 23353 O O . ARG A 1 20 ? -4.534 0.691 9.634 1.00 0.00 20 ARG A O 19
ATOM 23374 N N . THR A 1 21 ? -5.417 -1.262 8.949 1.00 0.00 21 THR A N 19
ATOM 23375 C CA . THR A 1 21 ? -4.255 -2.050 9.340 1.00 0.00 21 THR A CA 19
ATOM 23376 C C . THR A 1 21 ? -3.147 -1.951 8.298 1.00 0.00 21 THR A C 19
ATOM 23377 O O . THR A 1 21 ? -1.964 -1.916 8.636 1.00 0.00 21 THR A O 19
ATOM 23388 N N . MET A 1 22 ? -3.538 -1.905 7.028 1.00 0.00 22 MET A N 19
ATOM 23389 C CA . MET A 1 22 ? -2.577 -1.808 5.936 1.00 0.00 22 MET A CA 19
ATOM 23390 C C . MET A 1 22 ? -1.903 -0.438 5.924 1.00 0.00 22 MET A C 19
ATOM 23391 O O . MET A 1 22 ? -0.686 -0.332 6.074 1.00 0.00 22 MET A O 19
ATOM 23405 N N . LYS A 1 23 ? -2.704 0.607 5.746 1.00 0.00 23 LYS A N 19
ATOM 23406 C CA . LYS A 1 23 ? -2.186 1.971 5.716 1.00 0.00 23 LYS A CA 19
ATOM 23407 C C . LYS A 1 23 ? -1.182 2.196 6.841 1.00 0.00 23 LYS A C 19
ATOM 23408 O O . LYS A 1 23 ? -0.048 2.608 6.600 1.00 0.00 23 LYS A O 19
ATOM 23427 N N . SER A 1 24 ? -1.607 1.924 8.071 1.00 0.00 24 SER A N 19
ATOM 23428 C CA . SER A 1 24 ? -0.746 2.100 9.234 1.00 0.00 24 SER A CA 19
ATOM 23429 C C . SER A 1 24 ? 0.630 1.489 8.988 1.00 0.00 24 SER A C 19
ATOM 23430 O O . SER A 1 24 ? 1.648 2.027 9.425 1.00 0.00 24 SER A O 19
ATOM 23438 N N . TYR A 1 25 ? 0.653 0.361 8.286 1.00 0.00 25 TYR A N 19
ATOM 23439 C CA . TYR A 1 25 ? 1.903 -0.326 7.984 1.00 0.00 25 TYR A CA 19
ATOM 23440 C C . TYR A 1 25 ? 2.672 0.402 6.885 1.00 0.00 25 TYR A C 19
ATOM 23441 O O . TYR A 1 25 ? 3.892 0.546 6.956 1.00 0.00 25 TYR A O 19
ATOM 23459 N N . PHE A 1 26 ? 1.949 0.859 5.868 1.00 0.00 26 PHE A N 19
ATOM 23460 C CA . PHE A 1 26 ? 2.561 1.572 4.754 1.00 0.00 26 PHE A CA 19
ATOM 23461 C C . PHE A 1 26 ? 3.553 2.617 5.256 1.00 0.00 26 PHE A C 19
ATOM 23462 O O . PHE A 1 26 ? 4.529 2.937 4.578 1.00 0.00 26 PHE A O 19
ATOM 23479 N N . ALA A 1 27 ? 3.294 3.146 6.447 1.00 0.00 27 ALA A N 19
ATOM 23480 C CA . ALA A 1 27 ? 4.163 4.154 7.040 1.00 0.00 27 ALA A CA 19
ATOM 23481 C C . ALA A 1 27 ? 5.384 3.512 7.690 1.00 0.00 27 ALA A C 19
ATOM 23482 O O . ALA A 1 27 ? 6.468 4.095 7.707 1.00 0.00 27 ALA A O 19
ATOM 23489 N N . ILE A 1 28 ? 5.200 2.309 8.226 1.00 0.00 28 ILE A N 19
ATOM 23490 C CA . ILE A 1 28 ? 6.286 1.589 8.877 1.00 0.00 28 ILE A CA 19
ATOM 23491 C C . ILE A 1 28 ? 7.258 1.017 7.851 1.00 0.00 28 ILE A C 19
ATOM 23492 O O . ILE A 1 28 ? 8.466 1.231 7.938 1.00 0.00 28 ILE A O 19
ATOM 23508 N N . ASN A 1 29 ? 6.722 0.288 6.877 1.00 0.00 29 ASN A N 19
ATOM 23509 C CA . ASN A 1 29 ? 7.541 -0.314 5.833 1.00 0.00 29 ASN A CA 19
ATOM 23510 C C . ASN A 1 29 ? 6.844 -0.232 4.479 1.00 0.00 29 ASN A C 19
ATOM 23511 O O . ASN A 1 29 ? 5.633 -0.428 4.378 1.00 0.00 29 ASN A O 19
ATOM 23522 N N . HIS A 1 30 ? 7.618 0.060 3.438 1.00 0.00 30 HIS A N 19
ATOM 23523 C CA . HIS A 1 30 ? 7.075 0.168 2.088 1.00 0.00 30 HIS A CA 19
ATOM 23524 C C . HIS A 1 30 ? 7.110 -1.182 1.379 1.00 0.00 30 HIS A C 19
ATOM 23525 O O . HIS A 1 30 ? 6.125 -1.599 0.769 1.00 0.00 30 HIS A O 19
ATOM 23540 N N . ASN A 1 31 ? 8.249 -1.861 1.463 1.00 0.00 31 ASN A N 19
ATOM 23541 C CA . ASN A 1 31 ? 8.411 -3.165 0.830 1.00 0.00 31 ASN A CA 19
ATOM 23542 C C . ASN A 1 31 ? 8.432 -4.278 1.872 1.00 0.00 31 ASN A C 19
ATOM 23543 O O . ASN A 1 31 ? 9.489 -4.756 2.285 1.00 0.00 31 ASN A O 19
ATOM 23554 N N . PRO A 1 32 ? 7.237 -4.704 2.307 1.00 0.00 32 PRO A N 19
ATOM 23555 C CA . PRO A 1 32 ? 7.091 -5.767 3.306 1.00 0.00 32 PRO A CA 19
ATOM 23556 C C . PRO A 1 32 ? 7.488 -7.134 2.759 1.00 0.00 32 PRO A C 19
ATOM 23557 O O . PRO A 1 32 ? 7.593 -7.322 1.547 1.00 0.00 32 PRO A O 19
ATOM 23568 N N . ASP A 1 33 ? 7.706 -8.085 3.660 1.00 0.00 33 ASP A N 19
ATOM 23569 C CA . ASP A 1 33 ? 8.090 -9.437 3.268 1.00 0.00 33 ASP A CA 19
ATOM 23570 C C . ASP A 1 33 ? 6.919 -10.402 3.425 1.00 0.00 33 ASP A C 19
ATOM 23571 O O . ASP A 1 33 ? 5.927 -10.088 4.082 1.00 0.00 33 ASP A O 19
ATOM 23580 N N . ALA A 1 34 ? 7.042 -11.577 2.818 1.00 0.00 34 ALA A N 19
ATOM 23581 C CA . ALA A 1 34 ? 5.995 -12.588 2.891 1.00 0.00 34 ALA A CA 19
ATOM 23582 C C . ALA A 1 34 ? 5.445 -12.707 4.308 1.00 0.00 34 ALA A C 19
ATOM 23583 O O . ALA A 1 34 ? 4.238 -12.853 4.508 1.00 0.00 34 ALA A O 19
ATOM 23590 N N . LYS A 1 35 ? 6.337 -12.646 5.290 1.00 0.00 35 LYS A N 19
ATOM 23591 C CA . LYS A 1 35 ? 5.944 -12.747 6.690 1.00 0.00 35 LYS A CA 19
ATOM 23592 C C . LYS A 1 35 ? 4.916 -11.676 7.045 1.00 0.00 35 LYS A C 19
ATOM 23593 O O . LYS A 1 35 ? 3.878 -11.969 7.638 1.00 0.00 35 LYS A O 19
ATOM 23612 N N . ASP A 1 36 ? 5.212 -10.434 6.677 1.00 0.00 36 ASP A N 19
ATOM 23613 C CA . ASP A 1 36 ? 4.313 -9.319 6.954 1.00 0.00 36 ASP A CA 19
ATOM 23614 C C . ASP A 1 36 ? 3.011 -9.465 6.173 1.00 0.00 36 ASP A C 19
ATOM 23615 O O . ASP A 1 36 ? 1.943 -9.075 6.647 1.00 0.00 36 ASP A O 19
ATOM 23624 N N . LEU A 1 37 ? 3.106 -10.027 4.973 1.00 0.00 37 LEU A N 19
ATOM 23625 C CA . LEU A 1 37 ? 1.936 -10.224 4.124 1.00 0.00 37 LEU A CA 19
ATOM 23626 C C . LEU A 1 37 ? 0.996 -11.264 4.726 1.00 0.00 37 LEU A C 19
ATOM 23627 O O . LEU A 1 37 ? -0.194 -11.008 4.912 1.00 0.00 37 LEU A O 19
ATOM 23643 N N . LYS A 1 38 ? 1.538 -12.437 5.031 1.00 0.00 38 LYS A N 19
ATOM 23644 C CA . LYS A 1 38 ? 0.750 -13.517 5.616 1.00 0.00 38 LYS A CA 19
ATOM 23645 C C . LYS A 1 38 ? 0.083 -13.063 6.910 1.00 0.00 38 LYS A C 19
ATOM 23646 O O . LYS A 1 38 ? -1.030 -13.485 7.225 1.00 0.00 38 LYS A O 19
ATOM 23665 N N . GLN A 1 39 ? 0.769 -12.201 7.654 1.00 0.00 39 GLN A N 19
ATOM 23666 C CA . GLN A 1 39 ? 0.240 -11.691 8.914 1.00 0.00 39 GLN A CA 19
ATOM 23667 C C . GLN A 1 39 ? -0.882 -10.689 8.667 1.00 0.00 39 GLN A C 19
ATOM 23668 O O . GLN A 1 39 ? -1.911 -10.715 9.344 1.00 0.00 39 GLN A O 19
ATOM 23682 N N . LEU A 1 40 ? -0.679 -9.807 7.695 1.00 0.00 40 LEU A N 19
ATOM 23683 C CA . LEU A 1 40 ? -1.674 -8.796 7.358 1.00 0.00 40 LEU A CA 19
ATOM 23684 C C . LEU A 1 40 ? -2.936 -9.440 6.795 1.00 0.00 40 LEU A C 19
ATOM 23685 O O . LEU A 1 40 ? -4.051 -9.027 7.113 1.00 0.00 40 LEU A O 19
ATOM 23701 N N . ALA A 1 41 ? -2.753 -10.456 5.957 1.00 0.00 41 ALA A N 19
ATOM 23702 C CA . ALA A 1 41 ? -3.877 -11.159 5.352 1.00 0.00 41 ALA A CA 19
ATOM 23703 C C . ALA A 1 41 ? -4.898 -11.574 6.408 1.00 0.00 41 ALA A C 19
ATOM 23704 O O . ALA A 1 41 ? -6.072 -11.776 6.101 1.00 0.00 41 ALA A O 19
ATOM 23711 N N . GLN A 1 42 ? -4.441 -11.697 7.650 1.00 0.00 42 GLN A N 19
ATOM 23712 C CA . GLN A 1 42 ? -5.315 -12.087 8.749 1.00 0.00 42 GLN A CA 19
ATOM 23713 C C . GLN A 1 42 ? -5.928 -10.862 9.420 1.00 0.00 42 GLN A C 19
ATOM 23714 O O . GLN A 1 42 ? -7.141 -10.791 9.619 1.00 0.00 42 GLN A O 19
ATOM 23728 N N . LYS A 1 43 ? -5.081 -9.899 9.768 1.00 0.00 43 LYS A N 19
ATOM 23729 C CA . LYS A 1 43 ? -5.538 -8.675 10.415 1.00 0.00 43 LYS A CA 19
ATOM 23730 C C . LYS A 1 43 ? -6.559 -7.948 9.546 1.00 0.00 43 LYS A C 19
ATOM 23731 O O . LYS A 1 43 ? -7.349 -7.143 10.039 1.00 0.00 43 LYS A O 19
ATOM 23750 N N . THR A 1 44 ? -6.538 -8.237 8.249 1.00 0.00 44 THR A N 19
ATOM 23751 C CA . THR A 1 44 ? -7.463 -7.611 7.311 1.00 0.00 44 THR A CA 19
ATOM 23752 C C . THR A 1 44 ? -8.420 -8.638 6.715 1.00 0.00 44 THR A C 19
ATOM 23753 O O . THR A 1 44 ? -9.608 -8.367 6.545 1.00 0.00 44 THR A O 19
ATOM 23764 N N . GLY A 1 45 ? -7.895 -9.818 6.400 1.00 0.00 45 GLY A N 19
ATOM 23765 C CA . GLY A 1 45 ? -8.717 -10.867 5.827 1.00 0.00 45 GLY A CA 19
ATOM 23766 C C . GLY A 1 45 ? -8.452 -11.070 4.349 1.00 0.00 45 GLY A C 19
ATOM 23767 O O . GLY A 1 45 ? -8.849 -12.085 3.773 1.00 0.00 45 GLY A O 19
ATOM 23771 N N . LEU A 1 46 ? -7.779 -10.105 3.733 1.00 0.00 46 LEU A N 19
ATOM 23772 C CA . LEU A 1 46 ? -7.462 -10.182 2.310 1.00 0.00 46 LEU A CA 19
ATOM 23773 C C . LEU A 1 46 ? -6.444 -11.284 2.039 1.00 0.00 46 LEU A C 19
ATOM 23774 O O . LEU A 1 46 ? -5.889 -11.875 2.967 1.00 0.00 46 LEU A O 19
ATOM 23790 N N . THR A 1 47 ? -6.198 -11.555 0.760 1.00 0.00 47 THR A N 19
ATOM 23791 C CA . THR A 1 47 ? -5.245 -12.585 0.366 1.00 0.00 47 THR A CA 19
ATOM 23792 C C . THR A 1 47 ? -3.882 -11.980 0.049 1.00 0.00 47 THR A C 19
ATOM 23793 O O . THR A 1 47 ? -3.773 -10.791 -0.246 1.00 0.00 47 THR A O 19
ATOM 23804 N N . LYS A 1 48 ? -2.845 -12.808 0.110 1.00 0.00 48 LYS A N 19
ATOM 23805 C CA . LYS A 1 48 ? -1.487 -12.356 -0.173 1.00 0.00 48 LYS A CA 19
ATOM 23806 C C . LYS A 1 48 ? -1.451 -11.498 -1.433 1.00 0.00 48 LYS A C 19
ATOM 23807 O O . LYS A 1 48 ? -0.862 -10.417 -1.442 1.00 0.00 48 LYS A O 19
ATOM 23826 N N . ARG A 1 49 ? -2.085 -11.986 -2.493 1.00 0.00 49 ARG A N 19
ATOM 23827 C CA . ARG A 1 49 ? -2.125 -11.263 -3.759 1.00 0.00 49 ARG A CA 19
ATOM 23828 C C . ARG A 1 49 ? -2.666 -9.851 -3.561 1.00 0.00 49 ARG A C 19
ATOM 23829 O O . ARG A 1 49 ? -1.993 -8.868 -3.870 1.00 0.00 49 ARG A O 19
ATOM 23850 N N . VAL A 1 50 ? -3.887 -9.756 -3.044 1.00 0.00 50 VAL A N 19
ATOM 23851 C CA . VAL A 1 50 ? -4.519 -8.465 -2.804 1.00 0.00 50 VAL A CA 19
ATOM 23852 C C . VAL A 1 50 ? -3.571 -7.515 -2.082 1.00 0.00 50 VAL A C 19
ATOM 23853 O O . VAL A 1 50 ? -3.290 -6.416 -2.562 1.00 0.00 50 VAL A O 19
ATOM 23866 N N . LEU A 1 51 ? -3.079 -7.945 -0.926 1.00 0.00 51 LEU A N 19
ATOM 23867 C CA . LEU A 1 51 ? -2.160 -7.134 -0.135 1.00 0.00 51 LEU A CA 19
ATOM 23868 C C . LEU A 1 51 ? -1.001 -6.633 -0.991 1.00 0.00 51 LEU A C 19
ATOM 23869 O O . LEU A 1 51 ? -0.785 -5.428 -1.115 1.00 0.00 51 LEU A O 19
ATOM 23885 N N . GLN A 1 52 ? -0.262 -7.567 -1.580 1.00 0.00 52 GLN A N 19
ATOM 23886 C CA . GLN A 1 52 ? 0.875 -7.221 -2.427 1.00 0.00 52 GLN A CA 19
ATOM 23887 C C . GLN A 1 52 ? 0.505 -6.114 -3.408 1.00 0.00 52 GLN A C 19
ATOM 23888 O O . GLN A 1 52 ? 1.115 -5.046 -3.414 1.00 0.00 52 GLN A O 19
ATOM 23902 N N . VAL A 1 53 ? -0.500 -6.378 -4.239 1.00 0.00 53 VAL A N 19
ATOM 23903 C CA . VAL A 1 53 ? -0.952 -5.405 -5.225 1.00 0.00 53 VAL A CA 19
ATOM 23904 C C . VAL A 1 53 ? -1.197 -4.044 -4.583 1.00 0.00 53 VAL A C 19
ATOM 23905 O O . VAL A 1 53 ? -0.520 -3.067 -4.898 1.00 0.00 53 VAL A O 19
ATOM 23918 N N . TRP A 1 54 ? -2.169 -3.990 -3.679 1.00 0.00 54 TRP A N 19
ATOM 23919 C CA . TRP A 1 54 ? -2.504 -2.749 -2.991 1.00 0.00 54 TRP A CA 19
ATOM 23920 C C . TRP A 1 54 ? -1.246 -1.955 -2.657 1.00 0.00 54 TRP A C 19
ATOM 23921 O O . TRP A 1 54 ? -1.083 -0.816 -3.095 1.00 0.00 54 TRP A O 19
ATOM 23942 N N . PHE A 1 55 ? -0.358 -2.564 -1.876 1.00 0.00 55 PHE A N 19
ATOM 23943 C CA . PHE A 1 55 ? 0.886 -1.913 -1.483 1.00 0.00 55 PHE A CA 19
ATOM 23944 C C . PHE A 1 55 ? 1.615 -1.350 -2.700 1.00 0.00 55 PHE A C 19
ATOM 23945 O O . PHE A 1 55 ? 2.038 -0.194 -2.701 1.00 0.00 55 PHE A O 19
ATOM 23962 N N . GLN A 1 56 ? 1.754 -2.174 -3.732 1.00 0.00 56 GLN A N 19
ATOM 23963 C CA . GLN A 1 56 ? 2.432 -1.760 -4.955 1.00 0.00 56 GLN A CA 19
ATOM 23964 C C . GLN A 1 56 ? 1.743 -0.547 -5.574 1.00 0.00 56 GLN A C 19
ATOM 23965 O O . GLN A 1 56 ? 2.401 0.361 -6.081 1.00 0.00 56 GLN A O 19
ATOM 23979 N N . ASN A 1 57 ? 0.415 -0.542 -5.532 1.00 0.00 57 ASN A N 19
ATOM 23980 C CA . ASN A 1 57 ? -0.363 0.557 -6.091 1.00 0.00 57 ASN A CA 19
ATOM 23981 C C . ASN A 1 57 ? -0.095 1.853 -5.330 1.00 0.00 57 ASN A C 19
ATOM 23982 O O . ASN A 1 57 ? -0.083 2.936 -5.915 1.00 0.00 57 ASN A O 19
ATOM 23993 N N . ALA A 1 58 ? 0.118 1.734 -4.024 1.00 0.00 58 ALA A N 19
ATOM 23994 C CA . ALA A 1 58 ? 0.388 2.895 -3.185 1.00 0.00 58 ALA A CA 19
ATOM 23995 C C . ALA A 1 58 ? 1.599 3.670 -3.694 1.00 0.00 58 ALA A C 19
ATOM 23996 O O . ALA A 1 58 ? 1.487 4.839 -4.065 1.00 0.00 58 ALA A O 19
ATOM 24003 N N . ARG A 1 59 ? 2.753 3.013 -3.707 1.00 0.00 59 ARG A N 19
ATOM 24004 C CA . ARG A 1 59 ? 3.985 3.642 -4.168 1.00 0.00 59 ARG A CA 19
ATOM 24005 C C . ARG A 1 59 ? 3.721 4.534 -5.377 1.00 0.00 59 ARG A C 19
ATOM 24006 O O . ARG A 1 59 ? 4.206 5.663 -5.446 1.00 0.00 59 ARG A O 19
ATOM 24027 N N . ALA A 1 60 ? 2.947 4.020 -6.328 1.00 0.00 60 ALA A N 19
ATOM 24028 C CA . ALA A 1 60 ? 2.617 4.771 -7.533 1.00 0.00 60 ALA A CA 19
ATOM 24029 C C . ALA A 1 60 ? 1.939 6.092 -7.188 1.00 0.00 60 ALA A C 19
ATOM 24030 O O . ALA A 1 60 ? 2.378 7.159 -7.619 1.00 0.00 60 ALA A O 19
ATOM 24037 N N . LYS A 1 61 ? 0.866 6.015 -6.408 1.00 0.00 61 LYS A N 19
ATOM 24038 C CA . LYS A 1 61 ? 0.126 7.205 -6.004 1.00 0.00 61 LYS A CA 19
ATOM 24039 C C . LYS A 1 61 ? 1.001 8.131 -5.166 1.00 0.00 61 LYS A C 19
ATOM 24040 O O . LYS A 1 61 ? 1.258 9.272 -5.548 1.00 0.00 61 LYS A O 19
ATOM 24059 N N . PHE A 1 62 ? 1.457 7.631 -4.022 1.00 0.00 62 PHE A N 19
ATOM 24060 C CA . PHE A 1 62 ? 2.303 8.414 -3.129 1.00 0.00 62 PHE A CA 19
ATOM 24061 C C . PHE A 1 62 ? 3.343 9.204 -3.920 1.00 0.00 62 PHE A C 19
ATOM 24062 O O . PHE A 1 62 ? 3.429 10.426 -3.805 1.00 0.00 62 PHE A O 19
ATOM 24079 N N . ARG A 1 63 ? 4.131 8.495 -4.721 1.00 0.00 63 ARG A N 19
ATOM 24080 C CA . ARG A 1 63 ? 5.167 9.128 -5.530 1.00 0.00 63 ARG A CA 19
ATOM 24081 C C . ARG A 1 63 ? 4.652 10.421 -6.158 1.00 0.00 63 ARG A C 19
ATOM 24082 O O . ARG A 1 63 ? 5.311 11.459 -6.095 1.00 0.00 63 ARG A O 19
ATOM 24103 N N . ARG A 1 64 ? 3.471 10.348 -6.762 1.00 0.00 64 ARG A N 19
ATOM 24104 C CA . ARG A 1 64 ? 2.868 11.511 -7.404 1.00 0.00 64 ARG A CA 19
ATOM 24105 C C . ARG A 1 64 ? 2.494 12.568 -6.369 1.00 0.00 64 ARG A C 19
ATOM 24106 O O . ARG A 1 64 ? 2.752 13.756 -6.560 1.00 0.00 64 ARG A O 19
ATOM 24127 N N . ASN A 1 65 ? 1.882 12.128 -5.274 1.00 0.00 65 ASN A N 19
ATOM 24128 C CA . ASN A 1 65 ? 1.471 13.036 -4.209 1.00 0.00 65 ASN A CA 19
ATOM 24129 C C . ASN A 1 65 ? 2.685 13.677 -3.542 1.00 0.00 65 ASN A C 19
ATOM 24130 O O . ASN A 1 65 ? 2.563 14.688 -2.848 1.00 0.00 65 ASN A O 19
ATOM 24141 N N . LEU A 1 66 ? 3.853 13.083 -3.757 1.00 0.00 66 LEU A N 19
ATOM 24142 C CA . LEU A 1 66 ? 5.090 13.595 -3.177 1.00 0.00 66 LEU A CA 19
ATOM 24143 C C . LEU A 1 66 ? 5.754 14.601 -4.113 1.00 0.00 66 LEU A C 19
ATOM 24144 O O . LEU A 1 66 ? 6.241 15.644 -3.675 1.00 0.00 66 LEU A O 19
ATOM 24160 N N . LEU A 1 67 ? 5.770 14.279 -5.401 1.00 0.00 67 LEU A N 19
ATOM 24161 C CA . LEU A 1 67 ? 6.373 15.155 -6.400 1.00 0.00 67 LEU A CA 19
ATOM 24162 C C . LEU A 1 67 ? 5.458 16.334 -6.715 1.00 0.00 67 LEU A C 19
ATOM 24163 O O . LEU A 1 67 ? 5.920 17.402 -7.114 1.00 0.00 67 LEU A O 19
ATOM 24179 N N . ARG A 1 68 ? 4.158 16.132 -6.530 1.00 0.00 68 ARG A N 19
ATOM 24180 C CA . ARG A 1 68 ? 3.177 17.179 -6.794 1.00 0.00 68 ARG A CA 19
ATOM 24181 C C . ARG A 1 68 ? 3.702 18.539 -6.346 1.00 0.00 68 ARG A C 19
ATOM 24182 O O . ARG A 1 68 ? 4.394 18.646 -5.334 1.00 0.00 68 ARG A O 19
ATOM 24203 N N . GLN A 1 69 ? 3.365 19.577 -7.106 1.00 0.00 69 GLN A N 19
ATOM 24204 C CA . GLN A 1 69 ? 3.804 20.930 -6.789 1.00 0.00 69 GLN A CA 19
ATOM 24205 C C . GLN A 1 69 ? 3.599 21.235 -5.308 1.00 0.00 69 GLN A C 19
ATOM 24206 O O . GLN A 1 69 ? 2.485 21.140 -4.794 1.00 0.00 69 GLN A O 19
ATOM 24220 N N . GLU A 1 70 ? 4.682 21.601 -4.629 1.00 0.00 70 GLU A N 19
ATOM 24221 C CA . GLU A 1 70 ? 4.619 21.918 -3.207 1.00 0.00 70 GLU A CA 19
ATOM 24222 C C . GLU A 1 70 ? 4.691 23.426 -2.983 1.00 0.00 70 GLU A C 19
ATOM 24223 O O . GLU A 1 70 ? 5.334 24.147 -3.744 1.00 0.00 70 GLU A O 19
ATOM 24235 N N . ASN A 1 71 ? 4.026 23.894 -1.931 1.00 0.00 71 ASN A N 19
ATOM 24236 C CA . ASN A 1 71 ? 4.013 25.315 -1.606 1.00 0.00 71 ASN A CA 19
ATOM 24237 C C . ASN A 1 71 ? 5.272 25.710 -0.841 1.00 0.00 71 ASN A C 19
ATOM 24238 O O . ASN A 1 71 ? 5.266 25.789 0.387 1.00 0.00 71 ASN A O 19
ATOM 24249 N N . GLY A 1 72 ? 6.352 25.958 -1.576 1.00 0.00 72 GLY A N 19
ATOM 24250 C CA . GLY A 1 72 ? 7.603 26.342 -0.948 1.00 0.00 72 GLY A CA 19
ATOM 24251 C C . GLY A 1 72 ? 8.518 25.157 -0.706 1.00 0.00 72 GLY A C 19
ATOM 24252 O O . GLY A 1 72 ? 8.790 24.799 0.439 1.00 0.00 72 GLY A O 19
ATOM 24256 N N . GLY A 1 73 ? 8.991 24.547 -1.788 1.00 0.00 73 GLY A N 19
ATOM 24257 C CA . GLY A 1 73 ? 9.874 23.401 -1.665 1.00 0.00 73 GLY A CA 19
ATOM 24258 C C . GLY A 1 73 ? 11.309 23.734 -2.024 1.00 0.00 73 GLY A C 19
ATOM 24259 O O . GLY A 1 73 ? 11.564 24.461 -2.983 1.00 0.00 73 GLY A O 19
ATOM 24263 N N . VAL A 1 74 ? 12.249 23.200 -1.249 1.00 0.00 74 VAL A N 19
ATOM 24264 C CA . VAL A 1 74 ? 13.666 23.445 -1.490 1.00 0.00 74 VAL A CA 19
ATOM 24265 C C . VAL A 1 74 ? 14.385 22.162 -1.890 1.00 0.00 74 VAL A C 19
ATOM 24266 O O . VAL A 1 74 ? 15.402 22.197 -2.583 1.00 0.00 74 VAL A O 19
ATOM 24279 N N . SER A 1 75 ? 13.849 21.027 -1.450 1.00 0.00 75 SER A N 19
ATOM 24280 C CA . SER A 1 75 ? 14.441 19.731 -1.759 1.00 0.00 75 SER A CA 19
ATOM 24281 C C . SER A 1 75 ? 13.939 19.212 -3.103 1.00 0.00 75 SER A C 19
ATOM 24282 O O . SER A 1 75 ? 12.749 18.952 -3.275 1.00 0.00 75 SER A O 19
ATOM 24290 N N . GLY A 1 76 ? 14.857 19.062 -4.054 1.00 0.00 76 GLY A N 19
ATOM 24291 C CA . GLY A 1 76 ? 14.489 18.574 -5.369 1.00 0.00 76 GLY A CA 19
ATOM 24292 C C . GLY A 1 76 ? 15.688 18.107 -6.171 1.00 0.00 76 GLY A C 19
ATOM 24293 O O . GLY A 1 76 ? 16.240 18.842 -6.989 1.00 0.00 76 GLY A O 19
ATOM 24297 N N . PRO A 1 77 ? 16.111 16.855 -5.935 1.00 0.00 77 PRO A N 19
ATOM 24298 C CA . PRO A 1 77 ? 17.257 16.263 -6.631 1.00 0.00 77 PRO A CA 19
ATOM 24299 C C . PRO A 1 77 ? 16.966 15.993 -8.103 1.00 0.00 77 PRO A C 19
ATOM 24300 O O . PRO A 1 77 ? 15.811 15.999 -8.528 1.00 0.00 77 PRO A O 19
ATOM 24311 N N . SER A 1 78 ? 18.021 15.756 -8.875 1.00 0.00 78 SER A N 19
ATOM 24312 C CA . SER A 1 78 ? 17.878 15.485 -10.302 1.00 0.00 78 SER A CA 19
ATOM 24313 C C . SER A 1 78 ? 17.854 13.984 -10.571 1.00 0.00 78 SER A C 19
ATOM 24314 O O . SER A 1 78 ? 18.468 13.202 -9.845 1.00 0.00 78 SER A O 19
ATOM 24322 N N . SER A 1 79 ? 17.142 13.589 -11.621 1.00 0.00 79 SER A N 19
ATOM 24323 C CA . SER A 1 79 ? 17.034 12.181 -11.986 1.00 0.00 79 SER A CA 19
ATOM 24324 C C . SER A 1 79 ? 18.415 11.557 -12.157 1.00 0.00 79 SER A C 19
ATOM 24325 O O . SER A 1 79 ? 19.318 12.168 -12.729 1.00 0.00 79 SER A O 19
ATOM 24333 N N . GLY A 1 80 ? 18.572 10.334 -11.658 1.00 0.00 80 GLY A N 19
ATOM 24334 C CA . GLY A 1 80 ? 19.846 9.648 -11.766 1.00 0.00 80 GLY A CA 19
ATOM 24335 C C . GLY A 1 80 ? 20.170 8.829 -10.531 1.00 0.00 80 GLY A C 19
ATOM 24336 O O . GLY A 1 80 ? 20.768 9.336 -9.582 1.00 0.00 80 GLY A O 19
ATOM 24340 N N . GLY A 1 1 ? -22.558 -26.755 -0.581 1.00 0.00 1 GLY A N 20
ATOM 24341 C CA . GLY A 1 1 ? -22.236 -26.671 -1.994 1.00 0.00 1 GLY A CA 20
ATOM 24342 C C . GLY A 1 1 ? -20.829 -26.163 -2.239 1.00 0.00 1 GLY A C 20
ATOM 24343 O O . GLY A 1 1 ? -19.972 -26.242 -1.359 1.00 0.00 1 GLY A O 20
ATOM 24347 N N . SER A 1 2 ? -20.589 -25.643 -3.438 1.00 0.00 2 SER A N 20
ATOM 24348 C CA . SER A 1 2 ? -19.275 -25.125 -3.798 1.00 0.00 2 SER A CA 20
ATOM 24349 C C . SER A 1 2 ? -19.397 -23.979 -4.797 1.00 0.00 2 SER A C 20
ATOM 24350 O O . SER A 1 2 ? -20.297 -23.965 -5.636 1.00 0.00 2 SER A O 20
ATOM 24358 N N . SER A 1 3 ? -18.484 -23.017 -4.700 1.00 0.00 3 SER A N 20
ATOM 24359 C CA . SER A 1 3 ? -18.491 -21.864 -5.591 1.00 0.00 3 SER A CA 20
ATOM 24360 C C . SER A 1 3 ? -17.200 -21.795 -6.401 1.00 0.00 3 SER A C 20
ATOM 24361 O O . SER A 1 3 ? -16.150 -22.258 -5.957 1.00 0.00 3 SER A O 20
ATOM 24369 N N . GLY A 1 4 ? -17.286 -21.212 -7.593 1.00 0.00 4 GLY A N 20
ATOM 24370 C CA . GLY A 1 4 ? -16.119 -21.093 -8.447 1.00 0.00 4 GLY A CA 20
ATOM 24371 C C . GLY A 1 4 ? -15.018 -20.270 -7.812 1.00 0.00 4 GLY A C 20
ATOM 24372 O O . GLY A 1 4 ? -14.670 -20.477 -6.649 1.00 0.00 4 GLY A O 20
ATOM 24376 N N . SER A 1 5 ? -14.464 -19.333 -8.576 1.00 0.00 5 SER A N 20
ATOM 24377 C CA . SER A 1 5 ? -13.390 -18.479 -8.082 1.00 0.00 5 SER A CA 20
ATOM 24378 C C . SER A 1 5 ? -13.769 -17.850 -6.745 1.00 0.00 5 SER A C 20
ATOM 24379 O O . SER A 1 5 ? -14.949 -17.708 -6.424 1.00 0.00 5 SER A O 20
ATOM 24387 N N . SER A 1 6 ? -12.758 -17.474 -5.968 1.00 0.00 6 SER A N 20
ATOM 24388 C CA . SER A 1 6 ? -12.983 -16.863 -4.663 1.00 0.00 6 SER A CA 20
ATOM 24389 C C . SER A 1 6 ? -12.785 -15.351 -4.729 1.00 0.00 6 SER A C 20
ATOM 24390 O O . SER A 1 6 ? -13.589 -14.585 -4.201 1.00 0.00 6 SER A O 20
ATOM 24398 N N . GLY A 1 7 ? -11.705 -14.931 -5.382 1.00 0.00 7 GLY A N 20
ATOM 24399 C CA . GLY A 1 7 ? -11.419 -13.514 -5.505 1.00 0.00 7 GLY A CA 20
ATOM 24400 C C . GLY A 1 7 ? -10.757 -13.169 -6.825 1.00 0.00 7 GLY A C 20
ATOM 24401 O O . GLY A 1 7 ? -9.532 -13.093 -6.913 1.00 0.00 7 GLY A O 20
ATOM 24405 N N . LYS A 1 8 ? -11.570 -12.961 -7.856 1.00 0.00 8 LYS A N 20
ATOM 24406 C CA . LYS A 1 8 ? -11.058 -12.623 -9.178 1.00 0.00 8 LYS A CA 20
ATOM 24407 C C . LYS A 1 8 ? -10.301 -11.300 -9.147 1.00 0.00 8 LYS A C 20
ATOM 24408 O O . LYS A 1 8 ? -10.546 -10.453 -8.286 1.00 0.00 8 LYS A O 20
ATOM 24427 N N . ARG A 1 9 ? -9.381 -11.126 -10.090 1.00 0.00 9 ARG A N 20
ATOM 24428 C CA . ARG A 1 9 ? -8.589 -9.905 -10.170 1.00 0.00 9 ARG A CA 20
ATOM 24429 C C . ARG A 1 9 ? -9.415 -8.757 -10.742 1.00 0.00 9 ARG A C 20
ATOM 24430 O O . ARG A 1 9 ? -9.490 -8.580 -11.957 1.00 0.00 9 ARG A O 20
ATOM 24451 N N . MET A 1 10 ? -10.033 -7.982 -9.857 1.00 0.00 10 MET A N 20
ATOM 24452 C CA . MET A 1 10 ? -10.854 -6.851 -10.275 1.00 0.00 10 MET A CA 20
ATOM 24453 C C . MET A 1 10 ? -10.782 -5.720 -9.253 1.00 0.00 10 MET A C 20
ATOM 24454 O O . MET A 1 10 ? -10.410 -5.937 -8.100 1.00 0.00 10 MET A O 20
ATOM 24468 N N . ARG A 1 11 ? -11.142 -4.516 -9.683 1.00 0.00 11 ARG A N 20
ATOM 24469 C CA . ARG A 1 11 ? -11.117 -3.352 -8.805 1.00 0.00 11 ARG A CA 20
ATOM 24470 C C . ARG A 1 11 ? -12.259 -3.409 -7.795 1.00 0.00 11 ARG A C 20
ATOM 24471 O O . ARG A 1 11 ? -13.382 -2.996 -8.084 1.00 0.00 11 ARG A O 20
ATOM 24492 N N . THR A 1 12 ? -11.964 -3.925 -6.605 1.00 0.00 12 THR A N 20
ATOM 24493 C CA . THR A 1 12 ? -12.965 -4.040 -5.552 1.00 0.00 12 THR A CA 20
ATOM 24494 C C . THR A 1 12 ? -12.681 -3.063 -4.416 1.00 0.00 12 THR A C 20
ATOM 24495 O O . THR A 1 12 ? -11.529 -2.855 -4.036 1.00 0.00 12 THR A O 20
ATOM 24506 N N . SER A 1 13 ? -13.739 -2.465 -3.877 1.00 0.00 13 SER A N 20
ATOM 24507 C CA . SER A 1 13 ? -13.602 -1.508 -2.786 1.00 0.00 13 SER A CA 20
ATOM 24508 C C . SER A 1 13 ? -13.012 -2.175 -1.548 1.00 0.00 13 SER A C 20
ATOM 24509 O O . SER A 1 13 ? -12.977 -3.402 -1.448 1.00 0.00 13 SER A O 20
ATOM 24517 N N . PHE A 1 14 ? -12.551 -1.359 -0.606 1.00 0.00 14 PHE A N 20
ATOM 24518 C CA . PHE A 1 14 ? -11.961 -1.869 0.627 1.00 0.00 14 PHE A CA 20
ATOM 24519 C C . PHE A 1 14 ? -12.611 -1.225 1.847 1.00 0.00 14 PHE A C 20
ATOM 24520 O O . PHE A 1 14 ? -13.110 -0.101 1.779 1.00 0.00 14 PHE A O 20
ATOM 24537 N N . LYS A 1 15 ? -12.601 -1.944 2.964 1.00 0.00 15 LYS A N 20
ATOM 24538 C CA . LYS A 1 15 ? -13.187 -1.444 4.202 1.00 0.00 15 LYS A CA 20
ATOM 24539 C C . LYS A 1 15 ? -12.220 -0.512 4.924 1.00 0.00 15 LYS A C 20
ATOM 24540 O O . LYS A 1 15 ? -11.111 -0.262 4.450 1.00 0.00 15 LYS A O 20
ATOM 24559 N N . HIS A 1 16 ? -12.645 -0.002 6.076 1.00 0.00 16 HIS A N 20
ATOM 24560 C CA . HIS A 1 16 ? -11.816 0.902 6.865 1.00 0.00 16 HIS A CA 20
ATOM 24561 C C . HIS A 1 16 ? -10.975 0.125 7.874 1.00 0.00 16 HIS A C 20
ATOM 24562 O O . HIS A 1 16 ? -9.793 0.414 8.065 1.00 0.00 16 HIS A O 20
ATOM 24577 N N . HIS A 1 17 ? -11.592 -0.861 8.517 1.00 0.00 17 HIS A N 20
ATOM 24578 C CA . HIS A 1 17 ? -10.900 -1.679 9.507 1.00 0.00 17 HIS A CA 20
ATOM 24579 C C . HIS A 1 17 ? -9.648 -2.313 8.907 1.00 0.00 17 HIS A C 20
ATOM 24580 O O . HIS A 1 17 ? -8.549 -2.160 9.440 1.00 0.00 17 HIS A O 20
ATOM 24595 N N . GLN A 1 18 ? -9.823 -3.024 7.798 1.00 0.00 18 GLN A N 20
ATOM 24596 C CA . GLN A 1 18 ? -8.707 -3.682 7.129 1.00 0.00 18 GLN A CA 20
ATOM 24597 C C . GLN A 1 18 ? -7.695 -2.658 6.626 1.00 0.00 18 GLN A C 20
ATOM 24598 O O . GLN A 1 18 ? -6.493 -2.790 6.862 1.00 0.00 18 GLN A O 20
ATOM 24612 N N . LEU A 1 19 ? -8.187 -1.639 5.931 1.00 0.00 19 LEU A N 20
ATOM 24613 C CA . LEU A 1 19 ? -7.325 -0.592 5.393 1.00 0.00 19 LEU A CA 20
ATOM 24614 C C . LEU A 1 19 ? -6.558 0.109 6.511 1.00 0.00 19 LEU A C 20
ATOM 24615 O O . LEU A 1 19 ? -5.423 0.546 6.319 1.00 0.00 19 LEU A O 20
ATOM 24631 N N . ARG A 1 20 ? -7.185 0.211 7.678 1.00 0.00 20 ARG A N 20
ATOM 24632 C CA . ARG A 1 20 ? -6.561 0.858 8.826 1.00 0.00 20 ARG A CA 20
ATOM 24633 C C . ARG A 1 20 ? -5.248 0.170 9.190 1.00 0.00 20 ARG A C 20
ATOM 24634 O O . ARG A 1 20 ? -4.258 0.829 9.511 1.00 0.00 20 ARG A O 20
ATOM 24655 N N . THR A 1 21 ? -5.247 -1.158 9.138 1.00 0.00 21 THR A N 20
ATOM 24656 C CA . THR A 1 21 ? -4.057 -1.934 9.463 1.00 0.00 21 THR A CA 20
ATOM 24657 C C . THR A 1 21 ? -3.038 -1.880 8.330 1.00 0.00 21 THR A C 20
ATOM 24658 O O . THR A 1 21 ? -1.832 -1.917 8.567 1.00 0.00 21 THR A O 20
ATOM 24669 N N . MET A 1 22 ? -3.533 -1.791 7.100 1.00 0.00 22 MET A N 20
ATOM 24670 C CA . MET A 1 22 ? -2.664 -1.729 5.930 1.00 0.00 22 MET A CA 20
ATOM 24671 C C . MET A 1 22 ? -2.049 -0.342 5.783 1.00 0.00 22 MET A C 20
ATOM 24672 O O . MET A 1 22 ? -0.835 -0.174 5.902 1.00 0.00 22 MET A O 20
ATOM 24686 N N . LYS A 1 23 ? -2.893 0.651 5.524 1.00 0.00 23 LYS A N 20
ATOM 24687 C CA . LYS A 1 23 ? -2.433 2.025 5.361 1.00 0.00 23 LYS A CA 20
ATOM 24688 C C . LYS A 1 23 ? -1.399 2.382 6.423 1.00 0.00 23 LYS A C 20
ATOM 24689 O O . LYS A 1 23 ? -0.309 2.860 6.107 1.00 0.00 23 LYS A O 20
ATOM 24708 N N . SER A 1 24 ? -1.746 2.145 7.685 1.00 0.00 24 SER A N 20
ATOM 24709 C CA . SER A 1 24 ? -0.848 2.444 8.794 1.00 0.00 24 SER A CA 20
ATOM 24710 C C . SER A 1 24 ? 0.481 1.714 8.628 1.00 0.00 24 SER A C 20
ATOM 24711 O O . SER A 1 24 ? 1.541 2.251 8.950 1.00 0.00 24 SER A O 20
ATOM 24719 N N . TYR A 1 25 ? 0.416 0.487 8.125 1.00 0.00 25 TYR A N 20
ATOM 24720 C CA . TYR A 1 25 ? 1.613 -0.320 7.919 1.00 0.00 25 TYR A CA 20
ATOM 24721 C C . TYR A 1 25 ? 2.487 0.273 6.819 1.00 0.00 25 TYR A C 20
ATOM 24722 O O . TYR A 1 25 ? 3.710 0.341 6.950 1.00 0.00 25 TYR A O 20
ATOM 24740 N N . PHE A 1 26 ? 1.851 0.705 5.735 1.00 0.00 26 PHE A N 20
ATOM 24741 C CA . PHE A 1 26 ? 2.570 1.294 4.610 1.00 0.00 26 PHE A CA 20
ATOM 24742 C C . PHE A 1 26 ? 3.647 2.258 5.098 1.00 0.00 26 PHE A C 20
ATOM 24743 O O . PHE A 1 26 ? 4.750 2.300 4.555 1.00 0.00 26 PHE A O 20
ATOM 24760 N N . ALA A 1 27 ? 3.317 3.032 6.127 1.00 0.00 27 ALA A N 20
ATOM 24761 C CA . ALA A 1 27 ? 4.256 3.995 6.689 1.00 0.00 27 ALA A CA 20
ATOM 24762 C C . ALA A 1 27 ? 5.373 3.292 7.453 1.00 0.00 27 ALA A C 20
ATOM 24763 O O . ALA A 1 27 ? 6.526 3.723 7.420 1.00 0.00 27 ALA A O 20
ATOM 24770 N N . ILE A 1 28 ? 5.024 2.209 8.138 1.00 0.00 28 ILE A N 20
ATOM 24771 C CA . ILE A 1 28 ? 5.998 1.446 8.909 1.00 0.00 28 ILE A CA 20
ATOM 24772 C C . ILE A 1 28 ? 6.995 0.743 7.993 1.00 0.00 28 ILE A C 20
ATOM 24773 O O . ILE A 1 28 ? 8.206 0.871 8.164 1.00 0.00 28 ILE A O 20
ATOM 24789 N N . ASN A 1 29 ? 6.476 0.002 7.020 1.00 0.00 29 ASN A N 20
ATOM 24790 C CA . ASN A 1 29 ? 7.320 -0.721 6.076 1.00 0.00 29 ASN A CA 20
ATOM 24791 C C . ASN A 1 29 ? 6.720 -0.686 4.674 1.00 0.00 29 ASN A C 20
ATOM 24792 O O . ASN A 1 29 ? 5.694 -1.314 4.410 1.00 0.00 29 ASN A O 20
ATOM 24803 N N . HIS A 1 30 ? 7.368 0.051 3.777 1.00 0.00 30 HIS A N 20
ATOM 24804 C CA . HIS A 1 30 ? 6.900 0.166 2.400 1.00 0.00 30 HIS A CA 20
ATOM 24805 C C . HIS A 1 30 ? 7.011 -1.171 1.674 1.00 0.00 30 HIS A C 20
ATOM 24806 O O . HIS A 1 30 ? 6.089 -1.586 0.974 1.00 0.00 30 HIS A O 20
ATOM 24821 N N . ASN A 1 31 ? 8.147 -1.840 1.847 1.00 0.00 31 ASN A N 20
ATOM 24822 C CA . ASN A 1 31 ? 8.379 -3.130 1.207 1.00 0.00 31 ASN A CA 20
ATOM 24823 C C . ASN A 1 31 ? 8.320 -4.261 2.227 1.00 0.00 31 ASN A C 20
ATOM 24824 O O . ASN A 1 31 ? 9.342 -4.752 2.708 1.00 0.00 31 ASN A O 20
ATOM 24835 N N . PRO A 1 32 ? 7.094 -4.689 2.568 1.00 0.00 32 PRO A N 20
ATOM 24836 C CA . PRO A 1 32 ? 6.872 -5.769 3.534 1.00 0.00 32 PRO A CA 20
ATOM 24837 C C . PRO A 1 32 ? 7.303 -7.128 2.993 1.00 0.00 32 PRO A C 20
ATOM 24838 O O . PRO A 1 32 ? 7.134 -7.417 1.808 1.00 0.00 32 PRO A O 20
ATOM 24849 N N . ASP A 1 33 ? 7.858 -7.959 3.868 1.00 0.00 33 ASP A N 20
ATOM 24850 C CA . ASP A 1 33 ? 8.311 -9.289 3.479 1.00 0.00 33 ASP A CA 20
ATOM 24851 C C . ASP A 1 33 ? 7.156 -10.285 3.500 1.00 0.00 33 ASP A C 20
ATOM 24852 O O . ASP A 1 33 ? 6.033 -9.940 3.869 1.00 0.00 33 ASP A O 20
ATOM 24861 N N . ALA A 1 34 ? 7.439 -11.520 3.101 1.00 0.00 34 ALA A N 20
ATOM 24862 C CA . ALA A 1 34 ? 6.424 -12.566 3.075 1.00 0.00 34 ALA A CA 20
ATOM 24863 C C . ALA A 1 34 ? 5.770 -12.730 4.443 1.00 0.00 34 ALA A C 20
ATOM 24864 O O . ALA A 1 34 ? 4.546 -12.800 4.554 1.00 0.00 34 ALA A O 20
ATOM 24871 N N . LYS A 1 35 ? 6.593 -12.791 5.484 1.00 0.00 35 LYS A N 20
ATOM 24872 C CA . LYS A 1 35 ? 6.096 -12.946 6.847 1.00 0.00 35 LYS A CA 20
ATOM 24873 C C . LYS A 1 35 ? 5.052 -11.881 7.169 1.00 0.00 35 LYS A C 20
ATOM 24874 O O . LYS A 1 35 ? 3.994 -12.182 7.721 1.00 0.00 35 LYS A O 20
ATOM 24893 N N . ASP A 1 36 ? 5.357 -10.636 6.820 1.00 0.00 36 ASP A N 20
ATOM 24894 C CA . ASP A 1 36 ? 4.444 -9.526 7.070 1.00 0.00 36 ASP A CA 20
ATOM 24895 C C . ASP A 1 36 ? 3.194 -9.645 6.203 1.00 0.00 36 ASP A C 20
ATOM 24896 O O . ASP A 1 36 ? 2.083 -9.361 6.655 1.00 0.00 36 ASP A O 20
ATOM 24905 N N . LEU A 1 37 ? 3.382 -10.065 4.958 1.00 0.00 37 LEU A N 20
ATOM 24906 C CA . LEU A 1 37 ? 2.269 -10.221 4.027 1.00 0.00 37 LEU A CA 20
ATOM 24907 C C . LEU A 1 37 ? 1.222 -11.179 4.585 1.00 0.00 37 LEU A C 20
ATOM 24908 O O . LEU A 1 37 ? 0.054 -10.819 4.736 1.00 0.00 37 LEU A O 20
ATOM 24924 N N . LYS A 1 38 ? 1.648 -12.400 4.894 1.00 0.00 38 LYS A N 20
ATOM 24925 C CA . LYS A 1 38 ? 0.748 -13.409 5.439 1.00 0.00 38 LYS A CA 20
ATOM 24926 C C . LYS A 1 38 ? 0.037 -12.888 6.683 1.00 0.00 38 LYS A C 20
ATOM 24927 O O . LYS A 1 38 ? -1.147 -13.155 6.889 1.00 0.00 38 LYS A O 20
ATOM 24946 N N . GLN A 1 39 ? 0.765 -12.142 7.508 1.00 0.00 39 GLN A N 20
ATOM 24947 C CA . GLN A 1 39 ? 0.201 -11.583 8.731 1.00 0.00 39 GLN A CA 20
ATOM 24948 C C . GLN A 1 39 ? -0.928 -10.608 8.415 1.00 0.00 39 GLN A C 20
ATOM 24949 O O . GLN A 1 39 ? -2.008 -10.679 9.003 1.00 0.00 39 GLN A O 20
ATOM 24963 N N . LEU A 1 40 ? -0.671 -9.697 7.482 1.00 0.00 40 LEU A N 20
ATOM 24964 C CA . LEU A 1 40 ? -1.666 -8.707 7.087 1.00 0.00 40 LEU A CA 20
ATOM 24965 C C . LEU A 1 40 ? -2.919 -9.381 6.541 1.00 0.00 40 LEU A C 20
ATOM 24966 O O . LEU A 1 40 ? -4.039 -8.985 6.861 1.00 0.00 40 LEU A O 20
ATOM 24982 N N . ALA A 1 41 ? -2.723 -10.404 5.714 1.00 0.00 41 ALA A N 20
ATOM 24983 C CA . ALA A 1 41 ? -3.838 -11.136 5.126 1.00 0.00 41 ALA A CA 20
ATOM 24984 C C . ALA A 1 41 ? -4.830 -11.576 6.196 1.00 0.00 41 ALA A C 20
ATOM 24985 O O . ALA A 1 41 ? -6.025 -11.703 5.931 1.00 0.00 41 ALA A O 20
ATOM 24992 N N . GLN A 1 42 ? -4.328 -11.805 7.405 1.00 0.00 42 GLN A N 20
ATOM 24993 C CA . GLN A 1 42 ? -5.172 -12.233 8.515 1.00 0.00 42 GLN A CA 20
ATOM 24994 C C . GLN A 1 42 ? -5.725 -11.030 9.271 1.00 0.00 42 GLN A C 20
ATOM 24995 O O . GLN A 1 42 ? -6.932 -10.926 9.499 1.00 0.00 42 GLN A O 20
ATOM 25009 N N . LYS A 1 43 ? -4.837 -10.122 9.662 1.00 0.00 43 LYS A N 20
ATOM 25010 C CA . LYS A 1 43 ? -5.234 -8.925 10.393 1.00 0.00 43 LYS A CA 20
ATOM 25011 C C . LYS A 1 43 ? -6.350 -8.186 9.660 1.00 0.00 43 LYS A C 20
ATOM 25012 O O . LYS A 1 43 ? -7.167 -7.503 10.279 1.00 0.00 43 LYS A O 20
ATOM 25031 N N . THR A 1 44 ? -6.380 -8.328 8.339 1.00 0.00 44 THR A N 20
ATOM 25032 C CA . THR A 1 44 ? -7.395 -7.675 7.523 1.00 0.00 44 THR A CA 20
ATOM 25033 C C . THR A 1 44 ? -8.381 -8.689 6.955 1.00 0.00 44 THR A C 20
ATOM 25034 O O . THR A 1 44 ? -9.581 -8.427 6.879 1.00 0.00 44 THR A O 20
ATOM 25045 N N . GLY A 1 45 ? -7.868 -9.849 6.560 1.00 0.00 45 GLY A N 20
ATOM 25046 C CA . GLY A 1 45 ? -8.718 -10.887 6.004 1.00 0.00 45 GLY A CA 20
ATOM 25047 C C . GLY A 1 45 ? -8.488 -11.091 4.520 1.00 0.00 45 GLY A C 20
ATOM 25048 O O . GLY A 1 45 ? -8.766 -12.165 3.984 1.00 0.00 45 GLY A O 20
ATOM 25052 N N . LEU A 1 46 ? -7.983 -10.060 3.853 1.00 0.00 46 LEU A N 20
ATOM 25053 C CA . LEU A 1 46 ? -7.718 -10.131 2.420 1.00 0.00 46 LEU A CA 20
ATOM 25054 C C . LEU A 1 46 ? -6.679 -11.204 2.111 1.00 0.00 46 LEU A C 20
ATOM 25055 O O . LEU A 1 46 ? -6.057 -11.761 3.017 1.00 0.00 46 LEU A O 20
ATOM 25071 N N . THR A 1 47 ? -6.495 -11.490 0.826 1.00 0.00 47 THR A N 20
ATOM 25072 C CA . THR A 1 47 ? -5.531 -12.495 0.397 1.00 0.00 47 THR A CA 20
ATOM 25073 C C . THR A 1 47 ? -4.133 -11.899 0.275 1.00 0.00 47 THR A C 20
ATOM 25074 O O . THR A 1 47 ? -3.957 -10.683 0.337 1.00 0.00 47 THR A O 20
ATOM 25085 N N . LYS A 1 48 ? -3.140 -12.765 0.100 1.00 0.00 48 LYS A N 20
ATOM 25086 C CA . LYS A 1 48 ? -1.756 -12.325 -0.032 1.00 0.00 48 LYS A CA 20
ATOM 25087 C C . LYS A 1 48 ? -1.581 -11.443 -1.263 1.00 0.00 48 LYS A C 20
ATOM 25088 O O . LYS A 1 48 ? -0.919 -10.406 -1.207 1.00 0.00 48 LYS A O 20
ATOM 25107 N N . ARG A 1 49 ? -2.181 -11.858 -2.374 1.00 0.00 49 ARG A N 20
ATOM 25108 C CA . ARG A 1 49 ? -2.092 -11.105 -3.619 1.00 0.00 49 ARG A CA 20
ATOM 25109 C C . ARG A 1 49 ? -2.709 -9.718 -3.460 1.00 0.00 49 ARG A C 20
ATOM 25110 O O . ARG A 1 49 ? -2.065 -8.705 -3.735 1.00 0.00 49 ARG A O 20
ATOM 25131 N N . VAL A 1 50 ? -3.961 -9.680 -3.016 1.00 0.00 50 VAL A N 20
ATOM 25132 C CA . VAL A 1 50 ? -4.666 -8.419 -2.819 1.00 0.00 50 VAL A CA 20
ATOM 25133 C C . VAL A 1 50 ? -3.786 -7.405 -2.097 1.00 0.00 50 VAL A C 20
ATOM 25134 O O . VAL A 1 50 ? -3.812 -6.212 -2.405 1.00 0.00 50 VAL A O 20
ATOM 25147 N N . LEU A 1 51 ? -3.006 -7.886 -1.135 1.00 0.00 51 LEU A N 20
ATOM 25148 C CA . LEU A 1 51 ? -2.116 -7.022 -0.366 1.00 0.00 51 LEU A CA 20
ATOM 25149 C C . LEU A 1 51 ? -0.922 -6.585 -1.208 1.00 0.00 51 LEU A C 20
ATOM 25150 O O . LEU A 1 51 ? -0.601 -5.398 -1.278 1.00 0.00 51 LEU A O 20
ATOM 25166 N N . GLN A 1 52 ? -0.269 -7.551 -1.846 1.00 0.00 52 GLN A N 20
ATOM 25167 C CA . GLN A 1 52 ? 0.889 -7.265 -2.684 1.00 0.00 52 GLN A CA 20
ATOM 25168 C C . GLN A 1 52 ? 0.579 -6.153 -3.680 1.00 0.00 52 GLN A C 20
ATOM 25169 O O . GLN A 1 52 ? 1.289 -5.149 -3.747 1.00 0.00 52 GLN A O 20
ATOM 25183 N N . VAL A 1 53 ? -0.485 -6.338 -4.454 1.00 0.00 53 VAL A N 20
ATOM 25184 C CA . VAL A 1 53 ? -0.891 -5.350 -5.447 1.00 0.00 53 VAL A CA 20
ATOM 25185 C C . VAL A 1 53 ? -1.186 -4.005 -4.794 1.00 0.00 53 VAL A C 20
ATOM 25186 O O . VAL A 1 53 ? -0.510 -3.012 -5.062 1.00 0.00 53 VAL A O 20
ATOM 25199 N N . TRP A 1 54 ? -2.201 -3.980 -3.938 1.00 0.00 54 TRP A N 20
ATOM 25200 C CA . TRP A 1 54 ? -2.587 -2.755 -3.245 1.00 0.00 54 TRP A CA 20
ATOM 25201 C C . TRP A 1 54 ? -1.358 -1.958 -2.824 1.00 0.00 54 TRP A C 20
ATOM 25202 O O . TRP A 1 54 ? -1.189 -0.804 -3.219 1.00 0.00 54 TRP A O 20
ATOM 25223 N N . PHE A 1 55 ? -0.501 -2.579 -2.021 1.00 0.00 55 PHE A N 20
ATOM 25224 C CA . PHE A 1 55 ? 0.713 -1.925 -1.546 1.00 0.00 55 PHE A CA 20
ATOM 25225 C C . PHE A 1 55 ? 1.532 -1.385 -2.714 1.00 0.00 55 PHE A C 20
ATOM 25226 O O . PHE A 1 55 ? 1.955 -0.229 -2.705 1.00 0.00 55 PHE A O 20
ATOM 25243 N N . GLN A 1 56 ? 1.752 -2.229 -3.717 1.00 0.00 56 GLN A N 20
ATOM 25244 C CA . GLN A 1 56 ? 2.522 -1.836 -4.890 1.00 0.00 56 GLN A CA 20
ATOM 25245 C C . GLN A 1 56 ? 1.929 -0.588 -5.537 1.00 0.00 56 GLN A C 20
ATOM 25246 O O . GLN A 1 56 ? 2.658 0.302 -5.974 1.00 0.00 56 GLN A O 20
ATOM 25260 N N . ASN A 1 57 ? 0.602 -0.530 -5.594 1.00 0.00 57 ASN A N 20
ATOM 25261 C CA . ASN A 1 57 ? -0.088 0.609 -6.189 1.00 0.00 57 ASN A CA 20
ATOM 25262 C C . ASN A 1 57 ? 0.190 1.885 -5.399 1.00 0.00 57 ASN A C 20
ATOM 25263 O O . ASN A 1 57 ? 0.385 2.954 -5.978 1.00 0.00 57 ASN A O 20
ATOM 25274 N N . ALA A 1 58 ? 0.206 1.764 -4.076 1.00 0.00 58 ALA A N 20
ATOM 25275 C CA . ALA A 1 58 ? 0.463 2.907 -3.209 1.00 0.00 58 ALA A CA 20
ATOM 25276 C C . ALA A 1 58 ? 1.789 3.574 -3.557 1.00 0.00 58 ALA A C 20
ATOM 25277 O O . ALA A 1 58 ? 1.842 4.777 -3.812 1.00 0.00 58 ALA A O 20
ATOM 25284 N N . ARG A 1 59 ? 2.860 2.785 -3.564 1.00 0.00 59 ARG A N 20
ATOM 25285 C CA . ARG A 1 59 ? 4.186 3.300 -3.879 1.00 0.00 59 ARG A CA 20
ATOM 25286 C C . ARG A 1 59 ? 4.136 4.230 -5.087 1.00 0.00 59 ARG A C 20
ATOM 25287 O O . ARG A 1 59 ? 4.710 5.318 -5.070 1.00 0.00 59 ARG A O 20
ATOM 25308 N N . ALA A 1 60 ? 3.445 3.793 -6.136 1.00 0.00 60 ALA A N 20
ATOM 25309 C CA . ALA A 1 60 ? 3.319 4.587 -7.352 1.00 0.00 60 ALA A CA 20
ATOM 25310 C C . ALA A 1 60 ? 2.820 5.994 -7.039 1.00 0.00 60 ALA A C 20
ATOM 25311 O O . ALA A 1 60 ? 3.333 6.978 -7.572 1.00 0.00 60 ALA A O 20
ATOM 25318 N N . LYS A 1 61 ? 1.816 6.083 -6.173 1.00 0.00 61 LYS A N 20
ATOM 25319 C CA . LYS A 1 61 ? 1.248 7.368 -5.789 1.00 0.00 61 LYS A CA 20
ATOM 25320 C C . LYS A 1 61 ? 2.289 8.236 -5.089 1.00 0.00 61 LYS A C 20
ATOM 25321 O O . LYS A 1 61 ? 2.454 9.411 -5.419 1.00 0.00 61 LYS A O 20
ATOM 25340 N N . PHE A 1 62 ? 2.989 7.650 -4.124 1.00 0.00 62 PHE A N 20
ATOM 25341 C CA . PHE A 1 62 ? 4.015 8.370 -3.379 1.00 0.00 62 PHE A CA 20
ATOM 25342 C C . PHE A 1 62 ? 4.922 9.156 -4.322 1.00 0.00 62 PHE A C 20
ATOM 25343 O O . PHE A 1 62 ? 5.116 10.360 -4.153 1.00 0.00 62 PHE A O 20
ATOM 25360 N N . ARG A 1 63 ? 5.473 8.467 -5.315 1.00 0.00 63 ARG A N 20
ATOM 25361 C CA . ARG A 1 63 ? 6.361 9.098 -6.283 1.00 0.00 63 ARG A CA 20
ATOM 25362 C C . ARG A 1 63 ? 5.585 10.048 -7.192 1.00 0.00 63 ARG A C 20
ATOM 25363 O O . ARG A 1 63 ? 5.987 11.195 -7.395 1.00 0.00 63 ARG A O 20
ATOM 25384 N N . ARG A 1 64 ? 4.475 9.563 -7.735 1.00 0.00 64 ARG A N 20
ATOM 25385 C CA . ARG A 1 64 ? 3.645 10.368 -8.624 1.00 0.00 64 ARG A CA 20
ATOM 25386 C C . ARG A 1 64 ? 3.464 11.779 -8.070 1.00 0.00 64 ARG A C 20
ATOM 25387 O O . ARG A 1 64 ? 3.690 12.764 -8.770 1.00 0.00 64 ARG A O 20
ATOM 25408 N N . ASN A 1 65 ? 3.057 11.866 -6.808 1.00 0.00 65 ASN A N 20
ATOM 25409 C CA . ASN A 1 65 ? 2.845 13.155 -6.160 1.00 0.00 65 ASN A CA 20
ATOM 25410 C C . ASN A 1 65 ? 4.111 14.005 -6.214 1.00 0.00 65 ASN A C 20
ATOM 25411 O O . ASN A 1 65 ? 4.050 15.219 -6.413 1.00 0.00 65 ASN A O 20
ATOM 25422 N N . LEU A 1 66 ? 5.259 13.360 -6.035 1.00 0.00 66 LEU A N 20
ATOM 25423 C CA . LEU A 1 66 ? 6.540 14.056 -6.064 1.00 0.00 66 LEU A CA 20
ATOM 25424 C C . LEU A 1 66 ? 6.840 14.585 -7.463 1.00 0.00 66 LEU A C 20
ATOM 25425 O O . LEU A 1 66 ? 7.269 15.729 -7.627 1.00 0.00 66 LEU A O 20
ATOM 25441 N N . LEU A 1 67 ? 6.612 13.748 -8.469 1.00 0.00 67 LEU A N 20
ATOM 25442 C CA . LEU A 1 67 ? 6.855 14.133 -9.854 1.00 0.00 67 LEU A CA 20
ATOM 25443 C C . LEU A 1 67 ? 6.031 15.359 -10.232 1.00 0.00 67 LEU A C 20
ATOM 25444 O O . LEU A 1 67 ? 6.484 16.213 -10.995 1.00 0.00 67 LEU A O 20
ATOM 25460 N N . ARG A 1 68 ? 4.819 15.441 -9.691 1.00 0.00 68 ARG A N 20
ATOM 25461 C CA . ARG A 1 68 ? 3.933 16.564 -9.970 1.00 0.00 68 ARG A CA 20
ATOM 25462 C C . ARG A 1 68 ? 4.071 17.645 -8.903 1.00 0.00 68 ARG A C 20
ATOM 25463 O O . ARG A 1 68 ? 4.613 17.400 -7.825 1.00 0.00 68 ARG A O 20
ATOM 25484 N N . GLN A 1 69 ? 3.576 18.840 -9.210 1.00 0.00 69 GLN A N 20
ATOM 25485 C CA . GLN A 1 69 ? 3.645 19.958 -8.277 1.00 0.00 69 GLN A CA 20
ATOM 25486 C C . GLN A 1 69 ? 2.384 20.033 -7.423 1.00 0.00 69 GLN A C 20
ATOM 25487 O O . GLN A 1 69 ? 1.330 19.529 -7.811 1.00 0.00 69 GLN A O 20
ATOM 25501 N N . GLU A 1 70 ? 2.499 20.667 -6.260 1.00 0.00 70 GLU A N 20
ATOM 25502 C CA . GLU A 1 70 ? 1.367 20.806 -5.351 1.00 0.00 70 GLU A CA 20
ATOM 25503 C C . GLU A 1 70 ? 1.401 22.158 -4.644 1.00 0.00 70 GLU A C 20
ATOM 25504 O O . GLU A 1 70 ? 2.399 22.519 -4.021 1.00 0.00 70 GLU A O 20
ATOM 25516 N N . ASN A 1 71 ? 0.303 22.900 -4.746 1.00 0.00 71 ASN A N 20
ATOM 25517 C CA . ASN A 1 71 ? 0.207 24.213 -4.118 1.00 0.00 71 ASN A CA 20
ATOM 25518 C C . ASN A 1 71 ? 0.108 24.083 -2.600 1.00 0.00 71 ASN A C 20
ATOM 25519 O O . ASN A 1 71 ? -0.931 23.699 -2.066 1.00 0.00 71 ASN A O 20
ATOM 25530 N N . GLY A 1 72 ? 1.198 24.408 -1.912 1.00 0.00 72 GLY A N 20
ATOM 25531 C CA . GLY A 1 72 ? 1.214 24.322 -0.464 1.00 0.00 72 GLY A CA 20
ATOM 25532 C C . GLY A 1 72 ? 2.611 24.127 0.091 1.00 0.00 72 GLY A C 20
ATOM 25533 O O . GLY A 1 72 ? 3.495 24.953 -0.130 1.00 0.00 72 GLY A O 20
ATOM 25537 N N . GLY A 1 73 ? 2.811 23.030 0.815 1.00 0.00 73 GLY A N 20
ATOM 25538 C CA . GLY A 1 73 ? 4.112 22.749 1.393 1.00 0.00 73 GLY A CA 20
ATOM 25539 C C . GLY A 1 73 ? 4.197 23.149 2.853 1.00 0.00 73 GLY A C 20
ATOM 25540 O O . GLY A 1 73 ? 3.175 23.298 3.524 1.00 0.00 73 GLY A O 20
ATOM 25544 N N . VAL A 1 74 ? 5.418 23.322 3.348 1.00 0.00 74 VAL A N 20
ATOM 25545 C CA . VAL A 1 74 ? 5.633 23.706 4.738 1.00 0.00 74 VAL A CA 20
ATOM 25546 C C . VAL A 1 74 ? 5.179 25.140 4.988 1.00 0.00 74 VAL A C 20
ATOM 25547 O O . VAL A 1 74 ? 5.695 26.079 4.384 1.00 0.00 74 VAL A O 20
ATOM 25560 N N . SER A 1 75 ? 4.210 25.300 5.883 1.00 0.00 75 SER A N 20
ATOM 25561 C CA . SER A 1 75 ? 3.683 26.619 6.213 1.00 0.00 75 SER A CA 20
ATOM 25562 C C . SER A 1 75 ? 4.054 27.013 7.639 1.00 0.00 75 SER A C 20
ATOM 25563 O O . SER A 1 75 ? 3.860 26.241 8.578 1.00 0.00 75 SER A O 20
ATOM 25571 N N . GLY A 1 76 ? 4.589 28.220 7.793 1.00 0.00 76 GLY A N 20
ATOM 25572 C CA . GLY A 1 76 ? 4.979 28.696 9.107 1.00 0.00 76 GLY A CA 20
ATOM 25573 C C . GLY A 1 76 ? 5.709 30.023 9.050 1.00 0.00 76 GLY A C 20
ATOM 25574 O O . GLY A 1 76 ? 6.443 30.312 8.105 1.00 0.00 76 GLY A O 20
ATOM 25578 N N . PRO A 1 77 ? 5.508 30.859 10.080 1.00 0.00 77 PRO A N 20
ATOM 25579 C CA . PRO A 1 77 ? 6.144 32.177 10.166 1.00 0.00 77 PRO A CA 20
ATOM 25580 C C . PRO A 1 77 ? 7.645 32.083 10.409 1.00 0.00 77 PRO A C 20
ATOM 25581 O O . PRO A 1 77 ? 8.092 31.913 11.543 1.00 0.00 77 PRO A O 20
ATOM 25592 N N . SER A 1 78 ? 8.422 32.193 9.335 1.00 0.00 78 SER A N 20
ATOM 25593 C CA . SER A 1 78 ? 9.875 32.116 9.431 1.00 0.00 78 SER A CA 20
ATOM 25594 C C . SER A 1 78 ? 10.472 33.484 9.747 1.00 0.00 78 SER A C 20
ATOM 25595 O O . SER A 1 78 ? 9.856 34.517 9.485 1.00 0.00 78 SER A O 20
ATOM 25603 N N . SER A 1 79 ? 11.675 33.482 10.311 1.00 0.00 79 SER A N 20
ATOM 25604 C CA . SER A 1 79 ? 12.355 34.722 10.667 1.00 0.00 79 SER A CA 20
ATOM 25605 C C . SER A 1 79 ? 13.161 35.257 9.487 1.00 0.00 79 SER A C 20
ATOM 25606 O O . SER A 1 79 ? 13.454 34.529 8.541 1.00 0.00 79 SER A O 20
ATOM 25614 N N . GLY A 1 80 ? 13.516 36.537 9.554 1.00 0.00 80 GLY A N 20
ATOM 25615 C CA . GLY A 1 80 ? 14.285 37.150 8.486 1.00 0.00 80 GLY A CA 20
ATOM 25616 C C . GLY A 1 80 ? 15.656 36.524 8.327 1.00 0.00 80 GLY A C 20
ATOM 25617 O O . GLY A 1 80 ? 16.211 36.498 7.228 1.00 0.00 80 GLY A O 20
#

Sequence (80 aa):
GSSGSSGKRMRTSFKHHQLRTMKSYFAINHNPDAKDLKQLAQKTGLTKRVLQVWFQNARAKFRRNLLRQENGGVSGPSSGGSSGSSGKRMRTSFKHHQLRTMKSYFAINHNPDAKDLKQLAQKTGLTKRVLQVWFQNARAKFRRNLLRQENGGVSGPSSGGSSGSSGKRMRTSFKHHQLRTMKSYFAINHNPDAKDLKQLAQKTGLTKRVLQVWFQNARAKFRRNLLRQENGGVSGPSSGGSSGSSGKRMRTSFKHHQLRTMKSYFAINHNPDAKDLKQLAQKTGLTKRVLQVWFQNARAKFRRNLLRQENGGVSGPSSGGSSGSSGKRMRTSFKHHQLRTMKSYFAINHNPDAKDLKQLAQKTGLTKRVLQVWFQNARAKFRRNLLRQENGGVSGPSSGGSSGSSGKRMRTSFKHHQLRTMKSYFAINHNPDAKDLKQLAQKTGLTKRVLQVWFQNARAKFRRNLLRQENGGVSGPSSGGSSGSSGKRMRTSFKHHQLRTMKSYFAINHNPDAKDLKQLAQKTGLTKRVLQVWFQNARAKFRRNLLRQENGGVSGPSSGGSSGSSGKRMRTSFKHHQLRTMKSYFAINHNPDAKDLKQLAQKTGLTKRVLQVWFQNARAKFRRNLLRQENGGVSGPSSGGSSGSSGKRMRTSFKHHQLRTMKSYFAINHNPDAKDLKQLAQKTGLTKRVLQVWFQNARAKFRRNLLRQENGGVSGPSSGGSSGSSGKRMRTSFKHHQLRTMKSYFAINHNPDAKDLKQLAQKTGLTKRVLQVWFQNARAKFRRNLLRQENGGVSGPSSGGSSGSSGKRMRTSFKHHQLRTMKSYFAINHNPDAKDLKQLAQKTGLTKRVLQVWFQNARAKFRRNLLRQENGGVSGPSSGGSSGSSGKRMRTSFKHHQLRTMKSYFAINHNPDAKDLKQLAQKTGLTKRVLQVWFQNARAKFRRNLLRQENGGVSGPSSGGSSGSSGKRMRTSFKHHQLRTMKSYFAINHNPDAKDLKQLAQKTGLTKRVLQVWFQNARAKFRRNLLRQENGGVSGPSSGGSSGSSGKRMRTSFKHHQLRTMKSYFAINHNPDAKDLKQLAQKTGLTKRVLQVWFQNARAKFRRNLLRQENGGVSGPSSGGSSGSSGKRMRTSFKHHQLRTMKSYFAINHNPDAKDLKQLAQKTGLTKRVLQVWFQNARAKFRRNLLRQENGGVSGPSSGGSSGSSGKRMRTSFKHHQLRTMKSYFAINHNPDAKDLKQLAQKTGLTKRVLQVWFQNARAKFRRNLLRQENGGVSGPSSGGSSGSSGKRMRTSFKHHQLRTMKSYFAINHNPDAKDLKQLAQKTGLTKRVLQVWFQNARAKFRRNLLRQENGGVSGPSSGGSSGSSGKRMRTSFKHHQLRTMKSYFAINHNPDAKDLKQLAQKTGLTKRVLQVWFQNARAKFRRNLLRQENGGVSGPSSGGSSGSSGKRMRTSFKHHQLRTMKSYFAINHNPDAKDLKQLAQKTGLTKRVLQVWFQNARAKFRRNLLRQENGGVSGPSSGGSSGSSGKRMRTSFKHHQLRTMKSYFAINHNPDAKDLKQLAQKTGLTKRVLQVWFQNARAKFRRNLLRQENGGVSGPSSG

Radius of gyration: 15.21 Å; Cα contacts (8 Å, |Δi|>4): 32; chains: 1; bounding box: 32×40×28 Å

InterPro domains:
  IPR001356 Homeodomain [PF00046] (268-324)
  IPR001356 Homeodomain [PS50071] (265-325)
  IPR001356 Homeodomain [SM00389] (267-329)
  IPR001356 Homeodomain [cd00086] (268-325)
  IPR001781 Zinc finger, LIM-type [PF00412] (71-128)
  IPR001781 Zinc finger, LIM-type [PF00412] (133-189)
  IPR001781 Zinc finger, LIM-type [PS00478] (133-168)
  IPR001781 Zinc finger, LIM-type [PS50023] (69-130)
  IPR001781 Zinc finger, LIM-type [PS50023] (131-193)
  IPR001781 Zinc finger, LIM-type [SM00132] (70-123)
  IPR001781 Zinc finger, LIM-type [SM00132] (132-186)
  IPR009057 Homedomain-like superfamily [SSF46689] (254-324)
  IPR017970 Homeobox, conserved site [PS00027] (300-323)
  IPR050453 LIM/homeobox transcription factors [PTHR24208] (22-386)

GO terms:
  GO:1990837 sequence-specific double-stranded DNA binding (F, IDA)
  GO:0005515 protein binding (F, IPI)

Secondary structure (DSSP, 8-state):
---------------HHHHHHHHHHHHH-SS--HHHHHHHHHHT---HHHHHHHHHHHHHHHHHHHHSS---SS--SS--

CATH classification: 1.10.10.60

Foldseek 3Di:
DDDDDDDDPDDDDADCQLVVVLVVVCVVDLDDDPVVLVVSCVSRVNDSVVSVVVSVVVVVVVVVPVVDDDPDPDDDDDDD

Nearest PDB structures (foldseek):
  2dmq-assembly1_A  TM=7.466E-01  e=1.228E-09  Homo sapiens
  2lkx-assembly1_A  TM=7.853E-01  e=5.187E-04  Homo sapiens
  2r5z-assembly1_A  TM=9.355E-01  e=4.164E-03  Drosophila melanogaster
  2cra-assembly1_A  TM=6.936E-01  e=1.133E-03  Homo sapiens
  5zjr-assembly1_A  TM=8.926E-01  e=9.707E-03  Drosophila melanogaster